Protein 6TEQ (pdb70)

InterPro domains:
  IPR000705 Galactokinase [PR00473] (39-57)
  IPR000705 Galactokinase [PR00473] (103-114)
  IPR000705 Galactokinase [PR00473] (124-142)
  IPR000705 Galactokinase [PR00473] (298-312)
  IPR000705 Galactokinase [TIGR00131] (18-396)
  IPR006203 GHMP kinase, ATP-binding, conserved site [PS00627] (133-144)
  IPR006204 GHMP kinase N-terminal domain [PF00288] (106-196)
  IPR006206 Mevalonate/galactokinase [PIRSF000530] (7-405)
  IPR013750 GHMP kinase, C-terminal domain [PF08544] (314-394)
  IPR014721 Small ribosomal subunit protein uS5 domain 2-type fold, subgroup [G3DSA:3.30.230.10] (4-225)
  IPR019539 Galactokinase, N-terminal domain [PF10509] (22-70)
  IPR019741 Galactokinase, conserved site [PS00106] (39-50)
  IPR020568 Ribosomal protein uS5 domain 2-type superfamily [SSF54211] (9-211)
  IPR036554 GHMP kinase, C-terminal domain superfamily [G3DSA:3.30.70.890] (226-399)
  IPR036554 GHMP kinase, C-terminal domain superfamily [SSF55060] (229-403)

Sequence (1672 aa):
MTAVEFIIEEPLTHEEGVSQATKLFVDTYGAAPEGVWAAPGRVVNLIGEHTDYNAGLCCLPIALPHRTFIALKPREEDTKVRVVSGVVAPDKVAEEADLDGLKARGVDGWSAYPTGVAWALRQAGFDKVKGFDAAFVSCVPLGSGLSSSSSSAAMTCSTALALDDVYGLGYGDSDAGRVTLINAAIKSEENEMAGASTGGLLDQNASMMRCTEGHALLLDCRPELTPLLENVSSQQEEFDLDKYNLEELLVVDTQAPHQLNNDGQYAQQRRATCEEEAAKILGVANLRVTADGISKADDQQFQALKETLDALPDEETMKKRVRHVVTEIERVRRRSFVRAFAQGDIKAAGRLFNASHDSLAADYEVTVPELDIAVDVARKKNGAYGARMTGGGFGGSIIALVDKGQGHEIAQKIADRFEKEGFNAPRALPAFAAASASREAKLMTAVEFIEEPLTHEEEGVSSQATKKLFVDTYGAAPEGVWAAPGRVVNLIGEHTDYNAGLCCLPIALPHRTFIALKPREDTKKVRVVSGVAPDKVAEEADLDGLKARGVDGWSAYPTGVAWALRQAGFDDKKVKGFDAAFVSCVPLGSSGLSSSSSSSAAMTCSTALALDDVYGLGYGDDSDAGRVTLINAAIKSENEMAGASTGGLDQNASMMRCTEGHALLLDCRPELTPLENVSSQQEEFDLDKYNLEELLVVDTQAPHQQLNDDGQQYAQQRRATCEEAAKILGVANLRVTADGISSKADDQFQALKETLDALPDETMKKRVRHVVTEIERVRSFVRAFAQGDIKAAGRLFNASHDSSLAADYEVTVPELDIAVDVARKNGAYGARMTGGGFGGSIIALVDKGQGHEIAQKIADRFEKEGFNAPRALPAFAAASASRREEAAKKLLMTAVVEFIEPLTHEEGVSSQATKLFVDTYGAAPEGVWAAPGRVNLIGEHTDYNAGLCLPIALPHRTFIALKPREDTKVRVVSGVAPDKVAEADLDGLKARGVDGWSAYPTGVAWALRQAGFDDKVKGFDAAFVSCVPLLGSSGLSSSSSAAMTCSTALALDDVYGLGYGDSDAGRVTLINAAIKSEENEMAGASTGGLLDQNASMMRCTEGHALLLDCRPEEELTPLENNVSQQEFDLDKYNLELLVVDTQAPHQLNNDGQYAQQRRATCEEAAKILGVANLRVTADGISSKADDQQFQALKETLDALPDDEETMKKKRVRHVVTEIERVRSFVRAFAQGDIKAAGRLFNASHDSLAADYEVTVPELDIAVDVARKNGAYGARMTGGGFGGSIIALVDKGQGHEEIAQKKIADRFEKEGFNAPRALLPAFAAASASREAKLMTAVEFIEPLTHEEGVSSQATKLFVDTYGAAPEEGVWAAPGRVVNLIGEHTDYNAGLCCLPIALPHRTFIALKPREDTKKVRVVSGVVAPDKVAEADDLDGLKKARGVDGWSAYPTGVAWALRQAGFDDKVKGFDAAFVSCVPLGSGLSSSSSAAMTCSTALALDDVYGLGYGDSDAGRVTLINAAIKSSEENEMAGASTGGLDQNASMMRCTEGHALLLDCRPELTPLLENVSSQQEFDLDKYNLEELLVVDTQAPHQLNDGQYAQRRATCEEEAAKILGVANLRVTADGISSKADDQFQALKETLDALPDEETMKKRVRHVVTEIERVRSFVRAFAQGDIKAAGRLFNASHDSLAADYEVTVPELDIAVDVARKNGAYGARMTGGGFGGSIIALVDKGQGHEIAQKIADRFEKEGFNAPRALPAFAAASASRRREAKL

Organism: Bifidobacterium longum subsp. infantis (strain ATCC 15697 / DSM 20088 / JCM 1222 / NCTC 11817 / S12) (NCBI:txid391904)

CATH classification: 3.30.70.890

Secondary structure (P-SEA, 3-state):
cccccccccccaaaaaaaaaaaaaaccccccccccbbbbbbcccccccccccbbbbbbbccbbbbbbbbbbcccbbbbbccccccbbbbbbccccccccccccccaaaaaaaaaaaacccccccccbbbbbcccccccccaaaaaaaaaaaaaaaaaccccccccccaaaaaaaaaaaaaccccccccaaaaaaaccccccbbbbccccccccccccccccccccccccccccccccccccccccaaaaaaaaaaaaaaaaaccccaaaaaaaaaacccaaaaaaaaaaacccaaaaaaaaaaaaaaaaaaaaaaaaaacaaaaaaaaaaaaaaaaacccccccaaaaaaaaaaaaaccccccccccccccccccccccccaaaaaaaaaaaaaaacccbbbbbbbcccccccccccc/cccbbbbbcccaaaaaaaaaaaaaaacccccccccbbbbbbcccccccccccbbbbbbbccbbbbbbbbbbcccbbbbbbcccccbbbbbbccccccccccccccaaaaaaaaaaaacccccccccbbbbbcccccccccaaaaaaaaaaaaaaaaaccccccccccaaaaaaaaaaaaaccccccccaaaaaaaccccccbbbbccccccccccccccccccccccccccccccccccccccccaaaaaaaaaaaaaaaaaccccaaaaaaaaaacccaaaaaaaaaaacccaaaaaaaaaaaaaaaaaaaaaaaaaacaaaaaaaaaaaaaaaaacccccccaaaaaaaaaaaaccccccccccccccccccccccccaaaaaaaaaaaaaaaacccbbbbbbbcccccccccccc/ccccbbbbcccaaaaaaaaaaaaaaacccccccccbbbbbbcccccccccccbbbbbbbccbbbbbbbbbbcccbbbbbccccccbbbbbbccccccccccccccaaaaaaaaaaaacccccccccbbbbbcccccccccaaaaaaaaaaaaaaaccccccccccccaaaaaaaaaaaaaccccccccaaaaaaaccccccbbbbccccccccccccccccccccccccccccccccccccccccaaaaaaaaaaaaaaaaaccccaaaaaaaaaaccaaaaaaaaaaaacccaaaaaaaaaaaaaaaaaaaaaaaaaacaaaaaaaaaaaaaaaaccccccccaaaaaaaaaaaaacccccccccccccccccccccccaaaaaaaaaaaaaaaacccbbbbbbccccccbbbbccc/ccbbbbbbcccaaaaaaaaaaaaaacccccccccccccccccccccccccccbbbbbbbccbbbbbbbbbbcccbbbbbbcccccbbbbbbccccccccccccccaaaaaaaaaaaacccccccccbbbbbcccccccccaaaaaaaaaaaaaaaaaccccccccccaaaaaaaaaaaaaccccccccaaaaaaaccccccbbbbccccccccccccccccccccccccccccccccccccccccaaaaaaaaaaaaaaaaaccccaaaaaaaaaacccaaaaaaaaaaacccaaaaaaaaaaaaaaaaaaaaaaaaaacaaaaaaaaaaaaaaaaacccccccaaaaaaaaaaaaacccccccccccccccccccccccaaaaaaaaaaaaaaaacccbbbbbbccccccbbbbbcc

B-factor: mean 21.04, std 8.8, range [3.26, 122.64]

Radius of gyration: 40.26 Å; Cα contacts (8 Å, |Δi|>4): 4225; chains: 4; bounding box: 76×129×104 Å

Nearest PDB structures (foldseek):
  6ter-assembly3_C  TM=1.000E+00  e=1.830E-80  Bifidobacterium longum subsp. infantis ATCC 15697 = JCM 1222 = DSM 20088
  6tep-assembly4_B  TM=9.988E-01  e=2.044E-80  Bifidobacterium longum subsp. infantis ATCC 15697 = JCM 1222 = DSM 20088
  6tep-assembly2_D  TM=9.992E-01  e=2.084E-79  Bifidobacterium longum subsp. infantis ATCC 15697 = JCM 1222 = DSM 20088
  6tep-assembly3_C  TM=9.977E-01  e=2.203E-79  Bifidobacterium longum subsp. infantis ATCC 15697 = JCM 1222 = DSM 20088
  6q8z-assembly4_D  TM=8.579E-01  e=1.389E-32  Homo sapiens

Solvent-accessible surface area: 61661 Å² total

Structure (mmCIF, N/CA/C/O backbone):
data_6TEQ
#
_entry.id   6TEQ
#
_cell.length_a   52.218
_cell.length_b   164.386
_cell.length_c   115.874
_cell.angle_alpha   90.000
_cell.angle_beta   95.940
_cell.angle_gamma   90.000
#
_symmetry.space_group_name_H-M   'P 1 21 1'
#
loop_
_entity.id
_entity.type
_entity.pdbx_description
1 polymer Galactokinase
2 non-polymer '2-(N-MORPHOLINO)-ETHANESULFONIC ACID'
3 non-polymer DI(HYDROXYETHYL)ETHER
4 non-polymer GLYCEROL
5 non-polymer 2-deoxy-2-fluoro-alpha-D-galactopyranose
6 non-polymer 2-deoxy-2-fluoro-beta-D-galactopyranose
7 non-polymer 'CHLORIDE ION'
8 non-polymer 1,2-ETHANEDIOL
9 non-polymer 'TRIETHYLENE GLYCOL'
10 water water
#
loop_
_atom_site.group_PDB
_atom_site.id
_atom_site.type_symbol
_atom_site.label_atom_id
_atom_site.label_alt_id
_atom_site.label_comp_id
_atom_site.label_asym_id
_atom_site.label_entity_id
_atom_site.label_seq_id
_atom_site.pdbx_PDB_ins_code
_atom_site.Cartn_x
_atom_site.Cartn_y
_atom_site.Cartn_z
_atom_site.occupancy
_atom_site.B_iso_or_equiv
_atom_site.auth_seq_id
_atom_site.auth_comp_id
_atom_site.auth_asym_id
_atom_site.auth_atom_id
_atom_site.pdbx_PDB_model_num
ATOM 1 N N . MET A 1 1 ? 48.385 -0.782 23.057 0.80 30.32 1 MET A N 1
ATOM 2 C CA . MET A 1 1 ? 46.915 -0.630 23.240 1.00 30.12 1 MET A CA 1
ATOM 3 C C . MET A 1 1 ? 46.274 -0.606 21.852 0.70 28.48 1 MET A C 1
ATOM 4 O O . MET A 1 1 ? 46.944 -0.291 20.874 0.70 30.76 1 MET A O 1
ATOM 9 N N . THR A 1 2 ? 45.016 -0.993 21.781 1.00 25.32 2 THR A N 1
ATOM 10 C CA . THR A 1 2 ? 44.196 -0.948 20.566 1.00 23.59 2 THR A CA 1
ATOM 11 C C . THR A 1 2 ? 43.292 0.300 20.674 1.00 20.20 2 THR A C 1
ATOM 12 O O . THR A 1 2 ? 42.770 0.636 21.814 1.00 23.53 2 THR A O 1
ATOM 16 N N . ALA A 1 3 ? 43.149 0.989 19.547 1.00 19.06 3 ALA A N 1
ATOM 17 C CA . ALA A 1 3 ? 42.162 2.061 19.341 1.00 18.04 3 ALA A CA 1
ATOM 18 C C . ALA A 1 3 ? 40.765 1.544 19.724 1.00 17.64 3 ALA A C 1
ATOM 19 O O . ALA A 1 3 ? 40.470 0.352 19.628 1.00 19.56 3 ALA A O 1
ATOM 21 N N . VAL A 1 4 ? 39.911 2.437 20.159 1.00 15.49 4 VAL A N 1
ATOM 22 C CA . VAL A 1 4 ? 38.531 2.090 20.580 1.00 14.73 4 VAL A CA 1
ATOM 23 C C . VAL A 1 4 ? 37.805 1.511 19.359 1.00 13.69 4 VAL A C 1
ATOM 24 O O . VAL A 1 4 ? 37.966 2.020 18.216 1.00 18.26 4 VAL A O 1
ATOM 28 N N . GLU A 1 5 ? 37.102 0.426 19.567 1.00 16.54 5 GLU A N 1
ATOM 29 C CA . GLU A 1 5 ? 36.297 -0.271 18.538 1.00 16.44 5 GLU A CA 1
ATOM 30 C C . GLU A 1 5 ? 34.952 0.426 18.340 1.00 14.57 5 GLU A C 1
ATOM 31 O O . GLU A 1 5 ? 34.253 0.623 19.348 1.00 16.74 5 GLU A O 1
ATOM 37 N N . PHE A 1 6 ? 34.547 0.594 17.077 1.00 13.95 6 PHE A N 1
ATOM 38 C CA . PHE A 1 6 ? 33.163 0.943 16.674 1.00 15.48 6 PHE A CA 1
ATOM 39 C C . PHE A 1 6 ? 32.539 -0.335 16.107 1.00 16.19 6 PHE A C 1
ATOM 40 O O . PHE A 1 6 ? 33.126 -1.008 15.242 1.00 22.14 6 PHE A O 1
ATOM 48 N N A ILE A 1 7 ? 31.385 -0.699 16.670 0.50 14.24 7 ILE A N 1
ATOM 49 N N B ILE A 1 7 ? 31.289 -0.584 16.463 0.50 13.48 7 ILE A N 1
ATOM 50 C CA A ILE A 1 7 ? 30.589 -1.914 16.330 0.50 14.28 7 ILE A CA 1
ATOM 51 C CA B ILE A 1 7 ? 30.520 -1.727 15.910 0.50 14.16 7 ILE A CA 1
ATOM 52 C C A ILE A 1 7 ? 29.616 -1.508 15.233 0.50 14.62 7 ILE A C 1
ATOM 53 C C B ILE A 1 7 ? 29.647 -1.187 14.789 0.50 14.22 7 ILE A C 1
ATOM 54 O O A ILE A 1 7 ? 28.652 -0.799 15.553 0.50 14.81 7 ILE A O 1
ATOM 55 O O B ILE A 1 7 ? 28.681 -0.458 15.062 0.50 11.41 7 ILE A O 1
ATOM 64 N N A GLU A 1 8 ? 29.867 -1.924 13.997 0.50 15.93 8 GLU A N 1
ATOM 65 N N B GLU A 1 8 ? 29.976 -1.554 13.561 0.50 14.12 8 GLU A N 1
ATOM 66 C CA A GLU A 1 8 ? 29.116 -1.466 12.807 0.50 17.20 8 GLU A CA 1
ATOM 67 C CA B GLU A 1 8 ? 29.148 -1.275 12.376 0.50 16.91 8 GLU A CA 1
ATOM 68 C C A GLU A 1 8 ? 27.789 -2.224 12.732 0.50 15.98 8 GLU A C 1
ATOM 69 C C B GLU A 1 8 ? 27.920 -2.193 12.408 0.50 16.74 8 GLU A C 1
ATOM 70 O O A GLU A 1 8 ? 27.682 -3.370 13.175 0.50 16.31 8 GLU A O 1
ATOM 71 O O B GLU A 1 8 ? 28.033 -3.398 12.626 0.50 16.59 8 GLU A O 1
ATOM 82 N N . PRO A 1 9 ? 26.710 -1.638 12.173 1.00 15.02 9 PRO A N 1
ATOM 83 C CA . PRO A 1 9 ? 25.500 -2.427 12.024 1.00 16.06 9 PRO A CA 1
ATOM 84 C C . PRO A 1 9 ? 25.645 -3.341 10.796 1.00 14.92 9 PRO A C 1
ATOM 85 O O . PRO A 1 9 ? 26.260 -3.028 9.806 1.00 16.95 9 PRO A O 1
ATOM 89 N N . LEU A 1 10 ? 25.030 -4.502 10.907 1.00 13.14 10 LEU A N 1
ATOM 90 C CA . LEU A 1 10 ? 24.824 -5.423 9.798 1.00 14.77 10 LEU A CA 1
ATOM 91 C C . LEU A 1 10 ? 23.948 -4.729 8.760 1.00 14.10 10 LEU A C 1
ATOM 92 O O . LEU A 1 10 ? 22.859 -4.172 9.087 1.00 17.02 10 LEU A O 1
ATOM 97 N N . THR A 1 11 ? 24.341 -4.852 7.513 1.00 16.49 11 THR A N 1
ATOM 98 C CA . THR A 1 11 ? 23.480 -4.450 6.394 1.00 17.68 11 THR A CA 1
ATOM 99 C C . THR A 1 11 ? 22.300 -5.433 6.268 1.00 16.39 11 THR A C 1
ATOM 100 O O . THR A 1 11 ? 22.346 -6.565 6.826 1.00 15.36 11 THR A O 1
ATOM 104 N N . HIS A 1 12 ? 21.270 -4.986 5.568 1.00 18.24 12 HIS A N 1
ATOM 105 C CA . HIS A 1 12 ? 20.122 -5.852 5.203 1.00 19.33 12 HIS A CA 1
ATOM 106 C C . HIS A 1 12 ? 20.704 -7.150 4.628 1.00 19.07 12 HIS A C 1
ATOM 107 O O . HIS A 1 12 ? 20.282 -8.241 5.022 1.00 19.84 12 HIS A O 1
ATOM 114 N N . GLU A 1 13 ? 21.638 -7.033 3.675 1.00 19.63 13 GLU A N 1
ATOM 115 C CA . GLU A 1 13 ? 22.163 -8.218 2.935 1.00 21.53 13 GLU A CA 1
ATOM 116 C C . GLU A 1 13 ? 22.894 -9.155 3.906 1.00 17.44 13 GLU A C 1
ATOM 117 O O . GLU A 1 13 ? 22.709 -10.372 3.844 1.00 19.77 13 GLU A O 1
ATOM 123 N N . GLU A 1 14 ? 23.681 -8.615 4.827 1.00 16.47 14 GLU A N 1
ATOM 124 C CA . GLU A 1 14 ? 24.493 -9.396 5.787 1.00 17.78 14 GLU A CA 1
ATOM 125 C C . GLU A 1 14 ? 23.573 -10.098 6.774 1.00 18.93 14 GLU A C 1
ATOM 126 O O . GLU A 1 14 ? 23.799 -11.282 7.065 1.00 17.21 14 GLU A O 1
ATOM 132 N N . GLY A 1 15 ? 22.603 -9.369 7.323 1.00 15.56 15 GLY A N 1
ATOM 133 C CA . GLY A 1 15 ? 21.673 -9.933 8.304 1.00 16.39 15 GLY A CA 1
ATOM 134 C C . GLY A 1 15 ? 20.875 -11.070 7.697 1.00 14.26 15 GLY A C 1
ATOM 135 O O . GLY A 1 15 ? 20.761 -12.163 8.298 1.00 17.34 15 GLY A O 1
ATOM 136 N N . VAL A 1 16 ? 20.336 -10.844 6.508 1.00 15.91 16 VAL A N 1
ATOM 137 C CA . VAL A 1 16 ? 19.555 -11.906 5.822 1.00 17.91 16 VAL A CA 1
ATOM 138 C C . VAL A 1 16 ? 20.496 -13.079 5.552 1.00 15.26 16 VAL A C 1
ATOM 139 O O . VAL A 1 16 ? 20.108 -14.244 5.789 1.00 18.78 16 VAL A O 1
ATOM 143 N N . SER A 1 17 ? 21.659 -12.799 4.978 1.00 16.60 17 SER A N 1
ATOM 144 C CA . SER A 1 17 ? 22.608 -13.879 4.563 1.00 19.28 17 SER A CA 1
ATOM 145 C C . SER A 1 17 ? 22.988 -14.729 5.795 1.00 19.01 17 SER A C 1
ATOM 146 O O . SER A 1 17 ? 22.901 -15.963 5.787 1.00 18.42 17 SER A O 1
ATOM 149 N N . GLN A 1 18 ? 23.311 -14.085 6.898 1.00 17.63 18 GLN A N 1
ATOM 150 C CA . GLN A 1 18 ? 23.837 -14.777 8.089 1.00 17.81 18 GLN A CA 1
ATOM 151 C C . GLN A 1 18 ? 22.731 -15.524 8.825 1.00 16.01 18 GLN A C 1
ATOM 152 O O . GLN A 1 18 ? 22.954 -16.658 9.309 1.00 17.61 18 GLN A O 1
ATOM 158 N N . ALA A 1 19 ? 21.551 -14.922 8.961 1.00 17.02 19 ALA A N 1
ATOM 159 C CA . ALA A 1 19 ? 20.410 -15.559 9.647 1.00 16.42 19 ALA A CA 1
ATOM 160 C C . ALA A 1 19 ? 19.960 -16.752 8.826 1.00 14.75 19 ALA A C 1
ATOM 161 O O . ALA A 1 19 ? 19.691 -17.832 9.416 1.00 15.67 19 ALA A O 1
ATOM 163 N N . THR A 1 20 ? 19.952 -16.602 7.504 1.00 16.88 20 THR A N 1
ATOM 164 C CA . THR A 1 20 ? 19.503 -17.698 6.595 1.00 18.19 20 THR A CA 1
ATOM 165 C C . THR A 1 20 ? 20.486 -18.865 6.690 1.00 16.91 20 THR A C 1
ATOM 166 O O . THR A 1 20 ? 20.058 -19.972 6.847 1.00 16.75 20 THR A O 1
ATOM 170 N N . LYS A 1 21 ? 21.783 -18.590 6.607 1.00 18.01 21 LYS A N 1
ATOM 171 C CA . LYS A 1 21 ? 22.817 -19.632 6.681 1.00 18.15 21 LYS A CA 1
ATOM 172 C C . LYS A 1 21 ? 22.723 -20.360 8.043 1.00 17.28 21 LYS A C 1
ATOM 173 O O . LYS A 1 21 ? 22.839 -21.601 8.092 1.00 16.42 21 LYS A O 1
ATOM 179 N N . LEU A 1 22 ? 22.582 -19.650 9.161 1.00 17.34 22 LEU A N 1
ATOM 180 C CA . LEU A 1 22 ? 22.516 -20.326 10.464 1.00 18.92 22 LEU A CA 1
ATOM 181 C C . LEU A 1 22 ? 21.265 -21.214 10.489 1.00 17.55 22 LEU A C 1
ATOM 182 O O . LEU A 1 22 ? 21.276 -22.323 11.057 1.00 18.76 22 LEU A O 1
ATOM 187 N N . PHE A 1 23 ? 20.200 -20.731 9.902 1.00 16.61 23 PHE A N 1
ATOM 188 C CA . PHE A 1 23 ? 18.929 -21.501 9.879 1.00 18.03 23 PHE A CA 1
ATOM 189 C C . PHE A 1 23 ? 19.145 -22.791 9.058 1.00 16.37 23 PHE A C 1
ATOM 190 O O . PHE A 1 23 ? 18.834 -23.879 9.566 1.00 17.51 23 PHE A O 1
ATOM 198 N N . VAL A 1 24 ? 19.737 -22.689 7.872 1.00 15.62 24 VAL A N 1
ATOM 199 C CA . VAL A 1 24 ? 19.915 -23.853 6.946 1.00 18.18 24 VAL A CA 1
ATOM 200 C C . VAL A 1 24 ? 20.934 -24.790 7.586 1.00 21.76 24 VAL A C 1
ATOM 201 O O . VAL A 1 24 ? 20.673 -26.027 7.609 1.00 20.72 24 VAL A O 1
ATOM 205 N N . ASP A 1 25 ? 22.039 -24.264 8.136 1.00 21.51 25 ASP A N 1
ATOM 206 C CA . ASP A 1 25 ? 23.062 -25.080 8.856 1.00 22.35 25 ASP A CA 1
ATOM 207 C C . ASP A 1 25 ? 22.467 -25.858 10.053 1.00 19.40 25 ASP A C 1
ATOM 208 O O . ASP A 1 25 ? 22.977 -26.939 10.460 1.00 21.64 25 ASP A O 1
ATOM 213 N N . THR A 1 26 ? 21.496 -25.292 10.725 1.00 17.45 26 THR A N 1
ATOM 214 C CA . THR A 1 26 ? 20.979 -25.840 11.988 1.00 18.47 26 THR A CA 1
ATOM 215 C C . THR A 1 26 ? 19.824 -26.804 11.671 1.00 19.18 26 THR A C 1
ATOM 216 O O . THR A 1 26 ? 19.784 -27.873 12.315 1.00 17.88 26 THR A O 1
ATOM 220 N N . TYR A 1 27 ? 18.893 -26.393 10.796 1.00 16.42 27 TYR A N 1
ATOM 221 C CA . TYR A 1 27 ? 17.589 -27.076 10.600 1.00 16.70 27 TYR A CA 1
ATOM 222 C C . TYR A 1 27 ? 17.430 -27.734 9.239 1.00 16.17 27 TYR A C 1
ATOM 223 O O . TYR A 1 27 ? 16.503 -28.533 9.133 1.00 19.91 27 TYR A O 1
ATOM 232 N N . GLY A 1 28 ? 18.368 -27.531 8.322 1.00 17.44 28 GLY A N 1
ATOM 233 C CA . GLY A 1 28 ? 18.426 -28.064 6.949 1.00 19.99 28 GLY A CA 1
ATOM 234 C C . GLY A 1 28 ? 17.422 -27.428 6.035 1.00 16.58 28 GLY A C 1
ATOM 235 O O . GLY A 1 28 ? 17.799 -27.060 4.921 1.00 20.22 28 GLY A O 1
ATOM 236 N N . ALA A 1 29 ? 16.169 -27.351 6.471 1.00 21.93 29 ALA A N 1
ATOM 237 C CA . ALA A 1 29 ? 15.081 -26.647 5.726 1.00 21.79 29 ALA A CA 1
ATOM 238 C C . ALA A 1 29 ? 15.473 -25.173 5.441 1.00 20.19 29 ALA A C 1
ATOM 239 O O . ALA A 1 29 ? 16.229 -24.559 6.233 1.00 21.60 29 ALA A O 1
ATOM 241 N N . ALA A 1 30 ? 14.893 -24.576 4.413 1.00 19.69 30 ALA A N 1
ATOM 242 C CA . ALA A 1 30 ? 14.907 -23.111 4.163 1.00 21.75 30 ALA A CA 1
ATOM 243 C C . ALA A 1 30 ? 13.934 -22.449 5.133 1.00 19.63 30 ALA A C 1
ATOM 244 O O . ALA A 1 30 ? 12.877 -22.996 5.399 1.00 22.03 30 ALA A O 1
ATOM 246 N N . PRO A 1 31 ? 14.212 -21.244 5.678 1.00 18.27 31 PRO A N 1
ATOM 247 C CA . PRO A 1 31 ? 13.219 -20.571 6.506 1.00 18.48 31 PRO A CA 1
ATOM 248 C C . PRO A 1 31 ? 12.146 -19.990 5.587 1.00 19.52 31 PRO A C 1
ATOM 249 O O . PRO A 1 31 ? 12.376 -19.845 4.354 1.00 20.49 31 PRO A O 1
ATOM 253 N N . GLU A 1 32 ? 10.990 -19.694 6.165 1.00 17.94 32 GLU A N 1
ATOM 254 C CA . GLU A 1 32 ? 9.884 -19.035 5.409 1.00 15.58 32 GLU A CA 1
ATOM 255 C C . GLU A 1 32 ? 10.287 -17.607 5.053 1.00 15.83 32 GLU A C 1
ATOM 256 O O . GLU A 1 32 ? 9.918 -17.140 3.987 1.00 18.39 32 GLU A O 1
ATOM 262 N N . GLY A 1 33 ? 11.074 -16.923 5.894 1.00 17.11 33 GLY A N 1
ATOM 263 C CA . GLY A 1 33 ? 11.607 -15.603 5.568 1.00 15.46 33 GLY A CA 1
ATOM 264 C C . GLY A 1 33 ? 12.578 -15.177 6.675 1.00 13.15 33 GLY A C 1
ATOM 265 O O . GLY A 1 33 ? 12.860 -15.975 7.602 1.00 14.99 33 GLY A O 1
ATOM 266 N N . VAL A 1 34 ? 12.957 -13.923 6.651 1.00 13.60 34 VAL A N 1
ATOM 267 C CA . VAL A 1 34 ? 13.796 -13.271 7.656 1.00 14.59 34 VAL A CA 1
ATOM 268 C C . VAL A 1 34 ? 13.116 -11.964 8.022 1.00 13.23 34 VAL A C 1
ATOM 269 O O . VAL A 1 34 ? 12.700 -11.228 7.076 1.00 13.78 34 VAL A O 1
ATOM 273 N N . TRP A 1 35 ? 12.998 -11.765 9.344 1.00 13.36 35 TRP A N 1
ATOM 274 C CA . TRP A 1 35 ? 12.520 -10.506 9.890 1.00 13.90 35 TRP A CA 1
ATOM 275 C C . TRP A 1 35 ? 13.633 -9.880 10.723 1.00 14.02 35 TRP A C 1
ATOM 276 O O . TRP A 1 35 ? 14.602 -10.560 11.006 1.00 14.51 35 TRP A O 1
ATOM 287 N N . ALA A 1 36 ? 13.488 -8.612 11.067 1.00 12.10 36 ALA A N 1
ATOM 288 C CA . ALA A 1 36 ? 14.490 -7.974 11.933 1.00 13.96 36 ALA A CA 1
ATOM 289 C C . ALA A 1 36 ? 13.869 -6.855 12.716 1.00 12.17 36 ALA A C 1
ATOM 290 O O . ALA A 1 36 ? 12.843 -6.319 12.305 1.00 13.60 36 ALA A O 1
ATOM 292 N N . ALA A 1 37 ? 14.410 -6.667 13.922 1.00 13.24 37 ALA A N 1
ATOM 293 C CA . ALA A 1 37 ? 13.999 -5.551 14.778 1.00 12.03 37 ALA A CA 1
ATOM 294 C C . ALA A 1 37 ? 15.247 -4.881 15.287 1.00 11.43 37 ALA A C 1
ATOM 295 O O . ALA A 1 37 ? 16.249 -5.559 15.628 1.00 11.56 37 ALA A O 1
ATOM 297 N N . PRO A 1 38 ? 15.202 -3.555 15.428 1.00 10.47 38 PRO A N 1
ATOM 298 C CA . PRO A 1 38 ? 16.369 -2.825 15.906 1.00 12.12 38 PRO A CA 1
ATOM 299 C C . PRO A 1 38 ? 16.463 -2.758 17.424 1.00 10.04 38 PRO A C 1
ATOM 300 O O . PRO A 1 38 ? 15.504 -2.845 18.185 1.00 12.28 38 PRO A O 1
ATOM 304 N N . GLY A 1 39 ? 17.694 -2.523 17.868 1.00 12.17 39 GLY A N 1
ATOM 305 C CA . GLY A 1 39 ? 17.919 -1.996 19.212 1.00 11.35 39 GLY A CA 1
ATOM 306 C C . GLY A 1 39 ? 17.576 -0.517 19.228 1.00 11.61 39 GLY A C 1
ATOM 307 O O . GLY A 1 39 ? 17.101 0.005 18.224 1.00 12.04 39 GLY A O 1
ATOM 308 N N . ARG A 1 40 ? 17.782 0.133 20.375 1.00 11.11 40 ARG A N 1
ATOM 309 C CA . ARG A 1 40 ? 17.305 1.505 20.533 1.00 9.00 40 ARG A CA 1
ATOM 310 C C . ARG A 1 40 ? 18.232 2.277 21.438 1.00 9.69 40 ARG A C 1
ATOM 311 O O . ARG A 1 40 ? 18.847 1.690 22.376 1.00 11.23 40 ARG A O 1
ATOM 319 N N A VAL A 1 41 ? 18.202 3.598 21.281 0.50 11.35 41 VAL A N 1
ATOM 320 N N B VAL A 1 41 ? 18.205 3.591 21.217 0.50 8.72 41 VAL A N 1
ATOM 321 C CA A VAL A 1 41 ? 18.696 4.508 22.344 0.50 14.84 41 VAL A CA 1
ATOM 322 C CA B VAL A 1 41 ? 18.678 4.618 22.175 0.50 8.93 41 VAL A CA 1
ATOM 323 C C A VAL A 1 41 ? 17.572 5.459 22.752 0.50 12.51 41 VAL A C 1
ATOM 324 C C B VAL A 1 41 ? 17.442 5.336 22.739 0.50 9.21 41 VAL A C 1
ATOM 325 O O A VAL A 1 41 ? 16.962 6.127 21.916 0.50 13.46 41 VAL A O 1
ATOM 326 O O B VAL A 1 41 ? 16.549 5.653 21.972 0.50 7.74 41 VAL A O 1
ATOM 333 N N . ASN A 1 42 ? 17.376 5.552 24.052 1.00 11.15 42 ASN A N 1
ATOM 334 C CA . ASN A 1 42 ? 16.416 6.508 24.610 1.00 11.14 42 ASN A CA 1
ATOM 335 C C . ASN A 1 42 ? 17.133 7.848 24.670 1.00 11.13 42 ASN A C 1
ATOM 336 O O . ASN A 1 42 ? 18.098 7.992 25.398 1.00 11.63 42 ASN A O 1
ATOM 341 N N . LEU A 1 43 ? 16.649 8.821 23.929 1.00 10.19 43 LEU A N 1
ATOM 342 C CA . LEU A 1 43 ? 17.332 10.119 23.948 1.00 11.24 43 LEU A CA 1
ATOM 343 C C . LEU A 1 43 ? 17.149 10.733 25.334 1.00 9.85 43 LEU A C 1
ATOM 344 O O . LEU A 1 43 ? 18.085 11.355 25.848 1.00 10.97 43 LEU A O 1
ATOM 349 N N . ILE A 1 44 ? 15.923 10.690 25.847 1.00 11.40 44 ILE A N 1
ATOM 350 C CA . ILE A 1 44 ? 15.590 11.261 27.169 1.00 10.36 44 ILE A CA 1
ATOM 351 C C . ILE A 1 44 ? 14.218 10.741 27.544 1.00 11.92 44 ILE A C 1
ATOM 352 O O . ILE A 1 44 ? 13.501 10.242 26.695 1.00 12.01 44 ILE A O 1
ATOM 357 N N . GLY A 1 45 ? 13.942 10.795 28.829 1.00 9.25 45 GLY A N 1
ATOM 358 C CA . GLY A 1 45 ? 12.716 10.244 29.414 1.00 10.30 45 GLY A CA 1
ATOM 359 C C . GLY A 1 45 ? 12.993 8.865 29.931 1.00 8.88 45 GLY A C 1
ATOM 360 O O . GLY A 1 45 ? 12.439 7.892 29.446 1.00 12.41 45 GLY A O 1
ATOM 361 N N . GLU A 1 46 ? 13.851 8.817 30.911 1.00 11.31 46 GLU A N 1
ATOM 362 C CA . GLU A 1 46 ? 14.393 7.591 31.458 1.00 11.88 46 GLU A CA 1
ATOM 363 C C . GLU A 1 46 ? 13.739 7.296 32.798 1.00 11.90 46 GLU A C 1
ATOM 364 O O . GLU A 1 46 ? 13.490 8.180 33.635 1.00 13.60 46 GLU A O 1
ATOM 370 N N . HIS A 1 47 ? 13.352 6.044 32.909 1.00 10.99 47 HIS A N 1
ATOM 371 C CA . HIS A 1 47 ? 12.653 5.552 34.078 1.00 9.50 47 HIS A CA 1
ATOM 372 C C . HIS A 1 47 ? 11.297 6.233 34.225 1.00 10.75 47 HIS A C 1
ATOM 373 O O . HIS A 1 47 ? 10.824 6.403 35.368 1.00 11.67 47 HIS A O 1
ATOM 380 N N . THR A 1 48 ? 10.677 6.550 33.113 1.00 11.30 48 THR A N 1
ATOM 381 C CA . THR A 1 48 ? 9.361 7.172 33.072 1.00 13.66 48 THR A CA 1
ATOM 382 C C . THR A 1 48 ? 8.332 6.247 32.435 1.00 11.52 48 THR A C 1
ATOM 383 O O . THR A 1 48 ? 7.149 6.428 32.691 1.00 11.17 48 THR A O 1
ATOM 387 N N . ASP A 1 49 ? 8.741 5.287 31.614 1.00 11.92 49 ASP A N 1
ATOM 388 C CA . ASP A 1 49 ? 7.748 4.448 30.913 1.00 12.03 49 ASP A CA 1
ATOM 389 C C . ASP A 1 49 ? 6.781 3.738 31.870 1.00 13.11 49 ASP A C 1
ATOM 390 O O . ASP A 1 49 ? 5.543 3.795 31.640 1.00 15.61 49 ASP A O 1
ATOM 395 N N . TYR A 1 50 ? 7.304 3.071 32.879 1.00 12.23 50 TYR A N 1
ATOM 396 C CA . TYR A 1 50 ? 6.478 2.268 33.799 1.00 13.36 50 TYR A CA 1
ATOM 397 C C . TYR A 1 50 ? 5.778 3.202 34.790 1.00 12.72 50 TYR A C 1
ATOM 398 O O . TYR A 1 50 ? 4.948 2.722 35.554 1.00 15.12 50 TYR A O 1
ATOM 407 N N . ASN A 1 51 ? 6.059 4.515 34.725 1.00 12.36 51 ASN A N 1
ATOM 408 C CA . ASN A 1 51 ? 5.321 5.565 35.488 1.00 12.86 51 ASN A CA 1
ATOM 409 C C . ASN A 1 51 ? 4.286 6.290 34.603 1.00 12.82 51 ASN A C 1
ATOM 410 O O . ASN A 1 51 ? 3.836 7.371 35.014 1.00 14.19 51 ASN A O 1
ATOM 415 N N . ALA A 1 52 ? 3.966 5.768 33.420 1.00 14.09 52 ALA A N 1
ATOM 416 C CA . ALA A 1 52 ? 2.974 6.342 32.478 1.00 10.89 52 ALA A CA 1
ATOM 417 C C . ALA A 1 52 ? 3.492 7.703 31.957 1.00 14.32 52 ALA A C 1
ATOM 418 O O . ALA A 1 52 ? 2.693 8.606 31.650 1.00 13.43 52 ALA A O 1
ATOM 420 N N . GLY A 1 53 ? 4.815 7.869 31.868 1.00 13.31 53 GLY A N 1
ATOM 421 C CA . GLY A 1 53 ? 5.412 9.141 31.488 1.00 11.81 53 GLY A CA 1
ATOM 422 C C . GLY A 1 53 ? 5.638 9.250 30.003 1.00 14.20 53 GLY A C 1
ATOM 423 O O . GLY A 1 53 ? 4.994 8.573 29.211 1.00 15.17 53 GLY A O 1
ATOM 424 N N . LEU A 1 54 ? 6.517 10.167 29.677 1.00 12.26 54 LEU A N 1
ATOM 425 C CA . LEU A 1 54 ? 6.945 10.453 28.295 1.00 12.50 54 LEU A CA 1
ATOM 426 C C . LEU A 1 54 ? 8.335 9.890 28.101 1.00 11.30 54 LEU A C 1
ATOM 427 O O . LEU A 1 54 ? 9.167 9.946 29.032 1.00 11.83 54 LEU A O 1
ATOM 432 N N A CYS A 1 55 ? 8.599 9.431 26.863 0.50 10.40 55 CYS A N 1
ATOM 433 N N B CYS A 1 55 ? 8.656 9.549 26.855 0.50 13.62 55 CYS A N 1
ATOM 434 C CA A CYS A 1 55 ? 9.925 8.918 26.441 0.50 9.04 55 CYS A CA 1
ATOM 435 C CA B CYS A 1 55 ? 10.037 9.166 26.518 0.50 15.23 55 CYS A CA 1
ATOM 436 C C A CYS A 1 55 ? 10.221 9.442 25.048 0.50 10.42 55 CYS A C 1
ATOM 437 C C B CYS A 1 55 ? 10.219 9.321 25.026 0.50 14.23 55 CYS A C 1
ATOM 438 O O A CYS A 1 55 ? 9.292 9.922 24.366 0.50 9.84 55 CYS A O 1
ATOM 439 O O B CYS A 1 55 ? 9.227 9.439 24.278 0.50 13.97 55 CYS A O 1
ATOM 444 N N . LEU A 1 56 ? 11.475 9.321 24.644 1.00 10.41 56 LEU A N 1
ATOM 445 C CA . LEU A 1 56 ? 11.913 9.777 23.314 1.00 11.20 56 LEU A CA 1
ATOM 446 C C . LEU A 1 56 ? 13.017 8.902 22.762 1.00 11.09 56 LEU A C 1
ATOM 447 O O . LEU A 1 56 ? 14.160 9.360 22.657 1.00 11.23 56 LEU A O 1
ATOM 452 N N . PRO A 1 57 ? 12.678 7.648 22.386 1.00 11.65 57 PRO A N 1
ATOM 453 C CA . PRO A 1 57 ? 13.696 6.801 21.768 1.00 12.07 57 PRO A CA 1
ATOM 454 C C . PRO A 1 57 ? 13.799 6.963 20.254 1.00 11.86 57 PRO A C 1
ATOM 455 O O . PRO A 1 57 ? 12.929 7.484 19.598 1.00 12.28 57 PRO A O 1
ATOM 459 N N . ILE A 1 58 ? 14.980 6.555 19.787 1.00 11.17 58 ILE A N 1
ATOM 460 C CA . ILE A 1 58 ? 15.253 6.283 18.355 1.00 9.63 58 ILE A CA 1
ATOM 461 C C . ILE A 1 58 ? 15.606 4.821 18.228 1.00 10.99 58 ILE A C 1
ATOM 462 O O . ILE A 1 58 ? 16.140 4.207 19.202 1.00 12.00 58 ILE A O 1
ATOM 467 N N . ALA A 1 59 ? 15.352 4.299 17.049 1.00 10.81 59 ALA A N 1
ATOM 468 C CA . ALA A 1 59 ? 15.786 2.936 16.716 1.00 12.07 59 ALA A CA 1
ATOM 469 C C . ALA A 1 59 ? 17.203 3.049 16.166 1.00 11.56 59 ALA A C 1
ATOM 470 O O . ALA A 1 59 ? 17.483 3.912 15.275 1.00 15.07 59 ALA A O 1
ATOM 472 N N . LEU A 1 60 ? 18.100 2.195 16.626 1.00 11.27 60 LEU A N 1
ATOM 473 C CA . LEU A 1 60 ? 19.445 2.111 16.040 1.00 11.41 60 LEU A CA 1
ATOM 474 C C . LEU A 1 60 ? 19.415 1.424 14.672 1.00 11.35 60 LEU A C 1
ATOM 475 O O . LEU A 1 60 ? 18.514 0.654 14.349 1.00 12.27 60 LEU A O 1
ATOM 480 N N . PRO A 1 61 ? 20.465 1.597 13.847 1.00 12.29 61 PRO A N 1
ATOM 481 C CA . PRO A 1 61 ? 20.557 0.799 12.642 1.00 12.70 61 PRO A CA 1
ATOM 482 C C . PRO A 1 61 ? 20.875 -0.672 12.950 1.00 10.78 61 PRO A C 1
ATOM 483 O O . PRO A 1 61 ? 20.659 -1.541 12.122 1.00 13.09 61 PRO A O 1
ATOM 487 N N . HIS A 1 62 ? 21.387 -0.916 14.138 1.00 10.36 62 HIS A N 1
ATOM 488 C CA . HIS A 1 62 ? 21.802 -2.250 14.630 1.00 11.13 62 HIS A CA 1
ATOM 489 C C . HIS A 1 62 ? 20.533 -3.057 14.883 1.00 10.23 62 HIS A C 1
ATOM 490 O O . HIS A 1 62 ? 19.653 -2.606 15.657 1.00 12.15 62 HIS A O 1
ATOM 497 N N . ARG A 1 63 ? 20.415 -4.233 14.278 1.00 10.32 63 ARG A N 1
ATOM 498 C CA . ARG A 1 63 ? 19.224 -5.074 14.317 1.00 12.21 63 ARG A CA 1
ATOM 499 C C . ARG A 1 63 ? 19.580 -6.498 14.723 1.00 12.06 63 ARG A C 1
ATOM 500 O O . ARG A 1 63 ? 20.745 -6.966 14.465 1.00 13.91 63 ARG A O 1
ATOM 508 N N . THR A 1 64 ? 18.549 -7.167 15.230 1.00 11.37 64 THR A N 1
ATOM 509 C CA . THR A 1 64 ? 18.528 -8.633 15.399 1.00 11.07 64 THR A CA 1
ATOM 510 C C . THR A 1 64 ? 17.731 -9.164 14.202 1.00 11.54 64 THR A C 1
ATOM 511 O O . THR A 1 64 ? 16.551 -8.754 14.039 1.00 12.66 64 THR A O 1
ATOM 515 N N . PHE A 1 65 ? 18.295 -10.133 13.500 1.00 13.52 65 PHE A N 1
ATOM 516 C CA . PHE A 1 65 ? 17.700 -10.789 12.339 1.00 11.67 65 PHE A CA 1
ATOM 517 C C . PHE A 1 65 ? 17.279 -12.188 12.716 1.00 12.67 65 PHE A C 1
ATOM 518 O O . PHE A 1 65 ? 18.013 -12.912 13.410 1.00 14.60 65 PHE A O 1
ATOM 526 N N . ILE A 1 66 ? 16.020 -12.477 12.434 1.00 14.01 66 ILE A N 1
ATOM 527 C CA . ILE A 1 66 ? 15.432 -13.793 12.765 1.00 11.71 66 ILE A CA 1
ATOM 528 C C . ILE A 1 66 ? 15.060 -14.456 11.456 1.00 14.75 66 ILE A C 1
ATOM 529 O O . ILE A 1 66 ? 14.200 -13.935 10.712 1.00 13.11 66 ILE A O 1
ATOM 534 N N . ALA A 1 67 ? 15.656 -15.608 11.213 1.00 15.12 67 ALA A N 1
ATOM 535 C CA . ALA A 1 67 ? 15.173 -16.521 10.131 1.00 15.31 67 ALA A CA 1
ATOM 536 C C . ALA A 1 67 ? 14.175 -17.474 10.810 1.00 14.79 67 ALA A C 1
ATOM 537 O O . ALA A 1 67 ? 14.527 -18.083 11.830 1.00 15.19 67 ALA A O 1
ATOM 539 N N . LEU A 1 68 ? 12.942 -17.542 10.336 1.00 15.31 68 LEU A N 1
ATOM 540 C CA . LEU A 1 68 ? 11.908 -18.353 11.002 1.00 12.44 68 LEU A CA 1
ATOM 541 C C . LEU A 1 68 ? 11.110 -19.193 10.029 1.00 14.42 68 LEU A C 1
ATOM 542 O O . LEU A 1 68 ? 10.881 -18.757 8.873 1.00 17.35 68 LEU A O 1
ATOM 547 N N . LYS A 1 69 ? 10.663 -20.344 10.508 1.00 16.53 69 LYS A N 1
ATOM 548 C CA . LYS A 1 69 ? 9.681 -21.180 9.768 1.00 16.35 69 LYS A CA 1
ATOM 549 C C . LYS A 1 69 ? 8.702 -21.704 10.790 1.00 15.90 69 LYS A C 1
ATOM 550 O O . LYS A 1 69 ? 9.109 -22.204 11.830 1.00 18.03 69 LYS A O 1
ATOM 556 N N . PRO A 1 70 ? 7.392 -21.617 10.513 1.00 15.62 70 PRO A N 1
ATOM 557 C CA . PRO A 1 70 ? 6.416 -22.149 11.470 1.00 18.36 70 PRO A CA 1
ATOM 558 C C . PRO A 1 70 ? 6.487 -23.675 11.416 1.00 17.33 70 PRO A C 1
ATOM 559 O O . PRO A 1 70 ? 6.892 -24.220 10.420 1.00 18.22 70 PRO A O 1
ATOM 563 N N . ARG A 1 71 ? 5.962 -24.287 12.451 1.00 21.29 71 ARG A N 1
ATOM 564 C CA . ARG A 1 71 ? 5.806 -25.755 12.547 1.00 18.56 71 ARG A CA 1
ATOM 565 C C . ARG A 1 71 ? 4.329 -26.114 12.669 1.00 23.96 71 ARG A C 1
ATOM 566 O O . ARG A 1 71 ? 3.553 -25.271 13.140 1.00 23.63 71 ARG A O 1
ATOM 574 N N A GLU A 1 72 ? 3.941 -27.344 12.309 0.50 24.50 72 GLU A N 1
ATOM 575 N N B GLU A 1 72 ? 3.982 -27.342 12.268 0.50 25.39 72 GLU A N 1
ATOM 576 C CA A GLU A 1 72 ? 2.543 -27.827 12.504 0.50 29.48 72 GLU A CA 1
ATOM 577 C CA B GLU A 1 72 ? 2.629 -27.926 12.450 0.50 33.98 72 GLU A CA 1
ATOM 578 C C A GLU A 1 72 ? 2.399 -28.479 13.891 0.50 29.39 72 GLU A C 1
ATOM 579 C C B GLU A 1 72 ? 2.440 -28.257 13.939 0.50 24.79 72 GLU A C 1
ATOM 580 O O A GLU A 1 72 ? 1.261 -28.804 14.267 0.50 35.52 72 GLU A O 1
ATOM 581 O O B GLU A 1 72 ? 1.374 -27.999 14.465 0.50 25.56 72 GLU A O 1
ATOM 592 N N . ASP A 1 73 ? 3.501 -28.685 14.623 1.00 24.13 73 ASP A N 1
ATOM 593 C CA . ASP A 1 73 ? 3.432 -29.031 16.067 1.00 23.01 73 ASP A CA 1
ATOM 594 C C . ASP A 1 73 ? 3.650 -27.785 16.918 1.00 19.53 73 ASP A C 1
ATOM 595 O O . ASP A 1 73 ? 3.741 -26.688 16.360 1.00 23.62 73 ASP A O 1
ATOM 600 N N . THR A 1 74 ? 3.804 -27.981 18.226 1.00 23.59 74 THR A N 1
ATOM 601 C CA . THR A 1 74 ? 3.942 -26.894 19.228 1.00 22.32 74 THR A CA 1
ATOM 602 C C . THR A 1 74 ? 5.393 -26.814 19.697 1.00 24.71 74 THR A C 1
ATOM 603 O O . THR A 1 74 ? 5.648 -26.117 20.704 1.00 25.06 74 THR A O 1
ATOM 607 N N . LYS A 1 75 ? 6.302 -27.496 19.011 1.00 22.47 75 LYS A N 1
ATOM 608 C CA . LYS A 1 75 ? 7.746 -27.445 19.320 1.00 23.25 75 LYS A CA 1
ATOM 609 C C . LYS A 1 75 ? 8.308 -26.086 18.872 1.00 19.16 75 LYS A C 1
ATOM 610 O O . LYS A 1 75 ? 7.929 -25.583 17.825 1.00 22.00 75 LYS A O 1
ATOM 616 N N . VAL A 1 76 ? 9.209 -25.549 19.665 1.00 18.94 76 VAL A N 1
ATOM 617 C CA . VAL A 1 76 ? 9.958 -24.294 19.400 1.00 20.33 76 VAL A CA 1
ATOM 618 C C . VAL A 1 76 ? 11.425 -24.627 19.535 1.00 17.95 76 VAL A C 1
ATOM 619 O O . VAL A 1 76 ? 11.842 -24.992 20.646 1.00 19.59 76 VAL A O 1
ATOM 623 N N . ARG A 1 77 ? 12.102 -24.554 18.404 1.00 16.32 77 ARG A N 1
ATOM 624 C CA . ARG A 1 77 ? 13.566 -24.662 18.338 1.00 18.32 77 ARG A CA 1
ATOM 625 C C . ARG A 1 77 ? 14.119 -23.276 18.016 1.00 16.69 77 ARG A C 1
ATOM 626 O O . ARG A 1 77 ? 13.743 -22.696 17.014 1.00 18.54 77 ARG A O 1
ATOM 634 N N . VAL A 1 78 ? 15.141 -22.868 18.735 1.00 15.40 78 VAL A N 1
ATOM 635 C CA . VAL A 1 78 ? 15.828 -21.599 18.443 1.00 16.06 78 VAL A CA 1
ATOM 636 C C . VAL A 1 78 ? 17.326 -21.807 18.590 1.00 13.80 78 VAL A C 1
ATOM 637 O O . VAL A 1 78 ? 17.795 -22.530 19.487 1.00 17.66 78 VAL A O 1
ATOM 641 N N . VAL A 1 79 ? 18.059 -21.070 17.785 1.00 15.43 79 VAL A N 1
ATOM 642 C CA . VAL A 1 79 ? 19.531 -21.059 17.851 1.00 15.48 79 VAL A CA 1
ATOM 643 C C . VAL A 1 79 ? 19.959 -19.608 17.684 1.00 16.88 79 VAL A C 1
ATOM 644 O O . VAL A 1 79 ? 19.242 -18.840 16.974 1.00 15.53 79 VAL A O 1
ATOM 648 N N . SER A 1 80 ? 21.092 -19.255 18.255 1.00 17.63 80 SER A N 1
ATOM 649 C CA . SER A 1 80 ? 21.648 -17.894 18.105 1.00 15.00 80 SER A CA 1
ATOM 650 C C . SER A 1 80 ? 23.057 -17.986 17.584 1.00 17.04 80 SER A C 1
ATOM 651 O O . SER A 1 80 ? 23.751 -18.921 18.013 1.00 19.59 80 SER A O 1
ATOM 654 N N . GLY A 1 81 ? 23.478 -17.006 16.786 1.00 20.29 81 GLY A N 1
ATOM 655 C CA . GLY A 1 81 ? 24.839 -16.954 16.230 1.00 19.34 81 GLY A CA 1
ATOM 656 C C . GLY A 1 81 ? 25.876 -16.884 17.354 1.00 23.57 81 GLY A C 1
ATOM 657 O O . GLY A 1 81 ? 27.019 -17.231 17.126 1.00 26.38 81 GLY A O 1
ATOM 658 N N A VAL A 1 82 ? 25.539 -16.394 18.528 0.50 22.06 82 VAL A N 1
ATOM 659 N N B VAL A 1 82 ? 25.465 -16.443 18.551 0.50 19.39 82 VAL A N 1
ATOM 660 C CA A VAL A 1 82 ? 26.572 -16.421 19.607 0.50 25.04 82 VAL A CA 1
ATOM 661 C CA B VAL A 1 82 ? 26.292 -16.381 19.817 0.50 20.94 82 VAL A CA 1
ATOM 662 C C A VAL A 1 82 ? 26.982 -17.882 19.820 0.50 23.59 82 VAL A C 1
ATOM 663 C C B VAL A 1 82 ? 26.815 -17.777 20.200 0.50 19.07 82 VAL A C 1
ATOM 664 O O A VAL A 1 82 ? 28.195 -18.137 19.810 0.50 28.71 82 VAL A O 1
ATOM 665 O O B VAL A 1 82 ? 27.867 -17.867 20.926 0.50 16.18 82 VAL A O 1
ATOM 672 N N . ALA A 1 83 ? 26.010 -18.807 19.900 1.00 23.84 83 ALA A N 1
ATOM 673 C CA . ALA A 1 83 ? 26.239 -20.204 20.362 1.00 23.87 83 ALA A CA 1
ATOM 674 C C . ALA A 1 83 ? 25.658 -21.152 19.337 1.00 20.16 83 ALA A C 1
ATOM 675 O O . ALA A 1 83 ? 24.623 -21.768 19.545 1.00 21.46 83 ALA A O 1
ATOM 677 N N . PRO A 1 84 ? 26.219 -21.211 18.119 1.00 20.85 84 PRO A N 1
ATOM 678 C CA . PRO A 1 84 ? 25.495 -21.840 17.015 1.00 25.88 84 PRO A CA 1
ATOM 679 C C . PRO A 1 84 ? 25.317 -23.363 17.180 1.00 32.21 84 PRO A C 1
ATOM 680 O O . PRO A 1 84 ? 24.457 -23.958 16.506 1.00 30.19 84 PRO A O 1
ATOM 684 N N . ASP A 1 85 ? 26.089 -23.989 18.067 1.00 26.30 85 ASP A N 1
ATOM 685 C CA . ASP A 1 85 ? 26.032 -25.453 18.275 0.90 25.32 85 ASP A CA 1
ATOM 686 C C . ASP A 1 85 ? 25.044 -25.801 19.389 0.90 26.13 85 ASP A C 1
ATOM 687 O O . ASP A 1 85 ? 24.863 -26.978 19.623 0.80 32.58 85 ASP A O 1
ATOM 692 N N . LYS A 1 86 ? 24.343 -24.825 19.970 1.00 21.06 86 LYS A N 1
ATOM 693 C CA . LYS A 1 86 ? 23.422 -25.023 21.121 1.00 27.09 86 LYS A CA 1
ATOM 694 C C . LYS A 1 86 ? 21.992 -24.606 20.705 1.00 26.79 86 LYS A C 1
ATOM 695 O O . LYS A 1 86 ? 21.598 -23.455 20.877 1.00 25.16 86 LYS A O 1
ATOM 701 N N . VAL A 1 87 ? 21.224 -25.555 20.195 1.00 23.05 87 VAL A N 1
ATOM 702 C CA . VAL A 1 87 ? 19.783 -25.407 19.878 1.00 21.24 87 VAL A CA 1
ATOM 703 C C . VAL A 1 87 ? 18.969 -25.620 21.161 1.00 19.97 87 VAL A C 1
ATOM 704 O O . VAL A 1 87 ? 19.073 -26.668 21.847 1.00 24.82 87 VAL A O 1
ATOM 708 N N . ALA A 1 88 ? 18.130 -24.644 21.438 1.00 14.82 88 ALA A N 1
ATOM 709 C CA . ALA A 1 88 ? 17.229 -24.693 22.593 1.00 18.44 88 ALA A CA 1
ATOM 710 C C . ALA A 1 88 ? 15.878 -25.188 22.104 1.00 19.07 88 ALA A C 1
ATOM 711 O O . ALA A 1 88 ? 15.396 -24.705 21.105 1.00 22.06 88 ALA A O 1
ATOM 713 N N A GLU A 1 89 ? 15.206 -26.029 22.885 0.50 19.66 89 GLU A N 1
ATOM 714 N N B GLU A 1 89 ? 15.282 -26.155 22.795 0.50 19.61 89 GLU A N 1
ATOM 715 C CA A GLU A 1 89 ? 13.993 -26.738 22.401 0.50 22.07 89 GLU A CA 1
ATOM 716 C CA B GLU A 1 89 ? 13.917 -26.601 22.424 0.50 19.04 89 GLU A CA 1
ATOM 717 C C A GLU A 1 89 ? 12.966 -26.738 23.541 0.50 20.41 89 GLU A C 1
ATOM 718 C C B GLU A 1 89 ? 13.016 -26.455 23.624 0.50 18.72 89 GLU A C 1
ATOM 719 O O A GLU A 1 89 ? 13.321 -27.239 24.627 0.50 21.55 89 GLU A O 1
ATOM 720 O O B GLU A 1 89 ? 13.478 -26.597 24.768 0.50 23.20 89 GLU A O 1
ATOM 731 N N . ALA A 1 90 ? 11.765 -26.173 23.312 1.00 22.17 90 ALA A N 1
ATOM 732 C CA . ALA A 1 90 ? 10.676 -26.120 24.305 1.00 24.01 90 ALA A CA 1
ATOM 733 C C . ALA A 1 90 ? 9.421 -26.534 23.555 1.00 20.08 90 ALA A C 1
ATOM 734 O O . ALA A 1 90 ? 9.469 -26.693 22.305 1.00 21.15 90 ALA A O 1
ATOM 736 N N . ASP A 1 91 ? 8.344 -26.664 24.283 1.00 26.42 91 ASP A N 1
ATOM 737 C CA . ASP A 1 91 ? 7.046 -27.024 23.687 1.00 22.18 91 ASP A CA 1
ATOM 738 C C . ASP A 1 91 ? 6.036 -26.059 24.289 1.00 18.31 91 ASP A C 1
ATOM 739 O O . ASP A 1 91 ? 5.989 -25.915 25.545 1.00 20.13 91 ASP A O 1
ATOM 744 N N . LEU A 1 92 ? 5.242 -25.427 23.426 1.00 20.76 92 LEU A N 1
ATOM 745 C CA . LEU A 1 92 ? 4.210 -24.456 23.846 1.00 22.32 92 LEU A CA 1
ATOM 746 C C . LEU A 1 92 ? 3.007 -25.122 24.512 1.00 22.12 92 LEU A C 1
ATOM 747 O O . LEU A 1 92 ? 2.313 -24.444 25.249 1.00 23.51 92 LEU A O 1
ATOM 752 N N . ASP A 1 93 ? 2.755 -26.405 24.220 1.00 24.16 93 ASP A N 1
ATOM 753 C CA . ASP A 1 93 ? 1.546 -27.124 24.677 1.00 27.02 93 ASP A CA 1
ATOM 754 C C . ASP A 1 93 ? 1.571 -27.170 26.201 1.00 25.05 93 ASP A C 1
ATOM 755 O O . ASP A 1 93 ? 2.426 -27.857 26.727 1.00 27.83 93 ASP A O 1
ATOM 760 N N . GLY A 1 94 ? 0.712 -26.377 26.856 1.00 27.25 94 GLY A N 1
ATOM 761 C CA . GLY A 1 94 ? 0.605 -26.353 28.333 1.00 30.27 94 GLY A CA 1
ATOM 762 C C . GLY A 1 94 ? 1.783 -25.642 28.988 1.00 28.56 94 GLY A C 1
ATOM 763 O O . GLY A 1 94 ? 1.952 -25.778 30.191 1.00 32.34 94 GLY A O 1
ATOM 764 N N . LEU A 1 95 ? 2.578 -24.914 28.216 1.00 24.98 95 LEU A N 1
ATOM 765 C CA . LEU A 1 95 ? 3.703 -24.126 28.738 1.00 23.90 95 LEU A CA 1
ATOM 766 C C . LEU A 1 95 ? 3.170 -23.061 29.683 1.00 24.91 95 LEU A C 1
ATOM 767 O O . LEU A 1 95 ? 2.101 -22.405 29.385 1.00 25.01 95 LEU A O 1
ATOM 772 N N . LYS A 1 96 ? 3.842 -22.921 30.822 1.00 25.82 96 LYS A N 1
ATOM 773 C CA . LYS A 1 96 ? 3.456 -21.927 31.847 1.00 29.77 96 LYS A CA 1
ATOM 774 C C . LYS A 1 96 ? 4.553 -20.852 31.925 1.00 23.77 96 LYS A C 1
ATOM 775 O O . LYS A 1 96 ? 5.716 -21.084 31.511 1.00 24.54 96 LYS A O 1
ATOM 780 N N . ALA A 1 97 ? 4.190 -19.722 32.499 1.00 29.76 97 ALA A N 1
ATOM 781 C CA . ALA A 1 97 ? 5.125 -18.660 32.891 1.00 27.47 97 ALA A CA 1
ATOM 782 C C . ALA A 1 97 ? 6.369 -19.289 33.539 1.00 27.41 97 ALA A C 1
ATOM 783 O O . ALA A 1 97 ? 6.238 -20.146 34.427 1.00 23.65 97 ALA A O 1
ATOM 785 N N . ARG A 1 98 ? 7.557 -18.876 33.098 1.00 23.71 98 ARG A N 1
ATOM 786 C CA . ARG A 1 98 ? 8.867 -19.294 33.660 1.00 26.33 98 ARG A CA 1
ATOM 787 C C . ARG A 1 98 ? 9.179 -20.747 33.291 1.00 31.05 98 ARG A C 1
ATOM 788 O O . ARG A 1 98 ? 10.151 -21.313 33.852 1.00 31.61 98 ARG A O 1
ATOM 796 N N . GLY A 1 99 ? 8.502 -21.272 32.275 1.00 27.15 99 GLY A N 1
ATOM 797 C CA . GLY A 1 99 ? 8.595 -22.691 31.916 1.00 23.60 99 GLY A CA 1
ATOM 798 C C . GLY A 1 99 ? 9.761 -22.956 31.004 1.00 28.92 99 GLY A C 1
ATOM 799 O O . GLY A 1 99 ? 9.928 -24.121 30.563 1.00 31.50 99 GLY A O 1
ATOM 800 N N . VAL A 1 100 ? 10.515 -21.912 30.665 1.00 26.02 100 VAL A N 1
ATOM 801 C CA . VAL A 1 100 ? 11.516 -22.080 29.600 1.00 28.63 100 VAL A CA 1
ATOM 802 C C . VAL A 1 100 ? 12.904 -21.766 30.121 1.00 33.25 100 VAL A C 1
ATOM 803 O O . VAL A 1 100 ? 13.052 -20.723 30.763 1.00 30.25 100 VAL A O 1
ATOM 807 N N . ASP A 1 101 ? 13.852 -22.677 29.843 1.00 28.20 101 ASP A N 1
ATOM 808 C CA . ASP A 1 101 ? 15.239 -22.542 30.377 1.00 33.39 101 ASP A CA 1
ATOM 809 C C . ASP A 1 101 ? 16.089 -21.589 29.487 1.00 30.93 101 ASP A C 1
ATOM 810 O O . ASP A 1 101 ? 16.312 -21.946 28.331 1.00 47.31 101 ASP A O 1
ATOM 815 N N . GLY A 1 102 ? 16.481 -20.402 30.021 1.00 34.22 102 GLY A N 1
ATOM 816 C CA . GLY A 1 102 ? 17.582 -19.508 29.554 1.00 36.51 102 GLY A CA 1
ATOM 817 C C . GLY A 1 102 ? 17.090 -18.477 28.513 1.00 39.70 102 GLY A C 1
ATOM 818 O O . GLY A 1 102 ? 15.882 -18.101 28.540 1.00 37.30 102 GLY A O 1
ATOM 819 N N . TRP A 1 103 ? 17.964 -18.003 27.617 1.00 32.26 103 TRP A N 1
ATOM 820 C CA . TRP A 1 103 ? 17.703 -16.984 26.553 1.00 21.53 103 TRP A CA 1
ATOM 821 C C . TRP A 1 103 ? 16.486 -17.366 25.660 1.00 17.86 103 TRP A C 1
ATOM 822 O O . TRP A 1 103 ? 15.819 -16.427 25.126 1.00 18.69 103 TRP A O 1
ATOM 833 N N . SER A 1 104 ? 16.239 -18.645 25.444 1.00 20.50 104 SER A N 1
ATOM 834 C CA . SER A 1 104 ? 15.140 -19.132 24.577 1.00 19.73 104 SER A CA 1
ATOM 835 C C . SER A 1 104 ? 13.785 -18.749 25.153 1.00 17.57 104 SER A C 1
ATOM 836 O O . SER A 1 104 ? 12.801 -18.777 24.447 1.00 17.71 104 SER A O 1
ATOM 839 N N . ALA A 1 105 ? 13.734 -18.370 26.413 1.00 17.53 105 ALA A N 1
ATOM 840 C CA . ALA A 1 105 ? 12.472 -17.898 27.030 1.00 16.85 105 ALA A CA 1
ATOM 841 C C . ALA A 1 105 ? 11.981 -16.666 26.253 1.00 16.51 105 ALA A C 1
ATOM 842 O O . ALA A 1 105 ? 10.779 -16.451 26.216 1.00 17.52 105 ALA A O 1
ATOM 844 N N . TYR A 1 106 ? 12.880 -15.825 25.759 1.00 14.47 106 TYR A N 1
ATOM 845 C CA . TYR A 1 106 ? 12.461 -14.566 25.089 1.00 13.29 106 TYR A CA 1
ATOM 846 C C . TYR A 1 106 ? 11.687 -14.840 23.803 1.00 13.83 106 TYR A C 1
ATOM 847 O O . TYR A 1 106 ? 10.500 -14.465 23.698 1.00 14.96 106 TYR A O 1
ATOM 856 N N . PRO A 1 107 ? 12.238 -15.571 22.787 1.00 14.10 107 PRO A N 1
ATOM 857 C CA . PRO A 1 107 ? 11.418 -15.866 21.621 1.00 15.05 107 PRO A CA 1
ATOM 858 C C . PRO A 1 107 ? 10.259 -16.838 21.918 1.00 15.05 107 PRO A C 1
ATOM 859 O O . PRO A 1 107 ? 9.150 -16.642 21.418 1.00 14.57 107 PRO A O 1
ATOM 863 N N . THR A 1 108 ? 10.498 -17.895 22.735 1.00 15.85 108 THR A N 1
ATOM 864 C CA . THR A 1 108 ? 9.435 -18.879 22.970 1.00 16.05 108 THR A CA 1
ATOM 865 C C . THR A 1 108 ? 8.273 -18.147 23.626 1.00 15.02 108 THR A C 1
ATOM 866 O O . THR A 1 108 ? 7.098 -18.437 23.360 1.00 15.90 108 THR A O 1
ATOM 870 N N . GLY A 1 109 ? 8.622 -17.252 24.549 1.00 15.69 109 GLY A N 1
ATOM 871 C CA . GLY A 1 109 ? 7.599 -16.575 25.382 1.00 17.56 109 GLY A CA 1
ATOM 872 C C . GLY A 1 109 ? 6.713 -15.671 24.536 1.00 14.90 109 GLY A C 1
ATOM 873 O O . GLY A 1 109 ? 5.573 -15.424 24.905 1.00 16.28 109 GLY A O 1
ATOM 874 N N . VAL A 1 110 ? 7.188 -15.240 23.390 1.00 16.29 110 VAL A N 1
ATOM 875 C CA . VAL A 1 110 ? 6.359 -14.428 22.451 1.00 15.44 110 VAL A CA 1
ATOM 876 C C . VAL A 1 110 ? 5.236 -15.276 21.847 1.00 17.72 110 VAL A C 1
ATOM 877 O O . VAL A 1 110 ? 4.060 -14.854 21.938 1.00 16.63 110 VAL A O 1
ATOM 881 N N . ALA A 1 111 ? 5.549 -16.470 21.376 1.00 15.23 111 ALA A N 1
ATOM 882 C CA . ALA A 1 111 ? 4.517 -17.404 20.882 1.00 15.50 111 ALA A CA 1
ATOM 883 C C . ALA A 1 111 ? 3.517 -17.721 22.012 1.00 17.03 111 ALA A C 1
ATOM 884 O O . ALA A 1 111 ? 2.293 -17.682 21.784 1.00 18.09 111 ALA A O 1
ATOM 886 N N . TRP A 1 112 ? 4.035 -18.025 23.198 1.00 13.99 112 TRP A N 1
ATOM 887 C CA . TRP A 1 112 ? 3.209 -18.276 24.407 1.00 16.38 112 TRP A CA 1
ATOM 888 C C . TRP A 1 112 ? 2.272 -17.098 24.655 1.00 16.53 112 TRP A C 1
ATOM 889 O O . TRP A 1 112 ? 1.013 -17.303 24.983 1.00 20.56 112 TRP A O 1
ATOM 900 N N . ALA A 1 113 ? 2.824 -15.886 24.637 1.00 15.46 113 ALA A N 1
ATOM 901 C CA . ALA A 1 113 ? 2.004 -14.683 24.923 1.00 19.89 113 ALA A CA 1
ATOM 902 C C . ALA A 1 113 ? 0.927 -14.519 23.861 1.00 15.97 113 ALA A C 1
ATOM 903 O O . ALA A 1 113 ? -0.217 -14.211 24.196 1.00 17.91 113 ALA A O 1
ATOM 905 N N . LEU A 1 114 ? 1.234 -14.728 22.595 1.00 19.93 114 LEU A N 1
ATOM 906 C CA . LEU A 1 114 ? 0.196 -14.645 21.535 1.00 20.99 114 LEU A CA 1
ATOM 907 C C . LEU A 1 114 ? -0.890 -15.712 21.783 1.00 19.06 114 LEU A C 1
ATOM 908 O O . LEU A 1 114 ? -2.058 -15.393 21.669 1.00 22.01 114 LEU A O 1
ATOM 913 N N . ARG A 1 115 ? -0.502 -16.932 22.131 1.00 19.69 115 ARG A N 1
ATOM 914 C CA . ARG A 1 115 ? -1.485 -17.993 22.361 1.00 20.58 115 ARG A CA 1
ATOM 915 C C . ARG A 1 115 ? -2.324 -17.568 23.560 1.00 20.38 115 ARG A C 1
ATOM 916 O O . ARG A 1 115 ? -3.565 -17.783 23.479 1.00 24.23 115 ARG A O 1
ATOM 924 N N . GLN A 1 116 ? -1.676 -17.055 24.627 1.00 21.93 116 GLN A N 1
ATOM 925 C CA . GLN A 1 116 ? -2.383 -16.626 25.860 1.00 25.39 116 GLN A CA 1
ATOM 926 C C . GLN A 1 116 ? -3.399 -15.522 25.512 1.00 22.70 116 GLN A C 1
ATOM 927 O O . GLN A 1 116 ? -4.465 -15.473 26.165 1.00 27.53 116 GLN A O 1
ATOM 933 N N . ALA A 1 117 ? -3.141 -14.719 24.489 1.00 21.94 117 ALA A N 1
ATOM 934 C CA . ALA A 1 117 ? -4.034 -13.622 24.046 1.00 26.45 117 ALA A CA 1
ATOM 935 C C . ALA A 1 117 ? -5.145 -14.147 23.135 1.00 24.35 117 ALA A C 1
ATOM 936 O O . ALA A 1 117 ? -5.960 -13.337 22.711 1.00 28.55 117 ALA A O 1
ATOM 938 N N . GLY A 1 118 ? -5.181 -15.456 22.880 1.00 24.71 118 GLY A N 1
ATOM 939 C CA . GLY A 1 118 ? -6.245 -16.126 22.104 1.00 23.91 118 GLY A CA 1
ATOM 940 C C . GLY A 1 118 ? -5.898 -16.277 20.639 1.00 25.46 118 GLY A C 1
ATOM 941 O O . GLY A 1 118 ? -6.772 -16.709 19.910 1.00 26.46 118 GLY A O 1
ATOM 942 N N . PHE A 1 119 ? -4.642 -16.046 20.239 1.00 23.64 119 PHE A N 1
ATOM 943 C CA . PHE A 1 119 ? -4.181 -16.339 18.855 1.00 23.68 119 PHE A CA 1
ATOM 944 C C . PHE A 1 119 ? -3.881 -17.831 18.743 1.00 22.96 119 PHE A C 1
ATOM 945 O O . PHE A 1 119 ? -2.685 -18.231 18.710 1.00 26.07 119 PHE A O 1
ATOM 953 N N . ASP A 1 120 ? -4.959 -18.621 18.662 1.00 27.42 120 ASP A N 1
ATOM 954 C CA . ASP A 1 120 ? -4.902 -20.124 18.699 1.00 27.56 120 ASP A CA 1
ATOM 955 C C . ASP A 1 120 ? -4.239 -20.675 17.418 1.00 25.38 120 ASP A C 1
ATOM 956 O O . ASP A 1 120 ? -3.828 -21.853 17.415 1.00 31.02 120 ASP A O 1
ATOM 961 N N . LYS A 1 121 ? -4.127 -19.866 16.353 1.00 23.16 121 LYS A N 1
ATOM 962 C CA . LYS A 1 121 ? -3.454 -20.273 15.091 1.00 22.61 121 LYS A CA 1
ATOM 963 C C . LYS A 1 121 ? -1.943 -20.378 15.343 1.00 20.69 121 LYS A C 1
ATOM 964 O O . LYS A 1 121 ? -1.270 -21.121 14.615 1.00 28.52 121 LYS A O 1
ATOM 966 N N . VAL A 1 122 ? -1.410 -19.700 16.366 1.00 23.14 122 VAL A N 1
ATOM 967 C CA . VAL A 1 122 ? 0.059 -19.691 16.614 1.00 20.67 122 VAL A CA 1
ATOM 968 C C . VAL A 1 122 ? 0.445 -21.020 17.252 1.00 20.99 122 VAL A C 1
ATOM 969 O O . VAL A 1 122 ? 0.064 -21.296 18.412 1.00 24.74 122 VAL A O 1
ATOM 973 N N . LYS A 1 123 ? 1.205 -21.786 16.520 1.00 21.63 123 LYS A N 1
ATOM 974 C CA . LYS A 1 123 ? 1.802 -23.066 16.970 1.00 20.69 123 LYS A CA 1
ATOM 975 C C . LYS A 1 123 ? 3.324 -22.848 17.078 1.00 20.71 123 LYS A C 1
ATOM 976 O O . LYS A 1 123 ? 3.825 -21.706 17.271 1.00 20.59 123 LYS A O 1
ATOM 982 N N . GLY A 1 124 ? 4.082 -23.914 16.910 1.00 20.79 124 GLY A N 1
ATOM 983 C CA . GLY A 1 124 ? 5.527 -23.919 17.095 1.00 20.12 124 GLY A CA 1
ATOM 984 C C . GLY A 1 124 ? 6.254 -23.175 16.031 1.00 20.14 124 GLY A C 1
ATOM 985 O O . GLY A 1 124 ? 5.636 -22.690 15.008 1.00 16.54 124 GLY A O 1
ATOM 986 N N . PHE A 1 125 ? 7.572 -23.200 16.156 1.00 19.53 125 PHE A N 1
ATOM 987 C CA . PHE A 1 125 ? 8.416 -22.613 15.110 1.00 16.68 125 PHE A CA 1
ATOM 988 C C . PHE A 1 125 ? 9.879 -23.022 15.319 1.00 15.71 125 PHE A C 1
ATOM 989 O O . PHE A 1 125 ? 10.296 -23.407 16.419 1.00 18.86 125 PHE A O 1
ATOM 997 N N . ASP A 1 126 ? 10.606 -22.948 14.220 1.00 14.44 126 ASP A N 1
ATOM 998 C CA . ASP A 1 126 ? 12.084 -23.031 14.186 1.00 17.00 126 ASP A CA 1
ATOM 999 C C . ASP A 1 126 ? 12.606 -21.645 13.890 1.00 15.67 126 ASP A C 1
ATOM 1000 O O . ASP A 1 126 ? 12.077 -20.995 12.992 1.00 16.86 126 ASP A O 1
ATOM 1005 N N . ALA A 1 127 ? 13.637 -21.228 14.624 1.00 17.42 127 ALA A N 1
ATOM 1006 C CA . ALA A 1 127 ? 14.256 -19.922 14.332 1.00 15.58 127 ALA A CA 1
ATOM 1007 C C . ALA A 1 127 ? 15.761 -19.940 14.562 1.00 14.95 127 ALA A C 1
ATOM 1008 O O . ALA A 1 127 ? 16.259 -20.666 15.476 1.00 14.86 127 ALA A O 1
ATOM 1010 N N . ALA A 1 128 ? 16.377 -19.042 13.839 1.00 14.14 128 ALA A N 1
ATOM 1011 C CA . ALA A 1 128 ? 17.810 -18.712 13.959 1.00 13.60 128 ALA A CA 1
ATOM 1012 C C . ALA A 1 128 ? 17.930 -17.194 14.061 1.00 13.99 128 ALA A C 1
ATOM 1013 O O . ALA A 1 128 ? 17.402 -16.442 13.250 1.00 15.34 128 ALA A O 1
ATOM 1015 N N . PHE A 1 129 ? 18.657 -16.762 15.064 1.00 13.83 129 PHE A N 1
ATOM 1016 C CA . PHE A 1 129 ? 18.926 -15.321 15.303 1.00 12.41 129 PHE A CA 1
ATOM 1017 C C . PHE A 1 129 ? 20.408 -14.989 15.057 1.00 13.87 129 PHE A C 1
ATOM 1018 O O . PHE A 1 129 ? 21.310 -15.705 15.541 1.00 14.78 129 PHE A O 1
ATOM 1026 N N . VAL A 1 130 ? 20.630 -13.891 14.354 1.00 13.64 130 VAL A N 1
ATOM 1027 C CA . VAL A 1 130 ? 21.927 -13.215 14.193 1.00 12.01 130 VAL A CA 1
ATOM 1028 C C . VAL A 1 130 ? 21.685 -11.750 14.563 1.00 14.33 130 VAL A C 1
ATOM 1029 O O . VAL A 1 130 ? 20.762 -11.166 14.057 1.00 16.00 130 VAL A O 1
ATOM 1033 N N . SER A 1 131 ? 22.494 -11.206 15.491 1.00 14.92 131 SER A N 1
ATOM 1034 C CA . SER A 1 131 ? 22.336 -9.821 15.938 1.00 14.55 131 SER A CA 1
ATOM 1035 C C . SER A 1 131 ? 23.641 -9.046 15.836 1.00 11.50 131 SER A C 1
ATOM 1036 O O . SER A 1 131 ? 24.722 -9.642 15.979 1.00 15.95 131 SER A O 1
ATOM 1039 N N . CYS A 1 132 ? 23.524 -7.732 15.751 1.00 14.22 132 CYS A N 1
ATOM 1040 C CA . CYS A 1 132 ? 24.647 -6.831 16.025 1.00 15.45 132 CYS A CA 1
ATOM 1041 C C . CYS A 1 132 ? 24.256 -5.822 17.134 1.00 13.35 132 CYS A C 1
ATOM 1042 O O . CYS A 1 132 ? 24.961 -4.822 17.237 1.00 14.22 132 CYS A O 1
ATOM 1045 N N . VAL A 1 133 ? 23.137 -6.018 17.858 1.00 13.01 133 VAL A N 1
ATOM 1046 C CA . VAL A 1 133 ? 22.815 -5.198 19.050 1.00 11.94 133 VAL A CA 1
ATOM 1047 C C . VAL A 1 133 ? 23.700 -5.708 20.178 1.00 15.40 133 VAL A C 1
ATOM 1048 O O . VAL A 1 133 ? 23.538 -6.849 20.608 1.00 17.37 133 VAL A O 1
ATOM 1052 N N . PRO A 1 134 ? 24.685 -4.900 20.641 1.00 16.99 134 PRO A N 1
ATOM 1053 C CA . PRO A 1 134 ? 25.711 -5.404 21.559 1.00 18.31 134 PRO A CA 1
ATOM 1054 C C . PRO A 1 134 ? 25.119 -5.891 22.897 1.00 18.68 134 PRO A C 1
ATOM 1055 O O . PRO A 1 134 ? 24.234 -5.256 23.521 1.00 19.00 134 PRO A O 1
ATOM 1059 N N . LEU A 1 135 ? 25.555 -7.082 23.298 1.00 22.30 135 LEU A N 1
ATOM 1060 C CA . LEU A 1 135 ? 25.100 -7.704 24.542 1.00 24.22 135 LEU A CA 1
ATOM 1061 C C . LEU A 1 135 ? 25.573 -6.846 25.723 1.00 20.91 135 LEU A C 1
ATOM 1062 O O . LEU A 1 135 ? 26.721 -6.356 25.680 1.00 23.00 135 LEU A O 1
ATOM 1067 N N . GLY A 1 136 ? 24.693 -6.643 26.691 1.00 20.49 136 GLY A N 1
ATOM 1068 C CA . GLY A 1 136 ? 24.988 -5.939 27.958 1.00 23.53 136 GLY A CA 1
ATOM 1069 C C . GLY A 1 136 ? 25.122 -4.442 27.798 1.00 18.92 136 GLY A C 1
ATOM 1070 O O . GLY A 1 136 ? 25.309 -3.743 28.803 1.00 18.56 136 GLY A O 1
ATOM 1071 N N . SER A 1 137 ? 24.866 -3.941 26.598 1.00 18.05 137 SER A N 1
ATOM 1072 C CA . SER A 1 137 ? 25.012 -2.488 26.304 1.00 15.97 137 SER A CA 1
ATOM 1073 C C . SER A 1 137 ? 23.823 -1.657 26.778 1.00 13.98 137 SER A C 1
ATOM 1074 O O . SER A 1 137 ? 23.929 -0.419 26.697 1.00 15.68 137 SER A O 1
ATOM 1077 N N . GLY A 1 138 ? 22.710 -2.254 27.221 1.00 14.67 138 GLY A N 1
ATOM 1078 C CA . GLY A 1 138 ? 21.533 -1.458 27.568 1.00 15.55 138 GLY A CA 1
ATOM 1079 C C . GLY A 1 138 ? 20.884 -0.854 26.324 1.00 13.12 138 GLY A C 1
ATOM 1080 O O . GLY A 1 138 ? 20.167 0.126 26.444 1.00 15.76 138 GLY A O 1
ATOM 1081 N N . LEU A 1 139 ? 21.148 -1.410 25.138 1.00 13.62 139 LEU A N 1
ATOM 1082 C CA . LEU A 1 139 ? 20.560 -0.915 23.884 1.00 12.05 139 LEU A CA 1
ATOM 1083 C C . LEU A 1 139 ? 19.433 -1.847 23.411 1.00 12.06 139 LEU A C 1
ATOM 1084 O O . LEU A 1 139 ? 19.034 -1.769 22.238 1.00 11.58 139 LEU A O 1
ATOM 1089 N N A SER A 1 140 ? 18.904 -2.706 24.265 0.50 12.72 140 SER A N 1
ATOM 1090 N N B SER A 1 140 ? 18.952 -2.677 24.334 0.50 12.98 140 SER A N 1
ATOM 1091 C CA A SER A 1 140 ? 17.616 -3.393 23.973 0.50 11.20 140 SER A CA 1
ATOM 1092 C CA B SER A 1 140 ? 17.789 -3.594 24.180 0.50 12.57 140 SER A CA 1
ATOM 1093 C C A SER A 1 140 ? 17.784 -4.607 23.049 0.50 12.14 140 SER A C 1
ATOM 1094 C C B SER A 1 140 ? 18.055 -4.678 23.127 0.50 14.13 140 SER A C 1
ATOM 1095 O O A SER A 1 140 ? 16.835 -4.942 22.336 0.50 10.24 140 SER A O 1
ATOM 1096 O O B SER A 1 140 ? 17.352 -4.745 22.100 0.50 12.31 140 SER A O 1
ATOM 1101 N N A SER A 1 141 ? 18.923 -5.300 23.102 0.50 12.37 141 SER A N 1
ATOM 1102 N N B SER A 1 141 ? 19.025 -5.536 23.407 0.50 12.05 141 SER A N 1
ATOM 1103 C CA A SER A 1 141 ? 19.015 -6.635 22.454 0.50 13.10 141 SER A CA 1
ATOM 1104 C CA B SER A 1 141 ? 19.162 -6.815 22.669 0.50 14.15 141 SER A CA 1
ATOM 1105 C C A SER A 1 141 ? 17.760 -7.429 22.866 0.50 10.95 141 SER A C 1
ATOM 1106 C C B SER A 1 141 ? 17.871 -7.636 22.846 0.50 13.73 141 SER A C 1
ATOM 1107 O O A SER A 1 141 ? 17.204 -8.175 22.040 0.50 11.67 141 SER A O 1
ATOM 1108 O O B SER A 1 141 ? 17.424 -8.276 21.866 0.50 15.54 141 SER A O 1
ATOM 1113 N N A SER A 1 142 ? 17.281 -7.288 24.090 0.50 10.03 142 SER A N 1
ATOM 1114 N N B SER A 1 142 ? 17.274 -7.635 24.030 0.50 13.48 142 SER A N 1
ATOM 1115 C CA A SER A 1 142 ? 16.111 -8.087 24.571 0.50 11.57 142 SER A CA 1
ATOM 1116 C CA B SER A 1 142 ? 16.012 -8.380 24.298 0.50 14.96 142 SER A CA 1
ATOM 1117 C C A SER A 1 142 ? 14.848 -7.830 23.715 0.50 12.01 142 SER A C 1
ATOM 1118 C C B SER A 1 142 ? 14.872 -7.865 23.405 0.50 12.16 142 SER A C 1
ATOM 1119 O O A SER A 1 142 ? 14.102 -8.784 23.392 0.50 13.79 142 SER A O 1
ATOM 1120 O O B SER A 1 142 ? 14.218 -8.685 22.708 0.50 9.95 142 SER A O 1
ATOM 1125 N N . ALA A 1 143 ? 14.566 -6.566 23.422 1.00 12.92 143 ALA A N 1
ATOM 1126 C CA . ALA A 1 143 ? 13.411 -6.145 22.598 1.00 12.93 143 ALA A CA 1
ATOM 1127 C C . ALA A 1 143 ? 13.666 -6.474 21.153 1.00 13.56 143 ALA A C 1
ATOM 1128 O O . ALA A 1 143 ? 12.750 -6.812 20.455 1.00 12.64 143 ALA A O 1
ATOM 1130 N N . ALA A 1 144 ? 14.901 -6.307 20.675 1.00 12.76 144 ALA A N 1
ATOM 1131 C CA . ALA A 1 144 ? 15.177 -6.643 19.281 1.00 11.83 144 ALA A CA 1
ATOM 1132 C C . ALA A 1 144 ? 14.823 -8.122 19.102 1.00 10.91 144 ALA A C 1
ATOM 1133 O O . ALA A 1 144 ? 14.301 -8.479 18.049 1.00 12.82 144 ALA A O 1
ATOM 1135 N N . MET A 1 145 ? 15.130 -8.969 20.075 1.00 11.07 145 MET A N 1
ATOM 1136 C CA . MET A 1 145 ? 14.836 -10.422 19.910 1.00 12.20 145 MET A CA 1
ATOM 1137 C C . MET A 1 145 ? 13.321 -10.662 20.007 1.00 12.27 145 MET A C 1
ATOM 1138 O O . MET A 1 145 ? 12.769 -11.454 19.203 1.00 13.88 145 MET A O 1
ATOM 1143 N N . THR A 1 146 ? 12.671 -10.112 20.992 1.00 11.78 146 THR A N 1
ATOM 1144 C CA . THR A 1 146 ? 11.227 -10.380 21.197 1.00 11.81 146 THR A CA 1
ATOM 1145 C C . THR A 1 146 ? 10.420 -9.741 20.076 1.00 10.62 146 THR A C 1
ATOM 1146 O O . THR A 1 146 ? 9.448 -10.359 19.630 1.00 12.51 146 THR A O 1
ATOM 1150 N N . CYS A 1 147 ? 10.740 -8.538 19.637 1.00 11.94 147 CYS A N 1
ATOM 1151 C CA . CYS A 1 147 ? 9.962 -7.845 18.603 1.00 11.06 147 CYS A CA 1
ATOM 1152 C C . CYS A 1 147 ? 10.187 -8.457 17.215 1.00 11.97 147 CYS A C 1
ATOM 1153 O O . CYS A 1 147 ? 9.183 -8.583 16.450 1.00 12.71 147 CYS A O 1
ATOM 1156 N N . SER A 1 148 ? 11.408 -8.907 16.928 1.00 11.11 148 SER A N 1
ATOM 1157 C CA . SER A 1 148 ? 11.647 -9.569 15.600 1.00 12.27 148 SER A CA 1
ATOM 1158 C C . SER A 1 148 ? 10.837 -10.869 15.577 1.00 14.18 148 SER A C 1
ATOM 1159 O O . SER A 1 148 ? 10.223 -11.144 14.580 1.00 12.49 148 SER A O 1
ATOM 1162 N N . THR A 1 149 ? 10.790 -11.575 16.702 1.00 12.40 149 THR A N 1
ATOM 1163 C CA . THR A 1 149 ? 10.042 -12.870 16.776 1.00 11.21 149 THR A CA 1
ATOM 1164 C C . THR A 1 149 ? 8.541 -12.564 16.644 1.00 13.24 149 THR A C 1
ATOM 1165 O O . THR A 1 149 ? 7.873 -13.292 15.942 1.00 14.19 149 THR A O 1
ATOM 1169 N N . ALA A 1 150 ? 8.047 -11.532 17.307 1.00 12.60 150 ALA A N 1
ATOM 1170 C CA . ALA A 1 150 ? 6.598 -11.193 17.308 1.00 12.82 150 ALA A CA 1
ATOM 1171 C C . ALA A 1 150 ? 6.220 -10.819 15.888 1.00 12.45 150 ALA A C 1
ATOM 1172 O O . ALA A 1 150 ? 5.189 -11.260 15.403 1.00 13.30 150 ALA A O 1
ATOM 1174 N N . LEU A 1 151 ? 7.069 -10.070 15.170 1.00 12.64 151 LEU A N 1
ATOM 1175 C CA . LEU A 1 151 ? 6.716 -9.673 13.795 1.00 13.21 151 LEU A CA 1
ATOM 1176 C C . LEU A 1 151 ? 6.727 -10.908 12.897 1.00 14.68 151 LEU A C 1
ATOM 1177 O O . LEU A 1 151 ? 5.824 -11.052 12.040 1.00 15.04 151 LEU A O 1
ATOM 1182 N N . ALA A 1 152 ? 7.731 -11.756 13.054 1.00 12.84 152 ALA A N 1
ATOM 1183 C CA . ALA A 1 152 ? 7.866 -12.962 12.207 1.00 14.66 152 ALA A CA 1
ATOM 1184 C C . ALA A 1 152 ? 6.641 -13.865 12.453 1.00 13.86 152 ALA A C 1
ATOM 1185 O O . ALA A 1 152 ? 6.058 -14.356 11.466 1.00 15.69 152 ALA A O 1
ATOM 1187 N N . LEU A 1 153 ? 6.243 -14.106 13.702 1.00 11.89 153 LEU A N 1
ATOM 1188 C CA . LEU A 1 153 ? 5.115 -14.983 14.001 1.00 13.04 153 LEU A CA 1
ATOM 1189 C C . LEU A 1 153 ? 3.824 -14.390 13.444 1.00 13.30 153 LEU A C 1
ATOM 1190 O O . LEU A 1 153 ? 3.001 -15.149 12.939 1.00 16.34 153 LEU A O 1
ATOM 1195 N N . ASP A 1 154 ? 3.623 -13.097 13.610 1.00 14.48 154 ASP A N 1
ATOM 1196 C CA . ASP A 1 154 ? 2.422 -12.421 13.086 1.00 14.67 154 ASP A CA 1
ATOM 1197 C C . ASP A 1 154 ? 2.333 -12.682 11.586 1.00 16.83 154 ASP A C 1
ATOM 1198 O O . ASP A 1 154 ? 1.236 -12.909 11.078 1.00 17.95 154 ASP A O 1
ATOM 1203 N N . ASP A 1 155 ? 3.441 -12.537 10.899 1.00 14.95 155 ASP A N 1
ATOM 1204 C CA . ASP A 1 155 ? 3.493 -12.721 9.443 1.00 14.78 155 ASP A CA 1
ATOM 1205 C C . ASP A 1 155 ? 3.171 -14.163 9.101 1.00 14.48 155 ASP A C 1
ATOM 1206 O O . ASP A 1 155 ? 2.205 -14.345 8.290 1.00 17.56 155 ASP A O 1
ATOM 1211 N N . VAL A 1 156 ? 3.912 -15.132 9.624 1.00 14.42 156 VAL A N 1
ATOM 1212 C CA . VAL A 1 156 ? 3.786 -16.530 9.079 1.00 16.01 156 VAL A CA 1
ATOM 1213 C C . VAL A 1 156 ? 2.415 -17.051 9.445 1.00 16.80 156 VAL A C 1
ATOM 1214 O O . VAL A 1 156 ? 1.944 -17.941 8.711 1.00 21.39 156 VAL A O 1
ATOM 1218 N N . TYR A 1 157 ? 1.893 -16.646 10.602 1.00 15.23 157 TYR A N 1
ATOM 1219 C CA . TYR A 1 157 ? 0.565 -17.140 11.034 1.00 15.73 157 TYR A CA 1
ATOM 1220 C C . TYR A 1 157 ? -0.563 -16.208 10.543 1.00 16.72 157 TYR A C 1
ATOM 1221 O O . TYR A 1 157 ? -1.720 -16.527 10.805 1.00 20.69 157 TYR A O 1
ATOM 1230 N N . GLY A 1 158 ? -0.268 -15.141 9.768 1.00 19.32 158 GLY A N 1
ATOM 1231 C CA . GLY A 1 158 ? -1.289 -14.277 9.147 1.00 18.81 158 GLY A CA 1
ATOM 1232 C C . GLY A 1 158 ? -2.209 -13.639 10.164 1.00 17.78 158 GLY A C 1
ATOM 1233 O O . GLY A 1 158 ? -3.455 -13.614 9.982 1.00 22.97 158 GLY A O 1
ATOM 1234 N N . LEU A 1 159 ? -1.672 -13.140 11.264 1.00 17.40 159 LEU A N 1
ATOM 1235 C CA . LEU A 1 159 ? -2.549 -12.657 12.368 1.00 17.36 159 LEU A CA 1
ATOM 1236 C C . LEU A 1 159 ? -3.067 -11.279 11.997 1.00 16.37 159 LEU A C 1
ATOM 1237 O O . LEU A 1 159 ? -4.129 -10.933 12.557 1.00 20.16 159 LEU A O 1
ATOM 1242 N N . GLY A 1 160 ? -2.320 -10.506 11.180 1.00 17.69 160 GLY A N 1
ATOM 1243 C CA . GLY A 1 160 ? -2.852 -9.249 10.625 1.00 18.22 160 GLY A CA 1
ATOM 1244 C C . GLY A 1 160 ? -2.511 -8.052 11.480 1.00 18.08 160 GLY A C 1
ATOM 1245 O O . GLY A 1 160 ? -3.078 -6.944 11.208 1.00 20.60 160 GLY A O 1
ATOM 1246 N N . TYR A 1 161 ? -1.515 -8.174 12.356 1.00 17.84 161 TYR A N 1
ATOM 1247 C CA . TYR A 1 161 ? -1.144 -7.031 13.258 1.00 15.43 161 TYR A CA 1
ATOM 1248 C C . TYR A 1 161 ? 0.135 -6.315 12.806 1.00 15.73 161 TYR A C 1
ATOM 1249 O O . TYR A 1 161 ? 0.323 -5.133 13.167 1.00 17.57 161 TYR A O 1
ATOM 1258 N N . GLY A 1 162 ? 0.960 -6.929 11.987 1.00 15.43 162 GLY A N 1
ATOM 1259 C CA . GLY A 1 162 ? 2.313 -6.405 11.662 1.00 14.80 162 GLY A CA 1
ATOM 1260 C C . GLY A 1 162 ? 2.284 -5.230 10.695 1.00 14.80 162 GLY A C 1
ATOM 1261 O O . GLY A 1 162 ? 3.202 -4.419 10.706 1.00 16.76 162 GLY A O 1
ATOM 1262 N N . ASP A 1 163 ? 1.223 -5.113 9.881 1.00 16.22 163 ASP A N 1
ATOM 1263 C CA . ASP A 1 163 ? 1.178 -4.147 8.764 1.00 16.37 163 ASP A CA 1
ATOM 1264 C C . ASP A 1 163 ? 0.572 -2.810 9.155 1.00 15.53 163 ASP A C 1
ATOM 1265 O O . ASP A 1 163 ? 0.426 -1.970 8.282 1.00 18.18 163 ASP A O 1
ATOM 1270 N N . SER A 1 164 ? 0.441 -2.520 10.433 1.00 15.89 164 SER A N 1
ATOM 1271 C CA . SER A 1 164 ? -0.019 -1.165 10.885 1.00 15.46 164 SER A CA 1
ATOM 1272 C C . SER A 1 164 ? 0.655 -0.819 12.194 1.00 13.74 164 SER A C 1
ATOM 1273 O O . SER A 1 164 ? 0.947 -1.708 13.007 1.00 15.95 164 SER A O 1
ATOM 1276 N N . ASP A 1 165 ? 0.884 0.479 12.393 1.00 14.70 165 ASP A N 1
ATOM 1277 C CA . ASP A 1 165 ? 1.374 0.951 13.704 1.00 15.45 165 ASP A CA 1
ATOM 1278 C C . ASP A 1 165 ? 0.484 0.464 14.813 1.00 13.43 165 ASP A C 1
ATOM 1279 O O . ASP A 1 165 ? 1.013 -0.004 15.847 1.00 16.11 165 ASP A O 1
ATOM 1284 N N . ALA A 1 166 ? -0.833 0.736 14.724 1.00 14.24 166 ALA A N 1
ATOM 1285 C CA . ALA A 1 166 ? -1.751 0.381 15.829 1.00 15.19 166 ALA A CA 1
ATOM 1286 C C . ALA A 1 166 ? -1.762 -1.139 16.017 1.00 12.71 166 ALA A C 1
ATOM 1287 O O . ALA A 1 166 ? -1.771 -1.594 17.172 1.00 13.79 166 ALA A O 1
ATOM 1289 N N . GLY A 1 167 ? -1.752 -1.905 14.931 1.00 14.12 167 GLY A N 1
ATOM 1290 C CA . GLY A 1 167 ? -1.697 -3.371 15.005 1.00 13.30 167 GLY A CA 1
ATOM 1291 C C . GLY A 1 167 ? -0.430 -3.809 15.749 1.00 14.72 167 GLY A C 1
ATOM 1292 O O . GLY A 1 167 ? -0.461 -4.721 16.571 1.00 14.20 167 GLY A O 1
ATOM 1293 N N . ARG A 1 168 ? 0.673 -3.130 15.470 1.00 14.61 168 ARG A N 1
ATOM 1294 C CA . ARG A 1 168 ? 1.933 -3.571 16.082 1.00 15.47 168 ARG A CA 1
ATOM 1295 C C . ARG A 1 168 ? 1.871 -3.465 17.609 1.00 12.58 168 ARG A C 1
ATOM 1296 O O . ARG A 1 168 ? 2.623 -4.187 18.274 1.00 13.43 168 ARG A O 1
ATOM 1304 N N . VAL A 1 169 ? 0.969 -2.647 18.188 1.00 13.70 169 VAL A N 1
ATOM 1305 C CA . VAL A 1 169 ? 0.866 -2.596 19.658 1.00 13.66 169 VAL A CA 1
ATOM 1306 C C . VAL A 1 169 ? 0.481 -3.975 20.230 1.00 14.05 169 VAL A C 1
ATOM 1307 O O . VAL A 1 169 ? 0.909 -4.334 21.333 1.00 13.32 169 VAL A O 1
ATOM 1311 N N . THR A 1 170 ? -0.355 -4.728 19.530 1.00 15.23 170 THR A N 1
ATOM 1312 C CA . THR A 1 170 ? -0.666 -6.102 19.978 1.00 15.89 170 THR A CA 1
ATOM 1313 C C . THR A 1 170 ? 0.624 -6.927 20.089 1.00 13.19 170 THR A C 1
ATOM 1314 O O . THR A 1 170 ? 0.818 -7.670 21.051 1.00 16.43 170 THR A O 1
ATOM 1318 N N . LEU A 1 171 ? 1.496 -6.812 19.099 1.00 13.25 171 LEU A N 1
ATOM 1319 C CA . LEU A 1 171 ? 2.768 -7.578 19.039 1.00 12.85 171 LEU A CA 1
ATOM 1320 C C . LEU A 1 171 ? 3.755 -7.060 20.077 1.00 10.91 171 LEU A C 1
ATOM 1321 O O . LEU A 1 171 ? 4.375 -7.866 20.735 1.00 12.60 171 LEU A O 1
ATOM 1326 N N . ILE A 1 172 ? 3.815 -5.746 20.245 1.00 12.85 172 ILE A N 1
ATOM 1327 C CA . ILE A 1 172 ? 4.530 -5.107 21.371 1.00 13.77 172 ILE A CA 1
ATOM 1328 C C . ILE A 1 172 ? 4.105 -5.702 22.698 1.00 11.87 172 ILE A C 1
ATOM 1329 O O . ILE A 1 172 ? 4.979 -6.043 23.542 1.00 14.26 172 ILE A O 1
ATOM 1334 N N . ASN A 1 173 ? 2.807 -5.798 22.924 1.00 13.47 173 ASN A N 1
ATOM 1335 C CA . ASN A 1 173 ? 2.314 -6.281 24.236 1.00 14.21 173 ASN A CA 1
ATOM 1336 C C . ASN A 1 173 ? 2.745 -7.740 24.417 1.00 13.86 173 ASN A C 1
ATOM 1337 O O . ASN A 1 173 ? 3.120 -8.098 25.564 1.00 14.75 173 ASN A O 1
ATOM 1342 N N . ALA A 1 174 ? 2.751 -8.544 23.361 1.00 14.00 174 ALA A N 1
ATOM 1343 C CA . ALA A 1 174 ? 3.190 -9.946 23.457 1.00 13.95 174 ALA A CA 1
ATOM 1344 C C . ALA A 1 174 ? 4.677 -9.981 23.811 1.00 14.23 174 ALA A C 1
ATOM 1345 O O . ALA A 1 174 ? 5.122 -10.846 24.577 1.00 14.75 174 ALA A O 1
ATOM 1347 N N . ALA A 1 175 ? 5.478 -9.118 23.190 1.00 13.54 175 ALA A N 1
ATOM 1348 C CA . ALA A 1 175 ? 6.937 -9.057 23.434 1.00 14.30 175 ALA A CA 1
ATOM 1349 C C . ALA A 1 175 ? 7.216 -8.682 24.894 1.00 14.06 175 ALA A C 1
ATOM 1350 O O . ALA A 1 175 ? 8.095 -9.283 25.562 1.00 14.68 175 ALA A O 1
ATOM 1352 N N . ILE A 1 176 ? 6.565 -7.624 25.370 1.00 13.57 176 ILE A N 1
ATOM 1353 C CA . ILE A 1 176 ? 6.645 -7.204 26.783 1.00 14.18 176 ILE A CA 1
ATOM 1354 C C . ILE A 1 176 ? 6.238 -8.361 27.688 1.00 15.08 176 ILE A C 1
ATOM 1355 O O . ILE A 1 176 ? 6.972 -8.623 28.661 1.00 16.64 176 ILE A O 1
ATOM 1360 N N . LYS A 1 177 ? 5.133 -9.030 27.396 1.00 14.86 177 LYS A N 1
ATOM 1361 C CA . LYS A 1 177 ? 4.676 -10.135 28.278 1.00 15.75 177 LYS A CA 1
ATOM 1362 C C . LYS A 1 177 ? 5.690 -11.287 28.287 1.00 15.56 177 LYS A C 1
ATOM 1363 O O . LYS A 1 177 ? 5.930 -11.857 29.360 1.00 15.52 177 LYS A O 1
ATOM 1369 N N . SER A 1 178 ? 6.277 -11.603 27.138 1.00 14.78 178 SER A N 1
ATOM 1370 C CA . SER A 1 178 ? 7.306 -12.632 27.087 1.00 14.13 178 SER A CA 1
ATOM 1371 C C . SER A 1 178 ? 8.425 -12.305 28.088 1.00 17.01 178 SER A C 1
ATOM 1372 O O . SER A 1 178 ? 8.845 -13.141 28.905 1.00 18.03 178 SER A O 1
ATOM 1375 N N A GLU A 1 179 ? 8.949 -11.112 27.978 0.50 14.45 179 GLU A N 1
ATOM 1376 N N B GLU A 1 179 ? 8.911 -11.085 28.014 0.50 16.29 179 GLU A N 1
ATOM 1377 C CA A GLU A 1 179 ? 10.111 -10.723 28.785 0.50 15.34 179 GLU A CA 1
ATOM 1378 C CA B GLU A 1 179 ? 10.109 -10.637 28.753 0.50 19.31 179 GLU A CA 1
ATOM 1379 C C A GLU A 1 179 ? 9.683 -10.772 30.248 0.50 14.00 179 GLU A C 1
ATOM 1380 C C B GLU A 1 179 ? 9.786 -10.589 30.248 0.50 17.39 179 GLU A C 1
ATOM 1381 O O A GLU A 1 179 ? 10.319 -11.499 31.009 0.50 14.31 179 GLU A O 1
ATOM 1382 O O B GLU A 1 179 ? 10.647 -11.005 31.049 0.50 18.14 179 GLU A O 1
ATOM 1393 N N . ASN A 1 180 ? 8.611 -10.063 30.606 1.00 16.30 180 ASN A N 1
ATOM 1394 C CA . ASN A 1 180 ? 8.188 -9.950 32.018 1.00 17.31 180 ASN A CA 1
ATOM 1395 C C . ASN A 1 180 ? 7.821 -11.314 32.626 1.00 18.51 180 ASN A C 1
ATOM 1396 O O . ASN A 1 180 ? 8.295 -11.624 33.754 1.00 19.32 180 ASN A O 1
ATOM 1401 N N . GLU A 1 181 ? 7.022 -12.099 31.923 1.00 19.06 181 GLU A N 1
ATOM 1402 C CA . GLU A 1 181 ? 6.327 -13.254 32.511 1.00 21.09 181 GLU A CA 1
ATOM 1403 C C . GLU A 1 181 ? 7.037 -14.542 32.128 1.00 19.03 181 GLU A C 1
ATOM 1404 O O . GLU A 1 181 ? 7.004 -15.427 32.971 1.00 21.82 181 GLU A O 1
ATOM 1410 N N . MET A 1 182 ? 7.563 -14.672 30.905 1.00 19.74 182 MET A N 1
ATOM 1411 C CA . MET A 1 182 ? 8.283 -15.915 30.512 1.00 18.64 182 MET A CA 1
ATOM 1412 C C . MET A 1 182 ? 9.750 -15.849 30.977 1.00 20.92 182 MET A C 1
ATOM 1413 O O . MET A 1 182 ? 10.216 -16.807 31.695 1.00 22.62 182 MET A O 1
ATOM 1418 N N . ALA A 1 183 ? 10.473 -14.787 30.627 1.00 19.75 183 ALA A N 1
ATOM 1419 C CA . ALA A 1 183 ? 11.908 -14.662 30.936 1.00 22.36 183 ALA A CA 1
ATOM 1420 C C . ALA A 1 183 ? 12.098 -14.166 32.383 1.00 18.99 183 ALA A C 1
ATOM 1421 O O . ALA A 1 183 ? 13.217 -14.338 32.925 1.00 24.13 183 ALA A O 1
ATOM 1423 N N . GLY A 1 184 ? 11.065 -13.560 32.987 1.00 18.22 184 GLY A N 1
ATOM 1424 C CA . GLY A 1 184 ? 11.167 -13.100 34.381 1.00 18.20 184 GLY A CA 1
ATOM 1425 C C . GLY A 1 184 ? 11.999 -11.844 34.496 1.00 20.16 184 GLY A C 1
ATOM 1426 O O . GLY A 1 184 ? 12.552 -11.599 35.578 1.00 26.57 184 GLY A O 1
ATOM 1427 N N . ALA A 1 185 ? 12.103 -11.096 33.401 1.00 22.16 185 ALA A N 1
ATOM 1428 C CA . ALA A 1 185 ? 12.929 -9.879 33.304 1.00 19.96 185 ALA A CA 1
ATOM 1429 C C . ALA A 1 185 ? 11.973 -8.697 33.301 1.00 21.15 185 ALA A C 1
ATOM 1430 O O . ALA A 1 185 ? 11.265 -8.493 32.328 1.00 23.89 185 ALA A O 1
ATOM 1432 N N . SER A 1 186 ? 11.997 -7.923 34.352 1.00 19.93 186 SER A N 1
ATOM 1433 C CA . SER A 1 186 ? 11.106 -6.759 34.532 1.00 19.66 186 SER A CA 1
ATOM 1434 C C . SER A 1 186 ? 11.412 -5.720 33.454 1.00 18.67 186 SER A C 1
ATOM 1435 O O . SER A 1 186 ? 12.611 -5.343 33.285 1.00 20.48 186 SER A O 1
ATOM 1438 N N . THR A 1 187 ? 10.401 -5.277 32.734 1.00 17.80 187 THR A N 1
ATOM 1439 C CA . THR A 1 187 ? 10.546 -4.324 31.606 1.00 20.40 187 THR A CA 1
ATOM 1440 C C . THR A 1 187 ? 9.266 -3.486 31.445 1.00 16.83 187 THR A C 1
ATOM 1441 O O . THR A 1 187 ? 8.108 -3.982 31.653 1.00 18.58 187 THR A O 1
ATOM 1445 N N . GLY A 1 188 ? 9.478 -2.196 31.206 1.00 16.33 188 GLY A N 1
ATOM 1446 C CA . GLY A 1 188 ? 8.396 -1.331 30.771 1.00 14.82 188 GLY A CA 1
ATOM 1447 C C . GLY A 1 188 ? 8.313 -1.563 29.274 1.00 15.60 188 GLY A C 1
ATOM 1448 O O . GLY A 1 188 ? 8.759 -2.593 28.798 1.00 19.33 188 GLY A O 1
ATOM 1449 N N . GLY A 1 189 ? 7.645 -0.694 28.592 1.00 16.74 189 GLY A N 1
ATOM 1450 C CA . GLY A 1 189 ? 7.440 -0.886 27.169 1.00 15.44 189 GLY A CA 1
ATOM 1451 C C . GLY A 1 189 ? 8.219 -0.004 26.284 1.00 12.46 189 GLY A C 1
ATOM 1452 O O . GLY A 1 189 ? 7.942 -0.026 25.071 1.00 13.89 189 GLY A O 1
ATOM 1453 N N A LEU A 1 190 ? 9.093 0.848 26.836 0.50 13.85 190 LEU A N 1
ATOM 1454 N N B LEU A 1 190 ? 9.072 0.860 26.815 0.50 12.15 190 LEU A N 1
ATOM 1455 C CA A LEU A 1 190 ? 9.956 1.796 26.091 0.50 16.22 190 LEU A CA 1
ATOM 1456 C CA B LEU A 1 190 ? 9.861 1.775 25.981 0.50 12.89 190 LEU A CA 1
ATOM 1457 C C A LEU A 1 190 ? 10.570 1.099 24.870 0.50 12.92 190 LEU A C 1
ATOM 1458 C C B LEU A 1 190 ? 10.490 1.025 24.798 0.50 11.48 190 LEU A C 1
ATOM 1459 O O A LEU A 1 190 ? 10.495 1.607 23.712 0.50 13.29 190 LEU A O 1
ATOM 1460 O O B LEU A 1 190 ? 10.373 1.431 23.593 0.50 11.67 190 LEU A O 1
ATOM 1469 N N . ASP A 1 191 ? 11.227 -0.020 25.134 1.00 11.72 191 ASP A N 1
ATOM 1470 C CA . ASP A 1 191 ? 12.162 -0.602 24.190 1.00 10.92 191 ASP A CA 1
ATOM 1471 C C . ASP A 1 191 ? 11.396 -1.227 23.025 1.00 9.87 191 ASP A C 1
ATOM 1472 O O . ASP A 1 191 ? 11.844 -1.138 21.831 1.00 10.96 191 ASP A O 1
ATOM 1477 N N . GLN A 1 192 ? 10.271 -1.858 23.330 1.00 10.81 192 GLN A N 1
ATOM 1478 C CA . GLN A 1 192 ? 9.479 -2.617 22.364 1.00 12.32 192 GLN A CA 1
ATOM 1479 C C . GLN A 1 192 ? 8.689 -1.622 21.495 1.00 11.22 192 GLN A C 1
ATOM 1480 O O . GLN A 1 192 ? 8.594 -1.814 20.230 1.00 11.67 192 GLN A O 1
ATOM 1486 N N . ASN A 1 193 ? 8.221 -0.532 22.043 1.00 11.88 193 ASN A N 1
ATOM 1487 C CA . ASN A 1 193 ? 7.601 0.542 21.256 1.00 12.21 193 ASN A CA 1
ATOM 1488 C C . ASN A 1 193 ? 8.610 1.130 20.325 1.00 11.17 193 ASN A C 1
ATOM 1489 O O . ASN A 1 193 ? 8.294 1.359 19.101 1.00 13.14 193 ASN A O 1
ATOM 1494 N N . ALA A 1 194 ? 9.836 1.398 20.780 1.00 12.37 194 ALA A N 1
ATOM 1495 C CA . ALA A 1 194 ? 10.896 1.937 19.889 1.00 13.07 194 ALA A CA 1
ATOM 1496 C C . ALA A 1 194 ? 11.126 0.969 18.760 1.00 10.38 194 ALA A C 1
ATOM 1497 O O . ALA A 1 194 ? 11.131 1.369 17.597 1.00 11.70 194 ALA A O 1
ATOM 1499 N N . SER A 1 195 ? 11.329 -0.296 19.070 1.00 10.71 195 SER A N 1
ATOM 1500 C CA . SER A 1 195 ? 11.818 -1.279 18.090 1.00 11.08 195 SER A CA 1
ATOM 1501 C C . SER A 1 195 ? 10.762 -1.449 16.995 1.00 10.45 195 SER A C 1
ATOM 1502 O O . SER A 1 195 ? 11.107 -1.704 15.835 1.00 13.96 195 SER A O 1
ATOM 1505 N N A MET A 1 196 ? 9.486 -1.280 17.320 0.50 11.98 196 MET A N 1
ATOM 1506 N N B MET A 1 196 ? 9.493 -1.286 17.353 0.50 11.50 196 MET A N 1
ATOM 1507 C CA A MET A 1 196 ? 8.412 -1.605 16.353 0.50 12.55 196 MET A CA 1
ATOM 1508 C CA B MET A 1 196 ? 8.364 -1.614 16.450 0.50 10.96 196 MET A CA 1
ATOM 1509 C C A MET A 1 196 ? 7.696 -0.351 15.852 0.50 12.77 196 MET A C 1
ATOM 1510 C C B MET A 1 196 ? 7.783 -0.352 15.807 0.50 11.93 196 MET A C 1
ATOM 1511 O O A MET A 1 196 ? 6.876 -0.506 14.918 0.50 12.06 196 MET A O 1
ATOM 1512 O O B MET A 1 196 ? 7.188 -0.501 14.726 0.50 11.98 196 MET A O 1
ATOM 1521 N N . ARG A 1 197 ? 8.024 0.840 16.352 1.00 10.64 197 ARG A N 1
ATOM 1522 C CA . ARG A 1 197 ? 7.246 2.028 15.957 1.00 11.60 197 ARG A CA 1
ATOM 1523 C C . ARG A 1 197 ? 8.091 3.232 15.602 1.00 12.20 197 ARG A C 1
ATOM 1524 O O . ARG A 1 197 ? 7.519 4.185 15.001 1.00 12.16 197 ARG A O 1
ATOM 1532 N N . CYS A 1 198 ? 9.399 3.189 15.808 1.00 12.70 198 CYS A N 1
ATOM 1533 C CA . CYS A 1 198 ? 10.265 4.308 15.376 1.00 12.25 198 CYS A CA 1
ATOM 1534 C C . CYS A 1 198 ? 10.257 4.411 13.861 1.00 12.13 198 CYS A C 1
ATOM 1535 O O . CYS A 1 198 ? 9.932 3.399 13.180 1.00 14.03 198 CYS A O 1
ATOM 1538 N N . THR A 1 199 ? 10.631 5.571 13.370 1.00 12.03 199 THR A N 1
ATOM 1539 C CA . THR A 1 199 ? 10.836 5.748 11.928 1.00 12.50 199 THR A CA 1
ATOM 1540 C C . THR A 1 199 ? 12.200 6.399 11.661 1.00 11.96 199 THR A C 1
ATOM 1541 O O . THR A 1 199 ? 12.764 7.112 12.488 1.00 13.38 199 THR A O 1
ATOM 1545 N N . GLU A 1 200 ? 12.692 6.164 10.487 1.00 13.68 200 GLU A N 1
ATOM 1546 C CA . GLU A 1 200 ? 13.986 6.731 10.050 1.00 12.92 200 GLU A CA 1
ATOM 1547 C C . GLU A 1 200 ? 13.934 8.266 10.103 1.00 13.56 200 GLU A C 1
ATOM 1548 O O . GLU A 1 200 ? 12.914 8.860 9.739 1.00 14.85 200 GLU A O 1
ATOM 1554 N N . GLY A 1 201 ? 14.979 8.858 10.657 1.00 14.95 201 GLY A N 1
ATOM 1555 C CA . GLY A 1 201 ? 15.101 10.316 10.799 1.00 14.88 201 GLY A CA 1
ATOM 1556 C C . GLY A 1 201 ? 14.212 10.938 11.871 1.00 13.60 201 GLY A C 1
ATOM 1557 O O . GLY A 1 201 ? 14.127 12.187 11.882 1.00 13.89 201 GLY A O 1
ATOM 1558 N N . HIS A 1 202 ? 13.537 10.150 12.705 1.00 12.54 202 HIS A N 1
ATOM 1559 C CA . HIS A 1 202 ? 12.625 10.663 13.736 1.00 11.25 202 HIS A CA 1
ATOM 1560 C C . HIS A 1 202 ? 12.869 9.959 15.066 1.00 10.17 202 HIS A C 1
ATOM 1561 O O . HIS A 1 202 ? 13.273 8.786 15.056 1.00 12.08 202 HIS A O 1
ATOM 1568 N N . ALA A 1 203 ? 12.571 10.683 16.147 1.00 12.09 203 ALA A N 1
ATOM 1569 C CA . ALA A 1 203 ? 12.437 10.134 17.493 1.00 11.34 203 ALA A CA 1
ATOM 1570 C C . ALA A 1 203 ? 10.957 9.900 17.768 1.00 11.90 203 ALA A C 1
ATOM 1571 O O . ALA A 1 203 ? 10.133 10.648 17.245 1.00 14.88 203 ALA A O 1
ATOM 1573 N N . LEU A 1 204 ? 10.684 8.920 18.584 1.00 10.05 204 LEU A N 1
ATOM 1574 C CA . LEU A 1 204 ? 9.342 8.529 18.903 1.00 11.79 204 LEU A CA 1
ATOM 1575 C C . LEU A 1 204 ? 8.909 9.178 20.231 1.00 11.41 204 LEU A C 1
ATOM 1576 O O . LEU A 1 204 ? 9.399 8.789 21.349 1.00 12.88 204 LEU A O 1
ATOM 1581 N N . LEU A 1 205 ? 8.165 10.286 20.200 1.00 11.04 205 LEU A N 1
ATOM 1582 C CA . LEU A 1 205 ? 7.662 10.862 21.496 1.00 10.19 205 LEU A CA 1
ATOM 1583 C C . LEU A 1 205 ? 6.490 9.978 21.953 1.00 12.40 205 LEU A C 1
ATOM 1584 O O . LEU A 1 205 ? 5.395 10.019 21.374 1.00 12.02 205 LEU A O 1
ATOM 1589 N N . LEU A 1 206 ? 6.808 9.113 22.903 1.00 11.80 206 LEU A N 1
ATOM 1590 C CA . LEU A 1 206 ? 5.928 8.020 23.349 1.00 12.80 206 LEU A CA 1
ATOM 1591 C C . LEU A 1 206 ? 5.309 8.455 24.668 1.00 11.93 206 LEU A C 1
ATOM 1592 O O . LEU A 1 206 ? 6.004 8.786 25.636 1.00 13.35 206 LEU A O 1
ATOM 1597 N N . ASP A 1 207 ? 3.983 8.443 24.698 1.00 11.87 207 ASP A N 1
ATOM 1598 C CA . ASP A 1 207 ? 3.215 8.746 25.882 1.00 13.03 207 ASP A CA 1
ATOM 1599 C C . ASP A 1 207 ? 2.709 7.460 26.468 1.00 14.41 207 ASP A C 1
ATOM 1600 O O . ASP A 1 207 ? 1.924 6.792 25.797 1.00 14.42 207 ASP A O 1
ATOM 1605 N N . CYS A 1 208 ? 3.203 7.113 27.652 1.00 12.37 208 CYS A N 1
ATOM 1606 C CA . CYS A 1 208 ? 2.978 5.773 28.222 1.00 12.89 208 CYS A CA 1
ATOM 1607 C C . CYS A 1 208 ? 1.702 5.695 29.070 1.00 12.88 208 CYS A C 1
ATOM 1608 O O . CYS A 1 208 ? 1.549 4.670 29.747 1.00 15.59 208 CYS A O 1
ATOM 1611 N N . ARG A 1 209 ? 0.821 6.726 29.016 1.00 13.33 209 ARG A N 1
ATOM 1612 C CA . ARG A 1 209 ? -0.436 6.572 29.782 1.00 13.75 209 ARG A CA 1
ATOM 1613 C C . ARG A 1 209 ? -1.194 5.376 29.219 1.00 15.11 209 ARG A C 1
ATOM 1614 O O . ARG A 1 209 ? -1.382 5.261 28.023 1.00 15.76 209 ARG A O 1
ATOM 1622 N N . PRO A 1 210 ? -1.612 4.423 30.060 1.00 17.22 210 PRO A N 1
ATOM 1623 C CA . PRO A 1 210 ? -2.078 3.133 29.577 1.00 19.64 210 PRO A CA 1
ATOM 1624 C C . PRO A 1 210 ? -3.461 3.213 28.921 1.00 20.98 210 PRO A C 1
ATOM 1625 O O . PRO A 1 210 ? -3.796 2.210 28.239 1.00 21.98 210 PRO A O 1
ATOM 1629 N N . GLU A 1 211 ? -4.194 4.327 29.103 1.00 20.61 211 GLU A N 1
ATOM 1630 C CA . GLU A 1 211 ? -5.570 4.420 28.550 1.00 17.28 211 GLU A CA 1
ATOM 1631 C C . GLU A 1 211 ? -5.540 4.908 27.083 1.00 20.04 211 GLU A C 1
ATOM 1632 O O . GLU A 1 211 ? -6.596 4.919 26.449 1.00 23.30 211 GLU A O 1
ATOM 1638 N N . LEU A 1 212 ? -4.395 5.334 26.547 1.00 16.80 212 LEU A N 1
ATOM 1639 C CA . LEU A 1 212 ? -4.293 5.912 25.186 1.00 17.86 212 LEU A CA 1
ATOM 1640 C C . LEU A 1 212 ? -4.371 4.824 24.134 1.00 15.00 212 LEU A C 1
ATOM 1641 O O . LEU A 1 212 ? -3.794 3.731 24.295 1.00 15.25 212 LEU A O 1
ATOM 1646 N N . THR A 1 213 ? -4.963 5.203 23.024 1.00 15.97 213 THR A N 1
ATOM 1647 C CA . THR A 1 213 ? -4.979 4.345 21.857 1.00 16.72 213 THR A CA 1
ATOM 1648 C C . THR A 1 213 ? -3.673 4.548 21.130 1.00 13.05 213 THR A C 1
ATOM 1649 O O . THR A 1 213 ? -2.940 5.512 21.398 1.00 14.27 213 THR A O 1
ATOM 1653 N N . PRO A 1 214 ? -3.312 3.627 20.226 1.00 13.77 214 PRO A N 1
ATOM 1654 C CA . PRO A 1 214 ? -2.011 3.723 19.569 1.00 12.27 214 PRO A CA 1
ATOM 1655 C C . PRO A 1 214 ? -1.801 5.041 18.796 1.00 14.63 214 PRO A C 1
ATOM 1656 O O . PRO A 1 214 ? -0.707 5.574 18.847 1.00 15.74 214 PRO A O 1
ATOM 1660 N N A LEU A 1 215 ? -2.828 5.529 18.110 0.50 13.87 215 LEU A N 1
ATOM 1661 N N B LEU A 1 215 ? -2.812 5.534 18.069 0.50 13.40 215 LEU A N 1
ATOM 1662 C CA A LEU A 1 215 ? -2.654 6.764 17.327 0.50 15.31 215 LEU A CA 1
ATOM 1663 C CA B LEU A 1 215 ? -2.624 6.808 17.333 0.50 15.13 215 LEU A CA 1
ATOM 1664 C C A LEU A 1 215 ? -2.635 7.988 18.253 0.50 15.35 215 LEU A C 1
ATOM 1665 C C B LEU A 1 215 ? -2.435 7.950 18.334 0.50 14.04 215 LEU A C 1
ATOM 1666 O O A LEU A 1 215 ? -2.295 9.064 17.737 0.50 17.17 215 LEU A O 1
ATOM 1667 O O B LEU A 1 215 ? -1.772 8.933 17.977 0.50 14.55 215 LEU A O 1
ATOM 1676 N N . GLU A 1 216 ? -3.001 7.834 19.541 1.00 12.29 216 GLU A N 1
ATOM 1677 C CA . GLU A 1 216 ? -2.885 8.915 20.548 1.00 13.15 216 GLU A CA 1
ATOM 1678 C C . GLU A 1 216 ? -1.521 8.939 21.224 1.00 13.67 216 GLU A C 1
ATOM 1679 O O . GLU A 1 216 ? -1.231 9.948 21.871 1.00 14.03 216 GLU A O 1
ATOM 1685 N N . ASN A 1 217 ? -0.769 7.817 21.218 1.00 12.75 217 ASN A N 1
ATOM 1686 C CA . ASN A 1 217 ? 0.312 7.667 22.221 1.00 11.93 217 ASN A CA 1
ATOM 1687 C C . ASN A 1 217 ? 1.689 7.811 21.556 1.00 10.35 217 ASN A C 1
ATOM 1688 O O . ASN A 1 217 ? 2.672 7.746 22.313 1.00 13.71 217 ASN A O 1
ATOM 1693 N N . VAL A 1 218 ? 1.742 8.131 20.272 1.00 11.57 218 VAL A N 1
ATOM 1694 C CA . VAL A 1 218 ? 3.012 8.480 19.653 1.00 12.09 218 VAL A CA 1
ATOM 1695 C C . VAL A 1 218 ? 2.910 9.703 18.763 1.00 13.73 218 VAL A C 1
ATOM 1696 O O . VAL A 1 218 ? 1.921 9.925 18.104 1.00 14.72 218 VAL A O 1
ATOM 1700 N N A SER A 1 219 ? 4.073 10.311 18.585 0.50 14.50 219 SER A N 1
ATOM 1701 N N B SER A 1 219 ? 3.918 10.550 18.810 0.50 13.72 219 SER A N 1
ATOM 1702 C CA A SER A 1 219 ? 4.275 11.552 17.818 0.50 15.04 219 SER A CA 1
ATOM 1703 C CA B SER A 1 219 ? 4.171 11.477 17.694 0.50 14.51 219 SER A CA 1
ATOM 1704 C C A SER A 1 219 ? 5.694 11.533 17.240 0.50 14.83 219 SER A C 1
ATOM 1705 C C B SER A 1 219 ? 5.603 11.230 17.222 0.50 13.46 219 SER A C 1
ATOM 1706 O O A SER A 1 219 ? 6.663 11.632 18.030 0.50 15.23 219 SER A O 1
ATOM 1707 O O B SER A 1 219 ? 6.441 10.814 18.048 0.50 12.77 219 SER A O 1
ATOM 1712 N N . GLN A 1 220 ? 5.827 11.372 15.922 1.00 14.48 220 GLN A N 1
ATOM 1713 C CA . GLN A 1 220 ? 7.157 11.253 15.298 1.00 11.11 220 GLN A CA 1
ATOM 1714 C C . GLN A 1 220 ? 7.792 12.645 15.301 1.00 13.90 220 GLN A C 1
ATOM 1715 O O . GLN A 1 220 ? 7.201 13.592 14.717 1.00 16.94 220 GLN A O 1
ATOM 1721 N N . GLN A 1 221 ? 8.927 12.807 15.978 1.00 11.82 221 GLN A N 1
ATOM 1722 C CA . GLN A 1 221 ? 9.592 14.102 16.119 1.00 12.37 221 GLN A CA 1
ATOM 1723 C C . GLN A 1 221 ? 10.821 14.077 15.204 1.00 12.44 221 GLN A C 1
ATOM 1724 O O . GLN A 1 221 ? 11.590 13.094 15.202 1.00 12.81 221 GLN A O 1
ATOM 1730 N N A GLU A 1 222 ? 10.997 15.135 14.440 0.50 14.31 222 GLU A N 1
ATOM 1731 N N B GLU A 1 222 ? 11.015 15.108 14.410 0.50 13.59 222 GLU A N 1
ATOM 1732 C CA A GLU A 1 222 ? 12.179 15.305 13.565 0.50 15.32 222 GLU A CA 1
ATOM 1733 C CA B GLU A 1 222 ? 12.163 15.133 13.472 0.50 13.01 222 GLU A CA 1
ATOM 1734 C C A GLU A 1 222 ? 13.423 15.048 14.412 0.50 13.81 222 GLU A C 1
ATOM 1735 C C B GLU A 1 222 ? 13.453 15.135 14.277 0.50 13.71 222 GLU A C 1
ATOM 1736 O O A GLU A 1 222 ? 13.522 15.600 15.532 0.50 11.56 222 GLU A O 1
ATOM 1737 O O B GLU A 1 222 ? 13.630 15.993 15.175 0.50 12.84 222 GLU A O 1
ATOM 1748 N N . PHE A 1 223 ? 14.338 14.212 13.929 1.00 15.08 223 PHE A N 1
ATOM 1749 C CA . PHE A 1 223 ? 15.617 13.984 14.607 1.00 14.35 223 PHE A CA 1
ATOM 1750 C C . PHE A 1 223 ? 16.689 13.797 13.545 1.00 17.21 223 PHE A C 1
ATOM 1751 O O . PHE A 1 223 ? 17.220 12.694 13.376 1.00 17.21 223 PHE A O 1
ATOM 1759 N N . ASP A 1 224 ? 16.935 14.853 12.803 1.00 15.66 224 ASP A N 1
ATOM 1760 C CA . ASP A 1 224 ? 17.870 14.791 11.665 1.00 16.42 224 ASP A CA 1
ATOM 1761 C C . ASP A 1 224 ? 19.190 15.387 12.171 1.00 14.85 224 ASP A C 1
ATOM 1762 O O . ASP A 1 224 ? 19.325 16.605 12.199 1.00 16.76 224 ASP A O 1
ATOM 1767 N N . LEU A 1 225 ? 20.116 14.558 12.616 1.00 13.83 225 LEU A N 1
ATOM 1768 C CA . LEU A 1 225 ? 21.397 15.064 13.157 1.00 12.83 225 LEU A CA 1
ATOM 1769 C C . LEU A 1 225 ? 22.170 15.855 12.090 1.00 15.09 225 LEU A C 1
ATOM 1770 O O . LEU A 1 225 ? 22.847 16.810 12.445 1.00 14.41 225 LEU A O 1
ATOM 1775 N N . ASP A 1 226 ? 22.007 15.532 10.820 1.00 16.13 226 ASP A N 1
ATOM 1776 C CA . ASP A 1 226 ? 22.768 16.169 9.704 1.00 18.04 226 ASP A CA 1
ATOM 1777 C C . ASP A 1 226 ? 22.316 17.623 9.532 1.00 17.40 226 ASP A C 1
ATOM 1778 O O . ASP A 1 226 ? 23.151 18.481 9.200 1.00 20.06 226 ASP A O 1
ATOM 1783 N N . LYS A 1 227 ? 21.028 17.902 9.838 1.00 16.56 227 LYS A N 1
ATOM 1784 C CA . LYS A 1 227 ? 20.465 19.262 9.667 1.00 17.12 227 LYS A CA 1
ATOM 1785 C C . LYS A 1 227 ? 21.276 20.228 10.557 1.00 15.58 227 LYS A C 1
ATOM 1786 O O . LYS A 1 227 ? 21.386 21.404 10.213 1.00 19.39 227 LYS A O 1
ATOM 1792 N N . TYR A 1 228 ? 21.792 19.750 11.698 1.00 14.35 228 TYR A N 1
ATOM 1793 C CA . TYR A 1 228 ? 22.496 20.574 12.689 1.00 14.17 228 TYR A CA 1
ATOM 1794 C C . TYR A 1 228 ? 23.986 20.223 12.751 1.00 14.70 228 TYR A C 1
ATOM 1795 O O . TYR A 1 228 ? 24.651 20.693 13.689 1.00 16.07 228 TYR A O 1
ATOM 1804 N N . ASN A 1 229 ? 24.497 19.501 11.754 1.00 15.53 229 ASN A N 1
ATOM 1805 C CA . ASN A 1 229 ? 25.931 19.124 11.768 1.00 15.21 229 ASN A CA 1
ATOM 1806 C C . ASN A 1 229 ? 26.306 18.464 13.101 1.00 13.41 229 ASN A C 1
ATOM 1807 O O . ASN A 1 229 ? 27.354 18.772 13.643 1.00 13.80 229 ASN A O 1
ATOM 1812 N N . LEU A 1 230 ? 25.494 17.486 13.499 1.00 15.61 230 LEU A N 1
ATOM 1813 C CA . LEU A 1 230 ? 25.706 16.763 14.752 1.00 12.27 230 LEU A CA 1
ATOM 1814 C C . LEU A 1 230 ? 25.952 15.288 14.485 1.00 11.91 230 LEU A C 1
ATOM 1815 O O . LEU A 1 230 ? 25.650 14.736 13.367 1.00 14.82 230 LEU A O 1
ATOM 1820 N N A GLU A 1 231 ? 26.390 14.634 15.540 0.50 14.22 231 GLU A N 1
ATOM 1821 N N B GLU A 1 231 ? 26.582 14.680 15.476 0.50 14.35 231 GLU A N 1
ATOM 1822 C CA A GLU A 1 231 ? 26.668 13.185 15.574 0.50 13.30 231 GLU A CA 1
ATOM 1823 C CA B GLU A 1 231 ? 26.651 13.213 15.645 0.50 14.86 231 GLU A CA 1
ATOM 1824 C C A GLU A 1 231 ? 26.236 12.722 16.965 0.50 12.57 231 GLU A C 1
ATOM 1825 C C B GLU A 1 231 ? 25.994 12.852 16.965 0.50 11.65 231 GLU A C 1
ATOM 1826 O O A GLU A 1 231 ? 26.576 13.395 17.962 0.50 13.24 231 GLU A O 1
ATOM 1827 O O B GLU A 1 231 ? 26.014 13.673 17.917 0.50 10.49 231 GLU A O 1
ATOM 1838 N N . LEU A 1 232 ? 25.480 11.632 17.032 1.00 12.35 232 LEU A N 1
ATOM 1839 C CA . LEU A 1 232 ? 25.080 11.082 18.335 1.00 11.09 232 LEU A CA 1
ATOM 1840 C C . LEU A 1 232 ? 26.096 9.998 18.641 1.00 11.57 232 LEU A C 1
ATOM 1841 O O . LEU A 1 232 ? 26.043 8.941 18.014 1.00 13.36 232 LEU A O 1
ATOM 1846 N N . LEU A 1 233 ? 27.007 10.296 19.555 1.00 11.13 233 LEU A N 1
ATOM 1847 C CA . LEU A 1 233 ? 28.013 9.317 19.996 1.00 13.34 233 LEU A CA 1
ATOM 1848 C C . LEU A 1 233 ? 27.288 8.352 20.929 1.00 13.07 233 LEU A C 1
ATOM 1849 O O . LEU A 1 233 ? 26.635 8.802 21.855 1.00 13.36 233 LEU A O 1
ATOM 1854 N N . VAL A 1 234 ? 27.493 7.060 20.729 1.00 13.55 234 VAL A N 1
ATOM 1855 C CA . VAL A 1 234 ? 26.979 6.031 21.653 1.00 13.49 234 VAL A CA 1
ATOM 1856 C C . VAL A 1 234 ? 28.164 5.165 22.094 1.00 11.85 234 VAL A C 1
ATOM 1857 O O . VAL A 1 234 ? 28.877 4.702 21.196 1.00 11.82 234 VAL A O 1
ATOM 1861 N N . VAL A 1 235 ? 28.397 5.066 23.411 1.00 11.32 235 VAL A N 1
ATOM 1862 C CA . VAL A 1 235 ? 29.527 4.299 23.930 1.00 13.21 235 VAL A CA 1
ATOM 1863 C C . VAL A 1 235 ? 28.975 3.291 24.900 1.00 12.18 235 VAL A C 1
ATOM 1864 O O . VAL A 1 235 ? 28.385 3.677 25.921 1.00 12.08 235 VAL A O 1
ATOM 1868 N N . ASP A 1 236 ? 29.161 2.038 24.592 1.00 12.84 236 ASP A N 1
ATOM 1869 C CA . ASP A 1 236 ? 28.891 0.927 25.511 1.00 12.79 236 ASP A CA 1
ATOM 1870 C C . ASP A 1 236 ? 30.063 0.803 26.476 1.00 13.62 236 ASP A C 1
ATOM 1871 O O . ASP A 1 236 ? 31.209 0.547 26.072 1.00 13.65 236 ASP A O 1
ATOM 1876 N N . THR A 1 237 ? 29.836 1.084 27.744 1.00 15.49 237 THR A N 1
ATOM 1877 C CA . THR A 1 237 ? 30.917 1.051 28.750 1.00 15.17 237 THR A CA 1
ATOM 1878 C C . THR A 1 237 ? 31.496 -0.351 28.886 1.00 13.09 237 THR A C 1
ATOM 1879 O O . THR A 1 237 ? 32.635 -0.433 29.315 1.00 15.79 237 THR A O 1
ATOM 1883 N N . GLN A 1 238 ? 30.755 -1.381 28.533 1.00 13.62 238 GLN A N 1
ATOM 1884 C CA . GLN A 1 238 ? 31.152 -2.779 28.837 1.00 14.69 238 GLN A CA 1
ATOM 1885 C C . GLN A 1 238 ? 31.420 -2.956 30.342 1.00 18.60 238 GLN A C 1
ATOM 1886 O O . GLN A 1 238 ? 32.182 -3.898 30.699 1.00 19.84 238 GLN A O 1
ATOM 1892 N N . ALA A 1 239 ? 30.816 -2.118 31.208 1.00 18.82 239 ALA A N 1
ATOM 1893 C CA . ALA A 1 239 ? 31.001 -2.254 32.668 1.00 20.55 239 ALA A CA 1
ATOM 1894 C C . ALA A 1 239 ? 30.301 -3.545 33.020 1.00 25.54 239 ALA A C 1
ATOM 1895 O O . ALA A 1 239 ? 29.206 -3.823 32.449 1.00 26.79 239 ALA A O 1
ATOM 1897 N N . PRO A 1 240 ? 30.882 -4.305 33.988 1.00 27.60 240 PRO A N 1
ATOM 1898 C CA . PRO A 1 240 ? 30.324 -5.593 34.375 1.00 28.00 240 PRO A CA 1
ATOM 1899 C C . PRO A 1 240 ? 28.994 -5.279 35.066 1.00 24.73 240 PRO A C 1
ATOM 1900 O O . PRO A 1 240 ? 28.950 -4.436 35.950 1.00 28.80 240 PRO A O 1
ATOM 1904 N N . HIS A 1 241 ? 27.907 -5.892 34.647 1.00 32.21 241 HIS A N 1
ATOM 1905 C CA . HIS A 1 241 ? 26.652 -5.662 35.399 1.00 33.87 241 HIS A CA 1
ATOM 1906 C C . HIS A 1 241 ? 25.784 -6.889 35.288 1.00 33.92 241 HIS A C 1
ATOM 1907 O O . HIS A 1 241 ? 26.292 -7.893 34.702 1.00 33.75 241 HIS A O 1
ATOM 1914 N N . GLN A 1 242 ? 24.565 -6.802 35.840 1.00 37.40 242 GLN A N 1
ATOM 1915 C CA . GLN A 1 242 ? 23.737 -8.000 36.035 1.00 28.50 242 GLN A CA 1
ATOM 1916 C C . GLN A 1 242 ? 22.237 -7.741 35.804 1.00 24.61 242 GLN A C 1
ATOM 1917 O O . GLN A 1 242 ? 21.544 -7.177 36.690 1.00 25.87 242 GLN A O 1
ATOM 1923 N N . LEU A 1 243 ? 21.705 -8.302 34.732 1.00 27.19 243 LEU A N 1
ATOM 1924 C CA . LEU A 1 243 ? 20.240 -8.374 34.464 1.00 27.23 243 LEU A CA 1
ATOM 1925 C C . LEU A 1 243 ? 19.513 -9.046 35.653 1.00 21.89 243 LEU A C 1
ATOM 1926 O O . LEU A 1 243 ? 19.951 -10.082 36.155 1.00 23.54 243 LEU A O 1
ATOM 1931 N N A ASN A 1 244 ? 18.351 -8.516 36.049 0.50 25.04 244 ASN A N 1
ATOM 1932 N N B ASN A 1 244 ? 18.380 -8.459 36.036 0.50 24.07 244 ASN A N 1
ATOM 1933 C CA A ASN A 1 244 ? 17.432 -9.172 37.016 0.50 23.29 244 ASN A CA 1
ATOM 1934 C CA B ASN A 1 244 ? 17.435 -9.106 36.962 0.50 20.06 244 ASN A CA 1
ATOM 1935 C C A ASN A 1 244 ? 18.067 -9.302 38.399 0.50 22.02 244 ASN A C 1
ATOM 1936 C C B ASN A 1 244 ? 18.190 -9.395 38.269 0.50 20.86 244 ASN A C 1
ATOM 1937 O O A ASN A 1 244 ? 17.662 -10.232 39.159 0.50 25.30 244 ASN A O 1
ATOM 1938 O O B ASN A 1 244 ? 18.052 -10.544 38.782 0.50 21.42 244 ASN A O 1
ATOM 1947 N N . ASP A 1 245 ? 19.027 -8.444 38.708 1.00 20.29 245 ASP A N 1
ATOM 1948 C CA . ASP A 1 245 ? 19.723 -8.440 40.021 1.00 18.56 245 ASP A CA 1
ATOM 1949 C C . ASP A 1 245 ? 18.856 -7.813 41.085 1.00 17.76 245 ASP A C 1
ATOM 1950 O O . ASP A 1 245 ? 19.257 -7.879 42.301 1.00 22.03 245 ASP A O 1
ATOM 1955 N N . GLY A 1 246 ? 17.731 -7.289 40.683 1.00 18.57 246 GLY A N 1
ATOM 1956 C CA . GLY A 1 246 ? 16.665 -6.773 41.555 1.00 19.17 246 GLY A CA 1
ATOM 1957 C C . GLY A 1 246 ? 16.664 -5.252 41.595 1.00 19.81 246 GLY A C 1
ATOM 1958 O O . GLY A 1 246 ? 15.721 -4.666 42.166 1.00 20.68 246 GLY A O 1
ATOM 1959 N N . GLN A 1 247 ? 17.705 -4.603 41.118 1.00 18.66 247 GLN A N 1
ATOM 1960 C CA . GLN A 1 247 ? 17.795 -3.116 41.265 1.00 20.37 247 GLN A CA 1
ATOM 1961 C C . GLN A 1 247 ? 16.649 -2.455 40.466 1.00 17.22 247 GLN A C 1
ATOM 1962 O O . GLN A 1 247 ? 16.018 -1.517 40.962 1.00 17.79 247 GLN A O 1
ATOM 1968 N N . TYR A 1 248 ? 16.473 -2.837 39.209 1.00 18.39 248 TYR A N 1
ATOM 1969 C CA . TYR A 1 248 ? 15.485 -2.198 38.305 1.00 16.26 248 TYR A CA 1
ATOM 1970 C C . TYR A 1 248 ? 14.104 -2.467 38.903 1.00 17.29 248 TYR A C 1
ATOM 1971 O O . TYR A 1 248 ? 13.308 -1.557 39.048 1.00 16.88 248 TYR A O 1
ATOM 1980 N N . ALA A 1 249 ? 13.857 -3.687 39.354 1.00 17.92 249 ALA A N 1
ATOM 1981 C CA . ALA A 1 249 ? 12.574 -4.063 39.975 1.00 19.78 249 ALA A CA 1
ATOM 1982 C C . ALA A 1 249 ? 12.350 -3.205 41.204 1.00 17.09 249 ALA A C 1
ATOM 1983 O O . ALA A 1 249 ? 11.166 -2.812 41.456 1.00 18.37 249 ALA A O 1
ATOM 1985 N N A GLN A 1 250 ? 13.401 -2.948 41.992 0.50 17.64 250 GLN A N 1
ATOM 1986 N N B GLN A 1 250 ? 13.424 -2.884 41.937 0.50 16.38 250 GLN A N 1
ATOM 1987 C CA A GLN A 1 250 ? 13.217 -2.130 43.224 0.50 17.47 250 GLN A CA 1
ATOM 1988 C CA B GLN A 1 250 ? 13.336 -2.103 43.208 0.50 15.97 250 GLN A CA 1
ATOM 1989 C C A GLN A 1 250 ? 12.749 -0.730 42.785 0.50 14.09 250 GLN A C 1
ATOM 1990 C C B GLN A 1 250 ? 12.950 -0.637 42.932 0.50 15.77 250 GLN A C 1
ATOM 1991 O O A GLN A 1 250 ? 11.735 -0.239 43.350 0.50 14.48 250 GLN A O 1
ATOM 1992 O O B GLN A 1 250 ? 12.304 0.035 43.830 0.50 15.78 250 GLN A O 1
ATOM 2003 N N . ARG A 1 251 ? 13.405 -0.111 41.806 1.00 15.44 251 ARG A N 1
ATOM 2004 C CA . ARG A 1 251 ? 13.007 1.271 41.408 1.00 15.70 251 ARG A CA 1
ATOM 2005 C C . ARG A 1 251 ? 11.503 1.287 41.080 1.00 15.24 251 ARG A C 1
ATOM 2006 O O . ARG A 1 251 ? 10.769 2.216 41.536 1.00 16.08 251 ARG A O 1
ATOM 2014 N N . ARG A 1 252 ? 11.051 0.296 40.295 1.00 14.89 252 ARG A N 1
ATOM 2015 C CA . ARG A 1 252 ? 9.628 0.173 39.963 1.00 16.72 252 ARG A CA 1
ATOM 2016 C C . ARG A 1 252 ? 8.782 0.070 41.246 1.00 15.74 252 ARG A C 1
ATOM 2017 O O . ARG A 1 252 ? 7.765 0.766 41.313 1.00 15.89 252 ARG A O 1
ATOM 2025 N N . ALA A 1 253 ? 9.177 -0.751 42.241 1.00 17.21 253 ALA A N 1
ATOM 2026 C CA . ALA A 1 253 ? 8.400 -0.943 43.469 1.00 20.24 253 ALA A CA 1
ATOM 2027 C C . ALA A 1 253 ? 8.277 0.384 44.215 1.00 17.03 253 ALA A C 1
ATOM 2028 O O . ALA A 1 253 ? 7.203 0.716 44.687 1.00 18.91 253 ALA A O 1
ATOM 2030 N N . THR A 1 254 ? 9.366 1.121 44.232 1.00 17.61 254 THR A N 1
ATOM 2031 C CA . THR A 1 254 ? 9.454 2.406 44.935 1.00 15.60 254 THR A CA 1
ATOM 2032 C C . THR A 1 254 ? 8.497 3.403 44.308 1.00 14.71 254 THR A C 1
ATOM 2033 O O . THR A 1 254 ? 7.707 4.038 45.037 1.00 14.99 254 THR A O 1
ATOM 2037 N N . CYS A 1 255 ? 8.443 3.437 42.970 1.00 15.92 255 CYS A N 1
ATOM 2038 C CA . CYS A 1 255 ? 7.513 4.361 42.300 1.00 14.60 255 CYS A CA 1
ATOM 2039 C C . CYS A 1 255 ? 6.067 3.938 42.583 1.00 15.34 255 CYS A C 1
ATOM 2040 O O . CYS A 1 255 ? 5.227 4.843 42.788 1.00 15.39 255 CYS A O 1
ATOM 2043 N N . GLU A 1 256 ? 5.762 2.632 42.480 1.00 17.21 256 GLU A N 1
ATOM 2044 C CA . GLU A 1 256 ? 4.377 2.189 42.713 1.00 17.22 256 GLU A CA 1
ATOM 2045 C C . GLU A 1 256 ? 3.939 2.569 44.127 1.00 17.33 256 GLU A C 1
ATOM 2046 O O . GLU A 1 256 ? 2.735 2.947 44.315 1.00 19.80 256 GLU A O 1
ATOM 2052 N N A GLU A 1 257 ? 4.780 2.414 45.139 0.50 14.46 257 GLU A N 1
ATOM 2053 N N B GLU A 1 257 ? 4.854 2.444 45.098 0.50 15.44 257 GLU A N 1
ATOM 2054 C CA A GLU A 1 257 ? 4.369 2.750 46.521 0.50 14.82 257 GLU A CA 1
ATOM 2055 C CA B GLU A 1 257 ? 4.674 2.701 46.554 0.50 17.77 257 GLU A CA 1
ATOM 2056 C C A GLU A 1 257 ? 4.140 4.270 46.533 0.50 17.74 257 GLU A C 1
ATOM 2057 C C B GLU A 1 257 ? 4.374 4.193 46.750 0.50 19.91 257 GLU A C 1
ATOM 2058 O O A GLU A 1 257 ? 3.090 4.740 46.946 0.50 14.58 257 GLU A O 1
ATOM 2059 O O B GLU A 1 257 ? 3.624 4.542 47.650 0.50 18.24 257 GLU A O 1
ATOM 2070 N N . ALA A 1 258 ? 5.081 5.028 45.989 1.00 17.43 258 ALA A N 1
ATOM 2071 C CA . ALA A 1 258 ? 4.921 6.490 45.972 1.00 17.92 258 ALA A CA 1
ATOM 2072 C C . ALA A 1 258 ? 3.517 6.842 45.473 1.00 15.60 258 ALA A C 1
ATOM 2073 O O . ALA A 1 258 ? 2.806 7.671 46.086 1.00 17.39 258 ALA A O 1
ATOM 2075 N N . ALA A 1 259 ? 3.108 6.211 44.394 1.00 15.89 259 ALA A N 1
ATOM 2076 C CA . ALA A 1 259 ? 1.807 6.525 43.756 1.00 16.64 259 ALA A CA 1
ATOM 2077 C C . ALA A 1 259 ? 0.657 6.129 44.684 1.00 17.15 259 ALA A C 1
ATOM 2078 O O . ALA A 1 259 ? -0.333 6.904 44.799 1.00 19.42 259 ALA A O 1
ATOM 2080 N N . LYS A 1 260 ? 0.830 4.993 45.354 1.00 18.79 260 LYS A N 1
ATOM 2081 C CA . LYS A 1 260 ? -0.142 4.554 46.382 1.00 18.40 260 LYS A CA 1
ATOM 2082 C C . LYS A 1 260 ? -0.207 5.640 47.471 1.00 20.71 260 LYS A C 1
ATOM 2083 O O . LYS A 1 260 ? -1.353 6.018 47.864 1.00 21.81 260 LYS A O 1
ATOM 2089 N N . ILE A 1 261 ? 0.944 6.053 47.992 1.00 19.13 261 ILE A N 1
ATOM 2090 C CA . ILE A 1 261 ? 0.961 7.029 49.108 1.00 19.01 261 ILE A CA 1
ATOM 2091 C C . ILE A 1 261 ? 0.278 8.316 48.645 1.00 18.51 261 ILE A C 1
ATOM 2092 O O . ILE A 1 261 ? -0.583 8.813 49.372 1.00 20.76 261 ILE A O 1
ATOM 2097 N N . LEU A 1 262 ? 0.534 8.727 47.424 1.00 20.91 262 LEU A N 1
ATOM 2098 C CA . LEU A 1 262 ? -0.017 9.982 46.848 1.00 21.89 262 LEU A CA 1
ATOM 2099 C C . LEU A 1 262 ? -1.486 9.830 46.436 1.00 20.37 262 LEU A C 1
ATOM 2100 O O . LEU A 1 262 ? -2.149 10.867 46.233 1.00 23.44 262 LEU A O 1
ATOM 2105 N N . GLY A 1 263 ? -2.023 8.614 46.392 1.00 19.60 263 GLY A N 1
ATOM 2106 C CA . GLY A 1 263 ? -3.425 8.376 46.028 1.00 18.85 263 GLY A CA 1
ATOM 2107 C C . GLY A 1 263 ? -3.689 8.571 44.540 1.00 25.11 263 GLY A C 1
ATOM 2108 O O . GLY A 1 263 ? -4.797 8.936 44.239 1.00 25.15 263 GLY A O 1
ATOM 2109 N N . VAL A 1 264 ? -2.693 8.289 43.678 1.00 20.02 264 VAL A N 1
ATOM 2110 C CA . VAL A 1 264 ? -2.740 8.488 42.234 1.00 21.35 264 VAL A CA 1
ATOM 2111 C C . VAL A 1 264 ? -2.494 7.155 41.571 1.00 18.11 264 VAL A C 1
ATOM 2112 O O . VAL A 1 264 ? -1.793 6.300 42.111 1.00 18.95 264 VAL A O 1
ATOM 2116 N N . ALA A 1 265 ? -3.033 6.999 40.392 1.00 17.54 265 ALA A N 1
ATOM 2117 C CA . ALA A 1 265 ? -2.870 5.702 39.671 1.00 22.63 265 ALA A CA 1
ATOM 2118 C C . ALA A 1 265 ? -1.413 5.544 39.203 1.00 19.59 265 ALA A C 1
ATOM 2119 O O . ALA A 1 265 ? -0.929 4.374 39.114 1.00 18.09 265 ALA A O 1
ATOM 2121 N N . ASN A 1 266 ? -0.756 6.677 38.924 1.00 17.08 266 ASN A N 1
ATOM 2122 C CA . ASN A 1 266 ? 0.648 6.650 38.461 1.00 15.15 266 ASN A CA 1
ATOM 2123 C C . ASN A 1 266 ? 1.301 8.022 38.667 1.00 14.66 266 ASN A C 1
ATOM 2124 O O . ASN A 1 266 ? 0.593 9.034 38.803 1.00 14.59 266 ASN A O 1
ATOM 2129 N N . LEU A 1 267 ? 2.642 8.080 38.578 1.00 14.67 267 LEU A N 1
ATOM 2130 C CA . LEU A 1 267 ? 3.325 9.340 38.869 1.00 13.86 267 LEU A CA 1
ATOM 2131 C C . LEU A 1 267 ? 3.120 10.361 37.768 1.00 12.66 267 LEU A C 1
ATOM 2132 O O . LEU A 1 267 ? 3.442 11.512 37.970 1.00 14.07 267 LEU A O 1
ATOM 2137 N N . ARG A 1 268 ? 2.703 9.936 36.591 1.00 13.84 268 ARG A N 1
ATOM 2138 C CA . ARG A 1 268 ? 2.367 10.915 35.543 1.00 14.36 268 ARG A CA 1
ATOM 2139 C C . ARG A 1 268 ? 1.238 11.820 36.006 1.00 14.49 268 ARG A C 1
ATOM 2140 O O . ARG A 1 268 ? 1.283 13.009 35.651 1.00 15.31 268 ARG A O 1
ATOM 2148 N N . VAL A 1 269 ? 0.239 11.291 36.708 1.00 13.58 269 VAL A N 1
ATOM 2149 C CA . VAL A 1 269 ? -0.796 12.172 37.324 1.00 14.41 269 VAL A CA 1
ATOM 2150 C C . VAL A 1 269 ? -0.121 13.283 38.170 1.00 12.04 269 VAL A C 1
ATOM 2151 O O . VAL A 1 269 ? -0.425 14.451 38.015 1.00 16.98 269 VAL A O 1
ATOM 2155 N N . THR A 1 270 ? 0.745 12.896 39.079 1.00 18.50 270 THR A N 1
ATOM 2156 C CA . THR A 1 270 ? 1.488 13.813 39.970 1.00 14.64 270 THR A CA 1
ATOM 2157 C C . THR A 1 270 ? 2.254 14.827 39.075 1.00 14.89 270 THR A C 1
ATOM 2158 O O . THR A 1 270 ? 2.233 16.047 39.299 1.00 15.07 270 THR A O 1
ATOM 2162 N N . ALA A 1 271 ? 3.097 14.323 38.176 1.00 13.37 271 ALA A N 1
ATOM 2163 C CA . ALA A 1 271 ? 3.966 15.162 37.321 1.00 16.23 271 ALA A CA 1
ATOM 2164 C C . ALA A 1 271 ? 3.163 16.208 36.539 1.00 13.85 271 ALA A C 1
ATOM 2165 O O . ALA A 1 271 ? 3.601 17.377 36.381 1.00 15.78 271 ALA A O 1
ATOM 2167 N N . ASP A 1 272 ? 2.016 15.760 35.988 1.00 15.92 272 ASP A N 1
ATOM 2168 C CA . ASP A 1 272 ? 1.214 16.702 35.184 1.00 18.68 272 ASP A CA 1
ATOM 2169 C C . ASP A 1 272 ? 0.633 17.797 36.111 1.00 15.23 272 ASP A C 1
ATOM 2170 O O . ASP A 1 272 ? 0.485 18.929 35.629 1.00 17.41 272 ASP A O 1
ATOM 2175 N N . GLY A 1 273 ? 0.160 17.447 37.327 1.00 15.52 273 GLY A N 1
ATOM 2176 C CA . GLY A 1 273 ? -0.377 18.496 38.224 1.00 16.18 273 GLY A CA 1
ATOM 2177 C C . GLY A 1 273 ? 0.691 19.467 38.616 1.00 14.51 273 GLY A C 1
ATOM 2178 O O . GLY A 1 273 ? 0.429 20.687 38.579 1.00 18.43 273 GLY A O 1
ATOM 2179 N N . ILE A 1 274 ? 1.917 18.973 38.855 1.00 14.53 274 ILE A N 1
ATOM 2180 C CA . ILE A 1 274 ? 3.065 19.898 39.128 1.00 14.36 274 ILE A CA 1
ATOM 2181 C C . ILE A 1 274 ? 3.328 20.808 37.915 1.00 15.45 274 ILE A C 1
ATOM 2182 O O . ILE A 1 274 ? 3.508 22.067 38.057 1.00 17.5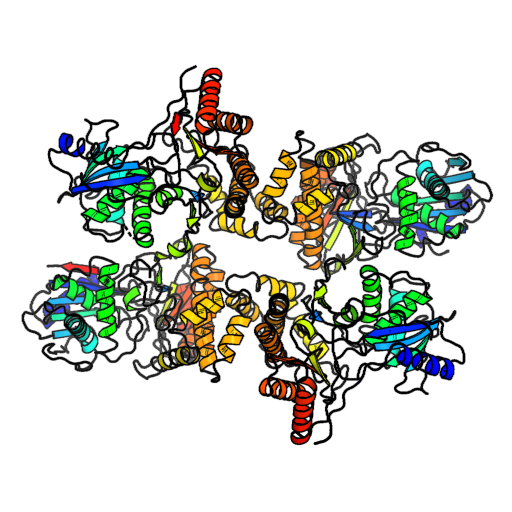6 274 ILE A O 1
ATOM 2187 N N . SER A 1 275 ? 3.420 20.186 36.727 1.00 15.47 275 SER A N 1
ATOM 2188 C CA . SER A 1 275 ? 3.801 20.889 35.469 1.00 19.72 275 SER A CA 1
ATOM 2189 C C . SER A 1 275 ? 2.823 22.042 35.184 1.00 16.97 275 SER A C 1
ATOM 2190 O O . SER A 1 275 ? 3.279 23.127 34.735 1.00 20.84 275 SER A O 1
ATOM 2193 N N . LYS A 1 276 ? 1.540 21.828 35.460 1.00 17.24 276 LYS A N 1
ATOM 2194 C CA . LYS A 1 276 ? 0.449 22.802 35.178 1.00 18.48 276 LYS A CA 1
ATOM 2195 C C . LYS A 1 276 ? 0.448 23.932 36.201 1.00 20.75 276 LYS A C 1
ATOM 2196 O O . LYS A 1 276 ? -0.142 25.006 35.877 1.00 22.74 276 LYS A O 1
ATOM 2202 N N . ALA A 1 277 ? 1.030 23.709 37.386 1.00 20.17 277 ALA A N 1
ATOM 2203 C CA . ALA A 1 277 ? 1.026 24.716 38.465 1.00 20.59 277 ALA A CA 1
ATOM 2204 C C . ALA A 1 277 ? 1.780 25.962 38.026 1.00 20.52 277 ALA A C 1
ATOM 2205 O O . ALA A 1 277 ? 2.850 25.831 37.364 1.00 19.88 277 ALA A O 1
ATOM 2207 N N . ASP A 1 278 ? 1.350 27.126 38.562 1.00 18.89 278 ASP A N 1
ATOM 2208 C CA . ASP A 1 278 ? 2.148 28.339 38.272 1.00 23.02 278 ASP A CA 1
ATOM 2209 C C . ASP A 1 278 ? 3.523 28.269 38.954 1.00 16.79 278 ASP A C 1
ATOM 2210 O O . ASP A 1 278 ? 4.573 28.552 38.296 1.00 21.16 278 ASP A O 1
ATOM 2215 N N . ASP A 1 279 ? 3.512 27.819 40.186 1.00 16.09 279 ASP A N 1
ATOM 2216 C CA . ASP A 1 279 ? 4.714 27.728 41.047 1.00 16.76 279 ASP A CA 1
ATOM 2217 C C . ASP A 1 279 ? 5.037 26.228 41.107 1.00 16.24 279 ASP A C 1
ATOM 2218 O O . ASP A 1 279 ? 4.554 25.546 41.953 1.00 14.81 279 ASP A O 1
ATOM 2223 N N A GLN A 1 280 ? 5.832 25.764 40.149 0.50 15.21 280 GLN A N 1
ATOM 2224 N N B GLN A 1 280 ? 5.823 25.734 40.161 0.50 15.70 280 GLN A N 1
ATOM 2225 C CA A GLN A 1 280 ? 6.150 24.322 40.007 0.50 14.68 280 GLN A CA 1
ATOM 2226 C CA B GLN A 1 280 ? 6.092 24.277 40.082 0.50 14.40 280 GLN A CA 1
ATOM 2227 C C A GLN A 1 280 ? 7.001 23.891 41.207 0.50 14.38 280 GLN A C 1
ATOM 2228 C C B GLN A 1 280 ? 6.992 23.877 41.252 0.50 14.71 280 GLN A C 1
ATOM 2229 O O A GLN A 1 280 ? 6.885 22.724 41.644 0.50 15.93 280 GLN A O 1
ATOM 2230 O O B GLN A 1 280 ? 6.906 22.711 41.710 0.50 15.38 280 GLN A O 1
ATOM 2241 N N . PHE A 1 281 ? 7.880 24.773 41.695 1.00 15.13 281 PHE A N 1
ATOM 2242 C CA . PHE A 1 281 ? 8.683 24.488 42.932 1.00 14.41 281 PHE A CA 1
ATOM 2243 C C . PHE A 1 281 ? 7.797 24.172 44.113 1.00 16.49 281 PHE A C 1
ATOM 2244 O O . PHE A 1 281 ? 8.016 23.186 44.880 1.00 15.03 281 PHE A O 1
ATOM 2252 N N . GLN A 1 282 ? 6.809 24.999 44.272 1.00 15.11 282 GLN A N 1
ATOM 2253 C CA . GLN A 1 282 ? 5.914 24.818 45.434 1.00 13.83 282 GLN A CA 1
ATOM 2254 C C . GLN A 1 282 ? 5.110 23.521 45.206 1.00 15.52 282 GLN A C 1
ATOM 2255 O O . GLN A 1 282 ? 4.921 22.779 46.165 1.00 15.54 282 GLN A O 1
ATOM 2261 N N . ALA A 1 283 ? 4.657 23.229 43.986 1.00 15.14 283 ALA A N 1
ATOM 2262 C CA . ALA A 1 283 ? 3.836 22.005 43.728 1.00 13.49 283 ALA A CA 1
ATOM 2263 C C . ALA A 1 283 ? 4.688 20.770 44.012 1.00 14.30 283 ALA A C 1
ATOM 2264 O O . ALA A 1 283 ? 4.242 19.821 44.667 1.00 15.55 283 ALA A O 1
ATOM 2266 N N . LEU A 1 284 ? 5.954 20.814 43.639 1.00 11.98 284 LEU A N 1
ATOM 2267 C CA . LEU A 1 284 ? 6.870 19.684 43.886 1.00 14.68 284 LEU A CA 1
ATOM 2268 C C . LEU A 1 284 ? 7.039 19.562 45.419 1.00 13.38 284 LEU A C 1
ATOM 2269 O O . LEU A 1 284 ? 6.993 18.478 45.937 1.00 15.22 284 LEU A O 1
ATOM 2274 N N . LYS A 1 285 ? 7.371 20.664 46.086 1.00 15.85 285 LYS A N 1
ATOM 2275 C CA . LYS A 1 285 ? 7.595 20.641 47.540 1.00 15.10 285 LYS A CA 1
ATOM 2276 C C . LYS A 1 285 ? 6.408 19.969 48.251 1.00 14.81 285 LYS A C 1
ATOM 2277 O O . LYS A 1 285 ? 6.619 19.169 49.120 1.00 16.19 285 LYS A O 1
ATOM 2283 N N . GLU A 1 286 ? 5.199 20.315 47.870 1.00 15.25 286 GLU A N 1
ATOM 2284 C CA . GLU A 1 286 ? 4.004 19.809 48.579 1.00 16.67 286 GLU A CA 1
ATOM 2285 C C . GLU A 1 286 ? 3.907 18.316 48.296 1.00 17.52 286 GLU A C 1
ATOM 2286 O O . GLU A 1 286 ? 3.421 17.574 49.177 1.00 20.02 286 GLU A O 1
ATOM 2292 N N . THR A 1 287 ? 4.289 17.886 47.100 1.00 16.70 287 THR A N 1
ATOM 2293 C CA . THR A 1 287 ? 4.248 16.457 46.774 1.00 17.15 287 THR A CA 1
ATOM 2294 C C . THR A 1 287 ? 5.295 15.741 47.597 1.00 17.72 287 THR A C 1
ATOM 2295 O O . THR A 1 287 ? 4.966 14.760 48.216 1.00 16.24 287 THR A O 1
ATOM 2299 N N . LEU A 1 288 ? 6.532 16.219 47.590 1.00 15.58 288 LEU A N 1
ATOM 2300 C CA . LEU A 1 288 ? 7.591 15.454 48.294 1.00 18.78 288 LEU A CA 1
ATOM 2301 C C . LEU A 1 288 ? 7.311 15.475 49.801 1.00 15.33 288 LEU A C 1
ATOM 2302 O O . LEU A 1 288 ? 7.681 14.490 50.451 1.00 16.73 288 LEU A O 1
ATOM 2307 N N . ASP A 1 289 ? 6.630 16.514 50.328 1.00 15.28 289 ASP A N 1
ATOM 2308 C CA . ASP A 1 289 ? 6.272 16.548 51.783 1.00 17.75 289 ASP A CA 1
ATOM 2309 C C . ASP A 1 289 ? 5.349 15.385 52.190 1.00 17.42 289 ASP A C 1
ATOM 2310 O O . ASP A 1 289 ? 5.398 14.984 53.377 1.00 20.09 289 ASP A O 1
ATOM 2315 N N . ALA A 1 290 ? 4.592 14.851 51.248 1.00 18.50 290 ALA A N 1
ATOM 2316 C CA . ALA A 1 290 ? 3.640 13.750 51.456 1.00 21.52 290 ALA A CA 1
ATOM 2317 C C . ALA A 1 290 ? 4.346 12.367 51.449 1.00 18.91 290 ALA A C 1
ATOM 2318 O O . ALA A 1 290 ? 3.696 11.354 51.813 1.00 22.94 290 ALA A O 1
ATOM 2320 N N . LEU A 1 291 ? 5.637 12.335 51.125 1.00 19.06 291 LEU A N 1
ATOM 2321 C CA . LEU A 1 291 ? 6.492 11.135 51.072 1.00 17.43 291 LEU A CA 1
ATOM 2322 C C . LEU A 1 291 ? 7.496 11.177 52.208 1.00 21.63 291 LEU A C 1
ATOM 2323 O O . LEU A 1 291 ? 8.519 11.824 52.111 1.00 27.79 291 LEU A O 1
ATOM 2328 N N . PRO A 1 292 ? 7.312 10.445 53.309 1.00 27.78 292 PRO A N 1
ATOM 2329 C CA . PRO A 1 292 ? 8.249 10.553 54.446 1.00 28.42 292 PRO A CA 1
ATOM 2330 C C . PRO A 1 292 ? 9.659 9.989 54.173 1.00 21.79 292 PRO A C 1
ATOM 2331 O O . PRO A 1 292 ? 10.647 10.397 54.789 1.00 29.90 292 PRO A O 1
ATOM 2335 N N . ASP A 1 293 ? 9.745 9.012 53.284 1.00 19.27 293 ASP A N 1
ATOM 2336 C CA . ASP A 1 293 ? 11.017 8.338 53.002 1.00 22.86 293 ASP A CA 1
ATOM 2337 C C . ASP A 1 293 ? 11.877 9.230 52.065 1.00 20.59 293 ASP A C 1
ATOM 2338 O O . ASP A 1 293 ? 11.425 9.624 50.981 1.00 18.17 293 ASP A O 1
ATOM 2343 N N A GLU A 1 294 ? 13.128 9.452 52.440 0.50 21.19 294 GLU A N 1
ATOM 2344 N N B GLU A 1 294 ? 13.087 9.576 52.490 0.50 20.41 294 GLU A N 1
ATOM 2345 C CA A GLU A 1 294 ? 14.043 10.418 51.780 0.50 21.14 294 GLU A CA 1
ATOM 2346 C CA B GLU A 1 294 ? 14.012 10.440 51.714 0.50 21.67 294 GLU A CA 1
ATOM 2347 C C A GLU A 1 294 ? 14.491 9.900 50.415 0.50 18.82 294 GLU A C 1
ATOM 2348 C C B GLU A 1 294 ? 14.267 9.857 50.335 0.50 19.56 294 GLU A C 1
ATOM 2349 O O A GLU A 1 294 ? 14.690 10.726 49.516 0.50 20.15 294 GLU A O 1
ATOM 2350 O O B GLU A 1 294 ? 14.138 10.596 49.344 0.50 17.98 294 GLU A O 1
ATOM 2361 N N . THR A 1 295 ? 14.649 8.592 50.259 1.00 17.88 295 THR A N 1
ATOM 2362 C CA . THR A 1 295 ? 14.928 7.935 48.960 1.00 16.92 295 THR A CA 1
ATOM 2363 C C . THR A 1 295 ? 13.702 8.055 48.071 1.00 15.19 295 THR A C 1
ATOM 2364 O O . THR A 1 295 ? 13.844 8.381 46.858 1.00 17.18 295 THR A O 1
ATOM 2368 N N . MET A 1 296 ? 12.504 7.801 48.598 1.00 17.66 296 MET A N 1
ATOM 2369 C CA . MET A 1 296 ? 11.283 7.887 47.761 1.00 13.74 296 MET A CA 1
ATOM 2370 C C . MET A 1 296 ? 11.098 9.317 47.225 1.00 13.69 296 MET A C 1
ATOM 2371 O O . MET A 1 296 ? 10.731 9.486 46.027 1.00 15.92 296 MET A O 1
ATOM 2376 N N . LYS A 1 297 ? 11.472 10.337 47.976 1.00 15.29 297 LYS A N 1
ATOM 2377 C CA . LYS A 1 297 ? 11.336 11.746 47.519 1.00 15.67 297 LYS A CA 1
ATOM 2378 C C . LYS A 1 297 ? 12.238 11.935 46.298 1.00 13.59 297 LYS A C 1
ATOM 2379 O O . LYS A 1 297 ? 11.832 12.527 45.324 1.00 15.21 297 LYS A O 1
ATOM 2385 N N . LYS A 1 298 ? 13.443 11.424 46.392 1.00 13.96 298 LYS A N 1
ATOM 2386 C CA . LYS A 1 298 ? 14.425 11.511 45.321 1.00 14.13 298 LYS A CA 1
ATOM 2387 C C . LYS A 1 298 ? 13.867 10.831 44.059 1.00 13.67 298 LYS A C 1
ATOM 2388 O O . LYS A 1 298 ? 14.027 11.390 42.927 1.00 14.40 298 LYS A O 1
ATOM 2394 N N . ARG A 1 299 ? 13.386 9.603 44.172 1.00 12.63 299 ARG A N 1
ATOM 2395 C CA . ARG A 1 299 ? 12.845 8.875 43.006 1.00 13.41 299 ARG A CA 1
ATOM 2396 C C . ARG A 1 299 ? 11.716 9.681 42.345 1.00 11.21 299 ARG A C 1
ATOM 2397 O O . ARG A 1 299 ? 11.717 9.791 41.113 1.00 15.42 299 ARG A O 1
ATOM 2405 N N . VAL A 1 300 ? 10.776 10.193 43.101 1.00 14.19 300 VAL A N 1
ATOM 2406 C CA . VAL A 1 300 ? 9.639 11.020 42.583 1.00 14.64 300 VAL A CA 1
ATOM 2407 C C . VAL A 1 300 ? 10.140 12.298 41.929 1.00 15.61 300 VAL A C 1
ATOM 2408 O O . VAL A 1 300 ? 9.735 12.639 40.810 1.00 14.82 300 VAL A O 1
ATOM 2412 N N . ARG A 1 301 ? 11.112 12.955 42.528 1.00 15.46 301 ARG A N 1
ATOM 2413 C CA . ARG A 1 301 ? 11.672 14.182 41.915 1.00 14.18 301 ARG A CA 1
ATOM 2414 C C . ARG A 1 301 ? 12.246 13.821 40.536 1.00 12.43 301 ARG A C 1
ATOM 2415 O O . ARG A 1 301 ? 12.059 14.568 39.597 1.00 13.22 301 ARG A O 1
ATOM 2423 N N . HIS A 1 302 ? 13.029 12.734 40.428 1.00 13.48 302 HIS A N 1
ATOM 2424 C CA . HIS A 1 302 ? 13.559 12.314 39.126 1.00 13.38 302 HIS A CA 1
ATOM 2425 C C . HIS A 1 302 ? 12.355 12.182 38.204 1.00 11.00 302 HIS A C 1
ATOM 2426 O O . HIS A 1 302 ? 12.441 12.716 37.113 1.00 11.97 302 HIS A O 1
ATOM 2433 N N . VAL A 1 303 ? 11.296 11.406 38.565 1.00 11.99 303 VAL A N 1
ATOM 2434 C CA . VAL A 1 303 ? 10.290 11.057 37.540 1.00 12.98 303 VAL A CA 1
ATOM 2435 C C . VAL A 1 303 ? 9.620 12.352 37.057 1.00 11.93 303 VAL A C 1
ATOM 2436 O O . VAL A 1 303 ? 9.372 12.539 35.863 1.00 11.92 303 VAL A O 1
ATOM 2440 N N . VAL A 1 304 ? 9.321 13.221 37.987 1.00 11.71 304 VAL A N 1
ATOM 2441 C CA . VAL A 1 304 ? 8.539 14.432 37.685 1.00 14.09 304 VAL A CA 1
ATOM 2442 C C . VAL A 1 304 ? 9.383 15.327 36.804 1.00 12.47 304 VAL A C 1
ATOM 2443 O O . VAL A 1 304 ? 8.869 15.801 35.798 1.00 14.26 304 VAL A O 1
ATOM 2447 N N . THR A 1 305 ? 10.618 15.573 37.158 1.00 14.46 305 THR A N 1
ATOM 2448 C CA . THR A 1 305 ? 11.506 16.490 36.394 1.00 13.73 305 THR A CA 1
ATOM 2449 C C . THR A 1 305 ? 11.831 15.877 35.029 1.00 10.93 305 THR A C 1
ATOM 2450 O O . THR A 1 305 ? 11.968 16.591 34.044 1.00 11.53 305 THR A O 1
ATOM 2454 N N . GLU A 1 306 ? 11.979 14.551 34.978 1.00 11.09 306 GLU A N 1
ATOM 2455 C CA . GLU A 1 306 ? 12.382 13.888 33.715 1.00 11.80 306 GLU A CA 1
ATOM 2456 C C . GLU A 1 306 ? 11.224 14.027 32.736 1.00 8.81 306 GLU A C 1
ATOM 2457 O O . GLU A 1 306 ? 11.495 14.210 31.500 1.00 12.61 306 GLU A O 1
ATOM 2463 N N . ILE A 1 307 ? 9.992 13.811 33.156 1.00 12.53 307 ILE A N 1
ATOM 2464 C CA . ILE A 1 307 ? 8.848 13.904 32.224 1.00 12.14 307 ILE A CA 1
ATOM 2465 C C . ILE A 1 307 ? 8.848 15.313 31.614 1.00 11.57 307 ILE A C 1
ATOM 2466 O O . ILE A 1 307 ? 8.721 15.438 30.359 1.00 12.49 307 ILE A O 1
ATOM 2471 N N . GLU A 1 308 ? 9.052 16.341 32.432 1.00 13.06 308 GLU A N 1
ATOM 2472 C CA . GLU A 1 308 ? 9.061 17.703 31.899 1.00 13.52 308 GLU A CA 1
ATOM 2473 C C . GLU A 1 308 ? 10.270 17.886 30.974 1.00 12.26 308 GLU A C 1
ATOM 2474 O O . GLU A 1 308 ? 10.150 18.543 29.927 1.00 14.53 308 GLU A O 1
ATOM 2480 N N . ARG A 1 309 ? 11.438 17.317 31.299 1.00 12.31 309 ARG A N 1
ATOM 2481 C CA . ARG A 1 309 ? 12.597 17.431 30.416 1.00 11.84 309 ARG A CA 1
ATOM 2482 C C . ARG A 1 309 ? 12.253 16.882 29.044 1.00 9.86 309 ARG A C 1
ATOM 2483 O O . ARG A 1 309 ? 12.852 17.366 28.047 1.00 10.25 309 ARG A O 1
ATOM 2491 N N . VAL A 1 310 ? 11.460 15.832 28.939 1.00 10.36 310 VAL A N 1
ATOM 2492 C CA . VAL A 1 310 ? 11.133 15.316 27.594 1.00 10.64 310 VAL A CA 1
ATOM 2493 C C . VAL A 1 310 ? 10.470 16.439 26.786 1.00 10.34 310 VAL A C 1
ATOM 2494 O O . VAL A 1 310 ? 10.794 16.624 25.610 1.00 11.50 310 VAL A O 1
ATOM 2498 N N A ARG A 1 311 ? 9.448 17.066 27.374 0.13 10.19 311 ARG A N 1
ATOM 2499 N N B ARG A 1 311 ? 9.402 17.008 27.328 0.50 12.50 311 ARG A N 1
ATOM 2500 N N C ARG A 1 311 ? 9.459 17.087 27.348 0.37 13.46 311 ARG A N 1
ATOM 2501 C CA A ARG A 1 311 ? 8.688 18.169 26.727 0.13 8.48 311 ARG A CA 1
ATOM 2502 C CA B ARG A 1 311 ? 8.722 18.135 26.640 0.50 11.04 311 ARG A CA 1
ATOM 2503 C CA C ARG A 1 311 ? 8.730 18.140 26.593 0.37 13.57 311 ARG A CA 1
ATOM 2504 C C A ARG A 1 311 ? 9.673 19.264 26.314 0.13 9.61 311 ARG A C 1
ATOM 2505 C C B ARG A 1 311 ? 9.782 19.176 26.250 0.50 10.65 311 ARG A C 1
ATOM 2506 C C C ARG A 1 311 ? 9.686 19.299 26.293 0.37 11.66 311 ARG A C 1
ATOM 2507 O O A ARG A 1 311 ? 9.540 19.805 25.193 0.13 10.58 311 ARG A O 1
ATOM 2508 O O B ARG A 1 311 ? 9.853 19.569 25.061 0.50 10.59 311 ARG A O 1
ATOM 2509 O O C ARG A 1 311 ? 9.550 19.933 25.217 0.37 12.77 311 ARG A O 1
ATOM 2531 N N . SER A 1 312 ? 10.618 19.566 27.205 1.00 12.27 312 SER A N 1
ATOM 2532 C CA . SER A 1 312 ? 11.646 20.610 26.980 1.00 12.29 312 SER A CA 1
ATOM 2533 C C . SER A 1 312 ? 12.565 20.237 25.803 1.00 10.67 312 SER A C 1
ATOM 2534 O O . SER A 1 312 ? 12.953 21.119 25.037 1.00 12.72 312 SER A O 1
ATOM 2537 N N . PHE A 1 313 ? 12.939 18.953 25.733 1.00 11.91 313 PHE A N 1
ATOM 2538 C CA . PHE A 1 313 ? 13.854 18.510 24.710 1.00 11.07 313 PHE A CA 1
ATOM 2539 C C . PHE A 1 313 ? 13.179 18.606 23.345 1.00 10.33 313 PHE A C 1
ATOM 2540 O O . PHE A 1 313 ? 13.838 18.953 22.379 1.00 11.08 313 PHE A O 1
ATOM 2548 N N . VAL A 1 314 ? 11.944 18.077 23.230 1.00 11.42 314 VAL A N 1
ATOM 2549 C CA . VAL A 1 314 ? 11.219 18.104 21.953 1.00 12.23 314 VAL A CA 1
ATOM 2550 C C . VAL A 1 314 ? 11.189 19.565 21.467 1.00 10.98 314 VAL A C 1
ATOM 2551 O O . VAL A 1 314 ? 11.401 19.810 20.279 1.00 12.81 314 VAL A O 1
ATOM 2555 N N . ARG A 1 315 ? 10.966 20.506 22.344 1.00 12.13 315 ARG A N 1
ATOM 2556 C CA . ARG A 1 315 ? 10.901 21.926 21.954 1.00 12.56 315 ARG A CA 1
ATOM 2557 C C . ARG A 1 315 ? 12.312 22.418 21.560 1.00 11.81 315 ARG A C 1
ATOM 2558 O O . ARG A 1 315 ? 12.465 23.015 20.463 1.00 13.83 315 ARG A O 1
ATOM 2566 N N . ALA A 1 316 ? 13.324 22.092 22.357 1.00 12.68 316 ALA A N 1
ATOM 2567 C CA . ALA A 1 316 ? 14.701 22.588 22.104 1.00 13.36 316 ALA A CA 1
ATOM 2568 C C . ALA A 1 316 ? 15.187 22.080 20.764 1.00 13.31 316 ALA A C 1
ATOM 2569 O O . ALA A 1 316 ? 15.755 22.810 19.970 1.00 14.15 316 ALA A O 1
ATOM 2571 N N . PHE A 1 317 ? 15.015 20.776 20.522 1.00 11.50 317 PHE A N 1
ATOM 2572 C CA . PHE A 1 317 ? 15.550 20.218 19.276 1.00 12.96 317 PHE A CA 1
ATOM 2573 C C . PHE A 1 317 ? 14.808 20.796 18.077 1.00 11.70 317 PHE A C 1
ATOM 2574 O O . PHE A 1 317 ? 15.433 21.082 17.045 1.00 14.68 317 PHE A O 1
ATOM 2582 N N . ALA A 1 318 ? 13.474 20.919 18.132 1.00 13.62 318 ALA A N 1
ATOM 2583 C CA . ALA A 1 318 ? 12.689 21.523 17.029 1.00 12.84 318 ALA A CA 1
ATOM 2584 C C . ALA A 1 318 ? 13.127 22.965 16.787 1.00 12.26 318 ALA A C 1
ATOM 2585 O O . ALA A 1 318 ? 13.082 23.419 15.647 1.00 16.30 318 ALA A O 1
ATOM 2587 N N . GLN A 1 319 ? 13.603 23.655 17.804 1.00 13.41 319 GLN A N 1
ATOM 2588 C CA . GLN A 1 319 ? 14.086 25.043 17.683 1.00 13.55 319 GLN A CA 1
ATOM 2589 C C . GLN A 1 319 ? 15.543 25.098 17.232 1.00 12.70 319 GLN A C 1
ATOM 2590 O O . GLN A 1 319 ? 16.048 26.207 17.011 1.00 13.00 319 GLN A O 1
ATOM 2596 N N . GLY A 1 320 ? 16.192 23.945 17.104 1.00 13.62 320 GLY A N 1
ATOM 2597 C CA . GLY A 1 320 ? 17.602 23.932 16.701 1.00 12.40 320 GLY A CA 1
ATOM 2598 C C . GLY A 1 320 ? 18.505 24.464 17.807 1.00 14.05 320 GLY A C 1
ATOM 2599 O O . GLY A 1 320 ? 19.667 24.897 17.501 1.00 15.44 320 GLY A O 1
ATOM 2600 N N . ASP A 1 321 ? 18.000 24.428 19.035 1.00 14.03 321 ASP A N 1
ATOM 2601 C CA . ASP A 1 321 ? 18.712 24.923 20.228 1.00 14.43 321 ASP A CA 1
ATOM 2602 C C . ASP A 1 321 ? 19.486 23.754 20.826 1.00 12.78 321 ASP A C 1
ATOM 2603 O O . ASP A 1 321 ? 19.048 23.136 21.755 1.00 13.56 321 ASP A O 1
ATOM 2608 N N . ILE A 1 322 ? 20.581 23.418 20.170 1.00 13.36 322 ILE A N 1
ATOM 2609 C CA . ILE A 1 322 ? 21.357 22.203 20.523 1.00 13.00 322 ILE A CA 1
ATOM 2610 C C . ILE A 1 322 ? 22.019 22.382 21.872 1.00 11.69 322 ILE A C 1
ATOM 2611 O O . ILE A 1 322 ? 22.114 21.376 22.626 1.00 13.14 322 ILE A O 1
ATOM 2616 N N . LYS A 1 323 ? 22.441 23.594 22.226 1.00 11.83 323 LYS A N 1
ATOM 2617 C CA . LYS A 1 323 ? 22.956 23.812 23.591 1.00 12.49 323 LYS A CA 1
ATOM 2618 C C . LYS A 1 323 ? 21.898 23.470 24.618 1.00 12.86 323 LYS A C 1
ATOM 2619 O O . LYS A 1 323 ? 22.225 22.827 25.587 1.00 14.02 323 LYS A O 1
ATOM 2624 N N . ALA A 1 324 ? 20.675 23.950 24.421 1.00 13.04 324 ALA A N 1
ATOM 2625 C CA . ALA A 1 324 ? 19.567 23.670 25.348 1.00 12.01 324 ALA A CA 1
ATOM 2626 C C . ALA A 1 324 ? 19.284 22.165 25.348 1.00 11.55 324 ALA A C 1
ATOM 2627 O O . ALA A 1 324 ? 19.115 21.587 26.441 1.00 13.45 324 ALA A O 1
ATOM 2629 N N . ALA A 1 325 ? 19.290 21.538 24.191 1.00 10.70 325 ALA A N 1
ATOM 2630 C CA . ALA A 1 325 ? 19.054 20.083 24.080 1.00 10.52 325 ALA A CA 1
ATOM 2631 C C . ALA A 1 325 ? 20.117 19.351 24.906 1.00 13.12 325 ALA A C 1
ATOM 2632 O O . ALA A 1 325 ? 19.799 18.411 25.680 1.00 11.91 325 ALA A O 1
ATOM 2634 N N . GLY A 1 326 ? 21.373 19.753 24.729 1.00 11.63 326 GLY A N 1
ATOM 2635 C CA . GLY A 1 326 ? 22.480 19.141 25.477 1.00 12.18 326 GLY A CA 1
ATOM 2636 C C . GLY A 1 326 ? 22.363 19.372 26.969 1.00 11.06 326 GLY A C 1
ATOM 2637 O O . GLY A 1 326 ? 22.623 18.428 27.732 1.00 13.05 326 GLY A O 1
ATOM 2638 N N . ARG A 1 327 ? 21.933 20.568 27.419 1.00 12.12 327 ARG A N 1
ATOM 2639 C CA . ARG A 1 327 ? 21.756 20.805 28.880 1.00 12.15 327 ARG A CA 1
ATOM 2640 C C . ARG A 1 327 ? 20.677 19.857 29.426 1.00 11.19 327 ARG A C 1
ATOM 2641 O O . ARG A 1 327 ? 20.770 19.401 30.547 1.00 12.16 327 ARG A O 1
ATOM 2649 N N . LEU A 1 328 ? 19.681 19.583 28.613 1.00 10.86 328 LEU A N 1
ATOM 2650 C CA . LEU A 1 328 ? 18.571 18.671 29.046 1.00 11.34 328 LEU A CA 1
ATOM 2651 C C . LEU A 1 328 ? 19.122 17.238 29.171 1.00 11.42 328 LEU A C 1
ATOM 2652 O O . LEU A 1 328 ? 18.795 16.561 30.125 1.00 11.65 328 LEU A O 1
ATOM 2657 N N . PHE A 1 329 ? 19.918 16.795 28.195 1.00 11.07 329 PHE A N 1
ATOM 2658 C CA . PHE A 1 329 ? 20.652 15.523 28.360 1.00 9.40 329 PHE A CA 1
ATOM 2659 C C . PHE A 1 329 ? 21.337 15.534 29.725 1.00 10.38 329 PHE A C 1
ATOM 2660 O O . PHE A 1 329 ? 21.324 14.525 30.450 1.00 11.40 329 PHE A O 1
ATOM 2668 N N . ASN A 1 330 ? 22.118 16.594 29.973 1.00 10.88 330 ASN A N 1
ATOM 2669 C CA . ASN A 1 330 ? 22.961 16.635 31.163 1.00 11.80 330 ASN A CA 1
ATOM 2670 C C . ASN A 1 330 ? 22.106 16.589 32.427 1.00 10.36 330 ASN A C 1
ATOM 2671 O O . ASN A 1 330 ? 22.488 15.851 33.381 1.00 12.11 330 ASN A O 1
ATOM 2676 N N . ALA A 1 331 ? 21.009 17.292 32.479 1.00 10.20 331 ALA A N 1
ATOM 2677 C CA . ALA A 1 331 ? 20.153 17.309 33.694 1.00 10.43 331 ALA A CA 1
ATOM 2678 C C . ALA A 1 331 ? 19.475 15.938 33.871 1.00 10.88 331 ALA A C 1
ATOM 2679 O O . ALA A 1 331 ? 19.279 15.483 34.978 1.00 12.36 331 ALA A O 1
ATOM 2681 N N . SER A 1 332 ? 19.143 15.274 32.786 1.00 9.61 332 SER A N 1
ATOM 2682 C CA . SER A 1 332 ? 18.619 13.890 32.840 1.00 10.56 332 SER A CA 1
ATOM 2683 C C . SER A 1 332 ? 19.636 12.968 33.484 1.00 11.24 332 SER A C 1
ATOM 2684 O O . SER A 1 332 ? 19.264 12.203 34.404 1.00 11.50 332 SER A O 1
ATOM 2687 N N . HIS A 1 333 ? 20.850 12.963 32.961 1.00 11.69 333 HIS A N 1
ATOM 2688 C CA . HIS A 1 333 ? 21.895 12.132 33.583 1.00 11.49 333 HIS A CA 1
ATOM 2689 C C . HIS A 1 333 ? 22.067 12.488 35.053 1.00 9.36 333 HIS A C 1
ATOM 2690 O O . HIS A 1 333 ? 22.175 11.584 35.882 1.00 10.86 333 HIS A O 1
ATOM 2697 N N . ASP A 1 334 ? 22.197 13.782 35.337 1.00 11.42 334 ASP A N 1
ATOM 2698 C CA . ASP A 1 334 ? 22.503 14.182 36.699 1.00 11.52 334 ASP A CA 1
ATOM 2699 C C . ASP A 1 334 ? 21.389 13.714 37.626 1.00 12.20 334 ASP A C 1
ATOM 2700 O O . ASP A 1 334 ? 21.687 13.315 38.796 1.00 14.38 334 ASP A O 1
ATOM 2705 N N . SER A 1 335 ? 20.165 13.759 37.159 1.00 10.82 335 SER A N 1
ATOM 2706 C CA . SER A 1 335 ? 19.034 13.287 37.951 1.00 10.54 335 SER A CA 1
ATOM 2707 C C . SER A 1 335 ? 19.127 11.760 38.130 1.00 10.47 335 SER A C 1
ATOM 2708 O O . SER A 1 335 ? 18.830 11.268 39.209 1.00 12.56 335 SER A O 1
ATOM 2711 N N . LEU A 1 336 ? 19.426 11.038 37.063 1.00 10.76 336 LEU A N 1
ATOM 2712 C CA . LEU A 1 336 ? 19.559 9.570 37.147 1.00 11.68 336 LEU A CA 1
ATOM 2713 C C . LEU A 1 336 ? 20.679 9.205 38.111 1.00 13.02 336 LEU A C 1
ATOM 2714 O O . LEU A 1 336 ? 20.543 8.206 38.794 1.00 14.63 336 LEU A O 1
ATOM 2719 N N . ALA A 1 337 ? 21.742 9.992 38.175 1.00 12.25 337 ALA A N 1
ATOM 2720 C CA . ALA A 1 337 ? 22.866 9.668 39.079 1.00 12.35 337 ALA A CA 1
ATOM 2721 C C . ALA A 1 337 ? 22.528 10.009 40.529 1.00 13.29 337 ALA A C 1
ATOM 2722 O O . ALA A 1 337 ? 22.776 9.128 41.418 1.00 17.04 337 ALA A O 1
ATOM 2724 N N . ALA A 1 338 ? 22.006 11.210 40.767 1.00 12.78 338 ALA A N 1
ATOM 2725 C CA . ALA A 1 338 ? 21.825 11.685 42.156 1.00 12.52 338 ALA A CA 1
ATOM 2726 C C . ALA A 1 338 ? 20.487 11.278 42.748 1.00 16.18 338 ALA A C 1
ATOM 2727 O O . ALA A 1 338 ? 20.442 10.945 43.953 1.00 15.96 338 ALA A O 1
ATOM 2729 N N . ASP A 1 339 ? 19.419 11.431 41.999 1.00 12.92 339 ASP A N 1
ATOM 2730 C CA . ASP A 1 339 ? 18.056 11.187 42.531 1.00 13.06 339 ASP A CA 1
ATOM 2731 C C . ASP A 1 339 ? 17.663 9.733 42.282 1.00 13.83 339 ASP A C 1
ATOM 2732 O O . ASP A 1 339 ? 17.004 9.180 43.115 1.00 15.64 339 ASP A O 1
ATOM 2737 N N . TYR A 1 340 ? 17.820 9.245 41.053 1.00 12.96 340 TYR A N 1
ATOM 2738 C CA . TYR A 1 340 ? 17.394 7.860 40.754 1.00 12.78 340 TYR A CA 1
ATOM 2739 C C . TYR A 1 340 ? 18.446 6.811 41.104 1.00 12.88 340 TYR A C 1
ATOM 2740 O O . TYR A 1 340 ? 18.055 5.617 41.364 1.00 16.18 340 TYR A O 1
ATOM 2749 N N . GLU A 1 341 ? 19.700 7.225 41.271 1.00 13.35 341 GLU A N 1
ATOM 2750 C CA . GLU A 1 341 ? 20.790 6.335 41.791 1.00 13.96 341 GLU A CA 1
ATOM 2751 C C . GLU A 1 341 ? 20.852 5.080 40.913 1.00 14.43 341 GLU A C 1
ATOM 2752 O O . GLU A 1 341 ? 20.894 3.956 41.444 1.00 15.57 341 GLU A O 1
ATOM 2758 N N . VAL A 1 342 ? 20.896 5.275 39.578 1.00 14.29 342 VAL A N 1
ATOM 2759 C CA . VAL A 1 342 ? 21.026 4.117 38.645 1.00 14.76 342 VAL A CA 1
ATOM 2760 C C . VAL A 1 342 ? 22.301 4.216 37.811 1.00 12.63 342 VAL A C 1
ATOM 2761 O O . VAL A 1 342 ? 22.410 3.518 36.833 1.00 15.24 342 VAL A O 1
ATOM 2765 N N . THR A 1 343 ? 23.236 5.073 38.175 1.00 13.21 343 THR A N 1
ATOM 2766 C CA . THR A 1 343 ? 24.509 5.142 37.451 1.00 13.20 343 THR A CA 1
ATOM 2767 C C . THR A 1 343 ? 25.580 4.374 38.228 1.00 13.86 343 THR A C 1
ATOM 2768 O O . THR A 1 343 ? 25.365 3.929 39.381 1.00 16.89 343 THR A O 1
ATOM 2772 N N . VAL A 1 344 ? 26.696 4.195 37.568 1.00 14.69 344 VAL A N 1
ATOM 2773 C CA . VAL A 1 344 ? 27.895 3.493 38.077 1.00 13.24 344 VAL A CA 1
ATOM 2774 C C . VAL A 1 344 ? 29.055 4.326 37.604 1.00 14.18 344 VAL A C 1
ATOM 2775 O O . VAL A 1 344 ? 28.908 5.140 36.673 1.00 13.70 344 VAL A O 1
ATOM 2779 N N . PRO A 1 345 ? 30.257 4.112 38.177 1.00 16.77 345 PRO A N 1
ATOM 2780 C CA . PRO A 1 345 ? 31.376 4.987 37.825 1.00 16.80 345 PRO A CA 1
ATOM 2781 C C . PRO A 1 345 ? 31.669 5.019 36.332 1.00 14.19 345 PRO A C 1
ATOM 2782 O O . PRO A 1 345 ? 32.040 6.079 35.861 1.00 14.10 345 PRO A O 1
ATOM 2786 N N . GLU A 1 346 ? 31.588 3.875 35.642 1.00 14.39 346 GLU A N 1
ATOM 2787 C CA . GLU A 1 346 ? 31.930 3.850 34.210 1.00 14.50 346 GLU A CA 1
ATOM 2788 C C . GLU A 1 346 ? 30.992 4.820 33.466 1.00 12.58 346 GLU A C 1
ATOM 2789 O O . GLU A 1 346 ? 31.430 5.485 32.520 1.00 13.51 346 GLU A O 1
ATOM 2795 N N . LEU A 1 347 ? 29.694 4.787 33.771 1.00 13.54 347 LEU A N 1
ATOM 2796 C CA . LEU A 1 347 ? 28.769 5.690 33.076 1.00 12.03 347 LEU A CA 1
ATOM 2797 C C . LEU A 1 347 ? 29.159 7.134 33.430 1.00 12.18 347 LEU A C 1
ATOM 2798 O O . LEU A 1 347 ? 29.170 8.006 32.539 1.00 13.08 347 LEU A O 1
ATOM 2803 N N . ASP A 1 348 ? 29.360 7.407 34.732 1.00 11.88 348 ASP A N 1
ATOM 2804 C CA . ASP A 1 348 ? 29.539 8.816 35.168 1.00 12.19 348 ASP A CA 1
ATOM 2805 C C . ASP A 1 348 ? 30.844 9.378 34.605 1.00 12.68 348 ASP A C 1
ATOM 2806 O O . ASP A 1 348 ? 30.896 10.534 34.198 1.00 13.29 348 ASP A O 1
ATOM 2811 N N . ILE A 1 349 ? 31.879 8.560 34.578 1.00 13.78 349 ILE A N 1
ATOM 2812 C CA . ILE A 1 349 ? 33.203 9.012 34.053 1.00 12.87 349 ILE A CA 1
ATOM 2813 C C . ILE A 1 349 ? 33.147 9.177 32.520 1.00 11.60 349 ILE A C 1
ATOM 2814 O O . ILE A 1 349 ? 33.603 10.213 32.015 1.00 13.50 349 ILE A O 1
ATOM 2819 N N . ALA A 1 350 ? 32.470 8.289 31.807 1.00 11.84 350 ALA A N 1
ATOM 2820 C CA . ALA A 1 350 ? 32.318 8.479 30.352 1.00 11.47 350 ALA A CA 1
ATOM 2821 C C . ALA A 1 350 ? 31.603 9.809 30.099 1.00 11.58 350 ALA A C 1
ATOM 2822 O O . ALA A 1 350 ? 31.973 10.529 29.183 1.00 13.46 350 ALA A O 1
ATOM 2824 N N . VAL A 1 351 ? 30.501 10.030 30.812 1.00 9.92 351 VAL A N 1
ATOM 2825 C CA . VAL A 1 351 ? 29.753 11.283 30.650 1.00 11.30 351 VAL A CA 1
ATOM 2826 C C . VAL A 1 351 ? 30.639 12.497 30.946 1.00 11.34 351 VAL A C 1
ATOM 2827 O O . VAL A 1 351 ? 30.589 13.484 30.190 1.00 12.66 351 VAL A O 1
ATOM 2831 N N . ASP A 1 352 ? 31.411 12.457 32.045 1.00 12.34 352 ASP A N 1
ATOM 2832 C CA . ASP A 1 352 ? 32.264 13.607 32.403 1.00 12.71 352 ASP A CA 1
ATOM 2833 C C . ASP A 1 352 ? 33.275 13.849 31.257 1.00 11.82 352 ASP A C 1
ATOM 2834 O O . ASP A 1 352 ? 33.541 15.019 30.911 1.00 13.73 352 ASP A O 1
ATOM 2839 N N . VAL A 1 353 ? 33.881 12.800 30.746 1.00 13.65 353 VAL A N 1
ATOM 2840 C CA . VAL A 1 353 ? 34.853 12.930 29.633 1.00 13.64 353 VAL A CA 1
ATOM 2841 C C . VAL A 1 353 ? 34.175 13.586 28.420 1.00 13.45 353 VAL A C 1
ATOM 2842 O O . VAL A 1 353 ? 34.727 14.527 27.839 1.00 14.33 353 VAL A O 1
ATOM 2846 N N . ALA A 1 354 ? 32.959 13.175 28.103 1.00 13.00 354 ALA A N 1
ATOM 2847 C CA . ALA A 1 354 ? 32.250 13.735 26.950 1.00 11.73 354 ALA A CA 1
ATOM 2848 C C . ALA A 1 354 ? 32.019 15.229 27.216 1.00 13.16 354 ALA A C 1
ATOM 2849 O O . ALA A 1 354 ? 32.198 16.067 26.316 1.00 13.47 354 ALA A O 1
ATOM 2851 N N . ARG A 1 355 ? 31.542 15.533 28.417 1.00 12.89 355 ARG A N 1
ATOM 2852 C CA . ARG A 1 355 ? 31.196 16.951 28.761 1.00 12.91 355 ARG A CA 1
ATOM 2853 C C . ARG A 1 355 ? 32.446 17.838 28.676 1.00 14.07 355 ARG A C 1
ATOM 2854 O O . ARG A 1 355 ? 32.347 18.953 28.198 1.00 18.78 355 ARG A O 1
ATOM 2862 N N A LYS A 1 356 ? 33.586 17.316 29.152 0.50 14.89 356 LYS A N 1
ATOM 2863 N N B LYS A 1 356 ? 33.594 17.336 29.148 0.50 14.92 356 LYS A N 1
ATOM 2864 C CA A LYS A 1 356 ? 34.852 18.065 29.255 0.50 14.08 356 LYS A CA 1
ATOM 2865 C CA B LYS A 1 356 ? 34.814 18.154 29.241 0.50 14.24 356 LYS A CA 1
ATOM 2866 C C A LYS A 1 356 ? 35.440 18.285 27.858 0.50 12.48 356 LYS A C 1
ATOM 2867 C C B LYS A 1 356 ? 35.591 18.082 27.926 0.50 12.90 356 LYS A C 1
ATOM 2868 O O A LYS A 1 356 ? 36.223 19.257 27.704 0.50 12.88 356 LYS A O 1
ATOM 2869 O O B LYS A 1 356 ? 36.717 18.635 27.905 0.50 16.74 356 LYS A O 1
ATOM 2880 N N . ASN A 1 357 ? 35.006 17.497 26.873 1.00 14.88 357 ASN A N 1
ATOM 2881 C CA . ASN A 1 357 ? 35.622 17.431 25.537 1.00 14.96 357 ASN A CA 1
ATOM 2882 C C . ASN A 1 357 ? 34.631 17.903 24.480 1.00 17.96 357 ASN A C 1
ATOM 2883 O O . ASN A 1 357 ? 34.738 17.471 23.355 1.00 20.91 357 ASN A O 1
ATOM 2888 N N . GLY A 1 358 ? 33.672 18.754 24.879 1.00 18.04 358 GLY A N 1
ATOM 2889 C CA . GLY A 1 358 ? 32.910 19.541 23.898 1.00 19.30 358 GLY A CA 1
ATOM 2890 C C . GLY A 1 358 ? 31.535 18.993 23.600 1.00 18.47 358 GLY A C 1
ATOM 2891 O O . GLY A 1 358 ? 30.886 19.576 22.732 1.00 20.69 358 GLY A O 1
ATOM 2892 N N . ALA A 1 359 ? 31.109 17.888 24.209 1.00 15.11 359 ALA A N 1
ATOM 2893 C CA . ALA A 1 359 ? 29.704 17.461 24.004 1.00 14.34 359 ALA A CA 1
ATOM 2894 C C . ALA A 1 359 ? 28.733 18.588 24.380 1.00 12.35 359 ALA A C 1
ATOM 2895 O O . ALA A 1 359 ? 28.905 19.181 25.397 1.00 14.06 359 ALA A O 1
ATOM 2897 N N . TYR A 1 360 ? 27.689 18.771 23.598 1.00 11.96 360 TYR A N 1
ATOM 2898 C CA . TYR A 1 360 ? 26.547 19.635 23.974 1.00 13.23 360 TYR A CA 1
ATOM 2899 C C . TYR A 1 360 ? 25.919 19.070 25.232 1.00 11.91 360 TYR A C 1
ATOM 2900 O O . TYR A 1 360 ? 25.518 19.779 26.113 1.00 12.71 360 TYR A O 1
ATOM 2909 N N . GLY A 1 361 ? 25.881 17.732 25.297 1.00 10.56 361 GLY A N 1
ATOM 2910 C CA . GLY A 1 361 ? 25.467 17.060 26.507 1.00 10.97 361 GLY A CA 1
ATOM 2911 C C . GLY A 1 361 ? 25.666 15.568 26.384 1.00 10.72 361 GLY A C 1
ATOM 2912 O O . GLY A 1 361 ? 25.886 15.085 25.263 1.00 12.22 361 GLY A O 1
ATOM 2913 N N . ALA A 1 362 ? 25.604 14.896 27.502 1.00 11.46 362 ALA A N 1
ATOM 2914 C CA . ALA A 1 362 ? 25.870 13.452 27.552 1.00 11.64 362 ALA A CA 1
ATOM 2915 C C . ALA A 1 362 ? 25.136 12.835 28.741 1.00 10.83 362 ALA A C 1
ATOM 2916 O O . ALA A 1 362 ? 24.989 13.480 29.807 1.00 12.30 362 ALA A O 1
ATOM 2918 N N . ARG A 1 363 ? 24.696 11.591 28.571 1.00 10.20 363 ARG A N 1
ATOM 2919 C CA . ARG A 1 363 ? 23.909 10.927 29.600 1.00 9.57 363 ARG A CA 1
ATOM 2920 C C . ARG A 1 363 ? 23.991 9.435 29.377 1.00 9.02 363 ARG A C 1
ATOM 2921 O O . ARG A 1 363 ? 24.024 8.984 28.232 1.00 11.32 363 ARG A O 1
ATOM 2929 N N . MET A 1 364 ? 23.817 8.707 30.463 1.00 10.30 364 MET A N 1
ATOM 2930 C CA . MET A 1 364 ? 23.462 7.290 30.325 1.00 9.98 364 MET A CA 1
ATOM 2931 C C . MET A 1 364 ? 22.130 7.160 29.569 1.00 9.64 364 MET A C 1
ATOM 2932 O O . MET A 1 364 ? 21.297 8.067 29.602 1.00 11.00 364 MET A O 1
ATOM 2937 N N . THR A 1 365 ? 21.936 6.036 28.896 1.00 11.83 365 THR A N 1
ATOM 2938 C CA . THR A 1 365 ? 20.667 5.704 28.209 1.00 11.34 365 THR A CA 1
ATOM 2939 C C . THR A 1 365 ? 20.206 4.304 28.637 1.00 10.58 365 THR A C 1
ATOM 2940 O O . THR A 1 365 ? 21.051 3.413 28.937 1.00 14.76 365 THR A O 1
ATOM 2944 N N . GLY A 1 366 ? 18.891 4.150 28.727 1.00 12.25 366 GLY A N 1
ATOM 2945 C CA . GLY A 1 366 ? 18.312 2.887 29.090 1.00 13.49 366 GLY A CA 1
ATOM 2946 C C . GLY A 1 366 ? 18.188 2.749 30.628 1.00 11.35 366 GLY A C 1
ATOM 2947 O O . GLY A 1 366 ? 18.155 3.729 31.331 1.00 13.43 366 GLY A O 1
ATOM 2948 N N . GLY A 1 367 ? 18.209 1.504 31.101 1.00 12.81 367 GLY A N 1
ATOM 2949 C CA . GLY A 1 367 ? 17.924 1.223 32.509 1.00 13.60 367 GLY A CA 1
ATOM 2950 C C . GLY A 1 367 ? 18.989 1.681 33.452 1.00 13.52 367 GLY A C 1
ATOM 2951 O O . GLY A 1 367 ? 18.668 2.014 34.552 1.00 16.90 367 GLY A O 1
ATOM 2952 N N . GLY A 1 368 ? 20.225 1.723 33.021 1.00 14.29 368 GLY A N 1
ATOM 2953 C CA . GLY A 1 368 ? 21.325 2.040 33.925 1.00 14.96 368 GLY A CA 1
ATOM 2954 C C . GLY A 1 368 ? 22.017 0.828 34.503 1.00 13.35 368 GLY A C 1
ATOM 2955 O O . GLY A 1 368 ? 21.905 -0.274 33.951 1.00 14.91 368 GLY A O 1
ATOM 2956 N N . PHE A 1 369 ? 22.734 1.074 35.616 1.00 13.54 369 PHE A N 1
ATOM 2957 C CA . PHE A 1 369 ? 23.480 0.043 36.396 1.00 15.25 369 PHE A CA 1
ATOM 2958 C C . PHE A 1 369 ? 24.620 -0.492 35.557 1.00 16.41 369 PHE A C 1
ATOM 2959 O O . PHE A 1 369 ? 25.224 -1.487 35.947 1.00 19.77 369 PHE A O 1
ATOM 2967 N N . GLY A 1 370 ? 24.974 0.202 34.480 1.00 15.96 370 GLY A N 1
ATOM 2968 C CA . GLY A 1 370 ? 25.888 -0.292 33.464 1.00 14.56 370 GLY A CA 1
ATOM 2969 C C . GLY A 1 370 ? 25.413 0.153 32.116 1.00 13.20 370 GLY A C 1
ATOM 2970 O O . GLY A 1 370 ? 24.513 1.021 32.076 1.00 13.84 370 GLY A O 1
ATOM 2971 N N . GLY A 1 371 ? 26.006 -0.408 31.062 1.00 12.54 371 GLY A N 1
ATOM 2972 C CA . GLY A 1 371 ? 25.524 -0.195 29.705 1.00 14.01 371 GLY A CA 1
ATOM 2973 C C . GLY A 1 371 ? 26.155 1.016 29.079 1.00 11.78 371 GLY A C 1
ATOM 2974 O O . GLY A 1 371 ? 27.367 1.197 29.158 1.00 13.34 371 GLY A O 1
ATOM 2975 N N . SER A 1 372 ? 25.319 1.801 28.404 1.00 11.79 372 SER A N 1
ATOM 2976 C CA . SER A 1 372 ? 25.838 2.808 27.449 1.00 10.76 372 SER A CA 1
ATOM 2977 C C . SER A 1 372 ? 25.536 4.243 27.872 1.00 9.66 372 SER A C 1
ATOM 2978 O O . SER A 1 372 ? 24.520 4.518 28.566 1.00 11.40 372 SER A O 1
ATOM 2981 N N . ILE A 1 373 ? 26.369 5.134 27.369 1.00 9.84 373 ILE A N 1
ATOM 2982 C CA . ILE A 1 373 ? 26.119 6.574 27.356 1.00 10.50 373 ILE A CA 1
ATOM 2983 C C . ILE A 1 373 ? 25.883 7.009 25.933 1.00 9.90 373 ILE A C 1
ATOM 2984 O O . ILE A 1 373 ? 26.328 6.392 24.964 1.00 11.92 373 ILE A O 1
ATOM 2989 N N . ILE A 1 374 ? 25.263 8.167 25.827 1.00 10.07 374 ILE A N 1
ATOM 2990 C CA . ILE A 1 374 ? 25.089 8.893 24.572 1.00 9.87 374 ILE A CA 1
ATOM 2991 C C . ILE A 1 374 ? 25.530 10.329 24.797 1.00 11.27 374 ILE A C 1
ATOM 2992 O O . ILE A 1 374 ? 25.490 10.854 25.895 1.00 11.05 374 ILE A O 1
ATOM 2997 N N . ALA A 1 375 ? 25.939 10.940 23.708 1.00 10.31 375 ALA A N 1
ATOM 2998 C CA . ALA A 1 375 ? 26.342 12.342 23.703 1.00 11.20 375 ALA A CA 1
ATOM 2999 C C . ALA A 1 375 ? 25.988 12.981 22.378 1.00 11.21 375 ALA A C 1
ATOM 3000 O O . ALA A 1 375 ? 26.263 12.404 21.282 1.00 12.78 375 ALA A O 1
ATOM 3002 N N . LEU A 1 376 ? 25.453 14.179 22.464 1.00 11.43 376 LEU A N 1
ATOM 3003 C CA . LEU A 1 376 ? 25.253 15.054 21.306 1.00 12.40 376 LEU A CA 1
ATOM 3004 C C . LEU A 1 376 ? 26.588 15.753 21.152 1.00 11.77 376 LEU A C 1
ATOM 3005 O O . LEU A 1 376 ? 26.966 16.488 22.034 1.00 14.37 376 LEU A O 1
ATOM 3010 N N . VAL A 1 377 ? 27.207 15.565 19.990 1.00 11.29 377 VAL A N 1
ATOM 3011 C CA . VAL A 1 377 ? 28.513 16.140 19.691 1.00 11.65 377 VAL A CA 1
ATOM 3012 C C . VAL A 1 377 ? 28.478 16.731 18.289 1.00 13.43 377 VAL A C 1
ATOM 3013 O O . VAL A 1 377 ? 27.609 16.387 17.498 1.00 13.90 377 VAL A O 1
ATOM 3017 N N . ASP A 1 378 ? 29.455 17.575 17.987 1.00 14.26 378 ASP A N 1
ATOM 3018 C CA . ASP A 1 378 ? 29.550 18.043 16.589 1.00 15.42 378 ASP A CA 1
ATOM 3019 C C . ASP A 1 378 ? 29.941 16.900 15.664 1.00 13.37 378 ASP A C 1
ATOM 3020 O O . ASP A 1 378 ? 30.751 16.011 16.037 1.00 15.77 378 ASP A O 1
ATOM 3025 N N . LYS A 1 379 ? 29.430 16.954 14.455 1.00 13.58 379 LYS A N 1
ATOM 3026 C CA . LYS A 1 379 ? 29.790 15.957 13.439 1.00 15.08 379 LYS A CA 1
ATOM 3027 C C . LYS A 1 379 ? 31.303 15.923 13.323 1.00 15.41 379 LYS A C 1
ATOM 3028 O O . LYS A 1 379 ? 31.902 17.026 13.209 1.00 16.76 379 LYS A O 1
ATOM 3034 N N . GLY A 1 380 ? 31.856 14.716 13.310 1.00 16.50 380 GLY A N 1
ATOM 3035 C CA . GLY A 1 380 ? 33.295 14.490 13.105 1.00 16.84 380 GLY A CA 1
ATOM 3036 C C . GLY A 1 380 ? 34.009 14.351 14.447 1.00 17.66 380 GLY A C 1
ATOM 3037 O O . GLY A 1 380 ? 35.163 13.994 14.415 1.00 20.64 380 GLY A O 1
ATOM 3038 N N . GLN A 1 381 ? 33.325 14.523 15.587 1.00 14.55 381 GLN A N 1
ATOM 3039 C CA . GLN A 1 381 ? 33.994 14.493 16.918 1.00 16.27 381 GLN A CA 1
ATOM 3040 C C . GLN A 1 381 ? 33.766 13.163 17.672 1.00 15.38 381 GLN A C 1
ATOM 3041 O O . GLN A 1 381 ? 34.364 12.982 18.744 1.00 13.86 381 GLN A O 1
ATOM 3047 N N . GLY A 1 382 ? 32.873 12.293 17.212 1.00 14.77 382 GLY A N 1
ATOM 3048 C CA . GLY A 1 382 ? 32.535 11.073 17.955 1.00 16.36 382 GLY A CA 1
ATOM 3049 C C . GLY A 1 382 ? 33.738 10.186 18.196 1.00 13.10 382 GLY A C 1
ATOM 3050 O O . GLY A 1 382 ? 33.914 9.720 19.321 1.00 15.10 382 GLY A O 1
ATOM 3051 N N . HIS A 1 383 ? 34.583 9.982 17.178 1.00 15.14 383 HIS A N 1
ATOM 3052 C CA . HIS A 1 383 ? 35.740 9.053 17.330 1.00 16.43 383 HIS A CA 1
ATOM 3053 C C . HIS A 1 383 ? 36.684 9.620 18.361 1.00 15.39 383 HIS A C 1
ATOM 3054 O O . HIS A 1 383 ? 37.127 8.867 19.225 1.00 17.03 383 HIS A O 1
ATOM 3061 N N . GLU A 1 384 ? 36.966 10.913 18.285 1.00 14.92 384 GLU A N 1
ATOM 3062 C CA . GLU A 1 384 ? 37.934 11.535 19.225 1.00 16.51 384 GLU A CA 1
ATOM 3063 C C . GLU A 1 384 ? 37.427 11.384 20.642 1.00 13.57 384 GLU A C 1
ATOM 3064 O O . GLU A 1 384 ? 38.224 11.038 21.520 1.00 15.30 384 GLU A O 1
ATOM 3070 N N . ILE A 1 385 ? 36.131 11.641 20.866 1.00 12.92 385 ILE A N 1
ATOM 3071 C CA . ILE A 1 385 ? 35.582 11.599 22.242 1.00 11.97 385 ILE A CA 1
ATOM 3072 C C . ILE A 1 385 ? 35.533 10.147 22.720 1.00 12.47 385 ILE A C 1
ATOM 3073 O O . ILE A 1 385 ? 35.881 9.889 23.875 1.00 14.99 385 ILE A O 1
ATOM 3078 N N . ALA A 1 386 ? 35.145 9.219 21.873 1.00 14.19 386 ALA A N 1
ATOM 3079 C CA . ALA A 1 386 ? 35.174 7.771 22.213 1.00 13.79 386 ALA A CA 1
ATOM 3080 C C . ALA A 1 386 ? 36.581 7.354 22.614 1.00 12.78 386 ALA A C 1
ATOM 3081 O O . ALA A 1 386 ? 36.757 6.667 23.599 1.00 14.50 386 ALA A O 1
ATOM 3083 N N . GLN A 1 387 ? 37.601 7.823 21.907 1.00 13.12 387 GLN A N 1
ATOM 3084 C CA . GLN A 1 387 ? 38.975 7.422 22.246 1.00 13.68 387 GLN A CA 1
ATOM 3085 C C . GLN A 1 387 ? 39.426 8.072 23.562 1.00 12.07 387 GLN A C 1
ATOM 3086 O O . GLN A 1 387 ? 40.119 7.409 24.345 1.00 14.12 387 GLN A O 1
ATOM 3092 N N . LYS A 1 388 ? 39.010 9.332 23.805 1.00 12.85 388 LYS A N 1
ATOM 3093 C CA . LYS A 1 388 ? 39.258 9.956 25.126 1.00 13.57 388 LYS A CA 1
ATOM 3094 C C . LYS A 1 388 ? 38.609 9.121 26.233 1.00 14.28 388 LYS A C 1
ATOM 3095 O O . LYS A 1 388 ? 39.222 8.955 27.305 1.00 13.34 388 LYS A O 1
ATOM 3101 N N . ILE A 1 389 ? 37.370 8.634 26.035 1.00 14.27 389 ILE A N 1
ATOM 3102 C CA . ILE A 1 389 ? 36.747 7.797 27.080 1.00 14.71 389 ILE A CA 1
ATOM 3103 C C . ILE A 1 389 ? 37.563 6.505 27.239 1.00 12.26 389 ILE A C 1
ATOM 3104 O O . ILE A 1 389 ? 37.828 6.159 28.396 1.00 13.99 389 ILE A O 1
ATOM 3109 N N . ALA A 1 390 ? 38.000 5.894 26.150 1.00 13.01 390 ALA A N 1
ATOM 3110 C CA . ALA A 1 390 ? 38.794 4.630 26.168 1.00 13.70 390 ALA A CA 1
ATOM 3111 C C . ALA A 1 390 ? 40.101 4.861 26.924 1.00 14.76 390 ALA A C 1
ATOM 3112 O O . ALA A 1 390 ? 40.443 4.019 27.807 1.00 15.79 390 ALA A O 1
ATOM 3114 N N . ASP A 1 391 ? 40.786 5.981 26.666 1.00 15.80 391 ASP A N 1
ATOM 3115 C CA . ASP A 1 391 ? 42.097 6.247 27.326 1.00 16.07 391 ASP A CA 1
ATOM 3116 C C . ASP A 1 391 ? 41.824 6.417 28.810 1.00 14.14 391 ASP A C 1
ATOM 3117 O O . ASP A 1 391 ? 42.518 5.832 29.640 1.00 15.40 391 ASP A O 1
ATOM 3122 N N . ARG A 1 392 ? 40.746 7.146 29.141 1.00 15.21 392 ARG A N 1
ATOM 3123 C CA . ARG A 1 392 ? 40.441 7.374 30.558 1.00 13.77 392 ARG A CA 1
ATOM 3124 C C . ARG A 1 392 ? 40.058 6.054 31.263 1.00 16.11 392 ARG A C 1
ATOM 3125 O O . ARG A 1 392 ? 40.437 5.840 32.422 1.00 15.59 392 ARG A O 1
ATOM 3133 N N . PHE A 1 393 ? 39.280 5.221 30.618 1.00 15.75 393 PHE A N 1
ATOM 3134 C CA . PHE A 1 393 ? 38.903 3.906 31.160 1.00 15.30 393 PHE A CA 1
ATOM 3135 C C . PHE A 1 393 ? 40.166 3.116 31.508 1.00 16.49 393 PHE A C 1
ATOM 3136 O O . PHE A 1 393 ? 40.204 2.478 32.580 1.00 18.03 393 PHE A O 1
ATOM 3144 N N . GLU A 1 394 ? 41.123 3.055 30.597 1.00 14.97 394 GLU A N 1
ATOM 3145 C CA . GLU A 1 394 ? 42.373 2.324 30.846 1.00 16.29 394 GLU A CA 1
ATOM 3146 C C . GLU A 1 394 ? 43.085 2.919 32.065 1.00 18.98 394 GLU A C 1
ATOM 3147 O O . GLU A 1 394 ? 43.521 2.164 32.925 1.00 20.71 394 GLU A O 1
ATOM 3153 N N . LYS A 1 395 ? 43.176 4.244 32.180 1.00 18.45 395 LYS A N 1
ATOM 3154 C CA . LYS A 1 395 ? 43.783 4.874 33.376 1.00 22.35 395 LYS A CA 1
ATOM 3155 C C . LYS A 1 395 ? 43.037 4.433 34.635 1.00 22.62 395 LYS A C 1
ATOM 3156 O O . LYS A 1 395 ? 43.689 4.273 35.631 1.00 27.29 395 LYS A O 1
ATOM 3162 N N . GLU A 1 396 ? 41.707 4.285 34.555 1.00 19.51 396 GLU A N 1
ATOM 3163 C CA . GLU A 1 396 ? 40.837 3.938 35.716 1.00 21.41 396 GLU A CA 1
ATOM 3164 C C . GLU A 1 396 ? 40.909 2.443 36.051 1.00 21.57 396 GLU A C 1
ATOM 3165 O O . GLU A 1 396 ? 40.348 2.032 37.043 1.00 26.40 396 GLU A O 1
ATOM 3171 N N . GLY A 1 397 ? 41.471 1.626 35.183 1.00 18.01 397 GLY A N 1
ATOM 3172 C CA . GLY A 1 397 ? 41.460 0.162 35.323 1.00 20.25 397 GLY A CA 1
ATOM 3173 C C . GLY A 1 397 ? 40.147 -0.488 34.920 1.00 20.00 397 GLY A C 1
ATOM 3174 O O . GLY A 1 397 ? 39.953 -1.663 35.268 1.00 22.11 397 GLY A O 1
ATOM 3175 N N . PHE A 1 398 ? 39.344 0.197 34.100 1.00 18.72 398 PHE A N 1
ATOM 3176 C CA . PHE A 1 398 ? 38.045 -0.315 33.615 1.00 20.15 398 PHE A CA 1
ATOM 3177 C C . PHE A 1 398 ? 38.265 -1.194 32.381 1.00 20.31 398 PHE A C 1
ATOM 3178 O O . PHE A 1 398 ? 39.250 -1.026 31.665 1.00 20.98 398 PHE A O 1
ATOM 3186 N N . ASN A 1 399 ? 37.329 -2.102 32.127 1.00 20.22 399 ASN A N 1
ATOM 3187 C CA . ASN A 1 399 ? 37.234 -2.819 30.830 1.00 20.85 399 ASN A CA 1
ATOM 3188 C C . ASN A 1 399 ? 37.192 -1.775 29.726 1.00 17.00 399 ASN A C 1
ATOM 3189 O O . ASN A 1 399 ? 36.570 -0.697 29.966 1.00 18.15 399 ASN A O 1
ATOM 3194 N N . ALA A 1 400 ? 37.779 -2.064 28.567 1.00 16.44 400 ALA A N 1
ATOM 3195 C CA . ALA A 1 400 ? 37.682 -1.163 27.406 1.00 16.89 400 ALA A CA 1
ATOM 3196 C C . ALA A 1 400 ? 36.237 -0.954 27.035 1.00 14.65 400 ALA A C 1
ATOM 3197 O O . ALA A 1 400 ? 35.474 -1.917 26.944 1.00 15.37 400 ALA A O 1
ATOM 3199 N N . PRO A 1 401 ? 35.847 0.282 26.669 1.00 15.11 401 PRO A N 1
ATOM 3200 C CA . PRO A 1 401 ? 34.516 0.488 26.109 1.00 14.39 401 PRO A CA 1
ATOM 3201 C C . PRO A 1 401 ? 34.524 0.151 24.622 1.00 14.79 401 PRO A C 1
ATOM 3202 O O . PRO A 1 401 ? 35.606 0.009 23.996 1.00 16.00 401 PRO A O 1
ATOM 3206 N N . ARG A 1 402 ? 33.325 0.235 24.033 1.00 12.73 402 ARG A N 1
ATOM 3207 C CA . ARG A 1 402 ? 33.211 0.174 22.555 1.00 12.37 402 ARG A CA 1
ATOM 3208 C C . ARG A 1 402 ? 32.142 1.171 22.159 1.00 14.34 402 ARG A C 1
ATOM 3209 O O . ARG A 1 402 ? 31.238 1.451 22.969 1.00 22.00 402 ARG A O 1
ATOM 3217 N N . ALA A 1 403 ? 32.179 1.628 20.944 1.00 12.43 403 ALA A N 1
ATOM 3218 C CA . ALA A 1 403 ? 31.253 2.638 20.465 1.00 12.49 403 ALA A CA 1
ATOM 3219 C C . ALA A 1 403 ? 30.474 2.085 19.292 1.00 12.43 403 ALA A C 1
ATOM 3220 O O . ALA A 1 403 ? 30.753 1.031 18.775 1.00 13.27 403 ALA A O 1
ATOM 3222 N N . LEU A 1 404 ? 29.390 2.769 18.968 1.00 13.30 404 LEU A N 1
ATOM 3223 C CA . LEU A 1 404 ? 28.518 2.357 17.847 1.00 14.71 404 LEU A CA 1
ATOM 3224 C C . LEU A 1 404 ? 28.154 3.633 17.113 1.00 12.93 404 LEU A C 1
ATOM 3225 O O . LEU A 1 404 ? 27.800 4.615 17.768 1.00 16.31 404 LEU A O 1
ATOM 3230 N N . PRO A 1 405 ? 28.117 3.627 15.763 1.00 12.42 405 PRO A N 1
ATOM 3231 C CA . PRO A 1 405 ? 27.469 4.695 15.026 1.00 13.25 405 PRO A CA 1
ATOM 3232 C C . PRO A 1 405 ? 25.983 4.680 15.361 1.00 14.33 405 PRO A C 1
ATOM 3233 O O . PRO A 1 405 ? 25.422 3.613 15.653 1.00 15.43 405 PRO A O 1
ATOM 3237 N N . ALA A 1 406 ? 25.386 5.850 15.293 1.00 13.47 406 ALA A N 1
ATOM 3238 C CA . ALA A 1 406 ? 23.976 5.975 15.705 1.00 13.78 406 ALA A CA 1
ATOM 3239 C C . ALA A 1 406 ? 23.311 7.100 14.936 1.00 14.82 406 ALA A C 1
ATOM 3240 O O . ALA A 1 406 ? 23.832 8.189 14.866 1.00 17.27 406 ALA A O 1
ATOM 3242 N N . PHE A 1 407 ? 22.081 6.842 14.576 1.00 15.97 407 PHE A N 1
ATOM 3243 C CA . PHE A 1 407 ? 21.160 7.828 13.996 1.00 14.05 407 PHE A CA 1
ATOM 3244 C C . PHE A 1 407 ? 19.789 7.187 14.110 1.00 12.83 407 PHE A C 1
ATOM 3245 O O . PHE A 1 407 ? 19.710 5.960 14.316 1.00 13.06 407 PHE A O 1
ATOM 3253 N N . ALA A 1 408 ? 18.770 7.945 13.855 1.00 12.84 408 ALA A N 1
ATOM 3254 C CA . ALA A 1 408 ? 17.394 7.450 13.936 1.00 12.55 408 ALA A CA 1
ATOM 3255 C C . ALA A 1 408 ? 17.105 6.636 12.682 1.00 10.30 408 ALA A C 1
ATOM 3256 O O . ALA A 1 408 ? 17.041 7.162 11.547 1.00 13.20 408 ALA A O 1
ATOM 3258 N N . ALA A 1 409 ? 16.922 5.340 12.881 1.00 11.40 409 ALA A N 1
ATOM 3259 C CA . ALA A 1 409 ? 16.741 4.313 11.843 1.00 12.43 409 ALA A CA 1
ATOM 3260 C C . ALA A 1 409 ? 15.328 3.741 11.901 1.00 11.44 409 ALA A C 1
ATOM 3261 O O . ALA A 1 409 ? 14.495 4.152 12.709 1.00 13.53 409 ALA A O 1
ATOM 3263 N N . ALA A 1 410 ? 15.030 2.889 10.917 1.00 12.84 410 ALA A N 1
ATOM 3264 C CA . ALA A 1 410 ? 13.711 2.271 10.731 1.00 12.81 410 ALA A CA 1
ATOM 3265 C C . ALA A 1 410 ? 13.415 1.228 11.795 1.00 11.87 410 ALA A C 1
ATOM 3266 O O . ALA A 1 410 ? 14.343 0.653 12.456 1.00 14.28 410 ALA A O 1
ATOM 3268 N N . SER A 1 411 ? 12.120 1.017 11.990 1.00 12.99 411 SER A N 1
ATOM 3269 C CA . SER A 1 411 ? 11.616 0.039 12.959 1.00 13.51 411 SER A CA 1
ATOM 3270 C C . SER A 1 411 ? 11.746 -1.374 12.365 1.00 12.17 411 SER A C 1
ATOM 3271 O O . SER A 1 411 ? 12.293 -1.571 11.253 1.00 14.55 411 SER A O 1
ATOM 3274 N N . ALA A 1 412 ? 11.205 -2.328 13.064 1.00 12.66 412 ALA A N 1
ATOM 3275 C CA . ALA A 1 412 ? 11.186 -3.759 12.679 1.00 10.75 412 ALA A CA 1
ATOM 3276 C C . ALA A 1 412 ? 10.544 -3.894 11.295 1.00 11.99 412 ALA A C 1
ATOM 3277 O O . ALA A 1 412 ? 9.596 -3.166 10.968 1.00 14.04 412 ALA A O 1
ATOM 3279 N N . SER A 1 413 ? 10.951 -4.884 10.556 1.00 13.95 413 SER A N 1
ATOM 3280 C CA . SER A 1 413 ? 10.405 -5.117 9.207 1.00 13.37 413 SER A CA 1
ATOM 3281 C C . SER A 1 413 ? 10.696 -6.533 8.773 1.00 13.54 413 SER A C 1
ATOM 3282 O O . SER A 1 413 ? 11.640 -7.179 9.316 1.00 16.59 413 SER A O 1
ATOM 3285 N N . ARG A 1 414 ? 9.949 -6.971 7.786 1.00 14.33 414 ARG A N 1
ATOM 3286 C CA . ARG A 1 414 ? 10.351 -8.167 7.032 1.00 14.67 414 ARG A CA 1
ATOM 3287 C C . ARG A 1 414 ? 11.532 -7.787 6.149 1.00 16.46 414 ARG A C 1
ATOM 3288 O O . ARG A 1 414 ? 11.544 -6.700 5.543 1.00 23.77 414 ARG A O 1
ATOM 3296 N N . GLU A 1 415 ? 12.544 -8.626 6.148 1.00 15.34 415 GLU A N 1
ATOM 3297 C CA . GLU A 1 415 ? 13.810 -8.428 5.416 1.00 16.84 415 GLU A CA 1
ATOM 3298 C C . GLU A 1 415 ? 13.832 -9.293 4.156 1.00 19.69 415 GLU A C 1
ATOM 3299 O O . GLU A 1 415 ? 14.332 -8.805 3.190 1.00 25.08 415 GLU A O 1
ATOM 3305 N N . ALA A 1 416 ? 13.258 -10.503 4.189 1.00 20.05 416 ALA A N 1
ATOM 3306 C CA . ALA A 1 416 ? 13.227 -11.491 3.090 1.00 23.53 416 ALA A CA 1
ATOM 3307 C C . ALA A 1 416 ? 12.054 -12.465 3.248 1.00 23.73 416 ALA A C 1
ATOM 3308 O O . ALA A 1 416 ? 11.619 -12.693 4.370 1.00 24.11 416 ALA A O 1
ATOM 3310 N N . LYS A 1 417 ? 11.478 -12.950 2.134 1.00 29.20 417 LYS A N 1
ATOM 3311 C CA . LYS A 1 417 ? 10.395 -13.963 2.188 1.00 32.87 417 LYS A CA 1
ATOM 3312 C C . LYS A 1 417 ? 10.612 -14.881 1.000 1.00 41.18 417 LYS A C 1
ATOM 3313 O O . LYS A 1 417 ? 10.695 -14.318 -0.144 1.00 40.34 417 LYS A O 1
ATOM 3315 N N . LEU A 1 418 ? 10.737 -16.204 1.254 1.00 43.15 418 LEU A N 1
ATOM 3316 C CA . LEU A 1 418 ? 10.707 -17.260 0.181 1.00 54.42 418 LEU A CA 1
ATOM 3317 C C . LEU A 1 418 ? 9.862 -16.816 -1.035 1.00 66.89 418 LEU A C 1
ATOM 3318 O O . LEU A 1 418 ? 8.660 -17.118 -1.234 1.00 68.85 418 LEU A O 1
ATOM 3322 N N . MET B 1 1 ? -27.711 47.086 -13.112 1.00 54.87 1 MET B N 1
ATOM 3323 C CA . MET B 1 1 ? -27.043 46.363 -12.022 1.00 47.75 1 MET B CA 1
ATOM 3324 C C . MET B 1 1 ? -27.696 44.989 -11.890 1.00 47.55 1 MET B C 1
ATOM 3325 O O . MET B 1 1 ? -28.932 44.902 -11.897 1.00 64.09 1 MET B O 1
ATOM 3330 N N . THR B 1 2 ? -26.850 43.971 -11.795 1.00 39.03 2 THR B N 1
ATOM 3331 C CA . THR B 1 2 ? -27.237 42.554 -11.859 1.00 31.22 2 THR B CA 1
ATOM 3332 C C . THR B 1 2 ? -27.204 41.967 -10.443 1.00 26.21 2 THR B C 1
ATOM 3333 O O . THR B 1 2 ? -26.316 42.271 -9.642 1.00 23.39 2 THR B O 1
ATOM 3337 N N . ALA B 1 3 ? -28.169 41.120 -10.151 1.00 28.31 3 ALA B N 1
ATOM 3338 C CA . ALA B 1 3 ? -28.276 40.499 -8.813 1.00 28.71 3 ALA B CA 1
ATOM 3339 C C . ALA B 1 3 ? -26.959 39.777 -8.526 1.00 24.51 3 ALA B C 1
ATOM 3340 O O . ALA B 1 3 ? -26.324 39.139 -9.474 1.00 26.26 3 ALA B O 1
ATOM 3342 N N . VAL B 1 4 ? -26.434 39.945 -7.321 1.00 25.00 4 VAL B N 1
ATOM 3343 C CA . VAL B 1 4 ? -25.189 39.198 -6.992 1.00 23.75 4 VAL B CA 1
ATOM 3344 C C . VAL B 1 4 ? -25.481 37.694 -6.815 1.00 21.99 4 VAL B C 1
ATOM 3345 O O . VAL B 1 4 ? -26.506 37.344 -6.255 1.00 25.32 4 VAL B O 1
ATOM 3349 N N . GLU B 1 5 ? -24.613 36.861 -7.412 1.00 24.90 5 GLU B N 1
ATOM 3350 C CA . GLU B 1 5 ? -24.719 35.376 -7.357 1.00 26.70 5 GLU B CA 1
ATOM 3351 C C . GLU B 1 5 ? -24.322 34.901 -5.953 1.00 21.92 5 GLU B C 1
ATOM 3352 O O . GLU B 1 5 ? -23.257 35.290 -5.496 1.00 23.71 5 GLU B O 1
ATOM 3355 N N . PHE B 1 6 ? -25.143 34.063 -5.306 1.00 24.42 6 PHE B N 1
ATOM 3356 C CA . PHE B 1 6 ? -24.747 33.266 -4.120 1.00 19.14 6 PHE B CA 1
ATOM 3357 C C . PHE B 1 6 ? -24.545 31.818 -4.600 1.00 23.28 6 PHE B C 1
ATOM 3358 O O . PHE B 1 6 ? -25.368 31.260 -5.374 1.00 28.56 6 PHE B O 1
ATOM 3366 N N . ILE B 1 7 ? -23.456 31.212 -4.141 1.00 19.61 7 ILE B N 1
ATOM 3367 C CA . ILE B 1 7 ? -23.140 29.799 -4.435 1.00 19.48 7 ILE B CA 1
ATOM 3368 C C . ILE B 1 7 ? -23.605 29.006 -3.235 1.00 17.20 7 ILE B C 1
ATOM 3369 O O . ILE B 1 7 ? -22.982 29.071 -2.154 1.00 18.77 7 ILE B O 1
ATOM 3374 N N A GLU B 1 8 ? -24.702 28.278 -3.417 0.50 21.95 8 GLU B N 1
ATOM 3375 N N B GLU B 1 8 ? -24.709 28.292 -3.404 0.50 19.87 8 GLU B N 1
ATOM 3376 C CA A GLU B 1 8 ? -25.245 27.388 -2.380 0.50 22.01 8 GLU B CA 1
ATOM 3377 C CA B GLU B 1 8 ? -25.221 27.418 -2.345 0.50 18.43 8 GLU B CA 1
ATOM 3378 C C A GLU B 1 8 ? -24.343 26.151 -2.292 0.50 18.59 8 GLU B C 1
ATOM 3379 C C B GLU B 1 8 ? -24.371 26.146 -2.286 0.50 16.83 8 GLU B C 1
ATOM 3380 O O A GLU B 1 8 ? -23.823 25.660 -3.302 0.50 21.31 8 GLU B O 1
ATOM 3381 O O B GLU B 1 8 ? -23.960 25.600 -3.315 0.50 19.80 8 GLU B O 1
ATOM 3392 N N . PRO B 1 9 ? -24.071 25.649 -1.069 1.00 15.04 9 PRO B N 1
ATOM 3393 C CA . PRO B 1 9 ? -23.343 24.387 -0.889 1.00 13.47 9 PRO B CA 1
ATOM 3394 C C . PRO B 1 9 ? -24.222 23.256 -1.372 1.00 14.83 9 PRO B C 1
ATOM 3395 O O . PRO B 1 9 ? -25.446 23.287 -1.172 1.00 17.55 9 PRO B O 1
ATOM 3399 N N . LEU B 1 10 ? -23.612 22.307 -2.070 1.00 16.07 10 LEU B N 1
ATOM 3400 C CA . LEU B 1 10 ? -24.263 21.020 -2.362 1.00 16.91 10 LEU B CA 1
ATOM 3401 C C . LEU B 1 10 ? -24.694 20.385 -1.047 1.00 15.90 10 LEU B C 1
ATOM 3402 O O . LEU B 1 10 ? -23.945 20.367 -0.065 1.00 16.97 10 LEU B O 1
ATOM 3407 N N . THR B 1 11 ? -25.930 19.905 -0.998 1.00 16.45 11 THR B N 1
ATOM 3408 C CA . THR B 1 11 ? -26.368 19.083 0.142 1.00 16.78 11 THR B CA 1
ATOM 3409 C C . THR B 1 11 ? -25.627 17.733 0.105 1.00 14.50 11 THR B C 1
ATOM 3410 O O . THR B 1 11 ? -25.078 17.339 -0.961 1.00 15.41 11 THR B O 1
ATOM 3414 N N . HIS B 1 12 ? -25.663 17.002 1.208 1.00 16.36 12 HIS B N 1
ATOM 3415 C CA . HIS B 1 12 ? -25.207 15.601 1.284 1.00 17.13 12 HIS B CA 1
ATOM 3416 C C . HIS B 1 12 ? -25.784 14.808 0.094 1.00 14.89 12 HIS B C 1
ATOM 3417 O O . HIS B 1 12 ? -25.013 14.149 -0.644 1.00 18.04 12 HIS B O 1
ATOM 3424 N N A GLU B 1 13 ? -27.108 14.869 -0.035 0.50 18.53 13 GLU B N 1
ATOM 3425 N N B GLU B 1 13 ? -27.093 14.860 -0.142 0.50 17.50 13 GLU B N 1
ATOM 3426 C CA A GLU B 1 13 ? -27.900 14.171 -1.077 0.50 19.50 13 GLU B CA 1
ATOM 3427 C CA B GLU B 1 13 ? -27.740 14.023 -1.188 0.50 16.55 13 GLU B CA 1
ATOM 3428 C C A GLU B 1 13 ? -27.309 14.493 -2.442 0.50 15.49 13 GLU B C 1
ATOM 3429 C C B GLU B 1 13 ? -27.307 14.482 -2.568 0.50 15.00 13 GLU B C 1
ATOM 3430 O O A GLU B 1 13 ? -26.967 13.529 -3.131 0.50 18.96 13 GLU B O 1
ATOM 3431 O O B GLU B 1 13 ? -27.171 13.631 -3.448 0.50 17.51 13 GLU B O 1
ATOM 3442 N N . GLU B 1 14 ? -27.211 15.797 -2.775 1.00 14.35 14 GLU B N 1
ATOM 3443 C CA . GLU B 1 14 ? -26.753 16.283 -4.095 1.00 15.93 14 GLU B CA 1
ATOM 3444 C C . GLU B 1 14 ? -25.333 15.777 -4.340 1.00 15.28 14 GLU B C 1
ATOM 3445 O O . GLU B 1 14 ? -25.068 15.373 -5.451 1.00 17.31 14 GLU B O 1
ATOM 3451 N N . GLY B 1 15 ? -24.430 15.948 -3.393 1.00 14.98 15 GLY B N 1
ATOM 3452 C CA . GLY B 1 15 ? -23.021 15.622 -3.672 1.00 14.85 15 GLY B CA 1
ATOM 3453 C C . GLY B 1 15 ? -22.837 14.132 -3.897 1.00 14.62 15 GLY B C 1
ATOM 3454 O O . GLY B 1 15 ? -22.097 13.724 -4.786 1.00 15.50 15 GLY B O 1
ATOM 3455 N N . VAL B 1 16 ? -23.512 13.338 -3.114 1.00 13.97 16 VAL B N 1
ATOM 3456 C CA . VAL B 1 16 ? -23.469 11.866 -3.260 1.00 16.37 16 VAL B CA 1
ATOM 3457 C C . VAL B 1 16 ? -24.076 11.530 -4.605 1.00 15.38 16 VAL B C 1
ATOM 3458 O O . VAL B 1 16 ? -23.476 10.768 -5.344 1.00 17.03 16 VAL B O 1
ATOM 3462 N N A SER B 1 17 ? -25.270 12.053 -4.890 0.50 17.72 17 SER B N 1
ATOM 3463 N N B SER B 1 17 ? -25.253 12.065 -4.935 0.50 17.50 17 SER B N 1
ATOM 3464 C CA A SER B 1 17 ? -25.969 11.700 -6.146 0.50 18.96 17 SER B CA 1
ATOM 3465 C CA B SER B 1 17 ? -25.949 11.635 -6.176 0.50 17.99 17 SER B CA 1
ATOM 3466 C C A SER B 1 17 ? -25.057 12.061 -7.325 0.50 18.65 17 SER B C 1
ATOM 3467 C C B SER B 1 17 ? -25.134 12.098 -7.394 0.50 18.01 17 SER B C 1
ATOM 3468 O O A SER B 1 17 ? -24.790 11.187 -8.195 0.50 20.80 17 SER B O 1
ATOM 3469 O O B SER B 1 17 ? -25.016 11.332 -8.401 0.50 17.51 17 SER B O 1
ATOM 3474 N N . GLN B 1 18 ? -24.522 13.285 -7.327 1.00 15.56 18 GLN B N 1
ATOM 3475 C CA . GLN B 1 18 ? -23.786 13.811 -8.499 1.00 15.76 18 GLN B CA 1
ATOM 3476 C C . GLN B 1 18 ? -22.452 13.081 -8.624 1.00 14.42 18 GLN B C 1
ATOM 3477 O O . GLN B 1 18 ? -22.084 12.733 -9.732 1.00 17.83 18 GLN B O 1
ATOM 3483 N N . ALA B 1 19 ? -21.716 12.868 -7.557 1.00 16.39 19 ALA B N 1
ATOM 3484 C CA . ALA B 1 19 ? -20.413 12.152 -7.657 1.00 16.49 19 ALA B CA 1
ATOM 3485 C C . ALA B 1 19 ? -20.635 10.700 -8.123 1.00 16.52 19 ALA B C 1
ATOM 3486 O O . ALA B 1 19 ? -19.851 10.202 -8.936 1.00 17.14 19 ALA B O 1
ATOM 3488 N N . THR B 1 20 ? -21.663 10.065 -7.626 1.00 16.82 20 THR B N 1
ATOM 3489 C CA . THR B 1 20 ? -21.996 8.666 -7.988 1.00 18.62 20 THR B CA 1
ATOM 3490 C C . THR B 1 20 ? -22.356 8.600 -9.464 1.00 17.37 20 THR B C 1
ATOM 3491 O O . THR B 1 20 ? -21.850 7.686 -10.156 1.00 18.57 20 THR B O 1
ATOM 3495 N N A LYS B 1 21 ? -23.142 9.550 -9.975 0.50 19.54 21 LYS B N 1
ATOM 3496 N N B LYS B 1 21 ? -23.200 9.519 -9.932 0.50 19.01 21 LYS B N 1
ATOM 3497 C CA A LYS B 1 21 ? -23.622 9.502 -11.380 0.50 18.95 21 LYS B CA 1
ATOM 3498 C CA B LYS B 1 21 ? -23.621 9.537 -11.353 0.50 17.36 21 LYS B CA 1
ATOM 3499 C C A LYS B 1 21 ? -22.425 9.786 -12.313 0.50 17.93 21 LYS B C 1
ATOM 3500 C C B LYS B 1 21 ? -22.339 9.651 -12.201 0.50 16.60 21 LYS B C 1
ATOM 3501 O O A LYS B 1 21 ? -22.369 9.266 -13.427 0.50 17.73 21 LYS B O 1
ATOM 3502 O O B LYS B 1 21 ? -22.107 8.808 -13.106 0.50 14.72 21 LYS B O 1
ATOM 3513 N N . LEU B 1 22 ? -21.508 10.668 -11.916 1.00 17.60 22 LEU B N 1
ATOM 3514 C CA . LEU B 1 22 ? -20.277 10.880 -12.691 1.00 16.95 22 LEU B CA 1
ATOM 3515 C C . LEU B 1 22 ? -19.476 9.585 -12.668 1.00 14.82 22 LEU B C 1
ATOM 3516 O O . LEU B 1 22 ? -18.979 9.195 -13.742 1.00 18.44 22 LEU B O 1
ATOM 3521 N N . PHE B 1 23 ? -19.331 8.952 -11.517 1.00 14.30 23 PHE B N 1
ATOM 3522 C CA . PHE B 1 23 ? -18.569 7.702 -11.386 1.00 15.56 23 PHE B CA 1
ATOM 3523 C C . PHE B 1 23 ? -19.162 6.642 -12.324 1.00 18.05 23 PHE B C 1
ATOM 3524 O O . PHE B 1 23 ? -18.417 6.073 -13.198 1.00 18.89 23 PHE B O 1
ATOM 3532 N N . VAL B 1 24 ? -20.452 6.383 -12.172 1.00 19.40 24 VAL B N 1
ATOM 3533 C CA . VAL B 1 24 ? -21.150 5.286 -12.914 1.00 19.54 24 VAL B CA 1
ATOM 3534 C C . VAL B 1 24 ? -21.078 5.593 -14.400 1.00 19.85 24 VAL B C 1
ATOM 3535 O O . VAL B 1 24 ? -20.805 4.683 -15.167 1.00 22.42 24 VAL B O 1
ATOM 3539 N N . ASP B 1 25 ? -21.253 6.837 -14.807 1.00 20.90 25 ASP B N 1
ATOM 3540 C CA . ASP B 1 25 ? -21.254 7.201 -16.252 1.00 20.74 25 ASP B CA 1
ATOM 3541 C C . ASP B 1 25 ? -19.838 7.042 -16.822 1.00 23.52 25 ASP B C 1
ATOM 3542 O O . ASP B 1 25 ? -19.657 6.827 -18.100 1.00 24.58 25 ASP B O 1
ATOM 3547 N N . THR B 1 26 ? -18.825 7.258 -15.978 1.00 20.34 26 THR B N 1
ATOM 3548 C CA . THR B 1 26 ? -17.427 7.284 -16.470 1.00 20.08 26 THR B CA 1
ATOM 3549 C C . THR B 1 26 ? -16.881 5.848 -16.522 1.00 20.51 26 THR B C 1
ATOM 3550 O O . THR B 1 26 ? -16.262 5.494 -17.506 1.00 23.31 26 THR B O 1
ATOM 3554 N N . TYR B 1 27 ? -17.060 5.098 -15.445 1.00 19.95 27 TYR B N 1
ATOM 3555 C CA . TYR B 1 27 ? -16.416 3.794 -15.183 1.00 17.74 27 TYR B CA 1
ATOM 3556 C C . TYR B 1 27 ? -17.334 2.603 -15.391 1.00 18.13 27 TYR B C 1
ATOM 3557 O O . TYR B 1 27 ? -16.776 1.478 -15.429 1.00 19.76 27 TYR B O 1
ATOM 3566 N N . GLY B 1 28 ? -18.649 2.799 -15.408 1.00 20.97 28 GLY B N 1
ATOM 3567 C CA . GLY B 1 28 ? -19.618 1.732 -15.729 1.00 22.99 28 GLY B CA 1
ATOM 3568 C C . GLY B 1 28 ? -19.856 0.783 -14.578 1.00 23.30 28 GLY B C 1
ATOM 3569 O O . GLY B 1 28 ? -20.263 -0.348 -14.833 1.00 30.76 28 GLY B O 1
ATOM 3570 N N . ALA B 1 29 ? -19.682 1.232 -13.341 1.00 23.74 29 ALA B N 1
ATOM 3571 C CA . ALA B 1 29 ? -19.980 0.447 -12.145 1.00 22.13 29 ALA B CA 1
ATOM 3572 C C . ALA B 1 29 ? -20.188 1.386 -10.963 1.00 19.56 29 ALA B C 1
ATOM 3573 O O . ALA B 1 29 ? -19.756 2.547 -11.075 1.00 20.84 29 ALA B O 1
ATOM 3575 N N . ALA B 1 30 ? -20.747 0.888 -9.869 1.00 19.67 30 ALA B N 1
ATOM 3576 C CA . ALA B 1 30 ? -20.909 1.703 -8.646 1.00 22.18 30 ALA B CA 1
ATOM 3577 C C . ALA B 1 30 ? -19.559 1.908 -7.974 1.00 18.12 30 ALA B C 1
ATOM 3578 O O . ALA B 1 30 ? -18.696 1.025 -7.936 1.00 18.01 30 ALA B O 1
ATOM 3580 N N . PRO B 1 31 ? -19.364 3.071 -7.320 1.00 16.17 31 PRO B N 1
ATOM 3581 C CA . PRO B 1 31 ? -18.173 3.289 -6.518 1.00 16.46 31 PRO B CA 1
ATOM 3582 C C . PRO B 1 31 ? -18.278 2.496 -5.219 1.00 15.42 31 PRO B C 1
ATOM 3583 O O . PRO B 1 31 ? -19.349 1.979 -4.881 1.00 18.36 31 PRO B O 1
ATOM 3587 N N . GLU B 1 32 ? -17.163 2.297 -4.539 1.00 16.35 32 GLU B N 1
ATOM 3588 C CA . GLU B 1 32 ? -17.202 1.647 -3.204 1.00 18.46 32 GLU B CA 1
ATOM 3589 C C . GLU B 1 32 ? -17.886 2.595 -2.213 1.00 20.37 32 GLU B C 1
ATOM 3590 O O . GLU B 1 32 ? -18.559 2.109 -1.267 1.00 18.93 32 GLU B O 1
ATOM 3596 N N . GLY B 1 33 ? -17.713 3.909 -2.401 1.00 16.01 33 GLY B N 1
ATOM 3597 C CA . GLY B 1 33 ? -18.404 4.866 -1.558 1.00 17.57 33 GLY B CA 1
ATOM 3598 C C . GLY B 1 33 ? -18.165 6.273 -2.054 1.00 14.35 33 GLY B C 1
ATOM 3599 O O . GLY B 1 33 ? -17.588 6.464 -3.139 1.00 13.51 33 GLY B O 1
ATOM 3600 N N . VAL B 1 34 ? -18.663 7.212 -1.259 1.00 15.37 34 VAL B N 1
ATOM 3601 C CA . VAL B 1 34 ? -18.494 8.668 -1.494 1.00 11.21 34 VAL B CA 1
ATOM 3602 C C . VAL B 1 34 ? -17.991 9.239 -0.192 1.00 11.63 34 VAL B C 1
ATOM 3603 O O . VAL B 1 34 ? -18.504 8.899 0.859 1.00 14.20 34 VAL B O 1
ATOM 3607 N N . TRP B 1 35 ? -16.953 10.060 -0.311 1.00 13.70 35 TRP B N 1
ATOM 3608 C CA . TRP B 1 35 ? -16.406 10.817 0.837 1.00 13.07 35 TRP B CA 1
ATOM 3609 C C . TRP B 1 35 ? -16.478 12.282 0.436 1.00 12.11 35 TRP B C 1
ATOM 3610 O O . TRP B 1 35 ? -16.643 12.624 -0.746 1.00 14.02 35 TRP B O 1
ATOM 3621 N N . ALA B 1 36 ? -16.206 13.155 1.356 1.00 12.34 36 ALA B N 1
ATOM 3622 C CA . ALA B 1 36 ? -16.188 14.577 0.991 1.00 12.77 36 ALA B CA 1
ATOM 3623 C C . ALA B 1 36 ? -15.285 15.309 1.972 1.00 11.76 36 ALA B C 1
ATOM 3624 O O . ALA B 1 36 ? -15.161 14.853 3.113 1.00 13.40 36 ALA B O 1
ATOM 3626 N N . ALA B 1 37 ? -14.793 16.458 1.553 1.00 13.17 37 ALA B N 1
ATOM 3627 C CA . ALA B 1 37 ? -14.025 17.354 2.417 1.00 12.26 37 ALA B CA 1
ATOM 3628 C C . ALA B 1 37 ? -14.371 18.782 2.051 1.00 11.35 37 ALA B C 1
ATOM 3629 O O . ALA B 1 37 ? -14.590 19.100 0.881 1.00 11.84 37 ALA B O 1
ATOM 3631 N N . PRO B 1 38 ? -14.409 19.664 3.062 1.00 11.73 38 PRO B N 1
ATOM 3632 C CA . PRO B 1 38 ? -14.807 21.061 2.846 1.00 10.86 38 PRO B CA 1
ATOM 3633 C C . PRO B 1 38 ? -13.642 21.956 2.419 1.00 11.15 38 PRO B C 1
ATOM 3634 O O . PRO B 1 38 ? -12.477 21.696 2.707 1.00 11.20 38 PRO B O 1
ATOM 3638 N N . GLY B 1 39 ? -14.040 23.046 1.778 1.00 11.78 39 GLY B N 1
ATOM 3639 C CA . GLY B 1 39 ? -13.266 24.269 1.713 1.00 13.45 39 GLY B CA 1
ATOM 3640 C C . GLY B 1 39 ? -13.258 24.931 3.074 1.00 11.18 39 GLY B C 1
ATOM 3641 O O . GLY B 1 39 ? -13.793 24.416 4.069 1.00 12.89 39 GLY B O 1
ATOM 3642 N N . ARG B 1 40 ? -12.573 26.094 3.128 1.00 12.25 40 ARG B N 1
ATOM 3643 C CA . ARG B 1 40 ? -12.354 26.729 4.410 1.00 10.88 40 ARG B CA 1
ATOM 3644 C C . ARG B 1 40 ? -12.277 28.227 4.240 1.00 11.39 40 ARG B C 1
ATOM 3645 O O . ARG B 1 40 ? -11.859 28.741 3.159 1.00 13.07 40 ARG B O 1
ATOM 3653 N N A VAL B 1 41 ? -12.540 28.936 5.304 0.50 13.26 41 VAL B N 1
ATOM 3654 N N B VAL B 1 41 ? -12.551 28.858 5.359 0.50 10.49 41 VAL B N 1
ATOM 3655 C CA A VAL B 1 41 ? -12.048 30.337 5.365 0.50 13.44 41 VAL B CA 1
ATOM 3656 C CA B VAL B 1 41 ? -12.288 30.305 5.596 0.50 9.57 41 VAL B CA 1
ATOM 3657 C C A VAL B 1 41 ? -11.301 30.512 6.665 0.50 13.41 41 VAL B C 1
ATOM 3658 C C B VAL B 1 41 ? -11.225 30.383 6.690 0.50 10.64 41 VAL B C 1
ATOM 3659 O O A VAL B 1 41 ? -11.770 30.065 7.743 0.50 13.04 41 VAL B O 1
ATOM 3660 O O B VAL B 1 41 ? -11.350 29.646 7.682 0.50 9.88 41 VAL B O 1
ATOM 3667 N N . ASN B 1 42 ? -10.190 31.204 6.535 1.00 12.56 42 ASN B N 1
ATOM 3668 C CA . ASN B 1 42 ? -9.320 31.498 7.666 1.00 11.65 42 ASN B CA 1
ATOM 3669 C C . ASN B 1 42 ? -9.868 32.784 8.270 1.00 11.82 42 ASN B C 1
ATOM 3670 O O . ASN B 1 42 ? -9.903 33.799 7.597 1.00 12.89 42 ASN B O 1
ATOM 3675 N N . LEU B 1 43 ? -10.309 32.721 9.544 1.00 11.76 43 LEU B N 1
ATOM 3676 C CA . LEU B 1 43 ? -10.891 33.913 10.170 1.00 12.11 43 LEU B CA 1
ATOM 3677 C C . LEU B 1 43 ? -9.808 34.969 10.399 1.00 10.99 43 LEU B C 1
ATOM 3678 O O . LEU B 1 43 ? -10.075 36.159 10.134 1.00 13.09 43 LEU B O 1
ATOM 3683 N N . ILE B 1 44 ? -8.652 34.521 10.856 1.00 11.13 44 ILE B N 1
ATOM 3684 C CA . ILE B 1 44 ? -7.525 35.431 11.160 1.00 12.59 44 ILE B CA 1
ATOM 3685 C C . ILE B 1 44 ? -6.297 34.556 11.401 1.00 10.32 44 ILE B C 1
ATOM 3686 O O . ILE B 1 44 ? -6.435 33.335 11.615 1.00 11.82 44 ILE B O 1
ATOM 3691 N N . GLY B 1 45 ? -5.111 35.152 11.198 1.00 12.86 45 GLY B N 1
ATOM 3692 C CA . GLY B 1 45 ? -3.879 34.351 11.256 1.00 13.05 45 GLY B CA 1
ATOM 3693 C C . GLY B 1 45 ? -3.420 33.967 9.897 1.00 12.08 45 GLY B C 1
ATOM 3694 O O . GLY B 1 45 ? -3.383 32.767 9.594 1.00 13.17 45 GLY B O 1
ATOM 3695 N N . GLU B 1 46 ? -3.196 34.964 9.074 1.00 12.46 46 GLU B N 1
ATOM 3696 C CA . GLU B 1 46 ? -2.912 34.782 7.638 1.00 13.08 46 GLU B CA 1
ATOM 3697 C C . GLU B 1 46 ? -1.390 34.840 7.391 1.00 11.99 46 GLU B C 1
ATOM 3698 O O . GLU B 1 46 ? -0.724 35.724 7.968 1.00 11.91 46 GLU B O 1
ATOM 3704 N N . HIS B 1 47 ? -0.876 33.902 6.627 1.00 12.76 47 HIS B N 1
ATOM 3705 C CA . HIS B 1 47 ? 0.596 33.821 6.303 1.00 13.28 47 HIS B CA 1
ATOM 3706 C C . HIS B 1 47 ? 1.372 33.625 7.606 1.00 12.54 47 HIS B C 1
ATOM 3707 O O . HIS B 1 47 ? 2.535 34.075 7.694 1.00 13.96 47 HIS B O 1
ATOM 3714 N N . THR B 1 48 ? 0.755 32.871 8.519 1.00 10.25 48 THR B N 1
ATOM 3715 C CA . THR B 1 48 ? 1.388 32.446 9.761 1.00 11.35 48 THR B CA 1
ATOM 3716 C C . THR B 1 48 ? 1.654 30.931 9.819 1.00 13.17 48 THR B C 1
ATOM 3717 O O . THR B 1 48 ? 2.592 30.510 10.520 1.00 13.90 48 THR B O 1
ATOM 3721 N N . ASP B 1 49 ? 0.900 30.134 9.072 1.00 12.74 49 ASP B N 1
ATOM 3722 C CA . ASP B 1 49 ? 1.051 28.675 9.195 1.00 11.98 49 ASP B CA 1
ATOM 3723 C C . ASP B 1 49 ? 2.499 28.263 8.912 1.00 11.14 49 ASP B C 1
ATOM 3724 O O . ASP B 1 49 ? 3.064 27.438 9.690 1.00 13.83 49 ASP B O 1
ATOM 3729 N N . TYR B 1 50 ? 3.007 28.630 7.751 1.00 11.96 50 TYR B N 1
ATOM 3730 C CA . TYR B 1 50 ? 4.378 28.228 7.355 1.00 11.24 50 TYR B CA 1
ATOM 3731 C C . TYR B 1 50 ? 5.455 28.898 8.227 1.00 13.52 50 TYR B C 1
ATOM 3732 O O . TYR B 1 50 ? 6.648 28.536 8.074 1.00 14.31 50 TYR B O 1
ATOM 3741 N N . ASN B 1 51 ? 5.067 29.811 9.125 1.00 12.18 51 ASN B N 1
ATOM 3742 C CA . ASN B 1 51 ? 5.963 30.489 10.079 1.00 10.89 51 ASN B CA 1
ATOM 3743 C C . ASN B 1 51 ? 5.742 29.902 11.473 1.00 10.33 51 ASN B C 1
ATOM 3744 O O . ASN B 1 51 ? 6.273 30.474 12.469 1.00 11.93 51 ASN B O 1
ATOM 3749 N N . ALA B 1 52 ? 5.074 28.731 11.570 1.00 11.61 52 ALA B N 1
ATOM 3750 C CA . ALA B 1 52 ? 4.907 28.072 12.867 1.00 12.16 52 ALA B CA 1
ATOM 3751 C C . ALA B 1 52 ? 4.002 28.902 13.763 1.00 11.24 52 ALA B C 1
ATOM 3752 O O . ALA B 1 52 ? 4.068 28.768 14.982 1.00 12.95 52 ALA B O 1
ATOM 3754 N N . GLY B 1 53 ? 3.126 29.726 13.178 1.00 13.06 53 GLY B N 1
ATOM 3755 C CA . GLY B 1 53 ? 2.289 30.638 13.934 1.00 13.17 53 GLY B CA 1
ATOM 3756 C C . GLY B 1 53 ? 0.927 30.038 14.275 1.00 11.58 53 GLY B C 1
ATOM 3757 O O . GLY B 1 53 ? 0.805 28.790 14.383 1.00 12.67 53 GLY B O 1
ATOM 3758 N N . LEU B 1 54 ? 0.013 30.931 14.517 1.00 12.79 54 LEU B N 1
ATOM 3759 C CA . LEU B 1 54 ? -1.345 30.622 14.965 1.00 14.93 54 LEU B CA 1
ATOM 3760 C C . LEU B 1 54 ? -2.261 30.969 13.832 1.00 12.96 54 LEU B C 1
ATOM 3761 O O . LEU B 1 54 ? -2.044 31.945 13.150 1.00 13.34 54 LEU B O 1
ATOM 3766 N N A CYS B 1 55 ? -3.297 30.132 13.666 0.50 11.76 55 CYS B N 1
ATOM 3767 N N B CYS B 1 55 ? -3.342 30.223 13.683 0.50 13.71 55 CYS B N 1
ATOM 3768 C CA A CYS B 1 55 ? -4.320 30.262 12.597 0.50 10.28 55 CYS B CA 1
ATOM 3769 C CA B CYS B 1 55 ? -4.340 30.563 12.652 0.50 13.28 55 CYS B CA 1
ATOM 3770 C C A CYS B 1 55 ? -5.698 30.036 13.218 0.50 11.69 55 CYS B C 1
ATOM 3771 C C B CYS B 1 55 ? -5.673 29.991 13.130 0.50 13.51 55 CYS B C 1
ATOM 3772 O O A CYS B 1 55 ? -5.784 29.455 14.344 0.50 11.24 55 CYS B O 1
ATOM 3773 O O B CYS B 1 55 ? -5.697 29.203 14.122 0.50 12.03 55 CYS B O 1
ATOM 3778 N N . LEU B 1 56 ? -6.752 30.455 12.528 1.00 12.08 56 LEU B N 1
ATOM 3779 C CA . LEU B 1 56 ? -8.092 30.232 13.042 1.00 11.91 56 LEU B CA 1
ATOM 3780 C C . LEU B 1 56 ? -9.073 30.050 11.901 1.00 13.69 56 LEU B C 1
ATOM 3781 O O . LEU B 1 56 ? -9.947 30.904 11.657 1.00 11.74 56 LEU B O 1
ATOM 3786 N N . PRO B 1 57 ? -9.022 28.880 11.250 1.00 11.77 57 PRO B N 1
ATOM 3787 C CA . PRO B 1 57 ? -9.982 28.601 10.231 1.00 11.71 57 PRO B CA 1
ATOM 3788 C C . PRO B 1 57 ? -11.298 28.000 10.752 1.00 10.49 57 PRO B C 1
ATOM 3789 O O . PRO B 1 57 ? -11.361 27.382 11.780 1.00 11.98 57 PRO B O 1
ATOM 3793 N N . ILE B 1 58 ? -12.285 28.081 9.892 1.00 11.04 58 ILE B N 1
ATOM 3794 C CA . ILE B 1 58 ? -13.545 27.289 9.966 1.00 11.95 58 ILE B CA 1
ATOM 3795 C C . ILE B 1 58 ? -13.725 26.541 8.651 1.00 11.27 58 ILE B C 1
ATOM 3796 O O . ILE B 1 58 ? -13.191 26.994 7.578 1.00 11.30 58 ILE B O 1
ATOM 3801 N N . ALA B 1 59 ? -14.437 25.412 8.699 1.00 12.52 59 ALA B N 1
ATOM 3802 C CA . ALA B 1 59 ? -14.788 24.671 7.488 1.00 12.40 59 ALA B CA 1
ATOM 3803 C C . ALA B 1 59 ? -16.034 25.323 6.891 1.00 10.59 59 ALA B C 1
ATOM 3804 O O . ALA B 1 59 ? -16.982 25.534 7.633 1.00 14.06 59 ALA B O 1
ATOM 3806 N N . LEU B 1 60 ? -16.055 25.504 5.567 1.00 12.34 60 LEU B N 1
ATOM 3807 C CA . LEU B 1 60 ? -17.282 25.922 4.865 1.00 13.37 60 LEU B CA 1
ATOM 3808 C C . LEU B 1 60 ? -18.197 24.727 4.710 1.00 12.00 60 LEU B C 1
ATOM 3809 O O . LEU B 1 60 ? -17.777 23.557 4.721 1.00 13.45 60 LEU B O 1
ATOM 3814 N N . PRO B 1 61 ? -19.505 24.978 4.603 1.00 12.44 61 PRO B N 1
ATOM 3815 C CA . PRO B 1 61 ? -20.388 23.885 4.201 1.00 12.61 61 PRO B CA 1
ATOM 3816 C C . PRO B 1 61 ? -20.130 23.377 2.771 1.00 13.51 61 PRO B C 1
ATOM 3817 O O . PRO B 1 61 ? -20.566 22.245 2.486 1.00 13.71 61 PRO B O 1
ATOM 3821 N N . HIS B 1 62 ? -19.452 24.145 1.923 1.00 12.02 62 HIS B N 1
ATOM 3822 C CA . HIS B 1 62 ? -19.115 23.787 0.525 1.00 12.14 62 HIS B CA 1
ATOM 3823 C C . HIS B 1 62 ? -18.037 22.695 0.557 1.00 12.18 62 HIS B C 1
ATOM 3824 O O . HIS B 1 62 ? -16.974 22.862 1.188 1.00 13.54 62 HIS B O 1
ATOM 3831 N N . ARG B 1 63 ? -18.272 21.630 -0.149 1.00 12.71 63 ARG B N 1
ATOM 3832 C CA . ARG B 1 63 ? -17.430 20.436 -0.100 1.00 12.89 63 ARG B CA 1
ATOM 3833 C C . ARG B 1 63 ? -17.157 19.942 -1.502 1.00 12.73 63 ARG B C 1
ATOM 3834 O O . ARG B 1 63 ? -17.911 20.201 -2.451 1.00 13.61 63 ARG B O 1
ATOM 3842 N N . THR B 1 64 ? -16.051 19.190 -1.583 1.00 12.34 64 THR B N 1
ATOM 3843 C CA . THR B 1 64 ? -15.685 18.399 -2.739 1.00 13.72 64 THR B CA 1
ATOM 3844 C C . THR B 1 64 ? -16.065 16.956 -2.415 1.00 13.67 64 THR B C 1
ATOM 3845 O O . THR B 1 64 ? -15.668 16.450 -1.313 1.00 13.07 64 THR B O 1
ATOM 3849 N N . PHE B 1 65 ? -16.865 16.348 -3.279 1.00 12.52 65 PHE B N 1
ATOM 3850 C CA . PHE B 1 65 ? -17.305 14.956 -3.084 1.00 15.79 65 PHE B CA 1
ATOM 3851 C C . PHE B 1 65 ? -16.502 14.070 -3.998 1.00 12.87 65 PHE B C 1
ATOM 3852 O O . PHE B 1 65 ? -16.351 14.415 -5.182 1.00 14.69 65 PHE B O 1
ATOM 3860 N N . ILE B 1 66 ? -16.032 12.949 -3.461 1.00 12.00 66 ILE B N 1
ATOM 3861 C CA . ILE B 1 66 ? -15.251 11.969 -4.255 1.00 13.33 66 ILE B CA 1
ATOM 3862 C C . ILE B 1 66 ? -15.972 10.637 -4.198 1.00 12.73 66 ILE B C 1
ATOM 3863 O O . ILE B 1 66 ? -16.181 10.114 -3.069 1.00 13.01 66 ILE B O 1
ATOM 3868 N N . ALA B 1 67 ? -16.319 10.126 -5.360 1.00 13.67 67 ALA B N 1
ATOM 3869 C CA . ALA B 1 67 ? -16.796 8.743 -5.509 1.00 14.73 67 ALA B CA 1
ATOM 3870 C C . ALA B 1 67 ? -15.554 7.950 -5.886 1.00 12.21 67 ALA B C 1
ATOM 3871 O O . ALA B 1 67 ? -14.884 8.334 -6.847 1.00 14.54 67 ALA B O 1
ATOM 3873 N N . LEU B 1 68 ? -15.224 6.910 -5.160 1.00 14.98 68 LEU B N 1
ATOM 3874 C CA . LEU B 1 68 ? -13.955 6.199 -5.369 1.00 12.65 68 LEU B CA 1
ATOM 3875 C C . LEU B 1 68 ? -14.223 4.693 -5.270 1.00 15.04 68 LEU B C 1
ATOM 3876 O O . LEU B 1 68 ? -14.986 4.254 -4.391 1.00 15.19 68 LEU B O 1
ATOM 3881 N N . LYS B 1 69 ? -13.409 3.950 -5.988 1.00 15.53 69 LYS B N 1
ATOM 3882 C CA . LYS B 1 69 ? -13.338 2.469 -5.862 1.00 14.28 69 LYS B CA 1
ATOM 3883 C C . LYS B 1 69 ? -11.862 2.108 -6.024 1.00 14.13 69 LYS B C 1
ATOM 3884 O O . LYS B 1 69 ? -11.227 2.541 -6.983 1.00 16.53 69 LYS B O 1
ATOM 3890 N N . PRO B 1 70 ? -11.282 1.328 -5.118 1.00 15.75 70 PRO B N 1
ATOM 3891 C CA . PRO B 1 70 ? -9.895 0.896 -5.252 1.00 17.39 70 PRO B CA 1
ATOM 3892 C C . PRO B 1 70 ? -9.724 -0.048 -6.452 1.00 16.95 70 PRO B C 1
ATOM 3893 O O . PRO B 1 70 ? -10.723 -0.661 -6.864 1.00 18.35 70 PRO B O 1
ATOM 3897 N N . ARG B 1 71 ? -8.483 -0.158 -6.949 1.00 17.32 71 ARG B N 1
ATOM 3898 C CA . ARG B 1 71 ? -8.100 -1.106 -8.027 1.00 19.75 71 ARG B CA 1
ATOM 3899 C C . ARG B 1 71 ? -7.029 -2.055 -7.471 1.00 21.98 71 ARG B C 1
ATOM 3900 O O . ARG B 1 71 ? -6.358 -1.686 -6.520 1.00 23.25 71 ARG B O 1
ATOM 3908 N N . GLU B 1 72 ? -6.941 -3.289 -7.987 1.00 23.71 72 GLU B N 1
ATOM 3909 C CA . GLU B 1 72 ? -5.837 -4.194 -7.591 1.00 25.78 72 GLU B CA 1
ATOM 3910 C C . GLU B 1 72 ? -4.518 -3.757 -8.230 1.00 23.90 72 GLU B C 1
ATOM 3911 O O . GLU B 1 72 ? -3.452 -4.081 -7.646 1.00 29.31 72 GLU B O 1
ATOM 3917 N N . ASP B 1 73 ? -4.579 -3.137 -9.397 1.00 20.98 73 ASP B N 1
ATOM 3918 C CA . ASP B 1 73 ? -3.410 -2.604 -10.125 1.00 20.79 73 ASP B CA 1
ATOM 3919 C C . ASP B 1 73 ? -3.083 -1.194 -9.565 1.00 21.59 73 ASP B C 1
ATOM 3920 O O . ASP B 1 73 ? -3.708 -0.723 -8.527 1.00 22.61 73 ASP B O 1
ATOM 3925 N N . THR B 1 74 ? -2.079 -0.578 -10.146 1.00 18.87 74 THR B N 1
ATOM 3926 C CA . THR B 1 74 ? -1.546 0.697 -9.627 1.00 18.81 74 THR B CA 1
ATOM 3927 C C . THR B 1 74 ? -2.022 1.823 -10.521 1.00 22.50 74 THR B C 1
ATOM 3928 O O . THR B 1 74 ? -1.516 2.914 -10.411 1.00 21.19 74 THR B O 1
ATOM 3932 N N A LYS B 1 75 ? -3.047 1.566 -11.353 0.50 21.05 75 LYS B N 1
ATOM 3933 N N B LYS B 1 75 ? -3.005 1.563 -11.375 0.50 22.03 75 LYS B N 1
ATOM 3934 C CA A LYS B 1 75 ? -3.627 2.589 -12.254 0.50 19.59 75 LYS B CA 1
ATOM 3935 C CA B LYS B 1 75 ? -3.549 2.645 -12.204 0.50 21.19 75 LYS B CA 1
ATOM 3936 C C A LYS B 1 75 ? -4.502 3.548 -11.432 0.50 15.46 75 LYS B C 1
ATOM 3937 C C B LYS B 1 75 ? -4.370 3.578 -11.321 0.50 16.51 75 LYS B C 1
ATOM 3938 O O A LYS B 1 75 ? -5.346 3.079 -10.611 0.50 14.65 75 LYS B O 1
ATOM 3939 O O B LYS B 1 75 ? -4.991 3.111 -10.336 0.50 18.04 75 LYS B O 1
ATOM 3950 N N . VAL B 1 76 ? -4.367 4.850 -11.687 1.00 18.87 76 VAL B N 1
ATOM 3951 C CA . VAL B 1 76 ? -5.245 5.881 -11.085 1.00 17.71 76 VAL B CA 1
ATOM 3952 C C . VAL B 1 76 ? -5.937 6.598 -12.239 1.00 17.70 76 VAL B C 1
ATOM 3953 O O . VAL B 1 76 ? -5.289 7.249 -13.046 1.00 20.80 76 VAL B O 1
ATOM 3957 N N . ARG B 1 77 ? -7.241 6.483 -12.303 1.00 16.39 77 ARG B N 1
ATOM 3958 C CA . ARG B 1 77 ? -8.090 7.258 -13.213 1.00 18.82 77 ARG B CA 1
ATOM 3959 C C . ARG B 1 77 ? -8.965 8.188 -12.359 1.00 12.80 77 ARG B C 1
ATOM 3960 O O . ARG B 1 77 ? -9.549 7.716 -11.331 1.00 15.48 77 ARG B O 1
ATOM 3968 N N . VAL B 1 78 ? -8.975 9.452 -12.743 1.00 17.08 78 VAL B N 1
ATOM 3969 C CA . VAL B 1 78 ? -9.810 10.441 -12.061 1.00 16.21 78 VAL B CA 1
ATOM 3970 C C . VAL B 1 78 ? -10.517 11.311 -13.105 1.00 16.31 78 VAL B C 1
ATOM 3971 O O . VAL B 1 78 ? -9.985 11.575 -14.178 1.00 19.09 78 VAL B O 1
ATOM 3975 N N . VAL B 1 79 ? -11.733 11.688 -12.772 1.00 15.82 79 VAL B N 1
ATOM 3976 C CA . VAL B 1 79 ? -12.581 12.545 -13.607 1.00 18.09 79 VAL B CA 1
ATOM 3977 C C . VAL B 1 79 ? -13.178 13.589 -12.702 1.00 16.57 79 VAL B C 1
ATOM 3978 O O . VAL B 1 79 ? -13.470 13.263 -11.521 1.00 17.65 79 VAL B O 1
ATOM 3982 N N . SER B 1 80 ? -13.338 14.802 -13.189 1.00 19.57 80 SER B N 1
ATOM 3983 C CA . SER B 1 80 ? -13.941 15.918 -12.427 1.00 17.91 80 SER B CA 1
ATOM 3984 C C . SER B 1 80 ? -15.134 16.470 -13.210 1.00 20.07 80 SER B C 1
ATOM 3985 O O . SER B 1 80 ? -15.111 16.480 -14.437 1.00 20.12 80 SER B O 1
ATOM 3988 N N . GLY B 1 81 ? -16.197 16.826 -12.515 1.00 20.02 81 GLY B N 1
ATOM 3989 C CA . GLY B 1 81 ? -17.401 17.439 -13.101 1.00 23.47 81 GLY B CA 1
ATOM 3990 C C . GLY B 1 81 ? -17.078 18.728 -13.843 1.00 23.80 81 GLY B C 1
ATOM 3991 O O . GLY B 1 81 ? -17.925 19.143 -14.644 1.00 30.32 81 GLY B O 1
ATOM 3992 N N . VAL B 1 82 ? -15.920 19.363 -13.601 1.00 28.43 82 VAL B N 1
ATOM 3993 C CA . VAL B 1 82 ? -15.530 20.567 -14.395 1.00 33.42 82 VAL B CA 1
ATOM 3994 C C . VAL B 1 82 ? -15.403 20.112 -15.855 1.00 29.82 82 VAL B C 1
ATOM 3995 O O . VAL B 1 82 ? -15.800 20.909 -16.744 1.00 31.37 82 VAL B O 1
ATOM 3999 N N . ALA B 1 83 ? -14.901 18.884 -16.107 1.00 26.41 83 ALA B N 1
ATOM 4000 C CA . ALA B 1 83 ? -14.633 18.398 -17.482 1.00 27.90 83 ALA B CA 1
ATOM 4001 C C . ALA B 1 83 ? -15.072 16.950 -17.523 1.00 25.39 83 ALA B C 1
ATOM 4002 O O . ALA B 1 83 ? -14.267 16.030 -17.414 1.00 29.22 83 ALA B O 1
ATOM 4004 N N . PRO B 1 84 ? -16.389 16.719 -17.545 1.00 27.18 84 PRO B N 1
ATOM 4005 C CA . PRO B 1 84 ? -16.900 15.399 -17.205 1.00 29.30 84 PRO B CA 1
ATOM 4006 C C . PRO B 1 84 ? -16.605 14.284 -18.229 1.00 36.58 84 PRO B C 1
ATOM 4007 O O . PRO B 1 84 ? -16.886 13.178 -17.874 1.00 42.56 84 PRO B O 1
ATOM 4011 N N . ASP B 1 85 ? -15.999 14.577 -19.395 1.00 37.50 85 ASP B N 1
ATOM 4012 C CA . ASP B 1 85 ? -15.602 13.544 -20.398 1.00 38.20 85 ASP B CA 1
ATOM 4013 C C . ASP B 1 85 ? -14.095 13.390 -20.513 1.00 41.29 85 ASP B C 1
ATOM 4014 O O . ASP B 1 85 ? -13.717 12.607 -21.347 1.00 53.31 85 ASP B O 1
ATOM 4019 N N . LYS B 1 86 ? -13.285 14.077 -19.700 1.00 30.06 86 LYS B N 1
ATOM 4020 C CA . LYS B 1 86 ? -11.811 13.931 -19.758 1.00 34.92 86 LYS B CA 1
ATOM 4021 C C . LYS B 1 86 ? -11.330 13.157 -18.520 1.00 29.36 86 LYS B C 1
ATOM 4022 O O . LYS B 1 86 ? -11.248 13.725 -17.402 1.00 33.95 86 LYS B O 1
ATOM 4028 N N . VAL B 1 87 ? -11.032 11.879 -18.711 1.00 25.73 87 VAL B N 1
ATOM 4029 C CA . VAL B 1 87 ? -10.487 10.982 -17.662 1.00 22.24 87 VAL B CA 1
ATOM 4030 C C . VAL B 1 87 ? -8.958 11.123 -17.688 1.00 18.54 87 VAL B C 1
ATOM 4031 O O . VAL B 1 87 ? -8.323 10.960 -18.730 1.00 24.07 87 VAL B O 1
ATOM 4035 N N . ALA B 1 88 ? -8.387 11.475 -16.569 1.00 20.83 88 ALA B N 1
ATOM 4036 C CA . ALA B 1 88 ? -6.921 11.549 -16.421 1.00 21.14 88 ALA B CA 1
ATOM 4037 C C . ALA B 1 88 ? -6.461 10.208 -15.866 1.00 19.58 88 ALA B C 1
ATOM 4038 O O . ALA B 1 88 ? -7.111 9.691 -14.962 1.00 22.22 88 ALA B O 1
ATOM 4040 N N A GLU B 1 89 ? -5.344 9.708 -16.387 0.50 18.66 89 GLU B N 1
ATOM 4041 N N B GLU B 1 89 ? -5.346 9.674 -16.386 0.50 19.68 89 GLU B N 1
ATOM 4042 C CA A GLU B 1 89 ? -4.836 8.381 -16.010 0.50 18.61 89 GLU B CA 1
ATOM 4043 C CA B GLU B 1 89 ? -4.855 8.319 -16.036 0.50 21.01 89 GLU B CA 1
ATOM 4044 C C A GLU B 1 89 ? -3.356 8.509 -15.688 0.50 20.80 89 GLU B C 1
ATOM 4045 C C B GLU B 1 89 ? -3.353 8.365 -15.766 0.50 21.06 89 GLU B C 1
ATOM 4046 O O A GLU B 1 89 ? -2.645 9.229 -16.428 0.50 21.95 89 GLU B O 1
ATOM 4047 O O B GLU B 1 89 ? -2.601 8.826 -16.654 0.50 25.64 89 GLU B O 1
ATOM 4058 N N . ALA B 1 90 ? -2.938 7.861 -14.608 1.00 20.17 90 ALA B N 1
ATOM 4059 C CA . ALA B 1 90 ? -1.540 7.761 -14.233 1.00 19.80 90 ALA B CA 1
ATOM 4060 C C . ALA B 1 90 ? -1.315 6.407 -13.597 1.00 20.24 90 ALA B C 1
ATOM 4061 O O . ALA B 1 90 ? -2.278 5.645 -13.343 1.00 24.08 90 ALA B O 1
ATOM 4063 N N . ASP B 1 91 ? -0.055 6.081 -13.384 1.00 20.12 91 ASP B N 1
ATOM 4064 C CA . ASP B 1 91 ? 0.276 4.803 -12.700 1.00 21.80 91 ASP B CA 1
ATOM 4065 C C . ASP B 1 91 ? 1.147 5.135 -11.503 1.00 21.66 91 ASP B C 1
ATOM 4066 O O . ASP B 1 91 ? 2.129 5.813 -11.698 1.00 24.84 91 ASP B O 1
ATOM 4071 N N . LEU B 1 92 ? 0.801 4.617 -10.332 1.00 21.20 92 LEU B N 1
ATOM 4072 C CA . LEU B 1 92 ? 1.571 4.831 -9.083 1.00 22.66 92 LEU B CA 1
ATOM 4073 C C . LEU B 1 92 ? 2.920 4.081 -9.081 1.00 18.93 92 LEU B C 1
ATOM 4074 O O . LEU B 1 92 ? 3.829 4.472 -8.373 1.00 22.35 92 LEU B O 1
ATOM 4079 N N . ASP B 1 93 ? 3.073 3.078 -9.915 1.00 22.83 93 ASP B N 1
ATOM 4080 C CA . ASP B 1 93 ? 4.255 2.186 -9.831 1.00 25.38 93 ASP B CA 1
ATOM 4081 C C . ASP B 1 93 ? 5.469 2.946 -10.339 1.00 23.36 93 ASP B C 1
ATOM 4082 O O . ASP B 1 93 ? 5.599 3.162 -11.623 1.00 31.70 93 ASP B O 1
ATOM 4087 N N . GLY B 1 94 ? 6.345 3.342 -9.404 1.00 24.45 94 GLY B N 1
ATOM 4088 C CA . GLY B 1 94 ? 7.641 3.995 -9.747 1.00 28.75 94 GLY B CA 1
ATOM 4089 C C . GLY B 1 94 ? 7.395 5.472 -10.007 1.00 26.50 94 GLY B C 1
ATOM 4090 O O . GLY B 1 94 ? 8.281 6.155 -10.488 1.00 29.81 94 GLY B O 1
ATOM 4091 N N . LEU B 1 95 ? 6.170 5.932 -9.769 1.00 23.04 95 LEU B N 1
ATOM 4092 C CA . LEU B 1 95 ? 5.826 7.366 -9.886 1.00 20.70 95 LEU B CA 1
ATOM 4093 C C . LEU B 1 95 ? 6.727 8.211 -8.960 1.00 23.89 95 LEU B C 1
ATOM 4094 O O . LEU B 1 95 ? 6.943 7.885 -7.759 1.00 23.91 95 LEU B O 1
ATOM 4099 N N . LYS B 1 96 ? 7.253 9.255 -9.577 1.00 27.01 96 LYS B N 1
ATOM 4100 C CA . LYS B 1 96 ? 8.188 10.233 -8.978 1.00 27.99 96 LYS B CA 1
ATOM 4101 C C . LYS B 1 96 ? 7.464 11.556 -8.782 1.00 25.07 96 LYS B C 1
ATOM 4102 O O . LYS B 1 96 ? 6.467 11.817 -9.463 1.00 23.21 96 LYS B O 1
ATOM 4108 N N . ALA B 1 97 ? 7.944 12.331 -7.810 1.00 28.05 97 ALA B N 1
ATOM 4109 C CA . ALA B 1 97 ? 7.499 13.731 -7.596 1.00 31.25 97 ALA B CA 1
ATOM 4110 C C . ALA B 1 97 ? 7.411 14.427 -8.963 1.00 24.07 97 ALA B C 1
ATOM 4111 O O . ALA B 1 97 ? 8.321 14.238 -9.781 1.00 28.89 97 ALA B O 1
ATOM 4113 N N . ARG B 1 98 ? 6.343 15.203 -9.202 1.00 26.08 98 ARG B N 1
ATOM 4114 C CA . ARG B 1 98 ? 6.079 16.000 -10.428 1.00 26.10 98 ARG B CA 1
ATOM 4115 C C . ARG B 1 98 ? 5.839 15.097 -11.653 1.00 26.66 98 ARG B C 1
ATOM 4116 O O . ARG B 1 98 ? 5.848 15.639 -12.779 1.00 28.75 98 ARG B O 1
ATOM 4124 N N . GLY B 1 99 ? 5.592 13.794 -11.472 1.00 26.86 99 GLY B N 1
ATOM 4125 C CA . GLY B 1 99 ? 5.396 12.810 -12.553 1.00 28.53 99 GLY B CA 1
ATOM 4126 C C . GLY B 1 99 ? 3.992 12.821 -13.150 1.00 28.13 99 GLY B C 1
ATOM 4127 O O . GLY B 1 99 ? 3.733 11.980 -14.063 1.00 29.64 99 GLY B O 1
ATOM 4128 N N . VAL B 1 100 ? 3.093 13.647 -12.599 1.00 23.92 100 VAL B N 1
ATOM 4129 C CA . VAL B 1 100 ? 1.700 13.879 -13.089 1.00 23.25 100 VAL B CA 1
ATOM 4130 C C . VAL B 1 100 ? 1.523 15.372 -13.353 1.00 27.60 100 VAL B C 1
ATOM 4131 O O . VAL B 1 100 ? 1.763 16.176 -12.392 1.00 36.74 100 VAL B O 1
ATOM 4135 N N . ASP B 1 101 ? 1.049 15.719 -14.552 1.00 32.01 101 ASP B N 1
ATOM 4136 C CA . ASP B 1 101 ? 0.766 17.125 -14.963 1.00 38.79 101 ASP B CA 1
ATOM 4137 C C . ASP B 1 101 ? -0.704 17.460 -14.675 1.00 31.09 101 ASP B C 1
ATOM 4138 O O . ASP B 1 101 ? -1.585 16.588 -14.868 1.00 35.82 101 ASP B O 1
ATOM 4143 N N . GLY B 1 102 ? -0.965 18.676 -14.202 1.00 33.06 102 GLY B N 1
ATOM 4144 C CA . GLY B 1 102 ? -2.327 19.235 -14.124 1.00 31.83 102 GLY B CA 1
ATOM 4145 C C . GLY B 1 102 ? -3.115 18.696 -12.946 1.00 26.29 102 GLY B C 1
ATOM 4146 O O . GLY B 1 102 ? -2.492 18.158 -11.953 1.00 27.29 102 GLY B O 1
ATOM 4147 N N . TRP B 1 103 ? -4.435 18.806 -13.013 1.00 23.09 103 TRP B N 1
ATOM 4148 C CA . TRP B 1 103 ? -5.245 18.731 -11.756 1.00 20.56 103 TRP B CA 1
ATOM 4149 C C . TRP B 1 103 ? -5.169 17.323 -11.152 1.00 18.59 103 TRP B C 1
ATOM 4150 O O . TRP B 1 103 ? -5.292 17.141 -9.900 1.00 17.18 103 TRP B O 1
ATOM 4161 N N . SER B 1 104 ? -5.040 16.310 -11.980 1.00 19.01 104 SER B N 1
ATOM 4162 C CA . SER B 1 104 ? -4.982 14.919 -11.478 1.00 20.45 104 SER B CA 1
ATOM 4163 C C . SER B 1 104 ? -3.738 14.650 -10.612 1.00 17.85 104 SER B C 1
ATOM 4164 O O . SER B 1 104 ? -3.732 13.631 -9.917 1.00 17.83 104 SER B O 1
ATOM 4167 N N . ALA B 1 105 ? -2.726 15.538 -10.609 1.00 17.92 105 ALA B N 1
ATOM 4168 C CA . ALA B 1 105 ? -1.598 15.397 -9.689 1.00 16.46 105 ALA B CA 1
ATOM 4169 C C . ALA B 1 105 ? -2.158 15.391 -8.262 1.00 17.20 105 ALA B C 1
ATOM 4170 O O . ALA B 1 105 ? -1.530 14.780 -7.387 1.00 18.79 105 ALA B O 1
ATOM 4172 N N . TYR B 1 106 ? -3.208 16.162 -8.003 1.00 15.23 106 TYR B N 1
ATOM 4173 C CA . TYR B 1 106 ? -3.648 16.312 -6.594 1.00 15.07 106 TYR B CA 1
ATOM 4174 C C . TYR B 1 106 ? -4.128 14.980 -6.036 1.00 15.27 106 TYR B C 1
ATOM 4175 O O . TYR B 1 106 ? -3.637 14.536 -5.000 1.00 14.54 106 TYR B O 1
ATOM 4184 N N . PRO B 1 107 ? -5.141 14.327 -6.607 1.00 14.84 107 PRO B N 1
ATOM 4185 C CA . PRO B 1 107 ? -5.575 13.042 -6.056 1.00 16.57 107 PRO B CA 1
ATOM 4186 C C . PRO B 1 107 ? -4.523 11.954 -6.233 1.00 16.40 107 PRO B C 1
ATOM 4187 O O . PRO B 1 107 ? -4.314 11.205 -5.293 1.00 15.23 107 PRO B O 1
ATOM 4191 N N . THR B 1 108 ? -3.923 11.871 -7.428 1.00 15.22 108 THR B N 1
ATOM 4192 C CA . THR B 1 108 ? -2.864 10.859 -7.652 1.00 16.15 108 THR B CA 1
ATOM 4193 C C . THR B 1 108 ? -1.744 11.000 -6.602 1.00 13.45 108 THR B C 1
ATOM 4194 O O . THR B 1 108 ? -1.271 9.956 -5.973 1.00 15.56 108 THR B O 1
ATOM 4198 N N . GLY B 1 109 ? -1.359 12.242 -6.294 1.00 15.81 109 GLY B N 1
ATOM 4199 C CA . GLY B 1 109 ? -0.261 12.510 -5.345 1.00 18.60 109 GLY B CA 1
ATOM 4200 C C . GLY B 1 109 ? -0.561 12.058 -3.953 1.00 14.61 109 GLY B C 1
ATOM 4201 O O . GLY B 1 109 ? 0.385 11.763 -3.197 1.00 16.36 109 GLY B O 1
ATOM 4202 N N . VAL B 1 110 ? -1.848 11.994 -3.593 1.00 14.98 110 VAL B N 1
ATOM 4203 C CA . VAL B 1 110 ? -2.193 11.523 -2.225 1.00 13.16 110 VAL B CA 1
ATOM 4204 C C . VAL B 1 110 ? -1.853 10.037 -2.072 1.00 13.48 110 VAL B C 1
ATOM 4205 O O . VAL B 1 110 ? -1.287 9.615 -1.006 1.00 14.53 110 VAL B O 1
ATOM 4209 N N . ALA B 1 111 ? -2.237 9.242 -3.055 1.00 14.32 111 ALA B N 1
ATOM 4210 C CA . ALA B 1 111 ? -1.903 7.792 -3.039 1.00 14.68 111 ALA B CA 1
ATOM 4211 C C . ALA B 1 111 ? -0.384 7.641 -2.979 1.00 15.14 111 ALA B C 1
ATOM 4212 O O . ALA B 1 111 ? 0.125 6.847 -2.270 1.00 16.07 111 ALA B O 1
ATOM 4214 N N . TRP B 1 112 ? 0.294 8.379 -3.827 1.00 15.44 112 TRP B N 1
ATOM 4215 C CA . TRP B 1 112 ? 1.768 8.367 -3.917 1.00 17.75 112 TRP B CA 1
ATOM 4216 C C . TRP B 1 112 ? 2.372 8.709 -2.567 1.00 16.66 112 TRP B C 1
ATOM 4217 O O . TRP B 1 112 ? 3.273 7.965 -2.081 1.00 18.32 112 TRP B O 1
ATOM 4228 N N . ALA B 1 113 ? 1.832 9.734 -1.924 1.00 16.86 113 ALA B N 1
ATOM 4229 C CA . ALA B 1 113 ? 2.336 10.184 -0.608 1.00 17.45 113 ALA B CA 1
ATOM 4230 C C . ALA B 1 113 ? 2.102 9.086 0.424 1.00 18.33 113 ALA B C 1
ATOM 4231 O O . ALA B 1 113 ? 2.970 8.782 1.243 1.00 18.80 113 ALA B O 1
ATOM 4233 N N . LEU B 1 114 ? 0.952 8.465 0.411 1.00 15.93 114 LEU B N 1
ATOM 4234 C CA . LEU B 1 114 ? 0.679 7.398 1.393 1.00 17.24 114 LEU B CA 1
ATOM 4235 C C . LEU B 1 114 ? 1.607 6.204 1.165 1.00 17.14 114 LEU B C 1
ATOM 4236 O O . LEU B 1 114 ? 2.144 5.681 2.167 1.00 17.63 114 LEU B O 1
ATOM 4241 N N . ARG B 1 115 ? 1.869 5.876 -0.105 1.00 17.04 115 ARG B N 1
ATOM 4242 C CA . ARG B 1 115 ? 2.810 4.766 -0.407 1.00 18.26 115 ARG B CA 1
ATOM 4243 C C . ARG B 1 115 ? 4.260 5.151 0.016 1.00 20.60 115 ARG B C 1
ATOM 4244 O O . ARG B 1 115 ? 4.952 4.289 0.569 1.00 21.60 115 ARG B O 1
ATOM 4252 N N . GLN B 1 116 ? 4.706 6.391 -0.200 1.00 21.50 116 GLN B N 1
ATOM 4253 C CA . GLN B 1 116 ? 6.050 6.875 0.183 1.00 22.95 116 GLN B CA 1
ATOM 4254 C C . GLN B 1 116 ? 6.170 6.784 1.722 1.00 25.20 116 GLN B C 1
ATOM 4255 O O . GLN B 1 116 ? 7.262 6.517 2.216 1.00 27.52 116 GLN B O 1
ATOM 4261 N N . ALA B 1 117 ? 5.063 6.905 2.449 1.00 22.18 117 ALA B N 1
ATOM 4262 C CA . ALA B 1 117 ? 5.002 6.885 3.935 1.00 18.29 117 ALA B CA 1
ATOM 4263 C C . ALA B 1 117 ? 4.987 5.447 4.438 1.00 21.04 117 ALA B C 1
ATOM 4264 O O . ALA B 1 117 ? 5.025 5.286 5.675 1.00 24.10 117 ALA B O 1
ATOM 4266 N N . GLY B 1 118 ? 4.915 4.488 3.498 1.00 24.91 118 GLY B N 1
ATOM 4267 C CA . GLY B 1 118 ? 5.028 3.048 3.745 1.00 26.41 118 GLY B CA 1
ATOM 4268 C C . GLY B 1 118 ? 3.687 2.366 3.876 1.00 23.94 118 GLY B C 1
ATOM 4269 O O . GLY B 1 118 ? 3.646 1.220 4.394 1.00 26.29 118 GLY B O 1
ATOM 4270 N N . PHE B 1 119 ? 2.611 2.988 3.407 1.00 19.63 119 PHE B N 1
ATOM 4271 C CA . PHE B 1 119 ? 1.276 2.319 3.397 1.00 20.28 119 PHE B CA 1
ATOM 4272 C C . PHE B 1 119 ? 1.177 1.472 2.148 1.00 23.25 119 PHE B C 1
ATOM 4273 O O . PHE B 1 119 ? 0.599 1.929 1.107 1.00 25.54 119 PHE B O 1
ATOM 4281 N N A ASP B 1 120 ? 1.915 0.359 2.153 0.50 25.11 120 ASP B N 1
ATOM 4282 N N B ASP B 1 120 ? 1.723 0.250 2.260 0.50 23.56 120 ASP B N 1
ATOM 4283 C CA A ASP B 1 120 ? 2.275 -0.402 0.929 0.50 25.11 120 ASP B CA 1
ATOM 4284 C CA B ASP B 1 120 ? 1.879 -0.718 1.145 0.50 26.34 120 ASP B CA 1
ATOM 4285 C C A ASP B 1 120 ? 1.002 -0.970 0.287 0.50 19.68 120 ASP B C 1
ATOM 4286 C C B ASP B 1 120 ? 0.502 -1.267 0.763 0.50 20.03 120 ASP B C 1
ATOM 4287 O O A ASP B 1 120 ? 1.029 -1.245 -0.935 0.50 22.11 120 ASP B O 1
ATOM 4288 O O B ASP B 1 120 ? 0.360 -1.827 -0.338 0.50 17.78 120 ASP B O 1
ATOM 4297 N N A LYS B 1 121 ? -0.030 -1.216 1.100 0.50 20.62 121 LYS B N 1
ATOM 4298 N N B LYS B 1 121 ? -0.499 -1.098 1.617 0.50 21.23 121 LYS B N 1
ATOM 4299 C CA A LYS B 1 121 ? -1.348 -1.763 0.669 0.50 23.60 121 LYS B CA 1
ATOM 4300 C CA B LYS B 1 121 ? -1.870 -1.548 1.267 0.50 24.13 121 LYS B CA 1
ATOM 4301 C C A LYS B 1 121 ? -2.065 -0.773 -0.265 0.50 20.20 121 LYS B C 1
ATOM 4302 C C B LYS B 1 121 ? -2.414 -0.656 0.137 0.50 21.62 121 LYS B C 1
ATOM 4303 O O A LYS B 1 121 ? -2.844 -1.223 -1.131 0.50 16.62 121 LYS B O 1
ATOM 4304 O O B LYS B 1 121 ? -3.375 -1.089 -0.510 0.50 25.26 121 LYS B O 1
ATOM 4315 N N . VAL B 1 122 ? -1.828 0.535 -0.106 1.00 20.44 122 VAL B N 1
ATOM 4316 C CA . VAL B 1 122 ? -2.475 1.516 -1.022 1.00 19.06 122 VAL B CA 1
ATOM 4317 C C . VAL B 1 122 ? -2.063 1.261 -2.497 1.00 17.80 122 VAL B C 1
ATOM 4318 O O . VAL B 1 122 ? -0.920 1.389 -2.868 1.00 17.97 122 VAL B O 1
ATOM 4322 N N . LYS B 1 123 ? -3.015 0.883 -3.309 1.00 18.84 123 LYS B N 1
ATOM 4323 C CA . LYS B 1 123 ? -2.798 0.645 -4.772 1.00 20.81 123 LYS B CA 1
ATOM 4324 C C . LYS B 1 123 ? -3.588 1.733 -5.492 1.00 18.96 123 LYS B C 1
ATOM 4325 O O . LYS B 1 123 ? -3.671 2.886 -4.982 1.00 20.19 123 LYS B O 1
ATOM 4331 N N . GLY B 1 124 ? -3.979 1.422 -6.713 1.00 20.18 124 GLY B N 1
ATOM 4332 C CA . GLY B 1 124 ? -4.657 2.350 -7.576 1.00 17.41 124 GLY B CA 1
ATOM 4333 C C . GLY B 1 124 ? -6.096 2.533 -7.180 1.00 17.89 124 GLY B C 1
ATOM 4334 O O . GLY B 1 124 ? -6.565 1.982 -6.164 1.00 15.71 124 GLY B O 1
ATOM 4335 N N . PHE B 1 125 ? -6.761 3.377 -7.975 1.00 16.96 125 PHE B N 1
ATOM 4336 C CA . PHE B 1 125 ? -8.167 3.709 -7.715 1.00 16.83 125 PHE B CA 1
ATOM 4337 C C . PHE B 1 125 ? -8.751 4.383 -8.950 1.00 14.93 125 PHE B C 1
ATOM 4338 O O . PHE B 1 125 ? -7.994 5.007 -9.753 1.00 15.13 125 PHE B O 1
ATOM 4346 N N . ASP B 1 126 ? -10.073 4.262 -9.037 1.00 15.44 126 ASP B N 1
ATOM 4347 C CA . ASP B 1 126 ? -10.861 5.065 -9.979 1.00 16.73 126 ASP B CA 1
ATOM 4348 C C . ASP B 1 126 ? -11.624 6.065 -9.106 1.00 15.39 126 ASP B C 1
ATOM 4349 O O . ASP B 1 126 ? -12.150 5.648 -8.019 1.00 15.52 126 ASP B O 1
ATOM 4354 N N . ALA B 1 127 ? -11.693 7.313 -9.501 1.00 15.95 127 ALA B N 1
ATOM 4355 C CA . ALA B 1 127 ? -12.493 8.287 -8.733 1.00 15.64 127 ALA B CA 1
ATOM 4356 C C . ALA B 1 127 ? -13.155 9.304 -9.642 1.00 13.32 127 ALA B C 1
ATOM 4357 O O . ALA B 1 127 ? -12.604 9.605 -10.760 1.00 15.40 127 ALA B O 1
ATOM 4359 N N . ALA B 1 128 ? -14.268 9.856 -9.168 1.00 16.08 128 ALA B N 1
ATOM 4360 C CA . ALA B 1 128 ? -14.990 10.987 -9.807 1.00 16.05 128 ALA B CA 1
ATOM 4361 C C . ALA B 1 128 ? -15.180 12.057 -8.728 1.00 13.64 128 ALA B C 1
ATOM 4362 O O . ALA B 1 128 ? -15.541 11.719 -7.600 1.00 14.73 128 ALA B O 1
ATOM 4364 N N . PHE B 1 129 ? -14.924 13.313 -9.077 1.00 14.62 129 PHE B N 1
ATOM 4365 C CA . PHE B 1 129 ? -15.063 14.466 -8.179 1.00 13.96 129 PHE B CA 1
ATOM 4366 C C . PHE B 1 129 ? -16.158 15.383 -8.666 1.00 14.26 129 PHE B C 1
ATOM 4367 O O . PHE B 1 129 ? -16.260 15.686 -9.837 1.00 16.51 129 PHE B O 1
ATOM 4375 N N . VAL B 1 130 ? -16.921 15.864 -7.707 1.00 14.52 130 VAL B N 1
ATOM 4376 C CA . VAL B 1 130 ? -17.913 16.949 -7.898 1.00 15.95 130 VAL B CA 1
ATOM 4377 C C . VAL B 1 130 ? -17.722 17.895 -6.746 1.00 13.30 130 VAL B C 1
ATOM 4378 O O . VAL B 1 130 ? -17.749 17.448 -5.623 1.00 14.90 130 VAL B O 1
ATOM 4382 N N . SER B 1 131 ? -17.609 19.175 -7.048 1.00 16.83 131 SER B N 1
ATOM 4383 C CA . SER B 1 131 ? -17.313 20.153 -6.002 1.00 14.54 131 SER B CA 1
ATOM 4384 C C . SER B 1 131 ? -18.241 21.351 -6.096 1.00 14.67 131 SER B C 1
ATOM 4385 O O . SER B 1 131 ? -18.625 21.771 -7.250 1.00 17.08 131 SER B O 1
ATOM 4388 N N . CYS B 1 132 ? -18.357 22.002 -4.960 1.00 13.79 132 CYS B N 1
ATOM 4389 C CA . CYS B 1 132 ? -18.897 23.388 -4.964 1.00 15.57 132 CYS B CA 1
ATOM 4390 C C . CYS B 1 132 ? -17.992 24.389 -4.255 1.00 15.27 132 CYS B C 1
ATOM 4391 O O . CYS B 1 132 ? -18.456 25.489 -3.923 1.00 17.64 132 CYS B O 1
ATOM 4394 N N . VAL B 1 133 ? -16.748 24.021 -4.046 1.00 15.09 133 VAL B N 1
ATOM 4395 C CA . VAL B 1 133 ? -15.712 24.972 -3.562 1.00 14.09 133 VAL B CA 1
ATOM 4396 C C . VAL B 1 133 ? -15.262 25.722 -4.796 1.00 15.94 133 VAL B C 1
ATOM 4397 O O . VAL B 1 133 ? -14.718 25.093 -5.681 1.00 22.53 133 VAL B O 1
ATOM 4401 N N . PRO B 1 134 ? -15.529 27.050 -4.891 1.00 20.11 134 PRO B N 1
ATOM 4402 C CA . PRO B 1 134 ? -15.285 27.746 -6.158 1.00 26.69 134 PRO B CA 1
ATOM 4403 C C . PRO B 1 134 ? -13.792 27.837 -6.497 1.00 26.58 134 PRO B C 1
ATOM 4404 O O . PRO B 1 134 ? -13.009 28.116 -5.629 1.00 22.09 134 PRO B O 1
ATOM 4408 N N . LEU B 1 135 ? -13.441 27.501 -7.744 1.00 29.01 135 LEU B N 1
ATOM 4409 C CA . LEU B 1 135 ? -12.048 27.585 -8.258 1.00 31.78 135 LEU B CA 1
ATOM 4410 C C . LEU B 1 135 ? -11.599 29.033 -8.223 1.00 29.03 135 LEU B C 1
ATOM 4411 O O . LEU B 1 135 ? -12.437 29.887 -8.489 1.00 34.29 135 LEU B O 1
ATOM 4416 N N . GLY B 1 136 ? -10.375 29.248 -7.750 1.00 29.48 136 GLY B N 1
ATOM 4417 C CA . GLY B 1 136 ? -9.688 30.544 -7.735 1.00 31.69 136 GLY B CA 1
ATOM 4418 C C . GLY B 1 136 ? -10.169 31.436 -6.623 1.00 26.49 136 GLY B C 1
ATOM 4419 O O . GLY B 1 136 ? -9.730 32.566 -6.579 1.00 28.07 136 GLY B O 1
ATOM 4420 N N A SER B 1 137 ? -11.066 30.936 -5.757 0.50 23.23 137 SER B N 1
ATOM 4421 N N B SER B 1 137 ? -11.028 30.932 -5.734 0.50 29.11 137 SER B N 1
ATOM 4422 C CA A SER B 1 137 ? -11.723 31.708 -4.678 0.50 21.41 137 SER B CA 1
ATOM 4423 C CA B SER B 1 137 ? -11.698 31.729 -4.683 0.50 29.81 137 SER B CA 1
ATOM 4424 C C A SER B 1 137 ? -10.768 31.889 -3.501 0.50 19.29 137 SER B C 1
ATOM 4425 C C B SER B 1 137 ? -10.818 31.815 -3.443 0.50 24.49 137 SER B C 1
ATOM 4426 O O A SER B 1 137 ? -11.028 32.775 -2.690 0.50 18.71 137 SER B O 1
ATOM 4427 O O B SER B 1 137 ? -11.209 32.527 -2.509 0.50 25.40 137 SER B O 1
ATOM 4432 N N . GLY B 1 138 ? -9.679 31.113 -3.421 1.00 21.83 138 GLY B N 1
ATOM 4433 C CA . GLY B 1 138 ? -8.849 31.142 -2.221 1.00 17.58 138 GLY B CA 1
ATOM 4434 C C . GLY B 1 138 ? -9.535 30.473 -1.047 1.00 16.80 138 GLY B C 1
ATOM 4435 O O . GLY B 1 138 ? -9.106 30.705 0.114 1.00 19.27 138 GLY B O 1
ATOM 4436 N N . LEU B 1 139 ? -10.509 29.591 -1.328 1.00 15.42 139 LEU B N 1
ATOM 4437 C CA . LEU B 1 139 ? -11.260 28.881 -0.269 1.00 14.75 139 LEU B CA 1
ATOM 4438 C C . LEU B 1 139 ? -10.861 27.378 -0.230 1.00 13.47 139 LEU B C 1
ATOM 4439 O O . LEU B 1 139 ? -11.543 26.591 0.419 1.00 15.13 139 LEU B O 1
ATOM 4444 N N A SER B 1 140 ? -9.756 27.055 -0.890 0.50 14.74 140 SER B N 1
ATOM 4445 N N B SER B 1 140 ? -9.722 27.024 -0.812 0.50 13.66 140 SER B N 1
ATOM 4446 C CA A SER B 1 140 ? -9.060 25.747 -0.893 0.50 14.14 140 SER B CA 1
ATOM 4447 C CA B SER B 1 140 ? -9.028 25.740 -0.558 0.50 13.53 140 SER B CA 1
ATOM 4448 C C A SER B 1 140 ? -9.936 24.643 -1.464 0.50 14.72 140 SER B C 1
ATOM 4449 C C B SER B 1 140 ? -9.722 24.605 -1.302 0.50 12.27 140 SER B C 1
ATOM 4450 O O A SER B 1 140 ? -10.221 23.631 -0.768 0.50 14.53 140 SER B O 1
ATOM 4451 O O B SER B 1 140 ? -9.755 23.437 -0.813 0.50 10.31 140 SER B O 1
ATOM 4456 N N A SER B 1 141 ? -10.198 24.768 -2.761 0.25 12.08 141 SER B N 1
ATOM 4457 N N B SER B 1 141 ? -10.156 24.894 -2.531 0.25 11.54 141 SER B N 1
ATOM 4458 N N C SER B 1 141 ? -10.059 24.861 -2.675 0.50 11.45 141 SER B N 1
ATOM 4459 C CA A SER B 1 141 ? -10.491 23.623 -3.650 0.25 13.31 141 SER B CA 1
ATOM 4460 C CA B SER B 1 141 ? -10.553 23.853 -3.508 0.25 12.94 141 SER B CA 1
ATOM 4461 C CA C SER B 1 141 ? -10.466 23.680 -3.474 0.50 15.03 141 SER B CA 1
ATOM 4462 C C A SER B 1 141 ? -9.388 22.574 -3.486 0.25 13.99 141 SER B C 1
ATOM 4463 C C B SER B 1 141 ? -9.529 22.718 -3.433 0.25 13.86 141 SER B C 1
ATOM 4464 C C C SER B 1 141 ? -9.376 22.611 -3.415 0.50 11.98 141 SER B C 1
ATOM 4465 O O A SER B 1 141 ? -9.745 21.389 -3.276 0.25 13.41 141 SER B O 1
ATOM 4466 O O B SER B 1 141 ? -9.965 21.543 -3.367 0.25 14.33 141 SER B O 1
ATOM 4467 O O C SER B 1 141 ? -9.721 21.427 -3.623 0.50 12.00 141 SER B O 1
ATOM 4474 N N A SER B 1 142 ? -8.105 22.972 -3.563 0.50 13.32 142 SER B N 1
ATOM 4475 N N B SER B 1 142 ? -8.227 23.059 -3.428 0.50 14.02 142 SER B N 1
ATOM 4476 C CA A SER B 1 142 ? -6.992 21.992 -3.554 0.50 13.26 142 SER B CA 1
ATOM 4477 C CA B SER B 1 142 ? -7.116 22.079 -3.538 0.50 14.81 142 SER B CA 1
ATOM 4478 C C A SER B 1 142 ? -7.108 21.113 -2.301 0.50 11.92 142 SER B C 1
ATOM 4479 C C B SER B 1 142 ? -7.097 21.152 -2.316 0.50 12.67 142 SER B C 1
ATOM 4480 O O A SER B 1 142 ? -7.116 19.853 -2.421 0.50 12.75 142 SER B O 1
ATOM 4481 O O B SER B 1 142 ? -6.953 19.912 -2.479 0.50 14.81 142 SER B O 1
ATOM 4486 N N . ALA B 1 143 ? -7.251 21.710 -1.116 1.00 14.75 143 ALA B N 1
ATOM 4487 C CA . ALA B 1 143 ? -7.278 20.884 0.114 1.00 13.29 143 ALA B CA 1
ATOM 4488 C C . ALA B 1 143 ? -8.571 20.052 0.182 1.00 12.97 143 ALA B C 1
ATOM 4489 O O . ALA B 1 143 ? -8.518 18.867 0.581 1.00 13.11 143 ALA B O 1
ATOM 4491 N N . ALA B 1 144 ? -9.685 20.583 -0.316 1.00 12.04 144 ALA B N 1
ATOM 4492 C CA . ALA B 1 144 ? -10.926 19.796 -0.389 1.00 13.22 144 ALA B CA 1
ATOM 4493 C C . ALA B 1 144 ? -10.711 18.569 -1.266 1.00 11.83 144 ALA B C 1
ATOM 4494 O O . ALA B 1 144 ? -11.196 17.459 -0.907 1.00 13.62 144 ALA B O 1
ATOM 4496 N N . MET B 1 145 ? -9.969 18.698 -2.372 1.00 14.13 145 MET B N 1
ATOM 4497 C CA . MET B 1 145 ? -9.701 17.551 -3.269 1.00 14.12 145 MET B CA 1
ATOM 4498 C C . MET B 1 145 ? -8.707 16.581 -2.614 1.00 11.17 145 MET B C 1
ATOM 4499 O O . MET B 1 145 ? -8.947 15.361 -2.639 1.00 13.13 145 MET B O 1
ATOM 4504 N N . THR B 1 146 ? -7.563 17.054 -2.151 1.00 11.75 146 THR B N 1
ATOM 4505 C CA . THR B 1 146 ? -6.587 16.132 -1.567 1.00 12.86 146 THR B CA 1
ATOM 4506 C C . THR B 1 146 ? -7.104 15.492 -0.292 1.00 11.08 146 THR B C 1
ATOM 4507 O O . THR B 1 146 ? -6.805 14.315 -0.084 1.00 11.81 146 THR B O 1
ATOM 4511 N N . CYS B 1 147 ? -7.800 16.229 0.554 1.00 11.74 147 CYS B N 1
ATOM 4512 C CA . CYS B 1 147 ? -8.236 15.674 1.873 1.00 12.76 147 CYS B CA 1
ATOM 4513 C C . CYS B 1 147 ? -9.387 14.662 1.653 1.00 12.05 147 CYS B C 1
ATOM 4514 O O . CYS B 1 147 ? -9.448 13.635 2.430 1.00 11.90 147 CYS B O 1
ATOM 4517 N N . SER B 1 148 ? -10.278 14.968 0.682 1.00 11.27 148 SER B N 1
ATOM 4518 C CA . SER B 1 148 ? -11.342 13.982 0.377 1.00 11.58 148 SER B CA 1
ATOM 4519 C C . SER B 1 148 ? -10.713 12.649 -0.078 1.00 12.53 148 SER B C 1
ATOM 4520 O O . SER B 1 148 ? -11.157 11.541 0.378 1.00 12.62 148 SER B O 1
ATOM 4523 N N . THR B 1 149 ? -9.737 12.789 -0.986 1.00 12.91 149 THR B N 1
ATOM 4524 C CA . THR B 1 149 ? -9.045 11.645 -1.597 1.00 14.05 149 THR B CA 1
ATOM 4525 C C . THR B 1 149 ? -8.363 10.896 -0.463 1.00 12.64 149 THR B C 1
ATOM 4526 O O . THR B 1 149 ? -8.495 9.648 -0.378 1.00 12.38 149 THR B O 1
ATOM 4530 N N . ALA B 1 150 ? -7.692 11.627 0.447 1.00 11.98 150 ALA B N 1
ATOM 4531 C CA . ALA B 1 150 ? -6.978 10.948 1.563 1.00 11.97 150 ALA B CA 1
ATOM 4532 C C . ALA B 1 150 ? -7.937 10.161 2.455 1.00 13.49 150 ALA B C 1
ATOM 4533 O O . ALA B 1 150 ? -7.607 9.013 2.852 1.00 13.65 150 ALA B O 1
ATOM 4535 N N . LEU B 1 151 ? -9.052 10.771 2.821 1.00 13.04 151 LEU B N 1
ATOM 4536 C CA . LEU B 1 151 ? -10.070 10.097 3.659 1.00 12.63 151 LEU B CA 1
ATOM 4537 C C . LEU B 1 151 ? -10.668 8.886 2.945 1.00 10.73 151 LEU B C 1
ATOM 4538 O O . LEU B 1 151 ? -10.735 7.838 3.530 1.00 13.00 151 LEU B O 1
ATOM 4543 N N . ALA B 1 152 ? -10.857 8.981 1.629 1.00 11.55 152 ALA B N 1
ATOM 4544 C CA . ALA B 1 152 ? -11.395 7.855 0.845 1.00 12.93 152 ALA B CA 1
ATOM 4545 C C . ALA B 1 152 ? -10.394 6.701 0.818 1.00 11.75 152 ALA B C 1
ATOM 4546 O O . ALA B 1 152 ? -10.750 5.511 0.958 1.00 13.83 152 ALA B O 1
ATOM 4548 N N . LEU B 1 153 ? -9.149 7.025 0.525 1.00 13.04 153 LEU B N 1
ATOM 4549 C CA . LEU B 1 153 ? -8.092 5.987 0.390 1.00 14.67 153 LEU B CA 1
ATOM 4550 C C . LEU B 1 153 ? -7.897 5.334 1.758 1.00 13.88 153 LEU B C 1
ATOM 4551 O O . LEU B 1 153 ? -7.779 4.108 1.843 1.00 15.22 153 LEU B O 1
ATOM 4556 N N . ASP B 1 154 ? -7.928 6.096 2.843 1.00 15.28 154 ASP B N 1
ATOM 4557 C CA . ASP B 1 154 ? -7.798 5.520 4.180 1.00 13.76 154 ASP B CA 1
ATOM 4558 C C . ASP B 1 154 ? -8.896 4.515 4.468 1.00 15.68 154 ASP B C 1
ATOM 4559 O O . ASP B 1 154 ? -8.645 3.447 5.064 1.00 16.14 154 ASP B O 1
ATOM 4564 N N . ASP B 1 155 ? -10.093 4.860 4.046 1.00 13.68 155 ASP B N 1
ATOM 4565 C CA . ASP B 1 155 ? -11.281 4.023 4.335 1.00 13.90 155 ASP B CA 1
ATOM 4566 C C . ASP B 1 155 ? -11.187 2.745 3.494 1.00 13.35 155 ASP B C 1
ATOM 4567 O O . ASP B 1 155 ? -11.189 1.638 4.062 1.00 16.91 155 ASP B O 1
ATOM 4572 N N . VAL B 1 156 ? -10.989 2.878 2.163 1.00 12.73 156 VAL B N 1
ATOM 4573 C CA . VAL B 1 156 ? -11.123 1.676 1.299 1.00 15.52 156 VAL B CA 1
ATOM 4574 C C . VAL B 1 156 ? -9.910 0.758 1.484 1.00 15.70 156 VAL B C 1
ATOM 4575 O O . VAL B 1 156 ? -10.091 -0.468 1.332 1.00 19.00 156 VAL B O 1
ATOM 4579 N N . TYR B 1 157 ? -8.758 1.288 1.907 1.00 18.31 157 TYR B N 1
ATOM 4580 C CA . TYR B 1 157 ? -7.559 0.458 2.133 1.00 15.65 157 TYR B CA 1
ATOM 4581 C C . TYR B 1 157 ? -7.442 0.098 3.606 1.00 16.03 157 TYR B C 1
ATOM 4582 O O . TYR B 1 157 ? -6.485 -0.621 3.943 1.00 20.09 157 TYR B O 1
ATOM 4591 N N . GLY B 1 158 ? -8.422 0.476 4.444 1.00 15.34 158 GLY B N 1
ATOM 4592 C CA . GLY B 1 158 ? -8.459 0.072 5.853 1.00 17.42 158 GLY B CA 1
ATOM 4593 C C . GLY B 1 158 ? -7.219 0.468 6.621 1.00 16.91 158 GLY B C 1
ATOM 4594 O O . GLY B 1 158 ? -6.778 -0.297 7.452 1.00 19.31 158 GLY B O 1
ATOM 4595 N N . LEU B 1 159 ? -6.749 1.692 6.402 1.00 17.07 159 LEU B N 1
ATOM 4596 C CA . LEU B 1 159 ? -5.478 2.126 7.055 1.00 18.20 159 LEU B CA 1
ATOM 4597 C C . LEU B 1 159 ? -5.708 2.449 8.545 1.00 16.63 159 LEU B C 1
ATOM 4598 O O . LEU B 1 159 ? -4.774 2.254 9.346 1.00 19.56 159 LEU B O 1
ATOM 4603 N N . GLY B 1 160 ? -6.895 2.907 8.949 1.00 19.21 160 GLY B N 1
ATOM 4604 C CA . GLY B 1 160 ? -7.220 3.117 10.372 1.00 15.94 160 GLY B CA 1
ATOM 4605 C C . GLY B 1 160 ? -6.955 4.543 10.852 1.00 16.55 160 GLY B C 1
ATOM 4606 O O . GLY B 1 160 ? -7.059 4.784 12.030 1.00 15.35 160 GLY B O 1
ATOM 4607 N N . TYR B 1 161 ? -6.791 5.495 9.981 1.00 15.87 161 TYR B N 1
ATOM 4608 C CA . TYR B 1 161 ? -6.404 6.891 10.363 1.00 14.18 161 TYR B CA 1
ATOM 4609 C C . TYR B 1 161 ? -7.587 7.855 10.298 1.00 14.31 161 TYR B C 1
ATOM 4610 O O . TYR B 1 161 ? -7.521 8.924 10.958 1.00 16.92 161 TYR B O 1
ATOM 4619 N N . GLY B 1 162 ? -8.632 7.551 9.559 1.00 11.68 162 GLY B N 1
ATOM 4620 C CA . GLY B 1 162 ? -9.666 8.583 9.321 1.00 13.90 162 GLY B CA 1
ATOM 4621 C C . GLY B 1 162 ? -10.654 8.839 10.442 1.00 14.71 162 GLY B C 1
ATOM 4622 O O . GLY B 1 162 ? -11.373 9.850 10.377 1.00 15.59 162 GLY B O 1
ATOM 4623 N N B ASP B 1 163 ? -10.779 7.946 11.414 0.38 14.93 163 ASP B N 1
ATOM 4624 N N C ASP B 1 163 ? -10.683 7.966 11.453 0.62 14.28 163 ASP B N 1
ATOM 4625 C CA B ASP B 1 163 ? -11.857 8.089 12.418 0.38 15.36 163 ASP B CA 1
ATOM 4626 C CA C ASP B 1 163 ? -11.741 7.895 12.491 0.62 15.88 163 ASP B CA 1
ATOM 4627 C C B ASP B 1 163 ? -11.249 8.584 13.721 0.38 14.53 163 ASP B C 1
ATOM 4628 C C C ASP B 1 163 ? -11.357 8.815 13.644 0.62 14.70 163 ASP B C 1
ATOM 4629 O O B ASP B 1 163 ? -11.870 8.350 14.752 0.38 13.43 163 ASP B O 1
ATOM 4630 O O C ASP B 1 163 ? -12.200 9.091 14.530 0.62 13.55 163 ASP B O 1
ATOM 4639 N N . SER B 1 164 ? -10.139 9.318 13.665 1.00 14.50 164 SER B N 1
ATOM 4640 C CA . SER B 1 164 ? -9.680 10.095 14.815 1.00 16.06 164 SER B CA 1
ATOM 4641 C C . SER B 1 164 ? -8.945 11.370 14.342 1.00 12.83 164 SER B C 1
ATOM 4642 O O . SER B 1 164 ? -8.322 11.395 13.257 1.00 13.83 164 SER B O 1
ATOM 4645 N N . ASP B 1 165 ? -8.965 12.385 15.159 1.00 14.46 165 ASP B N 1
ATOM 4646 C CA . ASP B 1 165 ? -8.187 13.651 14.925 1.00 13.65 165 ASP B CA 1
ATOM 4647 C C . ASP B 1 165 ? -6.682 13.340 14.790 1.00 12.91 165 ASP B C 1
ATOM 4648 O O . ASP B 1 165 ? -6.049 13.744 13.860 1.00 15.47 165 ASP B O 1
ATOM 4653 N N . ALA B 1 166 ? -6.158 12.536 15.702 1.00 13.93 166 ALA B N 1
ATOM 4654 C CA . ALA B 1 166 ? -4.758 12.132 15.745 1.00 14.86 166 ALA B CA 1
ATOM 4655 C C . ALA B 1 166 ? -4.425 11.408 14.467 1.00 13.88 166 ALA B C 1
ATOM 4656 O O . ALA B 1 166 ? -3.367 11.661 13.889 1.00 18.79 166 ALA B O 1
ATOM 4658 N N . GLY B 1 167 ? -5.293 10.509 14.060 1.00 13.18 167 GLY B N 1
ATOM 4659 C CA . GLY B 1 167 ? -5.066 9.732 12.833 1.00 14.04 167 GLY B CA 1
ATOM 4660 C C . GLY B 1 167 ? -5.102 10.619 11.627 1.00 10.93 167 GLY B C 1
ATOM 4661 O O . GLY B 1 167 ? -4.273 10.460 10.690 1.00 12.72 167 GLY B O 1
ATOM 4662 N N . ARG B 1 168 ? -6.007 11.604 11.638 1.00 12.16 168 ARG B N 1
ATOM 4663 C CA . ARG B 1 168 ? -6.218 12.425 10.430 1.00 12.99 168 ARG B CA 1
ATOM 4664 C C . ARG B 1 168 ? -4.950 13.258 10.162 1.00 11.61 168 ARG B C 1
ATOM 4665 O O . ARG B 1 168 ? -4.786 13.656 9.023 1.00 14.11 168 ARG B O 1
ATOM 4673 N N . VAL B 1 169 ? -4.077 13.496 11.146 1.00 11.94 169 VAL B N 1
ATOM 4674 C CA . VAL B 1 169 ? -2.797 14.218 10.944 1.00 13.77 169 VAL B CA 1
ATOM 4675 C C . VAL B 1 169 ? -1.950 13.502 9.895 1.00 13.65 169 VAL B C 1
ATOM 4676 O O . VAL B 1 169 ? -1.363 14.131 9.008 1.00 13.77 169 VAL B O 1
ATOM 4680 N N . THR B 1 170 ? -1.954 12.169 9.895 1.00 13.65 170 THR B N 1
ATOM 4681 C CA . THR B 1 170 ? -1.247 11.400 8.874 1.00 14.67 170 THR B CA 1
ATOM 4682 C C . THR B 1 170 ? -1.829 11.652 7.509 1.00 11.65 170 THR B C 1
ATOM 4683 O O . THR B 1 170 ? -1.030 11.768 6.503 1.00 13.35 170 THR B O 1
ATOM 4687 N N . LEU B 1 171 ? -3.163 11.709 7.398 1.00 11.57 171 LEU B N 1
ATOM 4688 C CA . LEU B 1 171 ? -3.831 11.932 6.099 1.00 11.98 171 LEU B CA 1
ATOM 4689 C C . LEU B 1 171 ? -3.597 13.382 5.673 1.00 11.66 171 LEU B C 1
ATOM 4690 O O . LEU B 1 171 ? -3.364 13.607 4.456 1.00 12.52 171 LEU B O 1
ATOM 4695 N N . ILE B 1 172 ? -3.661 14.328 6.617 1.00 14.33 172 ILE B N 1
ATOM 4696 C CA . ILE B 1 172 ? -3.292 15.744 6.337 1.00 13.18 172 ILE B CA 1
ATOM 4697 C C . ILE B 1 172 ? -1.876 15.804 5.749 1.00 13.00 172 ILE B C 1
ATOM 4698 O O . ILE B 1 172 ? -1.621 16.509 4.782 1.00 14.10 172 ILE B O 1
ATOM 4703 N N . ASN B 1 173 ? -0.962 15.100 6.345 1.00 14.33 173 ASN B N 1
ATOM 4704 C CA . ASN B 1 173 ? 0.430 15.174 5.895 1.00 13.23 173 ASN B CA 1
ATOM 4705 C C . ASN B 1 173 ? 0.518 14.679 4.444 1.00 12.13 173 ASN B C 1
ATOM 4706 O O . ASN B 1 173 ? 1.290 15.187 3.647 1.00 15.26 173 ASN B O 1
ATOM 4711 N N . ALA B 1 174 ? -0.183 13.603 4.122 1.00 11.75 174 ALA B N 1
ATOM 4712 C CA . ALA B 1 174 ? -0.178 13.078 2.756 1.00 12.28 174 ALA B CA 1
ATOM 4713 C C . ALA B 1 174 ? -0.773 14.090 1.793 1.00 12.80 174 ALA B C 1
ATOM 4714 O O . ALA B 1 174 ? -0.297 14.202 0.639 1.00 13.41 174 ALA B O 1
ATOM 4716 N N . ALA B 1 175 ? -1.867 14.720 2.151 1.00 13.47 175 ALA B N 1
ATOM 4717 C CA . ALA B 1 175 ? -2.504 15.749 1.319 1.00 14.39 175 ALA B CA 1
ATOM 4718 C C . ALA B 1 175 ? -1.554 16.920 1.041 1.00 11.79 175 ALA B C 1
ATOM 4719 O O . ALA B 1 175 ? -1.531 17.409 -0.090 1.00 14.92 175 ALA B O 1
ATOM 4721 N N . ILE B 1 176 ? -0.906 17.408 2.077 1.00 14.35 176 ILE B N 1
ATOM 4722 C CA . ILE B 1 176 ? 0.091 18.519 2.003 1.00 13.54 176 ILE B CA 1
ATOM 4723 C C . ILE B 1 176 ? 1.266 18.105 1.114 1.00 12.57 176 ILE B C 1
ATOM 4724 O O . ILE B 1 176 ? 1.661 18.888 0.159 1.00 14.55 176 ILE B O 1
ATOM 4729 N N . LYS B 1 177 ? 1.685 16.848 1.285 1.00 12.37 177 LYS B N 1
ATOM 4730 C CA . LYS B 1 177 ? 2.828 16.339 0.456 1.00 15.11 177 LYS B CA 1
ATOM 4731 C C . LYS B 1 177 ? 2.394 16.242 -1.013 1.00 14.50 177 LYS B C 1
ATOM 4732 O O . LYS B 1 177 ? 3.164 16.569 -1.898 1.00 16.22 177 LYS B O 1
ATOM 4738 N N . SER B 1 178 ? 1.213 15.704 -1.308 1.00 16.16 178 SER B N 1
ATOM 4739 C CA . SER B 1 178 ? 0.720 15.662 -2.703 1.00 13.11 178 SER B CA 1
ATOM 4740 C C . SER B 1 178 ? 0.825 17.057 -3.310 1.00 12.55 178 SER B C 1
ATOM 4741 O O . SER B 1 178 ? 1.394 17.252 -4.447 1.00 13.35 178 SER B O 1
ATOM 4744 N N . GLU B 1 179 ? 0.245 18.034 -2.615 1.00 16.57 179 GLU B N 1
ATOM 4745 C CA . GLU B 1 179 ? 0.157 19.395 -3.187 1.00 16.19 179 GLU B CA 1
ATOM 4746 C C . GLU B 1 179 ? 1.561 19.966 -3.392 1.00 14.20 179 GLU B C 1
ATOM 4747 O O . GLU B 1 179 ? 1.840 20.489 -4.480 1.00 17.70 179 GLU B O 1
ATOM 4753 N N . ASN B 1 180 ? 2.407 19.889 -2.376 1.00 14.91 180 ASN B N 1
ATOM 4754 C CA . ASN B 1 180 ? 3.781 20.448 -2.440 1.00 16.22 180 ASN B CA 1
ATOM 4755 C C . ASN B 1 180 ? 4.662 19.690 -3.444 1.00 15.42 180 ASN B C 1
ATOM 4756 O O . ASN B 1 180 ? 5.351 20.327 -4.288 1.00 22.58 180 ASN B O 1
ATOM 4761 N N . GLU B 1 181 ? 4.626 18.371 -3.411 1.00 16.82 181 GLU B N 1
ATOM 4762 C CA . GLU B 1 181 ? 5.681 17.533 -4.083 1.00 18.36 181 GLU B CA 1
ATOM 4763 C C . GLU B 1 181 ? 5.193 16.964 -5.402 1.00 19.69 181 GLU B C 1
ATOM 4764 O O . GLU B 1 181 ? 5.999 16.936 -6.364 1.00 26.08 181 GLU B O 1
ATOM 4770 N N . MET B 1 182 ? 3.942 16.553 -5.510 1.00 19.06 182 MET B N 1
ATOM 4771 C CA . MET B 1 182 ? 3.391 15.989 -6.762 1.00 19.36 182 MET B CA 1
ATOM 4772 C C . MET B 1 182 ? 2.911 17.122 -7.648 1.00 19.61 182 MET B C 1
ATOM 4773 O O . MET B 1 182 ? 3.380 17.115 -8.881 1.00 23.69 182 MET B O 1
ATOM 4778 N N . ALA B 1 183 ? 2.106 18.084 -7.120 1.00 20.99 183 ALA B N 1
ATOM 4779 C CA . ALA B 1 183 ? 1.496 19.166 -7.944 1.00 21.74 183 ALA B CA 1
ATOM 4780 C C . ALA B 1 183 ? 2.467 20.348 -8.084 1.00 22.57 183 ALA B C 1
ATOM 4781 O O . ALA B 1 183 ? 2.307 21.081 -9.068 1.00 27.13 183 ALA B O 1
ATOM 4783 N N . GLY B 1 184 ? 3.458 20.463 -7.198 1.00 23.78 184 GLY B N 1
ATOM 4784 C CA . GLY B 1 184 ? 4.452 21.540 -7.142 1.00 24.85 184 GLY B CA 1
ATOM 4785 C C . GLY B 1 184 ? 3.841 22.872 -6.730 1.00 25.65 184 GLY B C 1
ATOM 4786 O O . GLY B 1 184 ? 4.371 23.885 -7.153 1.00 26.53 184 GLY B O 1
ATOM 4787 N N . ALA B 1 185 ? 2.783 22.842 -5.910 1.00 21.63 185 ALA B N 1
ATOM 4788 C CA . ALA B 1 185 ? 1.969 24.001 -5.495 1.00 22.40 185 ALA B CA 1
ATOM 4789 C C . ALA B 1 185 ? 2.296 24.226 -4.036 1.00 28.21 185 ALA B C 1
ATOM 4790 O O . ALA B 1 185 ? 1.771 23.516 -3.206 1.00 29.10 185 ALA B O 1
ATOM 4792 N N . SER B 1 186 ? 3.103 25.225 -3.757 1.00 21.20 186 SER B N 1
ATOM 4793 C CA . SER B 1 186 ? 3.588 25.482 -2.390 1.00 19.72 186 SER B CA 1
ATOM 4794 C C . SER B 1 186 ? 2.376 25.721 -1.481 1.00 18.60 186 SER B C 1
ATOM 4795 O O . SER B 1 186 ? 1.506 26.560 -1.815 1.00 23.65 186 SER B O 1
ATOM 4798 N N . THR B 1 187 ? 2.330 25.040 -0.338 1.00 20.14 187 THR B N 1
ATOM 4799 C CA . THR B 1 187 ? 1.230 25.177 0.640 1.00 17.07 187 THR B CA 1
ATOM 4800 C C . THR B 1 187 ? 1.771 24.941 2.025 1.00 17.71 187 THR B C 1
ATOM 4801 O O . THR B 1 187 ? 2.580 24.043 2.199 1.00 17.91 187 THR B O 1
ATOM 4805 N N . GLY B 1 188 ? 1.283 25.757 2.972 1.00 17.35 188 GLY B N 1
ATOM 4806 C CA . GLY B 1 188 ? 1.403 25.455 4.384 1.00 14.56 188 GLY B CA 1
ATOM 4807 C C . GLY B 1 188 ? 0.352 24.361 4.649 1.00 17.12 188 GLY B C 1
ATOM 4808 O O . GLY B 1 188 ? -0.177 23.753 3.712 1.00 20.04 188 GLY B O 1
ATOM 4809 N N . GLY B 1 189 ? 0.013 24.174 5.894 1.00 18.20 189 GLY B N 1
ATOM 4810 C CA . GLY B 1 189 ? -0.920 23.139 6.316 1.00 14.75 189 GLY B CA 1
ATOM 4811 C C . GLY B 1 189 ? -2.224 23.699 6.810 1.00 11.66 189 GLY B C 1
ATOM 4812 O O . GLY B 1 189 ? -3.069 22.871 7.176 1.00 12.39 189 GLY B O 1
ATOM 4813 N N . LEU B 1 190 ? -2.406 25.022 6.805 1.00 11.07 190 LEU B N 1
ATOM 4814 C CA . LEU B 1 190 ? -3.682 25.629 7.245 1.00 13.01 190 LEU B CA 1
ATOM 4815 C C . LEU B 1 190 ? -4.857 24.811 6.670 1.00 11.95 190 LEU B C 1
ATOM 4816 O O . LEU B 1 190 ? -5.808 24.490 7.391 1.00 12.90 190 LEU B O 1
ATOM 4821 N N . ASP B 1 191 ? -4.925 24.775 5.340 1.00 11.81 191 ASP B N 1
ATOM 4822 C CA . ASP B 1 191 ? -6.161 24.427 4.614 1.00 12.44 191 ASP B CA 1
ATOM 4823 C C . ASP B 1 191 ? -6.538 22.974 4.904 1.00 12.00 191 ASP B C 1
ATOM 4824 O O . ASP B 1 191 ? -7.726 22.637 5.125 1.00 11.26 191 ASP B O 1
ATOM 4829 N N . GLN B 1 192 ? -5.529 22.152 5.012 1.00 12.97 192 GLN B N 1
ATOM 4830 C CA . GLN B 1 192 ? -5.698 20.688 5.154 1.00 12.84 192 GLN B CA 1
ATOM 4831 C C . GLN B 1 192 ? -6.104 20.405 6.611 1.00 11.68 192 GLN B C 1
ATOM 4832 O O . GLN B 1 192 ? -6.965 19.548 6.864 1.00 12.67 192 GLN B O 1
ATOM 4838 N N . ASN B 1 193 ? -5.470 21.080 7.549 1.00 11.62 193 ASN B N 1
ATOM 4839 C CA . ASN B 1 193 ? -5.870 21.005 8.957 1.00 10.44 193 ASN B CA 1
ATOM 4840 C C . ASN B 1 193 ? -7.338 21.446 9.080 1.00 12.34 193 ASN B C 1
ATOM 4841 O O . ASN B 1 193 ? -8.074 20.762 9.788 1.00 12.53 193 ASN B O 1
ATOM 4846 N N . ALA B 1 194 ? -7.716 22.526 8.428 1.00 12.06 194 ALA B N 1
ATOM 4847 C CA . ALA B 1 194 ? -9.105 22.981 8.506 1.00 10.66 194 ALA B CA 1
ATOM 4848 C C . ALA B 1 194 ? -10.022 21.900 7.947 1.00 10.45 194 ALA B C 1
ATOM 4849 O O . ALA B 1 194 ? -11.017 21.569 8.597 1.00 12.71 194 ALA B O 1
ATOM 4851 N N . SER B 1 195 ? -9.741 21.412 6.741 1.00 10.83 195 SER B N 1
ATOM 4852 C CA . SER B 1 195 ? -10.635 20.535 5.993 1.00 11.10 195 SER B CA 1
ATOM 4853 C C . SER B 1 195 ? -10.847 19.228 6.752 1.00 12.80 195 SER B C 1
ATOM 4854 O O . SER B 1 195 ? -11.894 18.616 6.613 1.00 13.80 195 SER B O 1
ATOM 4857 N N A MET B 1 196 ? -9.878 18.748 7.528 0.50 12.38 196 MET B N 1
ATOM 4858 N N B MET B 1 196 ? -9.868 18.834 7.548 0.50 13.01 196 MET B N 1
ATOM 4859 C CA A MET B 1 196 ? -10.022 17.436 8.237 0.50 11.10 196 MET B CA 1
ATOM 4860 C CA B MET B 1 196 ? -9.839 17.513 8.224 0.50 12.03 196 MET B CA 1
ATOM 4861 C C A MET B 1 196 ? -10.148 17.564 9.774 0.50 11.81 196 MET B C 1
ATOM 4862 C C B MET B 1 196 ? -10.152 17.591 9.732 0.50 12.34 196 MET B C 1
ATOM 4863 O O A MET B 1 196 ? -10.458 16.530 10.413 0.50 13.94 196 MET B O 1
ATOM 4864 O O B MET B 1 196 ? -10.596 16.568 10.282 0.50 13.89 196 MET B O 1
ATOM 4873 N N . ARG B 1 197 ? -9.946 18.735 10.371 1.00 11.55 197 ARG B N 1
ATOM 4874 C CA . ARG B 1 197 ? -9.970 18.851 11.855 1.00 11.42 197 ARG B CA 1
ATOM 4875 C C . ARG B 1 197 ? -10.976 19.861 12.363 1.00 10.55 197 ARG B C 1
ATOM 4876 O O . ARG B 1 197 ? -11.197 19.852 13.585 1.00 12.83 197 ARG B O 1
ATOM 4884 N N . CYS B 1 198 ? -11.512 20.751 11.547 1.00 12.29 198 CYS B N 1
ATOM 4885 C CA . CYS B 1 198 ? -12.570 21.652 12.009 1.00 12.44 198 CYS B CA 1
ATOM 4886 C C . CYS B 1 198 ? -13.734 20.836 12.542 1.00 12.53 198 CYS B C 1
ATOM 4887 O O . CYS B 1 198 ? -13.949 19.647 12.169 1.00 15.04 198 CYS B O 1
ATOM 4890 N N . THR B 1 199 ? -14.511 21.516 13.372 1.00 13.98 199 THR B N 1
ATOM 4891 C CA . THR B 1 199 ? -15.765 20.934 13.849 1.00 13.58 199 THR B CA 1
ATOM 4892 C C . THR B 1 199 ? -16.913 21.909 13.688 1.00 14.04 199 THR B C 1
ATOM 4893 O O . THR B 1 199 ? -16.704 23.128 13.641 1.00 13.65 199 THR B O 1
ATOM 4897 N N . GLU B 1 200 ? -18.107 21.312 13.645 1.00 15.38 200 GLU B N 1
ATOM 4898 C CA . GLU B 1 200 ? -19.311 22.112 13.461 1.00 15.81 200 GLU B CA 1
ATOM 4899 C C . GLU B 1 200 ? -19.379 23.196 14.568 1.00 14.22 200 GLU B C 1
ATOM 4900 O O . GLU B 1 200 ? -19.099 22.902 15.728 1.00 14.77 200 GLU B O 1
ATOM 4906 N N . GLY B 1 201 ? -19.696 24.445 14.230 1.00 15.18 201 GLY B N 1
ATOM 4907 C CA . GLY B 1 201 ? -19.973 25.499 15.225 1.00 13.62 201 GLY B CA 1
ATOM 4908 C C . GLY B 1 201 ? -18.703 26.063 15.852 1.00 15.33 201 GLY B C 1
ATOM 4909 O O . GLY B 1 201 ? -18.818 26.878 16.784 1.00 16.48 201 GLY B O 1
ATOM 4910 N N . HIS B 1 202 ? -17.518 25.655 15.357 1.00 14.43 202 HIS B N 1
ATOM 4911 C CA . HIS B 1 202 ? -16.244 26.003 16.011 1.00 15.15 202 HIS B CA 1
ATOM 4912 C C . HIS B 1 202 ? -15.208 26.440 14.993 1.00 12.22 202 HIS B C 1
ATOM 4913 O O . HIS B 1 202 ? -15.233 25.965 13.847 1.00 12.85 202 HIS B O 1
ATOM 4920 N N . ALA B 1 203 ? -14.317 27.326 15.425 1.00 12.63 203 ALA B N 1
ATOM 4921 C CA . ALA B 1 203 ? -13.097 27.655 14.703 1.00 12.10 203 ALA B CA 1
ATOM 4922 C C . ALA B 1 203 ? -11.957 26.847 15.283 1.00 12.79 203 ALA B C 1
ATOM 4923 O O . ALA B 1 203 ? -11.921 26.592 16.492 1.00 14.51 203 ALA B O 1
ATOM 4925 N N . LEU B 1 204 ? -10.995 26.548 14.432 1.00 12.94 204 LEU B N 1
ATOM 4926 C CA . LEU B 1 204 ? -9.856 25.688 14.837 1.00 13.67 204 LEU B CA 1
ATOM 4927 C C . LEU B 1 204 ? -8.701 26.625 15.217 1.00 12.16 204 LEU B C 1
ATOM 4928 O O . LEU B 1 204 ? -8.073 27.138 14.326 1.00 12.67 204 LEU B O 1
ATOM 4933 N N . LEU B 1 205 ? -8.426 26.786 16.503 1.00 12.35 205 LEU B N 1
ATOM 4934 C CA . LEU B 1 205 ? -7.213 27.536 16.884 1.00 13.21 205 LEU B CA 1
ATOM 4935 C C . LEU B 1 205 ? -6.008 26.585 16.749 1.00 12.66 205 LEU B C 1
ATOM 4936 O O . LEU B 1 205 ? -5.859 25.630 17.588 1.00 15.04 205 LEU B O 1
ATOM 4941 N N . LEU B 1 206 ? -5.376 26.701 15.627 1.00 11.91 206 LEU B N 1
ATOM 4942 C CA . LEU B 1 206 ? -4.277 25.828 15.201 1.00 12.41 206 LEU B CA 1
ATOM 4943 C C . LEU B 1 206 ? -2.912 26.462 15.444 1.00 14.18 206 LEU B C 1
ATOM 4944 O O . LEU B 1 206 ? -2.671 27.576 14.985 1.00 13.15 206 LEU B O 1
ATOM 4949 N N . ASP B 1 207 ? -2.125 25.754 16.244 1.00 12.85 207 ASP B N 1
ATOM 4950 C CA . ASP B 1 207 ? -0.767 26.156 16.570 1.00 11.86 207 ASP B CA 1
ATOM 4951 C C . ASP B 1 207 ? 0.163 25.320 15.712 1.00 12.71 207 ASP B C 1
ATOM 4952 O O . ASP B 1 207 ? 0.152 24.099 15.846 1.00 14.33 207 ASP B O 1
ATOM 4957 N N . CYS B 1 208 ? 0.893 25.982 14.814 1.00 11.98 208 CYS B N 1
ATOM 4958 C CA . CYS B 1 208 ? 1.618 25.300 13.753 1.00 14.68 208 CYS B CA 1
ATOM 4959 C C . CYS B 1 208 ? 3.068 25.029 14.153 1.00 13.62 208 CYS B C 1
ATOM 4960 O O . CYS B 1 208 ? 3.824 24.668 13.262 1.00 15.48 208 CYS B O 1
ATOM 4963 N N . ARG B 1 209 ? 3.424 25.112 15.440 1.00 12.89 209 ARG B N 1
ATOM 4964 C CA . ARG B 1 209 ? 4.786 24.687 15.858 1.00 12.55 209 ARG B CA 1
ATOM 4965 C C . ARG B 1 209 ? 4.946 23.192 15.571 1.00 15.39 209 ARG B C 1
ATOM 4966 O O . ARG B 1 209 ? 4.107 22.382 15.952 1.00 14.05 209 ARG B O 1
ATOM 4974 N N . PRO B 1 210 ? 5.953 22.811 14.753 1.00 16.80 210 PRO B N 1
ATOM 4975 C CA . PRO B 1 210 ? 5.989 21.439 14.200 1.00 19.88 210 PRO B CA 1
ATOM 4976 C C . PRO B 1 210 ? 6.117 20.320 15.237 1.00 17.68 210 PRO B C 1
ATOM 4977 O O . PRO B 1 210 ? 5.780 19.191 14.957 1.00 19.90 210 PRO B O 1
ATOM 4981 N N . GLU B 1 211 ? 6.596 20.654 16.436 1.00 18.28 211 GLU B N 1
ATOM 4982 C CA . GLU B 1 211 ? 6.898 19.634 17.469 1.00 20.21 211 GLU B CA 1
ATOM 4983 C C . GLU B 1 211 ? 5.689 19.307 18.325 1.00 18.41 211 GLU B C 1
ATOM 4984 O O . GLU B 1 211 ? 5.798 18.447 19.199 1.00 18.73 211 GLU B O 1
ATOM 4990 N N . LEU B 1 212 ? 4.616 20.050 18.143 1.00 14.46 212 LEU B N 1
ATOM 4991 C CA . LEU B 1 212 ? 3.408 19.793 18.942 1.00 14.01 212 LEU B CA 1
ATOM 4992 C C . LEU B 1 212 ? 2.743 18.505 18.522 1.00 12.69 212 LEU B C 1
ATOM 4993 O O . LEU B 1 212 ? 2.693 18.215 17.328 1.00 14.48 212 LEU B O 1
ATOM 4998 N N . THR B 1 213 ? 2.142 17.834 19.483 1.00 14.16 213 THR B N 1
ATOM 4999 C CA . THR B 1 213 ? 1.278 16.676 19.170 1.00 15.58 213 THR B CA 1
ATOM 5000 C C . THR B 1 213 ? -0.097 17.127 18.715 1.00 14.30 213 THR B C 1
ATOM 5001 O O . THR B 1 213 ? -0.480 18.288 18.900 1.00 14.43 213 THR B O 1
ATOM 5005 N N . PRO B 1 214 ? -0.895 16.245 18.067 1.00 16.10 214 PRO B N 1
ATOM 5006 C CA . PRO B 1 214 ? -2.238 16.660 17.626 1.00 16.73 214 PRO B CA 1
ATOM 5007 C C . PRO B 1 214 ? -3.149 17.118 18.766 1.00 17.21 214 PRO B C 1
ATOM 5008 O O . PRO B 1 214 ? -3.803 18.135 18.656 1.00 17.17 214 PRO B O 1
ATOM 5012 N N . LEU B 1 215 ? -2.984 16.503 19.927 1.00 17.86 215 LEU B N 1
ATOM 5013 C CA . LEU B 1 215 ? -3.750 16.923 21.114 1.00 19.93 215 LEU B CA 1
ATOM 5014 C C . LEU B 1 215 ? -3.336 18.369 21.454 1.00 20.74 215 LEU B C 1
ATOM 5015 O O . LEU B 1 215 ? -4.190 19.211 21.853 1.00 23.74 215 LEU B O 1
ATOM 5020 N N . GLU B 1 216 ? -2.051 18.664 21.296 1.00 15.67 216 GLU B N 1
ATOM 5021 C CA . GLU B 1 216 ? -1.471 19.928 21.804 1.00 15.25 216 GLU B CA 1
ATOM 5022 C C . GLU B 1 216 ? -1.752 21.089 20.844 1.00 16.32 216 GLU B C 1
ATOM 5023 O O . GLU B 1 216 ? -1.666 22.227 21.289 1.00 20.81 216 GLU B O 1
ATOM 5029 N N . ASN B 1 217 ? -1.935 20.806 19.570 1.00 16.26 217 ASN B N 1
ATOM 5030 C CA . ASN B 1 217 ? -1.827 21.828 18.497 1.00 14.13 217 ASN B CA 1
ATOM 5031 C C . ASN B 1 217 ? -3.174 22.350 18.023 1.00 14.49 217 ASN B C 1
ATOM 5032 O O . ASN B 1 217 ? -3.151 23.260 17.210 1.00 13.37 217 ASN B O 1
ATOM 5037 N N . VAL B 1 218 ? -4.282 21.915 18.597 1.00 13.99 218 VAL B N 1
ATOM 5038 C CA . VAL B 1 218 ? -5.598 22.519 18.272 1.00 14.13 218 VAL B CA 1
ATOM 5039 C C . VAL B 1 218 ? -6.364 22.770 19.556 1.00 12.96 218 VAL B C 1
ATOM 5040 O O . VAL B 1 218 ? -6.311 21.977 20.468 1.00 18.00 218 VAL B O 1
ATOM 5044 N N A SER B 1 219 ? -7.260 23.760 19.491 0.50 16.18 219 SER B N 1
ATOM 5045 N N B SER B 1 219 ? -7.082 23.869 19.584 0.50 14.47 219 SER B N 1
ATOM 5046 C CA A SER B 1 219 ? -8.175 24.194 20.572 0.50 18.69 219 SER B CA 1
ATOM 5047 C CA B SER B 1 219 ? -8.271 23.962 20.434 0.50 15.90 219 SER B CA 1
ATOM 5048 C C A SER B 1 219 ? -9.489 24.649 19.913 0.50 18.15 219 SER B C 1
ATOM 5049 C C B SER B 1 219 ? -9.447 24.326 19.551 0.50 15.40 219 SER B C 1
ATOM 5050 O O A SER B 1 219 ? -9.435 25.741 19.298 0.50 21.85 219 SER B O 1
ATOM 5051 O O B SER B 1 219 ? -9.302 24.976 18.491 0.50 17.18 219 SER B O 1
ATOM 5056 N N . GLN B 1 220 ? -10.596 23.870 19.969 1.00 14.84 220 GLN B N 1
ATOM 5057 C CA . GLN B 1 220 ? -11.825 24.259 19.255 1.00 18.46 220 GLN B CA 1
ATOM 5058 C C . GLN B 1 220 ? -12.411 25.494 19.952 1.00 17.53 220 GLN B C 1
ATOM 5059 O O . GLN B 1 220 ? -12.768 25.458 21.135 1.00 19.54 220 GLN B O 1
ATOM 5065 N N . GLN B 1 221 ? -12.585 26.547 19.185 1.00 16.06 221 GLN B N 1
ATOM 5066 C CA . GLN B 1 221 ? -13.134 27.806 19.730 1.00 15.27 221 GLN B CA 1
ATOM 5067 C C . GLN B 1 221 ? -14.574 27.946 19.279 1.00 14.31 221 GLN B C 1
ATOM 5068 O O . GLN B 1 221 ? -14.838 27.913 18.074 1.00 15.20 221 GLN B O 1
ATOM 5074 N N A GLU B 1 222 ? -15.454 28.257 20.210 0.50 15.83 222 GLU B N 1
ATOM 5075 N N B GLU B 1 222 ? -15.491 28.118 20.210 0.50 14.57 222 GLU B N 1
ATOM 5076 C CA A GLU B 1 222 ? -16.895 28.472 19.901 0.50 17.88 222 GLU B CA 1
ATOM 5077 C CA B GLU B 1 222 ? -16.913 28.322 19.824 0.50 15.89 222 GLU B CA 1
ATOM 5078 C C A GLU B 1 222 ? -17.037 29.608 18.891 0.50 14.07 222 GLU B C 1
ATOM 5079 C C B GLU B 1 222 ? -16.986 29.513 18.872 0.50 13.48 222 GLU B C 1
ATOM 5080 O O A GLU B 1 222 ? -16.471 30.684 19.133 0.50 15.51 222 GLU B O 1
ATOM 5081 O O B GLU B 1 222 ? -16.309 30.510 19.131 0.50 15.04 222 GLU B O 1
ATOM 5092 N N . PHE B 1 223 ? -17.704 29.338 17.763 1.00 14.15 223 PHE B N 1
ATOM 5093 C CA . PHE B 1 223 ? -17.927 30.348 16.716 1.00 15.98 223 PHE B CA 1
ATOM 5094 C C . PHE B 1 223 ? -19.406 30.357 16.366 1.00 17.49 223 PHE B C 1
ATOM 5095 O O . PHE B 1 223 ? -19.807 30.034 15.265 1.00 19.74 223 PHE B O 1
ATOM 5103 N N . ASP B 1 224 ? -20.178 30.750 17.363 1.00 17.31 224 ASP B N 1
ATOM 5104 C CA . ASP B 1 224 ? -21.660 30.694 17.277 1.00 18.49 224 ASP B CA 1
ATOM 5105 C C . ASP B 1 224 ? -22.108 32.083 16.810 1.00 17.49 224 ASP B C 1
ATOM 5106 O O . ASP B 1 224 ? -22.395 32.916 17.684 1.00 20.81 224 ASP B O 1
ATOM 5111 N N . LEU B 1 225 ? -22.172 32.320 15.505 1.00 18.37 225 LEU B N 1
ATOM 5112 C CA . LEU B 1 225 ? -22.586 33.657 15.024 1.00 18.54 225 LEU B CA 1
ATOM 5113 C C . LEU B 1 225 ? -24.075 33.874 15.350 1.00 20.91 225 LEU B C 1
ATOM 5114 O O . LEU B 1 225 ? -24.498 35.027 15.650 1.00 20.49 225 LEU B O 1
ATOM 5119 N N . ASP B 1 226 ? -24.881 32.811 15.306 1.00 21.04 226 ASP B N 1
ATOM 5120 C CA . ASP B 1 226 ? -26.332 32.941 15.576 1.00 24.54 226 ASP B CA 1
ATOM 5121 C C . ASP B 1 226 ? -26.557 33.566 16.950 1.00 25.34 226 ASP B C 1
ATOM 5122 O O . ASP B 1 226 ? -27.487 34.390 17.053 1.00 22.51 226 ASP B O 1
ATOM 5127 N N . LYS B 1 227 ? -25.777 33.178 17.976 1.00 22.36 227 LYS B N 1
ATOM 5128 C CA . LYS B 1 227 ? -26.068 33.657 19.339 1.00 25.34 227 LYS B CA 1
ATOM 5129 C C . LYS B 1 227 ? -25.799 35.163 19.468 1.00 22.78 227 LYS B C 1
ATOM 5130 O O . LYS B 1 227 ? -26.383 35.750 20.388 1.00 27.66 227 LYS B O 1
ATOM 5136 N N . TYR B 1 228 ? -24.955 35.751 18.600 1.00 26.25 228 TYR B N 1
ATOM 5137 C CA . TYR B 1 228 ? -24.688 37.212 18.535 1.00 21.50 228 TYR B CA 1
ATOM 5138 C C . TYR B 1 228 ? -25.538 37.906 17.476 1.00 23.48 228 TYR B C 1
ATOM 5139 O O . TYR B 1 228 ? -25.346 39.131 17.303 1.00 26.69 228 TYR B O 1
ATOM 5148 N N . ASN B 1 229 ? -26.461 37.184 16.836 1.00 21.73 229 ASN B N 1
ATOM 5149 C CA . ASN B 1 229 ? -27.228 37.663 15.649 1.00 23.00 229 ASN B CA 1
ATOM 5150 C C . ASN B 1 229 ? -26.264 38.257 14.623 1.00 24.50 229 ASN B C 1
ATOM 5151 O O . ASN B 1 229 ? -26.523 39.330 14.041 1.00 22.60 229 ASN B O 1
ATOM 5156 N N . LEU B 1 230 ? -25.239 37.479 14.323 1.00 20.11 230 LEU B N 1
ATOM 5157 C CA . LEU B 1 230 ? -24.282 37.810 13.268 1.00 20.15 230 LEU B CA 1
ATOM 5158 C C . LEU B 1 230 ? -24.380 36.815 12.137 1.00 16.91 230 LEU B C 1
ATOM 5159 O O . LEU B 1 230 ? -24.959 35.707 12.278 1.00 21.17 230 LEU B O 1
ATOM 5164 N N A GLU B 1 231 ? -23.668 37.174 11.056 0.50 16.61 231 GLU B N 1
ATOM 5165 N N B GLU B 1 231 ? -23.792 37.168 11.007 0.50 16.48 231 GLU B N 1
ATOM 5166 C CA A GLU B 1 231 ? -23.547 36.430 9.778 0.50 17.99 231 GLU B CA 1
ATOM 5167 C CA B GLU B 1 231 ? -23.373 36.112 10.079 0.50 16.76 231 GLU B CA 1
ATOM 5168 C C A GLU B 1 231 ? -22.103 36.633 9.310 0.50 16.10 231 GLU B C 1
ATOM 5169 C C B GLU B 1 231 ? -21.976 36.491 9.634 0.50 15.36 231 GLU B C 1
ATOM 5170 O O A GLU B 1 231 ? -21.669 37.804 9.372 0.50 12.15 231 GLU B O 1
ATOM 5171 O O B GLU B 1 231 ? -21.504 37.606 10.007 0.50 14.00 231 GLU B O 1
ATOM 5182 N N . LEU B 1 232 ? -21.402 35.586 8.851 1.00 15.48 232 LEU B N 1
ATOM 5183 C CA . LEU B 1 232 ? -20.115 35.800 8.206 1.00 13.45 232 LEU B CA 1
ATOM 5184 C C . LEU B 1 232 ? -20.364 35.881 6.705 1.00 14.03 232 LEU B C 1
ATOM 5185 O O . LEU B 1 232 ? -20.724 34.880 6.038 1.00 16.10 232 LEU B O 1
ATOM 5190 N N . LEU B 1 233 ? -20.202 37.076 6.166 1.00 16.65 233 LEU B N 1
ATOM 5191 C CA . LEU B 1 233 ? -20.290 37.265 4.728 1.00 14.76 233 LEU B CA 1
ATOM 5192 C C . LEU B 1 233 ? -18.990 36.782 4.119 1.00 16.65 233 LEU B C 1
ATOM 5193 O O . LEU B 1 233 ? -17.948 37.147 4.658 1.00 16.93 233 LEU B O 1
ATOM 5198 N N . VAL B 1 234 ? -19.097 35.982 3.069 1.00 14.40 234 VAL B N 1
ATOM 5199 C CA . VAL B 1 234 ? -17.945 35.549 2.253 1.00 14.62 234 VAL B CA 1
ATOM 5200 C C . VAL B 1 234 ? -18.183 35.938 0.795 1.00 15.88 234 VAL B C 1
ATOM 5201 O O . VAL B 1 234 ? -19.165 35.543 0.166 1.00 17.72 234 VAL B O 1
ATOM 5205 N N . VAL B 1 235 ? -17.249 36.702 0.246 1.00 15.07 235 VAL B N 1
ATOM 5206 C CA . VAL B 1 235 ? -17.329 37.151 -1.144 1.00 14.35 235 VAL B CA 1
ATOM 5207 C C . VAL B 1 235 ? -16.060 36.765 -1.887 1.00 14.74 235 VAL B C 1
ATOM 5208 O O . VAL B 1 235 ? -14.981 37.241 -1.504 1.00 16.09 235 VAL B O 1
ATOM 5212 N N . ASP B 1 236 ? -16.258 35.929 -2.915 1.00 14.41 236 ASP B N 1
ATOM 5213 C CA . ASP B 1 236 ? -15.237 35.626 -3.926 1.00 14.49 236 ASP B CA 1
ATOM 5214 C C . ASP B 1 236 ? -15.209 36.779 -4.929 1.00 18.34 236 ASP B C 1
ATOM 5215 O O . ASP B 1 236 ? -16.216 37.004 -5.648 1.00 19.09 236 ASP B O 1
ATOM 5220 N N . THR B 1 237 ? -14.108 37.533 -4.950 1.00 17.49 237 THR B N 1
ATOM 5221 C CA . THR B 1 237 ? -13.977 38.708 -5.848 1.00 18.52 237 THR B CA 1
ATOM 5222 C C . THR B 1 237 ? -13.991 38.253 -7.311 1.00 18.60 237 THR B C 1
ATOM 5223 O O . THR B 1 237 ? -14.292 39.096 -8.167 1.00 20.86 237 THR B O 1
ATOM 5227 N N . GLN B 1 238 ? -13.538 37.027 -7.615 1.00 19.36 238 GLN B N 1
ATOM 5228 C CA . GLN B 1 238 ? -13.346 36.547 -9.005 1.00 22.60 238 GLN B CA 1
ATOM 5229 C C . GLN B 1 238 ? -12.340 37.491 -9.713 1.00 20.60 238 GLN B C 1
ATOM 5230 O O . GLN B 1 238 ? -12.383 37.606 -10.958 1.00 23.76 238 GLN B O 1
ATOM 5236 N N . ALA B 1 239 ? -11.462 38.153 -8.968 1.00 22.80 239 ALA B N 1
ATOM 5237 C CA . ALA B 1 239 ? -10.343 38.932 -9.532 1.00 23.06 239 ALA B CA 1
ATOM 5238 C C . ALA B 1 239 ? -9.464 37.975 -10.316 1.00 28.05 239 ALA B C 1
ATOM 5239 O O . ALA B 1 239 ? -9.290 36.809 -9.925 1.00 28.18 239 ALA B O 1
ATOM 5241 N N . PRO B 1 240 ? -8.901 38.422 -11.448 1.00 31.58 240 PRO B N 1
ATOM 5242 C CA . PRO B 1 240 ? -8.007 37.564 -12.218 1.00 37.01 240 PRO B CA 1
ATOM 5243 C C . PRO B 1 240 ? -6.767 37.209 -11.384 1.00 37.71 240 PRO B C 1
ATOM 5244 O O . PRO B 1 240 ? -6.311 38.034 -10.669 1.00 37.75 240 PRO B O 1
ATOM 5248 N N . HIS B 1 241 ? -6.325 35.954 -11.431 1.00 37.40 241 HIS B N 1
ATOM 5249 C CA . HIS B 1 241 ? -5.161 35.465 -10.640 1.00 53.81 241 HIS B CA 1
ATOM 5250 C C . HIS B 1 241 ? -4.545 34.289 -11.403 1.00 70.25 241 HIS B C 1
ATOM 5251 O O . HIS B 1 241 ? -5.292 33.303 -11.677 1.00 50.17 241 HIS B O 1
ATOM 5253 N N A GLN B 1 242 ? -3.265 34.408 -11.805 0.50 86.15 242 GLN B N 1
ATOM 5254 N N B GLN B 1 242 ? -3.251 34.396 -11.719 0.50 91.93 242 GLN B N 1
ATOM 5255 C CA A GLN B 1 242 ? -2.480 33.305 -12.442 0.50 82.10 242 GLN B CA 1
ATOM 5256 C CA B GLN B 1 242 ? -2.435 33.332 -12.364 0.50 88.66 242 GLN B CA 1
ATOM 5257 C C A GLN B 1 242 ? -2.390 32.172 -11.407 0.50 104.64 242 GLN B C 1
ATOM 5258 C C B GLN B 1 242 ? -2.266 32.155 -11.389 0.50 110.30 242 GLN B C 1
ATOM 5259 O O A GLN B 1 242 ? -2.339 32.488 -10.175 0.50 84.11 242 GLN B O 1
ATOM 5260 O O B GLN B 1 242 ? -1.938 32.408 -10.196 0.50 88.56 242 GLN B O 1
ATOM 5271 N N . LEU B 1 243 ? -2.432 30.922 -11.896 1.00 122.64 243 LEU B N 1
ATOM 5272 C CA . LEU B 1 243 ? -2.574 29.661 -11.101 1.00 99.69 243 LEU B CA 1
ATOM 5273 C C . LEU B 1 243 ? -1.650 29.634 -9.871 1.00 74.83 243 LEU B C 1
ATOM 5274 O O . LEU B 1 243 ? -2.184 29.595 -8.737 1.00 85.91 243 LEU B O 1
ATOM 5276 N N . ASN B 1 244 ? -0.328 29.648 -10.086 1.00 50.02 244 ASN B N 1
ATOM 5277 C CA . ASN B 1 244 ? 0.739 29.494 -9.044 1.00 67.60 244 ASN B CA 1
ATOM 5278 C C . ASN B 1 244 ? 1.875 30.458 -9.424 1.00 62.38 244 ASN B C 1
ATOM 5279 O O . ASN B 1 244 ? 3.000 30.004 -9.695 1.00 75.06 244 ASN B O 1
ATOM 5284 N N A ASP B 1 245 ? 1.599 31.766 -9.466 0.50 44.93 245 ASP B N 1
ATOM 5285 N N B ASP B 1 245 ? 1.506 31.743 -9.408 0.50 60.46 245 ASP B N 1
ATOM 5286 C CA A ASP B 1 245 ? 2.514 32.810 -10.021 0.50 34.54 245 ASP B CA 1
ATOM 5287 C CA B ASP B 1 245 ? 2.302 32.951 -9.753 0.50 53.80 245 ASP B CA 1
ATOM 5288 C C A ASP B 1 245 ? 3.746 33.060 -9.131 0.50 39.36 245 ASP B C 1
ATOM 5289 C C B ASP B 1 245 ? 3.755 32.825 -9.277 0.50 46.50 245 ASP B C 1
ATOM 5290 O O A ASP B 1 245 ? 4.492 34.046 -9.406 0.50 47.29 245 ASP B O 1
ATOM 5291 O O B ASP B 1 245 ? 4.657 33.255 -10.036 0.50 56.77 245 ASP B O 1
ATOM 5300 N N . GLY B 1 246 ? 3.967 32.275 -8.077 1.00 34.97 246 GLY B N 1
ATOM 5301 C CA . GLY B 1 246 ? 5.270 32.315 -7.381 1.00 32.79 246 GLY B CA 1
ATOM 5302 C C . GLY B 1 246 ? 5.357 33.406 -6.296 1.00 25.37 246 GLY B C 1
ATOM 5303 O O . GLY B 1 246 ? 6.350 33.389 -5.529 1.00 24.96 246 GLY B O 1
ATOM 5304 N N A GLN B 1 247 ? 4.402 34.356 -6.192 0.50 22.67 247 GLN B N 1
ATOM 5305 N N B GLN B 1 247 ? 4.387 34.332 -6.232 0.50 20.78 247 GLN B N 1
ATOM 5306 C CA A GLN B 1 247 ? 4.481 35.404 -5.133 0.50 21.88 247 GLN B CA 1
ATOM 5307 C CA B GLN B 1 247 ? 4.380 35.374 -5.179 0.50 19.85 247 GLN B CA 1
ATOM 5308 C C A GLN B 1 247 ? 4.251 34.766 -3.751 0.50 19.58 247 GLN B C 1
ATOM 5309 C C B GLN B 1 247 ? 4.305 34.706 -3.804 0.50 18.32 247 GLN B C 1
ATOM 5310 O O A GLN B 1 247 ? 4.834 35.274 -2.760 0.50 20.24 247 GLN B O 1
ATOM 5311 O O B GLN B 1 247 ? 5.075 35.104 -2.900 0.50 19.15 247 GLN B O 1
ATOM 5322 N N . TYR B 1 248 ? 3.399 33.735 -3.651 1.00 20.26 248 TYR B N 1
ATOM 5323 C CA . TYR B 1 248 ? 3.208 32.980 -2.388 1.00 19.66 248 TYR B CA 1
ATOM 5324 C C . TYR B 1 248 ? 4.552 32.376 -1.945 1.00 18.01 248 TYR B C 1
ATOM 5325 O O . TYR B 1 248 ? 5.019 32.615 -0.861 1.00 17.60 248 TYR B O 1
ATOM 5334 N N . ALA B 1 249 ? 5.185 31.623 -2.806 1.00 21.12 249 ALA B N 1
ATOM 5335 C CA . ALA B 1 249 ? 6.520 31.015 -2.561 1.00 19.16 249 ALA B CA 1
ATOM 5336 C C . ALA B 1 249 ? 7.567 32.095 -2.203 1.00 17.72 249 ALA B C 1
ATOM 5337 O O . ALA B 1 249 ? 8.428 31.844 -1.341 1.00 19.10 249 ALA B O 1
ATOM 5339 N N A GLN B 1 250 ? 7.488 33.298 -2.778 0.50 20.05 250 GLN B N 1
ATOM 5340 N N B GLN B 1 250 ? 7.467 33.269 -2.821 0.50 19.89 250 GLN B N 1
ATOM 5341 C CA A GLN B 1 250 ? 8.483 34.355 -2.464 0.50 19.72 250 GLN B CA 1
ATOM 5342 C CA B GLN B 1 250 ? 8.380 34.399 -2.547 0.50 18.68 250 GLN B CA 1
ATOM 5343 C C A GLN B 1 250 ? 8.229 34.897 -1.058 0.50 18.00 250 GLN B C 1
ATOM 5344 C C B GLN B 1 250 ? 8.209 34.801 -1.079 0.50 17.55 250 GLN B C 1
ATOM 5345 O O A GLN B 1 250 ? 9.202 35.279 -0.394 0.50 17.94 250 GLN B O 1
ATOM 5346 O O B GLN B 1 250 ? 9.208 34.892 -0.371 0.50 19.63 250 GLN B O 1
ATOM 5357 N N . ARG B 1 251 ? 6.970 34.981 -0.627 1.00 16.84 251 ARG B N 1
ATOM 5358 C CA . ARG B 1 251 ? 6.725 35.378 0.766 1.00 14.88 251 ARG B CA 1
ATOM 5359 C C . ARG B 1 251 ? 7.369 34.335 1.693 1.00 14.29 251 ARG B C 1
ATOM 5360 O O . ARG B 1 251 ? 8.016 34.712 2.659 1.00 15.16 251 ARG B O 1
ATOM 5368 N N . ARG B 1 252 ? 7.146 33.049 1.443 1.00 13.86 252 ARG B N 1
ATOM 5369 C CA . ARG B 1 252 ? 7.769 31.963 2.210 1.00 13.99 252 ARG B CA 1
ATOM 5370 C C . ARG B 1 252 ? 9.266 32.145 2.251 1.00 12.61 252 ARG B C 1
ATOM 5371 O O . ARG B 1 252 ? 9.837 32.004 3.336 1.00 17.54 252 ARG B O 1
ATOM 5379 N N . ALA B 1 253 ? 9.890 32.373 1.106 1.00 16.60 253 ALA B N 1
ATOM 5380 C CA . ALA B 1 253 ? 11.355 32.455 1.025 1.00 16.82 253 ALA B CA 1
ATOM 5381 C C . ALA B 1 253 ? 11.866 33.638 1.839 1.00 14.70 253 ALA B C 1
ATOM 5382 O O . ALA B 1 253 ? 12.878 33.478 2.553 1.00 18.01 253 ALA B O 1
ATOM 5384 N N . THR B 1 254 ? 11.184 34.767 1.769 1.00 14.12 254 THR B N 1
ATOM 5385 C CA . THR B 1 254 ? 11.574 35.977 2.530 1.00 14.32 254 THR B CA 1
ATOM 5386 C C . THR B 1 254 ? 11.478 35.674 4.037 1.00 12.66 254 THR B C 1
ATOM 5387 O O . THR B 1 254 ? 12.377 36.047 4.814 1.00 13.05 254 THR B O 1
ATOM 5391 N N . CYS B 1 255 ? 10.418 34.980 4.467 1.00 13.29 255 CYS B N 1
ATOM 5392 C CA . CYS B 1 255 ? 10.278 34.666 5.897 1.00 14.15 255 CYS B CA 1
ATOM 5393 C C . CYS B 1 255 ? 11.380 33.694 6.343 1.00 12.94 255 CYS B C 1
ATOM 5394 O O . CYS B 1 255 ? 11.910 33.841 7.438 1.00 13.10 255 CYS B O 1
ATOM 5397 N N . GLU B 1 256 ? 11.687 32.701 5.550 1.00 14.78 256 GLU B N 1
ATOM 5398 C CA . GLU B 1 256 ? 12.764 31.727 5.878 1.00 14.25 256 GLU B CA 1
ATOM 5399 C C . GLU B 1 256 ? 14.085 32.488 5.977 1.00 13.75 256 GLU B C 1
ATOM 5400 O O . GLU B 1 256 ? 14.842 32.203 6.890 1.00 15.40 256 GLU B O 1
ATOM 5406 N N . GLU B 1 257 ? 14.364 33.354 5.022 1.00 16.05 257 GLU B N 1
ATOM 5407 C CA . GLU B 1 257 ? 15.585 34.192 5.082 1.00 15.85 257 GLU B CA 1
ATOM 5408 C C . GLU B 1 257 ? 15.632 35.059 6.353 1.00 14.40 257 GLU B C 1
ATOM 5409 O O . GLU B 1 257 ? 16.685 35.107 7.046 1.00 17.12 257 GLU B O 1
ATOM 5415 N N . ALA B 1 258 ? 14.529 35.673 6.724 1.00 13.02 258 ALA B N 1
ATOM 5416 C CA . ALA B 1 258 ? 14.489 36.478 7.961 1.00 14.86 258 ALA B CA 1
ATOM 5417 C C . ALA B 1 258 ? 14.749 35.607 9.178 1.00 14.12 258 ALA B C 1
ATOM 5418 O O . ALA B 1 258 ? 15.536 36.016 10.071 1.00 14.34 258 ALA B O 1
ATOM 5420 N N . ALA B 1 259 ? 14.128 34.435 9.266 1.00 13.53 259 ALA B N 1
ATOM 5421 C CA . ALA B 1 259 ? 14.388 33.579 10.444 1.00 14.34 259 ALA B CA 1
ATOM 5422 C C . ALA B 1 259 ? 15.885 33.212 10.469 1.00 11.85 259 ALA B C 1
ATOM 5423 O O . ALA B 1 259 ? 16.451 33.185 11.562 1.00 13.30 259 ALA B O 1
ATOM 5425 N N . LYS B 1 260 ? 16.465 32.866 9.324 1.00 13.69 260 LYS B N 1
ATOM 5426 C CA . LYS B 1 260 ? 17.929 32.552 9.259 1.00 14.11 260 LYS B CA 1
ATOM 5427 C C . LYS B 1 260 ? 18.767 33.720 9.777 1.00 13.86 260 LYS B C 1
ATOM 5428 O O . LYS B 1 260 ? 19.679 33.484 10.593 1.00 17.16 260 LYS B O 1
ATOM 5434 N N . ILE B 1 261 ? 18.436 34.945 9.370 1.00 12.75 261 ILE B N 1
ATOM 5435 C CA . ILE B 1 261 ? 19.245 36.117 9.786 1.00 14.47 261 ILE B CA 1
ATOM 5436 C C . ILE B 1 261 ? 19.108 36.274 11.302 1.00 12.92 261 ILE B C 1
ATOM 5437 O O . ILE B 1 261 ? 20.089 36.611 11.989 1.00 15.09 261 ILE B O 1
ATOM 5442 N N . LEU B 1 262 ? 17.881 36.077 11.809 1.00 12.35 262 LEU B N 1
ATOM 5443 C CA . LEU B 1 262 ? 17.591 36.261 13.233 1.00 12.83 262 LEU B CA 1
ATOM 5444 C C . LEU B 1 262 ? 18.138 35.101 14.091 1.00 14.14 262 LEU B C 1
ATOM 5445 O O . LEU B 1 262 ? 18.110 35.202 15.341 1.00 17.24 262 LEU B O 1
ATOM 5450 N N . GLY B 1 263 ? 18.536 34.017 13.461 1.00 14.52 263 GLY B N 1
ATOM 5451 C CA . GLY B 1 263 ? 19.076 32.848 14.177 1.00 16.32 263 GLY B CA 1
ATOM 5452 C C . GLY B 1 263 ? 18.007 32.048 14.893 1.00 15.33 263 GLY B C 1
ATOM 5453 O O . GLY B 1 263 ? 18.323 31.456 15.922 1.00 16.71 263 GLY B O 1
ATOM 5454 N N . VAL B 1 264 ? 16.846 31.913 14.270 1.00 14.68 264 VAL B N 1
ATOM 5455 C CA . VAL B 1 264 ? 15.697 31.204 14.861 1.00 14.25 264 VAL B CA 1
ATOM 5456 C C . VAL B 1 264 ? 15.199 30.171 13.872 1.00 12.16 264 VAL B C 1
ATOM 5457 O O . VAL B 1 264 ? 15.369 30.375 12.627 1.00 13.98 264 VAL B O 1
ATOM 5461 N N . ALA B 1 265 ? 14.575 29.122 14.383 1.00 12.93 265 ALA B N 1
ATOM 5462 C CA . ALA B 1 265 ? 14.012 28.072 13.531 1.00 13.07 265 ALA B CA 1
ATOM 5463 C C . ALA B 1 265 ? 12.859 28.605 12.689 1.00 11.65 265 ALA B C 1
ATOM 5464 O O . ALA B 1 265 ? 12.606 28.115 11.523 1.00 15.15 265 ALA B O 1
ATOM 5466 N N . ASN B 1 266 ? 12.148 29.556 13.222 1.00 12.55 266 ASN B N 1
ATOM 5467 C CA . ASN B 1 266 ? 10.941 30.080 12.570 1.00 13.67 266 ASN B CA 1
ATOM 5468 C C . ASN B 1 266 ? 10.518 31.370 13.265 1.00 13.32 266 ASN B C 1
ATOM 5469 O O . ASN B 1 266 ? 10.988 31.672 14.384 1.00 12.15 266 ASN B O 1
ATOM 5474 N N . LEU B 1 267 ? 9.709 32.142 12.559 1.00 14.30 267 LEU B N 1
ATOM 5475 C CA . LEU B 1 267 ? 9.392 33.485 13.066 1.00 12.84 267 LEU B CA 1
ATOM 5476 C C . LEU B 1 267 ? 8.441 33.430 14.250 1.00 11.67 267 LEU B C 1
ATOM 5477 O O . LEU B 1 267 ? 8.245 34.464 14.918 1.00 12.81 267 LEU B O 1
ATOM 5482 N N . ARG B 1 268 ? 7.883 32.250 14.541 1.00 11.91 268 ARG B N 1
ATOM 5483 C CA . ARG B 1 268 ? 7.077 32.106 15.752 1.00 13.06 268 ARG B CA 1
ATOM 5484 C C . ARG B 1 268 ? 8.005 32.319 16.951 1.00 12.36 268 ARG B C 1
ATOM 5485 O O . ARG B 1 268 ? 7.587 32.889 17.951 1.00 12.46 268 ARG B O 1
ATOM 5493 N N . VAL B 1 269 ? 9.221 31.820 16.918 1.00 11.85 269 VAL B N 1
ATOM 5494 C CA . VAL B 1 269 ? 10.148 32.046 18.052 1.00 12.83 269 VAL B CA 1
ATOM 5495 C C . VAL B 1 269 ? 10.291 33.547 18.271 1.00 13.02 269 VAL B C 1
ATOM 5496 O O . VAL B 1 269 ? 10.191 34.059 19.366 1.00 12.76 269 VAL B O 1
ATOM 5500 N N . THR B 1 270 ? 10.535 34.241 17.190 1.00 12.32 270 THR B N 1
ATOM 5501 C CA . THR B 1 270 ? 10.716 35.728 17.208 1.00 13.20 270 THR B CA 1
ATOM 5502 C C . THR B 1 270 ? 9.441 36.373 17.797 1.00 12.22 270 THR B C 1
ATOM 5503 O O . THR B 1 270 ? 9.513 37.214 18.733 1.00 15.13 270 THR B O 1
ATOM 5507 N N . ALA B 1 271 ? 8.290 36.004 17.262 1.00 13.24 271 ALA B N 1
ATOM 5508 C CA . ALA B 1 271 ? 6.988 36.587 17.681 1.00 11.71 271 ALA B CA 1
ATOM 5509 C C . ALA B 1 271 ? 6.757 36.372 19.186 1.00 11.39 271 ALA B C 1
ATOM 5510 O O . ALA B 1 271 ? 6.380 37.282 19.852 1.00 13.82 271 ALA B O 1
ATOM 5512 N N . ASP B 1 272 ? 6.983 35.177 19.680 1.00 13.25 272 ASP B N 1
ATOM 5513 C CA . ASP B 1 272 ? 6.723 34.848 21.076 1.00 14.59 272 ASP B CA 1
ATOM 5514 C C . ASP B 1 272 ? 7.628 35.690 21.968 1.00 14.14 272 ASP B C 1
ATOM 5515 O O . ASP B 1 272 ? 7.170 36.115 23.044 1.00 17.06 272 ASP B O 1
ATOM 5520 N N . GLY B 1 273 ? 8.891 35.856 21.574 1.00 16.25 273 GLY B N 1
ATOM 5521 C CA . GLY B 1 273 ? 9.803 36.691 22.378 1.00 13.86 273 GLY B CA 1
ATOM 5522 C C . GLY B 1 273 ? 9.336 38.150 22.435 1.00 14.02 273 GLY B C 1
ATOM 5523 O O . GLY B 1 273 ? 9.351 38.778 23.488 1.00 18.31 273 GLY B O 1
ATOM 5524 N N . ILE B 1 274 ? 8.852 38.661 21.345 1.00 13.24 274 ILE B N 1
ATOM 5525 C CA . ILE B 1 274 ? 8.337 40.052 21.279 1.00 13.86 274 ILE B CA 1
ATOM 5526 C C . ILE B 1 274 ? 7.056 40.142 22.144 1.00 12.89 274 ILE B C 1
ATOM 5527 O O . ILE B 1 274 ? 6.883 41.087 22.891 1.00 15.25 274 ILE B O 1
ATOM 5532 N N A SER B 1 275 ? 6.165 39.170 21.963 0.50 14.79 275 SER B N 1
ATOM 5533 N N B SER B 1 275 ? 6.162 39.163 22.072 0.50 14.98 275 SER B N 1
ATOM 5534 C CA A SER B 1 275 ? 4.874 39.044 22.690 0.50 16.81 275 SER B CA 1
ATOM 5535 C CA B SER B 1 275 ? 4.841 39.192 22.762 0.50 17.04 275 SER B CA 1
ATOM 5536 C C A SER B 1 275 ? 5.161 39.193 24.169 0.50 14.75 275 SER B C 1
ATOM 5537 C C B SER B 1 275 ? 5.059 39.090 24.264 0.50 16.72 275 SER B C 1
ATOM 5538 O O A SER B 1 275 ? 4.543 40.057 24.749 0.50 14.99 275 SER B O 1
ATOM 5539 O O B SER B 1 275 ? 4.218 39.573 25.023 0.50 17.62 275 SER B O 1
ATOM 5544 N N . LYS B 1 276 ? 6.141 38.427 24.684 1.00 16.56 276 LYS B N 1
ATOM 5545 C CA . LYS B 1 276 ? 6.421 38.270 26.140 1.00 17.44 276 LYS B CA 1
ATOM 5546 C C . LYS B 1 276 ? 7.164 39.493 26.708 1.00 18.57 276 LYS B C 1
ATOM 5547 O O . LYS B 1 276 ? 7.219 39.637 27.926 1.00 21.13 276 LYS B O 1
ATOM 5553 N N . ALA B 1 277 ? 7.718 40.349 25.851 1.00 15.93 277 ALA B N 1
ATOM 5554 C CA . ALA B 1 277 ? 8.445 41.556 26.304 1.00 17.20 277 ALA B CA 1
ATOM 5555 C C . ALA B 1 277 ? 7.471 42.560 26.914 1.00 17.26 277 ALA B C 1
ATOM 5556 O O . ALA B 1 277 ? 6.384 42.854 26.318 1.00 18.82 277 ALA B O 1
ATOM 5558 N N . ASP B 1 278 ? 7.926 43.206 28.018 1.00 17.91 278 ASP B N 1
ATOM 5559 C CA . ASP B 1 278 ? 7.140 44.336 28.544 1.00 19.82 278 ASP B CA 1
ATOM 5560 C C . ASP B 1 278 ? 6.981 45.447 27.500 1.00 16.30 278 ASP B C 1
ATOM 5561 O O . ASP B 1 278 ? 5.872 45.991 27.346 1.00 18.99 278 ASP B O 1
ATOM 5566 N N . ASP B 1 279 ? 8.060 45.747 26.765 1.00 15.86 279 ASP B N 1
ATOM 5567 C CA . ASP B 1 279 ? 8.029 46.796 25.732 1.00 16.16 279 ASP B CA 1
ATOM 5568 C C . ASP B 1 279 ? 8.044 46.113 24.376 1.00 14.44 279 ASP B C 1
ATOM 5569 O O . ASP B 1 279 ? 9.066 45.811 23.859 1.00 14.05 279 ASP B O 1
ATOM 5574 N N . GLN B 1 280 ? 6.870 45.739 23.917 1.00 13.37 280 GLN B N 1
ATOM 5575 C CA . GLN B 1 280 ? 6.719 44.957 22.691 1.00 15.09 280 GLN B CA 1
ATOM 5576 C C . GLN B 1 280 ? 7.205 45.849 21.568 1.00 14.07 280 GLN B C 1
ATOM 5577 O O . GLN B 1 280 ? 7.721 45.341 20.605 1.00 12.82 280 GLN B O 1
ATOM 5583 N N . PHE B 1 281 ? 6.926 47.171 21.632 1.00 13.27 281 PHE B N 1
ATOM 5584 C CA . PHE B 1 281 ? 7.398 48.029 20.525 1.00 13.32 281 PHE B CA 1
ATOM 5585 C C . PHE B 1 281 ? 8.912 47.946 20.394 1.00 12.04 281 PHE B C 1
ATOM 5586 O O . PHE B 1 281 ? 9.467 47.895 19.279 1.00 12.83 281 PHE B O 1
ATOM 5594 N N . GLN B 1 282 ? 9.614 48.022 21.496 1.00 12.93 282 GLN B N 1
ATOM 5595 C CA . GLN B 1 282 ? 11.097 47.991 21.432 1.00 11.91 282 GLN B CA 1
ATOM 5596 C C . GLN B 1 282 ? 11.580 46.613 20.980 1.00 11.25 282 GLN B C 1
ATOM 5597 O O . GLN B 1 282 ? 12.540 46.535 20.156 1.00 12.41 282 GLN B O 1
ATOM 5603 N N . ALA B 1 283 ? 10.923 45.568 21.377 1.00 13.10 283 ALA B N 1
ATOM 5604 C CA . ALA B 1 283 ? 11.341 44.197 21.017 1.00 12.76 283 ALA B CA 1
ATOM 5605 C C . ALA B 1 283 ? 11.186 44.063 19.490 1.00 13.32 283 ALA B C 1
ATOM 5606 O O . ALA B 1 283 ? 12.053 43.467 18.868 1.00 12.15 283 ALA B O 1
ATOM 5608 N N . LEU B 1 284 ? 10.101 44.604 18.931 1.00 11.98 284 LEU B N 1
ATOM 5609 C CA . LEU B 1 284 ? 9.902 44.540 17.492 1.00 13.22 284 LEU B CA 1
ATOM 5610 C C . LEU B 1 284 ? 10.981 45.368 16.811 1.00 13.24 284 LEU B C 1
ATOM 5611 O O . LEU B 1 284 ? 11.498 44.929 15.802 1.00 11.83 284 LEU B O 1
ATOM 5616 N N . LYS B 1 285 ? 11.176 46.623 17.252 1.00 13.48 285 LYS B N 1
ATOM 5617 C CA . LYS B 1 285 ? 12.176 47.509 16.661 1.00 12.56 285 LYS B CA 1
ATOM 5618 C C . LYS B 1 285 ? 13.539 46.807 16.616 1.00 11.88 285 LYS B C 1
ATOM 5619 O O . LYS B 1 285 ? 14.207 46.845 15.540 1.00 13.37 285 LYS B O 1
ATOM 5625 N N . GLU B 1 286 ? 13.975 46.174 17.693 1.00 15.24 286 GLU B N 1
ATOM 5626 C CA . GLU B 1 286 ? 15.337 45.564 17.703 1.00 15.11 286 GLU B CA 1
ATOM 5627 C C . GLU B 1 286 ? 15.386 44.393 16.727 1.00 14.45 286 GLU B C 1
ATOM 5628 O O . GLU B 1 286 ? 16.423 44.125 16.099 1.00 16.70 286 GLU B O 1
ATOM 5634 N N . THR B 1 287 ? 14.271 43.702 16.575 1.00 12.16 287 THR B N 1
ATOM 5635 C CA . THR B 1 287 ? 14.174 42.607 15.587 1.00 13.52 287 THR B CA 1
ATOM 5636 C C . THR B 1 287 ? 14.269 43.163 14.173 1.00 13.30 287 THR B C 1
ATOM 5637 O O . THR B 1 287 ? 15.091 42.701 13.366 1.00 14.05 287 THR B O 1
ATOM 5641 N N . LEU B 1 288 ? 13.473 44.171 13.835 1.00 11.96 288 LEU B N 1
ATOM 5642 C CA . LEU B 1 288 ? 13.492 44.682 12.439 1.00 13.06 288 LEU B CA 1
ATOM 5643 C C . LEU B 1 288 ? 14.887 45.280 12.126 1.00 11.70 288 LEU B C 1
ATOM 5644 O O . LEU B 1 288 ? 15.331 45.201 10.973 1.00 14.11 288 LEU B O 1
ATOM 5649 N N . ASP B 1 289 ? 15.496 45.961 13.081 1.00 12.06 289 ASP B N 1
ATOM 5650 C CA . ASP B 1 289 ? 16.826 46.600 12.876 1.00 13.36 289 ASP B CA 1
ATOM 5651 C C . ASP B 1 289 ? 17.872 45.582 12.453 1.00 14.03 289 ASP B C 1
ATOM 5652 O O . ASP B 1 289 ? 18.800 45.994 11.713 1.00 16.45 289 ASP B O 1
ATOM 5657 N N . ALA B 1 290 ? 17.671 44.308 12.789 1.00 13.47 290 ALA B N 1
ATOM 5658 C CA . ALA B 1 290 ? 18.641 43.234 12.503 1.00 15.20 290 ALA B CA 1
ATOM 5659 C C . ALA B 1 290 ? 18.468 42.730 11.062 1.00 16.31 290 ALA B C 1
ATOM 5660 O O . ALA B 1 290 ? 19.325 41.992 10.550 1.00 19.28 290 ALA B O 1
ATOM 5662 N N . LEU B 1 291 ? 17.465 43.198 10.339 1.00 14.28 291 LEU B N 1
ATOM 5663 C CA . LEU B 1 291 ? 17.162 42.740 8.978 1.00 16.70 291 LEU B CA 1
ATOM 5664 C C . LEU B 1 291 ? 17.750 43.715 7.967 1.00 17.71 291 LEU B C 1
ATOM 5665 O O . LEU B 1 291 ? 17.602 44.906 8.085 1.00 30.49 291 LEU B O 1
ATOM 5670 N N . PRO B 1 292 ? 18.382 43.165 6.930 1.00 22.70 292 PRO B N 1
ATOM 5671 C CA . PRO B 1 292 ? 19.102 43.945 5.928 1.00 30.74 292 PRO B CA 1
ATOM 5672 C C . PRO B 1 292 ? 18.254 44.776 4.953 1.00 32.72 292 PRO B C 1
ATOM 5673 O O . PRO B 1 292 ? 18.880 45.433 4.162 1.00 29.85 292 PRO B O 1
ATOM 5677 N N . ASP B 1 293 ? 16.939 44.566 4.869 1.00 18.39 293 ASP B N 1
ATOM 5678 C CA . ASP B 1 293 ? 16.144 45.292 3.881 1.00 23.70 293 ASP B CA 1
ATOM 5679 C C . ASP B 1 293 ? 14.691 45.490 4.269 1.00 18.78 293 ASP B C 1
ATOM 5680 O O . ASP B 1 293 ? 14.122 44.745 5.038 1.00 17.91 293 ASP B O 1
ATOM 5685 N N . GLU B 1 294 ? 14.159 46.550 3.712 1.00 16.31 294 GLU B N 1
ATOM 5686 C CA . GLU B 1 294 ? 12.882 47.140 4.171 1.00 16.40 294 GLU B CA 1
ATOM 5687 C C . GLU B 1 294 ? 11.718 46.229 3.858 1.00 16.35 294 GLU B C 1
ATOM 5688 O O . GLU B 1 294 ? 10.822 46.203 4.707 1.00 18.52 294 GLU B O 1
ATOM 5694 N N . THR B 1 295 ? 11.737 45.512 2.734 1.00 15.22 295 THR B N 1
ATOM 5695 C CA . THR B 1 295 ? 10.650 44.603 2.377 1.00 17.35 295 THR B CA 1
ATOM 5696 C C . THR B 1 295 ? 10.606 43.521 3.463 1.00 15.29 295 THR B C 1
ATOM 5697 O O . THR B 1 295 ? 9.528 43.151 3.877 1.00 17.28 295 THR B O 1
ATOM 5701 N N . MET B 1 296 ? 11.735 42.931 3.817 1.00 16.27 296 MET B N 1
ATOM 5702 C CA . MET B 1 296 ? 11.756 41.829 4.817 1.00 13.27 296 MET B CA 1
ATOM 5703 C C . MET B 1 296 ? 11.260 42.339 6.153 1.00 13.07 296 MET B C 1
ATOM 5704 O O . MET B 1 296 ? 10.575 41.570 6.887 1.00 14.49 296 MET B O 1
ATOM 5709 N N . LYS B 1 297 ? 11.560 43.597 6.461 1.00 12.72 297 LYS B N 1
ATOM 5710 C CA . LYS B 1 297 ? 11.096 44.093 7.797 1.00 12.57 297 LYS B CA 1
ATOM 5711 C C . LYS B 1 297 ? 9.570 44.063 7.751 1.00 12.65 297 LYS B C 1
ATOM 5712 O O . LYS B 1 297 ? 8.941 43.753 8.753 1.00 12.36 297 LYS B O 1
ATOM 5718 N N . LYS B 1 298 ? 8.991 44.549 6.673 1.00 12.88 298 LYS B N 1
ATOM 5719 C CA . LYS B 1 298 ? 7.511 44.617 6.517 1.00 13.43 298 LYS B CA 1
ATOM 5720 C C . LYS B 1 298 ? 6.881 43.217 6.689 1.00 12.13 298 LYS B C 1
ATOM 5721 O O . LYS B 1 298 ? 5.878 43.065 7.444 1.00 13.17 298 LYS B O 1
ATOM 5727 N N . ARG B 1 299 ? 7.476 42.207 6.112 1.00 12.52 299 ARG B N 1
ATOM 5728 C CA . ARG B 1 299 ? 7.010 40.796 6.140 1.00 12.79 299 ARG B CA 1
ATOM 5729 C C . ARG B 1 299 ? 7.012 40.340 7.605 1.00 13.26 299 ARG B C 1
ATOM 5730 O O . ARG B 1 299 ? 5.993 39.813 8.104 1.00 14.29 299 ARG B O 1
ATOM 5738 N N . VAL B 1 300 ? 8.105 40.553 8.309 1.00 12.69 300 VAL B N 1
ATOM 5739 C CA . VAL B 1 300 ? 8.266 40.101 9.710 1.00 12.61 300 VAL B CA 1
ATOM 5740 C C . VAL B 1 300 ? 7.279 40.851 10.613 1.00 10.99 300 VAL B C 1
ATOM 5741 O O . VAL B 1 300 ? 6.609 40.219 11.468 1.00 11.09 300 VAL B O 1
ATOM 5745 N N . ARG B 1 301 ? 7.108 42.155 10.380 1.00 10.99 301 ARG B N 1
ATOM 5746 C CA . ARG B 1 301 ? 6.129 42.934 11.134 1.00 11.03 301 ARG B CA 1
ATOM 5747 C C . ARG B 1 301 ? 4.762 42.288 11.005 1.00 10.20 301 ARG B C 1
ATOM 5748 O O . ARG B 1 301 ? 4.059 42.170 12.008 1.00 11.34 301 ARG B O 1
ATOM 5756 N N . HIS B 1 302 ? 4.354 41.973 9.814 1.00 10.16 302 HIS B N 1
ATOM 5757 C CA . HIS B 1 302 ? 3.044 41.329 9.573 1.00 10.97 302 HIS B CA 1
ATOM 5758 C C . HIS B 1 302 ? 2.946 40.056 10.418 1.00 10.58 302 HIS B C 1
ATOM 5759 O O . HIS B 1 302 ? 1.954 39.800 11.077 1.00 11.39 302 HIS B O 1
ATOM 5766 N N . VAL B 1 303 ? 3.899 39.174 10.264 1.00 11.19 303 VAL B N 1
ATOM 5767 C CA . VAL B 1 303 ? 3.854 37.841 10.874 1.00 10.51 303 VAL B CA 1
ATOM 5768 C C . VAL B 1 303 ? 3.783 37.985 12.404 1.00 9.88 303 VAL B C 1
ATOM 5769 O O . VAL B 1 303 ? 2.923 37.348 13.019 1.00 13.40 303 VAL B O 1
ATOM 5773 N N . VAL B 1 304 ? 4.603 38.837 12.994 1.00 10.86 304 VAL B N 1
ATOM 5774 C CA . VAL B 1 304 ? 4.634 39.003 14.468 1.00 11.75 304 VAL B CA 1
ATOM 5775 C C . VAL B 1 304 ? 3.264 39.521 14.889 1.00 11.82 304 VAL B C 1
ATOM 5776 O O . VAL B 1 304 ? 2.670 39.024 15.876 1.00 13.44 304 VAL B O 1
ATOM 5780 N N . THR B 1 305 ? 2.838 40.609 14.279 1.00 10.54 305 THR B N 1
ATOM 5781 C CA . THR B 1 305 ? 1.604 41.254 14.725 1.00 11.57 305 THR B CA 1
ATOM 5782 C C . THR B 1 305 ? 0.397 40.347 14.478 1.00 11.33 305 THR B C 1
ATOM 5783 O O . THR B 1 305 ? -0.576 40.458 15.257 1.00 14.64 305 THR B O 1
ATOM 5787 N N . GLU B 1 306 ? 0.385 39.638 13.376 1.00 12.59 306 GLU B N 1
ATOM 5788 C CA . GLU B 1 306 ? -0.689 38.721 13.008 1.00 13.17 306 GLU B CA 1
ATOM 5789 C C . GLU B 1 306 ? -0.855 37.612 14.057 1.00 12.45 306 GLU B C 1
ATOM 5790 O O . GLU B 1 306 ? -1.995 37.277 14.387 1.00 12.82 306 GLU B O 1
ATOM 5796 N N . ILE B 1 307 ? 0.220 36.995 14.496 1.00 13.00 307 ILE B N 1
ATOM 5797 C CA . ILE B 1 307 ? 0.137 35.940 15.537 1.00 13.53 307 ILE B CA 1
ATOM 5798 C C . ILE B 1 307 ? -0.521 36.494 16.799 1.00 12.34 307 ILE B C 1
ATOM 5799 O O . ILE B 1 307 ? -1.431 35.857 17.316 1.00 14.03 307 ILE B O 1
ATOM 5804 N N . GLU B 1 308 ? -0.136 37.689 17.233 1.00 13.74 308 GLU B N 1
ATOM 5805 C CA . GLU B 1 308 ? -0.711 38.327 18.408 1.00 14.43 308 GLU B CA 1
ATOM 5806 C C . GLU B 1 308 ? -2.180 38.622 18.148 1.00 13.45 308 GLU B C 1
ATOM 5807 O O . GLU B 1 308 ? -2.988 38.417 19.055 1.00 16.22 308 GLU B O 1
ATOM 5813 N N . ARG B 1 309 ? -2.534 39.037 16.933 1.00 12.51 309 ARG B N 1
ATOM 5814 C CA . ARG B 1 309 ? -3.928 39.349 16.611 1.00 12.23 309 ARG B CA 1
ATOM 5815 C C . ARG B 1 309 ? -4.777 38.097 16.669 1.00 11.84 309 ARG B C 1
ATOM 5816 O O . ARG B 1 309 ? -5.954 38.226 17.099 1.00 13.60 309 ARG B O 1
ATOM 5824 N N . VAL B 1 310 ? -4.244 36.911 16.377 1.00 11.72 310 VAL B N 1
ATOM 5825 C CA . VAL B 1 310 ? -5.052 35.682 16.544 1.00 13.06 310 VAL B CA 1
ATOM 5826 C C . VAL B 1 310 ? -5.365 35.515 18.036 1.00 12.33 310 VAL B C 1
ATOM 5827 O O . VAL B 1 310 ? -6.549 35.222 18.392 1.00 14.71 310 VAL B O 1
ATOM 5831 N N . ARG B 1 311 ? -4.400 35.714 18.952 1.00 12.85 311 ARG B N 1
ATOM 5832 C CA . ARG B 1 311 ? -4.665 35.532 20.393 1.00 15.12 311 ARG B CA 1
ATOM 5833 C C . ARG B 1 311 ? -5.713 36.578 20.787 1.00 15.32 311 ARG B C 1
ATOM 5834 O O . ARG B 1 311 ? -6.620 36.266 21.539 1.00 13.27 311 ARG B O 1
ATOM 5842 N N . SER B 1 312 ? -5.564 37.819 20.318 1.00 14.76 312 SER B N 1
ATOM 5843 C CA . SER B 1 312 ? -6.497 38.903 20.652 1.00 17.54 312 SER B CA 1
ATOM 5844 C C . SER B 1 312 ? -7.902 38.586 20.163 1.00 14.00 312 SER B C 1
ATOM 5845 O O . SER B 1 312 ? -8.858 38.875 20.889 1.00 16.74 312 SER B O 1
ATOM 5848 N N . PHE B 1 313 ? -8.031 38.010 18.974 1.00 14.95 313 PHE B N 1
ATOM 5849 C CA . PHE B 1 313 ? -9.343 37.676 18.393 1.00 14.76 313 PHE B CA 1
ATOM 5850 C C . PHE B 1 313 ? -9.966 36.545 19.193 1.00 12.08 313 PHE B C 1
ATOM 5851 O O . PHE B 1 313 ? -11.166 36.688 19.509 1.00 14.65 313 PHE B O 1
ATOM 5859 N N . VAL B 1 314 ? -9.247 35.481 19.496 1.00 12.32 314 VAL B N 1
ATOM 5860 C CA . VAL B 1 314 ? -9.786 34.398 20.348 1.00 18.30 314 VAL B CA 1
ATOM 5861 C C . VAL B 1 314 ? -10.327 34.995 21.651 1.00 16.10 314 VAL B C 1
ATOM 5862 O O . VAL B 1 314 ? -11.467 34.659 21.983 1.00 20.09 314 VAL B O 1
ATOM 5866 N N . ARG B 1 315 ? -9.612 35.877 22.339 1.00 16.50 315 ARG B N 1
ATOM 5867 C CA . ARG B 1 315 ? -10.103 36.495 23.601 1.00 19.02 315 ARG B CA 1
ATOM 5868 C C . ARG B 1 315 ? -11.378 37.333 23.324 1.00 16.87 315 ARG B C 1
ATOM 5869 O O . ARG B 1 315 ? -12.358 37.214 24.088 1.00 18.63 315 ARG B O 1
ATOM 5874 N N . ALA B 1 316 ? -11.363 38.219 22.315 1.00 17.52 316 ALA B N 1
ATOM 5875 C CA . ALA B 1 316 ? -12.446 39.187 22.023 1.00 18.72 316 ALA B CA 1
ATOM 5876 C C . ALA B 1 316 ? -13.718 38.417 21.700 1.00 18.60 316 ALA B C 1
ATOM 5877 O O . ALA B 1 316 ? -14.815 38.685 22.315 1.00 18.51 316 ALA B O 1
ATOM 5879 N N . PHE B 1 317 ? -13.613 37.372 20.910 1.00 18.11 317 PHE B N 1
ATOM 5880 C CA . PHE B 1 317 ? -14.792 36.603 20.447 1.00 17.80 317 PHE B CA 1
ATOM 5881 C C . PHE B 1 317 ? -15.334 35.770 21.594 1.00 18.56 317 PHE B C 1
ATOM 5882 O O . PHE B 1 317 ? -16.568 35.738 21.806 1.00 20.73 317 PHE B O 1
ATOM 5890 N N . ALA B 1 318 ? -14.468 35.161 22.382 1.00 19.54 318 ALA B N 1
ATOM 5891 C CA . ALA B 1 318 ? -14.898 34.411 23.574 1.00 22.16 318 ALA B CA 1
ATOM 5892 C C . ALA B 1 318 ? -15.697 35.321 24.510 1.00 23.69 318 ALA B C 1
ATOM 5893 O O . ALA B 1 318 ? -16.605 34.817 25.171 1.00 25.48 318 ALA B O 1
ATOM 5895 N N . GLN B 1 319 ? -15.341 36.614 24.598 1.00 21.90 319 GLN B N 1
ATOM 5896 C CA . GLN B 1 319 ? -15.994 37.565 25.556 1.00 22.74 319 GLN B CA 1
ATOM 5897 C C . GLN B 1 319 ? -17.278 38.135 24.920 1.00 20.70 319 GLN B C 1
ATOM 5898 O O . GLN B 1 319 ? -17.970 38.918 25.563 1.00 27.38 319 GLN B O 1
ATOM 5904 N N . GLY B 1 320 ? -17.514 37.856 23.625 1.00 21.86 320 GLY B N 1
ATOM 5905 C CA . GLY B 1 320 ? -18.595 38.467 22.839 1.00 21.49 320 GLY B CA 1
ATOM 5906 C C . GLY B 1 320 ? -18.380 39.940 22.563 1.00 24.41 320 GLY B C 1
ATOM 5907 O O . GLY B 1 320 ? -19.358 40.663 22.282 1.00 23.81 320 GLY B O 1
ATOM 5908 N N . ASP B 1 321 ? -17.112 40.331 22.443 1.00 21.60 321 ASP B N 1
ATOM 5909 C CA . ASP B 1 321 ? -16.724 41.699 22.081 1.00 20.88 321 ASP B CA 1
ATOM 5910 C C . ASP B 1 321 ? -16.592 41.809 20.573 1.00 23.12 321 ASP B C 1
ATOM 5911 O O . ASP B 1 321 ? -15.478 41.644 20.009 1.00 20.77 321 ASP B O 1
ATOM 5916 N N . ILE B 1 322 ? -17.737 41.947 19.924 1.00 19.17 322 ILE B N 1
ATOM 5917 C CA . ILE B 1 322 ? -17.818 41.798 18.453 1.00 20.32 322 ILE B CA 1
ATOM 5918 C C . ILE B 1 322 ? -17.135 43.017 17.838 1.00 19.81 322 ILE B C 1
ATOM 5919 O O . ILE B 1 322 ? -16.553 42.916 16.776 1.00 18.45 322 ILE B O 1
ATOM 5924 N N . LYS B 1 323 ? -17.277 44.196 18.453 1.00 21.13 323 LYS B N 1
ATOM 5925 C CA . LYS B 1 323 ? -16.590 45.402 17.916 1.00 20.39 323 LYS B CA 1
ATOM 5926 C C . LYS B 1 323 ? -15.082 45.164 17.936 1.00 15.26 323 LYS B C 1
ATOM 5927 O O . LYS B 1 323 ? -14.396 45.452 16.900 1.00 15.32 323 LYS B O 1
ATOM 5932 N N . ALA B 1 324 ? -14.564 44.622 19.048 1.00 17.65 324 ALA B N 1
ATOM 5933 C CA . ALA B 1 324 ? -13.116 44.324 19.130 1.00 16.72 324 ALA B CA 1
ATOM 5934 C C . ALA B 1 324 ? -12.726 43.293 18.073 1.00 16.11 324 ALA B C 1
ATOM 5935 O O . ALA B 1 324 ? -11.663 43.423 17.413 1.00 17.22 324 ALA B O 1
ATOM 5937 N N . ALA B 1 325 ? -13.485 42.229 17.974 1.00 16.92 325 ALA B N 1
ATOM 5938 C CA . ALA B 1 325 ? -13.173 41.147 17.021 1.00 17.33 325 ALA B CA 1
ATOM 5939 C C . ALA B 1 325 ? -13.142 41.715 15.607 1.00 13.40 325 ALA B C 1
ATOM 5940 O O . ALA B 1 325 ? -12.268 41.386 14.824 1.00 14.49 325 ALA B O 1
ATOM 5942 N N . GLY B 1 326 ? -14.077 42.599 15.290 1.00 15.21 326 GLY B N 1
ATOM 5943 C CA . GLY B 1 326 ? -14.150 43.210 13.971 1.00 14.01 326 GLY B CA 1
ATOM 5944 C C . GLY B 1 326 ? -12.921 44.088 13.761 1.00 13.26 326 GLY B C 1
ATOM 5945 O O . GLY B 1 326 ? -12.326 44.097 12.660 1.00 14.47 326 GLY B O 1
ATOM 5946 N N . ARG B 1 327 ? -12.516 44.827 14.762 1.00 14.45 327 ARG B N 1
ATOM 5947 C CA . ARG B 1 327 ? -11.291 45.683 14.616 1.00 16.48 327 ARG B CA 1
ATOM 5948 C C . ARG B 1 327 ? -10.074 44.818 14.343 1.00 13.96 327 ARG B C 1
ATOM 5949 O O . ARG B 1 327 ? -9.188 45.245 13.590 1.00 14.05 327 ARG B O 1
ATOM 5957 N N . LEU B 1 328 ? -10.044 43.636 14.942 1.00 15.41 328 LEU B N 1
ATOM 5958 C CA . LEU B 1 328 ? -8.896 42.714 14.725 1.00 15.31 328 LEU B CA 1
ATOM 5959 C C . LEU B 1 328 ? -8.956 42.163 13.283 1.00 12.18 328 LEU B C 1
ATOM 5960 O O . LEU B 1 328 ? -7.910 42.060 12.630 1.00 12.16 328 LEU B O 1
ATOM 5965 N N . PHE B 1 329 ? -10.125 41.805 12.749 1.00 12.31 329 PHE B N 1
ATOM 5966 C CA . PHE B 1 329 ? -10.233 41.553 11.294 1.00 13.44 329 PHE B CA 1
ATOM 5967 C C . PHE B 1 329 ? -9.618 42.704 10.520 1.00 13.46 329 PHE B C 1
ATOM 5968 O O . PHE B 1 329 ? -8.865 42.455 9.566 1.00 12.86 329 PHE B O 1
ATOM 5976 N N . ASN B 1 330 ? -10.043 43.927 10.810 1.00 13.09 330 ASN B N 1
ATOM 5977 C CA . ASN B 1 330 ? -9.597 45.077 10.015 1.00 14.88 330 ASN B CA 1
ATOM 5978 C C . ASN B 1 330 ? -8.074 45.230 10.067 1.00 12.96 330 ASN B C 1
ATOM 5979 O O . ASN B 1 330 ? -7.483 45.464 8.982 1.00 12.74 330 ASN B O 1
ATOM 5984 N N . ALA B 1 331 ? -7.486 45.045 11.228 1.00 13.08 331 ALA B N 1
ATOM 5985 C CA . ALA B 1 331 ? -6.040 45.248 11.430 1.00 11.52 331 ALA B CA 1
ATOM 5986 C C . ALA B 1 331 ? -5.296 44.149 10.668 1.00 14.25 331 ALA B C 1
ATOM 5987 O O . ALA B 1 331 ? -4.263 44.415 10.059 1.00 14.08 331 ALA B O 1
ATOM 5989 N N . SER B 1 332 ? -5.845 42.941 10.621 1.00 13.58 332 SER B N 1
ATOM 5990 C CA . SER B 1 332 ? -5.211 41.832 9.870 1.00 13.57 332 SER B CA 1
ATOM 5991 C C . SER B 1 332 ? -5.206 42.181 8.379 1.00 10.65 332 SER B C 1
ATOM 5992 O O . SER B 1 332 ? -4.183 42.115 7.685 1.00 11.82 332 SER B O 1
ATOM 5995 N N . HIS B 1 333 ? -6.337 42.647 7.843 1.00 12.56 333 HIS B N 1
ATOM 5996 C CA . HIS B 1 333 ? -6.437 43.062 6.438 1.00 12.13 333 HIS B CA 1
ATOM 5997 C C . HIS B 1 333 ? -5.436 44.188 6.163 1.00 12.14 333 HIS B C 1
ATOM 5998 O O . HIS B 1 333 ? -4.721 44.136 5.157 1.00 13.13 333 HIS B O 1
ATOM 6005 N N . ASP B 1 334 ? -5.388 45.171 7.029 1.00 13.41 334 ASP B N 1
ATOM 6006 C CA . ASP B 1 334 ? -4.567 46.366 6.752 1.00 13.80 334 ASP B CA 1
ATOM 6007 C C . ASP B 1 334 ? -3.093 45.974 6.719 1.00 12.55 334 ASP B C 1
ATOM 6008 O O . ASP B 1 334 ? -2.356 46.510 5.917 1.00 14.81 334 ASP B O 1
ATOM 6013 N N A SER B 1 335 ? -2.714 45.070 7.609 0.50 11.15 335 SER B N 1
ATOM 6014 N N B SER B 1 335 ? -2.640 44.995 7.509 0.50 15.87 335 SER B N 1
ATOM 6015 C CA A SER B 1 335 ? -1.372 44.466 7.667 0.50 9.95 335 SER B CA 1
ATOM 6016 C CA B SER B 1 335 ? -1.226 44.528 7.526 0.50 17.04 335 SER B CA 1
ATOM 6017 C C A SER B 1 335 ? -1.074 43.758 6.349 0.50 10.55 335 SER B C 1
ATOM 6018 C C B SER B 1 335 ? -0.968 43.651 6.317 0.50 13.35 335 SER B C 1
ATOM 6019 O O A SER B 1 335 ? 0.014 43.998 5.759 0.50 11.84 335 SER B O 1
ATOM 6020 O O B SER B 1 335 ? 0.193 43.611 5.814 0.50 12.86 335 SER B O 1
ATOM 6025 N N . LEU B 1 336 ? -1.952 42.853 5.934 1.00 11.57 336 LEU B N 1
ATOM 6026 C CA . LEU B 1 336 ? -1.812 42.113 4.684 1.00 12.51 336 LEU B CA 1
ATOM 6027 C C . LEU B 1 336 ? -1.709 43.017 3.469 1.00 12.67 336 LEU B C 1
ATOM 6028 O O . LEU B 1 336 ? -0.882 42.700 2.628 1.00 14.37 336 LEU B O 1
ATOM 6033 N N . ALA B 1 337 ? -2.415 44.150 3.447 1.00 14.52 337 ALA B N 1
ATOM 6034 C CA . ALA B 1 337 ? -2.314 45.119 2.349 1.00 14.16 337 ALA B CA 1
ATOM 6035 C C . ALA B 1 337 ? -0.966 45.886 2.386 1.00 12.24 337 ALA B C 1
ATOM 6036 O O . ALA B 1 337 ? -0.361 46.028 1.316 1.00 16.10 337 ALA B O 1
ATOM 6038 N N . ALA B 1 338 ? -0.592 46.464 3.512 1.00 13.38 338 ALA B N 1
ATOM 6039 C CA . ALA B 1 338 ? 0.500 47.468 3.657 1.00 13.33 338 ALA B CA 1
ATOM 6040 C C . ALA B 1 338 ? 1.839 46.780 3.900 1.00 16.38 338 ALA B C 1
ATOM 6041 O O . ALA B 1 338 ? 2.798 47.126 3.239 1.00 16.75 338 ALA B O 1
ATOM 6043 N N . ASP B 1 339 ? 1.857 45.744 4.741 1.00 14.20 339 ASP B N 1
ATOM 6044 C CA . ASP B 1 339 ? 3.132 45.130 5.154 1.00 13.68 339 ASP B CA 1
ATOM 6045 C C . ASP B 1 339 ? 3.379 43.814 4.402 1.00 14.92 339 ASP B C 1
ATOM 6046 O O . ASP B 1 339 ? 4.493 43.589 3.960 1.00 15.69 339 ASP B O 1
ATOM 6051 N N . TYR B 1 340 ? 2.388 42.952 4.230 1.00 15.09 340 TYR B N 1
ATOM 6052 C CA . TYR B 1 340 ? 2.616 41.668 3.498 1.00 14.23 340 TYR B CA 1
ATOM 6053 C C . TYR B 1 340 ? 2.461 41.882 2.003 1.00 15.20 340 TYR B C 1
ATOM 6054 O O . TYR B 1 340 ? 3.035 41.106 1.248 1.00 14.90 340 TYR B O 1
ATOM 6063 N N . GLU B 1 341 ? 1.749 42.942 1.606 1.00 15.83 341 GLU B N 1
ATOM 6064 C CA . GLU B 1 341 ? 1.571 43.265 0.177 1.00 15.66 341 GLU B CA 1
ATOM 6065 C C . GLU B 1 341 ? 1.020 42.057 -0.559 1.00 14.98 341 GLU B C 1
ATOM 6066 O O . GLU B 1 341 ? 1.515 41.715 -1.702 1.00 16.02 341 GLU B O 1
ATOM 6072 N N . VAL B 1 342 ? -0.105 41.516 -0.070 1.00 16.18 342 VAL B N 1
ATOM 6073 C CA . VAL B 1 342 ? -0.723 40.394 -0.807 1.00 14.78 342 VAL B CA 1
ATOM 6074 C C . VAL B 1 342 ? -2.162 40.726 -1.164 1.00 15.05 342 VAL B C 1
ATOM 6075 O O . VAL B 1 342 ? -2.860 39.797 -1.558 1.00 16.45 342 VAL B O 1
ATOM 6079 N N . THR B 1 343 ? -2.571 41.985 -1.093 1.00 15.47 343 THR B N 1
ATOM 6080 C CA . THR B 1 343 ? -3.924 42.377 -1.550 1.00 15.80 343 THR B CA 1
ATOM 6081 C C . THR B 1 343 ? -3.856 42.870 -2.993 1.00 16.43 343 THR B C 1
ATOM 6082 O O . THR B 1 343 ? -2.759 43.109 -3.579 1.00 16.77 343 THR B O 1
ATOM 6086 N N . VAL B 1 344 ? -5.035 43.017 -3.566 1.00 18.42 344 VAL B N 1
ATOM 6087 C CA . VAL B 1 344 ? -5.193 43.625 -4.906 1.00 18.07 344 VAL B CA 1
ATOM 6088 C C . VAL B 1 344 ? -6.404 44.527 -4.772 1.00 15.82 344 VAL B C 1
ATOM 6089 O O . VAL B 1 344 ? -7.172 44.450 -3.813 1.00 14.89 344 VAL B O 1
ATOM 6093 N N . PRO B 1 345 ? -6.619 45.430 -5.723 1.00 19.39 345 PRO B N 1
ATOM 6094 C CA . PRO B 1 345 ? -7.704 46.377 -5.587 1.00 17.07 345 PRO B CA 1
ATOM 6095 C C . PRO B 1 345 ? -9.062 45.739 -5.356 1.00 15.86 345 PRO B C 1
ATOM 6096 O O . PRO B 1 345 ? -9.765 46.310 -4.522 1.00 18.07 345 PRO B O 1
ATOM 6100 N N . GLU B 1 346 ? -9.351 44.595 -6.013 1.00 17.81 346 GLU B N 1
ATOM 6101 C CA . GLU B 1 346 ? -10.687 43.967 -5.806 1.00 17.51 346 GLU B CA 1
ATOM 6102 C C . GLU B 1 346 ? -10.895 43.627 -4.316 1.00 17.54 346 GLU B C 1
ATOM 6103 O O . GLU B 1 346 ? -11.967 43.856 -3.808 1.00 14.83 346 GLU B O 1
ATOM 6109 N N . LEU B 1 347 ? -9.894 43.082 -3.641 1.00 17.54 347 LEU B N 1
ATOM 6110 C CA . LEU B 1 347 ? -9.997 42.734 -2.222 1.00 17.14 347 LEU B CA 1
ATOM 6111 C C . LEU B 1 347 ? -10.161 44.002 -1.406 1.00 14.54 347 LEU B C 1
ATOM 6112 O O . LEU B 1 347 ? -11.022 44.055 -0.547 1.00 14.17 347 LEU B O 1
ATOM 6117 N N . ASP B 1 348 ? -9.339 45.014 -1.667 1.00 15.62 348 ASP B N 1
ATOM 6118 C CA . ASP B 1 348 ? -9.285 46.222 -0.809 1.00 15.72 348 ASP B CA 1
ATOM 6119 C C . ASP B 1 348 ? -10.598 46.984 -0.976 1.00 13.02 348 ASP B C 1
ATOM 6120 O O . ASP B 1 348 ? -11.148 47.442 0.021 1.00 15.99 348 ASP B O 1
ATOM 6125 N N . ILE B 1 349 ? -11.129 47.044 -2.179 1.00 13.38 349 ILE B N 1
ATOM 6126 C CA . ILE B 1 349 ? -12.393 47.795 -2.433 1.00 14.89 349 ILE B CA 1
ATOM 6127 C C . ILE B 1 349 ? -13.557 47.011 -1.832 1.00 14.83 349 ILE B C 1
ATOM 6128 O O . ILE B 1 349 ? -14.417 47.587 -1.159 1.00 16.55 349 ILE B O 1
ATOM 6133 N N . ALA B 1 350 ? -13.568 45.684 -2.021 1.00 14.87 350 ALA B N 1
ATOM 6134 C CA . ALA B 1 350 ? -14.633 44.869 -1.423 1.00 13.76 350 ALA B CA 1
ATOM 6135 C C . ALA B 1 350 ? -14.624 45.077 0.105 1.00 13.56 350 ALA B C 1
ATOM 6136 O O . ALA B 1 350 ? -15.670 45.250 0.737 1.00 14.68 350 ALA B O 1
ATOM 6138 N N . VAL B 1 351 ? -13.457 45.054 0.748 1.00 14.22 351 VAL B N 1
ATOM 6139 C CA . VAL B 1 351 ? -13.350 45.286 2.209 1.00 13.67 351 VAL B CA 1
ATOM 6140 C C . VAL B 1 351 ? -13.862 46.694 2.539 1.00 13.62 351 VAL B C 1
ATOM 6141 O O . VAL B 1 351 ? -14.591 46.875 3.524 1.00 14.49 351 VAL B O 1
ATOM 6145 N N . ASP B 1 352 ? -13.465 47.690 1.771 1.00 16.74 352 ASP B N 1
ATOM 6146 C CA . ASP B 1 352 ? -13.873 49.088 2.061 1.00 16.73 352 ASP B CA 1
ATOM 6147 C C . ASP B 1 352 ? -15.406 49.200 1.981 1.00 15.93 352 ASP B C 1
ATOM 6148 O O . ASP B 1 352 ? -15.994 49.794 2.880 1.00 16.97 352 ASP B O 1
ATOM 6153 N N . VAL B 1 353 ? -16.037 48.564 0.978 1.00 14.34 353 VAL B N 1
ATOM 6154 C CA . VAL B 1 353 ? -17.526 48.596 0.834 1.00 16.31 353 VAL B CA 1
ATOM 6155 C C . VAL B 1 353 ? -18.111 47.963 2.086 1.00 16.81 353 VAL B C 1
ATOM 6156 O O . VAL B 1 353 ? -19.083 48.513 2.709 1.00 18.74 353 VAL B O 1
ATOM 6160 N N . ALA B 1 354 ? -17.603 46.795 2.484 1.00 15.55 354 ALA B N 1
ATOM 6161 C CA . ALA B 1 354 ? -18.185 46.138 3.672 1.00 16.25 354 ALA B CA 1
ATOM 6162 C C . ALA B 1 354 ? -18.020 47.055 4.891 1.00 15.97 354 ALA B C 1
ATOM 6163 O O . ALA B 1 354 ? -18.955 47.215 5.680 1.00 18.49 354 ALA B O 1
ATOM 6165 N N . ARG B 1 355 ? -16.847 47.649 5.103 1.00 17.76 355 ARG B N 1
ATOM 6166 C CA . ARG B 1 355 ? -16.644 48.471 6.330 1.00 17.05 355 ARG B CA 1
ATOM 6167 C C . ARG B 1 355 ? -17.562 49.712 6.308 1.00 17.67 355 ARG B C 1
ATOM 6168 O O . ARG B 1 355 ? -18.038 50.151 7.361 1.00 20.08 355 ARG B O 1
ATOM 6176 N N . LYS B 1 356 ? -17.855 50.240 5.135 1.00 17.73 356 LYS B N 1
ATOM 6177 C CA . LYS B 1 356 ? -18.641 51.485 4.992 1.00 19.46 356 LYS B CA 1
ATOM 6178 C C . LYS B 1 356 ? -20.140 51.149 5.013 1.00 19.83 356 LYS B C 1
ATOM 6179 O O . LYS B 1 356 ? -20.923 52.094 5.055 1.00 23.30 356 LYS B O 1
ATOM 6185 N N . ASN B 1 357 ? -20.505 49.863 5.010 1.00 18.76 357 ASN B N 1
ATOM 6186 C CA . ASN B 1 357 ? -21.933 49.448 4.883 1.00 19.68 357 ASN B CA 1
ATOM 6187 C C . ASN B 1 357 ? -22.288 48.461 5.997 1.00 20.94 357 ASN B C 1
ATOM 6188 O O . ASN B 1 357 ? -23.216 47.670 5.805 1.00 27.29 357 ASN B O 1
ATOM 6193 N N . GLY B 1 358 ? -21.641 48.608 7.156 1.00 22.93 358 GLY B N 1
ATOM 6194 C CA . GLY B 1 358 ? -22.095 48.050 8.445 1.00 25.19 358 GLY B CA 1
ATOM 6195 C C . GLY B 1 358 ? -21.330 46.834 8.906 1.00 22.89 358 GLY B C 1
ATOM 6196 O O . GLY B 1 358 ? -21.682 46.294 9.903 1.00 26.39 358 GLY B O 1
ATOM 6197 N N . ALA B 1 359 ? -20.255 46.433 8.256 1.00 18.22 359 ALA B N 1
ATOM 6198 C CA . ALA B 1 359 ? -19.444 45.309 8.769 1.00 18.32 359 ALA B CA 1
ATOM 6199 C C . ALA B 1 359 ? -18.763 45.753 10.082 1.00 17.13 359 ALA B C 1
ATOM 6200 O O . ALA B 1 359 ? -18.179 46.858 10.169 1.00 20.42 359 ALA B O 1
ATOM 6202 N N . TYR B 1 360 ? -18.704 44.874 11.058 1.00 16.51 360 TYR B N 1
ATOM 6203 C CA . TYR B 1 360 ? -17.891 45.057 12.279 1.00 16.44 360 TYR B CA 1
ATOM 6204 C C . TYR B 1 360 ? -16.430 45.038 11.888 1.00 15.52 360 TYR B C 1
ATOM 6205 O O . TYR B 1 360 ? -15.611 45.669 12.553 1.00 17.58 360 TYR B O 1
ATOM 6214 N N . GLY B 1 361 ? -16.099 44.167 10.942 1.00 17.29 361 GLY B N 1
ATOM 6215 C CA . GLY B 1 361 ? -14.752 44.081 10.363 1.00 15.32 361 GLY B CA 1
ATOM 6216 C C . GLY B 1 361 ? -14.818 43.306 9.074 1.00 14.79 361 GLY B C 1
ATOM 6217 O O . GLY B 1 361 ? -15.764 42.508 8.885 1.00 15.03 361 GLY B O 1
ATOM 6218 N N . ALA B 1 362 ? -13.797 43.489 8.233 1.00 14.55 362 ALA B N 1
ATOM 6219 C CA . ALA B 1 362 ? -13.713 42.823 6.932 1.00 13.67 362 ALA B CA 1
ATOM 6220 C C . ALA B 1 362 ? -12.257 42.663 6.555 1.00 12.91 362 ALA B C 1
ATOM 6221 O O . ALA B 1 362 ? -11.458 43.537 6.888 1.00 14.00 362 ALA B O 1
ATOM 6223 N N . ARG B 1 363 ? -11.965 41.530 5.959 1.00 12.36 363 ARG B N 1
ATOM 6224 C CA . ARG B 1 363 ? -10.579 41.236 5.544 1.00 13.10 363 ARG B CA 1
ATOM 6225 C C . ARG B 1 363 ? -10.556 40.233 4.381 1.00 11.80 363 ARG B C 1
ATOM 6226 O O . ARG B 1 363 ? -11.441 39.350 4.292 1.00 12.55 363 ARG B O 1
ATOM 6234 N N . MET B 1 364 ? -9.491 40.266 3.634 1.00 12.19 364 MET B N 1
ATOM 6235 C CA . MET B 1 364 ? -9.189 39.105 2.750 1.00 14.69 364 MET B CA 1
ATOM 6236 C C . MET B 1 364 ? -8.975 37.869 3.619 1.00 11.54 364 MET B C 1
ATOM 6237 O O . MET B 1 364 ? -8.570 37.974 4.814 1.00 13.72 364 MET B O 1
ATOM 6242 N N . THR B 1 365 ? -9.231 36.721 3.053 1.00 12.63 365 THR B N 1
ATOM 6243 C CA . THR B 1 365 ? -8.947 35.423 3.713 1.00 12.95 365 THR B CA 1
ATOM 6244 C C . THR B 1 365 ? -8.098 34.605 2.729 1.00 13.12 365 THR B C 1
ATOM 6245 O O . THR B 1 365 ? -8.249 34.750 1.514 1.00 17.17 365 THR B O 1
ATOM 6249 N N . GLY B 1 366 ? -7.282 33.709 3.255 1.00 14.95 366 GLY B N 1
ATOM 6250 C CA . GLY B 1 366 ? -6.444 32.833 2.431 1.00 15.29 366 GLY B CA 1
ATOM 6251 C C . GLY B 1 366 ? -5.149 33.486 2.000 1.00 12.11 366 GLY B C 1
ATOM 6252 O O . GLY B 1 366 ? -4.704 34.465 2.605 1.00 15.40 366 GLY B O 1
ATOM 6253 N N . GLY B 1 367 ? -4.579 33.034 0.891 1.00 14.27 367 GLY B N 1
ATOM 6254 C CA . GLY B 1 367 ? -3.196 33.414 0.472 1.00 14.66 367 GLY B CA 1
ATOM 6255 C C . GLY B 1 367 ? -3.170 34.851 -0.076 1.00 16.70 367 GLY B C 1
ATOM 6256 O O . GLY B 1 367 ? -2.160 35.558 0.079 1.00 17.34 367 GLY B O 1
ATOM 6257 N N . GLY B 1 368 ? -4.259 35.302 -0.681 1.00 16.19 368 GLY B N 1
ATOM 6258 C CA . GLY B 1 368 ? -4.289 36.647 -1.249 1.00 14.75 368 GLY B CA 1
ATOM 6259 C C . GLY B 1 368 ? -4.075 36.625 -2.738 1.00 15.19 368 GLY B C 1
ATOM 6260 O O . GLY B 1 368 ? -4.291 35.565 -3.376 1.00 18.16 368 GLY B O 1
ATOM 6261 N N . PHE B 1 369 ? -3.686 37.777 -3.283 1.00 17.57 369 PHE B N 1
ATOM 6262 C CA . PHE B 1 369 ? -3.364 37.996 -4.730 1.00 20.95 369 PHE B CA 1
ATOM 6263 C C . PHE B 1 369 ? -4.645 37.914 -5.558 1.00 19.22 369 PHE B C 1
ATOM 6264 O O . PHE B 1 369 ? -4.588 37.893 -6.767 1.00 21.05 369 PHE B O 1
ATOM 6272 N N . GLY B 1 370 ? -5.781 37.950 -4.903 1.00 16.20 370 GLY B N 1
ATOM 6273 C CA . GLY B 1 370 ? -7.085 37.629 -5.494 1.00 16.73 370 GLY B CA 1
ATOM 6274 C C . GLY B 1 370 ? -7.918 36.893 -4.444 1.00 14.42 370 GLY B C 1
ATOM 6275 O O . GLY B 1 370 ? -7.565 36.884 -3.237 1.00 16.91 370 GLY B O 1
ATOM 6276 N N . GLY B 1 371 ? -8.957 36.221 -4.879 1.00 16.78 371 GLY B N 1
ATOM 6277 C CA . GLY B 1 371 ? -9.752 35.358 -4.014 1.00 15.85 371 GLY B CA 1
ATOM 6278 C C . GLY B 1 371 ? -10.815 36.117 -3.267 1.00 14.76 371 GLY B C 1
ATOM 6279 O O . GLY B 1 371 ? -11.429 37.030 -3.837 1.00 16.48 371 GLY B O 1
ATOM 6280 N N . SER B 1 372 ? -10.996 35.750 -1.990 1.00 14.99 372 SER B N 1
ATOM 6281 C CA . SER B 1 372 ? -12.212 36.052 -1.206 1.00 15.82 372 SER B CA 1
ATOM 6282 C C . SER B 1 372 ? -11.926 37.030 -0.073 1.00 14.25 372 SER B C 1
ATOM 6283 O O . SER B 1 372 ? -10.802 37.071 0.445 1.00 14.72 372 SER B O 1
ATOM 6286 N N . ILE B 1 373 ? -12.952 37.766 0.276 1.00 15.25 373 ILE B N 1
ATOM 6287 C CA . ILE B 1 373 ? -12.974 38.505 1.559 1.00 13.93 373 ILE B CA 1
ATOM 6288 C C . ILE B 1 373 ? -14.060 37.911 2.430 1.00 12.43 373 ILE B C 1
ATOM 6289 O O . ILE B 1 373 ? -14.986 37.184 1.985 1.00 15.38 373 ILE B O 1
ATOM 6294 N N . ILE B 1 374 ? -13.939 38.220 3.692 1.00 12.72 374 ILE B N 1
ATOM 6295 C CA . ILE B 1 374 ? -14.944 37.869 4.714 1.00 13.82 374 ILE B CA 1
ATOM 6296 C C . ILE B 1 374 ? -15.297 39.093 5.525 1.00 13.40 374 ILE B C 1
ATOM 6297 O O . ILE B 1 374 ? -14.495 40.018 5.618 1.00 15.12 374 ILE B O 1
ATOM 6302 N N . ALA B 1 375 ? -16.481 39.082 6.114 1.00 14.33 375 ALA B N 1
ATOM 6303 C CA . ALA B 1 375 ? -16.947 40.248 6.887 1.00 15.68 375 ALA B CA 1
ATOM 6304 C C . ALA B 1 375 ? -17.887 39.757 7.975 1.00 15.21 375 ALA B C 1
ATOM 6305 O O . ALA B 1 375 ? -18.750 38.907 7.646 1.00 16.84 375 ALA B O 1
ATOM 6307 N N . LEU B 1 376 ? -17.659 40.198 9.215 1.00 14.06 376 LEU B N 1
ATOM 6308 C CA . LEU B 1 376 ? -18.592 39.984 10.320 1.00 13.58 376 LEU B CA 1
ATOM 6309 C C . LEU B 1 376 ? -19.670 41.054 10.170 1.00 14.91 376 LEU B C 1
ATOM 6310 O O . LEU B 1 376 ? -19.341 42.226 10.201 1.00 16.48 376 LEU B O 1
ATOM 6315 N N . VAL B 1 377 ? -20.930 40.643 10.027 1.00 15.43 377 VAL B N 1
ATOM 6316 C CA . VAL B 1 377 ? -22.057 41.562 9.743 1.00 16.31 377 VAL B CA 1
ATOM 6317 C C . VAL B 1 377 ? -23.264 41.119 10.584 1.00 18.31 377 VAL B C 1
ATOM 6318 O O . VAL B 1 377 ? -23.307 39.993 11.078 1.00 17.19 377 VAL B O 1
ATOM 6322 N N . ASP B 1 378 ? -24.182 42.042 10.781 1.00 19.44 378 ASP B N 1
ATOM 6323 C CA . ASP B 1 378 ? -25.467 41.706 11.439 1.00 18.67 378 ASP B CA 1
ATOM 6324 C C . ASP B 1 378 ? -26.206 40.660 10.610 1.00 15.94 378 ASP B C 1
ATOM 6325 O O . ASP B 1 378 ? -26.194 40.704 9.378 1.00 18.60 378 ASP B O 1
ATOM 6330 N N . LYS B 1 379 ? -26.872 39.745 11.290 1.00 19.36 379 LYS B N 1
ATOM 6331 C CA . LYS B 1 379 ? -27.606 38.688 10.568 1.00 19.53 379 LYS B CA 1
ATOM 6332 C C . LYS B 1 379 ? -28.618 39.313 9.578 1.00 17.74 379 LYS B C 1
ATOM 6333 O O . LYS B 1 379 ? -29.371 40.265 9.929 1.00 22.71 379 LYS B O 1
ATOM 6339 N N . GLY B 1 380 ? -28.630 38.835 8.359 1.00 20.22 380 GLY B N 1
ATOM 6340 C CA . GLY B 1 380 ? -29.517 39.315 7.283 1.00 20.13 380 GLY B CA 1
ATOM 6341 C C . GLY B 1 380 ? -28.999 40.514 6.534 1.00 20.56 380 GLY B C 1
ATOM 6342 O O . GLY B 1 380 ? -29.624 40.839 5.528 1.00 25.72 380 GLY B O 1
ATOM 6343 N N . GLN B 1 381 ? -27.822 41.025 6.891 1.00 20.95 381 GLN B N 1
ATOM 6344 C CA . GLN B 1 381 ? -27.163 42.126 6.161 1.00 20.58 381 GLN B CA 1
ATOM 6345 C C . GLN B 1 381 ? -26.188 41.648 5.089 1.00 19.80 381 GLN B C 1
ATOM 6346 O O . GLN B 1 381 ? -25.842 42.451 4.237 1.00 23.37 381 GLN B O 1
ATOM 6352 N N . GLY B 1 382 ? -25.835 40.366 5.050 1.00 18.79 382 GLY B N 1
ATOM 6353 C CA . GLY B 1 382 ? -24.864 39.858 4.085 1.00 19.32 382 GLY B CA 1
ATOM 6354 C C . GLY B 1 382 ? -25.326 40.062 2.668 1.00 20.97 382 GLY B C 1
ATOM 6355 O O . GLY B 1 382 ? -24.526 40.443 1.840 1.00 21.17 382 GLY B O 1
ATOM 6356 N N . HIS B 1 383 ? -26.585 39.782 2.370 1.00 21.03 383 HIS B N 1
ATOM 6357 C CA . HIS B 1 383 ? -27.062 39.849 0.964 1.00 20.98 383 HIS B CA 1
ATOM 6358 C C . HIS B 1 383 ? -26.920 41.296 0.474 1.00 21.16 383 HIS B C 1
ATOM 6359 O O . HIS B 1 383 ? -26.400 41.498 -0.678 1.00 21.85 383 HIS B O 1
ATOM 6366 N N . GLU B 1 384 ? -27.343 42.257 1.286 1.00 22.58 384 GLU B N 1
ATOM 6367 C CA . GLU B 1 384 ? -27.295 43.692 0.868 1.00 25.02 384 GLU B CA 1
ATOM 6368 C C . GLU B 1 384 ? -25.839 44.137 0.684 1.00 24.67 384 GLU B C 1
ATOM 6369 O O . GLU B 1 384 ? -25.534 44.821 -0.312 1.00 21.56 384 GLU B O 1
ATOM 6375 N N . ILE B 1 385 ? -24.962 43.740 1.587 1.00 19.30 385 ILE B N 1
ATOM 6376 C CA . ILE B 1 385 ? -23.528 44.145 1.491 1.00 19.40 385 ILE B CA 1
ATOM 6377 C C . ILE B 1 385 ? -22.921 43.459 0.277 1.00 18.39 385 ILE B C 1
ATOM 6378 O O . ILE B 1 385 ? -22.164 44.126 -0.498 1.00 18.15 385 ILE B O 1
ATOM 6383 N N . ALA B 1 386 ? -23.239 42.185 0.035 1.00 15.92 386 ALA B N 1
ATOM 6384 C CA . ALA B 1 386 ? -22.691 41.544 -1.171 1.00 18.00 386 ALA B CA 1
ATOM 6385 C C . ALA B 1 386 ? -23.128 42.306 -2.407 1.00 16.11 386 ALA B C 1
ATOM 6386 O O . ALA B 1 386 ? -22.319 42.401 -3.411 1.00 18.04 386 ALA B O 1
ATOM 6388 N N . GLN B 1 387 ? -24.395 42.721 -2.459 1.00 18.11 387 GLN B N 1
ATOM 6389 C CA . GLN B 1 387 ? -24.908 43.398 -3.687 1.00 19.29 387 GLN B CA 1
ATOM 6390 C C . GLN B 1 387 ? -24.199 44.758 -3.845 1.00 16.63 387 GLN B C 1
ATOM 6391 O O . GLN B 1 387 ? -23.847 45.132 -4.977 1.00 19.09 387 GLN B O 1
ATOM 6397 N N . LYS B 1 388 ? -23.933 45.431 -2.755 1.00 16.11 388 LYS B N 1
ATOM 6398 C CA . LYS B 1 388 ? -23.216 46.730 -2.815 1.00 18.21 388 LYS B CA 1
ATOM 6399 C C . LYS B 1 388 ? -21.823 46.481 -3.332 1.00 18.47 388 LYS B C 1
ATOM 6400 O O . LYS B 1 388 ? -21.309 47.315 -4.097 1.00 20.51 388 LYS B O 1
ATOM 6406 N N . ILE B 1 389 ? -21.198 45.368 -2.934 1.00 16.18 389 ILE B N 1
ATOM 6407 C CA . ILE B 1 389 ? -19.863 45.080 -3.499 1.00 14.73 389 ILE B CA 1
ATOM 6408 C C . ILE B 1 389 ? -20.023 44.844 -4.991 1.00 16.33 389 ILE B C 1
ATOM 6409 O O . ILE B 1 389 ? -19.204 45.322 -5.731 1.00 17.44 389 ILE B O 1
ATOM 6414 N N . ALA B 1 390 ? -20.974 43.999 -5.404 1.00 15.96 390 ALA B N 1
ATOM 6415 C CA . ALA B 1 390 ? -21.169 43.713 -6.839 1.00 14.95 390 ALA B CA 1
ATOM 6416 C C . ALA B 1 390 ? -21.409 45.025 -7.605 1.00 17.49 390 ALA B C 1
ATOM 6417 O O . ALA B 1 390 ? -20.811 45.229 -8.693 1.00 18.89 390 ALA B O 1
ATOM 6419 N N . ASP B 1 391 ? -22.246 45.888 -7.058 1.00 19.89 391 ASP B N 1
ATOM 6420 C CA . ASP B 1 391 ? -22.596 47.160 -7.751 1.00 21.08 391 ASP B CA 1
ATOM 6421 C C . ASP B 1 391 ? -21.310 48.010 -7.880 1.00 19.71 391 ASP B C 1
ATOM 6422 O O . ASP B 1 391 ? -20.984 48.520 -8.988 1.00 21.36 391 ASP B O 1
ATOM 6427 N N . ARG B 1 392 ? -20.529 48.062 -6.802 1.00 18.30 392 ARG B N 1
ATOM 6428 C CA . ARG B 1 392 ? -19.260 48.831 -6.846 1.00 17.51 392 ARG B CA 1
ATOM 6429 C C . ARG B 1 392 ? -18.327 48.233 -7.888 1.00 17.03 392 ARG B C 1
ATOM 6430 O O . ARG B 1 392 ? -17.686 48.972 -8.619 1.00 18.88 392 ARG B O 1
ATOM 6438 N N . PHE B 1 393 ? -18.208 46.904 -7.933 1.00 15.73 393 PHE B N 1
ATOM 6439 C CA . PHE B 1 393 ? -17.349 46.239 -8.918 1.00 15.50 393 PHE B CA 1
ATOM 6440 C C . PHE B 1 393 ? -17.754 46.614 -10.348 1.00 16.87 393 PHE B C 1
ATOM 6441 O O . PHE B 1 393 ? -16.864 46.658 -11.223 1.00 20.28 393 PHE B O 1
ATOM 6449 N N . GLU B 1 394 ? -19.060 46.621 -10.606 1.00 17.56 394 GLU B N 1
ATOM 6450 C CA . GLU B 1 394 ? -19.607 46.965 -11.922 1.00 20.19 394 GLU B CA 1
ATOM 6451 C C . GLU B 1 394 ? -19.079 48.355 -12.344 1.00 16.65 394 GLU B C 1
ATOM 6452 O O . GLU B 1 394 ? -18.503 48.503 -13.440 1.00 21.55 394 GLU B O 1
ATOM 6458 N N . LYS B 1 395 ? -19.110 49.274 -11.428 1.00 19.39 395 LYS B N 1
ATOM 6459 C CA . LYS B 1 395 ? -18.734 50.702 -11.606 1.00 19.83 395 LYS B CA 1
ATOM 6460 C C . LYS B 1 395 ? -17.218 50.818 -11.731 1.00 23.49 395 LYS B C 1
ATOM 6461 O O . LYS B 1 395 ? -16.761 51.699 -12.442 1.00 23.57 395 LYS B O 1
ATOM 6467 N N . GLU B 1 396 ? -16.486 49.905 -11.099 1.00 24.20 396 GLU B N 1
ATOM 6468 C CA . GLU B 1 396 ? -15.019 49.897 -11.198 1.00 21.94 396 GLU B CA 1
ATOM 6469 C C . GLU B 1 396 ? -14.597 49.273 -12.503 1.00 22.77 396 GLU B C 1
ATOM 6470 O O . GLU B 1 396 ? -13.456 49.570 -12.868 1.00 25.98 396 GLU B O 1
ATOM 6476 N N . GLY B 1 397 ? -15.459 48.459 -13.154 1.00 22.87 397 GLY B N 1
ATOM 6477 C CA . GLY B 1 397 ? -15.109 47.699 -14.346 1.00 24.89 397 GLY B CA 1
ATOM 6478 C C . GLY B 1 397 ? -14.485 46.352 -14.019 1.00 23.05 397 GLY B C 1
ATOM 6479 O O . GLY B 1 397 ? -13.813 45.829 -14.847 1.00 29.70 397 GLY B O 1
ATOM 6480 N N . PHE B 1 398 ? -14.625 45.870 -12.791 1.00 22.13 398 PHE B N 1
ATOM 6481 C CA . PHE B 1 398 ? -14.140 44.532 -12.340 1.00 22.14 398 PHE B CA 1
ATOM 6482 C C . PHE B 1 398 ? -15.090 43.409 -12.785 1.00 21.56 398 PHE B C 1
ATOM 6483 O O . PHE B 1 398 ? -16.295 43.655 -12.991 1.00 26.17 398 PHE B O 1
ATOM 6491 N N . ASN B 1 399 ? -14.559 42.188 -12.870 1.00 20.81 399 ASN B N 1
ATOM 6492 C CA . ASN B 1 399 ? -15.331 40.922 -12.969 1.00 25.75 399 ASN B CA 1
ATOM 6493 C C . ASN B 1 399 ? -16.412 40.947 -11.867 1.00 18.80 399 ASN B C 1
ATOM 6494 O O . ASN B 1 399 ? -16.146 41.440 -10.745 1.00 20.24 399 ASN B O 1
ATOM 6499 N N . ALA B 1 400 ? -17.600 40.427 -12.133 1.00 19.74 400 ALA B N 1
ATOM 6500 C CA . ALA B 1 400 ? -18.634 40.351 -11.085 1.00 19.71 400 ALA B CA 1
ATOM 6501 C C . ALA B 1 400 ? -18.110 39.400 -10.010 1.00 17.89 400 ALA B C 1
ATOM 6502 O O . ALA B 1 400 ? -17.538 38.351 -10.332 1.00 21.60 400 ALA B O 1
ATOM 6504 N N . PRO B 1 401 ? -18.367 39.709 -8.729 1.00 18.82 401 PRO B N 1
ATOM 6505 C CA . PRO B 1 401 ? -18.045 38.820 -7.627 1.00 20.57 401 PRO B CA 1
ATOM 6506 C C . PRO B 1 401 ? -19.180 37.807 -7.387 1.00 20.95 401 PRO B C 1
ATOM 6507 O O . PRO B 1 401 ? -20.184 37.918 -8.001 1.00 23.27 401 PRO B O 1
ATOM 6511 N N . ARG B 1 402 ? -18.982 36.869 -6.462 1.00 18.58 402 ARG B N 1
ATOM 6512 C CA . ARG B 1 402 ? -20.046 35.928 -6.068 1.00 18.26 402 ARG B CA 1
ATOM 6513 C C . ARG B 1 402 ? -19.889 35.679 -4.570 1.00 17.36 402 ARG B C 1
ATOM 6514 O O . ARG B 1 402 ? -18.747 35.687 -4.071 1.00 21.26 402 ARG B O 1
ATOM 6522 N N . ALA B 1 403 ? -20.995 35.520 -3.861 1.00 17.60 403 ALA B N 1
ATOM 6523 C CA . ALA B 1 403 ? -20.985 35.348 -2.407 1.00 17.55 403 ALA B CA 1
ATOM 6524 C C . ALA B 1 403 ? -21.238 33.872 -2.113 1.00 15.59 403 ALA B C 1
ATOM 6525 O O . ALA B 1 403 ? -21.772 33.125 -2.965 1.00 18.10 403 ALA B O 1
ATOM 6527 N N . LEU B 1 404 ? -20.915 33.489 -0.905 1.00 15.42 404 LEU B N 1
ATOM 6528 C CA . LEU B 1 404 ? -21.159 32.114 -0.428 1.00 17.55 404 LEU B CA 1
ATOM 6529 C C . LEU B 1 404 ? -21.749 32.222 0.960 1.00 18.88 404 LEU B C 1
ATOM 6530 O O . LEU B 1 404 ? -21.222 32.935 1.774 1.00 23.44 404 LEU B O 1
ATOM 6535 N N . PRO B 1 405 ? -22.825 31.497 1.303 1.00 19.93 405 PRO B N 1
ATOM 6536 C CA . PRO B 1 405 ? -23.267 31.398 2.692 1.00 20.26 405 PRO B CA 1
ATOM 6537 C C . PRO B 1 405 ? -22.146 30.672 3.449 1.00 22.80 405 PRO B C 1
ATOM 6538 O O . PRO B 1 405 ? -21.395 29.857 2.922 1.00 24.76 405 PRO B O 1
ATOM 6542 N N . ALA B 1 406 ? -21.972 31.023 4.696 1.00 20.09 406 ALA B N 1
ATOM 6543 C CA . ALA B 1 406 ? -20.830 30.507 5.465 1.00 20.33 406 ALA B CA 1
ATOM 6544 C C . ALA B 1 406 ? -21.270 30.420 6.918 1.00 22.48 406 ALA B C 1
ATOM 6545 O O . ALA B 1 406 ? -22.029 31.244 7.425 1.00 26.35 406 ALA B O 1
ATOM 6547 N N . PHE B 1 407 ? -20.917 29.315 7.485 1.00 18.76 407 PHE B N 1
ATOM 6548 C CA . PHE B 1 407 ? -20.973 29.076 8.923 1.00 15.29 407 PHE B CA 1
ATOM 6549 C C . PHE B 1 407 ? -19.888 28.031 9.167 1.00 15.38 407 PHE B C 1
ATOM 6550 O O . PHE B 1 407 ? -19.379 27.410 8.211 1.00 17.80 407 PHE B O 1
ATOM 6558 N N . ALA B 1 408 ? -19.536 27.848 10.413 1.00 14.13 408 ALA B N 1
ATOM 6559 C CA . ALA B 1 408 ? -18.501 26.849 10.780 1.00 13.13 408 ALA B CA 1
ATOM 6560 C C . ALA B 1 408 ? -19.151 25.468 10.700 1.00 12.47 408 ALA B C 1
ATOM 6561 O O . ALA B 1 408 ? -20.000 25.112 11.552 1.00 14.80 408 ALA B O 1
ATOM 6563 N N . ALA B 1 409 ? -18.768 24.735 9.713 1.00 11.53 409 ALA B N 1
ATOM 6564 C CA . ALA B 1 409 ? -19.341 23.443 9.320 1.00 11.72 409 ALA B CA 1
ATOM 6565 C C . ALA B 1 409 ? -18.411 22.286 9.707 1.00 12.81 409 ALA B C 1
ATOM 6566 O O . ALA B 1 409 ? -17.328 22.449 10.254 1.00 13.72 409 ALA B O 1
ATOM 6568 N N . ALA B 1 410 ? -18.842 21.083 9.372 1.00 14.30 410 ALA B N 1
ATOM 6569 C CA . ALA B 1 410 ? -18.125 19.853 9.728 1.00 13.35 410 ALA B CA 1
ATOM 6570 C C . ALA B 1 410 ? -16.928 19.664 8.788 1.00 11.56 410 ALA B C 1
ATOM 6571 O O . ALA B 1 410 ? -16.895 20.140 7.667 1.00 13.79 410 ALA B O 1
ATOM 6573 N N . SER B 1 411 ? -15.970 18.913 9.267 1.00 13.34 411 SER B N 1
ATOM 6574 C CA . SER B 1 411 ? -14.780 18.512 8.530 1.00 12.32 411 SER B CA 1
ATOM 6575 C C . SER B 1 411 ? -15.149 17.359 7.593 1.00 12.69 411 SER B C 1
ATOM 6576 O O . SER B 1 411 ? -16.323 16.997 7.417 1.00 12.71 411 SER B O 1
ATOM 6579 N N . ALA B 1 412 ? -14.131 16.837 6.937 1.00 11.91 412 ALA B N 1
ATOM 6580 C CA . ALA B 1 412 ? -14.266 15.748 5.958 1.00 12.22 412 ALA B CA 1
ATOM 6581 C C . ALA B 1 412 ? -15.003 14.554 6.571 1.00 11.96 412 ALA B C 1
ATOM 6582 O O . ALA B 1 412 ? -14.895 14.348 7.788 1.00 12.54 412 ALA B O 1
ATOM 6584 N N . SER B 1 413 ? -15.700 13.777 5.769 1.00 12.40 413 SER B N 1
ATOM 6585 C CA . SER B 1 413 ? -16.446 12.622 6.296 1.00 13.47 413 SER B CA 1
ATOM 6586 C C . SER B 1 413 ? -16.786 11.662 5.182 1.00 12.56 413 SER B C 1
ATOM 6587 O O . SER B 1 413 ? -16.765 12.042 4.000 1.00 13.50 413 SER B O 1
ATOM 6590 N N A ARG B 1 414 ? -17.037 10.409 5.573 0.50 14.08 414 ARG B N 1
ATOM 6591 N N B ARG B 1 414 ? -17.017 10.397 5.535 0.50 13.02 414 ARG B N 1
ATOM 6592 C CA A ARG B 1 414 ? -17.862 9.493 4.772 0.50 14.74 414 ARG B CA 1
ATOM 6593 C CA B ARG B 1 414 ? -17.672 9.496 4.578 0.50 13.29 414 ARG B CA 1
ATOM 6594 C C A ARG B 1 414 ? -19.158 10.232 4.410 0.50 14.22 414 ARG B C 1
ATOM 6595 C C B ARG B 1 414 ? -19.144 9.888 4.488 0.50 12.25 414 ARG B C 1
ATOM 6596 O O A ARG B 1 414 ? -19.707 10.994 5.241 0.50 14.66 414 ARG B O 1
ATOM 6597 O O B ARG B 1 414 ? -19.790 10.023 5.533 0.50 13.71 414 ARG B O 1
ATOM 6612 N N A GLU B 1 415 ? -19.613 10.056 3.178 0.50 15.74 415 GLU B N 1
ATOM 6613 N N B GLU B 1 415 ? -19.637 10.042 3.267 0.50 13.44 415 GLU B N 1
ATOM 6614 C CA A GLU B 1 415 ? -20.953 10.518 2.743 0.50 16.24 415 GLU B CA 1
ATOM 6615 C CA B GLU B 1 415 ? -21.023 10.484 2.988 0.50 13.00 415 GLU B CA 1
ATOM 6616 C C A GLU B 1 415 ? -21.782 9.271 2.403 0.50 19.39 415 GLU B C 1
ATOM 6617 C C B GLU B 1 415 ? -21.895 9.290 2.587 0.50 16.21 415 GLU B C 1
ATOM 6618 O O A GLU B 1 415 ? -21.533 8.657 1.346 0.50 17.67 415 GLU B O 1
ATOM 6619 O O B GLU B 1 415 ? -23.123 9.418 2.666 0.50 17.35 415 GLU B O 1
ATOM 6630 N N A ALA B 1 416 ? -22.687 8.904 3.314 0.50 21.46 416 ALA B N 1
ATOM 6631 N N B ALA B 1 416 ? -21.302 8.206 2.080 0.50 15.81 416 ALA B N 1
ATOM 6632 C CA A ALA B 1 416 ? -23.614 7.744 3.260 0.50 24.08 416 ALA B CA 1
ATOM 6633 C CA B ALA B 1 416 ? -22.070 7.081 1.494 0.50 15.94 416 ALA B CA 1
ATOM 6634 C C A ALA B 1 416 ? -24.389 7.619 1.928 0.50 22.16 416 ALA B C 1
ATOM 6635 C C B ALA B 1 416 ? -21.188 5.852 1.373 0.50 15.54 416 ALA B C 1
ATOM 6636 O O A ALA B 1 416 ? -24.972 8.579 1.454 0.50 24.64 416 ALA B O 1
ATOM 6637 O O B ALA B 1 416 ? -20.123 6.000 0.942 0.50 10.72 416 ALA B O 1
ATOM 6640 N N A LYS B 1 417 ? -24.400 6.408 1.365 0.50 23.78 417 LYS B N 1
ATOM 6641 N N B LYS B 1 417 ? -21.662 4.653 1.731 0.50 21.05 417 LYS B N 1
ATOM 6642 C CA A LYS B 1 417 ? -25.124 6.028 0.122 0.50 25.80 417 LYS B CA 1
ATOM 6643 C CA B LYS B 1 417 ? -20.795 3.479 1.475 0.50 24.57 417 LYS B CA 1
ATOM 6644 C C A LYS B 1 417 ? -26.571 6.453 0.310 0.50 24.64 417 LYS B C 1
ATOM 6645 C C B LYS B 1 417 ? -21.581 2.391 0.729 0.50 27.57 417 LYS B C 1
ATOM 6646 O O A LYS B 1 417 ? -26.992 6.509 1.452 0.50 26.37 417 LYS B O 1
ATOM 6647 O O B LYS B 1 417 ? -22.824 2.375 0.796 0.50 32.53 417 LYS B O 1
ATOM 6650 N N A LEU B 1 418 ? -27.286 6.718 -0.781 0.50 26.60 418 LEU B N 1
ATOM 6651 N N B LEU B 1 418 ? -20.835 1.525 0.035 0.50 31.24 418 LEU B N 1
ATOM 6652 C CA A LEU B 1 418 ? -28.738 7.045 -0.763 0.50 28.04 418 LEU B CA 1
ATOM 6653 C CA B LEU B 1 418 ? -21.318 0.358 -0.760 0.50 36.22 418 LEU B CA 1
ATOM 6654 C C A LEU B 1 418 ? -29.545 5.746 -0.665 0.50 28.76 418 LEU B C 1
ATOM 6655 C C B LEU B 1 418 ? -22.148 -0.571 0.125 0.50 38.33 418 LEU B C 1
ATOM 6656 O O A LEU B 1 418 ? -29.096 4.735 -1.257 0.50 29.58 418 LEU B O 1
ATOM 6657 O O B LEU B 1 418 ? -23.120 -1.140 -0.376 0.50 32.16 418 LEU B O 1
ATOM 6660 C CA . MET C 1 1 ? 41.369 67.492 10.399 1.00 45.01 1 MET C CA 1
ATOM 6661 C C . MET C 1 1 ? 41.719 68.062 11.788 1.00 56.91 1 MET C C 1
ATOM 6662 O O . MET C 1 1 ? 42.283 67.286 12.627 1.00 62.75 1 MET C O 1
ATOM 6663 N N . THR C 1 2 ? 41.398 69.348 12.045 1.00 40.94 2 THR C N 1
ATOM 6664 C CA . THR C 1 2 ? 41.697 70.078 13.318 1.00 46.39 2 THR C CA 1
ATOM 6665 C C . THR C 1 2 ? 41.198 69.264 14.509 1.00 38.81 2 THR C C 1
ATOM 6666 O O . THR C 1 2 ? 40.112 68.632 14.338 1.00 44.50 2 THR C O 1
ATOM 6670 N N . ALA C 1 3 ? 41.847 69.329 15.691 1.00 30.41 3 ALA C N 1
ATOM 6671 C CA . ALA C 1 3 ? 41.243 68.623 16.845 1.00 21.32 3 ALA C CA 1
ATOM 6672 C C . ALA C 1 3 ? 39.888 69.234 17.086 1.00 18.57 3 ALA C C 1
ATOM 6673 O O . ALA C 1 3 ? 39.724 70.507 17.106 1.00 21.84 3 ALA C O 1
ATOM 6675 N N A VAL C 1 4 ? 38.883 68.397 17.203 0.50 19.52 4 VAL C N 1
ATOM 6676 N N B VAL C 1 4 ? 38.941 68.356 17.354 0.50 17.23 4 VAL C N 1
ATOM 6677 C CA A VAL C 1 4 ? 37.563 68.903 17.661 0.50 20.17 4 VAL C CA 1
ATOM 6678 C CA B VAL C 1 4 ? 37.604 68.760 17.870 0.50 15.26 4 VAL C CA 1
ATOM 6679 C C A VAL C 1 4 ? 37.758 69.503 19.062 0.50 19.63 4 VAL C C 1
ATOM 6680 C C B VAL C 1 4 ? 37.759 69.497 19.200 0.50 16.49 4 VAL C C 1
ATOM 6681 O O A VAL C 1 4 ? 38.563 68.961 19.835 0.50 24.56 4 VAL C O 1
ATOM 6682 O O B VAL C 1 4 ? 38.430 68.994 20.128 0.50 16.06 4 VAL C O 1
ATOM 6689 N N . GLU C 1 5 ? 37.195 70.690 19.273 1.00 17.85 5 GLU C N 1
ATOM 6690 C CA . GLU C 1 5 ? 37.164 71.417 20.563 1.00 17.14 5 GLU C CA 1
ATOM 6691 C C . GLU C 1 5 ? 36.260 70.703 21.557 1.00 17.63 5 GLU C C 1
ATOM 6692 O O . GLU C 1 5 ? 35.012 70.534 21.281 1.00 18.29 5 GLU C O 1
ATOM 6698 N N . PHE C 1 6 ? 36.825 70.320 22.683 1.00 15.20 6 PHE C N 1
ATOM 6699 C CA . PHE C 1 6 ? 36.011 69.935 23.849 1.00 16.77 6 PHE C CA 1
ATOM 6700 C C . PHE C 1 6 ? 35.907 71.091 24.820 1.00 17.75 6 PHE C C 1
ATOM 6701 O O . PHE C 1 6 ? 36.959 71.537 25.312 1.00 23.68 6 PHE C O 1
ATOM 6709 N N . ILE C 1 7 ? 34.673 71.555 25.086 1.00 16.62 7 ILE C N 1
ATOM 6710 C CA . ILE C 1 7 ? 34.436 72.727 25.980 1.00 17.27 7 ILE C CA 1
ATOM 6711 C C . ILE C 1 7 ? 34.405 72.245 27.438 1.00 15.77 7 ILE C C 1
ATOM 6712 O O . ILE C 1 7 ? 33.499 71.437 27.811 1.00 17.89 7 ILE C O 1
ATOM 6717 N N . GLU C 1 8 ? 35.370 72.698 28.241 1.00 17.17 8 GLU C N 1
ATOM 6718 C CA . GLU C 1 8 ? 35.479 72.257 29.647 1.00 20.53 8 GLU C CA 1
ATOM 6719 C C . GLU C 1 8 ? 34.487 73.093 30.422 1.00 18.68 8 GLU C C 1
ATOM 6720 O O . GLU C 1 8 ? 34.296 74.291 30.108 1.00 20.73 8 GLU C O 1
ATOM 6726 N N . PRO C 1 9 ? 33.906 72.531 31.503 1.00 16.01 9 PRO C N 1
ATOM 6727 C CA . PRO C 1 9 ? 33.046 73.317 32.368 1.00 16.91 9 PRO C CA 1
ATOM 6728 C C . PRO C 1 9 ? 33.933 74.272 33.194 1.00 16.22 9 PRO C C 1
ATOM 6729 O O . PRO C 1 9 ? 35.051 73.923 33.613 1.00 18.27 9 PRO C O 1
ATOM 6733 N N . LEU C 1 10 ? 33.375 75.427 33.478 1.00 17.92 10 LEU C N 1
ATOM 6734 C CA . LEU C 1 10 ? 33.952 76.362 34.450 1.00 18.55 10 LEU C CA 1
ATOM 6735 C C . LEU C 1 10 ? 33.960 75.662 35.806 1.00 17.90 10 LEU C C 1
ATOM 6736 O O . LEU C 1 10 ? 32.961 75.117 36.187 1.00 18.97 10 LEU C O 1
ATOM 6741 N N . THR C 1 11 ? 35.055 75.769 36.546 1.00 19.58 11 THR C N 1
ATOM 6742 C CA . THR C 1 11 ? 35.078 75.404 37.970 1.00 19.87 11 THR C CA 1
ATOM 6743 C C . THR C 1 11 ? 34.213 76.391 38.756 1.00 19.82 11 THR C C 1
ATOM 6744 O O . THR C 1 11 ? 33.974 77.498 38.266 1.00 20.43 11 THR C O 1
ATOM 6748 N N . HIS C 1 12 ? 33.803 75.991 39.948 1.00 21.56 12 HIS C N 1
ATOM 6749 C CA . HIS C 1 12 ? 33.189 76.878 40.958 1.00 21.37 12 HIS C CA 1
ATOM 6750 C C . HIS C 1 12 ? 34.023 78.168 41.075 1.00 20.00 12 HIS C C 1
ATOM 6751 O O . HIS C 1 12 ? 33.436 79.264 40.937 1.00 22.01 12 HIS C O 1
ATOM 6758 N N . GLU C 1 13 ? 35.342 78.043 41.257 1.00 23.10 13 GLU C N 1
ATOM 6759 C CA . GLU C 1 13 ? 36.273 79.198 41.415 1.00 24.27 13 GLU C CA 1
ATOM 6760 C C . GLU C 1 13 ? 36.191 80.114 40.175 1.00 21.30 13 GLU C C 1
ATOM 6761 O O . GLU C 1 13 ? 36.086 81.362 40.305 1.00 21.76 13 GLU C O 1
ATOM 6767 N N . GLU C 1 14 ? 36.299 79.532 38.987 1.00 19.62 14 GLU C N 1
ATOM 6768 C CA . GLU C 1 14 ? 36.268 80.286 37.709 1.00 21.25 14 GLU C CA 1
ATOM 6769 C C . GLU C 1 14 ? 34.922 80.982 37.531 1.00 21.58 14 GLU C C 1
ATOM 6770 O O . GLU C 1 14 ? 34.926 82.168 37.215 1.00 21.63 14 GLU C O 1
ATOM 6776 N N . GLY C 1 15 ? 33.816 80.286 37.757 1.00 20.21 15 GLY C N 1
ATOM 6777 C CA . GLY C 1 15 ? 32.474 80.843 37.560 1.00 18.73 15 GLY C CA 1
ATOM 6778 C C . GLY C 1 15 ? 32.274 82.015 38.517 1.00 18.19 15 GLY C C 1
ATOM 6779 O O . GLY C 1 15 ? 31.810 83.091 38.099 1.00 19.04 15 GLY C O 1
ATOM 6780 N N . VAL C 1 16 ? 32.569 81.789 39.792 1.00 20.77 16 VAL C N 1
ATOM 6781 C CA . VAL C 1 16 ? 32.359 82.843 40.814 1.00 19.87 16 VAL C CA 1
ATOM 6782 C C . VAL C 1 16 ? 33.261 84.040 40.498 1.00 20.29 16 VAL C C 1
ATOM 6783 O O . VAL C 1 16 ? 32.764 85.160 40.544 1.00 19.52 16 VAL C O 1
ATOM 6787 N N A SER C 1 17 ? 34.543 83.808 40.227 0.50 19.41 17 SER C N 1
ATOM 6788 N N B SER C 1 17 ? 34.539 83.830 40.171 0.50 20.63 17 SER C N 1
ATOM 6789 C CA A SER C 1 17 ? 35.505 84.895 39.931 0.50 19.58 17 SER C CA 1
ATOM 6790 C CA B SER C 1 17 ? 35.503 84.943 39.964 0.50 21.99 17 SER C CA 1
ATOM 6791 C C A SER C 1 17 ? 34.974 85.693 38.728 0.50 19.75 17 SER C C 1
ATOM 6792 C C B SER C 1 17 ? 35.157 85.694 38.662 0.50 21.71 17 SER C C 1
ATOM 6793 O O A SER C 1 17 ? 34.847 86.915 38.822 0.50 18.60 17 SER C O 1
ATOM 6794 O O B SER C 1 17 ? 35.401 86.900 38.591 0.50 22.94 17 SER C O 1
ATOM 6799 N N . GLN C 1 18 ? 34.664 85.003 37.632 1.00 20.27 18 GLN C N 1
ATOM 6800 C CA . GLN C 1 18 ? 34.339 85.653 36.350 1.00 21.20 18 GLN C CA 1
ATOM 6801 C C . GLN C 1 18 ? 33.019 86.425 36.467 1.00 17.56 18 GLN C C 1
ATOM 6802 O O . GLN C 1 18 ? 32.974 87.606 36.029 1.00 19.54 18 GLN C O 1
ATOM 6808 N N . ALA C 1 19 ? 31.990 85.841 37.098 1.00 19.54 19 ALA C N 1
ATOM 6809 C CA . ALA C 1 19 ? 30.676 86.482 37.285 1.00 17.39 19 ALA C CA 1
ATOM 6810 C C . ALA C 1 19 ? 30.816 87.702 38.228 1.00 18.04 19 ALA C C 1
ATOM 6811 O O . ALA C 1 19 ? 30.218 88.801 37.970 1.00 19.21 19 ALA C O 1
ATOM 6813 N N . THR C 1 20 ? 31.608 87.539 39.280 1.00 18.66 20 THR C N 1
ATOM 6814 C CA . THR C 1 20 ? 31.843 88.642 40.258 1.00 21.79 20 THR C CA 1
ATOM 6815 C C . THR C 1 20 ? 32.579 89.798 39.553 1.00 21.64 20 THR C C 1
ATOM 6816 O O . THR C 1 20 ? 32.203 90.903 39.760 1.00 21.90 20 THR C O 1
ATOM 6820 N N . LYS C 1 21 ? 33.610 89.518 38.753 1.00 21.48 21 LYS C N 1
ATOM 6821 C CA . LYS C 1 21 ? 34.399 90.584 38.127 1.00 22.84 21 LYS C CA 1
ATOM 6822 C C . LYS C 1 21 ? 33.496 91.317 37.149 1.00 24.89 21 LYS C C 1
ATOM 6823 O O . LYS C 1 21 ? 33.585 92.565 37.090 1.00 23.07 21 LYS C O 1
ATOM 6829 N N . LEU C 1 22 ? 32.671 90.591 36.391 1.00 19.61 22 LEU C N 1
ATOM 6830 C CA . LEU C 1 22 ? 31.807 91.277 35.415 1.00 20.49 22 LEU C CA 1
ATOM 6831 C C . LEU C 1 22 ? 30.816 92.160 36.198 1.00 17.33 22 LEU C C 1
ATOM 6832 O O . LEU C 1 22 ? 30.524 93.264 35.772 1.00 19.66 22 LEU C O 1
ATOM 6837 N N . PHE C 1 23 ? 30.310 91.684 37.304 1.00 20.50 23 PHE C N 1
ATOM 6838 C CA . PHE C 1 23 ? 29.364 92.472 38.125 1.00 20.93 23 PHE C CA 1
ATOM 6839 C C . PHE C 1 23 ? 30.060 93.766 38.592 1.00 16.69 23 PHE C C 1
ATOM 6840 O O . PHE C 1 23 ? 29.506 94.822 38.401 1.00 20.22 23 PHE C O 1
ATOM 6848 N N . VAL C 1 24 ? 31.228 93.659 39.225 1.00 18.30 24 VAL C N 1
ATOM 6849 C CA . VAL C 1 24 ? 31.963 94.823 39.783 1.00 18.94 24 VAL C CA 1
ATOM 6850 C C . VAL C 1 24 ? 32.322 95.758 38.629 1.00 21.86 24 VAL C C 1
ATOM 6851 O O . VAL C 1 24 ? 32.106 96.990 38.776 1.00 23.62 24 VAL C O 1
ATOM 6855 N N . ASP C 1 25 ? 32.824 95.224 37.523 1.00 21.78 25 ASP C N 1
ATOM 6856 C CA . ASP C 1 25 ? 33.247 96.096 36.407 1.00 21.39 25 ASP C CA 1
ATOM 6857 C C . ASP C 1 25 ? 32.036 96.826 35.792 1.00 20.64 25 ASP C C 1
ATOM 6858 O O . ASP C 1 25 ? 32.235 97.920 35.240 1.00 24.80 25 ASP C O 1
ATOM 6863 N N . THR C 1 26 ? 30.831 96.243 35.810 1.00 20.75 26 THR C N 1
ATOM 6864 C CA . THR C 1 26 ? 29.604 96.820 35.213 1.00 20.24 26 THR C CA 1
ATOM 6865 C C . THR C 1 26 ? 28.868 97.746 36.178 1.00 20.68 26 THR C C 1
ATOM 6866 O O . THR C 1 26 ? 28.368 98.800 35.713 1.00 20.92 26 THR C O 1
ATOM 6870 N N . TYR C 1 27 ? 28.755 97.367 37.447 1.00 21.19 27 TYR C N 1
ATOM 6871 C CA . TYR C 1 27 ? 27.838 98.011 38.432 1.00 19.79 27 TYR C CA 1
ATOM 6872 C C . TYR C 1 27 ? 28.631 98.619 39.591 1.00 19.58 27 TYR C C 1
ATOM 6873 O O . TYR C 1 27 ? 28.033 99.385 40.264 1.00 21.25 27 TYR C O 1
ATOM 6882 N N . GLY C 1 28 ? 29.961 98.397 39.690 1.00 20.24 28 GLY C N 1
ATOM 6883 C CA . GLY C 1 28 ? 30.843 98.984 40.691 1.00 20.60 28 GLY C CA 1
ATOM 6884 C C . GLY C 1 28 ? 30.631 98.366 42.064 1.00 17.73 28 GLY C C 1
ATOM 6885 O O . GLY C 1 28 ? 31.624 98.026 42.670 1.00 22.17 28 GLY C O 1
ATOM 6886 N N . ALA C 1 29 ? 29.381 98.240 42.522 1.00 21.73 29 ALA C N 1
ATOM 6887 C CA . ALA C 1 29 ? 28.974 97.552 43.789 1.00 23.10 29 ALA C CA 1
ATOM 6888 C C . ALA C 1 29 ? 29.361 96.057 43.736 1.00 23.70 29 ALA C C 1
ATOM 6889 O O . ALA C 1 29 ? 29.526 95.485 42.623 1.00 21.67 29 ALA C O 1
ATOM 6891 N N . ALA C 1 30 ? 29.487 95.421 44.899 1.00 22.20 30 ALA C N 1
ATOM 6892 C CA . ALA C 1 30 ? 29.761 93.974 45.020 1.00 26.04 30 ALA C CA 1
ATOM 6893 C C . ALA C 1 30 ? 28.413 93.299 44.927 1.00 24.37 30 ALA C C 1
ATOM 6894 O O . ALA C 1 30 ? 27.417 93.859 45.415 1.00 22.60 30 ALA C O 1
ATOM 6896 N N . PRO C 1 31 ? 28.348 92.087 44.319 1.00 22.05 31 PRO C N 1
ATOM 6897 C CA . PRO C 1 31 ? 27.078 91.387 44.274 1.00 22.72 31 PRO C CA 1
ATOM 6898 C C . PRO C 1 31 ? 26.717 90.899 45.671 1.00 22.87 31 PRO C C 1
ATOM 6899 O O . PRO C 1 31 ? 27.637 90.718 46.472 1.00 21.96 31 PRO C O 1
ATOM 6903 N N . GLU C 1 32 ? 25.444 90.599 45.907 1.00 22.33 32 GLU C N 1
ATOM 6904 C CA . GLU C 1 32 ? 25.024 89.977 47.195 1.00 23.29 32 GLU C CA 1
ATOM 6905 C C . GLU C 1 32 ? 25.570 88.546 47.215 1.00 23.16 32 GLU C C 1
ATOM 6906 O O . GLU C 1 32 ? 25.957 88.044 48.286 1.00 22.91 32 GLU C O 1
ATOM 6912 N N . GLY C 1 33 ? 25.648 87.911 46.048 1.00 21.63 33 GLY C N 1
ATOM 6913 C CA . GLY C 1 33 ? 26.248 86.578 45.969 1.00 18.96 33 GLY C CA 1
ATOM 6914 C C . GLY C 1 33 ? 26.249 86.122 44.536 1.00 19.59 33 GLY C C 1
ATOM 6915 O O . GLY C 1 33 ? 25.929 86.956 43.649 1.00 18.89 33 GLY C O 1
ATOM 6916 N N . VAL C 1 34 ? 26.612 84.853 44.368 1.00 17.41 34 VAL C N 1
ATOM 6917 C CA . VAL C 1 34 ? 26.685 84.198 43.051 1.00 16.15 34 VAL C CA 1
ATOM 6918 C C . VAL C 1 34 ? 25.916 82.890 43.178 1.00 16.13 34 VAL C C 1
ATOM 6919 O O . VAL C 1 34 ? 26.093 82.167 44.183 1.00 17.13 34 VAL C O 1
ATOM 6923 N N . TRP C 1 35 ? 25.045 82.647 42.223 1.00 17.36 35 TRP C N 1
ATOM 6924 C CA . TRP C 1 35 ? 24.321 81.372 42.130 1.00 16.82 35 TRP C CA 1
ATOM 6925 C C . TRP C 1 35 ? 24.718 80.772 40.785 1.00 15.38 35 TRP C C 1
ATOM 6926 O O . TRP C 1 35 ? 25.189 81.489 39.880 1.00 17.86 35 TRP C O 1
ATOM 6937 N N . ALA C 1 36 ? 24.401 79.505 40.577 1.00 15.02 36 ALA C N 1
ATOM 6938 C CA . ALA C 1 36 ? 24.631 78.900 39.260 1.00 14.70 36 ALA C CA 1
ATOM 6939 C C . ALA C 1 36 ? 23.617 77.816 39.007 1.00 13.99 36 ALA C C 1
ATOM 6940 O O . ALA C 1 36 ? 23.082 77.234 39.935 1.00 16.24 36 ALA C O 1
ATOM 6942 N N . ALA C 1 37 ? 23.356 77.564 37.748 1.00 14.69 37 ALA C N 1
ATOM 6943 C CA . ALA C 1 37 ? 22.480 76.452 37.331 1.00 15.69 37 ALA C CA 1
ATOM 6944 C C . ALA C 1 37 ? 23.054 75.802 36.101 1.00 15.35 37 ALA C C 1
ATOM 6945 O O . ALA C 1 37 ? 23.604 76.454 35.201 1.00 14.54 37 ALA C O 1
ATOM 6947 N N . PRO C 1 38 ? 22.930 74.449 36.057 1.00 14.29 38 PRO C N 1
ATOM 6948 C CA . PRO C 1 38 ? 23.500 73.721 34.950 1.00 14.96 38 PRO C CA 1
ATOM 6949 C C . PRO C 1 38 ? 22.634 73.658 33.691 1.00 13.16 38 PRO C C 1
ATOM 6950 O O . PRO C 1 38 ? 21.413 73.723 33.724 1.00 15.35 38 PRO C O 1
ATOM 6954 N N . GLY C 1 39 ? 23.315 73.468 32.582 1.00 12.00 39 GLY C N 1
ATOM 6955 C CA . GLY C 1 39 ? 22.700 72.890 31.372 1.00 13.01 39 GLY C CA 1
ATOM 6956 C C . GLY C 1 39 ? 22.404 71.406 31.576 1.00 12.50 39 GLY C C 1
ATOM 6957 O O . GLY C 1 39 ? 22.618 70.873 32.654 1.00 13.64 39 GLY C O 1
ATOM 6958 N N . ARG C 1 40 ? 21.879 70.739 30.567 1.00 12.72 40 ARG C N 1
ATOM 6959 C CA . ARG C 1 40 ? 21.392 69.351 30.737 1.00 13.08 40 ARG C CA 1
ATOM 6960 C C . ARG C 1 40 ? 21.536 68.600 29.451 1.00 11.97 40 ARG C C 1
ATOM 6961 O O . ARG C 1 40 ? 21.486 69.206 28.352 1.00 13.00 40 ARG C O 1
ATOM 6969 N N . VAL C 1 41 ? 21.649 67.296 29.622 1.00 12.07 41 VAL C N 1
ATOM 6970 C CA . VAL C 1 41 ? 21.449 66.309 28.529 1.00 11.76 41 VAL C CA 1
ATOM 6971 C C . VAL C 1 41 ? 20.212 65.500 28.870 1.00 13.64 41 VAL C C 1
ATOM 6972 O O . VAL C 1 41 ? 20.078 65.056 30.002 1.00 14.51 41 VAL C O 1
ATOM 6976 N N . ASN C 1 42 ? 19.301 65.373 27.931 1.00 12.69 42 ASN C N 1
ATOM 6977 C CA . ASN C 1 42 ? 18.180 64.456 28.137 1.00 12.57 42 ASN C CA 1
ATOM 6978 C C . ASN C 1 42 ? 18.655 63.092 27.631 1.00 12.39 42 ASN C C 1
ATOM 6979 O O . ASN C 1 42 ? 18.944 62.957 26.440 1.00 11.84 42 ASN C O 1
ATOM 6984 N N . LEU C 1 43 ? 18.726 62.102 28.484 1.00 13.22 43 LEU C N 1
ATOM 6985 C CA . LEU C 1 43 ? 19.234 60.778 28.031 1.00 12.97 43 LEU C CA 1
ATOM 6986 C C . LEU C 1 43 ? 18.254 60.138 27.076 1.00 10.93 43 LEU C C 1
ATOM 6987 O O . LEU C 1 43 ? 18.695 59.563 26.030 1.00 12.37 43 LEU C O 1
ATOM 6992 N N . ILE C 1 44 ? 16.969 60.213 27.410 1.00 11.74 44 ILE C N 1
ATOM 6993 C CA . ILE C 1 44 ? 15.884 59.613 26.609 1.00 11.74 44 ILE C CA 1
ATOM 6994 C C . ILE C 1 44 ? 14.583 60.194 27.148 1.00 12.61 44 ILE C C 1
ATOM 6995 O O . ILE C 1 44 ? 14.549 60.679 28.272 1.00 13.40 44 ILE C O 1
ATOM 7000 N N . GLY C 1 45 ? 13.529 60.109 26.379 1.00 12.05 45 GLY C N 1
ATOM 7001 C CA . GLY C 1 45 ? 12.227 60.690 26.714 1.00 12.54 45 GLY C CA 1
ATOM 7002 C C . GLY C 1 45 ? 12.107 62.094 26.152 1.00 11.41 45 GLY C C 1
ATOM 7003 O O . GLY C 1 45 ? 12.051 63.057 26.896 1.00 13.58 45 GLY C O 1
ATOM 7004 N N . GLU C 1 46 ? 12.189 62.146 24.847 1.00 12.40 46 GLU C N 1
ATOM 7005 C CA . GLU C 1 46 ? 12.256 63.380 24.084 1.00 11.14 46 GLU C CA 1
ATOM 7006 C C . GLU C 1 46 ? 10.879 63.674 23.497 1.00 11.97 46 GLU C C 1
ATOM 7007 O O . GLU C 1 46 ? 10.197 62.767 22.948 1.00 14.18 46 GLU C O 1
ATOM 7013 N N . HIS C 1 47 ? 10.476 64.927 23.620 1.00 10.17 47 HIS C N 1
ATOM 7014 C CA . HIS C 1 47 ? 9.194 65.430 23.157 1.00 12.38 47 HIS C CA 1
ATOM 7015 C C . HIS C 1 47 ? 8.058 64.725 23.883 1.00 14.57 47 HIS C C 1
ATOM 7016 O O . HIS C 1 47 ? 7.019 64.606 23.331 1.00 14.78 47 HIS C O 1
ATOM 7023 N N . THR C 1 48 ? 8.281 64.380 25.154 1.00 13.23 48 THR C N 1
ATOM 7024 C CA . THR C 1 48 ? 7.306 63.773 26.057 1.00 14.94 48 THR C CA 1
ATOM 7025 C C . THR C 1 48 ? 6.936 64.711 27.199 1.00 11.39 48 THR C C 1
ATOM 7026 O O . THR C 1 48 ? 5.846 64.523 27.684 1.00 13.60 48 THR C O 1
ATOM 7030 N N . ASP C 1 49 ? 7.745 65.717 27.528 1.00 12.62 49 ASP C N 1
ATOM 7031 C CA . ASP C 1 49 ? 7.500 66.519 28.750 1.00 12.75 49 ASP C CA 1
ATOM 7032 C C . ASP C 1 49 ? 6.160 67.227 28.621 1.00 13.19 49 ASP C C 1
ATOM 7033 O O . ASP C 1 49 ? 5.333 67.105 29.526 1.00 16.31 49 ASP C O 1
ATOM 7038 N N . TYR C 1 50 ? 5.882 67.841 27.488 1.00 13.97 50 TYR C N 1
ATOM 7039 C CA . TYR C 1 50 ? 4.659 68.648 27.289 1.00 15.12 50 TYR C CA 1
ATOM 7040 C C . TYR C 1 50 ? 3.472 67.730 26.960 1.00 13.21 50 TYR C C 1
ATOM 7041 O O . TYR C 1 50 ? 2.355 68.207 26.921 1.00 16.14 50 TYR C O 1
ATOM 7050 N N . ASN C 1 51 ? 3.731 66.423 26.874 1.00 13.48 51 ASN C N 1
ATOM 7051 C CA . ASN C 1 51 ? 2.730 65.369 26.692 1.00 13.83 51 ASN C CA 1
ATOM 7052 C C . ASN C 1 51 ? 2.454 64.604 27.991 1.00 14.06 51 ASN C C 1
ATOM 7053 O O . ASN C 1 51 ? 1.747 63.587 27.905 1.00 14.64 51 ASN C O 1
ATOM 7058 N N . ALA C 1 52 ? 2.942 65.098 29.135 1.00 12.64 52 ALA C N 1
ATOM 7059 C CA . ALA C 1 52 ? 2.721 64.526 30.464 1.00 12.29 52 ALA C CA 1
ATOM 7060 C C . ALA C 1 52 ? 3.481 63.172 30.554 1.00 14.53 52 ALA C C 1
ATOM 7061 O O . ALA C 1 52 ? 3.124 62.289 31.296 1.00 14.16 52 ALA C O 1
ATOM 7063 N N . GLY C 1 53 ? 4.526 63.033 29.756 1.00 14.74 53 GLY C N 1
ATOM 7064 C CA . GLY C 1 53 ? 5.276 61.787 29.689 1.00 13.43 53 GLY C CA 1
ATOM 7065 C C . GLY C 1 53 ? 6.399 61.624 30.705 1.00 13.18 53 GLY C C 1
ATOM 7066 O O . GLY C 1 53 ? 6.454 62.285 31.731 1.00 14.39 53 GLY C O 1
ATOM 7067 N N . LEU C 1 54 ? 7.321 60.717 30.386 1.00 12.88 54 LEU C N 1
ATOM 7068 C CA . LEU C 1 54 ? 8.520 60.439 31.186 1.00 14.24 54 LEU C CA 1
ATOM 7069 C C . LEU C 1 54 ? 9.717 60.993 30.461 1.00 11.59 54 LEU C C 1
ATOM 7070 O O . LEU C 1 54 ? 9.735 60.994 29.220 1.00 12.28 54 LEU C O 1
ATOM 7075 N N . CYS C 1 55 ? 10.655 61.470 31.212 1.00 14.34 55 CYS C N 1
ATOM 7076 C CA . CYS C 1 55 ? 11.940 61.992 30.699 1.00 13.66 55 CYS C CA 1
ATOM 7077 C C . CYS C 1 55 ? 13.073 61.507 31.596 1.00 11.97 55 CYS C C 1
ATOM 7078 O O . CYS C 1 55 ? 12.836 61.190 32.765 1.00 12.74 55 CYS C O 1
ATOM 7081 N N . LEU C 1 56 ? 14.294 61.587 31.132 1.00 13.12 56 LEU C N 1
ATOM 7082 C CA . LEU C 1 56 ? 15.461 61.122 31.927 1.00 13.42 56 LEU C CA 1
ATOM 7083 C C . LEU C 1 56 ? 16.671 61.973 31.631 1.00 11.68 56 LEU C C 1
ATOM 7084 O O . LEU C 1 56 ? 17.660 61.531 31.039 1.00 11.87 56 LEU C O 1
ATOM 7089 N N . PRO C 1 57 ? 16.651 63.222 32.145 1.00 11.43 57 PRO C N 1
ATOM 7090 C CA . PRO C 1 57 ? 17.823 64.048 32.024 1.00 12.25 57 PRO C CA 1
ATOM 7091 C C . PRO C 1 57 ? 18.862 63.911 33.112 1.00 13.36 57 PRO C C 1
ATOM 7092 O O . PRO C 1 57 ? 18.584 63.405 34.170 1.00 15.69 57 PRO C O 1
ATOM 7096 N N . ILE C 1 58 ? 20.057 64.357 32.757 1.00 13.29 58 ILE C N 1
ATOM 7097 C CA . ILE C 1 58 ? 21.166 64.596 33.716 1.00 12.52 58 ILE C CA 1
ATOM 7098 C C . ILE C 1 58 ? 21.538 66.072 33.592 1.00 13.01 58 ILE C C 1
ATOM 7099 O O . ILE C 1 58 ? 21.434 66.686 32.517 1.00 14.17 58 ILE C O 1
ATOM 7104 N N . ALA C 1 59 ? 22.034 66.604 34.668 1.00 13.50 59 ALA C N 1
ATOM 7105 C CA . ALA C 1 59 ? 22.634 67.953 34.672 1.00 13.13 59 ALA C CA 1
ATOM 7106 C C . ALA C 1 59 ? 24.080 67.834 34.265 1.00 14.06 59 ALA C C 1
ATOM 7107 O O . ALA C 1 59 ? 24.828 66.971 34.775 1.00 15.91 59 ALA C O 1
ATOM 7109 N N . LEU C 1 60 ? 24.456 68.691 33.331 1.00 12.60 60 LEU C N 1
ATOM 7110 C CA . LEU C 1 60 ? 25.877 68.786 32.915 1.00 12.77 60 LEU C CA 1
ATOM 7111 C C . LEU C 1 60 ? 26.695 69.518 33.989 1.00 13.44 60 LEU C C 1
ATOM 7112 O O . LEU C 1 60 ? 26.142 70.282 34.798 1.00 15.30 60 LEU C O 1
ATOM 7117 N N . PRO C 1 61 ? 28.032 69.329 33.994 1.00 14.18 61 PRO C N 1
ATOM 7118 C CA . PRO C 1 61 ? 28.871 70.111 34.887 1.00 13.79 61 PRO C CA 1
ATOM 7119 C C . PRO C 1 61 ? 28.899 71.578 34.455 1.00 14.36 61 PRO C C 1
ATOM 7120 O O . PRO C 1 61 ? 29.247 72.429 35.263 1.00 16.92 61 PRO C O 1
ATOM 7124 N N . HIS C 1 62 ? 28.608 71.840 33.176 1.00 15.13 62 HIS C N 1
ATOM 7125 C CA . HIS C 1 62 ? 28.567 73.185 32.556 1.00 15.70 62 HIS C CA 1
ATOM 7126 C C . HIS C 1 62 ? 27.425 73.978 33.155 1.00 14.73 62 HIS C C 1
ATOM 7127 O O . HIS C 1 62 ? 26.270 73.560 33.069 1.00 14.64 62 HIS C O 1
ATOM 7134 N N . ARG C 1 63 ? 27.751 75.158 33.712 1.00 14.79 63 ARG C N 1
ATOM 7135 C CA . ARG C 1 63 ? 26.738 75.958 34.387 1.00 14.39 63 ARG C CA 1
ATOM 7136 C C . ARG C 1 63 ? 26.787 77.401 33.877 1.00 15.38 63 ARG C C 1
ATOM 7137 O O . ARG C 1 63 ? 27.842 77.864 33.328 1.00 16.53 63 ARG C O 1
ATOM 7145 N N . THR C 1 64 ? 25.696 78.093 34.128 1.00 12.86 64 THR C N 1
ATOM 7146 C CA . THR C 1 64 ? 25.600 79.550 34.035 1.00 13.45 64 THR C CA 1
ATOM 7147 C C . THR C 1 64 ? 25.695 80.080 35.462 1.00 13.75 64 THR C C 1
ATOM 7148 O O . THR C 1 64 ? 24.877 79.653 36.344 1.00 15.07 64 THR C O 1
ATOM 7152 N N . PHE C 1 65 ? 26.556 81.057 35.651 1.00 14.91 65 PHE C N 1
ATOM 7153 C CA . PHE C 1 65 ? 26.810 81.737 36.938 1.00 15.25 65 PHE C CA 1
ATOM 7154 C C . PHE C 1 65 ? 26.242 83.144 36.888 1.00 14.47 65 PHE C C 1
ATOM 7155 O O . PHE C 1 65 ? 26.362 83.781 35.842 1.00 15.89 65 PHE C O 1
ATOM 7163 N N . ILE C 1 66 ? 25.399 83.423 37.890 1.00 15.11 66 ILE C N 1
ATOM 7164 C CA . ILE C 1 66 ? 24.727 84.723 38.055 1.00 13.45 66 ILE C CA 1
ATOM 7165 C C . ILE C 1 66 ? 25.288 85.365 39.306 1.00 15.93 66 ILE C C 1
ATOM 7166 O O . ILE C 1 66 ? 25.029 84.845 40.410 1.00 16.04 66 ILE C O 1
ATOM 7171 N N . ALA C 1 67 ? 25.926 86.521 39.156 1.00 17.98 67 ALA C N 1
ATOM 7172 C CA . ALA C 1 67 ? 26.213 87.442 40.264 1.00 16.23 67 ALA C CA 1
ATOM 7173 C C . ALA C 1 67 ? 25.015 88.382 40.340 1.00 16.03 67 ALA C C 1
ATOM 7174 O O . ALA C 1 67 ? 24.701 89.008 39.321 1.00 17.19 67 ALA C O 1
ATOM 7176 N N . LEU C 1 68 ? 24.375 88.523 41.498 1.00 18.26 68 LEU C N 1
ATOM 7177 C CA . LEU C 1 68 ? 23.131 89.326 41.588 1.00 16.63 68 LEU C CA 1
ATOM 7178 C C . LEU C 1 68 ? 23.115 90.132 42.869 1.00 18.30 68 LEU C C 1
ATOM 7179 O O . LEU C 1 68 ? 23.585 89.648 43.927 1.00 20.48 68 LEU C O 1
ATOM 7184 N N . LYS C 1 69 ? 22.502 91.293 42.779 1.00 18.16 69 LYS C N 1
ATOM 7185 C CA . LYS C 1 69 ? 22.181 92.123 43.952 1.00 19.16 69 LYS C CA 1
ATOM 7186 C C . LYS C 1 69 ? 20.772 92.642 43.751 1.00 17.15 69 LYS C C 1
ATOM 7187 O O . LYS C 1 69 ? 20.457 93.189 42.699 1.00 22.55 69 LYS C O 1
ATOM 7193 N N . PRO C 1 70 ? 19.877 92.522 44.743 1.00 16.97 70 PRO C N 1
ATOM 7194 C CA . PRO C 1 70 ? 18.553 93.111 44.626 1.00 20.17 70 PRO C CA 1
ATOM 7195 C C . PRO C 1 70 ? 18.647 94.645 44.632 1.00 22.60 70 PRO C C 1
ATOM 7196 O O . PRO C 1 70 ? 19.655 95.232 45.090 1.00 18.88 70 PRO C O 1
ATOM 7200 N N . ARG C 1 71 ? 17.556 95.254 44.169 1.00 23.32 71 ARG C N 1
ATOM 7201 C CA . ARG C 1 71 ? 17.368 96.722 44.110 1.00 22.73 71 ARG C CA 1
ATOM 7202 C C . ARG C 1 71 ? 16.139 97.086 44.980 1.00 23.35 71 ARG C C 1
ATOM 7203 O O . ARG C 1 71 ? 15.284 96.264 45.160 1.00 22.45 71 ARG C O 1
ATOM 7211 N N . GLU C 1 72 ? 16.070 98.318 45.489 1.00 26.62 72 GLU C N 1
ATOM 7212 C CA . GLU C 1 72 ? 14.915 98.757 46.267 1.00 29.77 72 GLU C CA 1
ATOM 7213 C C . GLU C 1 72 ? 13.887 99.219 45.215 1.00 28.26 72 GLU C C 1
ATOM 7214 O O . GLU C 1 72 ? 12.685 99.081 45.456 1.00 35.73 72 GLU C O 1
ATOM 7220 N N . ASP C 1 73 ? 14.334 99.586 44.004 1.00 26.30 73 ASP C N 1
ATOM 7221 C CA . ASP C 1 73 ? 13.368 99.996 42.951 1.00 23.38 73 ASP C CA 1
ATOM 7222 C C . ASP C 1 73 ? 12.999 98.727 42.154 1.00 21.81 73 ASP C C 1
ATOM 7223 O O . ASP C 1 73 ? 13.394 97.623 42.569 1.00 22.92 73 ASP C O 1
ATOM 7228 N N . THR C 1 74 ? 12.355 98.901 40.998 1.00 27.80 74 THR C N 1
ATOM 7229 C CA . THR C 1 74 ? 11.857 97.815 40.120 1.00 29.87 74 THR C CA 1
ATOM 7230 C C . THR C 1 74 ? 12.689 97.770 38.842 1.00 26.49 74 THR C C 1
ATOM 7231 O O . THR C 1 74 ? 12.267 97.125 37.867 1.00 27.15 74 THR C O 1
ATOM 7235 N N . LYS C 1 75 ? 13.847 98.425 38.810 1.00 20.01 75 LYS C N 1
ATOM 7236 C CA . LYS C 1 75 ? 14.677 98.376 37.596 1.00 20.51 75 LYS C CA 1
ATOM 7237 C C . LYS C 1 75 ? 15.392 97.043 37.623 1.00 21.21 75 LYS C C 1
ATOM 7238 O O . LYS C 1 75 ? 15.781 96.559 38.734 1.00 21.03 75 LYS C O 1
ATOM 7244 N N . VAL C 1 76 ? 15.605 96.493 36.444 1.00 20.27 76 VAL C N 1
ATOM 7245 C CA . VAL C 1 76 ? 16.407 95.254 36.291 1.00 20.26 76 VAL C CA 1
ATOM 7246 C C . VAL C 1 76 ? 17.496 95.548 35.275 1.00 18.30 76 VAL C C 1
ATOM 7247 O O . VAL C 1 76 ? 17.100 95.893 34.157 1.00 22.19 76 VAL C O 1
ATOM 7251 N N . ARG C 1 77 ? 18.774 95.455 35.662 1.00 19.46 77 ARG C N 1
ATOM 7252 C CA . ARG C 1 77 ? 19.917 95.588 34.751 1.00 21.31 77 ARG C CA 1
ATOM 7253 C C . ARG C 1 77 ? 20.569 94.226 34.688 1.00 20.32 77 ARG C C 1
ATOM 7254 O O . ARG C 1 77 ? 20.941 93.654 35.739 1.00 18.29 77 ARG C O 1
ATOM 7262 N N . VAL C 1 78 ? 20.780 93.780 33.476 1.00 17.47 78 VAL C N 1
ATOM 7263 C CA . VAL C 1 78 ? 21.521 92.523 33.322 1.00 17.75 78 VAL C CA 1
ATOM 7264 C C . VAL C 1 78 ? 22.580 92.723 32.265 1.00 15.40 78 VAL C C 1
ATOM 7265 O O . VAL C 1 78 ? 22.327 93.486 31.328 1.00 17.90 78 VAL C O 1
ATOM 7269 N N . VAL C 1 79 ? 23.699 92.014 32.443 1.00 16.05 79 VAL C N 1
ATOM 7270 C CA . VAL C 1 79 ? 24.836 92.003 31.499 1.00 17.76 79 VAL C CA 1
ATOM 7271 C C . VAL C 1 79 ? 25.306 90.558 31.350 1.00 20.44 79 VAL C C 1
ATOM 7272 O O . VAL C 1 79 ? 25.252 89.792 32.320 1.00 16.91 79 VAL C O 1
ATOM 7276 N N . SER C 1 80 ? 25.832 90.217 30.185 1.00 21.25 80 SER C N 1
ATOM 7277 C CA . SER C 1 80 ? 26.339 88.850 29.954 1.00 18.06 80 SER C CA 1
ATOM 7278 C C . SER C 1 80 ? 27.795 88.927 29.478 1.00 17.85 80 SER C C 1
ATOM 7279 O O . SER C 1 80 ? 28.094 89.833 28.682 1.00 22.12 80 SER C O 1
ATOM 7282 N N . GLY C 1 81 ? 28.632 87.959 29.811 1.00 17.86 81 GLY C N 1
ATOM 7283 C CA . GLY C 1 81 ? 30.013 87.914 29.335 1.00 20.78 81 GLY C CA 1
ATOM 7284 C C . GLY C 1 81 ? 30.113 87.846 27.822 1.00 23.91 81 GLY C C 1
ATOM 7285 O O . GLY C 1 81 ? 31.207 88.130 27.280 1.00 28.22 81 GLY C O 1
ATOM 7286 N N . VAL C 1 82 ? 29.060 87.426 27.133 1.00 20.80 82 VAL C N 1
ATOM 7287 C CA . VAL C 1 82 ? 29.099 87.370 25.648 1.00 24.62 82 VAL C CA 1
ATOM 7288 C C . VAL C 1 82 ? 29.264 88.774 25.092 1.00 25.70 82 VAL C C 1
ATOM 7289 O O . VAL C 1 82 ? 29.807 88.900 23.996 1.00 28.15 82 VAL C O 1
ATOM 7293 N N . ALA C 1 83 ? 28.644 89.751 25.725 1.00 27.10 83 ALA C N 1
ATOM 7294 C CA . ALA C 1 83 ? 28.625 91.161 25.288 1.00 27.56 83 ALA C CA 1
ATOM 7295 C C . ALA C 1 83 ? 28.719 92.041 26.549 1.00 22.17 83 ALA C C 1
ATOM 7296 O O . ALA C 1 83 ? 27.757 92.641 26.985 1.00 22.47 83 ALA C O 1
ATOM 7298 N N . PRO C 1 84 ? 29.914 92.122 27.153 1.00 23.21 84 PRO C N 1
ATOM 7299 C CA . PRO C 1 84 ? 30.094 92.703 28.474 1.00 23.54 84 PRO C CA 1
ATOM 7300 C C . PRO C 1 84 ? 29.851 94.222 28.459 1.00 28.34 84 PRO C C 1
ATOM 7301 O O . PRO C 1 84 ? 29.594 94.785 29.525 1.00 31.07 84 PRO C O 1
ATOM 7305 N N . ASP C 1 85 ? 29.837 94.837 27.268 0.90 26.17 85 ASP C N 1
ATOM 7306 C CA . ASP C 1 85 ? 29.640 96.290 27.130 0.80 30.43 85 ASP C CA 1
ATOM 7307 C C . ASP C 1 85 ? 28.173 96.622 26.902 0.90 24.27 85 ASP C C 1
ATOM 7308 O O . ASP C 1 85 ? 27.920 97.778 26.874 0.90 30.16 85 ASP C O 1
ATOM 7313 N N . LYS C 1 86 ? 27.278 95.636 26.796 1.00 23.81 86 LYS C N 1
ATOM 7314 C CA . LYS C 1 86 ? 25.866 95.871 26.494 1.00 25.11 86 LYS C CA 1
ATOM 7315 C C . LYS C 1 86 ? 25.025 95.507 27.721 1.00 27.28 86 LYS C C 1
ATOM 7316 O O . LYS C 1 86 ? 24.531 94.353 27.819 1.00 30.11 86 LYS C O 1
ATOM 7322 N N . VAL C 1 87 ? 24.787 96.479 28.583 1.00 24.44 87 VAL C N 1
ATOM 7323 C CA . VAL C 1 87 ? 23.862 96.330 29.742 1.00 24.53 87 VAL C CA 1
ATOM 7324 C C . VAL C 1 87 ? 22.424 96.526 29.260 1.00 21.09 87 VAL C C 1
ATOM 7325 O O . VAL C 1 87 ? 22.120 97.537 28.641 1.00 23.75 87 VAL C O 1
ATOM 7329 N N . ALA C 1 88 ? 21.543 95.592 29.621 1.00 20.96 88 ALA C N 1
ATOM 7330 C CA . ALA C 1 88 ? 20.137 95.640 29.242 1.00 19.32 88 ALA C CA 1
ATOM 7331 C C . ALA C 1 88 ? 19.368 96.151 30.430 1.00 20.96 88 ALA C C 1
ATOM 7332 O O . ALA C 1 88 ? 19.625 95.627 31.490 1.00 22.09 88 ALA C O 1
ATOM 7334 N N . GLU C 1 89 ? 18.445 97.085 30.241 1.00 20.07 89 GLU C N 1
ATOM 7335 C CA . GLU C 1 89 ? 17.668 97.634 31.390 1.00 22.97 89 GLU C CA 1
ATOM 7336 C C . GLU C 1 89 ? 16.174 97.531 31.099 1.00 22.99 89 GLU C C 1
ATOM 7337 O O . GLU C 1 89 ? 15.713 97.883 30.001 1.00 25.76 89 GLU C O 1
ATOM 7343 N N . ALA C 1 90 ? 15.401 97.154 32.112 1.00 24.19 90 ALA C N 1
ATOM 7344 C CA . ALA C 1 90 ? 13.926 97.056 32.002 1.00 23.65 90 ALA C CA 1
ATOM 7345 C C . ALA C 1 90 ? 13.371 97.474 33.339 1.00 21.70 90 ALA C C 1
ATOM 7346 O O . ALA C 1 90 ? 14.188 97.593 34.263 1.00 22.58 90 ALA C O 1
ATOM 7348 N N . ASP C 1 91 ? 12.055 97.601 33.443 1.00 23.56 91 ASP C N 1
ATOM 7349 C CA . ASP C 1 91 ? 11.402 97.987 34.704 1.00 25.28 91 ASP C CA 1
ATOM 7350 C C . ASP C 1 91 ? 10.237 97.045 34.858 1.00 23.13 91 ASP C C 1
ATOM 7351 O O . ASP C 1 91 ? 9.480 96.930 33.892 1.00 25.03 91 ASP C O 1
ATOM 7356 N N . LEU C 1 92 ? 10.171 96.366 35.995 1.00 23.80 92 LEU C N 1
ATOM 7357 C CA . LEU C 1 92 ? 9.149 95.355 36.282 1.00 22.90 92 LEU C CA 1
ATOM 7358 C C . LEU C 1 92 ? 7.812 96.029 36.549 1.00 21.87 92 LEU C C 1
ATOM 7359 O O . LEU C 1 92 ? 6.815 95.361 36.440 1.00 22.31 92 LEU C O 1
ATOM 7364 N N . ASP C 1 93 ? 7.809 97.328 36.853 1.00 26.50 93 ASP C N 1
ATOM 7365 C CA . ASP C 1 93 ? 6.567 98.000 37.285 1.00 25.66 93 ASP C CA 1
ATOM 7366 C C . ASP C 1 93 ? 5.613 98.073 36.083 1.00 26.83 93 ASP C C 1
ATOM 7367 O O . ASP C 1 93 ? 5.931 98.807 35.147 1.00 28.60 93 ASP C O 1
ATOM 7372 N N . GLY C 1 94 ? 4.465 97.376 36.152 1.00 28.77 94 GLY C N 1
ATOM 7373 C CA . GLY C 1 94 ? 3.465 97.314 35.069 1.00 35.19 94 GLY C CA 1
ATOM 7374 C C . GLY C 1 94 ? 4.007 96.606 33.847 1.00 33.66 94 GLY C C 1
ATOM 7375 O O . GLY C 1 94 ? 3.421 96.761 32.766 1.00 30.18 94 GLY C O 1
ATOM 7376 N N . LEU C 1 95 ? 5.101 95.859 33.988 1.00 27.40 95 LEU C N 1
ATOM 7377 C CA . LEU C 1 95 ? 5.703 95.144 32.827 1.00 27.32 95 LEU C CA 1
ATOM 7378 C C . LEU C 1 95 ? 4.694 94.088 32.395 1.00 26.08 95 LEU C C 1
ATOM 7379 O O . LEU C 1 95 ? 4.150 93.396 33.286 1.00 25.37 95 LEU C O 1
ATOM 7384 N N . LYS C 1 96 ? 4.460 93.973 31.087 1.00 24.30 96 LYS C N 1
ATOM 7385 C CA . LYS C 1 96 ? 3.525 92.990 30.498 1.00 25.55 96 LYS C CA 1
ATOM 7386 C C . LYS C 1 96 ? 4.298 91.825 29.853 1.00 21.50 96 LYS C C 1
ATOM 7387 O O . LYS C 1 96 ? 5.512 91.971 29.498 1.00 24.04 96 LYS C O 1
ATOM 7393 N N . ALA C 1 97 ? 3.575 90.751 29.581 1.00 23.11 97 ALA C N 1
ATOM 7394 C CA . ALA C 1 97 ? 4.020 89.636 28.734 1.00 26.07 97 ALA C CA 1
ATOM 7395 C C . ALA C 1 97 ? 4.623 90.240 27.454 1.00 24.68 97 ALA C C 1
ATOM 7396 O O . ALA C 1 97 ? 3.964 91.055 26.813 1.00 26.39 97 ALA C O 1
ATOM 7398 N N . ARG C 1 98 ? 5.847 89.876 27.119 1.00 28.05 98 ARG C N 1
ATOM 7399 C CA . ARG C 1 98 ? 6.523 90.255 25.853 1.00 25.12 98 ARG C CA 1
ATOM 7400 C C . ARG C 1 98 ? 7.026 91.700 25.914 1.00 24.80 98 ARG C C 1
ATOM 7401 O O . ARG C 1 98 ? 7.434 92.219 24.866 1.00 25.00 98 ARG C O 1
ATOM 7409 N N . GLY C 1 99 ? 7.062 92.315 27.093 1.00 26.35 99 GLY C N 1
ATOM 7410 C CA . GLY C 1 99 ? 7.486 93.714 27.279 1.00 30.97 99 GLY C CA 1
ATOM 7411 C C . GLY C 1 99 ? 8.990 93.885 27.234 1.00 25.48 99 GLY C C 1
ATOM 7412 O O . GLY C 1 99 ? 9.479 95.057 27.374 1.00 24.13 99 GLY C O 1
ATOM 7413 N N . VAL C 1 100 ? 9.713 92.770 27.154 1.00 24.56 100 VAL C N 1
ATOM 7414 C CA . VAL C 1 100 ? 11.199 92.717 27.022 1.00 28.98 100 VAL C CA 1
ATOM 7415 C C . VAL C 1 100 ? 11.452 91.730 25.862 1.00 23.23 100 VAL C C 1
ATOM 7416 O O . VAL C 1 100 ? 10.804 90.586 25.890 1.00 36.35 100 VAL C O 1
ATOM 7420 N N . ASP C 1 101 ? 12.335 92.077 24.926 0.80 26.48 101 ASP C N 1
ATOM 7421 C CA . ASP C 1 101 ? 12.742 91.209 23.791 0.70 26.45 101 ASP C CA 1
ATOM 7422 C C . ASP C 1 101 ? 14.235 90.914 23.890 0.90 27.05 101 ASP C C 1
ATOM 7423 O O . ASP C 1 101 ? 15.000 91.749 24.352 0.80 33.93 101 ASP C O 1
ATOM 7428 N N . GLY C 1 102 ? 14.618 89.780 23.300 1.00 35.35 102 GLY C N 1
ATOM 7429 C CA . GLY C 1 102 ? 16.000 89.294 23.308 1.00 28.47 102 GLY C CA 1
ATOM 7430 C C . GLY C 1 102 ? 16.340 88.850 24.713 1.00 26.86 102 GLY C C 1
ATOM 7431 O O . GLY C 1 102 ? 15.402 88.729 25.561 1.00 36.97 102 GLY C O 1
ATOM 7432 N N . TRP C 1 103 ? 17.622 88.676 24.958 1.00 28.35 103 TRP C N 1
ATOM 7433 C CA . TRP C 1 103 ? 18.174 87.732 25.928 1.00 21.60 103 TRP C CA 1
ATOM 7434 C C . TRP C 1 103 ? 17.747 88.142 27.331 1.00 23.16 103 TRP C C 1
ATOM 7435 O O . TRP C 1 103 ? 17.477 87.230 28.141 1.00 23.38 103 TRP C O 1
ATOM 7446 N N . SER C 1 104 ? 17.585 89.432 27.568 1.00 21.59 104 SER C N 1
ATOM 7447 C CA . SER C 1 104 ? 17.271 89.953 28.924 1.00 18.50 104 SER C CA 1
ATOM 7448 C C . SER C 1 104 ? 15.823 89.649 29.294 1.00 17.13 104 SER C C 1
ATOM 7449 O O . SER C 1 104 ? 15.501 89.757 30.473 1.00 20.29 104 SER C O 1
ATOM 7452 N N . ALA C 1 105 ? 14.973 89.255 28.353 1.00 18.43 105 ALA C N 1
ATOM 7453 C CA . ALA C 1 105 ? 13.597 88.795 28.641 1.00 20.06 105 ALA C CA 1
ATOM 7454 C C . ALA C 1 105 ? 13.696 87.571 29.572 1.00 17.67 105 ALA C C 1
ATOM 7455 O O . ALA C 1 105 ? 12.806 87.351 30.365 1.00 20.04 105 ALA C O 1
ATOM 7457 N N . TYR C 1 106 ? 14.732 86.769 29.421 1.00 17.17 106 TYR C N 1
ATOM 7458 C CA . TYR C 1 106 ? 14.839 85.503 30.192 1.00 16.68 106 TYR C CA 1
ATOM 7459 C C . TYR C 1 106 ? 15.010 85.793 31.687 1.00 13.85 106 TYR C C 1
ATOM 7460 O O . TYR C 1 106 ? 14.163 85.382 32.475 1.00 15.64 106 TYR C O 1
ATOM 7469 N N . PRO C 1 107 ? 16.067 86.504 32.139 1.00 15.32 107 PRO C N 1
ATOM 7470 C CA . PRO C 1 107 ? 16.215 86.761 33.573 1.00 17.36 107 PRO C CA 1
ATOM 7471 C C . PRO C 1 107 ? 15.115 87.739 34.036 1.00 16.96 107 PRO C C 1
ATOM 7472 O O . PRO C 1 107 ? 14.536 87.592 35.135 1.00 17.79 107 PRO C O 1
ATOM 7476 N N . THR C 1 108 ? 14.791 88.768 33.246 1.00 17.97 108 THR C N 1
ATOM 7477 C CA . THR C 1 108 ? 13.834 89.792 33.713 1.00 17.33 108 THR C CA 1
ATOM 7478 C C . THR C 1 108 ? 12.455 89.134 33.901 1.00 18.01 108 THR C C 1
ATOM 7479 O O . THR C 1 108 ? 11.705 89.426 34.898 1.00 18.57 108 THR C O 1
ATOM 7483 N N . GLY C 1 109 ? 12.088 88.235 33.010 1.00 17.34 109 GLY C N 1
ATOM 7484 C CA . GLY C 1 109 ? 10.791 87.540 33.092 1.00 18.58 109 GLY C CA 1
ATOM 7485 C C . GLY C 1 109 ? 10.660 86.648 34.310 1.00 14.43 109 GLY C C 1
ATOM 7486 O O . GLY C 1 109 ? 9.498 86.298 34.707 1.00 15.71 109 GLY C O 1
ATOM 7487 N N . VAL C 1 110 ? 11.815 86.185 34.883 1.00 16.58 110 VAL C N 1
ATOM 7488 C CA . VAL C 1 110 ? 11.734 85.384 36.137 1.00 16.91 110 VAL C CA 1
ATOM 7489 C C . VAL C 1 110 ? 11.212 86.235 37.293 1.00 16.53 110 VAL C C 1
ATOM 7490 O O . VAL C 1 110 ? 10.238 85.785 37.971 1.00 17.91 110 VAL C O 1
ATOM 7494 N N . ALA C 1 111 ? 11.707 87.452 37.436 1.00 16.89 111 ALA C N 1
ATOM 7495 C CA . ALA C 1 111 ? 11.179 88.366 38.479 1.00 18.46 111 ALA C CA 1
ATOM 7496 C C . ALA C 1 111 ? 9.711 88.705 38.189 1.00 17.49 111 ALA C C 1
ATOM 7497 O O . ALA C 1 111 ? 8.884 88.728 39.138 1.00 19.43 111 ALA C O 1
ATOM 7499 N N . TRP C 1 112 ? 9.358 88.943 36.942 1.00 18.10 112 TRP C N 1
ATOM 7500 C CA . TRP C 1 112 ? 7.978 89.255 36.528 1.00 17.82 112 TRP C CA 1
ATOM 7501 C C . TRP C 1 112 ? 7.095 88.084 36.918 1.00 17.35 112 TRP C C 1
ATOM 7502 O O . TRP C 1 112 ? 6.007 88.280 37.478 1.00 22.24 112 TRP C O 1
ATOM 7513 N N . ALA C 1 113 ? 7.530 86.861 36.581 1.00 17.80 113 ALA C N 1
ATOM 7514 C CA . ALA C 1 113 ? 6.743 85.653 36.880 1.00 18.12 113 ALA C CA 1
ATOM 7515 C C . ALA C 1 113 ? 6.508 85.543 38.380 1.00 17.06 113 ALA C C 1
ATOM 7516 O O . ALA C 1 113 ? 5.347 85.214 38.780 1.00 20.26 113 ALA C O 1
ATOM 7518 N N . LEU C 1 114 ? 7.547 85.725 39.166 1.00 17.63 114 LEU C N 1
ATOM 7519 C CA . LEU C 1 114 ? 7.407 85.637 40.646 1.00 20.46 114 LEU C CA 1
ATOM 7520 C C . LEU C 1 114 ? 6.432 86.701 41.141 1.00 19.64 114 LEU C C 1
ATOM 7521 O O . LEU C 1 114 ? 5.526 86.368 41.965 1.00 22.97 114 LEU C O 1
ATOM 7526 N N . ARG C 1 115 ? 6.522 87.911 40.617 1.00 22.24 115 ARG C N 1
ATOM 7527 C CA . ARG C 1 115 ? 5.570 88.975 41.020 1.00 26.90 115 ARG C CA 1
ATOM 7528 C C . ARG C 1 115 ? 4.170 88.562 40.566 1.00 25.58 115 ARG C C 1
ATOM 7529 O O . ARG C 1 115 ? 3.266 88.696 41.388 1.00 26.78 115 ARG C O 1
ATOM 7537 N N . GLN C 1 116 ? 4.000 88.029 39.354 1.00 25.09 116 GLN C N 1
ATOM 7538 C CA . GLN C 1 116 ? 2.681 87.564 38.871 1.00 26.00 116 GLN C CA 1
ATOM 7539 C C . GLN C 1 116 ? 2.131 86.482 39.816 1.00 25.30 116 GLN C C 1
ATOM 7540 O O . GLN C 1 116 ? 0.916 86.435 39.980 1.00 26.66 116 GLN C O 1
ATOM 7546 N N . ALA C 1 117 ? 2.994 85.686 40.457 1.00 26.74 117 ALA C N 1
ATOM 7547 C CA . ALA C 1 117 ? 2.604 84.585 41.373 1.00 25.82 117 ALA C CA 1
ATOM 7548 C C . ALA C 1 117 ? 2.303 85.121 42.790 1.00 31.01 117 ALA C C 1
ATOM 7549 O O . ALA C 1 117 ? 1.957 84.299 43.652 1.00 30.75 117 ALA C O 1
ATOM 7551 N N . GLY C 1 118 ? 2.425 86.434 43.014 1.00 29.21 118 GLY C N 1
ATOM 7552 C CA . GLY C 1 118 ? 2.028 87.139 44.253 1.00 28.97 118 GLY C CA 1
ATOM 7553 C C . GLY C 1 118 ? 3.218 87.360 45.154 1.00 28.97 118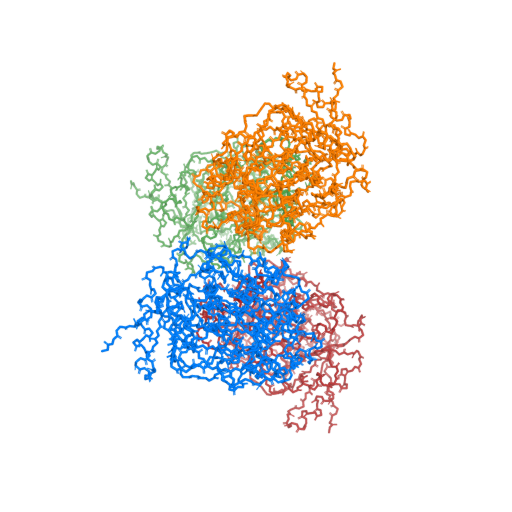 GLY C C 1
ATOM 7554 O O . GLY C 1 118 ? 3.029 87.826 46.311 1.00 32.73 118 GLY C O 1
ATOM 7555 N N . PHE C 1 119 ? 4.418 87.075 44.663 1.00 26.12 119 PHE C N 1
ATOM 7556 C CA . PHE C 1 119 ? 5.626 87.299 45.482 1.00 24.34 119 PHE C CA 1
ATOM 7557 C C . PHE C 1 119 ? 5.937 88.798 45.482 1.00 25.49 119 PHE C C 1
ATOM 7558 O O . PHE C 1 119 ? 6.883 89.215 44.793 1.00 26.44 119 PHE C O 1
ATOM 7566 N N A ASP C 1 120 ? 5.155 89.624 46.196 0.50 27.70 120 ASP C N 1
ATOM 7567 N N B ASP C 1 120 ? 5.191 89.562 46.294 0.50 25.14 120 ASP C N 1
ATOM 7568 C CA A ASP C 1 120 ? 5.260 91.106 45.998 0.50 32.47 120 ASP C CA 1
ATOM 7569 C CA B ASP C 1 120 ? 5.163 91.050 46.176 0.50 28.97 120 ASP C CA 1
ATOM 7570 C C A ASP C 1 120 ? 6.496 91.680 46.722 0.50 33.90 120 ASP C C 1
ATOM 7571 C C B ASP C 1 120 ? 6.463 91.657 46.735 0.50 30.49 120 ASP C C 1
ATOM 7572 O O A ASP C 1 120 ? 6.752 92.909 46.554 0.50 38.23 120 ASP C O 1
ATOM 7573 O O B ASP C 1 120 ? 6.728 92.862 46.455 0.50 36.76 120 ASP C O 1
ATOM 7582 N N . LYS C 1 121 ? 7.252 90.851 47.465 1.00 26.33 121 LYS C N 1
ATOM 7583 C CA . LYS C 1 121 ? 8.584 91.225 48.018 1.00 31.87 121 LYS C CA 1
ATOM 7584 C C . LYS C 1 121 ? 9.578 91.363 46.884 1.00 24.92 121 LYS C C 1
ATOM 7585 O O . LYS C 1 121 ? 10.608 91.982 47.125 1.00 29.41 121 LYS C O 1
ATOM 7587 N N . VAL C 1 122 ? 9.350 90.697 45.737 1.00 28.92 122 VAL C N 1
ATOM 7588 C CA . VAL C 1 122 ? 10.365 90.655 44.643 1.00 25.67 122 VAL C CA 1
ATOM 7589 C C . VAL C 1 122 ? 10.352 92.016 43.932 1.00 19.28 122 VAL C C 1
ATOM 7590 O O . VAL C 1 122 ? 9.366 92.340 43.318 1.00 24.02 122 VAL C O 1
ATOM 7594 N N . LYS C 1 123 ? 11.459 92.740 43.965 1.00 24.32 123 LYS C N 1
ATOM 7595 C CA . LYS C 1 123 ? 11.650 94.040 43.264 1.00 26.28 123 LYS C CA 1
ATOM 7596 C C . LYS C 1 123 ? 12.711 93.816 42.157 1.00 27.24 123 LYS C C 1
ATOM 7597 O O . LYS C 1 123 ? 12.947 92.660 41.728 1.00 22.33 123 LYS C O 1
ATOM 7603 N N . GLY C 1 124 ? 13.385 94.881 41.752 1.00 24.55 124 GLY C N 1
ATOM 7604 C CA . GLY C 1 124 ? 14.413 94.857 40.720 1.00 23.32 124 GLY C CA 1
ATOM 7605 C C . GLY C 1 124 ? 15.675 94.188 41.171 1.00 20.36 124 GLY C C 1
ATOM 7606 O O . GLY C 1 124 ? 15.816 93.702 42.309 1.00 23.16 124 GLY C O 1
ATOM 7607 N N . PHE C 1 125 ? 16.603 94.121 40.259 1.00 18.68 125 PHE C N 1
ATOM 7608 C CA . PHE C 1 125 ? 17.919 93.550 40.581 1.00 19.84 125 PHE C CA 1
ATOM 7609 C C . PHE C 1 125 ? 18.879 93.994 39.519 1.00 19.02 125 PHE C C 1
ATOM 7610 O O . PHE C 1 125 ? 18.460 94.387 38.422 1.00 20.26 125 PHE C O 1
ATOM 7618 N N . ASP C 1 126 ? 20.136 93.854 39.891 1.00 17.79 126 ASP C N 1
ATOM 7619 C CA . ASP C 1 126 ? 21.312 93.952 39.014 1.00 18.84 126 ASP C CA 1
ATOM 7620 C C . ASP C 1 126 ? 21.903 92.549 38.930 1.00 17.56 126 ASP C C 1
ATOM 7621 O O . ASP C 1 126 ? 22.100 91.915 39.964 1.00 17.81 126 ASP C O 1
ATOM 7626 N N . ALA C 1 127 ? 22.257 92.109 37.723 1.00 17.11 127 ALA C N 1
ATOM 7627 C CA . ALA C 1 127 ? 22.899 90.800 37.560 1.00 16.90 127 ALA C CA 1
ATOM 7628 C C . ALA C 1 127 ? 23.944 90.807 36.442 1.00 15.10 127 ALA C C 1
ATOM 7629 O O . ALA C 1 127 ? 23.779 91.521 35.393 1.00 18.17 127 ALA C O 1
ATOM 7631 N N . ALA C 1 128 ? 24.929 89.940 36.604 1.00 15.59 128 ALA C N 1
ATOM 7632 C CA . ALA C 1 128 ? 25.951 89.628 35.603 1.00 14.96 128 ALA C CA 1
ATOM 7633 C C . ALA C 1 128 ? 25.997 88.107 35.418 1.00 16.02 128 ALA C C 1
ATOM 7634 O O . ALA C 1 128 ? 26.066 87.309 36.385 1.00 16.24 128 ALA C O 1
ATOM 7636 N N . PHE C 1 129 ? 26.003 87.710 34.163 1.00 18.74 129 PHE C N 1
ATOM 7637 C CA . PHE C 1 129 ? 26.029 86.276 33.775 1.00 17.54 129 PHE C CA 1
ATOM 7638 C C . PHE C 1 129 ? 27.351 85.935 33.078 1.00 15.81 129 PHE C C 1
ATOM 7639 O O . PHE C 1 129 ? 27.754 86.625 32.179 1.00 18.10 129 PHE C O 1
ATOM 7647 N N . VAL C 1 130 ? 27.894 84.771 33.430 1.00 15.57 130 VAL C N 1
ATOM 7648 C CA . VAL C 1 130 ? 29.017 84.100 32.773 1.00 16.43 130 VAL C CA 1
ATOM 7649 C C . VAL C 1 130 ? 28.623 82.628 32.687 1.00 16.43 130 VAL C C 1
ATOM 7650 O O . VAL C 1 130 ? 28.147 82.070 33.727 1.00 19.09 130 VAL C O 1
ATOM 7654 N N . SER C 1 131 ? 28.685 82.077 31.469 1.00 16.54 131 SER C N 1
ATOM 7655 C CA . SER C 1 131 ? 28.172 80.711 31.227 1.00 15.36 131 SER C CA 1
ATOM 7656 C C . SER C 1 131 ? 29.187 79.910 30.432 1.00 14.54 131 SER C C 1
ATOM 7657 O O . SER C 1 131 ? 29.999 80.487 29.692 1.00 19.05 131 SER C O 1
ATOM 7660 N N . CYS C 1 132 ? 29.159 78.591 30.600 1.00 16.12 132 CYS C N 1
ATOM 7661 C CA . CYS C 1 132 ? 29.913 77.709 29.689 1.00 19.22 132 CYS C CA 1
ATOM 7662 C C . CYS C 1 132 ? 28.926 76.701 29.097 1.00 16.59 132 CYS C C 1
ATOM 7663 O O . CYS C 1 132 ? 29.397 75.727 28.589 1.00 18.37 132 CYS C O 1
ATOM 7666 N N . VAL C 1 133 ? 27.604 76.931 29.202 1.00 14.87 133 VAL C N 1
ATOM 7667 C CA . VAL C 1 133 ? 26.635 76.057 28.476 1.00 15.64 133 VAL C CA 1
ATOM 7668 C C . VAL C 1 133 ? 26.634 76.518 27.028 1.00 17.02 133 VAL C C 1
ATOM 7669 O O . VAL C 1 133 ? 26.281 77.677 26.757 1.00 18.69 133 VAL C O 1
ATOM 7673 N N . PRO C 1 134 ? 27.080 75.700 26.042 1.00 17.20 134 PRO C N 1
ATOM 7674 C CA . PRO C 1 134 ? 27.297 76.207 24.665 1.00 19.89 134 PRO C CA 1
ATOM 7675 C C . PRO C 1 134 ? 26.016 76.704 23.998 1.00 22.10 134 PRO C C 1
ATOM 7676 O O . PRO C 1 134 ? 24.944 76.031 24.052 1.00 19.43 134 PRO C O 1
ATOM 7680 N N A LEU C 1 135 ? 26.099 77.906 23.418 0.50 26.70 135 LEU C N 1
ATOM 7681 N N B LEU C 1 135 ? 26.090 77.897 23.412 0.50 24.09 135 LEU C N 1
ATOM 7682 C CA A LEU C 1 135 ? 24.973 78.520 22.669 0.50 26.30 135 LEU C CA 1
ATOM 7683 C CA B LEU C 1 135 ? 24.927 78.530 22.743 0.50 20.96 135 LEU C CA 1
ATOM 7684 C C A LEU C 1 135 ? 24.552 77.591 21.533 0.50 23.86 135 LEU C C 1
ATOM 7685 C C B LEU C 1 135 ? 24.538 77.736 21.495 0.50 21.86 135 LEU C C 1
ATOM 7686 O O A LEU C 1 135 ? 25.437 76.994 20.890 0.50 22.55 135 LEU C O 1
ATOM 7687 O O B LEU C 1 135 ? 25.439 77.408 20.719 0.50 24.40 135 LEU C O 1
ATOM 7696 N N . GLY C 1 136 ? 23.244 77.448 21.331 1.00 21.45 136 GLY C N 1
ATOM 7697 C CA . GLY C 1 136 ? 22.718 76.782 20.099 1.00 23.89 136 GLY C CA 1
ATOM 7698 C C . GLY C 1 136 ? 22.864 75.272 20.140 1.00 18.90 136 GLY C C 1
ATOM 7699 O O . GLY C 1 136 ? 22.487 74.609 19.216 1.00 21.48 136 GLY C O 1
ATOM 7700 N N A SER C 1 137 ? 23.346 74.758 21.268 0.50 21.52 137 SER C N 1
ATOM 7701 N N B SER C 1 137 ? 23.318 74.747 21.270 0.50 17.34 137 SER C N 1
ATOM 7702 C CA A SER C 1 137 ? 23.727 73.340 21.474 0.50 21.99 137 SER C CA 1
ATOM 7703 C CA B SER C 1 137 ? 23.717 73.331 21.430 0.50 14.08 137 SER C CA 1
ATOM 7704 C C A SER C 1 137 ? 22.502 72.469 21.724 0.50 18.95 137 SER C C 1
ATOM 7705 C C B SER C 1 137 ? 22.528 72.460 21.811 0.50 14.41 137 SER C C 1
ATOM 7706 O O A SER C 1 137 ? 22.603 71.234 21.565 0.50 18.99 137 SER C O 1
ATOM 7707 O O B SER C 1 137 ? 22.674 71.218 21.833 0.50 12.57 137 SER C O 1
ATOM 7712 N N . GLY C 1 138 ? 21.410 73.077 22.169 1.00 17.15 138 GLY C N 1
ATOM 7713 C CA . GLY C 1 138 ? 20.256 72.310 22.632 1.00 16.33 138 GLY C CA 1
ATOM 7714 C C . GLY C 1 138 ? 20.530 71.731 23.995 1.00 13.80 138 GLY C C 1
ATOM 7715 O O . GLY C 1 138 ? 19.789 70.818 24.376 1.00 16.17 138 GLY C O 1
ATOM 7716 N N . LEU C 1 139 ? 21.482 72.331 24.753 1.00 14.77 139 LEU C N 1
ATOM 7717 C CA . LEU C 1 139 ? 21.834 71.837 26.094 1.00 13.86 139 LEU C CA 1
ATOM 7718 C C . LEU C 1 139 ? 21.284 72.775 27.191 1.00 13.39 139 LEU C C 1
ATOM 7719 O O . LEU C 1 139 ? 21.679 72.663 28.337 1.00 14.07 139 LEU C O 1
ATOM 7724 N N A SER C 1 140 ? 20.261 73.592 26.891 0.50 15.67 140 SER C N 1
ATOM 7725 N N B SER C 1 140 ? 20.426 73.717 26.770 0.50 14.09 140 SER C N 1
ATOM 7726 C CA A SER C 1 140 ? 19.411 74.287 27.897 0.50 17.05 140 SER C CA 1
ATOM 7727 C CA B SER C 1 140 ? 19.561 74.576 27.611 0.50 15.64 140 SER C CA 1
ATOM 7728 C C A SER C 1 140 ? 20.135 75.462 28.538 0.50 15.24 140 SER C C 1
ATOM 7729 C C B SER C 1 140 ? 20.405 75.614 28.341 0.50 12.13 140 SER C C 1
ATOM 7730 O O A SER C 1 140 ? 19.857 75.765 29.708 0.50 14.51 140 SER C O 1
ATOM 7731 O O B SER C 1 140 ? 20.375 75.738 29.577 0.50 13.37 140 SER C O 1
ATOM 7736 N N A SER C 1 141 ? 20.934 76.180 27.757 0.50 17.75 141 SER C N 1
ATOM 7737 N N B SER C 1 141 ? 21.069 76.427 27.552 0.50 13.76 141 SER C N 1
ATOM 7738 C CA A SER C 1 141 ? 21.457 77.506 28.173 0.50 15.60 141 SER C CA 1
ATOM 7739 C CA B SER C 1 141 ? 21.538 77.741 28.035 0.50 12.67 141 SER C CA 1
ATOM 7740 C C A SER C 1 141 ? 20.294 78.344 28.724 0.50 14.92 141 SER C C 1
ATOM 7741 C C B SER C 1 141 ? 20.341 78.531 28.596 0.50 13.25 141 SER C C 1
ATOM 7742 O O A SER C 1 141 ? 20.474 78.968 29.781 0.50 15.44 141 SER C O 1
ATOM 7743 O O B SER C 1 141 ? 20.530 79.290 29.572 0.50 12.91 141 SER C O 1
ATOM 7748 N N . SER C 1 142 ? 19.131 78.333 28.065 1.00 12.94 142 SER C N 1
ATOM 7749 C CA . SER C 1 142 ? 17.916 79.092 28.496 1.00 15.26 142 SER C CA 1
ATOM 7750 C C . SER C 1 142 ? 17.574 78.744 29.935 1.00 13.89 142 SER C C 1
ATOM 7751 O O . SER C 1 142 ? 17.404 79.649 30.775 1.00 16.63 142 SER C O 1
ATOM 7754 N N . ALA C 1 143 ? 17.448 77.463 30.213 1.00 14.93 143 ALA C N 1
ATOM 7755 C CA . ALA C 1 143 ? 17.096 77.043 31.577 1.00 15.76 143 ALA C CA 1
ATOM 7756 C C . ALA C 1 143 ? 18.217 77.386 32.546 1.00 14.10 143 ALA C C 1
ATOM 7757 O O . ALA C 1 143 ? 17.929 77.720 33.730 1.00 14.12 143 ALA C O 1
ATOM 7759 N N . ALA C 1 144 ? 19.457 77.164 32.172 1.00 14.24 144 ALA C N 1
ATOM 7760 C CA . ALA C 1 144 ? 20.582 77.542 33.039 1.00 14.58 144 ALA C CA 1
ATOM 7761 C C . ALA C 1 144 ? 20.447 79.022 33.421 1.00 14.39 144 ALA C C 1
ATOM 7762 O O . ALA C 1 144 ? 20.595 79.370 34.611 1.00 16.36 144 ALA C O 1
ATOM 7764 N N . MET C 1 145 ? 20.008 79.869 32.509 1.00 14.93 145 MET C N 1
ATOM 7765 C CA . MET C 1 145 ? 19.871 81.347 32.795 1.00 13.77 145 MET C CA 1
ATOM 7766 C C . MET C 1 145 ? 18.645 81.610 33.656 1.00 14.84 145 MET C C 1
ATOM 7767 O O . MET C 1 145 ? 18.753 82.305 34.686 1.00 15.35 145 MET C O 1
ATOM 7772 N N . THR C 1 146 ? 17.489 81.080 33.289 1.00 14.17 146 THR C N 1
ATOM 7773 C CA . THR C 1 146 ? 16.267 81.351 34.072 1.00 14.13 146 THR C CA 1
ATOM 7774 C C . THR C 1 146 ? 16.364 80.687 35.438 1.00 12.87 146 THR C C 1
ATOM 7775 O O . THR C 1 146 ? 15.842 81.284 36.409 1.00 15.94 146 THR C O 1
ATOM 7779 N N . CYS C 1 147 ? 16.869 79.466 35.539 1.00 13.18 147 CYS C N 1
ATOM 7780 C CA . CYS C 1 147 ? 16.841 78.802 36.850 1.00 12.50 147 CYS C CA 1
ATOM 7781 C C . CYS C 1 147 ? 17.896 79.398 37.782 1.00 13.39 147 CYS C C 1
ATOM 7782 O O . CYS C 1 147 ? 17.621 79.499 38.990 1.00 17.46 147 CYS C O 1
ATOM 7785 N N . SER C 1 148 ? 19.045 79.803 37.301 1.00 14.37 148 SER C N 1
ATOM 7786 C CA . SER C 1 148 ? 20.037 80.518 38.156 1.00 14.06 148 SER C CA 1
ATOM 7787 C C . SER C 1 148 ? 19.432 81.833 38.688 1.00 13.64 148 SER C C 1
ATOM 7788 O O . SER C 1 148 ? 19.531 82.090 39.863 1.00 14.90 148 SER C O 1
ATOM 7791 N N . THR C 1 149 ? 18.661 82.536 37.872 1.00 14.93 149 THR C N 1
ATOM 7792 C CA . THR C 1 149 ? 18.012 83.820 38.192 1.00 14.38 149 THR C CA 1
ATOM 7793 C C . THR C 1 149 ? 16.970 83.510 39.233 1.00 13.24 149 THR C C 1
ATOM 7794 O O . THR C 1 149 ? 16.925 84.228 40.215 1.00 15.20 149 THR C O 1
ATOM 7798 N N . ALA C 1 150 ? 16.185 82.452 39.017 1.00 14.39 150 ALA C N 1
ATOM 7799 C CA . ALA C 1 150 ? 15.055 82.135 39.937 1.00 15.34 150 ALA C CA 1
ATOM 7800 C C . ALA C 1 150 ? 15.680 81.822 41.290 1.00 14.59 150 ALA C C 1
ATOM 7801 O O . ALA C 1 150 ? 15.161 82.242 42.280 1.00 17.70 150 ALA C O 1
ATOM 7803 N N . LEU C 1 151 ? 16.741 81.016 41.322 1.00 14.04 151 LEU C N 1
ATOM 7804 C CA . LEU C 1 151 ? 17.335 80.576 42.596 1.00 14.06 151 LEU C CA 1
ATOM 7805 C C . LEU C 1 151 ? 17.934 81.802 43.316 1.00 13.89 151 LEU C C 1
ATOM 7806 O O . LEU C 1 151 ? 17.771 82.002 44.565 1.00 16.63 151 LEU C O 1
ATOM 7811 N N . ALA C 1 152 ? 18.555 82.681 42.599 1.00 16.25 152 ALA C N 1
ATOM 7812 C CA . ALA C 1 152 ? 19.170 83.889 43.207 1.00 17.24 152 ALA C CA 1
ATOM 7813 C C . ALA C 1 152 ? 18.067 84.824 43.745 1.00 18.30 152 ALA C C 1
ATOM 7814 O O . ALA C 1 152 ? 18.221 85.346 44.872 1.00 18.73 152 ALA C O 1
ATOM 7816 N N . LEU C 1 153 ? 17.004 85.086 42.974 1.00 16.95 153 LEU C N 1
ATOM 7817 C CA . LEU C 1 153 ? 15.873 85.939 43.436 1.00 16.43 153 LEU C CA 1
ATOM 7818 C C . LEU C 1 153 ? 15.224 85.345 44.683 1.00 17.33 153 LEU C C 1
ATOM 7819 O O . LEU C 1 153 ? 14.893 86.098 45.608 1.00 21.58 153 LEU C O 1
ATOM 7824 N N . ASP C 1 154 ? 15.000 84.028 44.701 1.00 16.70 154 ASP C N 1
ATOM 7825 C CA . ASP C 1 154 ? 14.407 83.354 45.864 1.00 16.98 154 ASP C CA 1
ATOM 7826 C C . ASP C 1 154 ? 15.287 83.578 47.087 1.00 19.47 154 ASP C C 1
ATOM 7827 O O . ASP C 1 154 ? 14.710 83.826 48.188 1.00 22.75 154 ASP C O 1
ATOM 7832 N N . ASP C 1 155 ? 16.599 83.505 46.911 1.00 17.69 155 ASP C N 1
ATOM 7833 C CA . ASP C 1 155 ? 17.547 83.641 48.007 1.00 16.02 155 ASP C CA 1
ATOM 7834 C C . ASP C 1 155 ? 17.509 85.085 48.498 1.00 17.36 155 ASP C C 1
ATOM 7835 O O . ASP C 1 155 ? 17.248 85.286 49.673 1.00 23.52 155 ASP C O 1
ATOM 7840 N N . VAL C 1 156 ? 17.820 86.048 47.675 1.00 16.73 156 VAL C N 1
ATOM 7841 C CA . VAL C 1 156 ? 17.992 87.461 48.158 1.00 19.45 156 VAL C CA 1
ATOM 7842 C C . VAL C 1 156 ? 16.659 88.006 48.686 1.00 18.64 156 VAL C C 1
ATOM 7843 O O . VAL C 1 156 ? 16.693 88.887 49.563 1.00 25.61 156 VAL C O 1
ATOM 7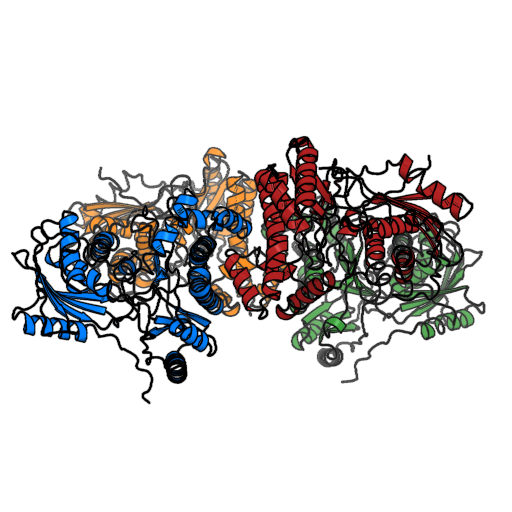847 N N . TYR C 1 157 ? 15.528 87.606 48.096 1.00 16.79 157 TYR C N 1
ATOM 7848 C CA . TYR C 1 157 ? 14.207 88.064 48.565 1.00 22.01 157 TYR C CA 1
ATOM 7849 C C . TYR C 1 157 ? 13.667 87.148 49.662 1.00 19.20 157 TYR C C 1
ATOM 7850 O O . TYR C 1 157 ? 12.540 87.433 50.129 1.00 21.11 157 TYR C O 1
ATOM 7859 N N . GLY C 1 158 ? 14.412 86.111 50.085 1.00 19.19 158 GLY C N 1
ATOM 7860 C CA . GLY C 1 158 ? 13.987 85.268 51.244 1.00 19.24 158 GLY C CA 1
ATOM 7861 C C . GLY C 1 158 ? 12.594 84.636 51.032 1.00 19.07 158 GLY C C 1
ATOM 7862 O O . GLY C 1 158 ? 11.778 84.549 51.995 1.00 23.51 158 GLY C O 1
ATOM 7863 N N . LEU C 1 159 ? 12.277 84.202 49.815 1.00 21.17 159 LEU C N 1
ATOM 7864 C CA . LEU C 1 159 ? 10.940 83.628 49.518 1.00 21.34 159 LEU C CA 1
ATOM 7865 C C . LEU C 1 159 ? 10.782 82.205 50.086 1.00 20.01 159 LEU C C 1
ATOM 7866 O O . LEU C 1 159 ? 9.577 81.827 50.279 1.00 22.38 159 LEU C O 1
ATOM 7871 N N . GLY C 1 160 ? 11.890 81.483 50.351 1.00 19.38 160 GLY C N 1
ATOM 7872 C CA . GLY C 1 160 ? 11.902 80.202 51.077 1.00 23.46 160 GLY C CA 1
ATOM 7873 C C . GLY C 1 160 ? 11.699 78.964 50.191 1.00 21.46 160 GLY C C 1
ATOM 7874 O O . GLY C 1 160 ? 11.366 77.895 50.726 1.00 24.52 160 GLY C O 1
ATOM 7875 N N . TYR C 1 161 ? 11.800 79.068 48.859 1.00 20.19 161 TYR C N 1
ATOM 7876 C CA . TYR C 1 161 ? 11.487 77.914 47.975 1.00 19.12 161 TYR C CA 1
ATOM 7877 C C . TYR C 1 161 ? 12.756 77.190 47.541 1.00 18.62 161 TYR C C 1
ATOM 7878 O O . TYR C 1 161 ? 12.661 75.992 47.208 1.00 19.83 161 TYR C O 1
ATOM 7887 N N . GLY C 1 162 ? 13.915 77.841 47.623 1.00 18.97 162 GLY C N 1
ATOM 7888 C CA . GLY C 1 162 ? 15.135 77.285 46.998 1.00 18.17 162 GLY C CA 1
ATOM 7889 C C . GLY C 1 162 ? 15.740 76.161 47.813 1.00 15.97 162 GLY C C 1
ATOM 7890 O O . GLY C 1 162 ? 16.528 75.379 47.267 1.00 20.60 162 GLY C O 1
ATOM 7891 N N . ASP C 1 163 ? 15.401 76.057 49.115 1.00 18.52 163 ASP C N 1
ATOM 7892 C CA . ASP C 1 163 ? 16.080 75.083 50.006 1.00 20.15 163 ASP C CA 1
ATOM 7893 C C . ASP C 1 163 ? 15.346 73.745 50.096 1.00 21.33 163 ASP C C 1
ATOM 7894 O O . ASP C 1 163 ? 15.741 72.886 50.890 1.00 21.42 163 ASP C O 1
ATOM 7899 N N . SER C 1 164 ? 14.428 73.450 49.205 1.00 19.45 164 SER C N 1
ATOM 7900 C CA . SER C 1 164 ? 13.822 72.098 49.138 1.00 16.93 164 SER C CA 1
ATOM 7901 C C . SER C 1 164 ? 13.593 71.742 47.700 1.00 16.25 164 SER C C 1
ATOM 7902 O O . SER C 1 164 ? 13.375 72.628 46.854 1.00 16.06 164 SER C O 1
ATOM 7905 N N . ASP C 1 165 ? 13.613 70.448 47.411 1.00 16.40 165 ASP C N 1
ATOM 7906 C CA . ASP C 1 165 ? 13.315 69.990 46.031 1.00 18.89 165 ASP C CA 1
ATOM 7907 C C . ASP C 1 165 ? 11.885 70.435 45.695 1.00 16.55 165 ASP C C 1
ATOM 7908 O O . ASP C 1 165 ? 11.650 70.946 44.576 1.00 21.44 165 ASP C O 1
ATOM 7913 N N . ALA C 1 166 ? 10.923 70.208 46.598 1.00 19.75 166 ALA C N 1
ATOM 7914 C CA . ALA C 1 166 ? 9.501 70.501 46.302 1.00 18.75 166 ALA C CA 1
ATOM 7915 C C . ALA C 1 166 ? 9.295 72.023 46.180 1.00 18.05 166 ALA C C 1
ATOM 7916 O O . ALA C 1 166 ? 8.518 72.454 45.335 1.00 19.29 166 ALA C O 1
ATOM 7918 N N . GLY C 1 167 ? 9.979 72.800 47.001 1.00 18.42 167 GLY C N 1
ATOM 7919 C CA . GLY C 1 167 ? 9.994 74.260 46.916 1.00 17.59 167 GLY C CA 1
ATOM 7920 C C . GLY C 1 167 ? 10.484 74.730 45.566 1.00 15.65 167 GLY C C 1
ATOM 7921 O O . GLY C 1 167 ? 9.870 75.678 44.961 1.00 17.43 167 GLY C O 1
ATOM 7922 N N . ARG C 1 168 ? 11.517 74.067 45.093 1.00 15.88 168 ARG C N 1
ATOM 7923 C CA . ARG C 1 168 ? 12.124 74.493 43.826 1.00 14.80 168 ARG C CA 1
ATOM 7924 C C . ARG C 1 168 ? 11.145 74.397 42.660 1.00 15.61 168 ARG C C 1
ATOM 7925 O O . ARG C 1 168 ? 11.349 75.111 41.708 1.00 15.82 168 ARG C O 1
ATOM 7933 N N . VAL C 1 169 ? 10.077 73.600 42.769 1.00 15.53 169 VAL C N 1
ATOM 7934 C CA . VAL C 1 169 ? 9.053 73.538 41.708 1.00 16.48 169 VAL C CA 1
ATOM 7935 C C . VAL C 1 169 ? 8.421 74.919 41.497 1.00 16.24 169 VAL C C 1
ATOM 7936 O O . VAL C 1 169 ? 8.132 75.277 40.328 1.00 16.98 169 VAL C O 1
ATOM 7940 N N . THR C 1 170 ? 8.253 75.720 42.529 1.00 17.38 170 THR C N 1
ATOM 7941 C CA . THR C 1 170 ? 7.692 77.070 42.353 1.00 18.99 170 THR C CA 1
ATOM 7942 C C . THR C 1 170 ? 8.664 77.900 41.489 1.00 15.21 170 THR C C 1
ATOM 7943 O O . THR C 1 170 ? 8.225 78.725 40.669 1.00 16.60 170 THR C O 1
ATOM 7947 N N . LEU C 1 171 ? 9.955 77.761 41.753 1.00 15.96 171 LEU C N 1
ATOM 7948 C CA . LEU C 1 171 ? 11.014 78.496 41.022 1.00 16.22 171 LEU C CA 1
ATOM 7949 C C . LEU C 1 171 ? 11.107 77.977 39.587 1.00 15.56 171 LEU C C 1
ATOM 7950 O O . LEU C 1 171 ? 11.195 78.786 38.679 1.00 15.24 171 LEU C O 1
ATOM 7955 N N . ILE C 1 172 ? 11.032 76.668 39.395 1.00 13.96 172 ILE C N 1
ATOM 7956 C CA . ILE C 1 172 ? 10.956 76.056 38.049 1.00 14.28 172 ILE C CA 1
ATOM 7957 C C . ILE C 1 172 ? 9.780 76.658 37.293 1.00 13.99 172 ILE C C 1
ATOM 7958 O O . ILE C 1 172 ? 9.916 76.981 36.139 1.00 16.15 172 ILE C O 1
ATOM 7963 N N . ASN C 1 173 ? 8.610 76.739 37.906 1.00 14.81 173 ASN C N 1
ATOM 7964 C CA . ASN C 1 173 ? 7.403 77.265 37.236 1.00 13.87 173 ASN C CA 1
ATOM 7965 C C . ASN C 1 173 ? 7.632 78.726 36.822 1.00 16.21 173 ASN C C 1
ATOM 7966 O O . ASN C 1 173 ? 7.284 79.084 35.659 1.00 17.81 173 ASN C O 1
ATOM 7971 N N . ALA C 1 174 ? 8.298 79.509 37.652 1.00 17.74 174 ALA C N 1
ATOM 7972 C CA . ALA C 1 174 ? 8.580 80.927 37.301 1.00 16.05 174 ALA C CA 1
ATOM 7973 C C . ALA C 1 174 ? 9.521 80.946 36.079 1.00 14.25 174 ALA C C 1
ATOM 7974 O O . ALA C 1 174 ? 9.378 81.786 35.141 1.00 16.25 174 ALA C O 1
ATOM 7976 N N . ALA C 1 175 ? 10.510 80.082 36.095 1.00 15.44 175 ALA C N 1
ATOM 7977 C CA . ALA C 1 175 ? 11.469 79.973 34.976 1.00 13.87 175 ALA C CA 1
ATOM 7978 C C . ALA C 1 175 ? 10.747 79.624 33.685 1.00 14.37 175 ALA C C 1
ATOM 7979 O O . ALA C 1 175 ? 11.116 80.187 32.627 1.00 15.45 175 ALA C O 1
ATOM 7981 N N . ILE C 1 176 ? 9.921 78.604 33.725 1.00 14.42 176 ILE C N 1
ATOM 7982 C CA . ILE C 1 176 ? 9.173 78.153 32.544 1.00 14.78 176 ILE C CA 1
ATOM 7983 C C . ILE C 1 176 ? 8.298 79.309 32.066 1.00 15.11 176 ILE C C 1
ATOM 7984 O O . ILE C 1 176 ? 8.211 79.543 30.856 1.00 17.36 176 ILE C O 1
ATOM 7989 N N . LYS C 1 177 ? 7.607 79.964 32.976 1.00 16.62 177 LYS C N 1
ATOM 7990 C CA . LYS C 1 177 ? 6.683 81.056 32.604 1.00 19.04 177 LYS C CA 1
ATOM 7991 C C . LYS C 1 177 ? 7.462 82.205 31.972 1.00 18.56 177 LYS C C 1
ATOM 7992 O O . LYS C 1 177 ? 6.915 82.824 31.047 1.00 19.06 177 LYS C O 1
ATOM 7998 N N . SER C 1 178 ? 8.658 82.522 32.466 1.00 16.98 178 SER C N 1
ATOM 7999 C CA . SER C 1 178 ? 9.513 83.579 31.878 1.00 16.87 178 SER C CA 1
ATOM 8000 C C . SER C 1 178 ? 9.797 83.262 30.406 1.00 16.38 178 SER C C 1
ATOM 8001 O O . SER C 1 178 ? 9.575 84.112 29.505 1.00 16.42 178 SER C O 1
ATOM 8004 N N A GLU C 1 179 ? 10.282 82.062 30.139 0.50 15.22 179 GLU C N 1
ATOM 8005 N N B GLU C 1 179 ? 10.238 82.025 30.162 0.50 18.29 179 GLU C N 1
ATOM 8006 C CA A GLU C 1 179 ? 10.657 81.672 28.775 0.50 15.87 179 GLU C CA 1
ATOM 8007 C CA B GLU C 1 179 ? 10.666 81.517 28.839 0.50 21.24 179 GLU C CA 1
ATOM 8008 C C A GLU C 1 179 ? 9.387 81.699 27.907 0.50 16.47 179 GLU C C 1
ATOM 8009 C C B GLU C 1 179 ? 9.464 81.541 27.884 0.50 19.25 179 GLU C C 1
ATOM 8010 O O A GLU C 1 179 ? 9.370 82.420 26.895 0.50 14.05 179 GLU C O 1
ATOM 8011 O O B GLU C 1 179 ? 9.603 82.051 26.782 0.50 18.57 179 GLU C O 1
ATOM 8022 N N . ASN C 1 180 ? 8.325 80.981 28.286 1.00 16.47 180 ASN C N 1
ATOM 8023 C CA . ASN C 1 180 ? 7.116 80.928 27.431 1.00 17.83 180 ASN C CA 1
ATOM 8024 C C . ASN C 1 180 ? 6.521 82.334 27.210 1.00 17.36 180 ASN C C 1
ATOM 8025 O O . ASN C 1 180 ? 6.207 82.673 26.065 1.00 20.14 180 ASN C O 1
ATOM 8030 N N . GLU C 1 181 ? 6.309 83.077 28.296 1.00 20.43 181 GLU C N 1
ATOM 8031 C CA . GLU C 1 181 ? 5.391 84.242 28.262 1.00 18.17 181 GLU C CA 1
ATOM 8032 C C . GLU C 1 181 ? 6.175 85.547 28.150 1.00 21.98 181 GLU C C 1
ATOM 8033 O O . GLU C 1 181 ? 5.626 86.495 27.528 1.00 24.12 181 GLU C O 1
ATOM 8039 N N . MET C 1 182 ? 7.381 85.627 28.698 1.00 22.58 182 MET C N 1
ATOM 8040 C CA . MET C 1 182 ? 8.139 86.904 28.565 1.00 20.27 182 MET C CA 1
ATOM 8041 C C . MET C 1 182 ? 9.024 86.837 27.319 1.00 19.48 182 MET C C 1
ATOM 8042 O O . MET C 1 182 ? 8.951 87.738 26.457 1.00 24.16 182 MET C O 1
ATOM 8047 N N . ALA C 1 183 ? 9.812 85.791 27.160 1.00 19.77 183 ALA C N 1
ATOM 8048 C CA . ALA C 1 183 ? 10.670 85.668 25.961 1.00 20.48 183 ALA C CA 1
ATOM 8049 C C . ALA C 1 183 ? 9.898 85.208 24.705 1.00 19.24 183 ALA C C 1
ATOM 8050 O O . ALA C 1 183 ? 10.455 85.379 23.610 1.00 22.21 183 ALA C O 1
ATOM 8052 N N . GLY C 1 184 ? 8.739 84.562 24.813 1.00 21.05 184 GLY C N 1
ATOM 8053 C CA . GLY C 1 184 ? 7.973 84.125 23.632 1.00 22.95 184 GLY C CA 1
ATOM 8054 C C . GLY C 1 184 ? 8.534 82.822 23.082 1.00 22.00 184 GLY C C 1
ATOM 8055 O O . GLY C 1 184 ? 8.461 82.587 21.888 1.00 32.37 184 GLY C O 1
ATOM 8056 N N . ALA C 1 185 ? 9.248 82.071 23.909 1.00 19.52 185 ALA C N 1
ATOM 8057 C CA . ALA C 1 185 ? 10.016 80.866 23.531 1.00 20.41 185 ALA C CA 1
ATOM 8058 C C . ALA C 1 185 ? 9.326 79.634 24.089 1.00 22.47 185 ALA C C 1
ATOM 8059 O O . ALA C 1 185 ? 9.397 79.406 25.280 1.00 24.32 185 ALA C O 1
ATOM 8061 N N . SER C 1 186 ? 8.617 78.895 23.254 1.00 19.46 186 SER C N 1
ATOM 8062 C CA . SER C 1 186 ? 7.800 77.716 23.661 1.00 20.10 186 SER C CA 1
ATOM 8063 C C . SER C 1 186 ? 8.715 76.685 24.339 1.00 19.76 186 SER C C 1
ATOM 8064 O O . SER C 1 186 ? 9.788 76.432 23.781 1.00 21.94 186 SER C O 1
ATOM 8067 N N . THR C 1 187 ? 8.389 76.290 25.588 1.00 18.71 187 THR C N 1
ATOM 8068 C CA . THR C 1 187 ? 9.183 75.328 26.372 1.00 19.32 187 THR C CA 1
ATOM 8069 C C . THR C 1 187 ? 8.262 74.464 27.233 1.00 17.78 187 THR C C 1
ATOM 8070 O O . THR C 1 187 ? 7.285 74.998 27.823 1.00 20.34 187 THR C O 1
ATOM 8074 N N . GLY C 1 188 ? 8.583 73.165 27.262 1.00 18.25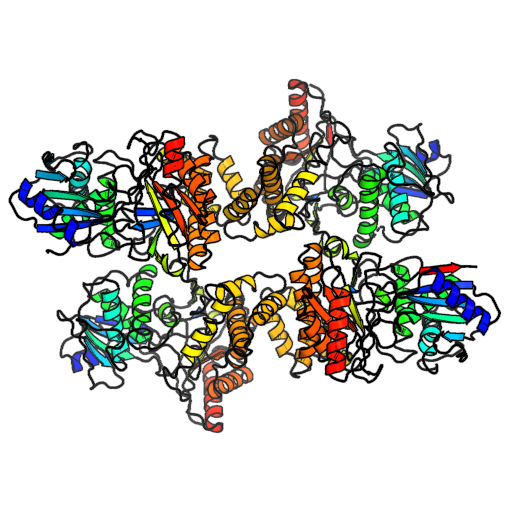 188 GLY C N 1
ATOM 8075 C CA . GLY C 1 188 ? 8.090 72.301 28.313 1.00 18.11 188 GLY C CA 1
ATOM 8076 C C . GLY C 1 188 ? 8.944 72.558 29.547 1.00 17.52 188 GLY C C 1
ATOM 8077 O O . GLY C 1 188 ? 9.729 73.548 29.570 1.00 19.10 188 GLY C O 1
ATOM 8078 N N . GLY C 1 189 ? 8.804 71.694 30.521 1.00 17.99 189 GLY C N 1
ATOM 8079 C CA . GLY C 1 189 ? 9.453 71.791 31.817 1.00 17.49 189 GLY C CA 1
ATOM 8080 C C . GLY C 1 189 ? 10.666 70.905 31.996 1.00 16.00 189 GLY C C 1
ATOM 8081 O O . GLY C 1 189 ? 11.269 70.957 33.100 1.00 15.54 189 GLY C O 1
ATOM 8082 N N A LEU C 1 190 ? 11.020 70.113 30.971 0.50 14.25 190 LEU C N 1
ATOM 8083 N N B LEU C 1 190 ? 11.067 70.128 30.981 0.50 11.31 190 LEU C N 1
ATOM 8084 C CA A LEU C 1 190 ? 12.187 69.198 31.031 0.50 16.31 190 LEU C CA 1
ATOM 8085 C CA B LEU C 1 190 ? 12.204 69.178 31.107 0.50 11.51 190 LEU C CA 1
ATOM 8086 C C A LEU C 1 190 ? 13.387 69.921 31.659 0.50 15.82 190 LEU C C 1
ATOM 8087 C C B LEU C 1 190 ? 13.493 69.864 31.602 0.50 12.10 190 LEU C C 1
ATOM 8088 O O A LEU C 1 190 ? 13.828 69.536 32.753 0.50 16.11 190 LEU C O 1
ATOM 8089 O O B LEU C 1 190 ? 14.231 69.325 32.465 0.50 9.40 190 LEU C O 1
ATOM 8098 N N . ASP C 1 191 ? 13.811 70.997 31.014 1.00 13.58 191 ASP C N 1
ATOM 8099 C CA . ASP C 1 191 ? 15.178 71.557 31.146 1.00 14.11 191 ASP C CA 1
ATOM 8100 C C . ASP C 1 191 ? 15.293 72.146 32.547 1.00 12.51 191 ASP C C 1
ATOM 8101 O O . ASP C 1 191 ? 16.334 72.035 33.180 1.00 13.94 191 ASP C O 1
ATOM 8106 N N . GLN C 1 192 ? 14.209 72.795 32.941 1.00 12.47 192 GLN C N 1
ATOM 8107 C CA . GLN C 1 192 ? 14.200 73.552 34.213 1.00 12.58 192 GLN C CA 1
ATOM 8108 C C . GLN C 1 192 ? 14.122 72.551 35.379 1.00 14.52 192 GLN C C 1
ATOM 8109 O O . GLN C 1 192 ? 14.788 72.748 36.403 1.00 13.39 192 GLN C O 1
ATOM 8115 N N . ASN C 1 193 ? 13.330 71.494 35.235 1.00 13.29 193 ASN C N 1
ATOM 8116 C CA . ASN C 1 193 ? 13.377 70.430 36.254 1.00 13.76 193 ASN C CA 1
ATOM 8117 C C . ASN C 1 193 ? 14.770 69.804 36.362 1.00 14.08 193 ASN C C 1
ATOM 8118 O O . ASN C 1 193 ? 15.229 69.579 37.473 1.00 13.43 193 ASN C O 1
ATOM 8123 N N . ALA C 1 194 ? 15.446 69.540 35.258 1.00 13.45 194 ALA C N 1
ATOM 8124 C CA . ALA C 1 194 ? 16.800 68.949 35.290 1.00 14.02 194 ALA C CA 1
ATOM 8125 C C . ALA C 1 194 ? 17.709 69.924 36.029 1.00 13.44 194 ALA C C 1
ATOM 8126 O O . ALA C 1 194 ? 18.457 69.507 36.872 1.00 13.41 194 ALA C O 1
ATOM 8128 N N . SER C 1 195 ? 17.670 71.195 35.621 1.00 14.01 195 SER C N 1
ATOM 8129 C CA . SER C 1 195 ? 18.650 72.187 36.113 1.00 14.14 195 SER C CA 1
ATOM 8130 C C . SER C 1 195 ? 18.501 72.322 37.632 1.00 14.19 195 SER C C 1
ATOM 8131 O O . SER C 1 195 ? 19.483 72.583 38.306 1.00 16.02 195 SER C O 1
ATOM 8134 N N A MET C 1 196 ? 17.262 72.230 38.118 0.50 12.66 196 MET C N 1
ATOM 8135 N N B MET C 1 196 ? 17.288 72.186 38.161 0.50 13.81 196 MET C N 1
ATOM 8136 C CA A MET C 1 196 ? 16.937 72.507 39.537 0.50 12.59 196 MET C CA 1
ATOM 8137 C CA B MET C 1 196 ? 17.057 72.494 39.592 0.50 13.98 196 MET C CA 1
ATOM 8138 C C A MET C 1 196 ? 16.972 71.234 40.390 0.50 12.95 196 MET C C 1
ATOM 8139 C C B MET C 1 196 ? 16.785 71.239 40.424 0.50 13.27 196 MET C C 1
ATOM 8140 O O A MET C 1 196 ? 17.277 71.373 41.580 0.50 13.82 196 MET C O 1
ATOM 8141 O O B MET C 1 196 ? 16.604 71.391 41.653 0.50 12.94 196 MET C O 1
ATOM 8150 N N . ARG C 1 197 ? 16.720 70.046 39.824 1.00 13.50 197 ARG C N 1
ATOM 8151 C CA . ARG C 1 197 ? 16.381 68.840 40.622 1.00 14.95 197 ARG C CA 1
ATOM 8152 C C . ARG C 1 197 ? 17.315 67.641 40.413 1.00 15.05 197 ARG C C 1
ATOM 8153 O O . ARG C 1 197 ? 17.210 66.698 41.168 1.00 16.26 197 ARG C O 1
ATOM 8161 N N . CYS C 1 198 ? 18.144 67.634 39.389 1.00 12.79 198 CYS C N 1
ATOM 8162 C CA . CYS C 1 198 ? 19.097 66.528 39.182 1.00 16.55 198 CYS C CA 1
ATOM 8163 C C . CYS C 1 198 ? 20.058 66.467 40.366 1.00 14.23 198 CYS C C 1
ATOM 8164 O O . CYS C 1 198 ? 20.228 67.470 41.084 1.00 16.16 198 CYS C O 1
ATOM 8167 N N . THR C 1 199 ? 20.692 65.322 40.512 1.00 15.19 199 THR C N 1
ATOM 8168 C CA . THR C 1 199 ? 21.752 65.109 41.517 1.00 15.73 199 THR C CA 1
ATOM 8169 C C . THR C 1 199 ? 22.975 64.469 40.861 1.00 15.25 199 THR C C 1
ATOM 8170 O O . THR C 1 199 ? 22.848 63.759 39.857 1.00 15.66 199 THR C O 1
ATOM 8174 N N . GLU C 1 200 ? 24.149 64.767 41.404 1.00 16.01 200 GLU C N 1
ATOM 8175 C CA . GLU C 1 200 ? 25.422 64.191 40.909 1.00 14.81 200 GLU C CA 1
ATOM 8176 C C . GLU C 1 200 ? 25.266 62.660 40.848 1.00 16.16 200 GLU C C 1
ATOM 8177 O O . GLU C 1 200 ? 24.706 62.029 41.802 1.00 18.81 200 GLU C O 1
ATOM 8183 N N . GLY C 1 201 ? 25.755 62.052 39.789 1.00 16.21 201 GLY C N 1
ATOM 8184 C CA . GLY C 1 201 ? 25.799 60.593 39.710 1.00 18.05 201 GLY C CA 1
ATOM 8185 C C . GLY C 1 201 ? 24.434 59.973 39.423 1.00 15.04 201 GLY C C 1
ATOM 8186 O O . GLY C 1 201 ? 24.339 58.726 39.399 1.00 16.92 201 GLY C O 1
ATOM 8187 N N . HIS C 1 202 ? 23.423 60.766 39.104 1.00 15.23 202 HIS C N 1
ATOM 8188 C CA . HIS C 1 202 ? 22.040 60.252 38.924 1.00 14.84 202 HIS C CA 1
ATOM 8189 C C . HIS C 1 202 ? 21.361 60.936 37.770 1.00 14.81 202 HIS C C 1
ATOM 8190 O O . HIS C 1 202 ? 21.640 62.107 37.522 1.00 14.81 202 HIS C O 1
ATOM 8197 N N . ALA C 1 203 ? 20.524 60.178 37.089 1.00 14.90 203 ALA C N 1
ATOM 8198 C CA . ALA C 1 203 ? 19.589 60.733 36.106 1.00 15.22 203 ALA C CA 1
ATOM 8199 C C . ALA C 1 203 ? 18.275 60.950 36.821 1.00 14.52 203 ALA C C 1
ATOM 8200 O O . ALA C 1 203 ? 17.942 60.236 37.838 1.00 16.89 203 ALA C O 1
ATOM 8202 N N . LEU C 1 204 ? 17.511 61.893 36.275 1.00 12.98 204 LEU C N 1
ATOM 8203 C CA . LEU C 1 204 ? 16.257 62.308 36.899 1.00 14.04 204 LEU C CA 1
ATOM 8204 C C . LEU C 1 204 ? 15.119 61.646 36.162 1.00 14.24 204 LEU C C 1
ATOM 8205 O O . LEU C 1 204 ? 14.869 62.106 35.007 1.00 13.94 204 LEU C O 1
ATOM 8210 N N . LEU C 1 205 ? 14.524 60.564 36.711 1.00 15.49 205 LEU C N 1
ATOM 8211 C CA . LEU C 1 205 ? 13.323 60.002 36.037 1.00 12.99 205 LEU C CA 1
ATOM 8212 C C . LEU C 1 205 ? 12.159 60.925 36.395 1.00 13.92 205 LEU C C 1
ATOM 8213 O O . LEU C 1 205 ? 11.641 60.890 37.516 1.00 15.74 205 LEU C O 1
ATOM 8218 N N . LEU C 1 206 ? 11.798 61.787 35.471 1.00 13.22 206 LEU C N 1
ATOM 8219 C CA . LEU C 1 206 ? 10.849 62.887 35.672 1.00 12.66 206 LEU C CA 1
ATOM 8220 C C . LEU C 1 206 ? 9.534 62.395 35.080 1.00 11.96 206 LEU C C 1
ATOM 8221 O O . LEU C 1 206 ? 9.412 62.095 33.901 1.00 14.14 206 LEU C O 1
ATOM 8226 N N . ASP C 1 207 ? 8.484 62.457 35.834 1.00 13.89 207 ASP C N 1
ATOM 8227 C CA . ASP C 1 207 ? 7.162 62.063 35.378 1.00 13.37 207 ASP C CA 1
ATOM 8228 C C . ASP C 1 207 ? 6.363 63.346 35.300 1.00 12.24 207 ASP C C 1
ATOM 8229 O O . ASP C 1 207 ? 6.133 63.919 36.352 1.00 14.88 207 ASP C O 1
ATOM 8234 N N . CYS C 1 208 ? 5.937 63.729 34.094 1.00 12.89 208 CYS C N 1
ATOM 8235 C CA . CYS C 1 208 ? 5.315 65.032 33.841 1.00 13.36 208 CYS C CA 1
ATOM 8236 C C . CYS C 1 208 ? 3.792 64.978 33.989 1.00 16.03 208 CYS C C 1
ATOM 8237 O O . CYS C 1 208 ? 3.122 65.971 33.554 1.00 18.89 208 CYS C O 1
ATOM 8240 N N . ARG C 1 209 ? 3.221 63.961 34.655 1.00 14.53 209 ARG C N 1
ATOM 8241 C CA . ARG C 1 209 ? 1.751 63.899 34.876 1.00 16.97 209 ARG C CA 1
ATOM 8242 C C . ARG C 1 209 ? 1.381 64.996 35.870 1.00 21.45 209 ARG C C 1
ATOM 8243 O O . ARG C 1 209 ? 1.992 65.128 36.915 1.00 22.20 209 ARG C O 1
ATOM 8251 N N . PRO C 1 210 ? 0.398 65.836 35.535 1.00 22.99 210 PRO C N 1
ATOM 8252 C CA . PRO C 1 210 ? 0.107 67.000 36.363 1.00 29.63 210 PRO C CA 1
ATOM 8253 C C . PRO C 1 210 ? -0.476 66.654 37.742 1.00 25.32 210 PRO C C 1
ATOM 8254 O O . PRO C 1 210 ? -0.375 67.458 38.601 1.00 34.31 210 PRO C O 1
ATOM 8258 N N A GLU C 1 211 ? -1.089 65.478 37.907 0.13 23.69 211 GLU C N 1
ATOM 8259 N N B GLU C 1 211 ? -1.068 65.448 37.879 0.50 25.03 211 GLU C N 1
ATOM 8260 N N C GLU C 1 211 ? -1.122 65.494 37.886 0.37 28.14 211 GLU C N 1
ATOM 8261 C CA A GLU C 1 211 ? -1.762 65.101 39.182 0.13 22.28 211 GLU C CA 1
ATOM 8262 C CA B GLU C 1 211 ? -1.763 64.942 39.107 0.50 31.08 211 GLU C CA 1
ATOM 8263 C CA C GLU C 1 211 ? -1.739 65.126 39.186 0.37 33.05 211 GLU C CA 1
ATOM 8264 C C A GLU C 1 211 ? -0.726 64.614 40.203 0.13 23.02 211 GLU C C 1
ATOM 8265 C C B GLU C 1 211 ? -0.718 64.630 40.192 0.50 28.36 211 GLU C C 1
ATOM 8266 C C C GLU C 1 211 ? -0.626 65.004 40.221 0.37 27.64 211 GLU C C 1
ATOM 8267 O O A GLU C 1 211 ? -1.129 64.334 41.353 0.13 24.57 211 GLU C O 1
ATOM 8268 O O B GLU C 1 211 ? -1.089 64.507 41.385 0.50 22.82 211 GLU C O 1
ATOM 8269 O O C GLU C 1 211 ? -0.879 65.459 41.360 0.37 27.75 211 GLU C O 1
ATOM 8285 N N . LEU C 1 212 ? 0.546 64.504 39.813 1.00 26.96 212 LEU C N 1
ATOM 8286 C CA . LEU C 1 212 ? 1.608 64.120 40.768 1.00 22.78 212 LEU C CA 1
ATOM 8287 C C . LEU C 1 212 ? 2.129 65.308 41.574 1.00 22.80 212 LEU C C 1
ATOM 8288 O O . LEU C 1 212 ? 2.284 66.411 41.041 1.00 22.24 212 LEU C O 1
ATOM 8293 N N . THR C 1 213 ? 2.494 65.017 42.812 1.00 21.12 213 THR C N 1
ATOM 8294 C CA . THR C 1 213 ? 3.136 66.022 43.686 1.00 21.61 213 THR C CA 1
ATOM 8295 C C . THR C 1 213 ? 4.607 66.110 43.331 1.00 19.51 213 THR C C 1
ATOM 8296 O O . THR C 1 213 ? 5.132 65.197 42.666 1.00 17.08 213 THR C O 1
ATOM 8300 N N . PRO C 1 214 ? 5.340 67.155 43.762 1.00 18.87 214 PRO C N 1
ATOM 8301 C CA . PRO C 1 214 ? 6.795 67.142 43.536 1.00 18.89 214 PRO C CA 1
ATOM 8302 C C . PRO C 1 214 ? 7.514 65.886 44.043 1.00 19.03 214 PRO C C 1
ATOM 8303 O O . PRO C 1 214 ? 8.417 65.452 43.470 1.00 20.42 214 PRO C O 1
ATOM 8307 N N . LEU C 1 215 ? 7.072 65.357 45.159 1.00 16.69 215 LEU C N 1
ATOM 8308 C CA . LEU C 1 215 ? 7.767 64.210 45.801 1.00 18.52 215 LEU C CA 1
ATOM 8309 C C . LEU C 1 215 ? 7.499 62.951 45.005 1.00 16.43 215 LEU C C 1
ATOM 8310 O O . LEU C 1 215 ? 8.371 62.047 45.007 1.00 21.78 215 LEU C O 1
ATOM 8315 N N . GLU C 1 216 ? 6.403 62.943 44.255 1.00 16.63 216 GLU C N 1
ATOM 8316 C CA . GLU C 1 216 ? 5.986 61.774 43.453 1.00 17.00 216 GLU C CA 1
ATOM 8317 C C . GLU C 1 216 ? 6.475 61.846 42.018 1.00 16.59 216 GLU C C 1
ATOM 8318 O O . GLU C 1 216 ? 6.351 60.849 41.382 1.00 19.41 216 GLU C O 1
ATOM 8324 N N A ASN C 1 217 ? 6.921 62.998 41.509 0.50 12.10 217 ASN C N 1
ATOM 8325 N N B ASN C 1 217 ? 6.958 63.037 41.627 0.50 18.83 217 ASN C N 1
ATOM 8326 C CA A ASN C 1 217 ? 7.179 63.119 40.056 0.50 9.18 217 ASN C CA 1
ATOM 8327 C CA B ASN C 1 217 ? 7.293 63.502 40.257 0.50 20.02 217 ASN C CA 1
ATOM 8328 C C A ASN C 1 217 ? 8.676 63.110 39.722 0.50 10.57 217 ASN C C 1
ATOM 8329 C C B ASN C 1 217 ? 8.619 62.948 39.749 0.50 13.85 217 ASN C C 1
ATOM 8330 O O A ASN C 1 217 ? 8.967 63.415 38.529 0.50 11.30 217 ASN C O 1
ATOM 8331 O O B ASN C 1 217 ? 8.767 62.868 38.504 0.50 15.11 217 ASN C O 1
ATOM 8340 N N . VAL C 1 218 ? 9.564 62.748 40.646 1.00 13.01 218 VAL C N 1
ATOM 8341 C CA . VAL C 1 218 ? 10.977 62.458 40.321 1.00 15.37 218 VAL C CA 1
ATOM 8342 C C . VAL C 1 218 ? 11.454 61.208 41.074 1.00 17.43 218 VAL C C 1
ATOM 8343 O O . VAL C 1 218 ? 11.114 60.978 42.212 1.00 18.40 218 VAL C O 1
ATOM 8347 N N . SER C 1 219 ? 12.336 60.490 40.427 1.00 17.25 219 SER C N 1
ATOM 8348 C CA . SER C 1 219 ? 13.045 59.320 40.961 1.00 15.44 219 SER C CA 1
ATOM 8349 C C . SER C 1 219 ? 14.502 59.446 40.483 1.00 17.34 219 SER C C 1
ATOM 8350 O O . SER C 1 219 ? 14.744 59.642 39.288 1.00 21.31 219 SER C O 1
ATOM 8353 N N . GLN C 1 220 ? 15.416 59.495 41.422 1.00 15.77 220 GLN C N 1
ATOM 8354 C CA . GLN C 1 220 ? 16.837 59.582 41.107 1.00 13.24 220 GLN C CA 1
ATOM 8355 C C . GLN C 1 220 ? 17.331 58.183 40.739 1.00 15.72 220 GLN C C 1
ATOM 8356 O O . GLN C 1 220 ? 17.196 57.247 41.566 1.00 20.31 220 GLN C O 1
ATOM 8362 N N . GLN C 1 221 ? 17.763 58.043 39.485 1.00 16.48 221 GLN C N 1
ATOM 8363 C CA . GLN C 1 221 ? 18.272 56.760 38.946 1.00 17.43 221 GLN C CA 1
ATOM 8364 C C . GLN C 1 221 ? 19.795 56.793 38.884 1.00 17.55 221 GLN C C 1
ATOM 8365 O O . GLN C 1 221 ? 20.398 57.730 38.323 1.00 17.62 221 GLN C O 1
ATOM 8371 N N . GLU C 1 222 ? 20.417 55.772 39.430 1.00 17.06 222 GLU C N 1
ATOM 8372 C CA . GLU C 1 222 ? 21.886 55.695 39.361 1.00 18.76 222 GLU C CA 1
ATOM 8373 C C . GLU C 1 222 ? 22.338 55.809 37.912 1.00 15.27 222 GLU C C 1
ATOM 8374 O O . GLU C 1 222 ? 21.858 55.076 37.017 1.00 18.14 222 GLU C O 1
ATOM 8380 N N . PHE C 1 223 ? 23.324 56.671 37.710 1.00 19.70 223 PHE C N 1
ATOM 8381 C CA . PHE C 1 223 ? 23.892 56.882 36.366 1.00 16.68 223 PHE C CA 1
ATOM 8382 C C . PHE C 1 223 ? 25.382 57.015 36.493 1.00 18.74 223 PHE C C 1
ATOM 8383 O O . PHE C 1 223 ? 25.859 58.141 36.257 1.00 22.68 223 PHE C O 1
ATOM 8391 N N . ASP C 1 224 ? 26.044 55.896 36.836 1.00 18.05 224 ASP C N 1
ATOM 8392 C CA . ASP C 1 224 ? 27.511 55.886 37.060 1.00 20.89 224 ASP C CA 1
ATOM 8393 C C . ASP C 1 224 ? 28.150 55.261 35.830 1.00 21.06 224 ASP C C 1
ATOM 8394 O O . ASP C 1 224 ? 28.123 54.055 35.690 1.00 20.42 224 ASP C O 1
ATOM 8399 N N . LEU C 1 225 ? 28.594 56.093 34.906 1.00 20.92 225 LEU C N 1
ATOM 8400 C CA . LEU C 1 225 ? 29.254 55.632 33.676 1.00 21.00 225 LEU C CA 1
ATOM 8401 C C . LEU C 1 225 ? 30.546 54.850 34.009 1.00 17.91 225 LEU C C 1
ATOM 8402 O O . LEU C 1 225 ? 30.831 53.903 33.319 1.00 19.88 225 LEU C O 1
ATOM 8407 N N . ASP C 1 226 ? 31.306 55.269 35.005 1.00 21.39 226 ASP C N 1
ATOM 8408 C CA . ASP C 1 226 ? 32.597 54.616 35.383 1.00 22.78 226 ASP C CA 1
ATOM 8409 C C . ASP C 1 226 ? 32.333 53.164 35.783 1.00 23.00 226 ASP C C 1
ATOM 8410 O O . ASP C 1 226 ? 33.181 52.272 35.496 1.00 27.12 226 ASP C O 1
ATOM 8415 N N . LYS C 1 227 ? 31.217 52.928 36.461 1.00 25.01 227 LYS C N 1
ATOM 8416 C CA . LYS C 1 227 ? 30.827 51.568 36.962 1.00 27.28 227 LYS C CA 1
ATOM 8417 C C . LYS C 1 227 ? 30.850 50.579 35.777 1.00 22.01 227 LYS C C 1
ATOM 8418 O O . LYS C 1 227 ? 31.224 49.419 35.961 1.00 28.42 227 LYS C O 1
ATOM 8424 N N . TYR C 1 228 ? 30.465 51.046 34.587 1.00 21.63 228 TYR C N 1
ATOM 8425 C CA . TYR C 1 228 ? 30.347 50.208 33.374 1.00 21.63 228 TYR C CA 1
ATOM 8426 C C . TYR C 1 228 ? 31.470 50.480 32.380 1.00 18.73 228 TYR C C 1
ATOM 8427 O O . TYR C 1 228 ? 31.350 50.043 31.264 1.00 20.61 228 TYR C O 1
ATOM 8436 N N . ASN C 1 229 ? 32.510 51.218 32.785 1.00 21.56 229 ASN C N 1
ATOM 8437 C CA . ASN C 1 229 ? 33.630 51.604 31.873 1.00 21.37 229 ASN C CA 1
ATOM 8438 C C . ASN C 1 229 ? 33.042 52.293 30.641 1.00 20.01 229 ASN C C 1
ATOM 8439 O O . ASN C 1 229 ? 33.466 51.966 29.483 1.00 18.04 229 ASN C O 1
ATOM 8444 N N . LEU C 1 230 ? 32.124 53.238 30.887 1.00 18.77 230 LEU C N 1
ATOM 8445 C CA . LEU C 1 230 ? 31.475 53.993 29.800 1.00 16.17 230 LEU C CA 1
ATOM 8446 C C . LEU C 1 230 ? 31.843 55.468 29.833 1.00 14.72 230 LEU C C 1
ATOM 8447 O O . LEU C 1 230 ? 32.305 55.963 30.833 1.00 17.14 230 LEU C O 1
ATOM 8452 N N . GLU C 1 231 ? 31.608 56.098 28.683 1.00 15.55 231 GLU C N 1
ATOM 8453 C CA . GLU C 1 231 ? 31.702 57.563 28.500 1.00 15.73 231 GLU C CA 1
ATOM 8454 C C . GLU C 1 231 ? 30.417 57.990 27.797 1.00 13.76 231 GLU C C 1
ATOM 8455 O O . GLU C 1 231 ? 29.938 57.252 26.923 1.00 15.53 231 GLU C O 1
ATOM 8461 N N . LEU C 1 232 ? 29.874 59.155 28.145 1.00 14.74 232 LEU C N 1
ATOM 8462 C CA . LEU C 1 232 ? 28.770 59.751 27.394 1.00 14.41 232 LEU C CA 1
ATOM 8463 C C . LEU C 1 232 ? 29.408 60.826 26.525 1.00 13.01 232 LEU C C 1
ATOM 8464 O O . LEU C 1 232 ? 29.762 61.877 27.029 1.00 15.82 232 LEU C O 1
ATOM 8469 N N . LEU C 1 233 ? 29.554 60.550 25.255 1.00 14.76 233 LEU C N 1
ATOM 8470 C CA . LEU C 1 233 ? 30.044 61.529 24.269 1.00 14.85 233 LEU C CA 1
ATOM 8471 C C . LEU C 1 233 ? 28.875 62.482 24.023 1.00 13.60 233 LEU C C 1
ATOM 8472 O O . LEU C 1 233 ? 27.735 62.022 23.765 1.00 13.99 233 LEU C O 1
ATOM 8477 N N . VAL C 1 234 ? 29.151 63.766 24.053 1.00 13.60 234 VAL C N 1
ATOM 8478 C CA . VAL C 1 234 ? 28.161 64.802 23.682 1.00 15.00 234 VAL C CA 1
ATOM 8479 C C . VAL C 1 234 ? 28.827 65.693 22.616 1.00 12.99 234 VAL C C 1
ATOM 8480 O O . VAL C 1 234 ? 29.921 66.271 22.876 1.00 14.03 234 VAL C O 1
ATOM 8484 N N . VAL C 1 235 ? 28.240 65.719 21.423 1.00 13.95 235 VAL C N 1
ATOM 8485 C CA . VAL C 1 235 ? 28.763 66.500 20.278 1.00 15.63 235 VAL C CA 1
ATOM 8486 C C . VAL C 1 235 ? 27.719 67.551 19.905 1.00 13.07 235 VAL C C 1
ATOM 8487 O O . VAL C 1 235 ? 26.603 67.196 19.558 1.00 14.73 235 VAL C O 1
ATOM 8491 N N . ASP C 1 236 ? 28.084 68.803 20.000 1.00 15.71 236 ASP C N 1
ATOM 8492 C CA . ASP C 1 236 ? 27.275 69.923 19.488 1.00 14.86 236 ASP C CA 1
ATOM 8493 C C . ASP C 1 236 ? 27.586 70.034 17.997 1.00 16.15 236 ASP C C 1
ATOM 8494 O O . ASP C 1 236 ? 28.722 70.368 17.600 1.00 15.10 236 ASP C O 1
ATOM 8499 N N . THR C 1 237 ? 26.638 69.746 17.159 1.00 14.77 237 THR C N 1
ATOM 8500 C CA . THR C 1 237 ? 26.854 69.769 15.724 1.00 15.80 237 THR C CA 1
ATOM 8501 C C . THR C 1 237 ? 27.219 71.173 15.245 1.00 16.39 237 THR C C 1
ATOM 8502 O O . THR C 1 237 ? 27.812 71.253 14.144 1.00 19.13 237 THR C O 1
ATOM 8506 N N . GLN C 1 238 ? 26.759 72.192 15.952 1.00 15.25 238 GLN C N 1
ATOM 8507 C CA . GLN C 1 238 ? 26.881 73.627 15.524 1.00 17.52 238 GLN C CA 1
ATOM 8508 C C . GLN C 1 238 ? 26.173 73.773 14.176 1.00 17.89 238 GLN C C 1
ATOM 8509 O O . GLN C 1 238 ? 26.440 74.743 13.486 1.00 19.17 238 GLN C O 1
ATOM 8515 N N . ALA C 1 239 ? 25.150 72.949 13.914 1.00 19.59 239 ALA C N 1
ATOM 8516 C CA . ALA C 1 239 ? 24.315 73.091 12.695 1.00 17.58 239 ALA C CA 1
ATOM 8517 C C . ALA C 1 239 ? 23.585 74.412 12.838 1.00 20.69 239 ALA C C 1
ATOM 8518 O O . ALA C 1 239 ? 23.189 74.751 13.969 1.00 26.87 239 ALA C O 1
ATOM 8520 N N . PRO C 1 240 ? 23.418 75.182 11.734 1.00 23.42 240 PRO C N 1
ATOM 8521 C CA . PRO C 1 240 ? 22.777 76.483 11.841 1.00 24.96 240 PRO C CA 1
ATOM 8522 C C . PRO C 1 240 ? 21.303 76.202 12.095 1.00 24.22 240 PRO C C 1
ATOM 8523 O O . PRO C 1 240 ? 20.708 75.317 11.492 1.00 28.12 240 PRO C O 1
ATOM 8527 N N . HIS C 1 241 ? 20.740 76.914 13.034 1.00 26.71 241 HIS C N 1
ATOM 8528 C CA . HIS C 1 241 ? 19.299 76.737 13.262 1.00 32.23 241 HIS C CA 1
ATOM 8529 C C . HIS C 1 241 ? 18.773 77.991 13.921 1.00 29.65 241 HIS C C 1
ATOM 8530 O O . HIS C 1 241 ? 19.579 78.859 14.280 1.00 29.33 241 HIS C O 1
ATOM 8537 N N . GLN C 1 242 ? 17.464 78.025 14.060 1.00 31.93 242 GLN C N 1
ATOM 8538 C CA . GLN C 1 242 ? 16.749 79.224 14.496 1.00 30.23 242 GLN C CA 1
ATOM 8539 C C . GLN C 1 242 ? 15.767 78.837 15.611 1.00 23.16 242 GLN C C 1
ATOM 8540 O O . GLN C 1 242 ? 14.715 78.197 15.313 1.00 27.74 242 GLN C O 1
ATOM 8546 N N . LEU C 1 243 ? 16.079 79.247 16.830 1.00 26.00 243 LEU C N 1
ATOM 8547 C CA . LEU C 1 243 ? 15.087 79.247 17.944 1.00 31.76 243 LEU C CA 1
ATOM 8548 C C . LEU C 1 243 ? 13.828 80.033 17.525 1.00 25.25 243 LEU C C 1
ATOM 8549 O O . LEU C 1 243 ? 13.897 81.067 16.881 1.00 26.27 243 LEU C O 1
ATOM 8554 N N A ASN C 1 244 ? 12.674 79.453 17.825 0.50 21.77 244 ASN C N 1
ATOM 8555 N N B ASN C 1 244 ? 12.663 79.533 17.904 0.50 25.05 244 ASN C N 1
ATOM 8556 C CA A ASN C 1 244 ? 11.366 80.133 17.748 0.50 23.38 244 ASN C CA 1
ATOM 8557 C CA B ASN C 1 244 ? 11.380 80.244 17.713 0.50 30.66 244 ASN C CA 1
ATOM 8558 C C A ASN C 1 244 ? 10.976 80.352 16.291 0.50 24.03 244 ASN C C 1
ATOM 8559 C C B ASN C 1 244 ? 11.060 80.429 16.238 0.50 27.51 244 ASN C C 1
ATOM 8560 O O A ASN C 1 244 ? 10.179 81.299 16.051 0.50 24.12 244 ASN C O 1
ATOM 8561 O O B ASN C 1 244 ? 10.435 81.472 15.916 0.50 31.24 244 ASN C O 1
ATOM 8570 N N . ASP C 1 245 ? 11.455 79.461 15.400 1.00 21.58 245 ASP C N 1
ATOM 8571 C CA . ASP C 1 245 ? 11.109 79.441 13.961 1.00 21.45 245 ASP C CA 1
ATOM 8572 C C . ASP C 1 245 ? 9.714 78.865 13.699 1.00 19.18 245 ASP C C 1
ATOM 8573 O O . ASP C 1 245 ? 9.297 78.829 12.548 1.00 23.91 245 ASP C O 1
ATOM 8578 N N . GLY C 1 246 ? 9.046 78.380 14.702 1.00 18.73 246 GLY C N 1
ATOM 8579 C CA . GLY C 1 246 ? 7.671 77.851 14.623 1.00 21.11 246 GLY C CA 1
ATOM 8580 C C . GLY C 1 246 ? 7.628 76.317 14.668 1.00 18.23 246 GLY C C 1
ATOM 8581 O O . GLY C 1 246 ? 6.563 75.741 14.911 1.00 21.20 246 GLY C O 1
ATOM 8582 N N . GLN C 1 247 ? 8.729 75.635 14.457 1.00 18.32 247 GLN C N 1
ATOM 8583 C CA . GLN C 1 247 ? 8.682 74.164 14.303 1.00 19.67 247 GLN C CA 1
ATOM 8584 C C . GLN C 1 247 ? 8.367 73.451 15.643 1.00 18.31 247 GLN C C 1
ATOM 8585 O O . GLN C 1 247 ? 7.562 72.542 15.668 1.00 17.37 247 GLN C O 1
ATOM 8591 N N . TYR C 1 248 ? 9.034 73.806 16.728 1.00 19.21 248 TYR C N 1
ATOM 8592 C CA . TYR C 1 248 ? 8.843 73.198 18.045 1.00 19.48 248 TYR C CA 1
ATOM 8593 C C . TYR C 1 248 ? 7.404 73.470 18.470 1.00 18.58 248 TYR C C 1
ATOM 8594 O O . TYR C 1 248 ? 6.716 72.568 18.935 1.00 18.96 248 TYR C O 1
ATOM 8603 N N . ALA C 1 249 ? 6.927 74.687 18.212 1.00 19.46 249 ALA C N 1
ATOM 8604 C CA . ALA C 1 249 ? 5.553 75.077 18.581 1.00 19.10 249 ALA C CA 1
ATOM 8605 C C . ALA C 1 249 ? 4.578 74.238 17.760 1.00 17.14 249 ALA C C 1
ATOM 8606 O O . ALA C 1 249 ? 3.554 73.791 18.319 1.00 20.09 249 ALA C O 1
ATOM 8608 N N A GLN C 1 250 ? 4.899 74.024 16.480 0.50 18.51 250 GLN C N 1
ATOM 8609 N N B GLN C 1 250 ? 4.887 73.923 16.495 0.50 19.87 250 GLN C N 1
ATOM 8610 C CA A GLN C 1 250 ? 4.120 73.107 15.605 0.50 15.90 250 GLN C CA 1
ATOM 8611 C CA B GLN C 1 250 ? 3.936 73.110 15.682 0.50 17.67 250 GLN C CA 1
ATOM 8612 C C A GLN C 1 250 ? 3.916 71.777 16.354 0.50 15.10 250 GLN C C 1
ATOM 8613 C C B GLN C 1 250 ? 3.912 71.631 16.116 0.50 18.16 250 GLN C C 1
ATOM 8614 O O A GLN C 1 250 ? 2.783 71.385 16.596 0.50 11.11 250 GLN C O 1
ATOM 8615 O O B GLN C 1 250 ? 2.885 70.956 15.760 0.50 14.70 250 GLN C O 1
ATOM 8626 N N . ARG C 1 251 ? 5.001 71.110 16.707 1.00 16.95 251 ARG C N 1
ATOM 8627 C CA . ARG C 1 251 ? 4.950 69.739 17.278 1.00 16.31 251 ARG C CA 1
ATOM 8628 C C . ARG C 1 251 ? 4.005 69.746 18.501 1.00 16.97 251 ARG C C 1
ATOM 8629 O O . ARG C 1 251 ? 3.118 68.876 18.576 1.00 18.33 251 ARG C O 1
ATOM 8637 N N . ARG C 1 252 ? 4.149 70.743 19.392 1.00 16.99 252 ARG C N 1
ATOM 8638 C CA . ARG C 1 252 ? 3.260 70.926 20.535 1.00 17.32 252 ARG C CA 1
ATOM 8639 C C . ARG C 1 252 ? 1.810 71.058 20.078 1.00 17.01 252 ARG C C 1
ATOM 8640 O O . ARG C 1 252 ? 0.941 70.369 20.656 1.00 17.73 252 ARG C O 1
ATOM 8648 N N . ALA C 1 253 ? 1.550 71.886 19.088 1.00 17.69 253 ALA C N 1
ATOM 8649 C CA . ALA C 1 253 ? 0.172 72.148 18.613 1.00 20.74 253 ALA C CA 1
ATOM 8650 C C . ALA C 1 253 ? -0.420 70.833 18.080 1.00 18.14 253 ALA C C 1
ATOM 8651 O O . ALA C 1 253 ? -1.600 70.499 18.371 1.00 19.72 253 ALA C O 1
ATOM 8653 N N . THR C 1 254 ? 0.383 70.061 17.367 1.00 17.63 254 THR C N 1
ATOM 8654 C CA . THR C 1 254 ? -0.115 68.790 16.776 1.00 15.93 254 THR C CA 1
ATOM 8655 C C . THR C 1 254 ? -0.480 67.796 17.886 1.00 16.60 254 THR C C 1
ATOM 8656 O O . THR C 1 254 ? -1.537 67.099 17.752 1.00 15.36 254 THR C O 1
ATOM 8660 N N . CYS C 1 255 ? 0.350 67.694 18.922 1.00 16.13 255 CYS C N 1
ATOM 8661 C CA . CYS C 1 255 ? 0.078 66.777 20.054 1.00 16.57 255 CYS C CA 1
ATOM 8662 C C . CYS C 1 255 ? -1.159 67.231 20.803 1.00 17.33 255 CYS C C 1
ATOM 8663 O O . CYS C 1 255 ? -2.020 66.331 21.180 1.00 15.88 255 CYS C O 1
ATOM 8666 N N . GLU C 1 256 ? -1.282 68.562 21.008 1.00 16.44 256 GLU C N 1
ATOM 8667 C CA . GLU C 1 256 ? -2.475 68.988 21.785 1.00 20.32 256 GLU C CA 1
ATOM 8668 C C . GLU C 1 256 ? -3.707 68.607 20.979 1.00 16.98 256 GLU C C 1
ATOM 8669 O O . GLU C 1 256 ? -4.722 68.290 21.582 1.00 18.14 256 GLU C O 1
ATOM 8675 N N . GLU C 1 257 ? -3.679 68.740 19.631 1.00 19.03 257 GLU C N 1
ATOM 8676 C CA . GLU C 1 257 ? -4.863 68.514 18.784 1.00 17.88 257 GLU C CA 1
ATOM 8677 C C . GLU C 1 257 ? -5.151 67.006 18.776 1.00 17.95 257 GLU C C 1
ATOM 8678 O O . GLU C 1 257 ? -6.307 66.561 18.966 1.00 19.27 257 GLU C O 1
ATOM 8684 N N . ALA C 1 258 ? -4.104 66.200 18.802 1.00 17.86 258 ALA C N 1
ATOM 8685 C CA . ALA C 1 258 ? -4.283 64.734 18.889 1.00 15.53 258 ALA C CA 1
ATOM 8686 C C . ALA C 1 258 ? -5.009 64.371 20.190 1.00 16.13 258 ALA C C 1
ATOM 8687 O O . ALA C 1 258 ? -5.927 63.534 20.157 1.00 18.93 258 ALA C O 1
ATOM 8689 N N . ALA C 1 259 ? -4.574 64.914 21.319 1.00 16.94 259 ALA C N 1
ATOM 8690 C CA . ALA C 1 259 ? -5.182 64.639 22.634 1.00 16.35 259 ALA C CA 1
ATOM 8691 C C . ALA C 1 259 ? -6.659 65.081 22.659 1.00 15.88 259 ALA C C 1
ATOM 8692 O O . ALA C 1 259 ? -7.531 64.298 23.120 1.00 19.94 259 ALA C O 1
ATOM 8694 N N . LYS C 1 260 ? -6.954 66.240 22.077 1.00 21.68 260 LYS C N 1
ATOM 8695 C CA . LYS C 1 260 ? -8.339 66.786 21.955 1.00 21.42 260 LYS C CA 1
ATOM 8696 C C . LYS C 1 260 ? -9.161 65.794 21.138 1.00 21.90 260 LYS C C 1
ATOM 8697 O O . LYS C 1 260 ? -10.256 65.483 21.533 1.00 25.64 260 LYS C O 1
ATOM 8703 N N . ILE C 1 261 ? -8.606 65.301 20.021 1.00 20.49 261 ILE C N 1
ATOM 8704 C CA . ILE C 1 261 ? -9.311 64.329 19.148 1.00 21.23 261 ILE C CA 1
ATOM 8705 C C . ILE C 1 261 ? -9.618 63.027 19.881 1.00 21.30 261 ILE C C 1
ATOM 8706 O O . ILE C 1 261 ? -10.764 62.475 19.721 1.00 21.94 261 ILE C O 1
ATOM 8711 N N . LEU C 1 262 ? -8.680 62.599 20.717 1.00 20.44 262 LEU C N 1
ATOM 8712 C CA . LEU C 1 262 ? -8.694 61.291 21.376 1.00 19.69 262 LEU C CA 1
ATOM 8713 C C . LEU C 1 262 ? -9.495 61.423 22.659 1.00 20.18 262 LEU C C 1
ATOM 8714 O O . LEU C 1 262 ? -9.828 60.421 23.175 1.00 24.60 262 LEU C O 1
ATOM 8719 N N . GLY C 1 263 ? -9.834 62.642 23.081 1.00 22.20 263 GLY C N 1
ATOM 8720 C CA . GLY C 1 263 ? -10.615 62.866 24.307 1.00 23.80 263 GLY C CA 1
ATOM 8721 C C . GLY C 1 263 ? -9.834 62.571 25.587 1.00 21.25 263 GLY C C 1
ATOM 8722 O O . GLY C 1 263 ? -10.398 62.036 26.513 1.00 24.53 263 GLY C O 1
ATOM 8723 N N . VAL C 1 264 ? -8.555 62.855 25.614 1.00 19.81 264 VAL C N 1
ATOM 8724 C CA . VAL C 1 264 ? -7.669 62.563 26.764 1.00 21.80 264 VAL C CA 1
ATOM 8725 C C . VAL C 1 264 ? -7.056 63.898 27.181 1.00 20.03 264 VAL C C 1
ATOM 8726 O O . VAL C 1 264 ? -6.876 64.791 26.310 1.00 20.46 264 VAL C O 1
ATOM 8730 N N . ALA C 1 265 ? -6.812 64.067 28.456 1.00 19.30 265 ALA C N 1
ATOM 8731 C CA . ALA C 1 265 ? -6.131 65.282 28.997 1.00 22.22 265 ALA C CA 1
ATOM 8732 C C . ALA C 1 265 ? -4.776 65.458 28.291 1.00 19.61 265 ALA C C 1
ATOM 8733 O O . ALA C 1 265 ? -4.309 66.630 28.095 1.00 19.89 265 ALA C O 1
ATOM 8735 N N . ASN C 1 266 ? -4.123 64.341 27.965 1.00 17.02 266 ASN C N 1
ATOM 8736 C CA . ASN C 1 266 ? -2.746 64.385 27.433 1.00 14.86 266 ASN C CA 1
ATOM 8737 C C . ASN C 1 266 ? -2.411 63.011 26.828 1.00 16.83 266 ASN C C 1
ATOM 8738 O O . ASN C 1 266 ? -3.085 62.007 27.083 1.00 15.79 266 ASN C O 1
ATOM 8743 N N . LEU C 1 267 ? -1.349 62.957 26.022 1.00 15.46 267 LEU C N 1
ATOM 8744 C CA . LEU C 1 267 ? -1.063 61.700 25.319 1.00 16.77 267 LEU C CA 1
ATOM 8745 C C . LEU C 1 267 ? -0.480 60.643 26.266 1.00 14.48 267 LEU C C 1
ATOM 8746 O O . LEU C 1 267 ? -0.497 59.494 25.884 1.00 13.63 267 LEU C O 1
ATOM 8751 N N . ARG C 1 268 ? -0.081 61.008 27.480 1.00 14.92 268 ARG C N 1
ATOM 8752 C CA . ARG C 1 268 ? 0.358 60.006 28.460 1.00 13.40 268 ARG C CA 1
ATOM 8753 C C . ARG C 1 268 ? -0.805 59.073 28.802 1.00 13.43 268 ARG C C 1
ATOM 8754 O O . ARG C 1 268 ? -0.540 57.880 29.058 1.00 13.20 268 ARG C O 1
ATOM 8762 N N . VAL C 1 269 ? -2.041 59.634 28.880 1.00 12.76 269 VAL C N 1
ATOM 8763 C CA . VAL C 1 269 ? -3.219 58.744 29.114 1.00 13.70 269 VAL C CA 1
ATOM 8764 C C . VAL C 1 269 ? -3.258 57.679 28.015 1.00 13.49 269 VAL C C 1
ATOM 8765 O O . VAL C 1 269 ? -3.362 56.470 28.311 1.00 15.89 269 VAL C O 1
ATOM 8769 N N . THR C 1 270 ? -3.179 58.113 26.778 1.00 15.26 270 THR C N 1
ATOM 8770 C CA . THR C 1 270 ? -3.188 57.221 25.578 1.00 14.99 270 THR C CA 1
ATOM 8771 C C . THR C 1 270 ? -2.063 56.200 25.739 1.00 12.33 270 THR C C 1
ATOM 8772 O O . THR C 1 270 ? -2.276 54.958 25.540 1.00 14.85 270 THR C O 1
ATOM 8776 N N . ALA C 1 271 ? -0.835 56.703 25.902 1.00 13.34 271 ALA C N 1
ATOM 8777 C CA . ALA C 1 271 ? 0.338 55.821 26.002 1.00 13.71 271 ALA C CA 1
ATOM 8778 C C . ALA C 1 271 ? 0.181 54.746 27.096 1.00 14.35 271 ALA C C 1
ATOM 8779 O O . ALA C 1 271 ? 0.590 53.552 26.917 1.00 14.90 271 ALA C O 1
ATOM 8781 N N . ASP C 1 272 ? -0.257 55.187 28.279 1.00 15.65 272 ASP C N 1
ATOM 8782 C CA . ASP C 1 272 ? -0.397 54.262 29.417 1.00 16.80 272 ASP C CA 1
ATOM 8783 C C . ASP C 1 272 ? -1.488 53.182 29.119 1.00 16.75 272 ASP C C 1
ATOM 8784 O O . ASP C 1 272 ? -1.281 51.969 29.469 1.00 16.86 272 ASP C O 1
ATOM 8789 N N . GLY C 1 273 ? -2.602 53.555 28.471 1.00 16.59 273 GLY C N 1
ATOM 8790 C CA . GLY C 1 273 ? -3.606 52.537 28.035 1.00 15.63 273 GLY C CA 1
ATOM 8791 C C . GLY C 1 273 ? -3.016 51.525 27.057 1.00 16.48 273 GLY C C 1
ATOM 8792 O O . GLY C 1 273 ? -3.287 50.312 27.196 1.00 15.93 273 GLY C O 1
ATOM 8793 N N . ILE C 1 274 ? -2.192 51.981 26.104 1.00 15.68 274 ILE C N 1
ATOM 8794 C CA . ILE C 1 274 ? -1.531 51.046 25.155 1.00 16.95 274 ILE C CA 1
ATOM 8795 C C . ILE C 1 274 ? -0.547 50.127 25.927 1.00 16.75 274 ILE C C 1
ATOM 8796 O O . ILE C 1 274 ? -0.486 48.875 25.713 1.00 16.70 274 ILE C O 1
ATOM 8801 N N A SER C 1 275 ? 0.227 50.747 26.811 0.50 16.60 275 SER C N 1
ATOM 8802 N N B SER C 1 275 ? 0.236 50.706 26.814 0.50 18.32 275 SER C N 1
ATOM 8803 C CA A SER C 1 275 ? 1.306 50.045 27.554 0.50 17.72 275 SER C CA 1
ATOM 8804 C CA B SER C 1 275 ? 1.317 49.927 27.465 0.50 19.94 275 SER C CA 1
ATOM 8805 C C A SER C 1 275 ? 0.677 48.865 28.305 0.50 16.94 275 SER C C 1
ATOM 8806 C C B SER C 1 275 ? 0.699 48.847 28.359 0.50 18.56 275 SER C C 1
ATOM 8807 O O A SER C 1 275 ? 1.269 47.759 28.278 0.50 17.59 275 SER C O 1
ATOM 8808 O O B SER C 1 275 ? 1.350 47.790 28.529 0.50 20.12 275 SER C O 1
ATOM 8813 N N . LYS C 1 276 ? -0.503 49.094 28.902 1.00 17.84 276 LYS C N 1
ATOM 8814 C CA . LYS C 1 276 ? -1.184 48.158 29.816 1.00 21.26 276 LYS C CA 1
ATOM 8815 C C . LYS C 1 276 ? -1.851 47.052 28.995 1.00 23.08 276 LYS C C 1
ATOM 8816 O O . LYS C 1 276 ? -2.139 45.996 29.596 1.00 22.91 276 LYS C O 1
ATOM 8822 N N . ALA C 1 277 ? -2.091 47.245 27.694 1.00 19.80 277 ALA C N 1
ATOM 8823 C CA . ALA C 1 277 ? -2.763 46.234 26.822 1.00 18.17 277 ALA C CA 1
ATOM 8824 C C . ALA C 1 277 ? -1.879 44.986 26.653 1.00 20.39 277 ALA C C 1
ATOM 8825 O O . ALA C 1 277 ? -0.643 45.151 26.470 1.00 20.04 277 ALA C O 1
ATOM 8827 N N . ASP C 1 278 ? -2.503 43.799 26.503 1.00 21.97 278 ASP C N 1
ATOM 8828 C CA . ASP C 1 278 ? -1.708 42.591 26.222 1.00 21.18 278 ASP C CA 1
ATOM 8829 C C . ASP C 1 278 ? -1.140 42.683 24.810 1.00 17.83 278 ASP C C 1
ATOM 8830 O O . ASP C 1 278 ? -0.001 42.377 24.643 1.00 22.57 278 ASP C O 1
ATOM 8835 N N . ASP C 1 279 ? -1.928 43.181 23.861 1.00 17.25 279 ASP C N 1
ATOM 8836 C CA . ASP C 1 279 ? -1.523 43.306 22.444 1.00 15.80 279 ASP C CA 1
ATOM 8837 C C . ASP C 1 279 ? -1.278 44.809 22.254 1.00 14.98 279 ASP C C 1
ATOM 8838 O O . ASP C 1 279 ? -2.184 45.541 21.872 1.00 15.26 279 ASP C O 1
ATOM 8843 N N A GLN C 1 280 ? -0.069 45.253 22.566 0.50 15.12 280 GLN C N 1
ATOM 8844 N N B GLN C 1 280 ? -0.076 45.281 22.565 0.50 16.05 280 GLN C N 1
ATOM 8845 C CA A GLN C 1 280 ? 0.281 46.679 22.442 0.50 14.12 280 GLN C CA 1
ATOM 8846 C CA B GLN C 1 280 ? 0.222 46.721 22.421 0.50 15.61 280 GLN C CA 1
ATOM 8847 C C A GLN C 1 280 ? 0.189 47.110 20.964 0.50 14.54 280 GLN C C 1
ATOM 8848 C C B GLN C 1 280 ? 0.141 47.118 20.936 0.50 15.34 280 GLN C C 1
ATOM 8849 O O A GLN C 1 280 ? -0.146 48.274 20.700 0.50 14.37 280 GLN C O 1
ATOM 8850 O O B GLN C 1 280 ? -0.211 48.273 20.640 0.50 14.50 280 GLN C O 1
ATOM 8861 N N . PHE C 1 281 ? 0.516 46.227 20.013 1.00 15.49 281 PHE C N 1
ATOM 8862 C CA . PHE C 1 281 ? 0.467 46.599 18.579 1.00 14.39 281 PHE C CA 1
ATOM 8863 C C . PHE C 1 281 ? -0.975 46.914 18.175 1.00 13.93 281 PHE C C 1
ATOM 8864 O O . PHE C 1 281 ? -1.232 47.905 17.499 1.00 15.24 281 PHE C O 1
ATOM 8872 N N . GLN C 1 282 ? -1.912 46.082 18.574 1.00 15.00 282 GLN C N 1
ATOM 8873 C CA . GLN C 1 282 ? -3.320 46.366 18.214 1.00 16.06 282 GLN C CA 1
ATOM 8874 C C . GLN C 1 282 ? -3.780 47.638 18.932 1.00 15.68 282 GLN C C 1
ATOM 8875 O O . GLN C 1 282 ? -4.563 48.401 18.377 1.00 13.88 282 GLN C O 1
ATOM 8881 N N . ALA C 1 283 ? -3.400 47.839 20.186 1.00 14.41 283 ALA C N 1
ATOM 8882 C CA . ALA C 1 283 ? -3.873 49.038 20.922 1.00 14.92 283 ALA C CA 1
ATOM 8883 C C . ALA C 1 283 ? -3.375 50.255 20.185 1.00 12.00 283 ALA C C 1
ATOM 8884 O O . ALA C 1 283 ? -4.086 51.262 20.073 1.00 14.00 283 ALA C O 1
ATOM 8886 N N . LEU C 1 284 ? -2.115 50.246 19.778 1.00 13.10 284 LEU C N 1
ATOM 8887 C CA . LEU C 1 284 ? -1.568 51.404 19.037 1.00 13.43 284 LEU C CA 1
ATOM 8888 C C . LEU C 1 284 ? -2.296 51.583 17.695 1.00 13.23 284 LEU C C 1
ATOM 8889 O O . LEU C 1 284 ? -2.694 52.688 17.364 1.00 13.96 284 LEU C O 1
ATOM 8894 N N . LYS C 1 285 ? -2.559 50.484 16.991 1.00 14.67 285 LYS C N 1
ATOM 8895 C CA . LYS C 1 285 ? -3.273 50.546 15.694 1.00 13.95 285 LYS C CA 1
ATOM 8896 C C . LYS C 1 285 ? -4.652 51.177 15.862 1.00 12.51 285 LYS C C 1
ATOM 8897 O O . LYS C 1 285 ? -4.988 52.091 15.041 1.00 15.24 285 LYS C O 1
ATOM 8903 N N . GLU C 1 286 ? -5.360 50.803 16.917 1.00 13.83 286 GLU C N 1
ATOM 8904 C CA . GLU C 1 286 ? -6.731 51.316 17.118 1.00 14.67 286 GLU C CA 1
ATOM 8905 C C . GLU C 1 286 ? -6.657 52.814 17.469 1.00 14.83 286 GLU C C 1
ATOM 8906 O O . GLU C 1 286 ? -7.621 53.571 17.096 1.00 17.89 286 GLU C O 1
ATOM 8912 N N . THR C 1 287 ? -5.593 53.223 18.178 1.00 13.40 287 THR C N 1
ATOM 8913 C CA . THR C 1 287 ? -5.335 54.647 18.464 1.00 14.45 287 THR C CA 1
ATOM 8914 C C . THR C 1 287 ? -5.119 55.426 17.171 1.00 15.23 287 THR C C 1
ATOM 8915 O O . THR C 1 287 ? -5.730 56.486 16.993 1.00 14.93 287 THR C O 1
ATOM 8919 N N . LEU C 1 288 ? -4.153 55.008 16.384 1.00 14.68 288 LEU C N 1
ATOM 8920 C CA . LEU C 1 288 ? -3.742 55.751 15.196 1.00 16.09 288 LEU C CA 1
ATOM 8921 C C . LEU C 1 288 ? -4.886 55.746 14.182 1.00 15.52 288 LEU C C 1
ATOM 8922 O O . LEU C 1 288 ? -5.012 56.733 13.521 1.00 16.41 288 LEU C O 1
ATOM 8927 N N . ASP C 1 289 ? -5.716 54.698 14.159 1.00 15.12 289 ASP C N 1
ATOM 8928 C CA . ASP C 1 289 ? -6.879 54.665 13.231 1.00 16.40 289 ASP C CA 1
ATOM 8929 C C . ASP C 1 289 ? -7.864 55.822 13.534 1.00 17.54 289 ASP C C 1
ATOM 8930 O O . ASP C 1 289 ? -8.581 56.278 12.601 1.00 20.39 289 ASP C O 1
ATOM 8935 N N . ALA C 1 290 ? -7.881 56.317 14.759 1.00 15.59 290 ALA C N 1
ATOM 8936 C CA . ALA C 1 290 ? -8.760 57.442 15.195 1.00 15.87 290 ALA C CA 1
ATOM 8937 C C . ALA C 1 290 ? -8.211 58.805 14.797 1.00 16.85 290 ALA C C 1
ATOM 8938 O O . ALA C 1 290 ? -8.943 59.817 15.007 1.00 19.91 290 ALA C O 1
ATOM 8940 N N . LEU C 1 291 ? -7.021 58.878 14.180 1.00 16.08 291 LEU C N 1
ATOM 8941 C CA . LEU C 1 291 ? -6.367 60.149 13.811 1.00 16.45 291 LEU C CA 1
ATOM 8942 C C . LEU C 1 291 ? -6.340 60.221 12.294 1.00 23.50 291 LEU C C 1
ATOM 8943 O O . LEU C 1 291 ? -5.658 59.444 11.624 1.00 37.29 291 LEU C O 1
ATOM 8948 N N . PRO C 1 292 ? -6.972 61.207 11.658 1.00 36.01 292 PRO C N 1
ATOM 8949 C CA . PRO C 1 292 ? -7.120 61.144 10.196 1.00 44.47 292 PRO C CA 1
ATOM 8950 C C . PRO C 1 292 ? -5.793 61.412 9.442 1.00 31.60 292 PRO C C 1
ATOM 8951 O O . PRO C 1 292 ? -5.470 60.796 8.474 1.00 34.91 292 PRO C O 1
ATOM 8955 N N A ASP C 1 293 ? -5.005 62.218 10.106 0.50 21.75 293 ASP C N 1
ATOM 8956 N N B ASP C 1 293 ? -4.962 62.342 9.899 0.50 24.02 293 ASP C N 1
ATOM 8957 C CA A ASP C 1 293 ? -3.908 62.957 9.489 0.50 21.30 293 ASP C CA 1
ATOM 8958 C CA B ASP C 1 293 ? -3.748 62.731 9.133 0.50 26.52 293 ASP C CA 1
ATOM 8959 C C A ASP C 1 293 ? -2.635 62.145 9.722 0.50 16.15 293 ASP C C 1
ATOM 8960 C C B ASP C 1 293 ? -2.597 61.744 9.391 0.50 17.70 293 ASP C C 1
ATOM 8961 O O A ASP C 1 293 ? -2.319 61.843 10.925 0.50 14.20 293 ASP C O 1
ATOM 8962 O O B ASP C 1 293 ? -2.388 61.342 10.564 0.50 17.38 293 ASP C O 1
ATOM 8971 N N A GLU C 1 294 ? -1.978 61.790 8.620 0.50 18.85 294 GLU C N 1
ATOM 8972 N N B GLU C 1 294 ? -1.848 61.395 8.340 0.50 21.52 294 GLU C N 1
ATOM 8973 C CA A GLU C 1 294 ? -0.901 60.776 8.600 0.50 16.78 294 GLU C CA 1
ATOM 8974 C CA B GLU C 1 294 ? -0.593 60.622 8.483 0.50 22.55 294 GLU C CA 1
ATOM 8975 C C A GLU C 1 294 ? 0.330 61.307 9.348 0.50 18.02 294 GLU C C 1
ATOM 8976 C C B GLU C 1 294 ? 0.321 61.313 9.491 0.50 19.81 294 GLU C C 1
ATOM 8977 O O A GLU C 1 294 ? 1.059 60.504 9.954 0.50 18.07 294 GLU C O 1
ATOM 8978 O O B GLU C 1 294 ? 0.854 60.625 10.401 0.50 19.16 294 GLU C O 1
ATOM 8989 N N . THR C 1 295 ? 0.544 62.611 9.356 1.00 19.53 295 THR C N 1
ATOM 8990 C CA . THR C 1 295 ? 1.580 63.283 10.173 1.00 19.77 295 THR C CA 1
ATOM 8991 C C . THR C 1 295 ? 1.193 63.141 11.656 1.00 17.36 295 THR C C 1
ATOM 8992 O O . THR C 1 295 ? 2.045 62.821 12.526 1.00 17.77 295 THR C O 1
ATOM 8996 N N . MET C 1 296 ? -0.062 63.409 11.997 1.00 16.61 296 MET C N 1
ATOM 8997 C CA . MET C 1 296 ? -0.480 63.272 13.416 1.00 15.51 296 MET C CA 1
ATOM 8998 C C . MET C 1 296 ? -0.232 61.841 13.927 1.00 14.15 296 MET C C 1
ATOM 8999 O O . MET C 1 296 ? 0.202 61.676 15.118 1.00 17.48 296 MET C O 1
ATOM 9004 N N . LYS C 1 297 ? -0.552 60.835 13.142 1.00 13.70 297 LYS C N 1
ATOM 9005 C CA . LYS C 1 297 ? -0.279 59.434 13.501 1.00 13.78 297 LYS C CA 1
ATOM 9006 C C . LYS C 1 297 ? 1.175 59.269 13.900 1.00 14.14 297 LYS C C 1
ATOM 9007 O O . LYS C 1 297 ? 1.436 58.629 14.903 1.00 14.73 297 LYS C O 1
ATOM 9013 N N A LYS C 1 298 ? 2.068 59.781 13.057 0.50 14.68 298 LYS C N 1
ATOM 9014 N N B LYS C 1 298 ? 2.079 59.857 13.126 0.50 14.49 298 LYS C N 1
ATOM 9015 C CA A LYS C 1 298 ? 3.523 59.676 13.270 0.50 14.78 298 LYS C CA 1
ATOM 9016 C CA B LYS C 1 298 ? 3.527 59.643 13.307 0.50 15.21 298 LYS C CA 1
ATOM 9017 C C A LYS C 1 298 ? 3.832 60.306 14.632 0.50 13.57 298 LYS C C 1
ATOM 9018 C C B LYS C 1 298 ? 3.949 60.372 14.592 0.50 13.43 298 LYS C C 1
ATOM 9019 O O A LYS C 1 298 ? 4.499 59.642 15.470 0.50 14.35 298 LYS C O 1
ATOM 9020 O O B LYS C 1 298 ? 4.807 59.849 15.358 0.50 11.84 298 LYS C O 1
ATOM 9031 N N . ARG C 1 299 ? 3.368 61.549 14.845 1.00 12.66 299 ARG C N 1
ATOM 9032 C CA . ARG C 1 299 ? 3.662 62.253 16.100 1.00 12.20 299 ARG C CA 1
ATOM 9033 C C . ARG C 1 299 ? 3.245 61.403 17.323 1.00 10.88 299 ARG C C 1
ATOM 9034 O O . ARG C 1 299 ? 4.035 61.288 18.276 1.00 13.57 299 ARG C O 1
ATOM 9042 N N . VAL C 1 300 ? 2.057 60.867 17.335 1.00 10.68 300 VAL C N 1
ATOM 9043 C CA . VAL C 1 300 ? 1.536 60.114 18.485 1.00 13.36 300 VAL C CA 1
ATOM 9044 C C . VAL C 1 300 ? 2.321 58.838 18.628 1.00 12.41 300 VAL C C 1
ATOM 9045 O O . VAL C 1 300 ? 2.632 58.489 19.727 1.00 11.86 300 VAL C O 1
ATOM 9049 N N . ARG C 1 301 ? 2.658 58.173 17.494 1.00 11.64 301 ARG C N 1
ATOM 9050 C CA . ARG C 1 301 ? 3.442 56.915 17.625 1.00 12.67 301 ARG C CA 1
ATOM 9051 C C . ARG C 1 301 ? 4.770 57.242 18.326 1.00 13.94 301 ARG C C 1
ATOM 9052 O O . ARG C 1 301 ? 5.236 56.448 19.190 1.00 12.62 301 ARG C O 1
ATOM 9060 N N . HIS C 1 302 ? 5.423 58.332 17.927 1.00 15.30 302 HIS C N 1
ATOM 9061 C CA . HIS C 1 302 ? 6.674 58.714 18.629 1.00 12.59 302 HIS C CA 1
ATOM 9062 C C . HIS C 1 302 ? 6.380 58.844 20.128 1.00 12.39 302 HIS C C 1
ATOM 9063 O O . HIS C 1 302 ? 7.157 58.303 20.919 1.00 12.82 302 HIS C O 1
ATOM 9070 N N . VAL C 1 303 ? 5.365 59.621 20.513 1.00 13.04 303 VAL C N 1
ATOM 9071 C CA . VAL C 1 303 ? 5.198 59.969 21.952 1.00 11.88 303 VAL C CA 1
ATOM 9072 C C . VAL C 1 303 ? 4.925 58.679 22.710 1.00 13.24 303 VAL C C 1
ATOM 9073 O O . VAL C 1 303 ? 5.486 58.470 23.762 1.00 12.77 303 VAL C O 1
ATOM 9077 N N . VAL C 1 304 ? 4.066 57.815 22.161 1.00 12.88 304 VAL C N 1
ATOM 9078 C CA . VAL C 1 304 ? 3.670 56.573 22.904 1.00 13.42 304 VAL C CA 1
ATOM 9079 C C . VAL C 1 304 ? 4.900 55.661 23.026 1.00 13.64 304 VAL C C 1
ATOM 9080 O O . VAL C 1 304 ? 5.182 55.245 24.158 1.00 12.61 304 VAL C O 1
ATOM 9084 N N . THR C 1 305 ? 5.660 55.461 21.963 1.00 12.53 305 THR C N 1
ATOM 9085 C CA . THR C 1 305 ? 6.794 54.504 22.033 1.00 13.30 305 THR C CA 1
ATOM 9086 C C . THR C 1 305 ? 7.958 55.085 22.846 1.00 12.63 305 THR C C 1
ATOM 9087 O O . THR C 1 305 ? 8.653 54.327 23.541 1.00 13.35 305 THR C O 1
ATOM 9091 N N . GLU C 1 306 ? 8.102 56.391 22.803 1.00 11.83 306 GLU C N 1
ATOM 9092 C CA . GLU C 1 306 ? 9.197 57.080 23.542 1.00 10.75 306 GLU C CA 1
ATOM 9093 C C . GLU C 1 306 ? 8.920 56.936 25.043 1.00 10.53 306 GLU C C 1
ATOM 9094 O O . GLU C 1 306 ? 9.872 56.745 25.829 1.00 13.15 306 GLU C O 1
ATOM 9100 N N . ILE C 1 307 ? 7.697 57.108 25.444 1.00 12.43 307 ILE C N 1
ATOM 9101 C CA . ILE C 1 307 ? 7.446 57.026 26.907 1.00 12.73 307 ILE C CA 1
ATOM 9102 C C . ILE C 1 307 ? 7.799 55.611 27.372 1.00 12.87 307 ILE C C 1
ATOM 9103 O O . ILE C 1 307 ? 8.439 55.458 28.439 1.00 13.77 307 ILE C O 1
ATOM 9108 N N . GLU C 1 308 ? 7.394 54.603 26.596 1.00 12.30 308 GLU C N 1
ATOM 9109 C CA . GLU C 1 308 ? 7.762 53.224 26.936 1.00 13.15 308 GLU C CA 1
ATOM 9110 C C . GLU C 1 308 ? 9.283 53.080 26.948 1.00 12.37 308 GLU C C 1
ATOM 9111 O O . GLU C 1 308 ? 9.817 52.298 27.804 1.00 14.68 308 GLU C O 1
ATOM 9117 N N . ARG C 1 309 ? 9.978 53.643 25.972 1.00 12.56 309 ARG C N 1
ATOM 9118 C CA . ARG C 1 309 ? 11.456 53.475 25.929 1.00 13.15 309 ARG C CA 1
ATOM 9119 C C . ARG C 1 309 ? 12.038 54.013 27.243 1.00 12.29 309 ARG C C 1
ATOM 9120 O O . ARG C 1 309 ? 13.103 53.560 27.631 1.00 11.73 309 ARG C O 1
ATOM 9128 N N . VAL C 1 310 ? 11.504 55.104 27.784 1.00 12.29 310 VAL C N 1
ATOM 9129 C CA . VAL C 1 310 ? 12.087 55.614 29.054 1.00 12.70 310 VAL C CA 1
ATOM 9130 C C . VAL C 1 310 ? 12.061 54.498 30.143 1.00 12.55 310 VAL C C 1
ATOM 9131 O O . VAL C 1 310 ? 13.072 54.238 30.821 1.00 13.60 310 VAL C O 1
ATOM 9135 N N . ARG C 1 311 ? 10.914 53.863 30.310 1.00 14.44 311 ARG C N 1
ATOM 9136 C CA . ARG C 1 311 ? 10.779 52.799 31.319 1.00 13.72 311 ARG C CA 1
ATOM 9137 C C . ARG C 1 311 ? 11.807 51.708 30.985 1.00 13.10 311 ARG C C 1
ATOM 9138 O O . ARG C 1 311 ? 12.490 51.182 31.904 1.00 15.15 311 ARG C O 1
ATOM 9146 N N . SER C 1 312 ? 11.927 51.368 29.698 1.00 12.34 312 SER C N 1
ATOM 9147 C CA . SER C 1 312 ? 12.832 50.286 29.262 1.00 12.77 312 SER C CA 1
ATOM 9148 C C . SER C 1 312 ? 14.287 50.649 29.585 1.00 12.41 312 SER C C 1
ATOM 9149 O O . SER C 1 312 ? 15.085 49.789 29.944 1.00 14.45 312 SER C O 1
ATOM 9152 N N . PHE C 1 313 ? 14.626 51.926 29.384 1.00 12.32 313 PHE C N 1
ATOM 9153 C CA . PHE C 1 313 ? 16.012 52.406 29.568 1.00 11.63 313 PHE C CA 1
ATOM 9154 C C . PHE C 1 313 ? 16.330 52.377 31.079 1.00 10.91 313 PHE C C 1
ATOM 9155 O O . PHE C 1 313 ? 17.392 51.925 31.485 1.00 12.90 313 PHE C O 1
ATOM 9163 N N . VAL C 1 314 ? 15.394 52.807 31.929 1.00 13.18 314 VAL C N 1
ATOM 9164 C CA . VAL C 1 314 ? 15.618 52.796 33.389 1.00 13.56 314 VAL C CA 1
ATOM 9165 C C . VAL C 1 314 ? 15.906 51.354 33.822 1.00 15.13 314 VAL C C 1
ATOM 9166 O O . VAL C 1 314 ? 16.860 51.136 34.560 1.00 16.10 314 VAL C O 1
ATOM 9170 N N . ARG C 1 315 ? 15.193 50.386 33.234 1.00 13.87 315 ARG C N 1
ATOM 9171 C CA . ARG C 1 315 ? 15.397 48.977 33.587 1.00 14.83 315 ARG C CA 1
ATOM 9172 C C . ARG C 1 315 ? 16.751 48.521 33.044 1.00 13.56 315 ARG C C 1
ATOM 9173 O O . ARG C 1 315 ? 17.536 47.891 33.791 1.00 15.90 315 ARG C O 1
ATOM 9181 N N . ALA C 1 316 ? 17.019 48.778 31.770 1.00 14.14 316 ALA C N 1
ATOM 9182 C CA . ALA C 1 316 ? 18.226 48.268 31.147 1.00 14.33 316 ALA C CA 1
ATOM 9183 C C . ALA C 1 316 ? 19.442 48.794 31.883 1.00 15.35 316 ALA C C 1
ATOM 9184 O O . ALA C 1 316 ? 20.403 48.016 32.126 1.00 14.36 316 ALA C O 1
ATOM 9186 N N . PHE C 1 317 ? 19.471 50.089 32.175 1.00 14.02 317 PHE C N 1
ATOM 9187 C CA . PHE C 1 317 ? 20.707 50.646 32.779 1.00 16.02 317 PHE C CA 1
ATOM 9188 C C . PHE C 1 317 ? 20.866 50.075 34.194 1.00 14.24 317 PHE C C 1
ATOM 9189 O O . PHE C 1 317 ? 21.994 49.769 34.569 1.00 17.23 317 PHE C O 1
ATOM 9197 N N . ALA C 1 318 ? 19.761 49.917 34.947 1.00 13.94 318 ALA C N 1
ATOM 9198 C CA . ALA C 1 318 ? 19.820 49.390 36.335 1.00 15.16 318 ALA C CA 1
ATOM 9199 C C . ALA C 1 318 ? 20.349 47.939 36.273 1.00 15.29 318 ALA C C 1
ATOM 9200 O O . ALA C 1 318 ? 21.027 47.507 37.183 1.00 18.73 318 ALA C O 1
ATOM 9202 N N . GLN C 1 319 ? 20.077 47.223 35.174 1.00 14.31 319 GLN C N 1
ATOM 9203 C CA . GLN C 1 319 ? 20.490 45.820 34.988 1.00 13.88 319 GLN C CA 1
ATOM 9204 C C . GLN C 1 319 ? 21.911 45.771 34.463 1.00 13.57 319 GLN C C 1
ATOM 9205 O O . GLN C 1 319 ? 22.404 44.665 34.328 1.00 15.26 319 GLN C O 1
ATOM 9211 N N . GLY C 1 320 ? 22.516 46.915 34.097 1.00 14.26 320 GLY C N 1
ATOM 9212 C CA . GLY C 1 320 ? 23.878 46.913 33.514 1.00 18.19 320 GLY C CA 1
ATOM 9213 C C . GLY C 1 320 ? 23.851 46.382 32.108 1.00 15.74 320 GLY C C 1
ATOM 9214 O O . GLY C 1 320 ? 24.899 45.968 31.583 1.00 20.49 320 GLY C O 1
ATOM 9215 N N . ASP C 1 321 ? 22.687 46.402 31.461 1.00 17.84 321 ASP C N 1
ATOM 9216 C CA . ASP C 1 321 ? 22.529 45.886 30.079 1.00 17.00 321 ASP C CA 1
ATOM 9217 C C . ASP C 1 321 ? 22.775 47.035 29.110 1.00 15.84 321 ASP C C 1
ATOM 9218 O O . ASP C 1 321 ? 21.835 47.720 28.650 1.00 15.63 321 ASP C O 1
ATOM 9223 N N . ILE C 1 322 ? 24.038 47.303 28.890 1.00 17.37 322 ILE C N 1
ATOM 9224 C CA . ILE C 1 322 ? 24.449 48.530 28.198 1.00 16.30 322 ILE C CA 1
ATOM 9225 C C . ILE C 1 322 ? 24.087 48.373 26.742 1.00 14.27 322 ILE C C 1
ATOM 9226 O O . ILE C 1 322 ? 23.735 49.393 26.140 1.00 15.14 322 ILE C O 1
ATOM 9231 N N . LYS C 1 323 ? 24.118 47.145 26.219 1.00 15.14 323 LYS C N 1
ATOM 9232 C CA . LYS C 1 323 ? 23.767 46.979 24.782 1.00 15.45 323 LYS C CA 1
ATOM 9233 C C . LYS C 1 323 ? 22.278 47.336 24.624 1.00 15.20 323 LYS C C 1
ATOM 9234 O O . LYS C 1 323 ? 21.917 47.975 23.669 1.00 14.15 323 LYS C O 1
ATOM 9239 N N . ALA C 1 324 ? 21.451 46.919 25.577 1.00 15.18 324 ALA C N 1
ATOM 9240 C CA . ALA C 1 324 ? 19.998 47.208 25.560 1.00 13.36 324 ALA C CA 1
ATOM 9241 C C . ALA C 1 324 ? 19.788 48.722 25.683 1.00 14.00 324 ALA C C 1
ATOM 9242 O O . ALA C 1 324 ? 18.987 49.303 24.926 1.00 14.99 324 ALA C O 1
ATOM 9244 N N . ALA C 1 325 ? 20.508 49.337 26.596 1.00 12.29 325 ALA C N 1
ATOM 9245 C CA . ALA C 1 325 ? 20.425 50.792 26.823 1.00 13.08 325 ALA C CA 1
ATOM 9246 C C . ALA C 1 325 ? 20.759 51.510 25.524 1.00 14.07 325 ALA C C 1
ATOM 9247 O O . ALA C 1 325 ? 20.047 52.488 25.172 1.00 13.40 325 ALA C O 1
ATOM 9249 N N . GLY C 1 326 ? 21.826 51.095 24.835 1.00 14.11 326 GLY C N 1
ATOM 9250 C CA . GLY C 1 326 ? 22.231 51.703 23.555 1.00 16.27 326 GLY C CA 1
ATOM 9251 C C . GLY C 1 326 ? 21.184 51.522 22.470 1.00 14.03 326 GLY C C 1
ATOM 9252 O O . GLY C 1 326 ? 20.895 52.466 21.723 1.00 13.46 326 GLY C O 1
ATOM 9253 N N . ARG C 1 327 ? 20.604 50.318 22.430 1.00 13.35 327 ARG C N 1
ATOM 9254 C CA . ARG C 1 327 ? 19.514 50.041 21.468 1.00 12.80 327 ARG C CA 1
ATOM 9255 C C . ARG C 1 327 ? 18.368 51.032 21.689 1.00 11.64 327 ARG C C 1
ATOM 9256 O O . ARG C 1 327 ? 17.714 51.492 20.691 1.00 13.88 327 ARG C O 1
ATOM 9264 N N . LEU C 1 328 ? 18.082 51.296 22.930 1.00 11.91 328 LEU C N 1
ATOM 9265 C CA . LEU C 1 328 ? 16.950 52.237 23.256 1.00 11.08 328 LEU C CA 1
ATOM 9266 C C . LEU C 1 328 ? 17.318 53.666 22.872 1.00 11.67 328 LEU C C 1
ATOM 9267 O O . LEU C 1 328 ? 16.448 54.355 22.283 1.00 10.45 328 LEU C O 1
ATOM 9272 N N . PHE C 1 329 ? 18.601 54.071 23.037 1.00 12.54 329 PHE C N 1
ATOM 9273 C CA . PHE C 1 329 ? 19.002 55.382 22.498 1.00 11.09 329 PHE C CA 1
ATOM 9274 C C . PHE C 1 329 ? 18.675 55.390 21.006 1.00 10.81 329 PHE C C 1
ATOM 9275 O O . PHE C 1 329 ? 18.160 56.371 20.463 1.00 12.16 329 PHE C O 1
ATOM 9283 N N . ASN C 1 330 ? 19.081 54.304 20.343 1.00 12.24 330 ASN C N 1
ATOM 9284 C CA . ASN C 1 330 ? 19.013 54.238 18.868 1.00 12.28 330 ASN C CA 1
ATOM 9285 C C . ASN C 1 330 ? 17.556 54.375 18.427 1.00 12.05 330 ASN C C 1
ATOM 9286 O O . ASN C 1 330 ? 17.271 55.072 17.448 1.00 11.25 330 ASN C O 1
ATOM 9291 N N . ALA C 1 331 ? 16.674 53.658 19.078 1.00 11.83 331 ALA C N 1
ATOM 9292 C CA . ALA C 1 331 ? 15.235 53.655 18.739 1.00 11.72 331 ALA C CA 1
ATOM 9293 C C . ALA C 1 331 ? 14.591 55.007 19.007 1.00 12.42 331 ALA C C 1
ATOM 9294 O O . ALA C 1 331 ? 13.755 55.470 18.207 1.00 14.09 331 ALA C O 1
ATOM 9296 N N . SER C 1 332 ? 15.039 55.671 20.067 1.00 12.08 332 SER C N 1
ATOM 9297 C CA . SER C 1 332 ? 14.582 57.043 20.321 1.00 11.34 332 SER C CA 1
ATOM 9298 C C . SER C 1 332 ? 14.992 57.972 19.170 1.00 11.07 332 SER C C 1
ATOM 9299 O O . SER C 1 332 ? 14.160 58.719 18.635 1.00 12.53 332 SER C O 1
ATOM 9302 N N . HIS C 1 333 ? 16.250 57.975 18.825 1.00 11.88 333 HIS C N 1
ATOM 9303 C CA . HIS C 1 333 ? 16.703 58.785 17.678 1.00 11.59 333 HIS C CA 1
ATOM 9304 C C . HIS C 1 333 ? 15.896 58.468 16.417 1.00 10.10 333 HIS C C 1
ATOM 9305 O O . HIS C 1 333 ? 15.430 59.396 15.726 1.00 11.90 333 HIS C O 1
ATOM 9312 N N . ASP C 1 334 ? 15.796 57.159 16.108 1.00 10.66 334 ASP C N 1
ATOM 9313 C CA . ASP C 1 334 ? 15.152 56.778 14.853 1.00 11.63 334 ASP C CA 1
ATOM 9314 C C . ASP C 1 334 ? 13.689 57.275 14.817 1.00 11.24 334 ASP C C 1
ATOM 9315 O O . ASP C 1 334 ? 13.221 57.670 13.723 1.00 13.60 334 ASP C O 1
ATOM 9320 N N . SER C 1 335 ? 13.008 57.236 15.944 1.00 10.65 335 SER C N 1
ATOM 9321 C CA . SER C 1 335 ? 11.611 57.702 16.083 1.00 12.30 335 SER C CA 1
ATOM 9322 C C . SER C 1 335 ? 11.605 59.220 15.907 1.00 11.29 335 SER C C 1
ATOM 9323 O O . SER C 1 335 ? 10.696 59.771 15.215 1.00 13.54 335 SER C O 1
ATOM 9326 N N . LEU C 1 336 ? 12.538 59.905 16.568 1.00 12.01 336 LEU C N 1
ATOM 9327 C CA . LEU C 1 336 ? 12.645 61.375 16.381 1.00 12.84 336 LEU C CA 1
ATOM 9328 C C . LEU C 1 336 ? 12.875 61.727 14.912 1.00 12.74 336 LEU C C 1
ATOM 9329 O O . LEU C 1 336 ? 12.367 62.766 14.472 1.00 14.05 336 LEU C O 1
ATOM 9334 N N . ALA C 1 337 ? 13.689 60.975 14.206 1.00 13.17 337 ALA C N 1
ATOM 9335 C CA . ALA C 1 337 ? 13.979 61.290 12.794 1.00 12.12 337 ALA C CA 1
ATOM 9336 C C . ALA C 1 337 ? 12.740 61.015 11.922 1.00 14.37 337 ALA C C 1
ATOM 9337 O O . ALA C 1 337 ? 12.430 61.860 11.047 1.00 16.78 337 ALA C O 1
ATOM 9339 N N . ALA C 1 338 ? 12.166 59.823 12.018 1.00 12.50 338 ALA C N 1
ATOM 9340 C CA . ALA C 1 338 ? 11.190 59.354 11.022 1.00 14.92 338 ALA C CA 1
ATOM 9341 C C . ALA C 1 338 ? 9.752 59.737 11.410 1.00 15.10 338 ALA C C 1
ATOM 9342 O O . ALA C 1 338 ? 8.995 60.081 10.578 1.00 17.38 338 ALA C O 1
ATOM 9344 N N . ASP C 1 339 ? 9.407 59.677 12.677 1.00 11.01 339 ASP C N 1
ATOM 9345 C CA . ASP C 1 339 ? 8.019 59.835 13.157 1.00 12.96 339 ASP C CA 1
ATOM 9346 C C . ASP C 1 339 ? 7.859 61.252 13.676 1.00 11.64 339 ASP C C 1
ATOM 9347 O O . ASP C 1 339 ? 6.863 61.870 13.357 1.00 16.55 339 ASP C O 1
ATOM 9352 N N . TYR C 1 340 ? 8.782 61.797 14.448 1.00 13.10 340 TYR C N 1
ATOM 9353 C CA . TYR C 1 340 ? 8.600 63.175 14.976 1.00 13.30 340 TYR C CA 1
ATOM 9354 C C . TYR C 1 340 ? 9.175 64.222 14.041 1.00 13.73 340 TYR C C 1
ATOM 9355 O O . TYR C 1 340 ? 8.824 65.421 14.143 1.00 14.38 340 TYR C O 1
ATOM 9364 N N . GLU C 1 341 ? 10.088 63.808 13.167 1.00 14.45 341 GLU C N 1
ATOM 9365 C CA . GLU C 1 341 ? 10.678 64.660 12.105 1.00 15.93 341 GLU C CA 1
ATOM 9366 C C . GLU C 1 341 ? 11.278 65.928 12.734 1.00 14.79 341 GLU C C 1
ATOM 9367 O O . GLU C 1 341 ? 10.968 67.071 12.292 1.00 17.85 341 GLU C O 1
ATOM 9373 N N . VAL C 1 342 ? 12.110 65.757 13.757 1.00 13.79 342 VAL C N 1
ATOM 9374 C CA . VAL C 1 342 ? 12.827 66.898 14.399 1.00 12.43 342 VAL C CA 1
ATOM 9375 C C . VAL C 1 342 ? 14.330 66.778 14.218 1.00 12.21 342 VAL C C 1
ATOM 9376 O O . VAL C 1 342 ? 15.064 67.562 14.833 1.00 14.62 342 VAL C O 1
ATOM 9380 N N . THR C 1 343 ? 14.780 65.917 13.326 1.00 14.81 343 THR C N 1
ATOM 9381 C CA . THR C 1 343 ? 16.226 65.861 13.036 1.00 14.21 343 THR C CA 1
ATOM 9382 C C . THR C 1 343 ? 16.546 66.657 11.803 1.00 14.57 343 THR C C 1
ATOM 9383 O O . THR C 1 343 ? 15.656 67.121 11.134 1.00 16.68 343 THR C O 1
ATOM 9387 N N . VAL C 1 344 ? 17.836 66.872 11.644 1.00 15.43 344 VAL C N 1
ATOM 9388 C CA . VAL C 1 344 ? 18.446 67.515 10.454 1.00 16.40 344 VAL C CA 1
ATOM 9389 C C . VAL C 1 344 ? 19.660 66.678 10.077 1.00 14.51 344 VAL C C 1
ATOM 9390 O O . VAL C 1 344 ? 20.134 65.846 10.901 1.00 16.11 344 VAL C O 1
ATOM 9394 N N . PRO C 1 345 ? 20.191 66.844 8.841 1.00 15.87 345 PRO C N 1
ATOM 9395 C CA . PRO C 1 345 ? 21.305 65.993 8.374 1.00 15.71 345 PRO C CA 1
ATOM 9396 C C . PRO C 1 345 ? 22.522 65.963 9.298 1.00 14.81 345 PRO C C 1
ATOM 9397 O O . PRO C 1 345 ? 23.071 64.856 9.509 1.00 16.24 345 PRO C O 1
ATOM 9401 N N . GLU C 1 346 ? 22.850 67.091 9.953 1.00 14.86 346 GLU C N 1
ATOM 9402 C CA . GLU C 1 346 ? 24.010 67.098 10.866 1.00 15.78 346 GLU C CA 1
ATOM 9403 C C . GLU C 1 346 ? 23.790 66.121 12.013 1.00 15.88 346 GLU C C 1
ATOM 9404 O O . GLU C 1 346 ? 24.730 65.411 12.372 1.00 15.10 346 GLU C O 1
ATOM 9410 N N . LEU C 1 347 ? 22.597 66.110 12.607 1.00 15.40 347 LEU C N 1
ATOM 9411 C CA . LEU C 1 347 ? 22.326 65.196 13.741 1.00 14.64 347 LEU C CA 1
ATOM 9412 C C . LEU C 1 347 ? 22.336 63.756 13.224 1.00 13.69 347 LEU C C 1
ATOM 9413 O O . LEU C 1 347 ? 22.948 62.897 13.829 1.00 14.62 347 LEU C O 1
ATOM 9418 N N . ASP C 1 348 ? 21.669 63.491 12.093 1.00 13.63 348 ASP C N 1
ATOM 9419 C CA . ASP C 1 348 ? 21.520 62.088 11.620 1.00 14.17 348 ASP C CA 1
ATOM 9420 C C . ASP C 1 348 ? 22.895 61.531 11.214 1.00 14.02 348 ASP C C 1
ATOM 9421 O O . ASP C 1 348 ? 23.181 60.358 11.492 1.00 16.02 348 ASP C O 1
ATOM 9426 N N . ILE C 1 349 ? 23.696 62.378 10.555 1.00 14.78 349 ILE C N 1
ATOM 9427 C CA . ILE C 1 349 ? 25.044 61.928 10.117 1.00 15.33 349 ILE C CA 1
ATOM 9428 C C . ILE C 1 349 ? 25.968 61.718 11.325 1.00 15.69 349 ILE C C 1
ATOM 9429 O O . ILE C 1 349 ? 26.683 60.672 11.370 1.00 16.68 349 ILE C O 1
ATOM 9434 N N . ALA C 1 350 ? 25.943 62.623 12.314 1.00 14.67 350 ALA C N 1
ATOM 9435 C CA . ALA C 1 350 ? 26.708 62.424 13.542 1.00 15.46 350 ALA C CA 1
ATOM 9436 C C . ALA C 1 350 ? 26.308 61.095 14.183 1.00 13.42 350 ALA C C 1
ATOM 9437 O O . ALA C 1 350 ? 27.185 60.327 14.627 1.00 15.17 350 ALA C O 1
ATOM 9439 N N . VAL C 1 351 ? 25.030 60.875 14.351 1.00 13.73 351 VAL C N 1
ATOM 9440 C CA . VAL C 1 351 ? 24.528 59.616 14.935 1.00 14.95 351 VAL C CA 1
ATOM 9441 C C . VAL C 1 351 ? 24.988 58.386 14.141 1.00 14.17 351 VAL C C 1
ATOM 9442 O O . VAL C 1 351 ? 25.487 57.416 14.759 1.00 15.66 351 VAL C O 1
ATOM 9446 N N . ASP C 1 352 ? 24.993 58.495 12.799 1.00 13.95 352 ASP C N 1
ATOM 9447 C CA . ASP C 1 352 ? 25.355 57.355 11.928 1.00 17.03 352 ASP C CA 1
ATOM 9448 C C . ASP C 1 352 ? 26.855 57.029 12.083 1.00 16.83 352 ASP C C 1
ATOM 9449 O O . ASP C 1 352 ? 27.251 55.839 12.267 1.00 17.49 352 ASP C O 1
ATOM 9454 N N . VAL C 1 353 ? 27.646 58.083 12.147 1.00 17.17 353 VAL C N 1
ATOM 9455 C CA . VAL C 1 353 ? 29.093 57.941 12.372 1.00 17.35 353 VAL C CA 1
ATOM 9456 C C . VAL C 1 353 ? 29.310 57.293 13.743 1.00 15.56 353 VAL C C 1
ATOM 9457 O O . VAL C 1 353 ? 30.180 56.359 13.840 1.00 16.61 353 VAL C O 1
ATOM 9461 N N . ALA C 1 354 ? 28.622 57.709 14.795 1.00 15.10 354 ALA C N 1
ATOM 9462 C CA . ALA C 1 354 ? 28.841 57.133 16.128 1.00 17.43 354 ALA C CA 1
ATOM 9463 C C . ALA C 1 354 ? 28.459 55.661 16.102 1.00 15.57 354 ALA C C 1
ATOM 9464 O O . ALA C 1 354 ? 29.188 54.837 16.676 1.00 15.58 354 ALA C O 1
ATOM 9466 N N . ARG C 1 355 ? 27.317 55.328 15.504 1.00 14.38 355 ARG C N 1
ATOM 9467 C CA . ARG C 1 355 ? 26.894 53.918 15.402 1.00 16.99 355 ARG C CA 1
ATOM 9468 C C . ARG C 1 355 ? 27.917 53.057 14.652 1.00 17.39 355 ARG C C 1
ATOM 9469 O O . ARG C 1 355 ? 28.123 51.902 15.076 1.00 20.55 355 ARG C O 1
ATOM 9477 N N . LYS C 1 356 ? 28.442 53.573 13.546 1.00 16.84 356 LYS C N 1
ATOM 9478 C CA . LYS C 1 356 ? 29.391 52.847 12.669 1.00 18.81 356 LYS C CA 1
ATOM 9479 C C . LYS C 1 356 ? 30.757 52.750 13.348 1.00 20.50 356 LYS C C 1
ATOM 9480 O O . LYS C 1 356 ? 31.586 52.051 12.799 1.00 24.38 356 LYS C O 1
ATOM 9486 N N . ASN C 1 357 ? 31.029 53.472 14.450 1.00 18.22 357 ASN C N 1
ATOM 9487 C CA . ASN C 1 357 ? 32.382 53.481 15.061 1.00 17.60 357 ASN C CA 1
ATOM 9488 C C . ASN C 1 357 ? 32.260 52.958 16.491 1.00 19.63 357 ASN C C 1
ATOM 9489 O O . ASN C 1 357 ? 33.121 53.336 17.330 1.00 27.61 357 ASN C O 1
ATOM 9494 N N . GLY C 1 358 ? 31.275 52.090 16.770 1.00 18.84 358 GLY C N 1
ATOM 9495 C CA . GLY C 1 358 ? 31.288 51.319 18.046 1.00 20.85 358 GLY C CA 1
ATOM 9496 C C . GLY C 1 358 ? 30.456 51.885 19.165 1.00 16.34 358 GLY C C 1
ATOM 9497 O O . GLY C 1 358 ? 30.421 51.222 20.224 1.00 21.95 358 GLY C O 1
ATOM 9498 N N . ALA C 1 359 ? 29.690 52.966 18.963 1.00 15.39 359 ALA C N 1
ATOM 9499 C CA . ALA C 1 359 ? 28.790 53.394 20.047 1.00 15.28 359 ALA C CA 1
ATOM 9500 C C . ALA C 1 359 ? 27.795 52.278 20.365 1.00 13.03 359 ALA C C 1
ATOM 9501 O O . ALA C 1 359 ? 27.217 51.681 19.443 1.00 17.76 359 ALA C O 1
ATOM 9503 N N . TYR C 1 360 ? 27.475 52.118 21.644 1.00 14.40 360 TYR C N 1
ATOM 9504 C CA . TYR C 1 360 ? 26.351 51.258 22.070 1.00 15.45 360 TYR C CA 1
ATOM 9505 C C . TYR C 1 360 ? 25.044 51.804 21.520 1.00 14.67 360 TYR C C 1
ATOM 9506 O O . TYR C 1 360 ? 24.158 51.049 21.138 1.00 16.38 360 TYR C O 1
ATOM 9515 N N . GLY C 1 361 ? 24.966 53.108 21.464 1.00 13.71 361 GLY C N 1
ATOM 9516 C CA . GLY C 1 361 ? 23.820 53.823 20.906 1.00 15.04 361 GLY C CA 1
ATOM 9517 C C . GLY C 1 361 ? 24.138 55.297 20.796 1.00 12.14 361 GLY C C 1
ATOM 9518 O O . GLY C 1 361 ? 25.015 55.792 21.478 1.00 13.87 361 GLY C O 1
ATOM 9519 N N . ALA C 1 362 ? 23.346 55.987 20.022 1.00 11.59 362 ALA C N 1
ATOM 9520 C CA . ALA C 1 362 ? 23.532 57.425 19.790 1.00 11.24 362 ALA C CA 1
ATOM 9521 C C . ALA C 1 362 ? 22.204 58.041 19.346 1.00 11.73 362 ALA C C 1
ATOM 9522 O O . ALA C 1 362 ? 21.421 57.423 18.611 1.00 12.98 362 ALA C O 1
ATOM 9524 N N . ARG C 1 363 ? 22.013 59.273 19.755 1.00 12.30 363 ARG C N 1
ATOM 9525 C CA . ARG C 1 363 ? 20.750 59.973 19.493 1.00 11.70 363 ARG C CA 1
ATOM 9526 C C . ARG C 1 363 ? 20.904 61.471 19.684 1.00 10.16 363 ARG C C 1
ATOM 9527 O O . ARG C 1 363 ? 21.729 61.919 20.475 1.00 12.01 363 ARG C O 1
ATOM 9535 N N . MET C 1 364 ? 20.111 62.212 18.949 1.00 13.00 364 MET C N 1
ATOM 9536 C CA . MET C 1 364 ? 19.922 63.652 19.261 1.00 12.62 364 MET C CA 1
ATOM 9537 C C . MET C 1 364 ? 19.385 63.782 20.682 1.00 11.28 364 MET C C 1
ATOM 9538 O O . MET C 1 364 ? 18.700 62.850 21.154 1.00 13.22 364 MET C O 1
ATOM 9543 N N . THR C 1 365 ? 19.697 64.911 21.334 1.00 12.82 365 THR C N 1
ATOM 9544 C CA . THR C 1 365 ? 19.176 65.209 22.677 1.00 12.14 365 THR C CA 1
ATOM 9545 C C . THR C 1 365 ? 18.531 66.596 22.617 1.00 11.29 365 THR C C 1
ATOM 9546 O O . THR C 1 365 ? 18.979 67.469 21.884 1.00 16.50 365 THR C O 1
ATOM 9550 N N . GLY C 1 366 ? 17.473 66.773 23.384 1.00 12.17 366 GLY C N 1
ATOM 9551 C CA . GLY C 1 366 ? 16.797 68.077 23.479 1.00 12.86 366 GLY C CA 1
ATOM 9552 C C . GLY C 1 366 ? 15.802 68.233 22.334 1.00 12.44 366 GLY C C 1
ATOM 9553 O O . GLY C 1 366 ? 15.255 67.231 21.850 1.00 14.09 366 GLY C O 1
ATOM 9554 N N . GLY C 1 367 ? 15.508 69.477 21.942 1.00 15.79 367 GLY C N 1
ATOM 9555 C CA . GLY C 1 367 ? 14.356 69.764 21.070 1.00 14.29 367 GLY C CA 1
ATOM 9556 C C . GLY C 1 367 ? 14.561 69.276 19.656 1.00 14.02 367 GLY C C 1
ATOM 9557 O O . GLY C 1 367 ? 13.579 68.955 18.970 1.00 17.60 367 GLY C O 1
ATOM 9558 N N . GLY C 1 368 ? 15.816 69.305 19.211 1.00 14.00 368 GLY C N 1
ATOM 9559 C CA . GLY C 1 368 ? 16.191 68.977 17.836 1.00 15.50 368 GLY C CA 1
ATOM 9560 C C . GLY C 1 368 ? 16.218 70.213 16.953 1.00 13.54 368 GLY C C 1
ATOM 9561 O O . GLY C 1 368 ? 16.474 71.324 17.440 1.00 14.50 368 GLY C O 1
ATOM 9562 N N . PHE C 1 369 ? 16.086 69.979 15.658 1.00 14.64 369 PHE C N 1
ATOM 9563 C CA . PHE C 1 369 ? 16.167 70.991 14.575 1.00 17.15 369 PHE C CA 1
ATOM 9564 C C . PHE C 1 369 ? 17.605 71.519 14.473 1.00 17.66 369 PHE C C 1
ATOM 9565 O O . PHE C 1 369 ? 17.883 72.522 13.772 1.00 21.34 369 PHE C O 1
ATOM 9573 N N . GLY C 1 370 ? 18.548 70.800 15.081 1.00 15.92 370 GLY C N 1
ATOM 9574 C CA . GLY C 1 370 ? 19.901 71.287 15.261 1.00 14.82 370 GLY C CA 1
ATOM 9575 C C . GLY C 1 370 ? 20.404 70.841 16.618 1.00 15.15 370 GLY C C 1
ATOM 9576 O O . GLY C 1 370 ? 19.786 69.963 17.229 1.00 16.73 370 GLY C O 1
ATOM 9577 N N . GLY C 1 371 ? 21.519 71.388 17.080 1.00 14.26 371 GLY C N 1
ATOM 9578 C CA . GLY C 1 371 ? 21.953 71.070 18.439 1.00 14.52 371 GLY C CA 1
ATOM 9579 C C . GLY C 1 371 ? 22.856 69.844 18.481 1.00 14.41 371 GLY C C 1
ATOM 9580 O O . GLY C 1 371 ? 23.741 69.637 17.621 1.00 15.90 371 GLY C O 1
ATOM 9581 N N . SER C 1 372 ? 22.698 69.086 19.553 1.00 12.85 372 SER C N 1
ATOM 9582 C CA . SER C 1 372 ? 23.695 68.082 19.959 1.00 11.94 372 SER C CA 1
ATOM 9583 C C . SER C 1 372 ? 23.167 66.650 19.788 1.00 12.03 372 SER C C 1
ATOM 9584 O O . SER C 1 372 ? 21.949 66.408 19.905 1.00 13.05 372 SER C O 1
ATOM 9587 N N . ILE C 1 373 ? 24.141 65.752 19.667 1.00 12.87 373 ILE C N 1
ATOM 9588 C CA . ILE C 1 373 ? 23.893 64.298 19.818 1.00 13.42 373 ILE C CA 1
ATOM 9589 C C . ILE C 1 373 ? 24.628 63.814 21.036 1.00 13.27 373 ILE C C 1
ATOM 9590 O O . ILE C 1 373 ? 25.593 64.453 21.468 1.00 12.93 373 ILE C O 1
ATOM 9595 N N . ILE C 1 374 ? 24.211 62.654 21.493 1.00 12.53 374 ILE C N 1
ATOM 9596 C CA . ILE C 1 374 ? 24.888 61.961 22.616 1.00 13.47 374 ILE C CA 1
ATOM 9597 C C . ILE C 1 374 ? 25.104 60.528 22.163 1.00 13.24 374 ILE C C 1
ATOM 9598 O O . ILE C 1 374 ? 24.330 59.992 21.329 1.00 12.99 374 ILE C O 1
ATOM 9603 N N . ALA C 1 375 ? 26.108 59.911 22.756 1.00 13.51 375 ALA C N 1
ATOM 9604 C CA . ALA C 1 375 ? 26.464 58.519 22.440 1.00 13.82 375 ALA C CA 1
ATOM 9605 C C . ALA C 1 375 ? 27.019 57.840 23.665 1.00 15.27 375 ALA C C 1
ATOM 9606 O O . ALA C 1 375 ? 27.851 58.428 24.366 1.00 15.18 375 ALA C O 1
ATOM 9608 N N . LEU C 1 376 ? 26.515 56.643 23.957 1.00 14.52 376 LEU C N 1
ATOM 9609 C CA . LEU C 1 376 ? 27.123 55.778 24.997 1.00 14.44 376 LEU C CA 1
ATOM 9610 C C . LEU C 1 376 ? 28.267 55.034 24.333 1.00 15.25 376 LEU C C 1
ATOM 9611 O O . LEU C 1 376 ? 27.975 54.309 23.358 1.00 14.30 376 LEU C O 1
ATOM 9616 N N . VAL C 1 377 ? 29.505 55.258 24.795 1.00 14.75 377 VAL C N 1
ATOM 9617 C CA . VAL C 1 377 ? 30.712 54.692 24.137 1.00 15.78 377 VAL C CA 1
ATOM 9618 C C . VAL C 1 377 ? 31.580 54.040 25.196 1.00 15.36 377 VAL C C 1
ATOM 9619 O O . VAL C 1 377 ? 31.413 54.342 26.387 1.00 15.71 377 VAL C O 1
ATOM 9623 N N . ASP C 1 378 ? 32.455 53.129 24.797 1.00 19.39 378 ASP C N 1
ATOM 9624 C CA . ASP C 1 378 ? 33.427 52.581 25.770 1.00 18.46 378 ASP C CA 1
ATOM 9625 C C . ASP C 1 378 ? 34.285 53.729 26.265 1.00 18.72 378 ASP C C 1
ATOM 9626 O O . ASP C 1 378 ? 34.595 54.602 25.444 1.00 18.31 378 ASP C O 1
ATOM 9631 N N . LYS C 1 379 ? 34.608 53.725 27.559 1.00 18.35 379 LYS C N 1
ATOM 9632 C CA . LYS C 1 379 ? 35.434 54.811 28.135 1.00 20.36 379 LYS C CA 1
ATOM 9633 C C . LYS C 1 379 ? 36.718 54.996 27.318 1.00 20.44 379 LYS C C 1
ATOM 9634 O O . LYS C 1 379 ? 37.467 54.000 26.987 1.00 18.71 379 LYS C O 1
ATOM 9640 N N . GLY C 1 380 ? 36.957 56.255 26.974 1.00 20.06 380 GLY C N 1
ATOM 9641 C CA . GLY C 1 380 ? 38.163 56.644 26.247 1.00 22.36 380 GLY C CA 1
ATOM 9642 C C . GLY C 1 380 ? 37.967 56.602 24.751 1.00 22.45 380 GLY C C 1
ATOM 9643 O O . GLY C 1 380 ? 38.914 56.912 24.104 1.00 26.38 380 GLY C O 1
ATOM 9644 N N . GLN C 1 381 ? 36.784 56.231 24.214 1.00 18.53 381 GLN C N 1
ATOM 9645 C CA . GLN C 1 381 ? 36.552 56.241 22.751 1.00 20.30 381 GLN C CA 1
ATOM 9646 C C . GLN C 1 381 ? 35.865 57.556 22.278 1.00 17.83 381 GLN C C 1
ATOM 9647 O O . GLN C 1 381 ? 35.691 57.732 21.026 1.00 19.34 381 GLN C O 1
ATOM 9653 N N . GLY C 1 382 ? 35.445 58.426 23.189 1.00 17.23 382 GLY C N 1
ATOM 9654 C CA . GLY C 1 382 ? 34.674 59.631 22.822 1.00 17.63 382 GLY C CA 1
ATOM 9655 C C . GLY C 1 382 ? 35.417 60.505 21.832 1.00 18.28 382 GLY C C 1
ATOM 9656 O O . GLY C 1 382 ? 34.804 61.000 20.879 1.00 17.81 382 GLY C O 1
ATOM 9657 N N . HIS C 1 383 ? 36.707 60.716 22.064 1.00 19.37 383 HIS C N 1
ATOM 9658 C CA . HIS C 1 383 ? 37.481 61.675 21.260 1.00 17.49 383 HIS C CA 1
ATOM 9659 C C . HIS C 1 383 ? 37.639 61.084 19.869 1.00 16.63 383 HIS C C 1
ATOM 9660 O O . HIS C 1 383 ? 37.487 61.821 18.919 1.00 19.51 383 HIS C O 1
ATOM 9667 N N A GLU C 1 384 ? 37.939 59.785 19.784 0.50 18.72 384 GLU C N 1
ATOM 9668 N N B GLU C 1 384 ? 37.878 59.769 19.731 0.50 17.09 384 GLU C N 1
ATOM 9669 C CA A GLU C 1 384 ? 38.031 59.070 18.496 0.50 21.56 384 GLU C CA 1
ATOM 9670 C CA B GLU C 1 384 ? 38.063 59.151 18.393 0.50 18.98 384 GLU C CA 1
ATOM 9671 C C A GLU C 1 384 ? 36.767 59.379 17.680 0.50 19.13 384 GLU C C 1
ATOM 9672 C C B GLU C 1 384 ? 36.755 59.230 17.588 0.50 17.58 384 GLU C C 1
ATOM 9673 O O A GLU C 1 384 ? 36.846 59.932 16.559 0.50 18.91 384 GLU C O 1
ATOM 9674 O O B GLU C 1 384 ? 36.793 59.377 16.330 0.50 15.41 384 GLU C O 1
ATOM 9685 N N . ILE C 1 385 ? 35.623 59.061 18.261 1.00 18.60 385 ILE C N 1
ATOM 9686 C CA . ILE C 1 385 ? 34.321 59.161 17.573 1.00 17.68 385 ILE C CA 1
ATOM 9687 C C . ILE C 1 385 ? 34.010 60.616 17.279 1.00 16.48 385 ILE C C 1
ATOM 9688 O O . ILE C 1 385 ? 33.507 60.852 16.198 1.00 17.63 385 ILE C O 1
ATOM 9693 N N . ALA C 1 386 ? 34.357 61.543 18.169 1.00 15.72 386 ALA C N 1
ATOM 9694 C CA . ALA C 1 386 ? 34.161 62.976 17.836 1.00 15.49 386 ALA C CA 1
ATOM 9695 C C . ALA C 1 386 ? 34.969 63.343 16.597 1.00 16.26 386 ALA C C 1
ATOM 9696 O O . ALA C 1 386 ? 34.454 64.063 15.707 1.00 17.57 386 ALA C O 1
ATOM 9698 N N . GLN C 1 387 ? 36.217 62.864 16.517 1.00 17.36 387 GLN C N 1
ATOM 9699 C CA . GLN C 1 387 ? 37.097 63.172 15.367 1.00 18.88 387 GLN C CA 1
ATOM 9700 C C . GLN C 1 387 ? 36.530 62.563 14.088 1.00 18.46 387 GLN C C 1
ATOM 9701 O O . GLN C 1 387 ? 36.598 63.234 13.053 1.00 20.31 387 GLN C O 1
ATOM 9707 N N A LYS C 1 388 ? 35.984 61.339 14.110 0.50 17.87 388 LYS C N 1
ATOM 9708 N N B LYS C 1 388 ? 36.000 61.327 14.195 0.50 16.87 388 LYS C N 1
ATOM 9709 C CA A LYS C 1 388 ? 35.373 60.808 12.860 0.50 21.54 388 LYS C CA 1
ATOM 9710 C CA B LYS C 1 388 ? 35.300 60.625 13.086 0.50 20.63 388 LYS C CA 1
ATOM 9711 C C A LYS C 1 388 ? 34.147 61.660 12.499 0.50 21.43 388 LYS C C 1
ATOM 9712 C C B LYS C 1 388 ? 34.131 61.489 12.577 0.50 20.83 388 LYS C C 1
ATOM 9713 O O A LYS C 1 388 ? 33.922 61.923 11.283 0.50 19.64 388 LYS C O 1
ATOM 9714 O O B LYS C 1 388 ? 33.921 61.531 11.351 0.50 22.33 388 LYS C O 1
ATOM 9725 N N . ILE C 1 389 ? 33.376 62.095 13.494 1.00 21.22 389 ILE C N 1
ATOM 9726 C CA . ILE C 1 389 ? 32.218 62.976 13.165 1.00 17.56 389 ILE C CA 1
ATOM 9727 C C . ILE C 1 389 ? 32.769 64.239 12.482 1.00 17.05 389 ILE C C 1
ATOM 9728 O O . ILE C 1 389 ? 32.234 64.606 11.414 1.00 17.45 389 ILE C O 1
ATOM 9733 N N . ALA C 1 390 ? 33.855 64.805 13.025 1.00 19.11 390 ALA C N 1
ATOM 9734 C CA . ALA C 1 390 ? 34.437 66.051 12.454 1.00 21.79 390 ALA C CA 1
ATOM 9735 C C . ALA C 1 390 ? 34.925 65.780 11.036 1.00 22.81 390 ALA C C 1
ATOM 9736 O O . ALA C 1 390 ? 34.654 66.622 10.164 1.00 23.22 390 ALA C O 1
ATOM 9738 N N . ASP C 1 391 ? 35.566 64.631 10.790 1.00 22.19 391 ASP C N 1
ATOM 9739 C CA . ASP C 1 391 ? 36.078 64.291 9.425 1.00 25.45 391 ASP C CA 1
ATOM 9740 C C . ASP C 1 391 ? 34.913 64.137 8.444 1.00 22.35 391 ASP C C 1
ATOM 9741 O O . ASP C 1 391 ? 35.015 64.572 7.274 1.00 22.90 391 ASP C O 1
ATOM 9746 N N . ARG C 1 392 ? 33.823 63.520 8.886 1.00 25.86 392 ARG C N 1
ATOM 9747 C CA . ARG C 1 392 ? 32.630 63.320 8.020 1.00 20.05 392 ARG C CA 1
ATOM 9748 C C . ARG C 1 392 ? 32.011 64.697 7.730 1.00 18.78 392 ARG C C 1
ATOM 9749 O O . ARG C 1 392 ? 31.651 64.983 6.534 1.00 21.99 392 ARG C O 1
ATOM 9757 N N . PHE C 1 393 ? 31.909 65.524 8.774 1.00 19.57 393 PHE C N 1
ATOM 9758 C CA . PHE C 1 393 ? 31.355 66.883 8.664 1.00 20.16 393 PHE C CA 1
ATOM 9759 C C . PHE C 1 393 ? 32.116 67.678 7.604 1.00 23.48 393 PHE C C 1
ATOM 9760 O O . PHE C 1 393 ? 31.464 68.310 6.741 1.00 23.65 393 PHE C O 1
ATOM 9768 N N . GLU C 1 394 ? 33.449 67.624 7.622 1.00 24.79 394 GLU C N 1
ATOM 9769 C CA . GLU C 1 394 ? 34.280 68.306 6.610 1.00 27.54 394 GLU C CA 1
ATOM 9770 C C . GLU C 1 394 ? 33.902 67.772 5.235 1.00 27.97 394 GLU C C 1
ATOM 9771 O O . GLU C 1 394 ? 33.691 68.597 4.349 0.90 30.38 394 GLU C O 1
ATOM 9777 N N . LYS C 1 395 ? 33.791 66.446 5.066 1.00 27.19 395 LYS C N 1
ATOM 9778 C CA . LYS C 1 395 ? 33.482 65.835 3.741 1.00 27.44 395 LYS C CA 1
ATOM 9779 C C . LYS C 1 395 ? 32.127 66.345 3.242 1.00 28.08 395 LYS C C 1
ATOM 9780 O O . LYS C 1 395 ? 31.952 66.448 2.037 1.00 35.43 395 LYS C O 1
ATOM 9786 N N . GLU C 1 396 ? 31.186 66.593 4.149 1.00 28.75 396 GLU C N 1
ATOM 9787 C CA . GLU C 1 396 ? 29.788 66.991 3.834 1.00 27.78 396 GLU C CA 1
ATOM 9788 C C . GLU C 1 396 ? 29.684 68.496 3.627 1.00 29.69 396 GLU C C 1
ATOM 9789 O O . GLU C 1 396 ? 28.573 68.934 3.241 1.00 29.55 396 GLU C O 1
ATOM 9795 N N . GLY C 1 397 ? 30.739 69.244 3.973 1.00 25.79 397 GLY C N 1
ATOM 9796 C CA . GLY C 1 397 ? 30.747 70.721 3.969 1.00 28.07 397 GLY C CA 1
ATOM 9797 C C . GLY C 1 397 ? 29.948 71.337 5.119 1.00 27.38 397 GLY C C 1
ATOM 9798 O O . GLY C 1 397 ? 29.515 72.503 4.979 1.00 27.29 397 GLY C O 1
ATOM 9799 N N . PHE C 1 398 ? 29.822 70.654 6.268 1.00 24.29 398 PHE C N 1
ATOM 9800 C CA . PHE C 1 398 ? 29.138 71.196 7.465 1.00 22.96 398 PHE C CA 1
ATOM 9801 C C . PHE C 1 398 ? 30.105 72.081 8.260 1.00 19.42 398 PHE C C 1
ATOM 9802 O O . PHE C 1 398 ? 31.293 71.888 8.138 1.00 25.23 398 PHE C O 1
ATOM 9810 N N . ASN C 1 399 ? 29.591 72.936 9.130 1.00 25.27 399 ASN C N 1
ATOM 9811 C CA . ASN C 1 399 ? 30.373 73.626 10.195 1.00 25.09 399 ASN C CA 1
ATOM 9812 C C . ASN C 1 399 ? 31.059 72.517 11.011 1.00 23.75 399 ASN C C 1
ATOM 9813 O O . ASN C 1 399 ? 30.475 71.412 11.136 1.00 21.26 399 ASN C O 1
ATOM 9818 N N . ALA C 1 400 ? 32.251 72.762 11.534 1.00 24.15 400 ALA C N 1
ATOM 9819 C CA . ALA C 1 400 ? 32.935 71.812 12.436 1.00 20.65 400 ALA C CA 1
ATOM 9820 C C . ALA C 1 400 ? 32.090 71.676 13.688 1.00 19.69 400 ALA C C 1
ATOM 9821 O O . ALA C 1 400 ? 31.582 72.679 14.209 1.00 19.41 400 ALA C O 1
ATOM 9823 N N . PRO C 1 401 ? 31.970 70.447 14.228 1.00 17.53 401 PRO C N 1
ATOM 9824 C CA . PRO C 1 401 ? 31.294 70.253 15.503 1.00 16.66 401 PRO C CA 1
ATOM 9825 C C . PRO C 1 401 ? 32.238 70.629 16.633 1.00 17.73 401 PRO C C 1
ATOM 9826 O O . PRO C 1 401 ? 33.431 70.785 16.445 1.00 19.70 401 PRO C O 1
ATOM 9830 N N . ARG C 1 402 ? 31.667 70.710 17.812 1.00 15.96 402 ARG C N 1
ATOM 9831 C CA . ARG C 1 402 ? 32.431 70.749 19.052 1.00 16.56 402 ARG C CA 1
ATOM 9832 C C . ARG C 1 402 ? 31.808 69.720 19.978 1.00 16.28 402 ARG C C 1
ATOM 9833 O O . ARG C 1 402 ? 30.849 69.050 19.610 1.00 19.76 402 ARG C O 1
ATOM 9841 N N . ALA C 1 403 ? 32.366 69.561 21.148 1.00 15.23 403 ALA C N 1
ATOM 9842 C CA . ALA C 1 403 ? 32.009 68.476 22.064 1.00 14.97 403 ALA C CA 1
ATOM 9843 C C . ALA C 1 403 ? 32.188 68.972 23.465 1.00 14.55 403 ALA C C 1
ATOM 9844 O O . ALA C 1 403 ? 32.739 70.065 23.656 1.00 16.89 403 ALA C O 1
ATOM 9846 N N A LEU C 1 404 ? 31.588 68.256 24.436 0.50 16.14 404 LEU C N 1
ATOM 9847 N N B LEU C 1 404 ? 31.885 68.115 24.416 0.50 12.69 404 LEU C N 1
ATOM 9848 C CA A LEU C 1 404 ? 31.588 68.557 25.906 0.50 16.64 404 LEU C CA 1
ATOM 9849 C CA B LEU C 1 404 ? 32.047 68.526 25.813 0.50 11.68 404 LEU C CA 1
ATOM 9850 C C A LEU C 1 404 ? 31.909 67.244 26.627 0.50 18.67 404 LEU C C 1
ATOM 9851 C C B LEU C 1 404 ? 31.887 67.293 26.669 0.50 15.87 404 LEU C C 1
ATOM 9852 O O A LEU C 1 404 ? 31.395 66.193 26.205 0.50 16.19 404 LEU C O 1
ATOM 9853 O O B LEU C 1 404 ? 31.061 66.405 26.380 0.50 13.35 404 LEU C O 1
ATOM 9862 N N . PRO C 1 405 ? 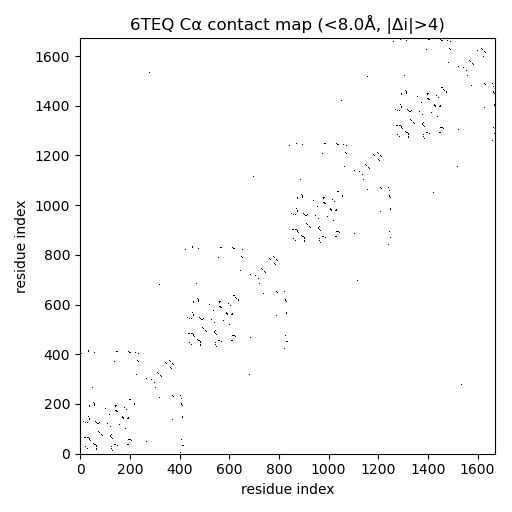32.713 67.226 27.722 1.00 16.12 405 PRO C N 1
ATOM 9863 C CA . PRO C 1 405 ? 32.662 66.124 28.660 1.00 14.34 405 PRO C CA 1
ATOM 9864 C C . PRO C 1 405 ? 31.306 66.186 29.345 1.00 15.75 405 PRO C C 1
ATOM 9865 O O . PRO C 1 405 ? 30.703 67.239 29.430 1.00 16.80 405 PRO C O 1
ATOM 9869 N N . ALA C 1 406 ? 30.807 65.017 29.705 1.00 15.02 406 ALA C N 1
ATOM 9870 C CA . ALA C 1 406 ? 29.437 64.919 30.229 1.00 16.64 406 ALA C CA 1
ATOM 9871 C C . ALA C 1 406 ? 29.363 63.754 31.189 1.00 17.78 406 ALA C C 1
ATOM 9872 O O . ALA C 1 406 ? 29.775 62.638 30.893 1.00 20.02 406 ALA C O 1
ATOM 9874 N N . PHE C 1 407 ? 28.778 64.042 32.309 1.00 17.28 407 PHE C N 1
ATOM 9875 C CA . PHE C 1 407 ? 28.479 63.073 33.384 1.00 17.67 407 PHE C CA 1
ATOM 9876 C C . PHE C 1 407 ? 27.398 63.745 34.198 1.00 17.77 407 PHE C C 1
ATOM 9877 O O . PHE C 1 407 ? 27.200 64.961 34.080 1.00 17.00 407 PHE C O 1
ATOM 9885 N N . ALA C 1 408 ? 26.736 62.963 35.000 1.00 15.20 408 ALA C N 1
ATOM 9886 C CA . ALA C 1 408 ? 25.627 63.434 35.799 1.00 15.66 408 ALA C CA 1
ATOM 9887 C C . ALA C 1 408 ? 26.211 64.290 36.922 1.00 16.18 408 ALA C C 1
ATOM 9888 O O . ALA C 1 408 ? 26.843 63.765 37.861 1.00 16.81 408 ALA C O 1
ATOM 9890 N N . ALA C 1 409 ? 25.895 65.569 36.882 1.00 14.96 409 ALA C N 1
ATOM 9891 C CA . ALA C 1 409 ? 26.386 66.545 37.864 1.00 15.45 409 ALA C CA 1
ATOM 9892 C C . ALA C 1 409 ? 25.261 67.106 38.742 1.00 15.10 409 ALA C C 1
ATOM 9893 O O . ALA C 1 409 ? 24.090 66.760 38.616 1.00 15.30 409 ALA C O 1
ATOM 9895 N N . ALA C 1 410 ? 25.674 67.940 39.697 1.00 15.49 410 ALA C N 1
ATOM 9896 C CA . ALA C 1 410 ? 24.764 68.633 40.623 1.00 18.36 410 ALA C CA 1
ATOM 9897 C C . ALA C 1 410 ? 23.851 69.661 39.932 1.00 15.02 410 ALA C C 1
ATOM 9898 O O . ALA C 1 410 ? 24.145 70.201 38.868 1.00 16.56 410 ALA C O 1
ATOM 9900 N N . SER C 1 411 ? 22.698 69.827 40.558 1.00 15.37 411 SER C N 1
ATOM 9901 C CA . SER C 1 411 ? 21.684 70.849 40.239 1.00 15.08 411 SER C CA 1
ATOM 9902 C C . SER C 1 411 ? 22.148 72.244 40.703 1.00 14.29 411 SER C C 1
ATOM 9903 O O . SER C 1 411 ? 23.285 72.450 41.233 1.00 17.26 411 SER C O 1
ATOM 9906 N N . ALA C 1 412 ? 21.346 73.215 40.392 1.00 13.74 412 ALA C N 1
ATOM 9907 C CA . ALA C 1 412 ? 21.588 74.631 40.708 1.00 14.71 412 ALA C CA 1
ATOM 9908 C C . ALA C 1 412 ? 21.883 74.780 42.198 1.00 15.01 412 ALA C C 1
ATOM 9909 O O . ALA C 1 412 ? 21.317 74.071 43.082 1.00 17.37 412 ALA C O 1
ATOM 9911 N N . SER C 1 413 ? 22.704 75.769 42.505 1.00 15.57 413 SER C N 1
ATOM 9912 C CA . SER C 1 413 ? 23.046 76.026 43.913 1.00 16.56 413 SER C CA 1
ATOM 9913 C C . SER C 1 413 ? 23.526 77.454 44.053 1.00 18.33 413 SER C C 1
ATOM 9914 O O . SER C 1 413 ? 24.008 78.038 43.015 1.00 17.59 413 SER C O 1
ATOM 9917 N N . ARG C 1 414 ? 23.501 77.941 45.287 1.00 17.53 414 ARG C N 1
ATOM 9918 C CA . ARG C 1 414 ? 24.354 79.110 45.627 1.00 16.40 414 ARG C CA 1
ATOM 9919 C C . ARG C 1 414 ? 25.823 78.678 45.487 1.00 19.30 414 ARG C C 1
ATOM 9920 O O . ARG C 1 414 ? 26.208 77.572 45.945 1.00 24.18 414 ARG C O 1
ATOM 9928 N N . GLU C 1 415 ? 26.663 79.572 44.979 1.00 16.48 415 GLU C N 1
ATOM 9929 C CA . GLU C 1 415 ? 28.116 79.379 44.812 1.00 21.25 415 GLU C CA 1
ATOM 9930 C C . GLU C 1 415 ? 28.848 80.195 45.878 1.00 25.85 415 GLU C C 1
ATOM 9931 O O . GLU C 1 415 ? 28.627 81.403 45.957 1.00 35.12 415 GLU C O 1
ATOM 9937 N N . ALA C 1 416 ? 29.681 79.524 46.658 1.00 31.04 416 ALA C N 1
ATOM 9938 C CA . ALA C 1 416 ? 30.320 80.096 47.866 1.00 41.76 416 ALA C CA 1
ATOM 9939 C C . ALA C 1 416 ? 31.258 81.226 47.421 1.00 39.67 416 ALA C C 1
ATOM 9940 O O . ALA C 1 416 ? 31.874 81.093 46.342 1.00 33.50 416 ALA C O 1
ATOM 9942 N N . LYS C 1 417 ? 31.285 82.328 48.177 1.00 40.70 417 LYS C N 1
ATOM 9943 C CA . LYS C 1 417 ? 32.261 83.445 48.031 1.00 38.48 417 LYS C CA 1
ATOM 9944 C C . LYS C 1 417 ? 33.663 82.834 47.965 1.00 42.01 417 LYS C C 1
ATOM 9945 O O . LYS C 1 417 ? 33.920 81.795 48.664 1.00 38.74 417 LYS C O 1
ATOM 9947 N N . LEU C 1 418 ? 34.532 83.398 47.130 1.00 34.56 418 LEU C N 1
ATOM 9948 C CA . LEU C 1 418 ? 35.944 82.935 47.077 1.00 41.89 418 LEU C CA 1
ATOM 9949 C C . LEU C 1 418 ? 36.702 83.614 48.219 1.00 46.05 418 LEU C C 1
ATOM 9950 O O . LEU C 1 418 ? 36.439 84.816 48.508 1.00 46.57 418 LEU C O 1
ATOM 9955 N N . ALA C 1 419 ? 37.496 82.818 48.935 1.00 46.08 419 ALA C N 1
ATOM 9956 N N . MET D 1 1 ? 6.401 24.106 84.326 1.00 47.25 1 MET D N 1
ATOM 9957 C CA . MET D 1 1 ? 5.737 24.605 83.068 1.00 42.69 1 MET D CA 1
ATOM 9958 C C . MET D 1 1 ? 5.030 25.933 83.405 1.00 48.10 1 MET D C 1
ATOM 9959 O O . MET D 1 1 ? 3.831 25.909 83.783 1.00 68.26 1 MET D O 1
ATOM 9964 N N . THR D 1 2 ? 5.781 27.037 83.305 1.00 32.59 2 THR D N 1
ATOM 9965 C CA . THR D 1 2 ? 5.395 28.437 83.689 1.00 30.91 2 THR D CA 1
ATOM 9966 C C . THR D 1 2 ? 4.630 29.072 82.512 1.00 32.67 2 THR D C 1
ATOM 9967 O O . THR D 1 2 ? 5.040 28.833 81.330 1.00 34.26 2 THR D O 1
ATOM 9971 N N . ALA D 1 3 ? 3.552 29.814 82.829 1.00 30.18 3 ALA D N 1
ATOM 9972 C CA . ALA D 1 3 ? 2.726 30.554 81.854 1.00 29.02 3 ALA D CA 1
ATOM 9973 C C . ALA D 1 3 ? 3.668 31.323 80.909 1.00 34.81 3 ALA D C 1
ATOM 9974 O O . ALA D 1 3 ? 4.588 32.018 81.377 1.00 34.46 3 ALA D O 1
ATOM 9976 N N . VAL D 1 4 ? 3.466 31.182 79.602 1.00 30.99 4 VAL D N 1
ATOM 9977 C CA . VAL D 1 4 ? 4.238 31.944 78.582 1.00 30.69 4 VAL D CA 1
ATOM 9978 C C . VAL D 1 4 ? 3.806 33.421 78.624 1.00 26.96 4 VAL D C 1
ATOM 9979 O O . VAL D 1 4 ? 2.606 33.695 78.801 1.00 30.52 4 VAL D O 1
ATOM 9983 N N . GLU D 1 5 ? 4.764 34.333 78.523 1.00 31.34 5 GLU D N 1
ATOM 9984 C CA . GLU D 1 5 ? 4.553 35.806 78.586 1.00 32.83 5 GLU D CA 1
ATOM 9985 C C . GLU D 1 5 ? 4.008 36.286 77.218 1.00 29.49 5 GLU D C 1
ATOM 9986 O O . GLU D 1 5 ? 4.539 35.877 76.179 1.00 25.19 5 GLU D O 1
ATOM 9989 N N . PHE D 1 6 ? 2.931 37.072 77.195 1.00 25.63 6 PHE D N 1
ATOM 9990 C CA . PHE D 1 6 ? 2.577 37.856 75.995 1.00 22.69 6 PHE D CA 1
ATOM 9991 C C . PHE D 1 6 ? 3.062 39.297 76.230 1.00 28.20 6 PHE D C 1
ATOM 9992 O O . PHE D 1 6 ? 2.846 39.850 77.315 1.00 31.91 6 PHE D O 1
ATOM 10000 N N . ILE D 1 7 ? 3.723 39.874 75.238 1.00 24.46 7 ILE D N 1
ATOM 10001 C CA . ILE D 1 7 ? 4.161 41.294 75.267 1.00 25.43 7 ILE D CA 1
ATOM 10002 C C . ILE D 1 7 ? 3.073 42.150 74.636 1.00 20.98 7 ILE D C 1
ATOM 10003 O O . ILE D 1 7 ? 2.964 42.115 73.410 1.00 22.53 7 ILE D O 1
ATOM 10008 N N . GLU D 1 8 ? 2.385 42.957 75.451 1.00 25.62 8 GLU D N 1
ATOM 10009 C CA . GLU D 1 8 ? 1.362 43.925 74.999 1.00 25.52 8 GLU D CA 1
ATOM 10010 C C . GLU D 1 8 ? 2.077 45.124 74.384 1.00 20.90 8 GLU D C 1
ATOM 10011 O O . GLU D 1 8 ? 3.143 45.571 74.882 1.00 23.97 8 GLU D O 1
ATOM 10017 N N . PRO D 1 9 ? 1.566 45.625 73.237 1.00 22.00 9 PRO D N 1
ATOM 10018 C CA . PRO D 1 9 ? 2.074 46.862 72.669 1.00 19.00 9 PRO D CA 1
ATOM 10019 C C . PRO D 1 9 ? 1.665 48.028 73.580 1.00 22.34 9 PRO D C 1
ATOM 10020 O O . PRO D 1 9 ? 0.620 48.007 74.163 1.00 20.85 9 PRO D O 1
ATOM 10024 N N . LEU D 1 10 ? 2.582 48.941 73.782 1.00 20.90 10 LEU D N 1
ATOM 10025 C CA . LEU D 1 10 ? 2.330 50.246 74.420 1.00 23.36 10 LEU D CA 1
ATOM 10026 C C . LEU D 1 10 ? 1.192 50.942 73.684 1.00 21.09 10 LEU D C 1
ATOM 10027 O O . LEU D 1 10 ? 1.237 51.012 72.438 1.00 22.57 10 LEU D O 1
ATOM 10032 N N . THR D 1 11 ? 0.196 51.449 74.414 1.00 22.31 11 THR D N 1
ATOM 10033 C CA . THR D 1 11 ? -0.840 52.301 73.802 1.00 21.59 11 THR D CA 1
ATOM 10034 C C . THR D 1 11 ? -0.178 53.629 73.408 1.00 18.55 11 THR D C 1
ATOM 10035 O O . THR D 1 11 ? 0.962 53.927 73.877 1.00 23.88 11 THR D O 1
ATOM 10039 N N . HIS D 1 12 ? -0.845 54.383 72.536 1.00 20.77 12 HIS D N 1
ATOM 10040 C CA . HIS D 1 12 ? -0.480 55.773 72.193 1.00 23.21 12 HIS D CA 1
ATOM 10041 C C . HIS D 1 12 ? -0.219 56.557 73.488 1.00 20.34 12 HIS D C 1
ATOM 10042 O O . HIS D 1 12 ? 0.884 57.123 73.659 1.00 23.22 12 HIS D O 1
ATOM 10049 N N . GLU D 1 13 ? -1.128 56.466 74.441 1.00 24.51 13 GLU D N 1
ATOM 10050 C CA . GLU D 1 13 ? -1.037 57.246 75.684 1.00 21.78 13 GLU D CA 1
ATOM 10051 C C . GLU D 1 13 ? 0.177 56.820 76.517 1.00 22.88 13 GLU D C 1
ATOM 10052 O O . GLU D 1 13 ? 0.892 57.730 76.960 1.00 25.01 13 GLU D O 1
ATOM 10058 N N . GLU D 1 14 ? 0.440 55.511 76.669 1.00 20.44 14 GLU D N 1
ATOM 10059 C CA . GLU D 1 14 ? 1.628 54.979 77.381 1.00 21.85 14 GLU D CA 1
ATOM 10060 C C . GLU D 1 14 ? 2.932 55.398 76.711 1.00 19.99 14 GLU D C 1
ATOM 10061 O O . GLU D 1 14 ? 3.864 55.793 77.403 1.00 21.74 14 GLU D O 1
ATOM 10067 N N . GLY D 1 15 ? 3.023 55.209 75.401 1.00 21.10 15 GLY D N 1
ATOM 10068 C CA . GLY D 1 15 ? 4.278 55.510 74.695 1.00 20.84 15 GLY D CA 1
ATOM 10069 C C . GLY D 1 15 ? 4.603 57.003 74.807 1.00 17.86 15 GLY D C 1
ATOM 10070 O O . GLY D 1 15 ? 5.762 57.371 75.064 1.00 19.89 15 GLY D O 1
ATOM 10071 N N . VAL D 1 16 ? 3.585 57.834 74.602 1.00 18.92 16 VAL D N 1
ATOM 10072 C CA . VAL D 1 16 ? 3.734 59.308 74.726 1.00 16.18 16 VAL D CA 1
ATOM 10073 C C . VAL D 1 16 ? 4.136 59.630 76.155 1.00 17.95 16 VAL D C 1
ATOM 10074 O O . VAL D 1 16 ? 5.115 60.376 76.368 1.00 20.11 16 VAL D O 1
ATOM 10078 N N A SER D 1 17 ? 3.432 59.121 77.153 0.50 19.76 17 SER D N 1
ATOM 10079 N N B SER D 1 17 ? 3.367 59.096 77.106 0.50 21.28 17 SER D N 1
ATOM 10080 C CA A SER D 1 17 ? 3.709 59.533 78.551 0.50 19.78 17 SER D CA 1
ATOM 10081 C CA B SER D 1 17 ? 3.565 59.288 78.566 0.50 23.22 17 SER D CA 1
ATOM 10082 C C A SER D 1 17 ? 5.088 59.035 78.988 0.50 19.38 17 SER D C 1
ATOM 10083 C C B SER D 1 17 ? 5.026 59.033 78.912 0.50 19.53 17 SER D C 1
ATOM 10084 O O A SER D 1 17 ? 5.806 59.813 79.642 0.50 23.59 17 SER D O 1
ATOM 10085 O O B SER D 1 17 ? 5.693 59.977 79.377 0.50 25.87 17 SER D O 1
ATOM 10090 N N . GLN D 1 18 ? 5.503 57.820 78.574 1.00 18.41 18 GLN D N 1
ATOM 10091 C CA . GLN D 1 18 ? 6.823 57.288 78.970 1.00 18.54 18 GLN D CA 1
ATOM 10092 C C . GLN D 1 18 ? 7.966 58.015 78.277 1.00 17.76 18 GLN D C 1
ATOM 10093 O O . GLN D 1 18 ? 8.979 58.285 78.924 1.00 22.14 18 GLN D O 1
ATOM 10099 N N . ALA D 1 19 ? 7.860 58.257 76.981 1.00 18.57 19 ALA D N 1
ATOM 10100 C CA . ALA D 1 19 ? 8.921 58.913 76.204 1.00 20.13 19 ALA D CA 1
ATOM 10101 C C . ALA D 1 19 ? 9.036 60.352 76.725 1.00 18.19 19 ALA D C 1
ATOM 10102 O O . ALA D 1 19 ? 10.154 60.853 76.933 1.00 18.82 19 ALA D O 1
ATOM 10104 N N . THR D 1 20 ? 7.899 60.957 77.033 1.00 16.24 20 THR D N 1
ATOM 10105 C CA . THR D 1 20 ? 7.874 62.377 77.497 1.00 20.98 20 THR D CA 1
ATOM 10106 C C . THR D 1 20 ? 8.565 62.468 78.866 1.00 19.98 20 THR D C 1
ATOM 10107 O O . THR D 1 20 ? 9.416 63.363 79.055 1.00 21.83 20 THR D O 1
ATOM 10111 N N . LYS D 1 21 ? 8.186 61.586 79.780 1.00 22.45 21 LYS D N 1
ATOM 10112 C CA . LYS D 1 21 ? 8.746 61.555 81.153 1.00 22.82 21 LYS D CA 1
ATOM 10113 C C . LYS D 1 21 ? 10.268 61.333 81.087 1.00 23.89 21 LYS D C 1
ATOM 10114 O O . LYS D 1 21 ? 11.035 62.072 81.735 1.00 23.58 21 LYS D O 1
ATOM 10120 N N . LEU D 1 22 ? 10.743 60.393 80.270 1.00 19.40 22 LEU D N 1
ATOM 10121 C CA . LEU D 1 22 ? 12.215 60.154 80.151 1.00 19.94 22 LEU D CA 1
ATOM 10122 C C . LEU D 1 22 ? 12.878 61.433 79.604 1.00 17.60 22 LEU D C 1
ATOM 10123 O O . LEU D 1 22 ? 13.935 61.812 80.112 1.00 20.92 22 LEU D O 1
ATOM 10128 N N . PHE D 1 23 ? 12.273 62.054 78.592 1.00 19.58 23 PHE D N 1
ATOM 10129 C CA . PHE D 1 23 ? 12.761 63.323 77.989 1.00 18.12 23 PHE D CA 1
ATOM 10130 C C . PHE D 1 23 ? 12.881 64.399 79.061 1.00 20.52 23 PHE D C 1
ATOM 10131 O O . PHE D 1 23 ? 13.965 64.929 79.288 1.00 20.04 23 PHE D O 1
ATOM 10139 N N . VAL D 1 24 ? 11.788 64.661 79.749 1.00 20.33 24 VAL D N 1
ATOM 10140 C CA . VAL D 1 24 ? 11.761 65.736 80.783 1.00 23.21 24 VAL D CA 1
ATOM 10141 C C . VAL D 1 24 ? 12.761 65.420 81.905 1.00 24.49 24 VAL D C 1
ATOM 10142 O O . VAL D 1 24 ? 13.541 66.312 82.324 1.00 23.03 24 VAL D O 1
ATOM 10146 N N . ASP D 1 25 ? 12.757 64.198 82.382 1.00 25.84 25 ASP D N 1
ATOM 10147 C CA . ASP D 1 25 ? 13.663 63.789 83.480 1.00 27.52 25 ASP D CA 1
ATOM 10148 C C . ASP D 1 25 ? 15.125 63.931 83.065 1.00 26.66 25 ASP D C 1
ATOM 10149 O O . ASP D 1 25 ? 15.941 64.117 84.003 1.00 28.24 25 ASP D O 1
ATOM 10154 N N . THR D 1 26 ? 15.453 63.767 81.765 1.00 21.80 26 THR D N 1
ATOM 10155 C CA . THR D 1 26 ? 16.841 63.738 81.301 1.00 19.86 26 THR D CA 1
ATOM 10156 C C . THR D 1 26 ? 17.281 65.175 80.991 1.00 21.20 26 THR D C 1
ATOM 10157 O O . THR D 1 26 ? 18.432 65.544 81.359 1.00 22.67 26 THR D O 1
ATOM 10161 N N . TYR D 1 27 ? 16.425 65.925 80.285 1.00 20.75 27 TYR D N 1
ATOM 10162 C CA . TYR D 1 27 ? 16.849 67.181 79.618 1.00 19.15 27 TYR D CA 1
ATOM 10163 C C . TYR D 1 27 ? 16.247 68.414 80.291 1.00 20.38 27 TYR D C 1
ATOM 10164 O O . TYR D 1 27 ? 16.773 69.531 80.035 1.00 21.37 27 TYR D O 1
ATOM 10173 N N . GLY D 1 28 ? 15.220 68.234 81.132 1.00 21.85 28 GLY D N 1
ATOM 10174 C CA . GLY D 1 28 ? 14.712 69.334 81.960 1.00 25.18 28 GLY D CA 1
ATOM 10175 C C . GLY D 1 28 ? 13.939 70.355 81.171 1.00 28.07 28 GLY D C 1
ATOM 10176 O O . GLY D 1 28 ? 13.941 71.503 81.589 1.00 35.49 28 GLY D O 1
ATOM 10177 N N . ALA D 1 29 ? 13.287 69.928 80.098 1.00 25.21 29 ALA D N 1
ATOM 10178 C CA . ALA D 1 29 ? 12.333 70.694 79.275 1.00 27.19 29 ALA D CA 1
ATOM 10179 C C . ALA D 1 29 ? 11.368 69.694 78.639 1.00 23.37 29 ALA D C 1
ATOM 10180 O O . ALA D 1 29 ? 11.743 68.500 78.555 1.00 23.21 29 ALA D O 1
ATOM 10182 N N . ALA D 1 30 ? 10.230 70.153 78.166 1.00 23.08 30 ALA D N 1
ATOM 10183 C CA . ALA D 1 30 ? 9.320 69.338 77.305 1.00 24.70 30 ALA D CA 1
ATOM 10184 C C . ALA D 1 30 ? 9.914 69.193 75.897 1.00 22.87 30 ALA D C 1
ATOM 10185 O O . ALA D 1 30 ? 10.649 70.051 75.367 1.00 20.24 30 ALA D O 1
ATOM 10187 N N . PRO D 1 31 ? 9.752 67.987 75.309 1.00 21.21 31 PRO D N 1
ATOM 10188 C CA . PRO D 1 31 ? 10.194 67.762 73.944 1.00 18.03 31 PRO D CA 1
ATOM 10189 C C . PRO D 1 31 ? 9.306 68.587 73.027 1.00 18.92 31 PRO D C 1
ATOM 10190 O O . PRO D 1 31 ? 8.244 69.026 73.389 1.00 22.04 31 PRO D O 1
ATOM 10194 N N A GLU D 1 32 ? 9.774 68.781 71.811 0.50 17.24 32 GLU D N 1
ATOM 10195 N N B GLU D 1 32 ? 9.739 68.828 71.802 0.50 19.40 32 GLU D N 1
ATOM 10196 C CA A GLU D 1 32 ? 8.947 69.447 70.775 0.50 18.26 32 GLU D CA 1
ATOM 10197 C CA B GLU D 1 32 ? 8.813 69.493 70.846 0.50 21.97 32 GLU D CA 1
ATOM 10198 C C A GLU D 1 32 ? 7.742 68.558 70.435 0.50 19.20 32 GLU D C 1
ATOM 10199 C C B GLU D 1 32 ? 7.656 68.537 70.551 0.50 22.20 32 GLU D C 1
ATOM 10200 O O A GLU D 1 32 ? 6.639 69.073 70.168 0.50 18.94 32 GLU D O 1
ATOM 10201 O O B GLU D 1 32 ? 6.495 68.985 70.446 0.50 22.01 32 GLU D O 1
ATOM 10212 N N . GLY D 1 33 ? 7.959 67.245 70.425 1.00 19.24 33 GLY D N 1
ATOM 10213 C CA . GLY D 1 33 ? 6.879 66.293 70.174 1.00 17.90 33 GLY D CA 1
ATOM 10214 C C . GLY D 1 33 ? 7.298 64.892 70.510 1.00 15.66 33 GLY D C 1
ATOM 10215 O O . GLY D 1 33 ? 8.443 64.667 70.942 1.00 16.46 33 GLY D O 1
ATOM 10216 N N . VAL D 1 34 ? 6.403 63.971 70.169 1.00 17.54 34 VAL D N 1
ATOM 10217 C CA . VAL D 1 34 ? 6.667 62.517 70.215 1.00 16.36 34 VAL D CA 1
ATOM 10218 C C . VAL D 1 34 ? 6.244 61.925 68.871 1.00 16.75 34 VAL D C 1
ATOM 10219 O O . VAL D 1 34 ? 5.166 62.235 68.376 1.00 17.09 34 VAL D O 1
ATOM 10223 N N . TRP D 1 35 ? 7.079 61.029 68.361 1.00 17.25 35 TRP D N 1
ATOM 10224 C CA . TRP D 1 35 ? 6.852 60.298 67.094 1.00 17.20 35 TRP D CA 1
ATOM 10225 C C . TRP D 1 35 ? 7.056 58.828 67.426 1.00 15.02 35 TRP D C 1
ATOM 10226 O O . TRP D 1 35 ? 7.618 58.509 68.450 1.00 17.64 35 TRP D O 1
ATOM 10237 N N . ALA D 1 36 ? 6.500 57.947 66.648 1.00 15.89 36 ALA D N 1
ATOM 10238 C CA . ALA D 1 36 ? 6.703 56.518 66.890 1.00 15.05 36 ALA D CA 1
ATOM 10239 C C . ALA D 1 36 ? 6.843 55.817 65.552 1.00 14.91 36 ALA D C 1
ATOM 10240 O O . ALA D 1 36 ? 6.251 56.253 64.549 1.00 16.02 36 ALA D O 1
ATOM 10242 N N . ALA D 1 37 ? 7.523 54.686 65.585 1.00 14.01 37 ALA D N 1
ATOM 10243 C CA . ALA D 1 37 ? 7.612 53.778 64.409 1.00 14.91 37 ALA D CA 1
ATOM 10244 C C . ALA D 1 37 ? 7.527 52.337 64.900 1.00 14.66 37 ALA D C 1
ATOM 10245 O O . ALA D 1 37 ? 8.048 52.009 65.978 1.00 14.32 37 ALA D O 1
ATOM 10247 N N . PRO D 1 38 ? 6.783 51.483 64.166 1.00 15.00 38 PRO D N 1
ATOM 10248 C CA . PRO D 1 38 ? 6.575 50.117 64.577 1.00 16.26 38 PRO D CA 1
ATOM 10249 C C . PRO D 1 38 ? 7.711 49.177 64.182 1.00 15.93 38 PRO D C 1
ATOM 10250 O O . PRO D 1 38 ? 8.477 49.393 63.210 1.00 13.21 38 PRO D O 1
ATOM 10254 N N . GLY D 1 39 ? 7.785 48.086 64.926 1.00 16.98 39 GLY D N 1
ATOM 10255 C CA . GLY D 1 39 ? 8.472 46.894 64.428 1.00 14.47 39 GLY D CA 1
ATOM 10256 C C . GLY D 1 39 ? 7.641 46.214 63.372 1.00 16.42 39 GLY D C 1
ATOM 10257 O O . GLY D 1 39 ? 6.610 46.736 62.950 1.00 16.99 39 GLY D O 1
ATOM 10258 N N . ARG D 1 40 ? 8.038 45.007 63.001 1.00 15.69 40 ARG D N 1
ATOM 10259 C CA . ARG D 1 40 ? 7.424 44.372 61.818 1.00 15.11 40 ARG D CA 1
ATOM 10260 C C . ARG D 1 40 ? 7.567 42.880 61.893 1.00 13.18 40 ARG D C 1
ATOM 10261 O O . ARG D 1 40 ? 8.575 42.366 62.478 1.00 16.94 40 ARG D O 1
ATOM 10269 N N A VAL D 1 41 ? 6.664 42.168 61.230 0.50 16.66 41 VAL D N 1
ATOM 10270 N N B VAL D 1 41 ? 6.602 42.215 61.252 0.50 13.59 41 VAL D N 1
ATOM 10271 C CA A VAL D 1 41 ? 6.914 40.736 60.911 0.50 17.74 41 VAL D CA 1
ATOM 10272 C CA B VAL D 1 41 ? 6.656 40.771 60.880 0.50 12.68 41 VAL D CA 1
ATOM 10273 C C A VAL D 1 41 ? 6.810 40.569 59.405 0.50 16.62 41 VAL D C 1
ATOM 10274 C C B VAL D 1 41 ? 6.877 40.718 59.358 0.50 13.53 41 VAL D C 1
ATOM 10275 O O A VAL D 1 41 ? 5.815 40.996 58.782 0.50 15.54 41 VAL D O 1
ATOM 10276 O O B VAL D 1 41 ? 6.243 41.496 58.640 0.50 13.09 41 VAL D O 1
ATOM 10283 N N . ASN D 1 42 ? 7.808 39.918 58.846 1.00 16.72 42 ASN D N 1
ATOM 10284 C CA . ASN D 1 42 ? 7.803 39.623 57.413 1.00 15.32 42 ASN D CA 1
ATOM 10285 C C . ASN D 1 42 ? 6.930 38.373 57.299 1.00 13.52 42 ASN D C 1
ATOM 10286 O O . ASN D 1 42 ? 7.343 37.300 57.767 1.00 13.70 42 ASN D O 1
ATOM 10291 N N . LEU D 1 43 ? 5.827 38.470 56.587 1.00 14.87 43 LEU D N 1
ATOM 10292 C CA . LEU D 1 43 ? 5.003 37.261 56.405 1.00 14.65 43 LEU D CA 1
ATOM 10293 C C . LEU D 1 43 ? 5.755 36.195 55.593 1.00 15.16 43 LEU D C 1
ATOM 10294 O O . LEU D 1 43 ? 5.644 35.003 55.919 1.00 15.24 43 LEU D O 1
ATOM 10299 N N . ILE D 1 44 ? 6.377 36.621 54.500 1.00 15.37 44 ILE D N 1
ATOM 10300 C CA . ILE D 1 44 ? 7.069 35.702 53.571 1.00 15.21 44 ILE D CA 1
ATOM 10301 C C . ILE D 1 44 ? 7.924 36.553 52.671 1.00 15.04 44 ILE D C 1
ATOM 10302 O O . ILE D 1 44 ? 7.634 37.744 52.543 1.00 15.71 44 ILE D O 1
ATOM 10307 N N . GLY D 1 45 ? 8.932 35.952 52.037 1.00 13.83 45 GLY D N 1
ATOM 10308 C CA . GLY D 1 45 ? 9.903 36.713 51.250 1.00 13.50 45 GLY D CA 1
ATOM 10309 C C . GLY D 1 45 ? 11.116 37.100 52.049 1.00 12.91 45 GLY D C 1
ATOM 10310 O O . GLY D 1 45 ? 11.376 38.330 52.225 1.00 16.20 45 GLY D O 1
ATOM 10311 N N . GLU D 1 46 ? 11.822 36.090 52.550 1.00 15.31 46 GLU D N 1
ATOM 10312 C CA . GLU D 1 46 ? 12.922 36.281 53.512 1.00 14.72 46 GLU D CA 1
ATOM 10313 C C . GLU D 1 46 ? 14.254 36.182 52.757 1.00 13.85 46 GLU D C 1
ATOM 10314 O O . GLU D 1 46 ? 14.425 35.281 51.888 1.00 14.08 46 GLU D O 1
ATOM 10320 N N . HIS D 1 47 ? 15.165 37.080 53.076 1.00 14.16 47 HIS D N 1
ATOM 10321 C CA . HIS D 1 47 ? 16.498 37.132 52.412 1.00 13.46 47 HIS D CA 1
ATOM 10322 C C . HIS D 1 47 ? 16.295 37.332 50.922 1.00 14.30 47 HIS D C 1
ATOM 10323 O O . HIS D 1 47 ? 17.192 36.900 50.149 1.00 16.95 47 HIS D O 1
ATOM 10330 N N . THR D 1 48 ? 15.269 38.122 50.562 1.00 13.22 48 THR D N 1
ATOM 10331 C CA . THR D 1 48 ? 15.078 38.534 49.174 1.00 14.00 48 THR D CA 1
ATOM 10332 C C . THR D 1 48 ? 15.264 40.039 48.966 1.00 13.37 48 THR D C 1
ATOM 10333 O O . THR D 1 48 ? 15.528 40.474 47.855 1.00 14.92 48 THR D O 1
ATOM 10337 N N . ASP D 1 49 ? 15.150 40.835 49.985 1.00 12.92 49 ASP D N 1
ATOM 10338 C CA . ASP D 1 49 ? 15.142 42.310 49.783 1.00 13.71 49 ASP D CA 1
ATOM 10339 C C . ASP D 1 49 ? 16.468 42.781 49.183 1.00 13.83 49 ASP D C 1
ATOM 10340 O O . ASP D 1 49 ? 16.426 43.545 48.218 1.00 16.93 49 ASP D O 1
ATOM 10345 N N . TYR D 1 50 ? 17.589 42.359 49.741 1.00 14.28 50 TYR D N 1
ATOM 10346 C CA . TYR D 1 50 ? 18.922 42.743 49.262 1.00 17.40 50 TYR D CA 1
ATOM 10347 C C . TYR D 1 50 ? 19.227 42.071 47.922 1.00 15.02 50 TYR D C 1
ATOM 10348 O O . TYR D 1 50 ? 20.237 42.409 47.314 1.00 16.71 50 TYR D O 1
ATOM 10357 N N . ASN D 1 51 ? 18.387 41.126 47.505 1.00 13.96 51 ASN D N 1
ATOM 10358 C CA . ASN D 1 51 ? 18.486 40.456 46.185 1.00 14.27 51 ASN D CA 1
ATOM 10359 C C . ASN D 1 51 ? 17.491 41.058 45.192 1.00 12.58 51 ASN D C 1
ATOM 10360 O O . ASN D 1 51 ? 17.250 40.436 44.063 1.00 13.91 51 ASN D O 1
ATOM 10365 N N . ALA D 1 52 ? 16.980 42.252 45.505 1.00 13.57 52 ALA D N 1
ATOM 10366 C CA . ALA D 1 52 ? 16.018 42.926 44.636 1.00 12.92 52 ALA D CA 1
ATOM 10367 C C . ALA D 1 52 ? 14.724 42.123 44.489 1.00 12.82 52 ALA D C 1
ATOM 10368 O O . ALA D 1 52 ? 14.054 42.216 43.442 1.00 13.25 52 ALA D O 1
ATOM 10370 N N . GLY D 1 53 ? 14.374 41.302 45.484 1.00 15.94 53 GLY D N 1
ATOM 10371 C CA . GLY D 1 53 ? 13.206 40.412 45.389 1.00 13.86 53 GLY D CA 1
ATOM 10372 C C . GLY D 1 53 ? 11.922 41.020 45.888 1.00 13.69 53 GLY D C 1
ATOM 10373 O O . GLY D 1 53 ? 11.776 42.280 45.895 1.00 15.28 53 GLY D O 1
ATOM 10374 N N . LEU D 1 54 ? 11.030 40.110 46.264 1.00 14.83 54 LEU D N 1
ATOM 10375 C CA . LEU D 1 54 ? 9.698 40.485 46.747 1.00 14.48 54 LEU D CA 1
ATOM 10376 C C . LEU D 1 54 ? 9.656 40.128 48.217 1.00 14.43 54 LEU D C 1
ATOM 10377 O O . LEU D 1 54 ? 10.158 39.074 48.607 1.00 15.59 54 LEU D O 1
ATOM 10382 N N A CYS D 1 55 ? 8.919 40.947 48.958 0.50 13.14 55 CYS D N 1
ATOM 10383 N N B CYS D 1 55 ? 8.991 40.945 49.020 0.50 15.93 55 CYS D N 1
ATOM 10384 C CA A CYS D 1 55 ? 8.715 40.820 50.415 0.50 12.40 55 CYS D CA 1
ATOM 10385 C CA B CYS D 1 55 ? 8.673 40.588 50.420 0.50 15.70 55 CYS D CA 1
ATOM 10386 C C A CYS D 1 55 ? 7.248 41.092 50.762 0.50 14.43 55 CYS D C 1
ATOM 10387 C C B CYS D 1 55 ? 7.319 41.169 50.820 0.50 17.23 55 CYS D C 1
ATOM 10388 O O A CYS D 1 55 ? 6.531 41.658 49.937 0.50 13.05 55 CYS D O 1
ATOM 10389 O O B CYS D 1 55 ? 6.769 42.003 50.089 0.50 16.24 55 CYS D O 1
ATOM 10394 N N . LEU D 1 56 ? 6.835 40.714 51.965 1.00 13.51 56 LEU D N 1
ATOM 10395 C CA . LEU D 1 56 ? 5.426 40.917 52.414 1.00 14.65 56 LEU D CA 1
ATOM 10396 C C . LEU D 1 56 ? 5.364 41.101 53.909 1.00 14.58 56 LEU D C 1
ATOM 10397 O O . LEU D 1 56 ? 4.837 40.248 54.658 1.00 16.87 56 LEU D O 1
ATOM 10402 N N . PRO D 1 57 ? 5.858 42.270 54.390 1.00 14.43 57 PRO D N 1
ATOM 10403 C CA . PRO D 1 57 ? 5.731 42.527 55.809 1.00 16.03 57 PRO D CA 1
ATOM 10404 C C . PRO D 1 57 ? 4.400 43.166 56.201 1.00 14.66 57 PRO D C 1
ATOM 10405 O O . PRO D 1 57 ? 3.721 43.773 55.358 1.00 17.56 57 PRO D O 1
ATOM 10409 N N . ILE D 1 58 ? 4.140 43.067 57.512 1.00 14.54 58 ILE D N 1
ATOM 10410 C CA . ILE D 1 58 ? 3.085 43.827 58.242 1.00 15.71 58 ILE D CA 1
ATOM 10411 C C . ILE D 1 58 ? 3.780 44.590 59.352 1.00 13.83 58 ILE D C 1
ATOM 10412 O O . ILE D 1 58 ? 4.881 44.128 59.828 1.00 15.68 58 ILE D O 1
ATOM 10417 N N . ALA D 1 59 ? 3.190 45.723 59.737 1.00 16.44 59 ALA D N 1
ATOM 10418 C CA . ALA D 1 59 ? 3.756 46.435 60.886 1.00 17.05 59 ALA D CA 1
ATOM 10419 C C . ALA D 1 59 ? 3.112 45.841 62.130 1.00 17.06 59 ALA D C 1
ATOM 10420 O O . ALA D 1 59 ? 1.877 45.614 62.134 1.00 17.97 59 ALA D O 1
ATOM 10422 N N . LEU D 1 60 ? 3.882 45.694 63.190 1.00 16.90 60 LEU D N 1
ATOM 10423 C CA . LEU D 1 60 ? 3.335 45.315 64.503 1.00 18.94 60 LEU D CA 1
ATOM 10424 C C . LEU D 1 60 ? 2.643 46.507 65.143 1.00 17.83 60 LEU D C 1
ATOM 10425 O O . LEU D 1 60 ? 2.981 47.646 64.873 1.00 18.20 60 LEU D O 1
ATOM 10430 N N . PRO D 1 61 ? 1.750 46.275 66.109 1.00 18.30 61 PRO D N 1
ATOM 10431 C CA . PRO D 1 61 ? 1.259 47.367 66.938 1.00 18.69 61 PRO D CA 1
ATOM 10432 C C . PRO D 1 61 ? 2.368 47.826 67.895 1.00 19.21 61 PRO D C 1
ATOM 10433 O O . PRO D 1 61 ? 2.290 48.979 68.382 1.00 18.92 61 PRO D O 1
ATOM 10437 N N . HIS D 1 62 ? 3.422 47.019 68.074 1.00 17.80 62 HIS D N 1
ATOM 10438 C CA . HIS D 1 62 ? 4.522 47.379 68.998 1.00 17.67 62 HIS D CA 1
ATOM 10439 C C . HIS D 1 62 ? 5.413 48.448 68.353 1.00 17.24 62 HIS D C 1
ATOM 10440 O O . HIS D 1 62 ? 5.867 48.235 67.241 1.00 16.46 62 HIS D O 1
ATOM 10447 N N . ARG D 1 63 ? 5.615 49.588 69.026 1.00 17.87 63 ARG D N 1
ATOM 10448 C CA . ARG D 1 63 ? 6.351 50.722 68.447 1.00 16.26 63 ARG D CA 1
ATOM 10449 C C . ARG D 1 63 ? 7.501 51.142 69.355 1.00 15.39 63 ARG D C 1
ATOM 10450 O O . ARG D 1 63 ? 7.444 50.899 70.577 1.00 17.81 63 ARG D O 1
ATOM 10458 N N . THR D 1 64 ? 8.452 51.839 68.770 1.00 17.72 64 THR D N 1
ATOM 10459 C CA . THR D 1 64 ? 9.417 52.697 69.496 1.00 15.71 64 THR D CA 1
ATOM 10460 C C . THR D 1 64 ? 8.924 54.139 69.473 1.00 15.90 64 THR D C 1
ATOM 10461 O O . THR D 1 64 ? 8.564 54.649 68.383 1.00 15.34 64 THR D O 1
ATOM 10465 N N . PHE D 1 65 ? 8.897 54.760 70.636 1.00 14.42 65 PHE D N 1
ATOM 10466 C CA . PHE D 1 65 ? 8.427 56.155 70.810 1.00 15.41 65 PHE D CA 1
ATOM 10467 C C . PHE D 1 65 ? 9.653 57.016 71.028 1.00 16.40 65 PHE D C 1
ATOM 10468 O O . PHE D 1 65 ? 10.474 56.653 71.870 1.00 18.30 65 PHE D O 1
ATOM 10476 N N . ILE D 1 66 ? 9.739 58.115 70.271 1.00 16.16 66 ILE D N 1
ATOM 10477 C CA . ILE D 1 66 ? 10.867 59.072 70.378 1.00 15.34 66 ILE D CA 1
ATOM 10478 C C . ILE D 1 66 ? 10.298 60.438 70.755 1.00 16.41 66 ILE D C 1
ATOM 10479 O O . ILE D 1 66 ? 9.478 60.987 70.025 1.00 16.02 66 ILE D O 1
ATOM 10484 N N . ALA D 1 67 ? 10.700 60.930 71.915 1.00 17.01 67 ALA D N 1
ATOM 10485 C CA . ALA D 1 67 ? 10.493 62.352 72.281 1.00 15.50 67 ALA D CA 1
ATOM 10486 C C . ALA D 1 67 ? 11.736 63.080 71.796 1.00 14.92 67 ALA D C 1
ATOM 10487 O O . ALA D 1 67 ? 12.846 62.660 72.128 1.00 17.47 67 ALA D O 1
ATOM 10489 N N . LEU D 1 68 ? 11.558 64.139 71.027 1.00 14.83 68 LEU D N 1
ATOM 10490 C CA . LEU D 1 68 ? 12.718 64.821 70.423 1.00 15.45 68 LEU D CA 1
ATOM 10491 C C . LEU D 1 68 ? 12.505 66.328 70.532 1.00 17.98 68 LEU D C 1
ATOM 10492 O O . LEU D 1 68 ? 11.358 66.782 70.389 1.00 18.09 68 LEU D O 1
ATOM 10497 N N . LYS D 1 69 ? 13.614 67.047 70.633 1.00 17.23 69 LYS D N 1
ATOM 10498 C CA . LYS D 1 69 ? 13.665 68.507 70.412 1.00 15.48 69 LYS D CA 1
ATOM 10499 C C . LYS D 1 69 ? 14.925 68.841 69.639 1.00 13.64 69 LYS D C 1
ATOM 10500 O O . LYS D 1 69 ? 16.010 68.428 70.046 1.00 17.26 69 LYS D O 1
ATOM 10506 N N . PRO D 1 70 ? 14.816 69.630 68.555 1.00 16.63 70 PRO D N 1
ATOM 10507 C CA . PRO D 1 70 ? 15.986 70.035 67.782 1.00 17.57 70 PRO D CA 1
ATOM 10508 C C . PRO D 1 70 ? 16.890 70.966 68.603 1.00 20.82 70 PRO D C 1
ATOM 10509 O O . PRO D 1 70 ? 16.408 71.564 69.568 1.00 21.28 70 PRO D O 1
ATOM 10513 N N . ARG D 1 71 ? 18.176 71.028 68.233 1.00 16.49 71 ARG D N 1
ATOM 10514 C CA . ARG D 1 71 ? 19.151 71.948 68.831 1.00 19.32 71 ARG D CA 1
ATOM 10515 C C . ARG D 1 71 ? 19.700 72.846 67.725 1.00 20.55 71 ARG D C 1
ATOM 10516 O O . ARG D 1 71 ? 19.664 72.440 66.563 1.00 22.91 71 ARG D O 1
ATOM 10524 N N . GLU D 1 72 ? 20.166 74.037 68.108 1.00 25.12 72 GLU D N 1
ATOM 10525 C CA . GLU D 1 72 ? 20.783 75.019 67.194 1.00 26.69 72 GLU D CA 1
ATOM 10526 C C . GLU D 1 72 ? 22.227 74.601 66.913 1.00 23.02 72 GLU D C 1
ATOM 10527 O O . GLU D 1 72 ? 22.723 74.925 65.856 1.00 30.22 72 GLU D O 1
ATOM 10529 N N . ASP D 1 73 ? 22.879 73.932 67.840 1.00 20.78 73 ASP D N 1
ATOM 10530 C CA . ASP D 1 73 ? 24.231 73.349 67.626 1.00 20.84 73 ASP D CA 1
ATOM 10531 C C . ASP D 1 73 ? 24.066 71.958 67.021 1.00 20.86 73 ASP D C 1
ATOM 10532 O O . ASP D 1 73 ? 22.961 71.550 66.627 1.00 23.61 73 ASP D O 1
ATOM 10537 N N . THR D 1 74 ? 25.194 71.321 66.809 1.00 22.13 74 THR D N 1
ATOM 10538 C CA . THR D 1 74 ? 25.254 70.041 66.103 1.00 23.86 74 THR D CA 1
ATOM 10539 C C . THR D 1 74 ? 25.409 68.930 67.141 1.00 22.15 74 THR D C 1
ATOM 10540 O O . THR D 1 74 ? 25.753 67.823 66.750 1.00 21.62 74 THR D O 1
ATOM 10544 N N A LYS D 1 75 ? 25.025 69.191 68.397 0.50 19.99 75 LYS D N 1
ATOM 10545 N N B LYS D 1 75 ? 25.197 69.186 68.445 0.50 21.38 75 LYS D N 1
ATOM 10546 C CA A LYS D 1 75 ? 25.111 68.171 69.472 0.50 19.93 75 LYS D CA 1
ATOM 10547 C CA B LYS D 1 75 ? 25.298 68.096 69.461 0.50 21.41 75 LYS D CA 1
ATOM 10548 C C A LYS D 1 75 ? 23.924 67.210 69.350 0.50 18.97 75 LYS D C 1
ATOM 10549 C C B LYS D 1 75 ? 24.030 67.232 69.344 0.50 18.25 75 LYS D C 1
ATOM 10550 O O A LYS D 1 75 ? 22.795 67.675 69.147 0.50 19.70 75 LYS D O 1
ATOM 10551 O O B LYS D 1 75 ? 22.984 67.789 69.043 0.50 17.39 75 LYS D O 1
ATOM 10562 N N . VAL D 1 76 ? 24.187 65.915 69.495 1.00 18.32 76 VAL D N 1
ATOM 10563 C CA . VAL D 1 76 ? 23.109 64.898 69.544 1.00 22.15 76 VAL D CA 1
ATOM 10564 C C . VAL D 1 76 ? 23.262 64.165 70.869 1.00 18.48 76 VAL D C 1
ATOM 10565 O O . VAL D 1 76 ? 24.310 63.515 71.106 1.00 21.80 76 VAL D O 1
ATOM 10569 N N . ARG D 1 77 ? 22.262 64.311 71.711 1.00 17.20 77 ARG D N 1
ATOM 10570 C CA . ARG D 1 77 ? 22.149 63.573 72.967 1.00 18.90 77 ARG D CA 1
ATOM 10571 C C . ARG D 1 77 ? 20.950 62.634 72.869 1.00 14.29 77 ARG D C 1
ATOM 10572 O O . ARG D 1 77 ? 19.840 63.067 72.458 1.00 16.62 77 ARG D O 1
ATOM 10580 N N . VAL D 1 78 ? 21.188 61.369 73.156 1.00 18.44 78 VAL D N 1
ATOM 10581 C CA . VAL D 1 78 ? 20.073 60.408 73.182 1.00 18.57 78 VAL D CA 1
ATOM 10582 C C . VAL D 1 78 ? 20.158 59.593 74.465 1.00 18.35 78 VAL D C 1
ATOM 10583 O O . VAL D 1 78 ? 21.240 59.284 74.928 1.00 17.49 78 VAL D O 1
ATOM 10587 N N . VAL D 1 79 ? 18.989 59.202 74.920 1.00 16.97 79 VAL D N 1
ATOM 10588 C CA . VAL D 1 79 ? 18.752 58.306 76.061 1.00 19.69 79 VAL D CA 1
ATOM 10589 C C . VAL D 1 79 ? 17.651 57.312 75.720 1.00 19.64 79 VAL D C 1
ATOM 10590 O O . VAL D 1 79 ? 16.727 57.645 74.970 1.00 18.00 79 VAL D O 1
ATOM 10594 N N . SER D 1 80 ? 17.812 56.100 76.205 1.00 18.97 80 SER D N 1
ATOM 10595 C CA . SER D 1 80 ? 16.865 54.987 75.969 1.00 20.51 80 SER D CA 1
ATOM 10596 C C . SER D 1 80 ? 16.370 54.472 77.321 1.00 22.54 80 SER D C 1
ATOM 10597 O O . SER D 1 80 ? 17.168 54.426 78.283 1.00 27.59 80 SER D O 1
ATOM 10600 N N . GLY D 1 81 ? 15.112 54.058 77.348 1.00 21.84 81 GLY D N 1
ATOM 10601 C CA . GLY D 1 81 ? 14.424 53.469 78.508 1.00 26.27 81 GLY D CA 1
ATOM 10602 C C . GLY D 1 81 ? 15.062 52.185 78.981 1.00 26.86 81 GLY D C 1
ATOM 10603 O O . GLY D 1 81 ? 14.813 51.791 80.142 1.00 34.45 81 GLY D O 1
ATOM 10604 N N A VAL D 1 82 ? 15.900 51.540 78.175 0.50 28.01 82 VAL D N 1
ATOM 10605 N N B VAL D 1 82 ? 15.822 51.525 78.095 0.50 30.02 82 VAL D N 1
ATOM 10606 C CA A VAL D 1 82 ? 16.577 50.281 78.605 0.50 30.81 82 VAL D CA 1
ATOM 10607 C CA B VAL D 1 82 ? 16.682 50.349 78.425 0.50 33.99 82 VAL D CA 1
ATOM 10608 C C A VAL D 1 82 ? 17.822 50.614 79.452 0.50 34.60 82 VAL D C 1
ATOM 10609 C C B VAL D 1 82 ? 17.609 50.735 79.584 0.50 31.39 82 VAL D C 1
ATOM 10610 O O A VAL D 1 82 ? 18.322 49.675 80.110 0.50 36.96 82 VAL D O 1
ATOM 10611 O O B VAL D 1 82 ? 17.692 49.953 80.558 0.50 32.87 82 VAL D O 1
ATOM 10618 N N . ALA D 1 83 ? 18.313 51.870 79.452 1.00 32.74 83 ALA D N 1
ATOM 10619 C CA . ALA D 1 83 ? 19.294 52.361 80.451 1.00 29.84 83 ALA D CA 1
ATOM 10620 C C . ALA D 1 83 ? 19.006 53.825 80.716 1.00 28.42 83 ALA D C 1
ATOM 10621 O O . ALA D 1 83 ? 19.681 54.699 80.201 1.00 26.68 83 ALA D O 1
ATOM 10623 N N . PRO D 1 84 ? 17.975 54.133 81.516 1.00 32.07 84 PRO D N 1
ATOM 10624 C CA . PRO D 1 84 ? 17.420 55.490 81.520 1.00 30.13 84 PRO D CA 1
ATOM 10625 C C . PRO D 1 84 ? 18.333 56.588 82.103 1.00 33.02 84 PRO D C 1
ATOM 10626 O O . PRO D 1 84 ? 17.919 57.735 82.090 1.00 34.72 84 PRO D O 1
ATOM 10630 N N . ASP D 1 85 ? 19.518 56.231 82.613 1.00 30.43 85 ASP D N 1
ATOM 10631 C CA . ASP D 1 85 ? 20.416 57.198 83.300 1.00 35.74 85 ASP D CA 1
ATOM 10632 C C . ASP D 1 85 ? 21.610 57.547 82.436 1.00 40.98 85 ASP D C 1
ATOM 10633 O O . ASP D 1 85 ? 22.267 58.553 82.819 1.00 41.77 85 ASP D O 1
ATOM 10638 N N . LYS D 1 86 ? 21.794 56.812 81.322 1.00 29.41 86 LYS D N 1
ATOM 10639 C CA . LYS D 1 86 ? 23.009 56.811 80.455 1.00 32.75 86 LYS D CA 1
ATOM 10640 C C . LYS D 1 86 ? 22.757 57.589 79.150 1.00 31.01 86 LYS D C 1
ATOM 10641 O O . LYS D 1 86 ? 22.110 57.043 78.212 1.00 34.54 86 LYS D O 1
ATOM 10647 N N . VAL D 1 87 ? 23.229 58.836 79.086 1.00 24.75 87 VAL D N 1
ATOM 10648 C CA . VAL D 1 87 ? 23.000 59.744 77.932 1.00 24.74 87 VAL D CA 1
ATOM 10649 C C . VAL D 1 87 ? 24.207 59.631 77.022 1.00 24.67 87 VAL D C 1
ATOM 10650 O O . VAL D 1 87 ? 25.328 59.849 77.469 1.00 27.27 87 VAL D O 1
ATOM 10654 N N . ALA D 1 88 ? 23.963 59.290 75.762 1.00 20.65 88 ALA D N 1
ATOM 10655 C CA . ALA D 1 88 ? 25.007 59.221 74.739 1.00 21.76 88 ALA D CA 1
ATOM 10656 C C . ALA D 1 88 ? 25.041 60.583 74.048 1.00 18.98 88 ALA D C 1
ATOM 10657 O O . ALA D 1 88 ? 23.976 61.108 73.717 1.00 23.72 88 ALA D O 1
ATOM 10659 N N . GLU D 1 89 ? 26.253 61.062 73.770 1.00 22.29 89 GLU D N 1
ATOM 10660 C CA . GLU D 1 89 ? 26.479 62.400 73.205 1.00 24.22 89 GLU D CA 1
ATOM 10661 C C . GLU D 1 89 ? 27.474 62.279 72.057 1.00 22.13 89 GLU D C 1
ATOM 10662 O O . GLU D 1 89 ? 28.519 61.669 72.213 1.00 24.60 89 GLU D O 1
ATOM 10668 N N . ALA D 1 90 ? 27.095 62.833 70.935 1.00 22.11 90 ALA D N 1
ATOM 10669 C CA . ALA D 1 90 ? 27.927 62.969 69.751 1.00 23.93 90 ALA D CA 1
ATOM 10670 C C . ALA D 1 90 ? 27.715 64.338 69.172 1.00 22.38 90 ALA D C 1
ATOM 10671 O O . ALA D 1 90 ? 26.805 65.059 69.549 1.00 25.96 90 ALA D O 1
ATOM 10673 N N A ASP D 1 91 ? 28.581 64.674 68.216 0.50 18.43 91 ASP D N 1
ATOM 10674 N N B ASP D 1 91 ? 28.610 64.681 68.245 0.50 22.37 91 ASP D N 1
ATOM 10675 C CA A ASP D 1 91 ? 28.479 65.943 67.470 0.50 20.04 91 ASP D CA 1
ATOM 10676 C CA B ASP D 1 91 ? 28.510 65.908 67.433 0.50 25.62 91 ASP D CA 1
ATOM 10677 C C A ASP D 1 91 ? 28.519 65.586 65.978 0.50 20.68 91 ASP D C 1
ATOM 10678 C C B ASP D 1 91 ? 28.455 65.471 65.976 0.50 22.01 91 ASP D C 1
ATOM 10679 O O A ASP D 1 91 ? 29.480 64.908 65.528 0.50 23.54 91 ASP D O 1
ATOM 10680 O O B ASP D 1 91 ? 29.276 64.621 65.563 0.50 26.25 91 ASP D O 1
ATOM 10689 N N . LEU D 1 92 ? 27.475 66.009 65.253 1.00 20.37 92 LEU D N 1
ATOM 10690 C CA . LEU D 1 92 ? 27.337 65.831 63.796 1.00 21.49 92 LEU D CA 1
ATOM 10691 C C . LEU D 1 92 ? 28.434 66.556 63.003 1.00 22.20 92 LEU D C 1
ATOM 10692 O O . LEU D 1 92 ? 28.628 66.171 61.855 1.00 24.81 92 LEU D O 1
ATOM 10697 N N . ASP D 1 93 ? 29.032 67.638 63.512 1.00 22.82 93 ASP D N 1
ATOM 10698 C CA . ASP D 1 93 ? 29.914 68.500 62.673 1.00 26.40 93 ASP D CA 1
ATOM 10699 C C . ASP D 1 93 ? 31.161 67.690 62.360 1.00 22.94 93 ASP D C 1
ATOM 10700 O O . ASP D 1 93 ? 31.933 67.340 63.301 1.00 34.50 93 ASP D O 1
ATOM 10705 N N . GLY D 1 94 ? 31.323 67.378 61.080 1.00 25.66 94 GLY D N 1
ATOM 10706 C CA . GLY D 1 94 ? 32.480 66.619 60.627 1.00 26.80 94 GLY D CA 1
ATOM 10707 C C . GLY D 1 94 ? 32.389 65.158 61.008 1.00 24.96 94 GLY D C 1
ATOM 10708 O O . GLY D 1 94 ? 33.358 64.447 60.722 1.00 32.43 94 GLY D O 1
ATOM 10709 N N . LEU D 1 95 ? 31.259 64.699 61.558 1.00 28.78 95 LEU D N 1
ATOM 10710 C CA . LEU D 1 95 ? 31.080 63.251 61.880 1.00 23.91 95 LEU D CA 1
ATOM 10711 C C . LEU D 1 95 ? 31.166 62.366 60.623 1.00 28.64 95 LEU D C 1
ATOM 10712 O O . LEU D 1 95 ? 30.510 62.685 59.596 1.00 29.70 95 LEU D O 1
ATOM 10717 N N A LYS D 1 96 ? 31.958 61.284 60.753 0.50 26.07 96 LYS D N 1
ATOM 10718 N N B LYS D 1 96 ? 31.959 61.292 60.679 0.50 24.63 96 LYS D N 1
ATOM 10719 C CA A LYS D 1 96 ? 32.315 60.284 59.715 0.50 28.09 96 LYS D CA 1
ATOM 10720 C CA B LYS D 1 96 ? 32.181 60.381 59.534 0.50 26.39 96 LYS D CA 1
ATOM 10721 C C A LYS D 1 96 ? 31.447 59.046 59.936 0.50 25.33 96 LYS D C 1
ATOM 10722 C C B LYS D 1 96 ? 31.606 59.018 59.923 0.50 23.15 96 LYS D C 1
ATOM 10723 O O A LYS D 1 96 ? 30.906 58.907 61.047 0.50 28.41 96 LYS D O 1
ATOM 10724 O O B LYS D 1 96 ? 31.424 58.767 61.132 0.50 24.03 96 LYS D O 1
ATOM 10735 N N . ALA D 1 97 ? 31.331 58.198 58.909 1.00 27.86 97 ALA D N 1
ATOM 10736 C CA . ALA D 1 97 ? 30.852 56.814 59.037 1.00 26.95 97 ALA D CA 1
ATOM 10737 C C . ALA D 1 97 ? 31.656 56.101 60.144 1.00 27.14 97 ALA D C 1
ATOM 10738 O O . ALA D 1 97 ? 32.905 56.283 60.219 1.00 29.22 97 ALA D O 1
ATOM 10740 N N . ARG D 1 98 ? 30.959 55.377 61.010 1.00 23.46 98 ARG D N 1
ATOM 10741 C CA . ARG D 1 98 ? 31.480 54.605 62.172 1.00 27.97 98 ARG D CA 1
ATOM 10742 C C . ARG D 1 98 ? 32.023 55.527 63.292 1.00 30.29 98 ARG D C 1
ATOM 10743 O O . ARG D 1 98 ? 32.722 55.009 64.216 1.00 30.35 98 ARG D O 1
ATOM 10751 N N . GLY D 1 99 ? 31.658 56.815 63.293 1.00 26.00 99 GLY D N 1
ATOM 10752 C CA . GLY D 1 99 ? 32.165 57.811 64.255 1.00 31.13 99 GLY D CA 1
ATOM 10753 C C . GLY D 1 99 ? 31.458 57.726 65.587 1.00 28.18 99 GLY D C 1
ATOM 10754 O O . GLY D 1 99 ? 31.832 58.439 66.503 1.00 32.47 99 GLY D O 1
ATOM 10755 N N . VAL D 1 100 ? 30.422 56.911 65.678 1.00 25.07 100 VAL D N 1
ATOM 10756 C CA . VAL D 1 100 ? 29.647 56.702 66.923 1.00 26.18 100 VAL D CA 1
ATOM 10757 C C . VAL D 1 100 ? 29.616 55.201 67.219 1.00 27.52 100 VAL D C 1
ATOM 10758 O O . VAL D 1 100 ? 29.285 54.398 66.293 1.00 34.11 100 VAL D O 1
ATOM 10762 N N . ASP D 1 101 ? 29.964 54.827 68.453 1.00 35.65 101 ASP D N 1
ATOM 10763 C CA . ASP D 1 101 ? 29.939 53.415 68.920 1.00 36.19 101 ASP D CA 1
ATOM 10764 C C . ASP D 1 101 ? 28.594 53.183 69.621 1.00 29.22 101 ASP D C 1
ATOM 10765 O O . ASP D 1 101 ? 28.075 54.111 70.330 1.00 32.78 101 ASP D O 1
ATOM 10770 N N . GLY D 1 102 ? 28.068 51.967 69.486 1.00 26.94 102 GLY D N 1
ATOM 10771 C CA . GLY D 1 102 ? 26.920 51.504 70.266 1.00 33.38 102 GLY D CA 1
ATOM 10772 C C . GLY D 1 102 ? 25.606 52.059 69.759 1.00 28.62 102 GLY D C 1
ATOM 10773 O O . GLY D 1 102 ? 25.555 52.644 68.646 1.00 29.11 102 GLY D O 1
ATOM 10774 N N . TRP D 1 103 ? 24.558 51.824 70.549 1.00 27.33 103 TRP D N 1
ATOM 10775 C CA . TRP D 1 103 ? 23.161 51.980 70.099 1.00 21.26 103 TRP D CA 1
ATOM 10776 C C . TRP D 1 103 ? 22.962 53.400 69.583 1.00 20.54 103 TRP D C 1
ATOM 10777 O O . TRP D 1 103 ? 22.110 53.574 68.678 1.00 20.23 103 TRP D O 1
ATOM 10788 N N . SER D 1 104 ? 23.676 54.402 70.113 1.00 19.98 104 SER D N 1
ATOM 10789 C CA . SER D 1 104 ? 23.366 55.819 69.748 1.00 19.29 104 SER D CA 1
ATOM 10790 C C . SER D 1 104 ? 23.725 56.069 68.289 1.00 18.77 104 SER D C 1
ATOM 10791 O O . SER D 1 104 ? 23.399 57.116 67.743 1.00 20.02 104 SER D O 1
ATOM 10794 N N . ALA D 1 105 ? 24.509 55.186 67.712 1.00 18.55 105 ALA D N 1
ATOM 10795 C CA . ALA D 1 105 ? 24.898 55.294 66.290 1.00 17.89 105 ALA D CA 1
ATOM 10796 C C . ALA D 1 105 ? 23.613 55.302 65.440 1.00 20.12 105 ALA D C 1
ATOM 10797 O O . ALA D 1 105 ? 23.562 55.980 64.364 1.00 19.81 105 ALA D O 1
ATOM 10799 N N . TYR D 1 106 ? 22.583 54.577 65.852 1.00 19.10 106 TYR D N 1
ATOM 10800 C CA . TYR D 1 106 ? 21.349 54.461 65.034 1.00 18.52 106 TYR D CA 1
ATOM 10801 C C . TYR D 1 106 ? 20.656 55.825 64.903 1.00 18.35 106 TYR D C 1
ATOM 10802 O O . TYR D 1 106 ? 20.467 56.311 63.793 1.00 16.50 106 TYR D O 1
ATOM 10811 N N . PRO D 1 107 ? 20.205 56.502 65.974 1.00 17.93 107 PRO D N 1
ATOM 10812 C CA . PRO D 1 107 ? 19.539 57.795 65.790 1.00 15.82 107 PRO D CA 1
ATOM 10813 C C . PRO D 1 107 ? 20.522 58.865 65.297 1.00 19.09 107 PRO D C 1
ATOM 10814 O O . PRO D 1 107 ? 20.194 59.654 64.371 1.00 18.66 107 PRO D O 1
ATOM 10818 N N . THR D 1 108 ? 21.729 58.883 65.852 1.00 20.43 108 THR D N 1
ATOM 10819 C CA . THR D 1 108 ? 22.692 59.914 65.442 1.00 17.28 108 THR D CA 1
ATOM 10820 C C . THR D 1 108 ? 22.945 59.745 63.932 1.00 18.95 108 THR D C 1
ATOM 10821 O O . THR D 1 108 ? 22.937 60.757 63.213 1.00 18.26 108 THR D O 1
ATOM 10825 N N . GLY D 1 109 ? 23.103 58.495 63.458 1.00 16.97 109 GLY D N 1
ATOM 10826 C CA . GLY D 1 109 ? 23.375 58.275 62.031 1.00 20.55 109 GLY D CA 1
ATOM 10827 C C . GLY D 1 109 ? 22.273 58.763 61.137 1.00 16.30 109 GLY D C 1
ATOM 10828 O O . GLY D 1 109 ? 22.555 59.030 59.945 1.00 17.55 109 GLY D O 1
ATOM 10829 N N . VAL D 1 110 ? 21.022 58.821 61.611 1.00 15.80 110 VAL D N 1
ATOM 10830 C CA . VAL D 1 110 ? 19.896 59.309 60.750 1.00 15.17 110 VAL D CA 1
ATOM 10831 C C . VAL D 1 110 ? 20.109 60.790 60.436 1.00 14.54 110 VAL D C 1
ATOM 10832 O O . VAL D 1 110 ? 20.029 61.184 59.209 1.00 17.14 110 VAL D O 1
ATOM 10836 N N . ALA D 1 111 ? 20.524 61.558 61.428 1.00 16.79 111 ALA D N 1
ATOM 10837 C CA . ALA D 1 111 ? 20.782 63.010 61.205 1.00 17.78 111 ALA D CA 1
ATOM 10838 C C . ALA D 1 111 ? 21.984 63.162 60.315 1.00 17.60 111 ALA D C 1
ATOM 10839 O O . ALA D 1 111 ? 21.923 63.935 59.382 1.00 17.86 111 ALA D O 1
ATOM 10841 N N . TRP D 1 112 ? 23.020 62.371 60.576 1.00 17.85 112 TRP D N 1
ATOM 10842 C CA . TRP D 1 112 ? 24.203 62.351 59.702 1.00 18.17 112 TRP D CA 1
ATOM 10843 C C . TRP D 1 112 ? 23.729 62.093 58.278 1.00 16.44 112 TRP D C 1
ATOM 10844 O O . TRP D 1 112 ? 24.201 62.745 57.339 1.00 20.70 112 TRP D O 1
ATOM 10855 N N . ALA D 1 113 ? 22.981 61.015 58.073 1.00 17.21 113 ALA D N 1
ATOM 10856 C CA . ALA D 1 113 ? 22.581 60.640 56.684 1.00 16.90 113 ALA D CA 1
ATOM 10857 C C . ALA D 1 113 ? 21.830 61.799 56.019 1.00 16.23 113 ALA D C 1
ATOM 10858 O O . ALA D 1 113 ? 21.954 62.014 54.808 1.00 20.44 113 ALA D O 1
ATOM 10860 N N . LEU D 1 114 ? 20.868 62.396 56.709 1.00 17.74 114 LEU D N 1
ATOM 10861 C CA . LEU D 1 114 ? 20.049 63.493 56.137 1.00 19.48 114 LEU D CA 1
ATOM 10862 C C . LEU D 1 114 ? 20.973 64.640 55.713 1.00 17.96 114 LEU D C 1
ATOM 10863 O O . LEU D 1 114 ? 20.781 65.199 54.631 1.00 19.61 114 LEU D O 1
ATOM 10868 N N . ARG D 1 115 ? 21.996 64.909 56.503 1.00 20.11 115 ARG D N 1
ATOM 10869 C CA . ARG D 1 115 ? 22.957 65.988 56.223 1.00 20.37 115 ARG D CA 1
ATOM 10870 C C . ARG D 1 115 ? 23.843 65.604 55.019 1.00 23.22 115 ARG D C 1
ATOM 10871 O O . ARG D 1 115 ? 23.935 66.431 54.142 1.00 25.99 115 ARG D O 1
ATOM 10879 N N . GLN D 1 116 ? 24.370 64.366 54.917 1.00 21.36 116 GLN D N 1
ATOM 10880 C CA . GLN D 1 116 ? 25.092 63.860 53.730 1.00 23.70 116 GLN D CA 1
ATOM 10881 C C . GLN D 1 116 ? 24.166 63.934 52.506 1.00 22.76 116 GLN D C 1
ATOM 10882 O O . GLN D 1 116 ? 24.724 64.073 51.416 1.00 25.88 116 GLN D O 1
ATOM 10888 N N . ALA D 1 117 ? 22.827 63.802 52.669 1.00 23.37 117 ALA D N 1
ATOM 10889 C CA . ALA D 1 117 ? 21.871 63.861 51.530 1.00 24.64 117 ALA D CA 1
ATOM 10890 C C . ALA D 1 117 ? 21.611 65.310 51.123 1.00 24.05 117 ALA D C 1
ATOM 10891 O O . ALA D 1 117 ? 20.960 65.522 50.092 1.00 30.12 117 ALA D O 1
ATOM 10893 N N . GLY D 1 118 ? 22.115 66.276 51.906 1.00 23.48 118 GLY D N 1
ATOM 10894 C CA . GLY D 1 118 ? 22.059 67.698 51.545 1.00 24.00 118 GLY D CA 1
ATOM 10895 C C . GLY D 1 118 ? 20.960 68.450 52.270 1.00 23.11 118 GLY D C 1
ATOM 10896 O O . GLY D 1 118 ? 20.670 69.602 51.845 1.00 26.34 118 GLY D O 1
ATOM 10897 N N . PHE D 1 119 ? 20.365 67.863 53.309 1.00 22.28 119 PHE D N 1
ATOM 10898 C CA . PHE D 1 119 ? 19.372 68.526 54.199 1.00 26.11 119 PHE D CA 1
ATOM 10899 C C . PHE D 1 119 ? 20.136 69.338 55.245 1.00 28.02 119 PHE D C 1
ATOM 10900 O O . PHE D 1 119 ? 20.237 68.950 56.471 1.00 27.53 119 PHE D O 1
ATOM 10908 N N A ASP D 1 120 ? 20.718 70.455 54.815 0.50 27.64 120 ASP D N 1
ATOM 10909 N N B ASP D 1 120 ? 20.631 70.481 54.756 0.50 26.00 120 ASP D N 1
ATOM 10910 C CA A ASP D 1 120 ? 21.628 71.242 55.684 0.50 29.21 120 ASP D CA 1
ATOM 10911 C CA B ASP D 1 120 ? 21.524 71.428 55.464 0.50 25.72 120 ASP D CA 1
ATOM 10912 C C A ASP D 1 120 ? 20.793 72.050 56.698 0.50 25.04 120 ASP D C 1
ATOM 10913 C C B ASP D 1 120 ? 20.786 71.963 56.699 0.50 22.50 120 ASP D C 1
ATOM 10914 O O A ASP D 1 120 ? 21.402 72.753 57.519 0.50 26.09 120 ASP D O 1
ATOM 10915 O O B ASP D 1 120 ? 21.454 72.307 57.688 0.50 30.48 120 ASP D O 1
ATOM 10924 N N . LYS D 1 121 ? 19.457 71.993 56.667 1.00 24.71 121 LYS D N 1
ATOM 10925 C CA . LYS D 1 121 ? 18.682 72.550 57.816 1.00 24.73 121 LYS D CA 1
ATOM 10926 C C . LYS D 1 121 ? 18.880 71.626 59.040 1.00 22.52 121 LYS D C 1
ATOM 10927 O O . LYS D 1 121 ? 18.782 72.072 60.182 1.00 21.06 121 LYS D O 1
ATOM 10933 N N . VAL D 1 122 ? 19.186 70.348 58.817 1.00 20.59 122 VAL D N 1
ATOM 10934 C CA . VAL D 1 122 ? 19.256 69.367 59.937 1.00 21.88 122 VAL D CA 1
ATOM 10935 C C . VAL D 1 122 ? 20.502 69.576 60.808 1.00 16.07 122 VAL D C 1
ATOM 10936 O O . VAL D 1 122 ? 21.576 69.426 60.353 1.00 22.78 122 VAL D O 1
ATOM 10940 N N . LYS D 1 123 ? 20.307 69.981 62.056 1.00 18.69 123 LYS D N 1
ATOM 10941 C CA . LYS D 1 123 ? 21.405 70.189 63.038 1.00 15.71 123 LYS D CA 1
ATOM 10942 C C . LYS D 1 123 ? 21.170 69.154 64.128 1.00 19.68 123 LYS D C 1
ATOM 10943 O O . LYS D 1 123 ? 20.650 68.062 63.843 1.00 19.60 123 LYS D O 1
ATOM 10949 N N . GLY D 1 124 ? 21.588 69.471 65.324 1.00 20.42 124 GLY D N 1
ATOM 10950 C CA . GLY D 1 124 ? 21.547 68.574 66.464 1.00 19.74 124 GLY D CA 1
ATOM 10951 C C . GLY D 1 124 ? 20.129 68.301 66.980 1.00 17.42 124 GLY D C 1
ATOM 10952 O O . GLY D 1 124 ? 19.104 68.870 66.501 1.00 17.77 124 GLY D O 1
ATOM 10953 N N . PHE D 1 125 ? 20.072 67.482 68.017 1.00 18.63 125 PHE D N 1
ATOM 10954 C CA . PHE D 1 125 ? 18.786 67.171 68.669 1.00 16.37 125 PHE D CA 1
ATOM 10955 C C . PHE D 1 125 ? 19.066 66.481 69.997 1.00 14.30 125 PHE D C 1
ATOM 10956 O O . PHE D 1 125 ? 20.146 65.856 70.179 1.00 18.02 125 PHE D O 1
ATOM 10964 N N . ASP D 1 126 ? 18.080 66.597 70.874 1.00 16.71 126 ASP D N 1
ATOM 10965 C CA . ASP D 1 126 ? 18.002 65.827 72.133 1.00 17.04 126 ASP D CA 1
ATOM 10966 C C . ASP D 1 126 ? 16.865 64.837 71.938 1.00 15.75 126 ASP D C 1
ATOM 10967 O O . ASP D 1 126 ? 15.754 65.278 71.494 1.00 19.86 126 ASP D O 1
ATOM 10972 N N . ALA D 1 127 ? 17.071 63.575 72.223 1.00 15.84 127 ALA D N 1
ATOM 10973 C CA . ALA D 1 127 ? 15.936 62.636 72.213 1.00 17.21 127 ALA D CA 1
ATOM 10974 C C . ALA D 1 127 ? 15.942 61.647 73.374 1.00 16.59 127 ALA D C 1
ATOM 10975 O O . ALA D 1 127 ? 17.030 61.315 73.873 1.00 17.14 127 ALA D O 1
ATOM 10977 N N . ALA D 1 128 ? 14.745 61.092 73.608 1.00 16.74 128 ALA D N 1
ATOM 10978 C CA . ALA D 1 128 ? 14.480 59.997 74.580 1.00 17.88 128 ALA D CA 1
ATOM 10979 C C . ALA D 1 128 ? 13.689 58.914 73.876 1.00 17.46 128 ALA D C 1
ATOM 10980 O O . ALA D 1 128 ? 12.673 59.259 73.223 1.00 20.07 128 ALA D O 1
ATOM 10982 N N . PHE D 1 129 ? 14.092 57.662 73.997 1.00 16.19 129 PHE D N 1
ATOM 10983 C CA . PHE D 1 129 ? 13.399 56.526 73.337 1.00 16.58 129 PHE D CA 1
ATOM 10984 C C . PHE D 1 129 ? 12.794 55.608 74.385 1.00 16.27 129 PHE D C 1
ATOM 10985 O O . PHE D 1 129 ? 13.484 55.267 75.366 1.00 19.21 129 PHE D O 1
ATOM 10993 N N . VAL D 1 130 ? 11.559 55.175 74.143 1.00 18.10 130 VAL D N 1
ATOM 10994 C CA . VAL D 1 130 ? 10.904 54.105 74.901 1.00 19.74 130 VAL D CA 1
ATOM 10995 C C . VAL D 1 130 ? 10.282 53.157 73.889 1.00 19.01 130 VAL D C 1
ATOM 10996 O O . VAL D 1 130 ? 9.606 53.624 72.984 1.00 20.12 130 VAL D O 1
ATOM 11000 N N . SER D 1 131 ? 10.531 51.861 74.039 1.00 18.78 131 SER D N 1
ATOM 11001 C CA . SER D 1 131 ? 10.141 50.896 73.001 1.00 20.08 131 SER D CA 1
ATOM 11002 C C . SER D 1 131 ? 9.495 49.667 73.644 1.00 19.84 131 SER D C 1
ATOM 11003 O O . SER D 1 131 ? 9.863 49.281 74.838 1.00 20.44 131 SER D O 1
ATOM 11006 N N . CYS D 1 132 ? 8.582 49.049 72.898 1.00 18.76 132 CYS D N 1
ATOM 11007 C CA . CYS D 1 132 ? 8.074 47.706 73.262 1.00 19.48 132 CYS D CA 1
ATOM 11008 C C . CYS D 1 132 ? 8.313 46.729 72.116 1.00 21.58 132 CYS D C 1
ATOM 11009 O O . CYS D 1 132 ? 7.667 45.655 72.132 1.00 18.63 132 CYS D O 1
ATOM 11012 N N . VAL D 1 133 ? 9.234 47.052 71.216 1.00 18.70 133 VAL D N 1
ATOM 11013 C CA . VAL D 1 133 ? 9.664 46.090 70.167 1.00 19.13 133 VAL D CA 1
ATOM 11014 C C . VAL D 1 133 ? 10.755 45.255 70.794 1.00 22.18 133 VAL D C 1
ATOM 11015 O O . VAL D 1 133 ? 11.807 45.791 71.131 1.00 23.84 133 VAL D O 1
ATOM 11019 N N . PRO D 1 134 ? 10.509 43.950 71.040 1.00 23.62 134 PRO D N 1
ATOM 11020 C CA . PRO D 1 134 ? 11.439 43.187 71.875 1.00 26.09 134 PRO D CA 1
ATOM 11021 C C . PRO D 1 134 ? 12.848 43.097 71.265 1.00 25.51 134 PRO D C 1
ATOM 11022 O O . PRO D 1 134 ? 13.000 42.815 70.148 1.00 26.28 134 PRO D O 1
ATOM 11026 N N . LEU D 1 135 ? 13.855 43.442 72.051 1.00 33.42 135 LEU D N 1
ATOM 11027 C CA . LEU D 1 135 ? 15.284 43.310 71.672 1.00 35.28 135 LEU D CA 1
ATOM 11028 C C . LEU D 1 135 ? 15.589 41.858 71.320 1.00 30.78 135 LEU D C 1
ATOM 11029 O O . LEU D 1 135 ? 15.168 40.950 72.080 1.00 37.14 135 LEU D O 1
ATOM 11034 N N . GLY D 1 136 ? 16.293 41.675 70.209 1.00 29.24 136 GLY D N 1
ATOM 11035 C CA . GLY D 1 136 ? 16.825 40.383 69.766 1.00 27.19 136 GLY D CA 1
ATOM 11036 C C . GLY D 1 136 ? 15.775 39.516 69.109 1.00 26.68 136 GLY D C 1
ATOM 11037 O O . GLY D 1 136 ? 16.125 38.407 68.699 1.00 28.40 136 GLY D O 1
ATOM 11038 N N . SER D 1 137 ? 14.537 40.002 68.982 1.00 27.31 137 SER D N 1
ATOM 11039 C CA . SER D 1 137 ? 13.383 39.202 68.518 1.00 26.63 137 SER D CA 1
ATOM 11040 C C . SER D 1 137 ? 13.399 39.035 66.997 1.00 23.17 137 SER D C 1
ATOM 11041 O O . SER D 1 137 ? 12.542 38.300 66.469 1.00 19.88 137 SER D O 1
ATOM 11044 N N . GLY D 1 138 ? 14.274 39.745 66.280 1.00 22.30 138 GLY D N 1
ATOM 11045 C CA . GLY D 1 138 ? 14.170 39.798 64.822 1.00 22.01 138 GLY D CA 1
ATOM 11046 C C . GLY D 1 138 ? 12.940 40.536 64.344 1.00 19.88 138 GLY D C 1
ATOM 11047 O O . GLY D 1 138 ? 12.597 40.373 63.128 1.00 22.89 138 GLY D O 1
ATOM 11048 N N . LEU D 1 139 ? 12.328 41.377 65.188 1.00 19.90 139 LEU D N 1
ATOM 11049 C CA . LEU D 1 139 ? 11.102 42.142 64.808 1.00 18.22 139 LEU D CA 1
ATOM 11050 C C . LEU D 1 139 ? 11.454 43.619 64.549 1.00 16.42 139 LEU D C 1
ATOM 11051 O O . LEU D 1 139 ? 10.532 44.434 64.478 1.00 17.17 139 LEU D O 1
ATOM 11056 N N . SER D 1 140 ? 12.739 43.922 64.312 1.00 16.62 140 SER D N 1
ATOM 11057 C CA . SER D 1 140 ? 13.176 45.215 63.767 1.00 15.68 140 SER D CA 1
ATOM 11058 C C . SER D 1 140 ? 13.111 46.385 64.767 1.00 15.38 140 SER D C 1
ATOM 11059 O O . SER D 1 140 ? 12.700 47.502 64.408 1.00 17.49 140 SER D O 1
ATOM 11062 N N A SER D 1 141 ? 13.449 46.163 66.029 0.50 14.98 141 SER D N 1
ATOM 11063 N N B SER D 1 141 ? 13.662 46.158 65.947 0.50 14.36 141 SER D N 1
ATOM 11064 C CA A SER D 1 141 ? 13.593 47.311 66.961 0.50 18.50 141 SER D CA 1
ATOM 11065 C CA B SER D 1 141 ? 14.000 47.257 66.878 0.50 15.46 141 SER D CA 1
ATOM 11066 C C A SER D 1 141 ? 14.485 48.374 66.281 0.50 17.75 141 SER D C 1
ATOM 11067 C C B SER D 1 141 ? 14.903 48.299 66.184 0.50 15.74 141 SER D C 1
ATOM 11068 O O A SER D 1 141 ? 14.186 49.582 66.382 0.50 19.03 141 SER D O 1
ATOM 11069 O O B SER D 1 141 ? 14.762 49.509 66.470 0.50 13.59 141 SER D O 1
ATOM 11074 N N A SER D 1 142 ? 15.527 47.964 65.557 0.50 16.49 142 SER D N 1
ATOM 11075 N N B SER D 1 142 ? 15.811 47.886 65.302 0.50 15.62 142 SER D N 1
ATOM 11076 C CA A SER D 1 142 ? 16.468 48.913 64.905 0.50 17.95 142 SER D CA 1
ATOM 11077 C CA B SER D 1 142 ? 16.750 48.843 64.653 0.50 17.89 142 SER D CA 1
ATOM 11078 C C A SER D 1 142 ? 15.703 49.852 63.961 0.50 16.60 142 SER D C 1
ATOM 11079 C C B SER D 1 142 ? 15.972 49.794 63.731 0.50 17.59 142 SER D C 1
ATOM 11080 O O A SER D 1 142 ? 15.803 51.082 64.107 0.50 14.95 142 SER D O 1
ATOM 11081 O O B SER D 1 142 ? 16.307 50.994 63.724 0.50 15.32 142 SER D O 1
ATOM 11086 N N . ALA D 1 143 ? 14.952 49.306 63.010 1.00 16.76 143 ALA D N 1
ATOM 11087 C CA . ALA D 1 143 ? 14.158 50.142 62.089 1.00 16.03 143 ALA D CA 1
ATOM 11088 C C . ALA D 1 143 ? 13.174 50.995 62.859 1.00 15.49 143 ALA D C 1
ATOM 11089 O O . ALA D 1 143 ? 12.963 52.127 62.479 1.00 15.22 143 ALA D O 1
ATOM 11091 N N . ALA D 1 144 ? 12.560 50.441 63.896 1.00 16.82 144 ALA D N 1
ATOM 11092 C CA . ALA D 1 144 ? 11.635 51.219 64.749 1.00 17.59 144 ALA D CA 1
ATOM 11093 C C . ALA D 1 144 ? 12.381 52.458 65.290 1.00 16.81 144 ALA D C 1
ATOM 11094 O O . ALA D 1 144 ? 11.797 53.577 65.305 1.00 16.77 144 ALA D O 1
ATOM 11096 N N . MET D 1 145 ? 13.654 52.283 65.671 1.00 15.26 145 MET D N 1
ATOM 11097 C CA . MET D 1 145 ? 14.471 53.412 66.200 1.00 14.59 145 MET D CA 1
ATOM 11098 C C . MET D 1 145 ? 14.916 54.361 65.062 1.00 14.72 145 MET D C 1
ATOM 11099 O O . MET D 1 145 ? 14.814 55.574 65.184 1.00 15.56 145 MET D O 1
ATOM 11104 N N . THR D 1 146 ? 15.409 53.875 63.973 1.00 15.23 146 THR D N 1
ATOM 11105 C CA . THR D 1 146 ? 15.922 54.756 62.906 1.00 17.12 146 THR D CA 1
ATOM 11106 C C . THR D 1 146 ? 14.762 55.443 62.169 1.00 14.24 146 THR D C 1
ATOM 11107 O O . THR D 1 146 ? 14.891 56.670 61.836 1.00 15.88 146 THR D O 1
ATOM 11111 N N . CYS D 1 147 ? 13.644 54.757 62.005 1.00 16.45 147 CYS D N 1
ATOM 11112 C CA . CYS D 1 147 ? 12.496 55.374 61.286 1.00 16.42 147 CYS D CA 1
ATOM 11113 C C . CYS D 1 147 ? 11.756 56.388 62.177 1.00 16.74 147 CYS D C 1
ATOM 11114 O O . CYS D 1 147 ? 11.187 57.433 61.610 1.00 14.65 147 CYS D O 1
ATOM 11117 N N . SER D 1 148 ? 11.678 56.058 63.495 1.00 16.05 148 SER D N 1
ATOM 11118 C CA . SER D 1 148 ? 11.009 57.050 64.387 1.00 15.31 148 SER D CA 1
ATOM 11119 C C . SER D 1 148 ? 11.870 58.340 64.353 1.00 12.64 148 SER D C 1
ATOM 11120 O O . SER D 1 148 ? 11.313 59.463 64.188 1.00 14.54 148 SER D O 1
ATOM 11123 N N . THR D 1 149 ? 13.203 58.178 64.376 1.00 15.64 149 THR D N 1
ATOM 11124 C CA . THR D 1 149 ? 14.148 59.321 64.437 1.00 14.18 149 THR D CA 1
ATOM 11125 C C . THR D 1 149 ? 14.053 60.121 63.143 1.00 15.68 149 THR D C 1
ATOM 11126 O O . THR D 1 149 ? 13.902 61.428 63.149 1.00 14.52 149 THR D O 1
ATOM 11130 N N . ALA D 1 150 ? 14.013 59.389 62.012 1.00 15.62 150 ALA D N 1
ATOM 11131 C CA . ALA D 1 150 ? 13.899 60.048 60.706 1.00 14.67 150 ALA D CA 1
ATOM 11132 C C . ALA D 1 150 ? 12.592 60.836 60.617 1.00 14.40 150 ALA D C 1
ATOM 11133 O O . ALA D 1 150 ? 12.620 61.967 60.121 1.00 15.94 150 ALA D O 1
ATOM 11135 N N . LEU D 1 151 ? 11.459 60.250 61.027 1.00 13.66 151 LEU D N 1
ATOM 11136 C CA . LEU D 1 151 ? 10.155 60.969 60.944 1.00 14.94 151 LEU D CA 1
ATOM 11137 C C . LEU D 1 151 ? 10.184 62.210 61.857 1.00 13.68 151 LEU D C 1
ATOM 11138 O O . LEU D 1 151 ? 9.654 63.262 61.500 1.00 14.90 151 LEU D O 1
ATOM 11143 N N . ALA D 1 152 ? 10.709 62.072 63.064 1.00 14.65 152 ALA D N 1
ATOM 11144 C CA . ALA D 1 152 ? 10.850 63.218 64.001 1.00 16.80 152 ALA D CA 1
ATOM 11145 C C . ALA D 1 152 ? 11.707 64.337 63.419 1.00 15.17 152 ALA D C 1
ATOM 11146 O O . ALA D 1 152 ? 11.329 65.524 63.507 1.00 16.51 152 ALA D O 1
ATOM 11148 N N . LEU D 1 153 ? 12.838 63.996 62.860 1.00 15.37 153 LEU D N 1
ATOM 11149 C CA . LEU D 1 153 ? 13.775 64.996 62.334 1.00 15.70 153 LEU D CA 1
ATOM 11150 C C . LEU D 1 153 ? 13.136 65.659 61.119 1.00 16.18 153 LEU D C 1
ATOM 11151 O O . LEU D 1 153 ? 13.252 66.878 60.950 1.00 16.34 153 LEU D O 1
ATOM 11156 N N . ASP D 1 154 ? 12.431 64.897 60.286 1.00 17.35 154 ASP D N 1
ATOM 11157 C CA . ASP D 1 154 ? 11.786 65.503 59.115 1.00 17.61 154 ASP D CA 1
ATOM 11158 C C . ASP D 1 154 ? 10.758 66.528 59.590 1.00 17.17 154 ASP D C 1
ATOM 11159 O O . ASP D 1 154 ? 10.588 67.580 58.972 1.00 17.67 154 ASP D O 1
ATOM 11164 N N . ASP D 1 155 ? 10.029 66.161 60.630 1.00 16.73 155 ASP D N 1
ATOM 11165 C CA . ASP D 1 155 ? 8.952 67.027 61.144 1.00 18.42 155 ASP D CA 1
ATOM 11166 C C . ASP D 1 155 ? 9.573 68.313 61.712 1.00 16.84 155 ASP D C 1
ATOM 11167 O O . ASP D 1 155 ? 9.207 69.427 61.257 1.00 19.80 155 ASP D O 1
ATOM 11172 N N . VAL D 1 156 ? 10.480 68.190 62.669 1.00 15.49 156 VAL D N 1
ATOM 11173 C CA . VAL D 1 156 ? 10.937 69.388 63.417 1.00 19.31 156 VAL D CA 1
ATOM 11174 C C . VAL D 1 156 ? 11.783 70.286 62.519 1.00 18.74 156 VAL D C 1
ATOM 11175 O O . VAL D 1 156 ? 11.772 71.534 62.733 1.00 20.03 156 VAL D O 1
ATOM 11179 N N . TYR D 1 157 ? 12.431 69.729 61.494 1.00 18.19 157 TYR D N 1
ATOM 11180 C CA . TYR D 1 157 ? 13.247 70.538 60.569 1.00 17.85 157 TYR D CA 1
ATOM 11181 C C . TYR D 1 157 ? 12.458 70.950 59.329 1.00 18.27 157 TYR D C 1
ATOM 11182 O O . TYR D 1 157 ? 13.039 71.611 58.469 1.00 21.00 157 TYR D O 1
ATOM 11191 N N . GLY D 1 158 ? 11.162 70.612 59.286 1.00 18.29 158 GLY D N 1
ATOM 11192 C CA . GLY D 1 158 ? 10.279 71.066 58.215 1.00 20.37 158 GLY D CA 1
ATOM 11193 C C . GLY D 1 158 ? 10.786 70.613 56.869 1.00 17.97 158 GLY D C 1
ATOM 11194 O O . GLY D 1 158 ? 10.625 71.368 55.933 1.00 22.10 158 GLY D O 1
ATOM 11195 N N . LEU D 1 159 ? 11.228 69.359 56.722 1.00 17.46 159 LEU D N 1
ATOM 11196 C CA . LEU D 1 159 ? 11.877 68.940 55.441 1.00 15.17 159 LEU D CA 1
ATOM 11197 C C . LEU D 1 159 ? 10.771 68.636 54.414 1.00 16.31 159 LEU D C 1
ATOM 11198 O O . LEU D 1 159 ? 11.052 68.787 53.187 1.00 18.44 159 LEU D O 1
ATOM 11203 N N . GLY D 1 160 ? 9.566 68.238 54.874 1.00 17.69 160 GLY D N 1
ATOM 11204 C CA . GLY D 1 160 ? 8.366 67.984 54.043 1.00 14.77 160 GLY D CA 1
ATOM 11205 C C . GLY D 1 160 ? 8.290 66.581 53.390 1.00 14.49 160 GLY D C 1
ATOM 11206 O O . GLY D 1 160 ? 7.440 66.403 52.471 1.00 18.65 160 GLY D O 1
ATOM 11207 N N . TYR D 1 161 ? 8.918 65.583 53.962 1.00 17.40 161 TYR D N 1
ATOM 11208 C CA . TYR D 1 161 ? 8.967 64.173 53.460 1.00 17.96 161 TYR D CA 1
ATOM 11209 C C . TYR D 1 161 ? 8.035 63.247 54.235 1.00 16.60 161 TYR D C 1
ATOM 11210 O O . TYR D 1 161 ? 7.611 62.209 53.653 1.00 19.15 161 TYR D O 1
ATOM 11219 N N . GLY D 1 162 ? 7.713 63.568 55.475 1.00 16.83 162 GLY D N 1
ATOM 11220 C CA . GLY D 1 162 ? 7.073 62.595 56.384 1.00 17.66 162 GLY D CA 1
ATOM 11221 C C . GLY D 1 162 ? 5.617 62.312 56.054 1.00 16.67 162 GLY D C 1
ATOM 11222 O O . GLY D 1 162 ? 5.095 61.306 56.558 1.00 19.53 162 GLY D O 1
ATOM 11223 N N . ASP D 1 163 ? 4.932 63.220 55.335 1.00 18.59 163 ASP D N 1
ATOM 11224 C CA . ASP D 1 163 ? 3.456 63.133 55.240 1.00 18.82 163 ASP D CA 1
ATOM 11225 C C . ASP D 1 163 ? 3.003 62.432 53.976 1.00 21.50 163 ASP D C 1
ATOM 11226 O O . ASP D 1 163 ? 1.822 62.477 53.675 1.00 23.74 163 ASP D O 1
ATOM 11231 N N . SER D 1 164 ? 3.921 61.838 53.227 1.00 21.01 164 SER D N 1
ATOM 11232 C CA . SER D 1 164 ? 3.509 61.051 52.052 1.00 19.75 164 SER D CA 1
ATOM 11233 C C . SER D 1 164 ? 4.335 59.769 51.974 1.00 13.64 164 SER D C 1
ATOM 11234 O O . SER D 1 164 ? 5.474 59.711 52.432 1.00 17.04 164 SER D O 1
ATOM 11237 N N . ASP D 1 165 ? 3.773 58.831 51.262 1.00 17.92 165 ASP D N 1
ATOM 11238 C CA . ASP D 1 165 ? 4.453 57.564 50.947 1.00 16.71 165 ASP D CA 1
ATOM 11239 C C . ASP D 1 165 ? 5.712 57.895 50.140 1.00 16.56 165 ASP D C 1
ATOM 11240 O O . ASP D 1 165 ? 6.810 57.372 50.449 1.00 17.99 165 ASP D O 1
ATOM 11245 N N . ALA D 1 166 ? 5.569 58.647 49.033 1.00 17.67 166 ALA D N 1
ATOM 11246 C CA . ALA D 1 166 ? 6.763 58.973 48.221 1.00 19.03 166 ALA D CA 1
ATOM 11247 C C . ALA D 1 166 ? 7.807 59.717 49.052 1.00 17.23 166 ALA D C 1
ATOM 11248 O O . ALA D 1 166 ? 9.028 59.371 48.951 1.00 19.00 166 ALA D O 1
ATOM 11250 N N . GLY D 1 167 ? 7.378 60.662 49.915 1.00 15.44 167 GLY D N 1
ATOM 11251 C CA . GLY D 1 167 ? 8.335 61.416 50.739 1.00 17.15 167 GLY D CA 1
ATOM 11252 C C . GLY D 1 167 ? 9.097 60.504 51.677 1.00 15.41 167 GLY D C 1
ATOM 11253 O O . GLY D 1 167 ? 10.318 60.614 51.836 1.00 17.62 167 GLY D O 1
ATOM 11254 N N . ARG D 1 168 ? 8.347 59.580 52.290 1.00 18.17 168 ARG D N 1
ATOM 11255 C CA . ARG D 1 168 ? 8.919 58.697 53.315 1.00 17.77 168 ARG D CA 1
ATOM 11256 C C . ARG D 1 168 ? 10.070 57.854 52.714 1.00 16.72 168 ARG D C 1
ATOM 11257 O O . ARG D 1 168 ? 10.927 57.376 53.490 1.00 16.31 168 ARG D O 1
ATOM 11265 N N . VAL D 1 169 ? 10.075 57.550 51.413 1.00 17.05 169 VAL D N 1
ATOM 11266 C CA . VAL D 1 169 ? 11.225 56.829 50.817 1.00 15.79 169 VAL D CA 1
ATOM 11267 C C . VAL D 1 169 ? 12.542 57.547 51.137 1.00 15.60 169 VAL D C 1
ATOM 11268 O O . VAL D 1 169 ? 13.551 56.863 51.434 1.00 17.97 169 VAL D O 1
ATOM 11272 N N . THR D 1 170 ? 12.555 58.873 51.111 1.00 15.04 170 THR D N 1
ATOM 11273 C CA . THR D 1 170 ? 13.762 59.642 51.434 1.00 16.62 170 THR D CA 1
ATOM 11274 C C . THR D 1 170 ? 14.203 59.338 52.857 1.00 14.50 170 THR D C 1
ATOM 11275 O O . THR D 1 170 ? 15.389 59.257 53.085 1.00 16.55 170 THR D O 1
ATOM 11279 N N . LEU D 1 171 ? 13.261 59.333 53.799 1.00 15.08 171 LEU D N 1
ATOM 11280 C CA . LEU D 1 171 ? 13.506 59.050 55.239 1.00 14.86 171 LEU D CA 1
ATOM 11281 C C . LEU D 1 171 ? 13.916 57.585 55.434 1.00 15.33 171 LEU D C 1
ATOM 11282 O O . LEU D 1 171 ? 14.849 57.338 56.255 1.00 16.31 171 LEU D O 1
ATOM 11287 N N . ILE D 1 172 ? 13.248 56.666 54.712 1.00 14.93 172 ILE D N 1
ATOM 11288 C CA . ILE D 1 172 ? 13.649 55.254 54.703 1.00 15.13 172 ILE D CA 1
ATOM 11289 C C . ILE D 1 172 ? 15.112 55.147 54.296 1.00 15.17 172 ILE D C 1
ATOM 11290 O O . ILE D 1 172 ? 15.875 54.398 54.941 1.00 16.26 172 ILE D O 1
ATOM 11295 N N . ASN D 1 173 ? 15.499 55.844 53.242 1.00 15.54 173 ASN D N 1
ATOM 11296 C CA . ASN D 1 173 ? 16.878 55.740 52.786 1.00 17.24 173 ASN D CA 1
ATOM 11297 C C . ASN D 1 173 ? 17.832 56.235 53.907 1.00 15.01 173 ASN D C 1
ATOM 11298 O O . ASN D 1 173 ? 18.946 55.710 54.058 1.00 17.54 173 ASN D O 1
ATOM 11303 N N . ALA D 1 174 ? 17.492 57.286 54.618 1.00 15.78 174 ALA D N 1
ATOM 11304 C CA . ALA D 1 174 ? 18.381 57.843 55.654 1.00 15.47 174 ALA D CA 1
ATOM 11305 C C . ALA D 1 174 ? 18.491 56.872 56.860 1.00 16.81 174 ALA D C 1
ATOM 11306 O O . ALA D 1 174 ? 19.580 56.649 57.363 1.00 15.56 174 ALA D O 1
ATOM 11308 N N . ALA D 1 175 ? 17.428 56.136 57.143 1.00 15.70 175 ALA D N 1
ATOM 11309 C CA . ALA D 1 175 ? 17.359 55.137 58.224 1.00 16.43 175 ALA D CA 1
ATOM 11310 C C . ALA D 1 175 ? 18.209 53.916 57.858 1.00 17.85 175 ALA D C 1
ATOM 11311 O O . ALA D 1 175 ? 19.002 53.452 58.700 1.00 17.43 175 ALA D O 1
ATOM 11313 N N . ILE D 1 176 ? 18.144 53.496 56.583 1.00 15.48 176 ILE D N 1
ATOM 11314 C CA . ILE D 1 176 ? 18.931 52.358 56.046 1.00 16.31 176 ILE D CA 1
ATOM 11315 C C . ILE D 1 176 ? 20.397 52.777 56.064 1.00 16.40 176 ILE D C 1
ATOM 11316 O O . ILE D 1 176 ? 21.277 51.987 56.503 1.00 17.58 176 ILE D O 1
ATOM 11321 N N . LYS D 1 177 ? 20.661 54.009 55.674 1.00 15.30 177 LYS D N 1
ATOM 11322 C CA . LYS D 1 177 ? 22.090 54.439 55.587 1.00 17.81 177 LYS D CA 1
ATOM 11323 C C . LYS D 1 177 ? 22.708 54.575 56.981 1.00 17.28 177 LYS D C 1
ATOM 11324 O O . LYS D 1 177 ? 23.899 54.216 57.148 1.00 16.96 177 LYS D O 1
ATOM 11330 N N A SER D 1 178 ? 21.968 55.113 57.931 0.50 16.92 178 SER D N 1
ATOM 11331 N N B SER D 1 178 ? 21.867 54.830 58.010 0.50 20.01 178 SER D N 1
ATOM 11332 C CA A SER D 1 178 ? 22.473 55.245 59.305 0.50 11.45 178 SER D CA 1
ATOM 11333 C CA B SER D 1 178 ? 22.327 54.908 59.423 0.50 17.55 178 SER D CA 1
ATOM 11334 C C A SER D 1 178 ? 23.013 53.890 59.734 0.50 11.50 178 SER D C 1
ATOM 11335 C C B SER D 1 178 ? 22.636 53.494 59.888 0.50 14.93 178 SER D C 1
ATOM 11336 O O A SER D 1 178 ? 24.178 53.775 60.141 0.50 11.90 178 SER D O 1
ATOM 11337 O O B SER D 1 178 ? 23.685 53.324 60.492 0.50 14.69 178 SER D O 1
ATOM 11342 N N A GLU D 1 179 ? 22.131 52.913 59.633 0.50 14.33 179 GLU D N 1
ATOM 11343 N N B GLU D 1 179 ? 21.741 52.531 59.653 0.50 18.83 179 GLU D N 1
ATOM 11344 C CA A GLU D 1 179 ? 22.347 51.541 60.170 0.50 15.84 179 GLU D CA 1
ATOM 11345 C CA B GLU D 1 179 ? 22.003 51.133 60.084 0.50 20.16 179 GLU D CA 1
ATOM 11346 C C A GLU D 1 179 ? 23.533 50.924 59.427 0.50 15.39 179 GLU D C 1
ATOM 11347 C C B GLU D 1 179 ? 23.286 50.621 59.402 0.50 18.49 179 GLU D C 1
ATOM 11348 O O A GLU D 1 179 ? 24.488 50.563 60.053 0.50 16.12 179 GLU D O 1
ATOM 11349 O O B GLU D 1 179 ? 24.081 50.017 60.079 0.50 15.20 179 GLU D O 1
ATOM 11360 N N . ASN D 1 180 ? 23.482 50.866 58.097 1.00 18.68 180 ASN D N 1
ATOM 11361 C CA . ASN D 1 180 ? 24.587 50.291 57.293 1.00 19.36 180 ASN D CA 1
ATOM 11362 C C . ASN D 1 180 ? 25.930 51.028 57.498 1.00 16.03 180 ASN D C 1
ATOM 11363 O O . ASN D 1 180 ? 26.940 50.397 57.757 1.00 23.94 180 ASN D O 1
ATOM 11368 N N . GLU D 1 181 ? 25.936 52.364 57.485 1.00 21.94 181 GLU D N 1
ATOM 11369 C CA . GLU D 1 181 ? 27.205 53.128 57.376 1.00 21.91 181 GLU D CA 1
ATOM 11370 C C . GLU D 1 181 ? 27.606 53.721 58.721 1.00 23.31 181 GLU D C 1
ATOM 11371 O O . GLU D 1 181 ? 28.797 53.812 59.002 1.00 28.38 181 GLU D O 1
ATOM 11377 N N . MET D 1 182 ? 26.656 54.154 59.518 1.00 23.59 182 MET D N 1
ATOM 11378 C CA . MET D 1 182 ? 27.027 54.698 60.849 1.00 23.21 182 MET D CA 1
ATOM 11379 C C . MET D 1 182 ? 27.136 53.554 61.831 1.00 25.66 182 MET D C 1
ATOM 11380 O O . MET D 1 182 ? 28.181 53.533 62.482 1.00 27.67 182 MET D O 1
ATOM 11385 N N . ALA D 1 183 ? 26.128 52.675 61.972 1.00 23.63 183 ALA D N 1
ATOM 11386 C CA . ALA D 1 183 ? 26.160 51.597 62.997 1.00 26.64 183 ALA D CA 1
ATOM 11387 C C . ALA D 1 183 ? 26.965 50.393 62.497 1.00 27.72 183 ALA D C 1
ATOM 11388 O O . ALA D 1 183 ? 27.399 49.569 63.350 1.00 27.70 183 ALA D O 1
ATOM 11390 N N . GLY D 1 184 ? 27.240 50.341 61.190 1.00 23.89 184 GLY D N 1
ATOM 11391 C CA . GLY D 1 184 ? 27.979 49.234 60.579 1.00 28.40 184 GLY D CA 1
ATOM 11392 C C . GLY D 1 184 ? 27.214 47.924 60.650 1.00 28.75 184 GLY D C 1
ATOM 11393 O O . GLY D 1 184 ? 27.887 46.870 60.583 1.00 32.91 184 GLY D O 1
ATOM 11394 N N . ALA D 1 185 ? 25.876 47.973 60.732 1.00 27.86 185 ALA D N 1
ATOM 11395 C CA . ALA D 1 185 ? 24.994 46.789 60.817 1.00 25.88 185 ALA D CA 1
ATOM 11396 C C . ALA D 1 185 ? 24.375 46.596 59.450 1.00 31.05 185 ALA D C 1
ATOM 11397 O O . ALA D 1 185 ? 23.486 47.397 59.108 1.00 31.71 185 ALA D O 1
ATOM 11399 N N . SER D 1 186 ? 24.762 45.540 58.752 1.00 24.60 186 SER D N 1
ATOM 11400 C CA . SER D 1 186 ? 24.289 45.250 57.388 1.00 23.45 186 SER D CA 1
ATOM 11401 C C . SER D 1 186 ? 22.766 45.046 57.397 1.00 21.91 186 SER D C 1
ATOM 11402 O O . SER D 1 186 ? 22.260 44.225 58.186 1.00 28.10 186 SER D O 1
ATOM 11405 N N . THR D 1 187 ? 22.046 45.735 56.525 1.00 20.76 187 THR D N 1
ATOM 11406 C CA . THR D 1 187 ? 20.564 45.697 56.488 1.00 19.70 187 THR D CA 1
ATOM 11407 C C . THR D 1 187 ? 20.114 45.909 55.054 1.00 21.05 187 THR D C 1
ATOM 11408 O O . THR D 1 187 ? 20.713 46.740 54.346 1.00 21.03 187 THR D O 1
ATOM 11412 N N . GLY D 1 188 ? 19.132 45.121 54.624 1.00 20.78 188 GLY D N 1
ATOM 11413 C CA . GLY D 1 188 ? 18.402 45.504 53.413 1.00 17.53 188 GLY D CA 1
ATOM 11414 C C . GLY D 1 188 ? 17.413 46.601 53.812 1.00 18.67 188 GLY D C 1
ATOM 11415 O O . GLY D 1 188 ? 17.583 47.205 54.875 1.00 26.14 188 GLY D O 1
ATOM 11416 N N . GLY D 1 189 ? 16.374 46.786 53.023 1.00 22.17 189 GLY D N 1
ATOM 11417 C CA . GLY D 1 189 ? 15.382 47.842 53.235 1.00 19.00 189 GLY D CA 1
ATOM 11418 C C . GLY D 1 189 ? 14.015 47.327 53.615 1.00 16.48 189 GLY D C 1
ATOM 11419 O O . GLY D 1 189 ? 13.164 48.135 53.872 1.00 15.39 189 GLY D O 1
ATOM 11420 N N . LEU D 1 190 ? 13.848 46.010 53.800 1.00 15.60 190 LEU D N 1
ATOM 11421 C CA . LEU D 1 190 ? 12.570 45.421 54.252 1.00 17.10 190 LEU D CA 1
ATOM 11422 C C . LEU D 1 190 ? 12.010 46.199 55.440 1.00 15.23 190 LEU D C 1
ATOM 11423 O O . LEU D 1 190 ? 10.835 46.578 55.398 1.00 15.11 190 LEU D O 1
ATOM 11428 N N . ASP D 1 191 ? 12.802 46.268 56.529 1.00 13.95 191 ASP D N 1
ATOM 11429 C CA . ASP D 1 191 ? 12.259 46.621 57.850 1.00 15.07 191 ASP D CA 1
ATOM 11430 C C . ASP D 1 191 ? 11.812 48.091 57.835 1.00 13.61 191 ASP D C 1
ATOM 11431 O O . ASP D 1 191 ? 10.773 48.437 58.399 1.00 13.94 191 ASP D O 1
ATOM 11436 N N . GLN D 1 192 ? 12.581 48.905 57.161 1.00 14.48 192 GLN D N 1
ATOM 11437 C CA . GLN D 1 192 ? 12.352 50.360 57.117 1.00 15.33 192 GLN D CA 1
ATOM 11438 C C . GLN D 1 192 ? 11.175 50.689 56.196 1.00 13.87 192 GLN D C 1
ATOM 11439 O O . GLN D 1 192 ? 10.333 51.568 56.516 1.00 13.88 192 GLN D O 1
ATOM 11445 N N . ASN D 1 193 ? 11.052 49.971 55.100 1.00 16.14 193 ASN D N 1
ATOM 11446 C CA . ASN D 1 193 ? 9.863 50.085 54.232 1.00 14.84 193 ASN D CA 1
ATOM 11447 C C . ASN D 1 193 ? 8.622 49.701 55.039 1.00 14.74 193 ASN D C 1
ATOM 11448 O O . ASN D 1 193 ? 7.618 50.397 54.909 1.00 15.26 193 ASN D O 1
ATOM 11453 N N . ALA D 1 194 ? 8.681 48.591 55.773 1.00 14.12 194 ALA D N 1
ATOM 11454 C CA . ALA D 1 194 ? 7.541 48.155 56.580 1.00 13.28 194 ALA D CA 1
ATOM 11455 C C . ALA D 1 194 ? 7.165 49.239 57.580 1.00 15.55 194 ALA D C 1
ATOM 11456 O O . ALA D 1 194 ? 5.973 49.564 57.683 1.00 14.86 194 ALA D O 1
ATOM 11458 N N . SER D 1 195 ? 8.156 49.754 58.306 1.00 14.91 195 SER D N 1
ATOM 11459 C CA . SER D 1 195 ? 7.898 50.573 59.496 1.00 15.46 195 SER D CA 1
ATOM 11460 C C . SER D 1 195 ? 7.266 51.911 59.036 1.00 15.67 195 SER D C 1
ATOM 11461 O O . SER D 1 195 ? 6.474 52.502 59.778 1.00 17.28 195 SER D O 1
ATOM 11464 N N A MET D 1 196 ? 7.564 52.329 57.818 0.50 14.29 196 MET D N 1
ATOM 11465 N N B MET D 1 196 ? 7.535 52.361 57.822 0.50 15.55 196 MET D N 1
ATOM 11466 C CA A MET D 1 196 ? 7.193 53.656 57.280 0.50 14.11 196 MET D CA 1
ATOM 11467 C CA B MET D 1 196 ? 7.083 53.696 57.361 0.50 15.86 196 MET D CA 1
ATOM 11468 C C A MET D 1 196 ? 6.010 53.580 56.294 0.50 14.30 196 MET D C 1
ATOM 11469 C C B MET D 1 196 ? 6.083 53.619 56.192 0.50 14.87 196 MET D C 1
ATOM 11470 O O A MET D 1 196 ? 5.298 54.601 56.153 0.50 14.36 196 MET D O 1
ATOM 11471 O O B MET D 1 196 ? 5.603 54.703 55.780 0.50 15.86 196 MET D O 1
ATOM 11480 N N . ARG D 1 197 ? 5.781 52.438 55.647 1.00 16.29 197 ARG D N 1
ATOM 11481 C CA . ARG D 1 197 ? 4.822 52.404 54.500 1.00 16.61 197 ARG D CA 1
ATOM 11482 C C . ARG D 1 197 ? 3.684 51.392 54.676 1.00 17.18 197 ARG D C 1
ATOM 11483 O O . ARG D 1 197 ? 2.738 51.416 53.869 1.00 16.97 197 ARG D O 1
ATOM 11491 N N . CYS D 1 198 ? 3.743 50.509 55.674 1.00 16.60 198 CYS D N 1
ATOM 11492 C CA . CYS D 1 198 ? 2.635 49.592 55.940 1.00 15.69 198 CYS D CA 1
ATOM 11493 C C . CYS D 1 198 ? 1.375 50.397 56.310 1.00 17.05 198 CYS D C 1
ATOM 11494 O O . CYS D 1 198 ? 1.480 51.557 56.731 1.00 19.16 198 CYS D O 1
ATOM 11497 N N . THR D 1 199 ? 0.214 49.767 56.131 1.00 18.63 199 THR D N 1
ATOM 11498 C CA . THR D 1 199 ? -1.082 50.304 56.551 1.00 20.73 199 THR D CA 1
ATOM 11499 C C . THR D 1 199 ? -1.825 49.290 57.405 1.00 20.37 199 THR D C 1
ATOM 11500 O O . THR D 1 199 ? -1.627 48.066 57.239 1.00 19.31 199 THR D O 1
ATOM 11504 N N . GLU D 1 200 ? -2.667 49.825 58.278 1.00 21.22 200 GLU D N 1
ATOM 11505 C CA . GLU D 1 200 ? -3.553 49.010 59.143 1.00 22.86 200 GLU D CA 1
ATOM 11506 C C . GLU D 1 200 ? -4.367 48.030 58.267 1.00 19.13 200 GLU D C 1
ATOM 11507 O O . GLU D 1 200 ? -4.871 48.397 57.195 1.00 21.96 200 GLU D O 1
ATOM 11513 N N . GLY D 1 201 ? -4.360 46.768 58.672 1.00 20.39 201 GLY D N 1
ATOM 11514 C CA . GLY D 1 201 ? -5.157 45.701 58.055 1.00 20.90 201 GLY D CA 1
ATOM 11515 C C . GLY D 1 201 ? -4.609 45.259 56.713 1.00 20.56 201 GLY D C 1
ATOM 11516 O O . GLY D 1 201 ? -5.278 44.468 56.023 1.00 22.73 201 GLY D O 1
ATOM 11517 N N . HIS D 1 202 ? -3.390 45.647 56.387 1.00 20.26 202 HIS D N 1
ATOM 11518 C CA . HIS D 1 202 ? -2.746 45.300 55.096 1.00 18.50 202 HIS D CA 1
ATOM 11519 C C . HIS D 1 202 ? -1.330 44.806 55.307 1.00 17.39 202 HIS D C 1
ATOM 11520 O O . HIS D 1 202 ? -0.658 45.268 56.244 1.00 18.04 202 HIS D O 1
ATOM 11527 N N . ALA D 1 203 ? -0.874 43.957 54.364 1.00 17.86 203 ALA D N 1
ATOM 11528 C CA . ALA D 1 203 ? 0.538 43.604 54.213 1.00 14.75 203 ALA D CA 1
ATOM 11529 C C . ALA D 1 203 ? 1.103 44.406 53.060 1.00 14.47 203 ALA D C 1
ATOM 11530 O O . ALA D 1 203 ? 0.386 44.682 52.061 1.00 18.75 203 ALA D O 1
ATOM 11532 N N . LEU D 1 204 ? 2.388 44.689 53.145 1.00 17.51 204 LEU D N 1
ATOM 11533 C CA . LEU D 1 204 ? 3.050 45.497 52.108 1.00 15.34 204 LEU D CA 1
ATOM 11534 C C . LEU D 1 204 ? 3.721 44.552 51.114 1.00 14.58 204 LEU D C 1
ATOM 11535 O O . LEU D 1 204 ? 4.800 43.993 51.418 1.00 16.43 204 LEU D O 1
ATOM 11540 N N . LEU D 1 205 ? 3.146 44.436 49.908 1.00 14.64 205 LEU D N 1
ATOM 11541 C CA . LEU D 1 205 ? 3.871 43.673 48.876 1.00 15.77 205 LEU D CA 1
ATOM 11542 C C . LEU D 1 205 ? 4.899 44.646 48.290 1.00 15.68 205 LEU D C 1
ATOM 11543 O O . LEU D 1 205 ? 4.543 45.546 47.510 1.00 16.54 205 LEU D O 1
ATOM 11548 N N . LEU D 1 206 ? 6.140 44.442 48.642 1.00 13.70 206 LEU D N 1
ATOM 11549 C CA . LEU D 1 206 ? 7.263 45.325 48.387 1.00 15.29 206 LEU D CA 1
ATOM 11550 C C . LEU D 1 206 ? 8.164 44.665 47.371 1.00 13.54 206 LEU D C 1
ATOM 11551 O O . LEU D 1 206 ? 8.587 43.515 47.562 1.00 13.67 206 LEU D O 1
ATOM 11556 N N . ASP D 1 207 ? 8.332 45.353 46.273 1.00 15.96 207 ASP D N 1
ATOM 11557 C CA . ASP D 1 207 ? 9.202 44.957 45.159 1.00 14.39 207 ASP D CA 1
ATOM 11558 C C . ASP D 1 207 ? 10.505 45.734 45.276 1.00 14.89 207 ASP D C 1
ATOM 11559 O O . ASP D 1 207 ? 10.466 46.951 45.125 1.00 18.11 207 ASP D O 1
ATOM 11564 N N . CYS D 1 208 ? 11.597 45.052 45.552 1.00 13.61 208 CYS D N 1
ATOM 11565 C CA . CYS D 1 208 ? 12.876 45.690 45.895 1.00 15.05 208 CYS D CA 1
ATOM 11566 C C . CYS D 1 208 ? 13.760 45.967 44.669 1.00 15.62 208 CYS D C 1
ATOM 11567 O O . CYS D 1 208 ? 14.893 46.345 44.866 1.00 16.63 208 CYS D O 1
ATOM 11570 N N . ARG D 1 209 ? 13.263 45.850 43.447 1.00 15.46 209 ARG D N 1
ATOM 11571 C CA . ARG D 1 209 ? 14.110 46.262 42.299 1.00 15.05 209 ARG D CA 1
ATOM 11572 C C . ARG D 1 209 ? 14.464 47.742 42.457 1.00 15.93 209 ARG D C 1
ATOM 11573 O O . ARG D 1 209 ? 13.564 48.570 42.666 1.00 17.68 209 ARG D O 1
ATOM 11581 N N . PRO D 1 210 ? 15.770 48.095 42.441 1.00 18.10 210 PRO D N 1
ATOM 11582 C CA . PRO D 1 210 ? 16.188 49.419 42.909 1.00 21.75 210 PRO D CA 1
ATOM 11583 C C . PRO D 1 210 ? 15.744 50.542 41.980 1.00 19.44 210 PRO D C 1
ATOM 11584 O O . PRO D 1 210 ? 15.703 51.682 42.388 1.00 26.48 210 PRO D O 1
ATOM 11588 N N . GLU D 1 211 ? 15.406 50.196 40.744 1.00 17.37 211 GLU D N 1
ATOM 11589 C CA . GLU D 1 211 ? 15.061 51.220 39.743 1.00 20.84 211 GLU D CA 1
ATOM 11590 C C . GLU D 1 211 ? 13.571 51.572 39.802 1.00 18.96 211 GLU D C 1
ATOM 11591 O O . GLU D 1 211 ? 13.190 52.513 39.097 1.00 20.06 211 GLU D O 1
ATOM 11597 N N . LEU D 1 212 ? 12.756 50.837 40.554 1.00 18.15 212 LEU D N 1
ATOM 11598 C CA . LEU D 1 212 ? 11.326 51.164 40.688 1.00 15.26 212 LEU D CA 1
ATOM 11599 C C . LEU D 1 212 ? 11.135 52.478 41.459 1.00 15.86 212 LEU D C 1
ATOM 11600 O O . LEU D 1 212 ? 11.873 52.779 42.425 1.00 16.64 212 LEU D O 1
ATOM 11605 N N . THR D 1 213 ? 10.135 53.234 41.048 1.00 19.40 213 THR D N 1
ATOM 11606 C CA . THR D 1 213 ? 9.734 54.424 41.817 1.00 18.48 213 THR D CA 1
ATOM 11607 C C . THR D 1 213 ? 8.890 53.966 42.997 1.00 20.35 213 THR D C 1
ATOM 11608 O O . THR D 1 213 ? 8.355 52.861 43.006 1.00 18.70 213 THR D O 1
ATOM 11612 N N . PRO D 1 214 ? 8.708 54.804 44.020 1.00 18.41 214 PRO D N 1
ATOM 11613 C CA . PRO D 1 214 ? 7.806 54.477 45.118 1.00 18.61 214 PRO D CA 1
ATOM 11614 C C . PRO D 1 214 ? 6.374 54.138 44.712 1.00 20.51 214 PRO D C 1
ATOM 11615 O O . PRO D 1 214 ? 5.836 53.197 45.310 1.00 24.84 214 PRO D O 1
ATOM 11619 N N A LEU D 1 215 ? 5.757 54.767 43.735 0.50 20.24 215 LEU D N 1
ATOM 11620 N N B LEU D 1 215 ? 5.909 54.829 43.641 0.50 20.04 215 LEU D N 1
ATOM 11621 C CA A LEU D 1 215 ? 4.379 54.333 43.406 0.50 21.54 215 LEU D CA 1
ATOM 11622 C CA B LEU D 1 215 ? 4.611 54.727 42.891 0.50 23.67 215 LEU D CA 1
ATOM 11623 C C A LEU D 1 215 ? 4.447 52.902 42.853 0.50 18.86 215 LEU D C 1
ATOM 11624 C C B LEU D 1 215 ? 4.438 53.287 42.344 0.50 22.34 215 LEU D C 1
ATOM 11625 O O A LEU D 1 215 ? 3.489 52.114 43.096 0.50 16.87 215 LEU D O 1
ATOM 11626 O O B LEU D 1 215 ? 3.284 52.885 42.010 0.50 27.49 215 LEU D O 1
ATOM 11635 N N . GLU D 1 216 ? 5.546 52.563 42.174 1.00 18.81 216 GLU D N 1
ATOM 11636 C CA . GLU D 1 216 ? 5.634 51.266 41.434 1.00 18.31 216 GLU D CA 1
ATOM 11637 C C . GLU D 1 216 ? 5.923 50.102 42.361 1.00 17.05 216 GLU D C 1
ATOM 11638 O O . GLU D 1 216 ? 5.702 48.979 41.932 1.00 19.77 216 GLU D O 1
ATOM 11644 N N . ASN D 1 217 ? 6.585 50.352 43.467 1.00 17.94 217 ASN D N 1
ATOM 11645 C CA . ASN D 1 217 ? 7.236 49.259 44.217 1.00 15.90 217 ASN D CA 1
ATOM 11646 C C . ASN D 1 217 ? 6.463 48.815 45.428 1.00 14.50 217 ASN D C 1
ATOM 11647 O O . ASN D 1 217 ? 6.970 47.854 46.034 1.00 16.08 217 ASN D O 1
ATOM 11652 N N . VAL D 1 218 ? 5.236 49.251 45.630 1.00 16.67 218 VAL D N 1
ATOM 11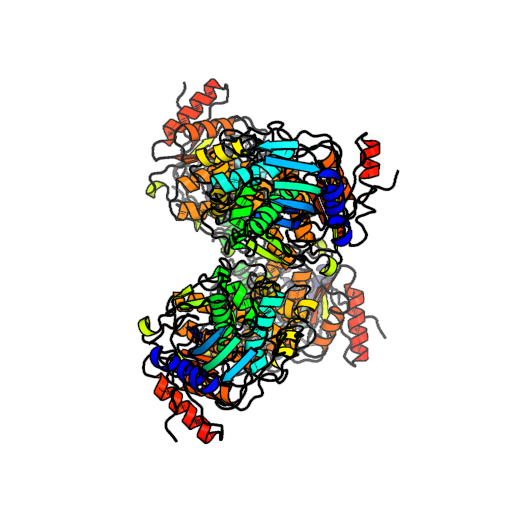653 C CA . VAL D 1 218 ? 4.419 48.651 46.727 1.00 16.58 218 VAL D CA 1
ATOM 11654 C C . VAL D 1 218 ? 2.988 48.433 46.232 1.00 16.75 218 VAL D C 1
ATOM 11655 O O . VAL D 1 218 ? 2.440 49.246 45.455 1.00 20.29 218 VAL D O 1
ATOM 11659 N N A SER D 1 219 ? 2.421 47.332 46.716 0.50 19.99 219 SER D N 1
ATOM 11660 N N B SER D 1 219 ? 2.327 47.437 46.800 0.50 19.73 219 SER D N 1
ATOM 11661 C CA A SER D 1 219 ? 0.976 46.988 46.748 0.50 21.78 219 SER D CA 1
ATOM 11662 C CA B SER D 1 219 ? 0.863 47.237 46.671 0.50 19.03 219 SER D CA 1
ATOM 11663 C C A SER D 1 219 ? 0.511 46.923 48.215 0.50 16.25 219 SER D C 1
ATOM 11664 C C B SER D 1 219 ? 0.304 46.678 47.987 0.50 18.06 219 SER D C 1
ATOM 11665 O O A SER D 1 219 ? 1.266 46.415 49.064 0.50 17.99 219 SER D O 1
ATOM 11666 O O B SER D 1 219 ? 0.744 45.571 48.420 0.50 17.64 219 SER D O 1
ATOM 11671 N N . GLN D 1 220 ? -0.695 47.373 48.530 1.00 17.62 220 GLN D N 1
ATOM 11672 C CA . GLN D 1 220 ? -1.284 47.083 49.863 1.00 19.29 220 GLN D CA 1
ATOM 11673 C C . GLN D 1 220 ? -2.175 45.843 49.682 1.00 17.84 220 GLN D C 1
ATOM 11674 O O . GLN D 1 220 ? -3.095 45.856 48.873 1.00 21.32 220 GLN D O 1
ATOM 11680 N N . GLN D 1 221 ? -1.826 44.756 50.328 1.00 19.41 221 GLN D N 1
ATOM 11681 C CA . GLN D 1 221 ? -2.618 43.513 50.259 1.00 17.10 221 GLN D CA 1
ATOM 11682 C C . GLN D 1 221 ? -3.477 43.405 51.524 1.00 18.06 221 GLN D C 1
ATOM 11683 O O . GLN D 1 221 ? -2.921 43.392 52.610 1.00 18.72 221 GLN D O 1
ATOM 11689 N N . GLU D 1 222 ? -4.774 43.191 51.368 1.00 18.87 222 GLU D N 1
ATOM 11690 C CA . GLU D 1 222 ? -5.650 42.943 52.530 1.00 21.39 222 GLU D CA 1
ATOM 11691 C C . GLU D 1 222 ? -5.082 41.774 53.318 1.00 19.37 222 GLU D C 1
ATOM 11692 O O . GLU D 1 222 ? -4.681 40.770 52.731 1.00 22.91 222 GLU D O 1
ATOM 11698 N N . PHE D 1 223 ? -4.978 41.964 54.627 1.00 17.23 223 PHE D N 1
ATOM 11699 C CA . PHE D 1 223 ? -4.507 40.902 55.521 1.00 21.79 223 PHE D CA 1
ATOM 11700 C C . PHE D 1 223 ? -5.421 40.931 56.741 1.00 22.37 223 PHE D C 1
ATOM 11701 O O . PHE D 1 223 ? -4.961 41.239 57.870 1.00 25.99 223 PHE D O 1
ATOM 11709 N N . ASP D 1 224 ? -6.694 40.577 56.503 1.00 22.50 224 ASP D N 1
ATOM 11710 C CA . ASP D 1 224 ? -7.763 40.579 57.542 1.00 23.70 224 ASP D CA 1
ATOM 11711 C C . ASP D 1 224 ? -7.861 39.172 58.128 1.00 23.81 224 ASP D C 1
ATOM 11712 O O . ASP D 1 224 ? -8.614 38.354 57.583 1.00 26.88 224 ASP D O 1
ATOM 11717 N N . LEU D 1 225 ? -7.069 38.861 59.159 1.00 25.47 225 LEU D N 1
ATOM 11718 C CA . LEU D 1 225 ? -7.096 37.507 59.783 1.00 24.97 225 LEU D CA 1
ATOM 11719 C C . LEU D 1 225 ? -8.474 37.276 60.393 1.00 28.15 225 LEU D C 1
ATOM 11720 O O . LEU D 1 225 ? -8.985 36.142 60.331 1.00 32.25 225 LEU D O 1
ATOM 11725 N N . ASP D 1 226 ? -9.087 38.302 60.957 1.00 25.47 226 ASP D N 1
ATOM 11726 C CA . ASP D 1 226 ? -10.418 38.124 61.599 1.00 31.11 226 ASP D CA 1
ATOM 11727 C C . ASP D 1 226 ? -11.446 37.555 60.623 1.00 30.85 226 ASP D C 1
ATOM 11728 O O . ASP D 1 226 ? -12.264 36.717 61.054 1.00 35.69 226 ASP D O 1
ATOM 11733 N N . LYS D 1 227 ? -11.485 38.090 59.409 1.00 29.89 227 LYS D N 1
ATOM 11734 C CA . LYS D 1 227 ? -12.361 37.663 58.277 1.00 36.27 227 LYS D CA 1
ATOM 11735 C C . LYS D 1 227 ? -12.349 36.136 58.133 1.00 34.98 227 LYS D C 1
ATOM 11736 O O . LYS D 1 227 ? -13.391 35.554 57.745 1.00 38.05 227 LYS D O 1
ATOM 11742 N N . TYR D 1 228 ? -11.198 35.511 58.371 1.00 31.99 228 TYR D N 1
ATOM 11743 C CA . TYR D 1 228 ? -11.022 34.038 58.208 1.00 29.01 228 TYR D CA 1
ATOM 11744 C C . TYR D 1 228 ? -11.014 33.335 59.553 1.00 28.39 228 TYR D C 1
ATOM 11745 O O . TYR D 1 228 ? -10.775 32.135 59.523 1.00 34.64 228 TYR D O 1
ATOM 11754 N N . ASN D 1 229 ? -11.298 34.046 60.654 1.00 29.03 229 ASN D N 1
ATOM 11755 C CA . ASN D 1 229 ? -11.323 33.453 62.022 1.00 28.43 229 ASN D CA 1
ATOM 11756 C C . ASN D 1 229 ? -9.943 32.879 62.302 1.00 25.49 229 ASN D C 1
ATOM 11757 O O . ASN D 1 229 ? -9.836 31.739 62.797 1.00 27.52 229 ASN D O 1
ATOM 11762 N N . LEU D 1 230 ? -8.926 33.652 61.905 1.00 23.83 230 LEU D N 1
ATOM 11763 C CA . LEU D 1 230 ? -7.521 33.296 62.144 1.00 22.11 230 LEU D CA 1
ATOM 11764 C C . LEU D 1 230 ? -6.886 34.294 63.090 1.00 21.12 230 LEU D C 1
ATOM 11765 O O . LEU D 1 230 ? -7.413 35.360 63.299 1.00 25.64 230 LEU D O 1
ATOM 11770 N N A GLU D 1 231 ? -5.655 33.962 63.503 0.50 23.49 231 GLU D N 1
ATOM 11771 N N B GLU D 1 231 ? -5.703 33.948 63.534 0.50 21.73 231 GLU D N 1
ATOM 11772 C CA A GLU D 1 231 ? -4.780 34.717 64.448 0.50 23.34 231 GLU D CA 1
ATOM 11773 C CA B GLU D 1 231 ? -4.797 34.954 64.093 0.50 20.07 231 GLU D CA 1
ATOM 11774 C C A GLU D 1 231 ? -3.328 34.464 64.017 0.50 22.21 231 GLU D C 1
ATOM 11775 C C B GLU D 1 231 ? -3.412 34.555 63.650 0.50 19.46 231 GLU D C 1
ATOM 11776 O O A GLU D 1 231 ? -2.974 33.270 63.849 0.50 19.43 231 GLU D O 1
ATOM 11777 O O B GLU D 1 231 ? -3.232 33.424 63.125 0.50 15.67 231 GLU D O 1
ATOM 11788 N N . LEU D 1 232 ? -2.521 35.510 63.804 1.00 18.46 232 LEU D N 1
ATOM 11789 C CA . LEU D 1 232 ? -1.095 35.321 63.557 1.00 18.80 232 LEU D CA 1
ATOM 11790 C C . LEU D 1 232 ? -0.420 35.231 64.925 1.00 17.64 232 LEU D C 1
ATOM 11791 O O . LEU D 1 232 ? -0.332 36.238 65.643 1.00 21.24 232 LEU D O 1
ATOM 11796 N N . LEU D 1 233 ? -0.001 34.031 65.290 1.00 19.35 233 LEU D N 1
ATOM 11797 C CA . LEU D 1 233 ? 0.860 33.827 66.466 1.00 17.49 233 LEU D CA 1
ATOM 11798 C C . LEU D 1 233 ? 2.273 34.284 66.117 1.00 17.23 233 LEU D C 1
ATOM 11799 O O . LEU D 1 233 ? 2.768 33.904 65.092 1.00 19.38 233 LEU D O 1
ATOM 11804 N N . VAL D 1 234 ? 2.880 35.049 66.991 1.00 16.89 234 VAL D N 1
ATOM 11805 C CA . VAL D 1 234 ? 4.289 35.491 66.867 1.00 16.78 234 VAL D CA 1
ATOM 11806 C C . VAL D 1 234 ? 4.963 35.143 68.189 1.00 17.19 234 VAL D C 1
ATOM 11807 O O . VAL D 1 234 ? 4.425 35.529 69.283 1.00 18.16 234 VAL D O 1
ATOM 11811 N N . VAL D 1 235 ? 6.020 34.354 68.120 1.00 17.47 235 VAL D N 1
ATOM 11812 C CA . VAL D 1 235 ? 6.771 33.881 69.302 1.00 17.32 235 VAL D CA 1
ATOM 11813 C C . VAL D 1 235 ? 8.241 34.227 69.144 1.00 19.62 235 VAL D C 1
ATOM 11814 O O . VAL D 1 235 ? 8.858 33.764 68.190 1.00 20.21 235 VAL D O 1
ATOM 11818 N N . ASP D 1 236 ? 8.714 35.100 70.038 1.00 18.29 236 ASP D N 1
ATOM 11819 C CA . ASP D 1 236 ? 10.138 35.425 70.162 1.00 18.55 236 ASP D CA 1
ATOM 11820 C C . ASP D 1 236 ? 10.789 34.258 70.888 1.00 20.56 236 ASP D C 1
ATOM 11821 O O . ASP D 1 236 ? 10.500 34.079 72.096 1.00 21.28 236 ASP D O 1
ATOM 11826 N N . THR D 1 237 ? 11.664 33.513 70.219 1.00 19.31 237 THR D N 1
ATOM 11827 C CA . THR D 1 237 ? 12.270 32.308 70.870 1.00 21.27 237 THR D CA 1
ATOM 11828 C C . THR D 1 237 ? 13.124 32.736 72.078 1.00 24.84 237 THR D C 1
ATOM 11829 O O . THR D 1 237 ? 13.351 31.902 72.976 1.00 22.06 237 THR D O 1
ATOM 11833 N N . GLN D 1 238 ? 13.657 33.965 72.065 1.00 22.58 238 GLN D N 1
ATOM 11834 C CA . GLN D 1 238 ? 14.710 34.444 73.014 1.00 25.88 238 GLN D CA 1
ATOM 11835 C C . GLN D 1 238 ? 15.933 33.514 72.957 1.00 23.87 238 GLN D C 1
ATOM 11836 O O . GLN D 1 238 ? 16.713 33.411 73.957 1.00 29.31 238 GLN D O 1
ATOM 11842 N N . ALA D 1 239 ? 16.181 32.892 71.818 1.00 25.62 239 ALA D N 1
ATOM 11843 C CA . ALA D 1 239 ? 17.406 32.076 71.659 1.00 28.49 239 ALA D CA 1
ATOM 11844 C C . ALA D 1 239 ? 18.587 33.037 71.784 1.00 30.27 239 ALA D C 1
ATOM 11845 O O . ALA D 1 239 ? 18.456 34.185 71.396 1.00 30.29 239 ALA D O 1
ATOM 11847 N N . PRO D 1 240 ? 19.767 32.623 72.296 1.00 30.68 240 PRO D N 1
ATOM 11848 C CA . PRO D 1 240 ? 20.929 33.513 72.310 1.00 41.68 240 PRO D CA 1
ATOM 11849 C C . PRO D 1 240 ? 21.377 33.756 70.862 1.00 40.20 240 PRO D C 1
ATOM 11850 O O . PRO D 1 240 ? 21.226 32.870 70.072 1.00 41.14 240 PRO D O 1
ATOM 11854 N N . HIS D 1 241 ? 21.843 34.967 70.567 1.00 40.87 241 HIS D N 1
ATOM 11855 C CA . HIS D 1 241 ? 22.546 35.347 69.315 1.00 55.53 241 HIS D CA 1
ATOM 11856 C C . HIS D 1 241 ? 23.123 36.750 69.490 1.00 59.26 241 HIS D C 1
ATOM 11857 O O . HIS D 1 241 ? 22.715 37.472 70.443 1.00 50.18 241 HIS D O 1
ATOM 11864 N N . GLN D 1 242 ? 23.988 37.125 68.551 1.00 69.91 242 GLN D N 1
ATOM 11865 C CA . GLN D 1 242 ? 24.797 38.371 68.544 1.00 66.49 242 GLN D CA 1
ATOM 11866 C C . GLN D 1 242 ? 24.348 39.196 67.324 1.00 64.71 242 GLN D C 1
ATOM 11867 O O . GLN D 1 242 ? 24.401 38.632 66.202 1.00 69.96 242 GLN D O 1
ATOM 11873 N N . LEU D 1 243 ? 23.919 40.457 67.550 1.00 73.03 243 LEU D N 1
ATOM 11874 C CA . LEU D 1 243 ? 23.241 41.372 66.574 1.00 71.20 243 LEU D CA 1
ATOM 11875 C C . LEU D 1 243 ? 23.914 41.318 65.198 1.00 82.11 243 LEU D C 1
ATOM 11876 O O . LEU D 1 243 ? 23.200 41.054 64.186 1.00 81.88 243 LEU D O 1
ATOM 11878 N N . ASN D 1 244 ? 25.227 41.556 65.150 1.00 76.54 244 ASN D N 1
ATOM 11879 C CA . ASN D 1 244 ? 25.986 41.588 63.867 1.00 76.17 244 ASN D CA 1
ATOM 11880 C C . ASN D 1 244 ? 27.188 40.626 63.945 1.00 66.47 244 ASN D C 1
ATOM 11881 O O . ASN D 1 244 ? 28.332 41.108 63.916 1.00 75.07 244 ASN D O 1
ATOM 11883 N N . ASP D 1 245 ? 26.939 39.307 63.976 1.00 47.87 245 ASP D N 1
ATOM 11884 C CA . ASP D 1 245 ? 27.985 38.249 64.092 1.00 40.96 245 ASP D CA 1
ATOM 11885 C C . ASP D 1 245 ? 28.566 37.892 62.720 1.00 35.01 245 ASP D C 1
ATOM 11886 O O . ASP D 1 245 ? 29.411 36.953 62.650 1.00 51.75 245 ASP D O 1
ATOM 11891 N N . GLY D 1 246 ? 28.114 38.561 61.660 1.00 32.89 246 GLY D N 1
ATOM 11892 C CA . GLY D 1 246 ? 28.734 38.433 60.331 1.00 28.81 246 GLY D CA 1
ATOM 11893 C C . GLY D 1 246 ? 28.029 37.416 59.435 1.00 21.12 246 GLY D C 1
ATOM 11894 O O . GLY D 1 246 ? 28.301 37.433 58.211 1.00 29.34 246 GLY D O 1
ATOM 11895 N N . GLN D 1 247 ? 27.132 36.570 59.964 1.00 26.83 247 GLN D N 1
ATOM 11896 C CA . GLN D 1 247 ? 26.513 35.507 59.127 1.00 24.61 247 GLN D CA 1
ATOM 11897 C C . GLN D 1 247 ? 25.543 36.156 58.147 1.00 22.87 247 GLN D C 1
ATOM 11898 O O . GLN D 1 247 ? 25.460 35.668 57.015 1.00 21.80 247 GLN D O 1
ATOM 11904 N N . TYR D 1 248 ? 24.832 37.191 58.562 1.00 24.13 248 TYR D N 1
ATOM 11905 C CA . TYR D 1 248 ? 23.894 37.917 57.675 1.00 20.56 248 TYR D CA 1
ATOM 11906 C C . TYR D 1 248 ? 24.680 38.494 56.514 1.00 18.74 248 TYR D C 1
ATOM 11907 O O . TYR D 1 248 ? 24.301 38.273 55.349 1.00 19.98 248 TYR D O 1
ATOM 11916 N N . ALA D 1 249 ? 25.782 39.176 56.807 1.00 21.58 249 ALA D N 1
ATOM 11917 C CA . ALA D 1 249 ? 26.655 39.810 55.805 1.00 23.35 249 ALA D CA 1
ATOM 11918 C C . ALA D 1 249 ? 27.286 38.753 54.897 1.00 20.37 249 ALA D C 1
ATOM 11919 O O . ALA D 1 249 ? 27.375 39.013 53.677 1.00 22.50 249 ALA D O 1
ATOM 11921 N N . GLN D 1 250 ? 27.583 37.560 55.408 1.00 21.02 250 GLN D N 1
ATOM 11922 C CA . GLN D 1 250 ? 28.136 36.449 54.599 1.00 22.01 250 GLN D CA 1
ATOM 11923 C C . GLN D 1 250 ? 27.081 36.000 53.575 1.00 17.67 250 GLN D C 1
ATOM 11924 O O . GLN D 1 250 ? 27.468 35.827 52.361 1.00 19.38 250 GLN D O 1
ATOM 11930 N N . ARG D 1 251 ? 25.823 35.839 53.991 1.00 20.82 251 ARG D N 1
ATOM 11931 C CA . ARG D 1 251 ? 24.763 35.453 53.042 1.00 18.89 251 ARG D CA 1
ATOM 11932 C C . ARG D 1 251 ? 24.681 36.524 51.954 1.00 17.66 251 ARG D C 1
ATOM 11933 O O . ARG D 1 251 ? 24.582 36.163 50.738 1.00 18.27 251 ARG D O 1
ATOM 11941 N N . ARG D 1 252 ? 24.697 37.815 52.329 1.00 18.61 252 ARG D N 1
ATOM 11942 C CA . ARG D 1 252 ? 24.649 38.910 51.329 1.00 19.04 252 ARG D CA 1
ATOM 11943 C C . ARG D 1 252 ? 25.834 38.778 50.383 1.00 16.46 252 ARG D C 1
ATOM 11944 O O . ARG D 1 252 ? 25.634 38.889 49.179 1.00 18.21 252 ARG D O 1
ATOM 11952 N N . ALA D 1 253 ? 27.032 38.540 50.896 1.00 19.10 253 ALA D N 1
ATOM 11953 C CA . ALA D 1 253 ? 28.238 38.416 50.054 1.00 19.16 253 ALA D CA 1
ATOM 11954 C C . ALA D 1 253 ? 28.116 37.230 49.094 1.00 16.42 253 ALA D C 1
ATOM 11955 O O . ALA D 1 253 ? 28.502 37.345 47.931 1.00 18.31 253 ALA D O 1
ATOM 11957 N N . THR D 1 254 ? 27.589 36.113 49.569 1.00 13.87 254 THR D N 1
ATOM 11958 C CA . THR D 1 254 ? 27.404 34.913 48.741 1.00 17.61 254 THR D CA 1
ATOM 11959 C C . THR D 1 254 ? 26.438 35.231 47.609 1.00 16.30 254 THR D C 1
ATOM 11960 O O . THR D 1 254 ? 26.731 34.870 46.472 1.00 18.18 254 THR D O 1
ATOM 11964 N N . CYS D 1 255 ? 25.341 35.930 47.905 1.00 16.64 255 CYS D N 1
ATOM 11965 C CA . CYS D 1 255 ? 24.365 36.332 46.887 1.00 17.61 255 CYS D CA 1
ATOM 11966 C C . CYS D 1 255 ? 25.018 37.258 45.856 1.00 14.84 255 CYS D C 1
ATOM 11967 O O . CYS D 1 255 ? 24.816 37.053 44.645 1.00 15.58 255 CYS D O 1
ATOM 11970 N N . GLU D 1 256 ? 25.795 38.222 46.295 1.00 16.98 256 GLU D N 1
ATOM 11971 C CA . GLU D 1 256 ? 26.451 39.170 45.384 1.00 19.50 256 GLU D CA 1
ATOM 11972 C C . GLU D 1 256 ? 27.401 38.383 44.478 1.00 16.67 256 GLU D C 1
ATOM 11973 O O . GLU D 1 256 ? 27.472 38.653 43.268 1.00 16.85 256 GLU D O 1
ATOM 11979 N N A GLU D 1 257 ? 28.185 37.452 45.018 0.50 19.03 257 GLU D N 1
ATOM 11980 N N B GLU D 1 257 ? 28.191 37.496 45.086 0.50 17.91 257 GLU D N 1
ATOM 11981 C CA A GLU D 1 257 ? 29.148 36.698 44.170 0.50 17.54 257 GLU D CA 1
ATOM 11982 C CA B GLU D 1 257 ? 29.128 36.587 44.375 0.50 16.22 257 GLU D CA 1
ATOM 11983 C C A GLU D 1 257 ? 28.407 35.752 43.208 0.50 13.88 257 GLU D C 1
ATOM 11984 C C B GLU D 1 257 ? 28.384 35.835 43.256 0.50 13.77 257 GLU D C 1
ATOM 11985 O O A GLU D 1 257 ? 28.908 35.532 42.025 0.50 18.24 257 GLU D O 1
ATOM 11986 O O B GLU D 1 257 ? 28.842 35.872 42.041 0.50 19.05 257 GLU D O 1
ATOM 11997 N N . ALA D 1 258 ? 27.236 35.236 43.603 1.00 16.58 258 ALA D N 1
ATOM 11998 C CA . ALA D 1 258 ? 26.419 34.404 42.700 1.00 17.15 258 ALA D CA 1
ATOM 11999 C C . ALA D 1 258 ? 25.988 35.307 41.539 1.00 15.09 258 ALA D C 1
ATOM 12000 O O . ALA D 1 258 ? 26.118 34.918 40.377 1.00 15.22 258 ALA D O 1
ATOM 12002 N N . ALA D 1 259 ? 25.447 36.496 41.823 1.00 15.76 259 ALA D N 1
ATOM 12003 C CA . ALA D 1 259 ? 24.941 37.357 40.726 1.00 15.33 259 ALA D CA 1
ATOM 12004 C C . ALA D 1 259 ? 26.119 37.682 39.771 1.00 12.66 259 ALA D C 1
ATOM 12005 O O . ALA D 1 259 ? 25.950 37.703 38.547 1.00 15.59 259 ALA D O 1
ATOM 12007 N N . LYS D 1 260 ? 27.287 38.000 40.329 1.00 17.85 260 LYS D N 1
ATOM 12008 C CA . LYS D 1 260 ? 28.499 38.306 39.542 1.00 18.13 260 LYS D CA 1
ATOM 12009 C C . LYS D 1 260 ? 28.876 37.124 38.646 1.00 15.47 260 LYS D C 1
ATOM 12010 O O . LYS D 1 260 ? 29.051 37.299 37.383 1.00 17.91 260 LYS D O 1
ATOM 12016 N N . ILE D 1 261 ? 28.866 35.913 39.194 1.00 16.34 261 ILE D N 1
ATOM 12017 C CA . ILE D 1 261 ? 29.157 34.704 38.379 1.00 17.49 261 ILE D CA 1
ATOM 12018 C C . ILE D 1 261 ? 28.127 34.553 37.263 1.00 15.99 261 ILE D C 1
ATOM 12019 O O . ILE D 1 261 ? 28.499 34.236 36.131 1.00 20.20 261 ILE D O 1
ATOM 12024 N N . LEU D 1 262 ? 26.851 34.786 37.587 1.00 16.80 262 LEU D N 1
ATOM 12025 C CA . LEU D 1 262 ? 25.768 34.639 36.606 1.00 18.02 262 LEU D CA 1
ATOM 12026 C C . LEU D 1 262 ? 25.741 35.823 35.619 1.00 20.33 262 LEU D C 1
ATOM 12027 O O . LEU D 1 262 ? 25.021 35.695 34.610 1.00 20.58 262 LEU D O 1
ATOM 12032 N N . GLY D 1 263 ? 26.516 36.904 35.826 1.00 19.07 263 GLY D N 1
ATOM 12033 C CA . GLY D 1 263 ? 26.547 38.043 34.878 1.00 20.64 263 GLY D CA 1
ATOM 12034 C C . GLY D 1 263 ? 25.251 38.855 34.968 1.00 17.23 263 GLY D C 1
ATOM 12035 O O . GLY D 1 263 ? 24.817 39.406 33.977 1.00 21.53 263 GLY D O 1
ATOM 12036 N N . VAL D 1 264 ? 24.663 38.973 36.172 1.00 15.41 264 VAL D N 1
ATOM 12037 C CA . VAL D 1 264 ? 23.408 39.756 36.349 1.00 16.86 264 VAL D CA 1
ATOM 12038 C C . VAL D 1 264 ? 23.638 40.774 37.461 1.00 15.62 264 VAL D C 1
ATOM 12039 O O . VAL D 1 264 ? 24.483 40.523 38.338 1.00 16.55 264 VAL D O 1
ATOM 12043 N N . ALA D 1 265 ? 22.840 41.832 37.464 1.00 14.06 265 ALA D N 1
ATOM 12044 C CA . ALA D 1 265 ? 22.922 42.864 38.526 1.00 15.15 265 ALA D CA 1
ATOM 12045 C C . ALA D 1 265 ? 22.490 42.331 39.869 1.00 15.53 265 ALA D C 1
ATOM 12046 O O . ALA D 1 265 ? 22.919 42.842 40.943 1.00 16.11 265 ALA D O 1
ATOM 12048 N N . ASN D 1 266 ? 21.558 41.413 39.846 1.00 14.32 266 ASN D N 1
ATOM 12049 C CA . ASN D 1 266 ? 21.006 40.894 41.126 1.00 15.55 266 ASN D CA 1
ATOM 12050 C C . ASN D 1 266 ? 20.270 39.587 40.798 1.00 15.41 266 ASN D C 1
ATOM 12051 O O . ASN D 1 266 ? 19.906 39.303 39.645 1.00 13.35 266 ASN D O 1
ATOM 12056 N N . LEU D 1 267 ? 20.016 38.820 41.803 1.00 14.32 267 LEU D N 1
ATOM 12057 C CA . LEU D 1 267 ? 19.391 37.485 41.656 1.00 12.75 267 LEU D CA 1
ATOM 12058 C C . LEU D 1 267 ? 17.906 37.584 41.253 1.00 13.41 267 LEU D C 1
ATOM 12059 O O . LEU D 1 267 ? 17.317 36.580 40.849 1.00 14.11 267 LEU D O 1
ATOM 12064 N N . ARG D 1 268 ? 17.277 38.728 41.424 1.00 14.77 268 ARG D N 1
ATOM 12065 C CA . ARG D 1 268 ? 15.913 38.875 40.922 1.00 13.84 268 ARG D CA 1
ATOM 12066 C C . ARG D 1 268 ? 15.883 38.684 39.390 1.00 12.62 268 ARG D C 1
ATOM 12067 O O . ARG D 1 268 ? 14.913 38.145 38.910 1.00 14.27 268 ARG D O 1
ATOM 12075 N N . VAL D 1 269 ? 16.912 39.148 38.676 1.00 13.34 269 VAL D N 1
ATOM 12076 C CA . VAL D 1 269 ? 16.965 38.963 37.222 1.00 14.19 269 VAL D CA 1
ATOM 12077 C C . VAL D 1 269 ? 16.887 37.433 36.971 1.00 14.42 269 VAL D C 1
ATOM 12078 O O . VAL D 1 269 ? 16.017 36.922 36.210 1.00 17.10 269 VAL D O 1
ATOM 12082 N N . THR D 1 270 ? 17.775 36.716 37.640 1.00 13.75 270 THR D N 1
ATOM 12083 C CA . THR D 1 270 ? 17.829 35.246 37.603 1.00 13.98 270 THR D CA 1
ATOM 12084 C C . THR D 1 270 ? 16.453 34.645 37.928 1.00 14.52 270 THR D C 1
ATOM 12085 O O . THR D 1 270 ? 15.965 33.759 37.154 1.00 16.05 270 THR D O 1
ATOM 12089 N N . ALA D 1 271 ? 15.909 34.964 39.100 1.00 14.42 271 ALA D N 1
ATOM 12090 C CA . ALA D 1 271 ? 14.615 34.411 39.555 1.00 14.92 271 ALA D CA 1
ATOM 12091 C C . ALA D 1 271 ? 13.551 34.654 38.498 1.00 14.63 271 ALA D C 1
ATOM 12092 O O . ALA D 1 271 ? 12.752 33.748 38.255 1.00 16.03 271 ALA D O 1
ATOM 12094 N N . ASP D 1 272 ? 13.465 35.870 37.979 1.00 14.63 272 ASP D N 1
ATOM 12095 C CA . ASP D 1 272 ? 12.380 36.174 37.047 1.00 15.77 272 ASP D CA 1
ATOM 12096 C C . ASP D 1 272 ? 12.493 35.302 35.798 1.00 16.57 272 ASP D C 1
ATOM 12097 O O . ASP D 1 272 ? 11.452 34.839 35.354 1.00 18.82 272 ASP D O 1
ATOM 12102 N N . GLY D 1 273 ? 13.713 35.109 35.285 1.00 15.60 273 GLY D N 1
ATOM 12103 C CA . GLY D 1 273 ? 13.930 34.285 34.080 1.00 17.46 273 GLY D CA 1
ATOM 12104 C C . GLY D 1 273 ? 13.507 32.849 34.342 1.00 16.85 273 GLY D C 1
ATOM 12105 O O . GLY D 1 273 ? 12.838 32.258 33.513 1.00 17.49 273 GLY D O 1
ATOM 12106 N N . ILE D 1 274 ? 13.788 32.352 35.535 1.00 14.67 274 ILE D N 1
ATOM 12107 C CA . ILE D 1 274 ? 13.383 30.982 35.922 1.00 13.89 274 ILE D CA 1
ATOM 12108 C C . ILE D 1 274 ? 11.865 30.904 36.023 1.00 16.04 274 ILE D C 1
ATOM 12109 O O . ILE D 1 274 ? 11.257 29.965 35.546 1.00 14.78 274 ILE D O 1
ATOM 12114 N N A SER D 1 275 ? 11.291 31.900 36.693 0.50 14.38 275 SER D N 1
ATOM 12115 N N B SER D 1 275 ? 11.236 31.868 36.678 0.50 15.41 275 SER D N 1
ATOM 12116 C CA A SER D 1 275 ? 9.831 32.009 36.962 0.50 17.47 275 SER D CA 1
ATOM 12117 C CA B SER D 1 275 ? 9.778 31.812 36.973 0.50 17.72 275 SER D CA 1
ATOM 12118 C C A SER D 1 275 ? 9.070 31.880 35.648 0.50 16.27 275 SER D C 1
ATOM 12119 C C B SER D 1 275 ? 8.969 31.990 35.677 0.50 17.88 275 SER D C 1
ATOM 12120 O O A SER D 1 275 ? 8.133 31.030 35.585 0.50 15.77 275 SER D O 1
ATOM 12121 O O B SER D 1 275 ? 7.825 31.453 35.627 0.50 19.28 275 SER D O 1
ATOM 12126 N N . LYS D 1 276 ? 9.558 32.600 34.620 1.00 16.37 276 LYS D N 1
ATOM 12127 C CA . LYS D 1 276 ? 8.877 32.798 33.307 1.00 16.63 276 LYS D CA 1
ATOM 12128 C C . LYS D 1 276 ? 9.095 31.562 32.414 1.00 17.70 276 LYS D C 1
ATOM 12129 O O . LYS D 1 276 ? 8.404 31.424 31.396 1.00 19.24 276 LYS D O 1
ATOM 12135 N N . ALA D 1 277 ? 10.088 30.703 32.711 1.00 16.88 277 ALA D N 1
ATOM 12136 C CA . ALA D 1 277 ? 10.344 29.483 31.915 1.00 18.59 277 ALA D CA 1
ATOM 12137 C C . ALA D 1 277 ? 9.151 28.534 32.011 1.00 15.03 277 ALA D C 1
ATOM 12138 O O . ALA D 1 277 ? 8.617 28.264 33.142 1.00 18.42 277 ALA D O 1
ATOM 12140 N N . ASP D 1 278 ? 8.838 27.833 30.900 1.00 17.26 278 ASP D N 1
ATOM 12141 C CA . ASP D 1 278 ? 7.781 26.774 30.994 1.00 17.32 278 ASP D CA 1
ATOM 12142 C C . ASP D 1 278 ? 8.271 25.622 31.884 1.00 16.00 278 ASP D C 1
ATOM 12143 O O . ASP D 1 278 ? 7.532 25.117 32.732 1.00 18.99 278 ASP D O 1
ATOM 12148 N N . ASP D 1 279 ? 9.560 25.305 31.778 1.00 15.70 279 ASP D N 1
ATOM 12149 C CA . ASP D 1 279 ? 10.214 24.264 32.605 1.00 16.34 279 ASP D CA 1
ATOM 12150 C C . ASP D 1 279 ? 11.063 24.974 33.625 1.00 14.51 279 ASP D C 1
ATOM 12151 O O . ASP D 1 279 ? 12.270 25.201 33.409 1.00 15.05 279 ASP D O 1
ATOM 12156 N N . GLN D 1 280 ? 10.405 25.272 34.742 1.00 13.94 280 GLN D N 1
ATOM 12157 C CA . GLN D 1 280 ? 11.077 26.022 35.810 1.00 13.58 280 GLN D CA 1
ATOM 12158 C C . GLN D 1 280 ? 12.158 25.152 36.449 1.00 12.42 280 GLN D C 1
ATOM 12159 O O . GLN D 1 280 ? 13.172 25.683 36.812 1.00 13.24 280 GLN D O 1
ATOM 12165 N N . PHE D 1 281 ? 11.934 23.844 36.549 1.00 12.46 281 PHE D N 1
ATOM 12166 C CA . PHE D 1 281 ? 12.957 22.949 37.126 1.00 14.01 281 PHE D CA 1
ATOM 12167 C C . PHE D 1 281 ? 14.235 23.002 36.301 1.00 11.34 281 PHE D C 1
ATOM 12168 O O . PHE D 1 281 ? 15.343 23.084 36.817 1.00 14.34 281 PHE D O 1
ATOM 12176 N N . GLN D 1 282 ? 14.068 22.940 34.967 1.00 12.83 282 GLN D N 1
ATOM 12177 C CA . GLN D 1 282 ? 15.258 22.939 34.097 1.00 12.60 282 GLN D CA 1
ATOM 12178 C C . GLN D 1 282 ? 15.949 24.302 34.185 1.00 12.99 282 GLN D C 1
ATOM 12179 O O . GLN D 1 282 ? 17.152 24.382 34.179 1.00 11.94 282 GLN D O 1
ATOM 12185 N N . ALA D 1 283 ? 15.187 25.367 34.190 1.00 12.23 283 ALA D N 1
ATOM 12186 C CA . ALA D 1 283 ? 15.807 26.680 34.274 1.00 13.61 283 ALA D CA 1
ATOM 12187 C C . ALA D 1 283 ? 16.640 26.793 35.548 1.00 11.74 283 ALA D C 1
ATOM 12188 O O . ALA D 1 283 ? 17.678 27.447 35.515 1.00 13.22 283 ALA D O 1
ATOM 12190 N N . LEU D 1 284 ? 16.077 26.387 36.693 1.00 12.49 284 LEU D N 1
ATOM 12191 C CA . LEU D 1 284 ? 16.822 26.430 37.958 1.00 13.90 284 LEU D CA 1
ATOM 12192 C C . LEU D 1 284 ? 18.087 25.576 37.850 1.00 14.29 284 LEU D C 1
ATOM 12193 O O . LEU D 1 284 ? 19.161 26.020 38.213 1.00 13.03 284 LEU D O 1
ATOM 12198 N N . LYS D 1 285 ? 17.951 24.361 37.339 1.00 13.95 285 LYS D N 1
ATOM 12199 C CA . LYS D 1 285 ? 19.075 23.453 37.179 1.00 13.60 285 LYS D CA 1
ATOM 12200 C C . LYS D 1 285 ? 20.194 24.139 36.377 1.00 13.32 285 LYS D C 1
ATOM 12201 O O . LYS D 1 285 ? 21.358 24.054 36.766 1.00 15.44 285 LYS D O 1
ATOM 12207 N N . GLU D 1 286 ? 19.863 24.781 35.269 1.00 14.25 286 GLU D N 1
ATOM 12208 C CA . GLU D 1 286 ? 20.892 25.395 34.371 1.00 15.24 286 GLU D CA 1
ATOM 12209 C C . GLU D 1 286 ? 21.544 26.570 35.118 1.00 15.13 286 GLU D C 1
ATOM 12210 O O . GLU D 1 286 ? 22.721 26.812 34.969 1.00 15.79 286 GLU D O 1
ATOM 12216 N N . THR D 1 287 ? 20.785 27.249 35.950 1.00 13.07 287 THR D N 1
ATOM 12217 C CA . THR D 1 287 ? 21.339 28.322 36.826 1.00 13.92 287 THR D CA 1
ATOM 12218 C C . THR D 1 287 ? 22.317 27.720 37.841 1.00 13.98 287 THR D C 1
ATOM 12219 O O . THR D 1 287 ? 23.458 28.193 37.925 1.00 13.83 287 THR D O 1
ATOM 12223 N N . LEU D 1 288 ? 21.862 26.712 38.588 1.00 13.10 288 LEU D N 1
ATOM 12224 C CA . LEU D 1 288 ? 22.699 26.141 39.668 1.00 14.20 288 LEU D CA 1
ATOM 12225 C C . LEU D 1 288 ? 23.975 25.543 39.043 1.00 13.38 288 LEU D C 1
ATOM 12226 O O . LEU D 1 288 ? 25.083 25.630 39.675 1.00 16.03 288 LEU D O 1
ATOM 12231 N N . ASP D 1 289 ? 23.900 24.981 37.822 1.00 14.45 289 ASP D N 1
ATOM 12232 C CA . ASP D 1 289 ? 25.085 24.343 37.171 1.00 13.40 289 ASP D CA 1
ATOM 12233 C C . ASP D 1 289 ? 26.191 25.351 36.902 1.00 14.98 289 ASP D C 1
ATOM 12234 O O . ASP D 1 289 ? 27.384 24.938 36.818 1.00 18.42 289 ASP D O 1
ATOM 12239 N N . ALA D 1 290 ? 25.846 26.630 36.769 1.00 14.59 290 ALA D N 1
ATOM 12240 C CA . ALA D 1 290 ? 26.858 27.669 36.504 1.00 17.39 290 ALA D CA 1
ATOM 12241 C C . ALA D 1 290 ? 27.564 28.083 37.810 1.00 17.05 290 ALA D C 1
ATOM 12242 O O . ALA D 1 290 ? 28.443 28.915 37.756 1.00 18.83 290 ALA D O 1
ATOM 12244 N N . LEU D 1 291 ? 27.112 27.591 38.968 1.00 15.61 291 LEU D N 1
ATOM 12245 C CA . LEU D 1 291 ? 27.660 27.949 40.292 1.00 17.10 291 LEU D CA 1
ATOM 12246 C C . LEU D 1 291 ? 28.402 26.746 40.849 1.00 21.96 291 LEU D C 1
ATOM 12247 O O . LEU D 1 291 ? 27.808 25.848 41.453 1.00 24.74 291 LEU D O 1
ATOM 12252 N N . PRO D 1 292 ? 29.727 26.780 40.865 1.00 27.54 292 PRO D N 1
ATOM 12253 C CA . PRO D 1 292 ? 30.494 25.592 41.250 1.00 29.48 292 PRO D CA 1
ATOM 12254 C C . PRO D 1 292 ? 30.444 25.231 42.735 1.00 30.51 292 PRO D C 1
ATOM 12255 O O . PRO D 1 292 ? 30.607 24.059 43.076 1.00 32.00 292 PRO D O 1
ATOM 12259 N N . ASP D 1 293 ? 30.124 26.205 43.572 1.00 20.71 293 ASP D N 1
ATOM 12260 C CA . ASP D 1 293 ? 30.168 26.000 45.023 1.00 23.34 293 ASP D CA 1
ATOM 12261 C C . ASP D 1 293 ? 28.791 25.473 45.477 1.00 19.68 293 ASP D C 1
ATOM 12262 O O . ASP D 1 293 ? 27.802 26.096 45.190 1.00 20.40 293 ASP D O 1
ATOM 12267 N N A GLU D 1 294 ? 28.737 24.340 46.163 0.50 20.67 294 GLU D N 1
ATOM 12268 N N B GLU D 1 294 ? 28.746 24.369 46.216 0.50 19.63 294 GLU D N 1
ATOM 12269 C CA A GLU D 1 294 ? 27.459 23.716 46.578 0.50 19.93 294 GLU D CA 1
ATOM 12270 C CA B GLU D 1 294 ? 27.481 23.689 46.597 0.50 18.55 294 GLU D CA 1
ATOM 12271 C C A GLU D 1 294 ? 26.677 24.661 47.484 0.50 18.59 294 GLU D C 1
ATOM 12272 C C B GLU D 1 294 ? 26.682 24.510 47.603 0.50 19.27 294 GLU D C 1
ATOM 12273 O O A GLU D 1 294 ? 25.449 24.762 47.328 0.50 17.30 294 GLU D O 1
ATOM 12274 O O B GLU D 1 294 ? 25.452 24.315 47.670 0.50 18.02 294 GLU D O 1
ATOM 12285 N N . THR D 1 295 ? 27.352 25.330 48.418 1.00 19.48 295 THR D N 1
ATOM 12286 C CA . THR D 1 295 ? 26.684 26.194 49.376 1.00 18.07 295 THR D CA 1
ATOM 12287 C C . THR D 1 295 ? 25.992 27.324 48.585 1.00 17.45 295 THR D C 1
ATOM 12288 O O . THR D 1 295 ? 24.802 27.663 48.859 1.00 18.19 295 THR D O 1
ATOM 12292 N N . MET D 1 296 ? 26.693 27.900 47.629 1.00 17.01 296 MET D N 1
ATOM 12293 C CA . MET D 1 296 ? 26.142 29.009 46.819 1.00 16.20 296 MET D CA 1
ATOM 12294 C C . MET D 1 296 ? 24.927 28.504 46.024 1.00 14.31 296 MET D C 1
ATOM 12295 O O . MET D 1 296 ? 23.910 29.239 45.922 1.00 15.37 296 MET D O 1
ATOM 12300 N N . LYS D 1 297 ? 24.951 27.260 45.550 1.00 14.98 297 LYS D N 1
ATOM 12301 C CA . LYS D 1 297 ? 23.748 26.715 44.850 1.00 15.54 297 LYS D CA 1
ATOM 12302 C C . LYS D 1 297 ? 22.552 26.739 45.816 1.00 14.96 297 LYS D C 1
ATOM 12303 O O . LYS D 1 297 ? 21.440 27.151 45.436 1.00 16.40 297 LYS D O 1
ATOM 12309 N N . LYS D 1 298 ? 22.762 26.327 47.068 1.00 14.27 298 LYS D N 1
ATOM 12310 C CA . LYS D 1 298 ? 21.643 26.259 48.039 1.00 16.15 298 LYS D CA 1
ATOM 12311 C C . LYS D 1 298 ? 21.097 27.684 48.217 1.00 14.23 298 LYS D C 1
ATOM 12312 O O . LYS D 1 298 ? 19.861 27.893 48.331 1.00 16.50 298 LYS D O 1
ATOM 12318 N N . ARG D 1 299 ? 22.004 28.650 48.334 1.00 14.09 299 ARG D N 1
ATOM 12319 C CA . ARG D 1 299 ? 21.576 30.045 48.674 1.00 14.24 299 ARG D CA 1
ATOM 12320 C C . ARG D 1 299 ? 20.714 30.557 47.503 1.00 13.47 299 ARG D C 1
ATOM 12321 O O . ARG D 1 299 ? 19.681 31.155 47.697 1.00 15.94 299 ARG D O 1
ATOM 12329 N N . VAL D 1 300 ? 21.165 30.362 46.299 1.00 14.46 300 VAL D N 1
ATOM 12330 C CA . VAL D 1 300 ? 20.416 30.835 45.100 1.00 14.84 300 VAL D CA 1
ATOM 12331 C C . VAL D 1 300 ? 19.052 30.115 44.998 1.00 14.12 300 VAL D C 1
ATOM 12332 O O . VAL D 1 300 ? 18.054 30.753 44.688 1.00 12.69 300 VAL D O 1
ATOM 12336 N N . ARG D 1 301 ? 19.021 28.803 45.226 1.00 14.75 301 ARG D N 1
ATOM 12337 C CA . ARG D 1 301 ? 17.764 28.069 45.210 1.00 14.90 301 ARG D CA 1
ATOM 12338 C C . ARG D 1 301 ? 16.807 28.736 46.179 1.00 14.96 301 ARG D C 1
ATOM 12339 O O . ARG D 1 301 ? 15.596 28.824 45.861 1.00 14.06 301 ARG D O 1
ATOM 12347 N N . HIS D 1 302 ? 17.271 29.013 47.386 1.00 14.35 302 HIS D N 1
ATOM 12348 C CA . HIS D 1 302 ? 16.346 29.659 48.367 1.00 15.03 302 HIS D CA 1
ATOM 12349 C C . HIS D 1 302 ? 15.798 30.931 47.734 1.00 12.27 302 HIS D C 1
ATOM 12350 O O . HIS D 1 302 ? 14.573 31.168 47.772 1.00 12.43 302 HIS D O 1
ATOM 12357 N N . VAL D 1 303 ? 16.699 31.768 47.243 1.00 12.92 303 VAL D N 1
ATOM 12358 C CA . VAL D 1 303 ? 16.260 33.132 46.819 1.00 13.60 303 VAL D CA 1
ATOM 12359 C C . VAL D 1 303 ? 15.217 32.979 45.696 1.00 14.43 303 VAL D C 1
ATOM 12360 O O . VAL D 1 303 ? 14.174 33.666 45.674 1.00 14.11 303 VAL D O 1
ATOM 12364 N N . VAL D 1 304 ? 15.526 32.136 44.718 1.00 14.30 304 VAL D N 1
ATOM 12365 C CA . VAL D 1 304 ? 14.639 32.014 43.542 1.00 15.63 304 VAL D CA 1
ATOM 12366 C C . VAL D 1 304 ? 13.285 31.477 44.004 1.00 14.79 304 VAL D C 1
ATOM 12367 O O . VAL D 1 304 ? 12.242 32.032 43.614 1.00 14.51 304 VAL D O 1
ATOM 12371 N N . THR D 1 305 ? 13.270 30.401 44.784 1.00 11.36 305 THR D N 1
ATOM 12372 C CA . THR D 1 305 ? 11.981 29.809 45.180 1.00 13.79 305 THR D CA 1
ATOM 12373 C C . THR D 1 305 ? 11.223 30.734 46.131 1.00 13.40 305 THR D C 1
ATOM 12374 O O . THR D 1 305 ? 10.001 30.638 46.174 1.00 13.79 305 THR D O 1
ATOM 12378 N N . GLU D 1 306 ? 11.942 31.477 46.958 1.00 13.68 306 GLU D N 1
ATOM 12379 C CA . GLU D 1 306 ? 11.296 32.352 47.936 1.00 13.59 306 GLU D CA 1
ATOM 12380 C C . GLU D 1 306 ? 10.562 33.480 47.197 1.00 13.51 306 GLU D C 1
ATOM 12381 O O . GLU D 1 306 ? 9.398 33.791 47.561 1.00 15.94 306 GLU D O 1
ATOM 12387 N N . ILE D 1 307 ? 11.188 34.043 46.175 1.00 12.66 307 ILE D N 1
ATOM 12388 C CA . ILE D 1 307 ? 10.529 35.134 45.427 1.00 13.92 307 ILE D CA 1
ATOM 12389 C C . ILE D 1 307 ? 9.222 34.587 44.827 1.00 13.50 307 ILE D C 1
ATOM 12390 O O . ILE D 1 307 ? 8.196 35.238 44.908 1.00 15.26 307 ILE D O 1
ATOM 12395 N N . GLU D 1 308 ? 9.240 33.400 44.252 1.00 15.37 308 GLU D N 1
ATOM 12396 C CA . GLU D 1 308 ? 8.031 32.750 43.708 1.00 15.31 308 GLU D CA 1
ATOM 12397 C C . GLU D 1 308 ? 7.009 32.469 44.789 1.00 14.94 308 GLU D C 1
ATOM 12398 O O . GLU D 1 308 ? 5.854 32.752 44.565 1.00 17.81 308 GLU D O 1
ATOM 12404 N N . ARG D 1 309 ? 7.425 32.015 45.949 1.00 13.62 309 ARG D N 1
ATOM 12405 C CA . ARG D 1 309 ? 6.480 31.770 47.064 1.00 13.09 309 ARG D CA 1
ATOM 12406 C C . ARG D 1 309 ? 5.768 33.049 47.490 1.00 12.53 309 ARG D C 1
ATOM 12407 O O . ARG D 1 309 ? 4.635 32.935 47.952 1.00 15.15 309 ARG D O 1
ATOM 12415 N N . VAL D 1 310 ? 6.430 34.197 47.437 1.00 13.12 310 VAL D N 1
ATOM 12416 C CA . VAL D 1 310 ? 5.729 35.477 47.731 1.00 15.28 310 VAL D CA 1
ATOM 12417 C C . VAL D 1 310 ? 4.586 35.656 46.740 1.00 14.30 310 VAL D C 1
ATOM 12418 O O . VAL D 1 310 ? 3.484 35.943 47.166 1.00 15.69 310 VAL D O 1
ATOM 12422 N N . ARG D 1 311 ? 4.830 35.474 45.439 1.00 15.79 311 ARG D N 1
ATOM 12423 C CA . ARG D 1 311 ? 3.719 35.620 44.449 1.00 17.30 311 ARG D CA 1
ATOM 12424 C C . ARG D 1 311 ? 2.617 34.593 44.752 1.00 15.71 311 ARG D C 1
ATOM 12425 O O . ARG D 1 311 ? 1.406 34.965 44.757 1.00 14.73 311 ARG D O 1
ATOM 12433 N N . SER D 1 312 ? 3.000 33.363 45.110 1.00 15.68 312 SER D N 1
ATOM 12434 C CA . SER D 1 312 ? 2.060 32.285 45.423 1.00 17.37 312 SER D CA 1
ATOM 12435 C C . SER D 1 312 ? 1.254 32.619 46.684 1.00 16.24 312 SER D C 1
ATOM 12436 O O . SER D 1 312 ? 0.026 32.325 46.679 1.00 19.43 312 SER D O 1
ATOM 12439 N N . PHE D 1 313 ? 1.865 33.239 47.702 1.00 15.62 313 PHE D N 1
ATOM 12440 C CA . PHE D 1 313 ? 1.212 33.516 49.001 1.00 17.60 313 PHE D CA 1
ATOM 12441 C C . PHE D 1 313 ? 0.195 34.640 48.742 1.00 14.65 313 PHE D C 1
ATOM 12442 O O . PHE D 1 313 ? -0.960 34.549 49.174 1.00 16.96 313 PHE D O 1
ATOM 12450 N N . VAL D 1 314 ? 0.609 35.674 48.037 1.00 16.98 314 VAL D N 1
ATOM 12451 C CA . VAL D 1 314 ? -0.306 36.805 47.707 1.00 19.17 314 VAL D CA 1
ATOM 12452 C C . VAL D 1 314 ? -1.534 36.235 46.994 1.00 18.38 314 VAL D C 1
ATOM 12453 O O . VAL D 1 314 ? -2.673 36.643 47.348 1.00 18.40 314 VAL D O 1
ATOM 12457 N N . ARG D 1 315 ? -1.357 35.345 46.012 1.00 20.35 315 ARG D N 1
ATOM 12458 C CA . ARG D 1 315 ? -2.530 34.752 45.309 1.00 22.53 315 ARG D CA 1
ATOM 12459 C C . ARG D 1 315 ? -3.400 33.944 46.292 1.00 19.78 315 ARG D C 1
ATOM 12460 O O . ARG D 1 315 ? -4.667 34.078 46.266 1.00 20.66 315 ARG D O 1
ATOM 12468 N N . ALA D 1 316 ? -2.783 33.015 47.011 1.00 20.14 316 ALA D N 1
ATOM 12469 C CA . ALA D 1 316 ? -3.486 32.116 47.961 1.00 19.56 316 ALA D CA 1
ATOM 12470 C C . ALA D 1 316 ? -4.300 32.927 48.951 1.00 21.53 316 ALA D C 1
ATOM 12471 O O . ALA D 1 316 ? -5.500 32.649 49.117 1.00 22.36 316 ALA D O 1
ATOM 12473 N N . PHE D 1 317 ? -3.689 33.918 49.567 1.00 19.74 317 PHE D N 1
ATOM 12474 C CA . PHE D 1 317 ? -4.335 34.676 50.669 1.00 20.32 317 PHE D CA 1
ATOM 12475 C C . PHE D 1 317 ? -5.462 35.523 50.072 1.00 19.44 317 PHE D C 1
ATOM 12476 O O . PHE D 1 317 ? -6.543 35.571 50.632 1.00 24.40 317 PHE D O 1
ATOM 12484 N N . ALA D 1 318 ? -5.252 36.081 48.892 1.00 20.39 318 ALA D N 1
ATOM 12485 C CA . ALA D 1 318 ? -6.300 36.899 48.227 1.00 24.00 318 ALA D CA 1
ATOM 12486 C C . ALA D 1 318 ? -7.544 36.035 47.937 1.00 27.06 318 ALA D C 1
ATOM 12487 O O . ALA D 1 318 ? -8.721 36.578 48.002 1.00 25.82 318 ALA D O 1
ATOM 12489 N N . GLN D 1 319 ? -7.315 34.741 47.658 1.00 23.57 319 GLN D N 1
ATOM 12490 C CA . GLN D 1 319 ? -8.380 33.771 47.286 1.00 25.90 319 GLN D CA 1
ATOM 12491 C C . GLN D 1 319 ? -9.017 33.144 48.529 1.00 25.18 319 GLN D C 1
ATOM 12492 O O . GLN D 1 319 ? -9.978 32.360 48.373 1.00 26.30 319 GLN D O 1
ATOM 12498 N N . GLY D 1 320 ? -8.489 33.455 49.713 1.00 22.68 320 GLY D N 1
ATOM 12499 C CA . GLY D 1 320 ? -8.882 32.844 50.980 1.00 26.38 320 GLY D CA 1
ATOM 12500 C C . GLY D 1 320 ? -8.503 31.388 51.087 1.00 24.12 320 GLY D C 1
ATOM 12501 O O . GLY D 1 320 ? -9.084 30.690 51.929 1.00 28.45 320 GLY D O 1
ATOM 12502 N N . ASP D 1 321 ? -7.475 30.974 50.364 1.00 27.38 321 ASP D N 1
ATOM 12503 C CA . ASP D 1 321 ? -6.944 29.599 50.439 1.00 21.76 321 ASP D CA 1
ATOM 12504 C C . ASP D 1 321 ? -5.964 29.541 51.592 1.00 21.30 321 ASP D C 1
ATOM 12505 O O . ASP D 1 321 ? -4.801 29.746 51.377 1.00 21.14 321 ASP D O 1
ATOM 12510 N N . ILE D 1 322 ? -6.475 29.410 52.819 1.00 25.27 322 ILE D N 1
ATOM 12511 C CA . ILE D 1 322 ? -5.627 29.506 54.033 1.00 22.68 322 ILE D CA 1
ATOM 12512 C C . ILE D 1 322 ? -4.707 28.283 54.094 1.00 20.34 322 ILE D C 1
ATOM 12513 O O . ILE D 1 322 ? -3.545 28.389 54.590 1.00 24.43 322 ILE D O 1
ATOM 12518 N N . LYS D 1 323 ? -5.198 27.110 53.719 1.00 20.94 323 LYS D N 1
ATOM 12519 C CA . LYS D 1 323 ? -4.337 25.895 53.771 1.00 22.31 323 LYS D CA 1
ATOM 12520 C C . LYS D 1 323 ? -3.131 26.127 52.834 1.00 16.55 323 LYS D C 1
ATOM 12521 O O . LYS D 1 323 ? -1.968 25.742 53.178 1.00 18.13 323 LYS D O 1
ATOM 12526 N N . ALA D 1 324 ? -3.386 26.661 51.639 1.00 17.99 324 ALA D N 1
ATOM 12527 C CA . ALA D 1 324 ? -2.304 26.878 50.659 1.00 18.83 324 ALA D CA 1
ATOM 12528 C C . ALA D 1 324 ? -1.338 27.954 51.210 1.00 18.44 324 ALA D C 1
ATOM 12529 O O . ALA D 1 324 ? -0.142 27.814 51.062 1.00 18.53 324 ALA D O 1
ATOM 12531 N N . ALA D 1 325 ? -1.848 29.031 51.784 1.00 17.26 325 ALA D N 1
ATOM 12532 C CA . ALA D 1 325 ? -1.010 30.100 52.389 1.00 17.21 325 ALA D CA 1
ATOM 12533 C C . ALA D 1 325 ? -0.158 29.485 53.515 1.00 16.34 325 ALA D C 1
ATOM 12534 O O . ALA D 1 325 ? 1.040 29.791 53.630 1.00 17.84 325 ALA D O 1
ATOM 12536 N N . GLY D 1 326 ? -0.767 28.619 54.347 1.00 18.26 326 GLY D N 1
ATOM 12537 C CA . GLY D 1 326 ? -0.005 27.920 55.392 1.00 16.52 326 GLY D CA 1
ATOM 12538 C C . GLY D 1 326 ? 1.110 27.052 54.799 1.00 16.39 326 GLY D C 1
ATOM 12539 O O . GLY D 1 326 ? 2.239 27.035 55.371 1.00 17.52 326 GLY D O 1
ATOM 12540 N N . ARG D 1 327 ? 0.824 26.290 53.741 1.00 16.92 327 ARG D N 1
ATOM 12541 C CA . ARG D 1 327 ? 1.887 25.429 53.121 1.00 18.30 327 ARG D CA 1
ATOM 12542 C C . ARG D 1 3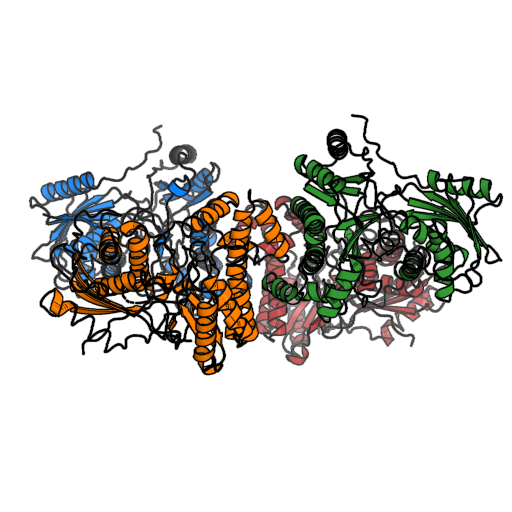27 ? 3.040 26.289 52.576 1.00 14.58 327 ARG D C 1
ATOM 12543 O O . ARG D 1 327 ? 4.194 25.865 52.655 1.00 17.07 327 ARG D O 1
ATOM 12551 N N . LEU D 1 328 ? 2.728 27.493 52.108 1.00 16.01 328 LEU D N 1
ATOM 12552 C CA . LEU D 1 328 ? 3.767 28.427 51.610 1.00 16.37 328 LEU D CA 1
ATOM 12553 C C . LEU D 1 328 ? 4.607 28.954 52.784 1.00 13.75 328 LEU D C 1
ATOM 12554 O O . LEU D 1 328 ? 5.799 29.012 52.659 1.00 15.11 328 LEU D O 1
ATOM 12559 N N . PHE D 1 329 ? 3.998 29.251 53.959 1.00 15.43 329 PHE D N 1
ATOM 12560 C CA . PHE D 1 329 ? 4.789 29.547 55.177 1.00 14.03 329 PHE D CA 1
ATOM 12561 C C . PHE D 1 329 ? 5.789 28.415 55.413 1.00 14.31 329 PHE D C 1
ATOM 12562 O O . PHE D 1 329 ? 6.967 28.618 55.646 1.00 15.26 329 PHE D O 1
ATOM 12570 N N . ASN D 1 330 ? 5.248 27.204 55.374 1.00 13.99 330 ASN D N 1
ATOM 12571 C CA . ASN D 1 330 ? 6.039 26.019 55.758 1.00 15.42 330 ASN D CA 1
ATOM 12572 C C . ASN D 1 330 ? 7.216 25.855 54.803 1.00 12.56 330 ASN D C 1
ATOM 12573 O O . ASN D 1 330 ? 8.310 25.539 55.270 1.00 15.58 330 ASN D O 1
ATOM 12578 N N . ALA D 1 331 ? 6.958 26.015 53.499 1.00 15.30 331 ALA D N 1
ATOM 12579 C CA . ALA D 1 331 ? 8.003 25.884 52.453 1.00 13.47 331 ALA D CA 1
ATOM 12580 C C . ALA D 1 331 ? 9.102 26.951 52.574 1.00 14.65 331 ALA D C 1
ATOM 12581 O O . ALA D 1 331 ? 10.251 26.650 52.361 1.00 14.95 331 ALA D O 1
ATOM 12583 N N . SER D 1 332 ? 8.705 28.181 52.905 1.00 13.50 332 SER D N 1
ATOM 12584 C CA . SER D 1 332 ? 9.637 29.270 53.200 1.00 15.03 332 SER D CA 1
ATOM 12585 C C . SER D 1 332 ? 10.552 28.839 54.353 1.00 14.18 332 SER D C 1
ATOM 12586 O O . SER D 1 332 ? 11.762 28.935 54.230 1.00 15.86 332 SER D O 1
ATOM 12589 N N . HIS D 1 333 ? 9.994 28.446 55.462 1.00 14.95 333 HIS D N 1
ATOM 12590 C CA . HIS D 1 333 ? 10.779 27.983 56.634 1.00 15.88 333 HIS D CA 1
ATOM 12591 C C . HIS D 1 333 ? 11.726 26.861 56.236 1.00 13.43 333 HIS D C 1
ATOM 12592 O O . HIS D 1 333 ? 12.950 26.962 56.511 1.00 14.92 333 HIS D O 1
ATOM 12599 N N . ASP D 1 334 ? 11.195 25.839 55.550 1.00 12.23 334 ASP D N 1
ATOM 12600 C CA . ASP D 1 334 ? 12.025 24.659 55.250 1.00 15.22 334 ASP D CA 1
ATOM 12601 C C . ASP D 1 334 ? 13.203 25.061 54.361 1.00 14.52 334 ASP D C 1
ATOM 12602 O O . ASP D 1 334 ? 14.313 24.533 54.506 1.00 18.01 334 ASP D O 1
ATOM 12607 N N . SER D 1 335 ? 12.985 25.994 53.451 1.00 16.56 335 SER D N 1
ATOM 12608 C CA . SER D 1 335 ? 14.047 26.537 52.597 1.00 17.54 335 SER D CA 1
ATOM 12609 C C . SER D 1 335 ? 15.064 27.324 53.431 1.00 15.25 335 SER D C 1
ATOM 12610 O O . SER D 1 335 ? 16.252 27.168 53.247 1.00 15.86 335 SER D O 1
ATOM 12613 N N . LEU D 1 336 ? 14.590 28.176 54.331 1.00 15.45 336 LEU D N 1
ATOM 12614 C CA . LEU D 1 336 ? 15.500 28.943 55.198 1.00 14.62 336 LEU D CA 1
ATOM 12615 C C . LEU D 1 336 ? 16.339 27.970 56.024 1.00 16.69 336 LEU D C 1
ATOM 12616 O O . LEU D 1 336 ? 17.489 28.270 56.260 1.00 16.23 336 LEU D O 1
ATOM 12621 N N . ALA D 1 337 ? 15.746 26.867 56.499 1.00 16.31 337 ALA D N 1
ATOM 12622 C CA . ALA D 1 337 ? 16.486 25.890 57.349 1.00 18.18 337 ALA D CA 1
ATOM 12623 C C . ALA D 1 337 ? 17.563 25.139 56.505 1.00 18.42 337 ALA D C 1
ATOM 12624 O O . ALA D 1 337 ? 18.722 24.991 56.910 1.00 21.70 337 ALA D O 1
ATOM 12626 N N . ALA D 1 338 ? 17.133 24.582 55.398 1.00 19.14 338 ALA D N 1
ATOM 12627 C CA . ALA D 1 338 ? 17.921 23.579 54.638 1.00 16.94 338 ALA D CA 1
ATOM 12628 C C . ALA D 1 338 ? 18.827 24.251 53.632 1.00 16.05 338 ALA D C 1
ATOM 12629 O O . ALA D 1 338 ? 19.971 23.803 53.467 1.00 21.05 338 ALA D O 1
ATOM 12631 N N . ASP D 1 339 ? 18.329 25.261 52.915 1.00 15.59 339 ASP D N 1
ATOM 12632 C CA . ASP D 1 339 ? 19.101 25.840 51.777 1.00 15.51 339 ASP D CA 1
ATOM 12633 C C . ASP D 1 339 ? 19.769 27.156 52.194 1.00 16.74 339 ASP D C 1
ATOM 12634 O O . ASP D 1 339 ? 20.914 27.362 51.839 1.00 17.07 339 ASP D O 1
ATOM 12639 N N . TYR D 1 340 ? 19.100 27.981 52.999 1.00 17.44 340 TYR D N 1
ATOM 12640 C CA . TYR D 1 340 ? 19.707 29.279 53.415 1.00 16.21 340 TYR D CA 1
ATOM 12641 C C . TYR D 1 340 ? 20.505 29.134 54.726 1.00 15.09 340 TYR D C 1
ATOM 12642 O O . TYR D 1 340 ? 21.401 29.943 54.912 1.00 16.21 340 TYR D O 1
ATOM 12651 N N . GLU D 1 341 ? 20.232 28.083 55.484 1.00 17.08 341 GLU D N 1
ATOM 12652 C CA . GLU D 1 341 ? 20.907 27.704 56.720 1.00 17.89 341 GLU D CA 1
ATOM 12653 C C . GLU D 1 341 ? 20.965 28.900 57.666 1.00 18.65 341 GLU D C 1
ATOM 12654 O O . GLU D 1 341 ? 22.066 29.191 58.204 1.00 18.20 341 GLU D O 1
ATOM 12660 N N . VAL D 1 342 ? 19.812 29.537 57.903 1.00 18.15 342 VAL D N 1
ATOM 12661 C CA . VAL D 1 342 ? 19.728 30.664 58.871 1.00 15.79 342 VAL D CA 1
ATOM 12662 C C . VAL D 1 342 ? 18.814 30.300 60.026 1.00 17.15 342 VAL D C 1
ATOM 12663 O O . VAL D 1 342 ? 18.522 31.199 60.810 1.00 22.65 342 VAL D O 1
ATOM 12667 N N . THR D 1 343 ? 18.435 29.035 60.204 1.00 16.03 343 THR D N 1
ATOM 12668 C CA . THR D 1 343 ? 17.645 28.666 61.406 1.00 16.92 343 THR D CA 1
ATOM 12669 C C . THR D 1 343 ? 18.587 28.137 62.488 1.00 18.82 343 THR D C 1
ATOM 12670 O O . THR D 1 343 ? 19.741 27.872 62.274 1.00 19.08 343 THR D O 1
ATOM 12674 N N . VAL D 1 344 ? 18.018 28.053 63.671 1.00 19.14 344 VAL D N 1
ATOM 12675 C CA . VAL D 1 344 ? 18.647 27.463 64.869 1.00 21.69 344 VAL D CA 1
ATOM 12676 C C . VAL D 1 344 ? 17.614 26.524 65.482 1.00 20.17 344 VAL D C 1
ATOM 12677 O O . VAL D 1 344 ? 16.401 26.586 65.183 1.00 18.13 344 VAL D O 1
ATOM 12681 N N . PRO D 1 345 ? 18.063 25.601 66.350 1.00 20.29 345 PRO D N 1
ATOM 12682 C CA . PRO D 1 345 ? 17.128 24.630 66.902 1.00 20.32 345 PRO D CA 1
ATOM 12683 C C . PRO D 1 345 ? 15.862 25.281 67.505 1.00 17.93 345 PRO D C 1
ATOM 12684 O O . PRO D 1 345 ? 14.780 24.729 67.337 1.00 20.46 345 PRO D O 1
ATOM 12688 N N . GLU D 1 346 ? 15.999 26.437 68.174 1.00 20.44 346 GLU D N 1
ATOM 12689 C CA . GLU D 1 346 ? 14.836 27.027 68.861 1.00 20.04 346 GLU D CA 1
ATOM 12690 C C . GLU D 1 346 ? 13.774 27.379 67.816 1.00 17.98 346 GLU D C 1
ATOM 12691 O O . GLU D 1 346 ? 12.566 27.173 68.066 1.00 17.70 346 GLU D O 1
ATOM 12697 N N . LEU D 1 347 ? 14.196 27.867 66.645 1.00 19.28 347 LEU D N 1
ATOM 12698 C CA . LEU D 1 347 ? 13.235 28.238 65.597 1.00 18.47 347 LEU D CA 1
ATOM 12699 C C . LEU D 1 347 ? 12.589 26.970 65.055 1.00 19.01 347 LEU D C 1
ATOM 12700 O O . LEU D 1 347 ? 11.389 26.917 64.964 1.00 17.57 347 LEU D O 1
ATOM 12705 N N . ASP D 1 348 ? 13.400 25.957 64.760 1.00 18.72 348 ASP D N 1
ATOM 12706 C CA . ASP D 1 348 ? 12.954 24.722 64.079 1.00 19.16 348 ASP D CA 1
ATOM 12707 C C . ASP D 1 348 ? 11.986 23.956 64.980 1.00 17.29 348 ASP D C 1
ATOM 12708 O O . ASP D 1 348 ? 10.956 23.508 64.512 1.00 19.32 348 ASP D O 1
ATOM 12713 N N . ILE D 1 349 ? 12.255 23.993 66.275 1.00 17.36 349 ILE D N 1
ATOM 12714 C CA . ILE D 1 349 ? 11.452 23.265 67.284 1.00 17.96 349 ILE D CA 1
ATOM 12715 C C . ILE D 1 349 ? 10.142 24.035 67.502 1.00 17.33 349 ILE D C 1
ATOM 12716 O O . ILE D 1 349 ? 9.087 23.417 67.496 1.00 19.81 349 ILE D O 1
ATOM 12721 N N . ALA D 1 350 ? 10.227 25.369 67.605 1.00 18.50 350 ALA D N 1
ATOM 12722 C CA . ALA D 1 350 ? 9.011 26.189 67.745 1.00 19.59 350 ALA D CA 1
ATOM 12723 C C . ALA D 1 350 ? 8.091 25.916 66.556 1.00 17.26 350 ALA D C 1
ATOM 12724 O O . ALA D 1 350 ? 6.844 25.741 66.736 1.00 17.71 350 ALA D O 1
ATOM 12726 N N . VAL D 1 351 ? 8.657 25.927 65.349 1.00 18.50 351 VAL D N 1
ATOM 12727 C CA . VAL D 1 351 ? 7.859 25.695 64.131 1.00 18.58 351 VAL D CA 1
ATOM 12728 C C . VAL D 1 351 ? 7.259 24.292 64.189 1.00 17.04 351 VAL D C 1
ATOM 12729 O O . VAL D 1 351 ? 6.103 24.134 63.862 1.00 16.91 351 VAL D O 1
ATOM 12733 N N . ASP D 1 352 ? 8.041 23.311 64.564 1.00 18.80 352 ASP D N 1
ATOM 12734 C CA . ASP D 1 352 ? 7.520 21.923 64.623 1.00 18.92 352 ASP D CA 1
ATOM 12735 C C . ASP D 1 352 ? 6.344 21.829 65.603 1.00 19.16 352 ASP D C 1
ATOM 12736 O O . ASP D 1 352 ? 5.365 21.166 65.271 1.00 21.49 352 ASP D O 1
ATOM 12741 N N . VAL D 1 353 ? 6.439 22.473 66.775 1.00 18.67 353 VAL D N 1
ATOM 12742 C CA . VAL D 1 353 ? 5.371 22.394 67.787 1.00 20.87 353 VAL D CA 1
ATOM 12743 C C . VAL D 1 353 ? 4.132 23.018 67.149 1.00 21.38 353 VAL D C 1
ATOM 12744 O O . VAL D 1 353 ? 3.017 22.485 67.312 1.00 20.87 353 VAL D O 1
ATOM 12748 N N . ALA D 1 354 ? 4.271 24.184 66.496 1.00 19.52 354 ALA D N 1
ATOM 12749 C CA . ALA D 1 354 ? 3.109 24.851 65.862 1.00 19.01 354 ALA D CA 1
ATOM 12750 C C . ALA D 1 354 ? 2.475 23.915 64.811 1.00 20.26 354 ALA D C 1
ATOM 12751 O O . ALA D 1 354 ? 1.247 23.726 64.807 1.00 19.36 354 ALA D O 1
ATOM 12753 N N . ARG D 1 355 ? 3.281 23.348 63.928 1.00 18.61 355 ARG D N 1
ATOM 12754 C CA . ARG D 1 355 ? 2.756 22.430 62.866 1.00 21.28 355 ARG D CA 1
ATOM 12755 C C . ARG D 1 355 ? 2.028 21.229 63.475 1.00 21.59 355 ARG D C 1
ATOM 12756 O O . ARG D 1 355 ? 0.988 20.826 62.904 1.00 27.97 355 ARG D O 1
ATOM 12764 N N . LYS D 1 356 ? 2.551 20.679 64.571 1.00 22.75 356 LYS D N 1
ATOM 12765 C CA . LYS D 1 356 ? 1.988 19.466 65.225 1.00 23.33 356 LYS D CA 1
ATOM 12766 C C . LYS D 1 356 ? 0.746 19.856 66.048 1.00 29.30 356 LYS D C 1
ATOM 12767 O O . LYS D 1 356 ? -0.001 18.943 66.440 1.00 30.57 356 LYS D O 1
ATOM 12773 N N . ASN D 1 357 ? 0.497 21.154 66.271 1.00 23.49 357 ASN D N 1
ATOM 12774 C CA . ASN D 1 357 ? -0.604 21.575 67.168 1.00 24.77 357 ASN D CA 1
ATOM 12775 C C . ASN D 1 357 ? -1.562 22.413 66.364 1.00 26.13 357 ASN D C 1
ATOM 12776 O O . ASN D 1 357 ? -2.196 23.234 66.978 1.00 33.07 357 ASN D O 1
ATOM 12781 N N . GLY D 1 358 ? -1.559 22.230 65.043 1.00 26.21 358 GLY D N 1
ATOM 12782 C CA . GLY D 1 358 ? -2.676 22.586 64.160 1.00 29.69 358 GLY D CA 1
ATOM 12783 C C . GLY D 1 358 ? -2.494 23.914 63.477 1.00 27.21 358 GLY D C 1
ATOM 12784 O O . GLY D 1 358 ? -3.503 24.404 62.902 1.00 30.43 358 GLY D O 1
ATOM 12785 N N . ALA D 1 359 ? -1.295 24.502 63.502 1.00 23.57 359 ALA D N 1
ATOM 12786 C CA . ALA D 1 359 ? -0.981 25.675 62.653 1.00 21.72 359 ALA D CA 1
ATOM 12787 C C . ALA D 1 359 ? -1.206 25.318 61.182 1.00 21.50 359 ALA D C 1
ATOM 12788 O O . ALA D 1 359 ? -0.736 24.286 60.767 1.00 20.72 359 ALA D O 1
ATOM 12790 N N . TYR D 1 360 ? -1.840 26.207 60.402 1.00 21.23 360 TYR D N 1
ATOM 12791 C CA . TYR D 1 360 ? -1.933 26.065 58.935 1.00 20.37 360 TYR D CA 1
ATOM 12792 C C . TYR D 1 360 ? -0.513 26.073 58.399 1.00 17.93 360 TYR D C 1
ATOM 12793 O O . TYR D 1 360 ? -0.235 25.425 57.435 1.00 22.83 360 TYR D O 1
ATOM 12802 N N . GLY D 1 361 ? 0.332 26.885 58.995 1.00 18.76 361 GLY D N 1
ATOM 12803 C CA . GLY D 1 361 ? 1.755 26.950 58.623 1.00 18.51 361 GLY D CA 1
ATOM 12804 C C . GLY D 1 361 ? 2.525 27.793 59.616 1.00 17.90 361 GLY D C 1
ATOM 12805 O O . GLY D 1 361 ? 1.898 28.568 60.384 1.00 20.40 361 GLY D O 1
ATOM 12806 N N . ALA D 1 362 ? 3.835 27.616 59.653 1.00 18.36 362 ALA D N 1
ATOM 12807 C CA . ALA D 1 362 ? 4.705 28.252 60.649 1.00 19.65 362 ALA D CA 1
ATOM 12808 C C . ALA D 1 362 ? 6.086 28.399 60.052 1.00 18.13 362 ALA D C 1
ATOM 12809 O O . ALA D 1 362 ? 6.547 27.542 59.282 1.00 17.17 362 ALA D O 1
ATOM 12811 N N . ARG D 1 363 ? 6.691 29.507 60.378 1.00 14.74 363 ARG D N 1
ATOM 12812 C CA . ARG D 1 363 ? 8.025 29.849 59.843 1.00 13.72 363 ARG D CA 1
ATOM 12813 C C . ARG D 1 363 ? 8.742 30.879 60.699 1.00 16.03 363 ARG D C 1
ATOM 12814 O O . ARG D 1 363 ? 8.043 31.705 61.408 1.00 16.04 363 ARG D O 1
ATOM 12822 N N . MET D 1 364 ? 10.064 30.836 60.654 1.00 14.17 364 MET D N 1
ATOM 12823 C CA . MET D 1 364 ? 10.888 31.927 61.218 1.00 16.28 364 MET D CA 1
ATOM 12824 C C . MET D 1 364 ? 10.535 33.176 60.428 1.00 14.45 364 MET D C 1
ATOM 12825 O O . MET D 1 364 ? 10.181 33.070 59.228 1.00 16.56 364 MET D O 1
ATOM 12830 N N . THR D 1 365 ? 10.687 34.333 61.034 1.00 14.38 365 THR D N 1
ATOM 12831 C CA . THR D 1 365 ? 10.530 35.644 60.358 1.00 16.24 365 THR D CA 1
ATOM 12832 C C . THR D 1 365 ? 11.779 36.476 60.627 1.00 18.44 365 THR D C 1
ATOM 12833 O O . THR D 1 365 ? 12.420 36.320 61.652 1.00 18.18 365 THR D O 1
ATOM 12837 N N . GLY D 1 366 ? 12.100 37.337 59.691 1.00 16.74 366 GLY D N 1
ATOM 12838 C CA . GLY D 1 366 ? 13.286 38.202 59.791 1.00 17.89 366 GLY D CA 1
ATOM 12839 C C . GLY D 1 366 ? 14.579 37.533 59.356 1.00 16.40 366 GLY D C 1
ATOM 12840 O O . GLY D 1 366 ? 14.514 36.600 58.564 1.00 16.60 366 GLY D O 1
ATOM 12841 N N . GLY D 1 367 ? 15.726 38.023 59.833 1.00 16.70 367 GLY D N 1
ATOM 12842 C CA . GLY D 1 367 ? 17.071 37.605 59.415 1.00 16.96 367 GLY D CA 1
ATOM 12843 C C . GLY D 1 367 ? 17.363 36.152 59.753 1.00 16.79 367 GLY D C 1
ATOM 12844 O O . GLY D 1 367 ? 18.074 35.478 59.014 1.00 19.88 367 GLY D O 1
ATOM 12845 N N . GLY D 1 368 ? 16.875 35.683 60.890 1.00 17.40 368 GLY D N 1
ATOM 12846 C CA . GLY D 1 368 ? 17.207 34.331 61.335 1.00 17.65 368 GLY D CA 1
ATOM 12847 C C . GLY D 1 368 ? 18.309 34.365 62.375 1.00 17.57 368 GLY D C 1
ATOM 12848 O O . GLY D 1 368 ? 18.545 35.450 63.073 1.00 19.53 368 GLY D O 1
ATOM 12849 N N . PHE D 1 369 ? 18.947 33.213 62.556 1.00 18.54 369 PHE D N 1
ATOM 12850 C CA . PHE D 1 369 ? 20.053 32.997 63.541 1.00 22.04 369 PHE D CA 1
ATOM 12851 C C . PHE D 1 369 ? 19.564 33.085 64.999 1.00 21.51 369 PHE D C 1
ATOM 12852 O O . PHE D 1 369 ? 20.386 33.060 65.917 1.00 24.31 369 PHE D O 1
ATOM 12860 N N . GLY D 1 370 ? 18.261 33.121 65.177 1.00 19.06 370 GLY D N 1
ATOM 12861 C CA . GLY D 1 370 ? 17.543 33.326 66.431 1.00 18.22 370 GLY D CA 1
ATOM 12862 C C . GLY D 1 370 ? 16.316 34.130 66.106 1.00 18.43 370 GLY D C 1
ATOM 12863 O O . GLY D 1 370 ? 15.873 34.112 64.949 1.00 19.69 370 GLY D O 1
ATOM 12864 N N . GLY D 1 371 ? 15.720 34.740 67.090 1.00 18.88 371 GLY D N 1
ATOM 12865 C CA . GLY D 1 371 ? 14.589 35.638 66.845 1.00 18.74 371 GLY D CA 1
ATOM 12866 C C . GLY D 1 371 ? 13.278 34.899 66.900 1.00 19.23 371 GLY D C 1
ATOM 12867 O O . GLY D 1 371 ? 13.120 33.990 67.757 1.00 22.33 371 GLY D O 1
ATOM 12868 N N . SER D 1 372 ? 12.369 35.303 66.025 1.00 17.21 372 SER D N 1
ATOM 12869 C CA . SER D 1 372 ? 10.946 34.968 66.138 1.00 17.40 372 SER D CA 1
ATOM 12870 C C . SER D 1 372 ? 10.493 33.939 65.120 1.00 16.96 372 SER D C 1
ATOM 12871 O O . SER D 1 372 ? 11.004 33.921 64.010 1.00 17.50 372 SER D O 1
ATOM 12874 N N . ILE D 1 373 ? 9.399 33.273 65.453 1.00 16.92 373 ILE D N 1
ATOM 12875 C CA . ILE D 1 373 ? 8.578 32.523 64.472 1.00 16.54 373 ILE D CA 1
ATOM 12876 C C . ILE D 1 373 ? 7.203 33.153 64.427 1.00 17.56 373 ILE D C 1
ATOM 12877 O O . ILE D 1 373 ? 6.777 33.824 65.352 1.00 21.28 373 ILE D O 1
ATOM 12882 N N . ILE D 1 374 ? 6.505 32.832 63.372 1.00 16.81 374 ILE D N 1
ATOM 12883 C CA . ILE D 1 374 ? 5.108 33.188 63.159 1.00 17.38 374 ILE D CA 1
ATOM 12884 C C . ILE D 1 374 ? 4.366 31.939 62.710 1.00 15.95 374 ILE D C 1
ATOM 12885 O O . ILE D 1 374 ? 4.994 31.009 62.148 1.00 19.52 374 ILE D O 1
ATOM 12890 N N . ALA D 1 375 ? 3.065 31.924 62.960 1.00 17.43 375 ALA D N 1
ATOM 12891 C CA . ALA D 1 375 ? 2.222 30.799 62.592 1.00 18.40 375 ALA D CA 1
ATOM 12892 C C . ALA D 1 375 ? 0.811 31.326 62.332 1.00 20.98 375 ALA D C 1
ATOM 12893 O O . ALA D 1 375 ? 0.284 32.113 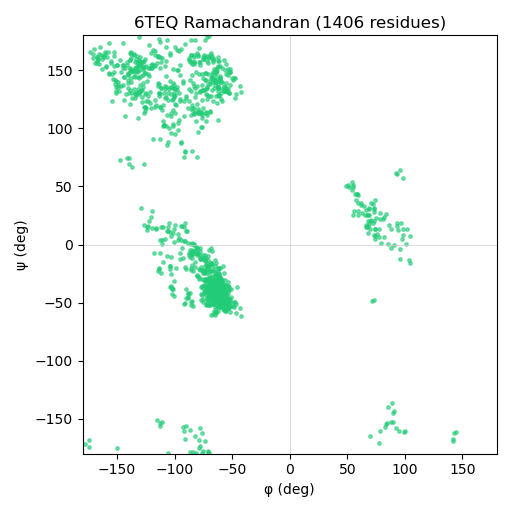63.136 1.00 20.26 375 ALA D O 1
ATOM 12895 N N . LEU D 1 376 ? 0.218 30.846 61.258 1.00 20.58 376 LEU D N 1
ATOM 12896 C CA . LEU D 1 376 ? -1.199 31.097 60.939 1.00 20.13 376 LEU D CA 1
ATOM 12897 C C . LEU D 1 376 ? -1.982 30.051 61.698 1.00 20.78 376 LEU D C 1
ATOM 12898 O O . LEU D 1 376 ? -1.760 28.864 61.438 1.00 21.19 376 LEU D O 1
ATOM 12903 N N . VAL D 1 377 ? -2.837 30.478 62.631 1.00 19.34 377 VAL D N 1
ATOM 12904 C CA . VAL D 1 377 ? -3.571 29.516 63.499 1.00 22.47 377 VAL D CA 1
ATOM 12905 C C . VAL D 1 377 ? -5.040 29.923 63.543 1.00 21.94 377 VAL D C 1
ATOM 12906 O O . VAL D 1 377 ? -5.336 31.089 63.276 1.00 22.13 377 VAL D O 1
ATOM 12910 N N . ASP D 1 378 ? -5.918 28.999 63.903 1.00 24.77 378 ASP D N 1
ATOM 12911 C CA . ASP D 1 378 ? -7.325 29.384 64.124 1.00 27.00 378 ASP D CA 1
ATOM 12912 C C . ASP D 1 378 ? -7.390 30.414 65.258 1.00 21.97 378 ASP D C 1
ATOM 12913 O O . ASP D 1 378 ? -6.644 30.264 66.241 1.00 21.35 378 ASP D O 1
ATOM 12918 N N . LYS D 1 379 ? -8.314 31.367 65.150 1.00 24.60 379 LYS D N 1
ATOM 12919 C CA . LYS D 1 379 ? -8.492 32.402 66.195 1.00 25.10 379 LYS D CA 1
ATOM 12920 C C . LYS D 1 379 ? -8.720 31.730 67.554 1.00 24.89 379 LYS D C 1
ATOM 12921 O O . LYS D 1 379 ? -9.485 30.765 67.619 1.00 27.28 379 LYS D O 1
ATOM 12927 N N . GLY D 1 380 ? -8.009 32.182 68.581 1.00 26.75 380 GLY D N 1
ATOM 12928 C CA . GLY D 1 380 ? -8.118 31.642 69.945 1.00 30.88 380 GLY D CA 1
ATOM 12929 C C . GLY D 1 380 ? -7.197 30.458 70.215 1.00 29.95 380 GLY D C 1
ATOM 12930 O O . GLY D 1 380 ? -7.225 29.954 71.376 1.00 36.13 380 GLY D O 1
ATOM 12931 N N . GLN D 1 381 ? -6.440 29.981 69.235 1.00 24.54 381 GLN D N 1
ATOM 12932 C CA . GLN D 1 381 ? -5.502 28.851 69.438 1.00 28.99 381 GLN D CA 1
ATOM 12933 C C . GLN D 1 381 ? -4.081 29.345 69.734 1.00 25.89 381 GLN D C 1
ATOM 12934 O O . GLN D 1 381 ? -3.258 28.550 70.158 1.00 27.32 381 GLN D O 1
ATOM 12940 N N . GLY D 1 382 ? -3.801 30.631 69.525 1.00 26.92 382 GLY D N 1
ATOM 12941 C CA . GLY D 1 382 ? -2.446 31.191 69.658 1.00 26.88 382 GLY D CA 1
ATOM 12942 C C . GLY D 1 382 ? -1.886 31.002 71.056 1.00 24.95 382 GLY D C 1
ATOM 12943 O O . GLY D 1 382 ? -0.723 30.597 71.182 1.00 25.55 382 GLY D O 1
ATOM 12944 N N . HIS D 1 383 ? -2.671 31.281 72.103 1.00 24.79 383 HIS D N 1
ATOM 12945 C CA . HIS D 1 383 ? -2.165 31.163 73.496 1.00 25.43 383 HIS D CA 1
ATOM 12946 C C . HIS D 1 383 ? -1.799 29.700 73.770 1.00 23.11 383 HIS D C 1
ATOM 12947 O O . HIS D 1 383 ? -0.727 29.449 74.379 1.00 26.18 383 HIS D O 1
ATOM 12954 N N . GLU D 1 384 ? -2.667 28.774 73.379 1.00 23.07 384 GLU D N 1
ATOM 12955 C CA . GLU D 1 384 ? -2.442 27.323 73.637 1.00 28.57 384 GLU D CA 1
ATOM 12956 C C . GLU D 1 384 ? -1.154 26.897 72.909 1.00 24.85 384 GLU D C 1
ATOM 12957 O O . GLU D 1 384 ? -0.282 26.198 73.503 1.00 24.55 384 GLU D O 1
ATOM 12963 N N . ILE D 1 385 ? -0.988 27.296 71.655 1.00 23.39 385 ILE D N 1
ATOM 12964 C CA . ILE D 1 385 ? 0.229 26.899 70.904 1.00 24.24 385 ILE D CA 1
ATOM 12965 C C . ILE D 1 385 ? 1.471 27.537 71.516 1.00 22.70 385 ILE D C 1
ATOM 12966 O O . ILE D 1 385 ? 2.495 26.857 71.602 1.00 21.68 385 ILE D O 1
ATOM 12971 N N . ALA D 1 386 ? 1.390 28.817 71.905 1.00 23.43 386 ALA D N 1
ATOM 12972 C CA . ALA D 1 386 ? 2.524 29.501 72.537 1.00 22.28 386 ALA D CA 1
ATOM 12973 C C . ALA D 1 386 ? 2.921 28.727 73.789 1.00 20.62 386 ALA D C 1
ATOM 12974 O O . ALA D 1 386 ? 4.107 28.599 74.022 1.00 21.17 386 ALA D O 1
ATOM 12976 N N . GLN D 1 387 ? 1.944 28.329 74.596 1.00 23.49 387 GLN D N 1
ATOM 12977 C CA . GLN D 1 387 ? 2.226 27.617 75.860 1.00 23.09 387 GLN D CA 1
ATOM 12978 C C . GLN D 1 387 ? 2.902 26.274 75.524 1.00 24.42 387 GLN D C 1
ATOM 12979 O O . GLN D 1 387 ? 3.864 25.924 76.201 1.00 23.91 387 GLN D O 1
ATOM 12985 N N . LYS D 1 388 ? 2.424 25.550 74.506 1.00 22.06 388 LYS D N 1
ATOM 12986 C CA . LYS D 1 388 ? 3.045 24.252 74.112 1.00 23.41 388 LYS D CA 1
ATOM 12987 C C . LYS D 1 388 ? 4.488 24.499 73.704 1.00 19.93 388 LYS D C 1
ATOM 12988 O O . LYS D 1 388 ? 5.338 23.671 73.954 1.00 22.22 388 LYS D O 1
ATOM 12994 N N . ILE D 1 389 ? 4.758 25.612 73.020 1.00 22.07 389 ILE D N 1
ATOM 12995 C CA . ILE D 1 389 ? 6.144 25.966 72.637 1.00 20.82 389 ILE D CA 1
ATOM 12996 C C . ILE D 1 389 ? 6.976 26.206 73.890 1.00 20.67 389 ILE D C 1
ATOM 12997 O O . ILE D 1 389 ? 8.092 25.714 73.981 1.00 21.15 389 ILE D O 1
ATOM 13002 N N . ALA D 1 390 ? 6.472 27.011 74.819 1.00 20.85 390 ALA D N 1
ATOM 13003 C CA . ALA D 1 390 ? 7.174 27.293 76.082 1.00 21.71 390 ALA D CA 1
ATOM 13004 C C . ALA D 1 390 ? 7.448 25.985 76.843 1.00 18.96 390 ALA D C 1
ATOM 13005 O O . ALA D 1 390 ? 8.602 25.797 77.299 1.00 21.01 390 ALA D O 1
ATOM 13007 N N . ASP D 1 391 ? 6.464 25.098 76.882 1.00 23.95 391 ASP D N 1
ATOM 13008 C CA . ASP D 1 391 ? 6.558 23.826 77.670 1.00 27.37 391 ASP D CA 1
ATOM 13009 C C . ASP D 1 391 ? 7.664 22.965 77.051 1.00 23.26 391 ASP D C 1
ATOM 13010 O O . ASP D 1 391 ? 8.515 22.421 77.783 1.00 22.95 391 ASP D O 1
ATOM 13015 N N . ARG D 1 392 ? 7.660 22.897 75.720 1.00 22.29 392 ARG D N 1
ATOM 13016 C CA . ARG D 1 392 ? 8.673 22.164 74.939 1.00 22.98 392 ARG D CA 1
ATOM 13017 C C . ARG D 1 392 ? 10.055 22.765 75.201 1.00 19.70 392 ARG D C 1
ATOM 13018 O O . ARG D 1 392 ? 11.022 22.021 75.393 1.00 21.21 392 ARG D O 1
ATOM 13026 N N . PHE D 1 393 ? 10.159 24.091 75.166 1.00 17.83 393 PHE D N 1
ATOM 13027 C CA . PHE D 1 393 ? 11.451 24.762 75.400 1.00 18.93 393 PHE D CA 1
ATOM 13028 C C . PHE D 1 393 ? 11.986 24.392 76.800 1.00 19.41 393 PHE D C 1
ATOM 13029 O O . PHE D 1 393 ? 13.210 24.293 76.993 1.00 22.60 393 PHE D O 1
ATOM 13037 N N . GLU D 1 394 ? 11.121 24.321 77.809 1.00 22.93 394 GLU D N 1
ATOM 13038 C CA . GLU D 1 394 ? 11.550 24.031 79.183 1.00 26.01 394 GLU D CA 1
ATOM 13039 C C . GLU D 1 394 ? 12.179 22.631 79.136 1.00 22.81 394 GLU D C 1
ATOM 13040 O O . GLU D 1 394 ? 13.269 22.428 79.634 1.00 26.05 394 GLU D O 1
ATOM 13046 N N . LYS D 1 395 ? 11.553 21.740 78.396 1.00 20.15 395 LYS D N 1
ATOM 13047 C CA . LYS D 1 395 ? 12.004 20.321 78.346 1.00 21.18 395 LYS D CA 1
ATOM 13048 C C . LYS D 1 395 ? 13.298 20.199 77.547 1.00 20.72 395 LYS D C 1
ATOM 13049 O O . LYS D 1 395 ? 14.096 19.306 77.836 1.00 25.50 395 LYS D O 1
ATOM 13055 N N . GLU D 1 396 ? 13.496 21.087 76.585 1.00 22.50 396 GLU D N 1
ATOM 13056 C CA . GLU D 1 396 ? 14.714 21.148 75.735 1.00 23.65 396 GLU D CA 1
ATOM 13057 C C . GLU D 1 396 ? 15.883 21.745 76.509 1.00 24.49 396 GLU D C 1
ATOM 13058 O O . GLU D 1 396 ? 17.025 21.406 76.151 1.00 27.64 396 GLU D O 1
ATOM 13064 N N . GLY D 1 397 ? 15.584 22.527 77.569 1.00 25.73 397 GLY D N 1
ATOM 13065 C CA . GLY D 1 397 ? 16.540 23.316 78.353 1.00 23.91 397 GLY D CA 1
ATOM 13066 C C . GLY D 1 397 ? 16.866 24.649 77.680 1.00 22.87 397 GLY D C 1
ATOM 13067 O O . GLY D 1 397 ? 17.980 25.157 77.821 1.00 33.54 397 GLY D O 1
ATOM 13068 N N . PHE D 1 398 ? 15.976 25.139 76.830 1.00 25.55 398 PHE D N 1
ATOM 13069 C CA . PHE D 1 398 ? 16.105 26.471 76.180 1.00 25.85 398 PHE D CA 1
ATOM 13070 C C . PHE D 1 398 ? 15.597 27.585 77.094 1.00 30.17 398 PHE D C 1
ATOM 13071 O O . PHE D 1 398 ? 14.729 27.327 77.991 1.00 32.49 398 PHE D O 1
ATOM 13079 N N . ASN D 1 399 ? 16.084 28.799 76.830 1.00 25.69 399 ASN D N 1
ATOM 13080 C CA . ASN D 1 399 ? 15.485 30.050 77.358 1.00 29.11 399 ASN D CA 1
ATOM 13081 C C . ASN D 1 399 ? 13.976 30.003 77.126 1.00 23.15 399 ASN D C 1
ATOM 13082 O O . ASN D 1 399 ? 13.495 29.520 76.070 1.00 25.85 399 ASN D O 1
ATOM 13087 N N . ALA D 1 400 ? 13.220 30.520 78.069 1.00 23.85 400 ALA D N 1
ATOM 13088 C CA . ALA D 1 400 ? 11.755 30.674 77.917 1.00 23.08 400 ALA D CA 1
ATOM 13089 C C . ALA D 1 400 ? 11.488 31.590 76.728 1.00 26.35 400 ALA D C 1
ATOM 13090 O O . ALA D 1 400 ? 12.181 32.584 76.568 1.00 26.27 400 ALA D O 1
ATOM 13092 N N . PRO D 1 401 ? 10.454 31.312 75.912 1.00 21.96 401 PRO D N 1
ATOM 13093 C CA . PRO D 1 401 ? 10.059 32.216 74.848 1.00 22.12 401 PRO D CA 1
ATOM 13094 C C . PRO D 1 401 ? 9.006 33.193 75.352 1.00 27.02 401 PRO D C 1
ATOM 13095 O O . PRO D 1 401 ? 8.542 33.072 76.435 1.00 25.83 401 PRO D O 1
ATOM 13099 N N . ARG D 1 402 ? 8.675 34.165 74.530 1.00 22.69 402 ARG D N 1
ATOM 13100 C CA . ARG D 1 402 ? 7.577 35.120 74.815 1.00 24.73 402 ARG D CA 1
ATOM 13101 C C . ARG D 1 402 ? 6.839 35.381 73.520 1.00 21.79 402 ARG D C 1
ATOM 13102 O O . ARG D 1 402 ? 7.487 35.325 72.479 1.00 24.94 402 ARG D O 1
ATOM 13110 N N . ALA D 1 403 ? 5.536 35.606 73.609 1.00 20.31 403 ALA D N 1
ATOM 13111 C CA . ALA D 1 403 ? 4.697 35.787 72.418 1.00 20.36 403 ALA D CA 1
ATOM 13112 C C . ALA D 1 403 ? 4.318 37.256 72.328 1.00 22.30 403 ALA D C 1
ATOM 13113 O O . ALA D 1 403 ? 4.505 38.013 73.302 1.00 22.32 403 ALA D O 1
ATOM 13115 N N . LEU D 1 404 ? 3.736 37.622 71.214 1.00 22.41 404 LEU D N 1
ATOM 13116 C CA . LEU D 1 404 ? 3.329 39.024 70.932 1.00 20.85 404 LEU D CA 1
ATOM 13117 C C . LEU D 1 404 ? 1.992 38.915 70.237 1.00 19.81 404 LEU D C 1
ATOM 13118 O O . LEU D 1 404 ? 1.907 38.160 69.292 1.00 24.18 404 LEU D O 1
ATOM 13123 N N . PRO D 1 405 ? 0.948 39.706 70.576 1.00 22.71 405 PRO D N 1
ATOM 13124 C CA . PRO D 1 405 ? -0.191 39.834 69.683 1.00 23.01 405 PRO D CA 1
ATOM 13125 C C . PRO D 1 405 ? 0.315 40.501 68.404 1.00 21.43 405 PRO D C 1
ATOM 13126 O O . PRO D 1 405 ? 1.294 41.309 68.405 1.00 23.48 405 PRO D O 1
ATOM 13130 N N . ALA D 1 406 ? -0.288 40.137 67.291 1.00 22.21 406 ALA D N 1
ATOM 13131 C CA . ALA D 1 406 ? 0.186 40.603 65.976 1.00 22.73 406 ALA D CA 1
ATOM 13132 C C . ALA D 1 406 ? -1.007 40.569 65.028 1.00 32.47 406 ALA D C 1
ATOM 13133 O O . ALA D 1 406 ? -1.768 39.597 65.004 1.00 46.61 406 ALA D O 1
ATOM 13135 N N . PHE D 1 407 ? -1.254 41.722 64.479 1.00 24.56 407 PHE D N 1
ATOM 13136 C CA . PHE D 1 407 ? -2.227 42.046 63.429 1.00 25.01 407 PHE D CA 1
ATOM 13137 C C . PHE D 1 407 ? -1.554 43.164 62.654 1.00 21.68 407 PHE D C 1
ATOM 13138 O O . PHE D 1 407 ? -0.548 43.785 63.153 1.00 24.79 407 PHE D O 1
ATOM 13146 N N . ALA D 1 408 ? -1.991 43.345 61.433 1.00 20.27 408 ALA D N 1
ATOM 13147 C CA . ALA D 1 408 ? -1.386 44.348 60.557 1.00 19.23 408 ALA D CA 1
ATOM 13148 C C . ALA D 1 408 ? -1.800 45.727 61.048 1.00 17.66 408 ALA D C 1
ATOM 13149 O O . ALA D 1 408 ? -3.024 46.097 61.033 1.00 19.83 408 ALA D O 1
ATOM 13151 N N . ALA D 1 409 ? -0.822 46.441 61.563 1.00 17.80 409 ALA D N 1
ATOM 13152 C CA . ALA D 1 409 ? -0.983 47.749 62.232 1.00 18.56 409 ALA D CA 1
ATOM 13153 C C . ALA D 1 409 ? -0.487 48.904 61.368 1.00 18.66 409 ALA D C 1
ATOM 13154 O O . ALA D 1 409 ? 0.038 48.714 60.248 1.00 17.23 409 ALA D O 1
ATOM 13156 N N . ALA D 1 410 ? -0.671 50.114 61.875 1.00 21.75 410 ALA D N 1
ATOM 13157 C CA . ALA D 1 410 ? -0.270 51.356 61.192 1.00 18.18 410 ALA D CA 1
ATOM 13158 C C . ALA D 1 410 ? 1.248 51.531 61.183 1.00 16.18 410 ALA D C 1
ATOM 13159 O O . ALA D 1 410 ? 1.956 51.015 62.021 1.00 17.93 410 ALA D O 1
ATOM 13161 N N . SER D 1 411 ? 1.700 52.345 60.224 1.00 18.11 411 SER D N 1
ATOM 13162 C CA . SER D 1 411 ? 3.108 52.717 60.032 1.00 15.63 411 SER D CA 1
ATOM 13163 C C . SER D 1 411 ? 3.455 53.849 61.011 1.00 15.52 411 SER D C 1
ATOM 13164 O O . SER D 1 411 ? 2.618 54.230 61.866 1.00 17.00 411 SER D O 1
ATOM 13167 N N . ALA D 1 412 ? 4.684 54.307 60.949 1.00 15.74 412 ALA D N 1
ATOM 13168 C CA . ALA D 1 412 ? 5.197 55.397 61.797 1.00 14.56 412 ALA D CA 1
ATOM 13169 C C . ALA D 1 412 ? 4.270 56.594 61.719 1.00 15.27 412 ALA D C 1
ATOM 13170 O O . ALA D 1 412 ? 3.669 56.847 60.661 1.00 15.86 412 ALA D O 1
ATOM 13172 N N . SER D 1 413 ? 4.203 57.321 62.822 1.00 14.70 413 SER D N 1
ATOM 13173 C CA . SER D 1 413 ? 3.376 58.533 62.808 1.00 18.32 413 SER D CA 1
ATOM 13174 C C . SER D 1 413 ? 3.846 59.477 63.908 1.00 16.34 413 SER D C 1
ATOM 13175 O O . SER D 1 413 ? 4.534 59.066 64.844 1.00 17.52 413 SER D O 1
ATOM 13178 N N A ARG D 1 414 ? 3.452 60.736 63.796 0.33 18.46 414 ARG D N 1
ATOM 13179 N N C ARG D 1 414 ? 3.456 60.738 63.821 0.33 17.06 414 ARG D N 1
ATOM 13180 N N D ARG D 1 414 ? 3.437 60.738 63.778 0.33 17.72 414 ARG D N 1
ATOM 13181 C CA A ARG D 1 414 ? 3.468 61.628 64.972 0.33 18.57 414 ARG D CA 1
ATOM 13182 C CA C ARG D 1 414 ? 3.569 61.607 65.009 0.33 16.24 414 ARG D CA 1
ATOM 13183 C CA D ARG D 1 414 ? 3.324 61.678 64.919 0.33 16.86 414 ARG D CA 1
ATOM 13184 C C A ARG D 1 414 ? 2.499 61.037 66.001 0.33 17.46 414 ARG D C 1
ATOM 13185 C C C ARG D 1 414 ? 2.477 61.201 66.004 0.33 16.16 414 ARG D C 1
ATOM 13186 C C D ARG D 1 414 ? 2.485 60.985 66.005 0.33 16.96 414 ARG D C 1
ATOM 13187 O O A ARG D 1 414 ? 1.487 60.471 65.589 0.33 19.87 414 ARG D O 1
ATOM 13188 O O C ARG D 1 414 ? 1.331 61.047 65.576 0.33 19.01 414 ARG D O 1
ATOM 13189 O O D ARG D 1 414 ? 1.535 60.293 65.637 0.33 18.30 414 ARG D O 1
ATOM 13211 N N . GLU D 1 415 ? 2.839 61.122 67.283 1.00 17.66 415 GLU D N 1
ATOM 13212 C CA . GLU D 1 415 ? 1.967 60.714 68.410 1.00 20.74 415 GLU D CA 1
ATOM 13213 C C . GLU D 1 415 ? 1.535 62.015 69.106 1.00 24.72 415 GLU D C 1
ATOM 13214 O O . GLU D 1 415 ? 2.421 62.755 69.604 1.00 26.84 415 GLU D O 1
ATOM 13220 N N . ALA D 1 416 ? 0.246 62.310 69.104 1.00 26.66 416 ALA D N 1
ATOM 13221 C CA . ALA D 1 416 ? -0.298 63.554 69.708 1.00 34.55 416 ALA D CA 1
ATOM 13222 C C . ALA D 1 416 ? 0.023 63.654 71.217 1.00 39.73 416 ALA D C 1
ATOM 13223 O O . ALA D 1 416 ? -0.016 62.610 71.946 1.00 37.25 416 ALA D O 1
ATOM 13225 N N . LYS D 1 417 ? 0.366 64.877 71.665 1.00 40.64 417 LYS D N 1
ATOM 13226 C CA . LYS D 1 417 ? 0.492 65.279 73.106 1.00 34.27 417 LYS D CA 1
ATOM 13227 C C . LYS D 1 417 ? -0.788 64.835 73.846 1.00 36.87 417 LYS D C 1
ATOM 13228 O O . LYS D 1 417 ? -1.878 64.867 73.229 1.00 45.67 417 LYS D O 1
ATOM 13230 N N . LEU D 1 418 ? -0.654 64.399 75.101 1.00 38.23 418 LEU D N 1
ATOM 13231 C CA . LEU D 1 418 ? -1.764 63.955 75.999 1.00 38.08 418 LEU D CA 1
ATOM 13232 C C . LEU D 1 418 ? -2.754 65.110 76.251 1.00 45.59 418 LEU D C 1
ATOM 13233 O O . LEU D 1 418 ? -2.350 66.122 76.801 1.00 53.59 418 LEU D O 1
#

Foldseek 3Di:
DDAFAAQEAQDLCRLQVVFQVLLCVQPVDGFQFKWKWFFKWWLFQAPQQLQLFKTWMFGWSWIKMKRKHADPAQKAWEAEPVHSVDIAIDGLVVQFFQNGPDPVLQLSQLLNLCVVVVLVLRGYMYMYIYTSPDPQQLRCPSLRNQLRSLLVSCVNSVVPQLPDQLSSVSSLVSNQCSCCGRVVFHDGRVGNNNRRPFAAQWIWTARNNPVDGRVRGTDTFGRHQVVLQKFKWKKALPFDFDTPPCLLVVLSVLQCVLCVLVVHRGLVVLLVVLVPDPPSVVSLVVSLVSPPDPLSSLSSVLNSVRSVLVVQLSVCVVVSVLLSNQVSQAVNQVSCVPRVVQEDVLQVLLQVLCVVQAFSHKHDTHSHVGHMMITIHRNPCNSVSLSSSQVVCVVVVGDGMHIYGGGRHRHMDTSTGD/DDAFAAQEAQDLCRFQVVFQVLQCVAPVDGFQFKWKWFFKWWLFQAPQQLQLFKTWMFGWSWIKMKRKHADPAQKAWEAEPVHSHDIDIDGLVVDFFQNDEPDVLQLSQLLNLCVVVPLVLRGYMYMYIYTRPDPPQLRCPSLRRQLRSLLVRCVNSVVPQQPDLQSSVSSLVSNQCSVCGRHVAHDRSVGNCNRRPFAAQWIWTARNNPPDGSVGGTDTAGNHLVVVQKFKWKKALPFDDDDRPCLLVVLSVLQCVLCVLVVHPGLVVLLVVLVPDPPSVVSLVVSLVSDDDDLSSLSSVLNSVRSVLVVQLSVCVNVVVLLSNQVSQAVNQVSCVPRVVQEDVLQVLLQVLQVVQAFSHKHDTHSHVGHMMMTIHRNPCNSVSLVSSQVVCVVVVGDGMHIYGGGRHRHMGTSTRD/DDFFAAQEAQDLVRQQVVFQVLLCVQPVDGFPFKWKWFFKWWLFQAPQLLQLFKTWMFGWSWIKMKRKHADPAQKAWEAEPVGSPDIDIDGLVVQFFQSDEPDVLQLSQLLNLCVVVVLVLQGYMYMYIYTSQDPQQLRPPSLRRQLRSLLVSCVNSVVPQLPDLLSSVSSLVSNQCSCCGRHVFHDGSVGNNNRRPFAFQWIWGARNNVVDGSVRGTDTAGRHQVVLQKFKWKKALPFDFDGPPCLLVVLSVLQVVLCVLQVHPGLVVLLVVLVPDPCSVVSLVVSLVSPPDQLSSLSSVLNSVRSVLSVQLSVCVNVSVLLSNQVSQAVNQVSCVPRVNQEDPLQVLLQVLLVVQAFSHKHDTHSHVGHMMITIHRNPCNSVSLVSSQVVCVVVVGDGMHIYGGGRHRHMGTRDDD/DDQFAAQEAQDLCRLQVVFQVLLCVAPVDGFPFKWKWFFKWWLFQAPQQLQLFKTWMFGFSWIKMKRKHADPAQKAWEAEPVHSHDIDIDGLVVQFFQSDEPPVLQLSQLLNLCVVVPLVLRGYMYMYIYTSQDPPQLRCPSLRRQLRSLLVSCVNSVVPQQPDLQSSVSSLVSNQCSCCGRHVQHDGSVGNNNRRPFAFQWIWTARNNPPDGSVGGTDTAGNHLVVLQKFKWKKALPFDDDRPPPLLVVLSVLQCVLCVLVVHRGLVVLLVVLVPDPCSVVSLVVSLVSPPDPLSSLSSVLNSVRSVLSVQLSVCVNVVVLLSNQVSQAVNQVSCVPRVVQEDPLQVLLQVLCVVQAFSHKHRTHSHVGHMMMTIHRNPCNSVSLVSSQVVCVVVVGDGMHIYGGGRHRHMGTSDDD